Protein AF-0000000079722095 (afdb_homodimer)

Structure (mmCIF, N/CA/C/O backbone):
data_AF-0000000079722095-model_v1
#
loop_
_entity.id
_entity.type
_entity.pdbx_description
1 polymer 'Uncharacterized protein'
#
loop_
_atom_site.group_PDB
_atom_site.id
_atom_site.type_symbol
_atom_site.label_atom_id
_atom_site.label_alt_id
_atom_site.label_comp_id
_atom_site.label_asym_id
_atom_site.label_entity_id
_atom_site.label_seq_id
_atom_site.pdbx_PDB_ins_code
_atom_site.Cartn_x
_atom_site.Cartn_y
_atom_site.Cartn_z
_atom_site.occupancy
_atom_site.B_iso_or_equiv
_atom_site.auth_seq_id
_atom_site.auth_comp_id
_atom_site.auth_asym_id
_atom_site.auth_atom_id
_atom_site.pdbx_PDB_model_num
ATOM 1 N N . MET A 1 1 ? 50.844 44.812 71.875 1 24.86 1 MET A N 1
ATOM 2 C CA . MET A 1 1 ? 49.781 45.094 70.938 1 24.86 1 MET A CA 1
ATOM 3 C C . MET A 1 1 ? 50.281 45.062 69.5 1 24.86 1 MET A C 1
ATOM 5 O O . MET A 1 1 ? 49.5 45 68.562 1 24.86 1 MET A O 1
ATOM 9 N N . LYS A 1 2 ? 51.594 45.406 69.312 1 29.56 2 LYS A N 1
ATOM 10 C CA . LYS A 1 2 ? 52.25 45.812 68.062 1 29.56 2 LYS A CA 1
ATOM 11 C C . LYS A 1 2 ? 52.469 44.625 67.125 1 29.56 2 LYS A C 1
ATOM 13 O O . LYS A 1 2 ? 52.812 44.812 65.938 1 29.56 2 LYS A O 1
ATOM 18 N N . ASN A 1 3 ? 52.531 43.469 67.688 1 30.95 3 ASN A N 1
ATOM 19 C CA . ASN A 1 3 ? 53.062 42.312 66.938 1 30.95 3 ASN A CA 1
ATOM 20 C C . ASN A 1 3 ? 52.094 41.781 65.875 1 30.95 3 ASN A C 1
ATOM 22 O O . ASN A 1 3 ? 52.219 40.688 65.375 1 30.95 3 ASN A O 1
ATOM 26 N N . GLY A 1 4 ? 50.844 42.438 65.812 1 32.62 4 GLY A N 1
ATOM 27 C CA . GLY A 1 4 ? 49.75 41.906 65 1 32.62 4 GLY A CA 1
ATOM 28 C C . GLY A 1 4 ? 50 42 63.5 1 32.62 4 GLY A C 1
ATOM 29 O O . GLY A 1 4 ? 49.188 41.531 62.688 1 32.62 4 GLY A O 1
ATOM 30 N N . LEU A 1 5 ? 50.938 42.906 63.062 1 34.31 5 LEU A N 1
ATOM 31 C CA . LEU A 1 5 ? 50.969 43.438 61.688 1 34.31 5 LEU A CA 1
ATOM 32 C C . LEU A 1 5 ? 51.531 42.375 60.75 1 34.31 5 LEU A C 1
ATOM 34 O O . LEU A 1 5 ? 51.406 42.5 59.531 1 34.31 5 LEU A O 1
ATOM 38 N N . ALA A 1 6 ? 52.344 41.375 61.156 1 37.09 6 ALA A N 1
ATOM 39 C CA . ALA A 1 6 ? 53.219 40.625 60.281 1 37.09 6 ALA A CA 1
ATOM 40 C C . ALA A 1 6 ? 52.406 39.625 59.438 1 37.09 6 ALA A C 1
ATOM 42 O O . ALA A 1 6 ? 52.875 39.188 58.375 1 37.09 6 ALA A O 1
ATOM 43 N N . ILE A 1 7 ? 51.25 39.125 59.906 1 36.84 7 ILE A N 1
ATOM 44 C CA . ILE A 1 7 ? 50.625 37.969 59.281 1 36.84 7 ILE A CA 1
ATOM 45 C C . ILE A 1 7 ? 50.062 38.375 57.906 1 36.84 7 ILE A C 1
ATOM 47 O O . ILE A 1 7 ? 49.906 37.562 57 1 36.84 7 ILE A O 1
ATOM 51 N N . SER A 1 8 ? 49.75 39.719 57.656 1 32.62 8 SER A N 1
ATOM 52 C CA . SER A 1 8 ? 48.969 40.062 56.5 1 32.62 8 SER A CA 1
ATOM 53 C C . SER A 1 8 ? 49.781 39.906 55.219 1 32.62 8 SER A C 1
ATOM 55 O O . SER A 1 8 ? 49.219 39.812 54.125 1 32.62 8 SER A O 1
ATOM 57 N N . PHE A 1 9 ? 51.156 40.062 55.312 1 36.16 9 PHE A N 1
ATOM 58 C CA . PHE A 1 9 ? 51.938 40.156 54.062 1 36.16 9 PHE A CA 1
ATOM 59 C C . PHE A 1 9 ? 51.969 38.812 53.344 1 36.16 9 PHE A C 1
ATOM 61 O O . PHE A 1 9 ? 52.219 38.781 52.125 1 36.16 9 PHE A O 1
ATOM 68 N N . LEU A 1 10 ? 52 37.688 54.031 1 34.25 10 LEU A N 1
ATOM 69 C CA . LEU A 1 10 ? 52.281 36.438 53.344 1 34.25 10 LEU A CA 1
ATOM 70 C C . LEU A 1 10 ? 51.188 36.031 52.375 1 34.25 10 LEU A C 1
ATOM 72 O O . LEU A 1 10 ? 51.375 35.25 51.469 1 34.25 10 LEU A O 1
ATOM 76 N N . LEU A 1 11 ? 49.906 36.406 52.656 1 31.95 11 LEU A N 1
ATOM 77 C CA . LEU A 1 11 ? 48.875 35.812 51.844 1 31.95 11 LEU A CA 1
ATOM 78 C C . LEU A 1 11 ? 48.906 36.375 50.406 1 31.95 11 LEU A C 1
ATOM 80 O O . LEU A 1 11 ? 48.312 35.812 49.5 1 31.95 11 LEU A O 1
ATOM 84 N N . LEU A 1 12 ? 49.5 37.625 50.156 1 33.34 12 LEU A N 1
ATOM 85 C CA . LEU A 1 12 ? 49.312 38.25 48.844 1 33.34 12 LEU A CA 1
ATOM 86 C C . LEU A 1 12 ? 50.25 37.625 47.812 1 33.34 12 LEU A C 1
ATOM 88 O O . LEU A 1 12 ? 50.219 38.031 46.625 1 33.34 12 LEU A O 1
ATOM 92 N N . GLN A 1 13 ? 51.344 36.906 48.125 1 32.94 13 GLN A N 1
ATOM 93 C CA . GLN A 1 13 ? 52.281 36.656 47.031 1 32.94 13 GLN A CA 1
ATOM 94 C C . GLN A 1 13 ? 51.688 35.625 46.062 1 32.94 13 GLN A C 1
ATOM 96 O O . GLN A 1 13 ? 52.312 35.344 45.031 1 32.94 13 GLN A O 1
ATOM 101 N N . GLY A 1 14 ? 50.875 34.688 46.469 1 33.72 14 GLY A N 1
ATOM 102 C CA . GLY A 1 14 ? 50.781 33.5 45.625 1 33.72 14 GLY A CA 1
ATOM 103 C C . GLY A 1 14 ? 50.062 33.781 44.312 1 33.72 14 GLY A C 1
ATOM 104 O O . GLY A 1 14 ? 49.688 32.844 43.594 1 33.72 14 GLY A O 1
ATOM 105 N N . ILE A 1 15 ? 49.531 34.938 44.062 1 33.38 15 ILE A N 1
ATOM 106 C CA . ILE A 1 15 ? 48.781 34.906 42.812 1 33.38 15 ILE A CA 1
ATOM 107 C C . ILE A 1 15 ? 49.719 34.906 41.625 1 33.38 15 ILE A C 1
ATOM 109 O O . ILE A 1 15 ? 50.281 35.938 41.25 1 33.38 15 ILE A O 1
ATOM 113 N N . TRP A 1 16 ? 50.781 34 41.594 1 33.75 16 TRP A N 1
ATOM 114 C CA . TRP A 1 16 ? 51.469 33.844 40.312 1 33.75 16 TRP A CA 1
ATOM 115 C C . TRP A 1 16 ? 50.5 33.688 39.156 1 33.75 16 TRP A C 1
ATOM 117 O O . TRP A 1 16 ? 49.594 32.844 39.219 1 33.75 16 TRP A O 1
ATOM 127 N N . GLY A 1 17 ? 50.219 34.781 38.5 1 32.94 17 GLY A N 1
ATOM 128 C CA . GLY A 1 17 ? 49.531 34.812 37.188 1 32.94 17 GLY A CA 1
ATOM 129 C C . GLY A 1 17 ? 50.094 33.812 36.219 1 32.94 17 GLY A C 1
ATOM 130 O O . GLY A 1 17 ? 51.25 33.938 35.812 1 32.94 17 GLY A O 1
ATOM 131 N N . TYR A 1 18 ? 50 32.5 36.375 1 34.81 18 TYR A N 1
ATOM 132 C CA . TYR A 1 18 ? 50.25 31.625 35.25 1 34.81 18 TYR A CA 1
ATOM 133 C C . TYR A 1 18 ? 49.719 32.25 33.969 1 34.81 18 TYR A C 1
ATOM 135 O O . TYR A 1 18 ? 48.562 32.625 33.875 1 34.81 18 TYR A O 1
ATOM 143 N N . ALA A 1 19 ? 50.562 33 33.312 1 38.31 19 ALA A N 1
ATOM 144 C CA . ALA A 1 19 ? 50.281 33.375 31.938 1 38.31 19 ALA A CA 1
ATOM 145 C C . ALA A 1 19 ? 49.656 32.219 31.156 1 38.31 19 ALA A C 1
ATOM 147 O O . ALA A 1 19 ? 50.281 31.141 31.016 1 38.31 19 ALA A O 1
ATOM 148 N N . GLN A 1 20 ? 48.531 31.875 31.391 1 45.03 20 GLN A N 1
ATOM 149 C CA . GLN A 1 20 ? 47.812 30.891 30.578 1 45.03 20 GLN A CA 1
ATOM 150 C C . GLN A 1 20 ? 48.094 31.078 29.094 1 45.03 20 GLN A C 1
ATOM 152 O O . GLN A 1 20 ? 47.875 32.156 28.547 1 45.03 20 GLN A O 1
ATOM 157 N N . GLU A 1 21 ? 49.094 30.469 28.562 1 56.56 21 GLU A N 1
ATOM 158 C CA . GLU A 1 21 ? 49.406 30.438 27.141 1 56.56 21 GLU A CA 1
ATOM 159 C C . GLU A 1 21 ? 48.156 30.188 26.312 1 56.56 21 GLU A C 1
ATOM 161 O O . GLU A 1 21 ? 47.406 29.25 26.578 1 56.56 21 GLU A O 1
ATOM 166 N N . ILE A 1 22 ? 47.656 31.125 25.625 1 64.44 22 ILE A N 1
ATOM 167 C CA . ILE A 1 22 ? 46.531 31.094 24.703 1 64.44 22 ILE A CA 1
ATOM 168 C C . ILE A 1 22 ? 47 30.609 23.344 1 64.44 22 ILE A C 1
ATOM 170 O O . ILE A 1 22 ? 48 31.062 22.812 1 64.44 22 ILE A O 1
ATOM 174 N N . TYR A 1 23 ? 46.469 29.516 22.953 1 75.44 23 TYR A N 1
ATOM 175 C CA . TYR A 1 23 ? 46.719 28.953 21.625 1 75.44 23 TYR A CA 1
ATOM 176 C C . TYR A 1 23 ? 45.688 29.484 20.625 1 75.44 23 TYR A C 1
ATOM 178 O O . TYR A 1 23 ? 44.5 29.594 20.938 1 75.44 23 TYR A O 1
ATOM 186 N N . TYR A 1 24 ? 46.344 29.859 19.438 1 78.62 24 TYR A N 1
ATOM 187 C CA . TYR A 1 24 ? 45.469 30.438 18.438 1 78.62 24 TYR A CA 1
ATOM 188 C C . TYR A 1 24 ? 45.312 29.516 17.234 1 78.62 24 TYR A C 1
ATOM 190 O O . TYR A 1 24 ? 46.25 28.859 16.812 1 78.62 24 TYR A O 1
ATOM 198 N N . VAL A 1 25 ? 44.094 29.438 16.828 1 81.69 25 VAL A N 1
ATOM 199 C CA . VAL A 1 25 ? 43.781 28.828 15.547 1 81.69 25 VAL A CA 1
ATOM 200 C C . VAL A 1 25 ? 43.281 29.906 14.578 1 81.69 25 VAL A C 1
ATOM 202 O O . VAL A 1 25 ? 42.312 30.609 14.867 1 81.69 25 VAL A O 1
ATOM 205 N N . LYS A 1 26 ? 44.125 30.062 13.516 1 81.69 26 LYS A N 1
ATOM 206 C CA . LYS A 1 26 ? 43.75 31.109 12.555 1 81.69 26 LYS A CA 1
ATOM 207 C C . LYS A 1 26 ? 43.5 30.516 11.172 1 81.69 26 LYS A C 1
ATOM 209 O O . LYS A 1 26 ? 44 29.438 10.852 1 81.69 26 LYS A O 1
ATOM 214 N N . GLY A 1 27 ? 42.625 31.141 10.43 1 83.25 27 GLY A N 1
ATOM 215 C CA . GLY A 1 27 ? 42.344 30.734 9.062 1 83.25 27 GLY A CA 1
ATOM 216 C C . GLY A 1 27 ? 41.375 31.672 8.359 1 83.25 27 GLY A C 1
ATOM 217 O O . GLY A 1 27 ? 41.031 32.719 8.891 1 83.25 27 GLY A O 1
ATOM 218 N N . PHE A 1 28 ? 41.188 31.328 7.023 1 81.75 28 PHE A N 1
ATOM 219 C CA . PHE A 1 28 ? 40.219 32.062 6.199 1 81.75 28 PHE A CA 1
ATOM 220 C C . PHE A 1 28 ? 39.094 31.141 5.746 1 81.75 28 PHE A C 1
ATOM 222 O O . PHE A 1 28 ? 39.344 29.969 5.449 1 81.75 28 PHE A O 1
ATOM 229 N N . VAL A 1 29 ? 37.938 31.641 5.84 1 81.75 29 VAL A N 1
ATOM 230 C CA . VAL A 1 29 ? 36.781 30.875 5.348 1 81.75 29 VAL A CA 1
ATOM 231 C C . VAL A 1 29 ? 36.281 31.5 4.047 1 81.75 29 VAL A C 1
ATOM 233 O O . VAL A 1 29 ? 35.906 32.656 4.016 1 81.75 29 VAL A O 1
ATOM 236 N N . ARG A 1 30 ? 36.375 30.703 3.008 1 78.06 30 ARG A N 1
ATOM 237 C CA . ARG A 1 30 ? 35.938 31.188 1.703 1 78.06 30 ARG A CA 1
ATOM 238 C C . ARG A 1 30 ? 35 30.172 1.023 1 78.06 30 ARG A C 1
ATOM 240 O O . ARG A 1 30 ? 34.969 29 1.416 1 78.06 30 ARG A O 1
ATOM 247 N N . ASP A 1 31 ? 34.25 30.719 0.11 1 74.12 31 ASP A N 1
ATOM 248 C CA . ASP A 1 31 ? 33.406 29.875 -0.734 1 74.12 31 ASP A CA 1
ATOM 249 C C . ASP A 1 31 ? 34.25 29.047 -1.705 1 74.12 31 ASP A C 1
ATOM 251 O O . ASP A 1 31 ? 35.156 29.578 -2.338 1 74.12 31 ASP A O 1
ATOM 255 N N . MET A 1 32 ? 33.906 27.859 -1.768 1 68 32 MET A N 1
ATOM 256 C CA . MET A 1 32 ? 34.719 26.953 -2.592 1 68 32 MET A CA 1
ATOM 257 C C . MET A 1 32 ? 34.656 27.359 -4.062 1 68 32 MET A C 1
ATOM 259 O O . MET A 1 32 ? 35.656 27.25 -4.785 1 68 32 MET A O 1
ATOM 263 N N . VAL A 1 33 ? 33.562 27.844 -4.387 1 61.78 33 VAL A N 1
ATOM 264 C CA . VAL A 1 33 ? 33.344 28.125 -5.805 1 61.78 33 VAL A CA 1
ATOM 265 C C . VAL A 1 33 ? 33.781 29.547 -6.121 1 61.78 33 VAL A C 1
ATOM 267 O O . VAL A 1 33 ? 34.625 29.766 -7.016 1 61.78 33 VAL A O 1
ATOM 270 N N . THR A 1 34 ? 33.281 30.578 -5.406 1 60.84 34 THR A N 1
ATOM 271 C CA . THR A 1 34 ? 33.531 31.984 -5.734 1 60.84 34 THR A CA 1
ATOM 272 C C . THR A 1 34 ? 34.812 32.469 -5.09 1 60.84 34 THR A C 1
ATOM 274 O O . THR A 1 34 ? 35.344 33.531 -5.449 1 60.84 34 THR A O 1
ATOM 277 N N . GLN A 1 35 ? 35.344 31.703 -4.191 1 67.25 35 GLN A N 1
ATOM 278 C CA . GLN A 1 35 ? 36.531 32.031 -3.443 1 67.25 35 GLN A CA 1
ATOM 279 C C . GLN A 1 35 ? 36.344 33.344 -2.648 1 67.25 35 GLN A C 1
ATOM 281 O O . GLN A 1 35 ? 37.312 33.938 -2.195 1 67.25 35 GLN A O 1
ATOM 286 N N . GLU A 1 36 ? 35.094 33.688 -2.6 1 65.5 36 GLU A N 1
ATOM 287 C CA . GLU A 1 36 ? 34.812 34.906 -1.818 1 65.5 36 GLU A CA 1
ATOM 288 C C . GLU A 1 36 ? 34.656 34.562 -0.337 1 65.5 36 GLU A C 1
ATOM 290 O O . GLU A 1 36 ? 34.438 33.406 0.027 1 65.5 36 GLU A O 1
ATOM 295 N N . THR A 1 37 ? 34.75 35.719 0.494 1 67.69 37 THR A N 1
ATOM 296 C CA . THR A 1 37 ? 34.656 35.562 1.941 1 67.69 37 THR A CA 1
ATOM 297 C C . THR A 1 37 ? 33.188 35.344 2.371 1 67.69 37 THR A C 1
ATOM 299 O O . THR A 1 37 ? 32.281 35.906 1.804 1 67.69 37 THR A O 1
ATOM 302 N N . ILE A 1 38 ? 32.969 34.469 3.389 1 68.38 38 ILE A N 1
ATOM 303 C CA . ILE A 1 38 ? 31.672 34.188 3.938 1 68.38 38 ILE A CA 1
ATOM 304 C C . ILE A 1 38 ? 31.469 34.938 5.246 1 68.38 38 ILE A C 1
ATOM 306 O O . ILE A 1 38 ? 32.094 34.625 6.262 1 68.38 38 ILE A O 1
ATOM 310 N N . GLU A 1 39 ? 30.719 35.938 5.223 1 56.81 39 GLU A N 1
ATOM 311 C CA . GLU A 1 39 ? 30.609 36.875 6.348 1 56.81 39 GLU A CA 1
ATOM 312 C C . GLU A 1 39 ? 29.938 36.188 7.547 1 56.81 39 GLU A C 1
ATOM 314 O O . GLU A 1 39 ? 30.297 36.469 8.695 1 56.81 39 GLU A O 1
ATOM 319 N N . TYR A 1 40 ? 28.875 35.438 7.289 1 59.44 40 TYR A N 1
ATOM 320 C CA . TYR A 1 40 ? 28.094 34.938 8.43 1 59.44 40 TYR A CA 1
ATOM 321 C C . TYR A 1 40 ? 28.453 33.5 8.75 1 59.44 40 TYR A C 1
ATOM 323 O O . TYR A 1 40 ? 27.578 32.719 9.18 1 59.44 40 TYR A O 1
ATOM 331 N N . ALA A 1 41 ? 29.75 33.25 8.672 1 72.44 41 ALA A N 1
ATOM 332 C CA . ALA A 1 41 ? 30.141 31.906 9.078 1 72.44 41 ALA A CA 1
ATOM 333 C C . ALA A 1 41 ? 30.375 31.828 10.578 1 72.44 41 ALA A C 1
ATOM 335 O O . ALA A 1 41 ? 30.828 32.812 11.195 1 72.44 41 ALA A O 1
ATOM 336 N N . LYS A 1 42 ? 29.859 30.875 11.219 1 76.38 42 LYS A N 1
ATOM 337 C CA . LYS A 1 42 ? 30.109 30.594 12.625 1 76.38 42 LYS A CA 1
ATOM 338 C C . LYS A 1 42 ? 31.156 29.5 12.789 1 76.38 42 LYS A C 1
ATOM 340 O O . LYS A 1 42 ? 30.984 28.375 12.297 1 76.38 42 LYS A O 1
ATOM 345 N N . ILE A 1 43 ? 32.219 29.891 13.352 1 78.88 43 ILE A N 1
ATOM 346 C CA . ILE A 1 43 ? 33.312 28.953 13.586 1 78.88 43 ILE A CA 1
ATOM 347 C C . ILE A 1 43 ? 33.312 28.531 15.055 1 78.88 43 ILE A C 1
ATOM 349 O O . ILE A 1 43 ? 33.406 29.375 15.953 1 78.88 43 ILE A O 1
ATOM 353 N N . GLU A 1 44 ? 33.125 27.312 15.242 1 76.44 44 GLU A N 1
ATOM 354 C CA . GLU A 1 44 ? 33.031 26.828 16.625 1 76.44 44 GLU A CA 1
ATOM 355 C C . GLU A 1 44 ? 33.938 25.641 16.859 1 76.44 44 GLU A C 1
ATOM 357 O O . GLU A 1 44 ? 34.188 24.828 15.961 1 76.44 44 GLU A O 1
ATOM 362 N N . ILE A 1 45 ? 34.719 25.719 17.859 1 68.94 45 ILE A N 1
ATOM 363 C CA . ILE A 1 45 ? 35.438 24.578 18.406 1 68.94 45 ILE A CA 1
ATOM 364 C C . ILE A 1 45 ? 34.781 24.141 19.719 1 68.94 45 ILE A C 1
ATOM 366 O O . ILE A 1 45 ? 34.281 24.969 20.484 1 68.94 45 ILE A O 1
ATOM 370 N N . SER A 1 46 ? 34.625 22.828 19.891 1 59.25 46 SER A N 1
ATOM 371 C CA . SER A 1 46 ? 34 22.344 21.125 1 59.25 46 SER A CA 1
ATOM 372 C C . SER A 1 46 ? 34.688 22.906 22.359 1 59.25 46 SER A C 1
ATOM 374 O O . SER A 1 46 ? 35.906 22.828 22.5 1 59.25 46 SER A O 1
ATOM 376 N N . GLY A 1 47 ? 33.938 23.625 23.266 1 55.41 47 GLY A N 1
ATOM 377 C CA . GLY A 1 47 ? 34.406 24.172 24.516 1 55.41 47 GLY A CA 1
ATOM 378 C C . GLY A 1 47 ? 34.688 25.672 24.453 1 55.41 47 GLY A C 1
ATOM 379 O O . GLY A 1 47 ? 35.031 26.281 25.469 1 55.41 47 GLY A O 1
ATOM 380 N N . SER A 1 48 ? 34.75 26.188 23.172 1 59.44 48 SER A N 1
ATOM 381 C CA . SER A 1 48 ? 35.031 27.625 23.078 1 59.44 48 SER A CA 1
ATOM 382 C C . SER A 1 48 ? 33.875 28.375 22.453 1 59.44 48 SER A C 1
ATOM 384 O O . SER A 1 48 ? 33.031 27.766 21.781 1 59.44 48 SER A O 1
ATOM 386 N N . ALA A 1 49 ? 33.75 29.547 22.797 1 59.59 49 ALA A N 1
ATOM 387 C CA . ALA A 1 49 ? 32.719 30.422 22.25 1 59.59 49 ALA A CA 1
ATOM 388 C C . ALA A 1 49 ? 32.844 30.531 20.734 1 59.59 49 ALA A C 1
ATOM 390 O O . ALA A 1 49 ? 33.938 30.641 20.203 1 59.59 49 ALA A O 1
ATOM 391 N N . PRO A 1 50 ? 31.75 30.406 20.109 1 65.25 50 PRO A N 1
ATOM 392 C CA . PRO A 1 50 ? 31.797 30.562 18.656 1 65.25 50 PRO A CA 1
ATOM 393 C C . PRO A 1 50 ? 32.281 31.953 18.234 1 65.25 50 PRO A C 1
ATOM 395 O O . PRO A 1 50 ? 32.031 32.938 18.922 1 65.25 50 PRO A O 1
ATOM 398 N N . VAL A 1 51 ? 33.188 31.891 17.266 1 67.62 51 VAL A N 1
ATOM 399 C CA . VAL A 1 51 ? 33.688 33.156 16.766 1 67.62 51 VAL A CA 1
ATOM 400 C C . VAL A 1 51 ? 33.188 33.406 15.336 1 67.62 51 VAL A C 1
ATOM 402 O O . VAL A 1 51 ? 32.969 32.438 14.586 1 67.62 51 VAL A O 1
ATOM 405 N N . LYS A 1 52 ? 32.781 34.562 15.008 1 68.56 52 LYS A N 1
ATOM 406 C CA . LYS A 1 52 ? 32.438 34.969 13.648 1 68.56 52 LYS A CA 1
ATOM 407 C C . LYS A 1 52 ? 33.656 35.562 12.945 1 68.56 52 LYS A C 1
ATOM 409 O O . LYS A 1 52 ? 34.406 36.344 13.539 1 68.56 52 LYS A O 1
ATOM 414 N N . PRO A 1 53 ? 33.875 35.125 11.742 1 66.75 53 PRO A N 1
ATOM 415 C CA . PRO A 1 53 ? 35 35.719 11.008 1 66.75 53 PRO A CA 1
ATOM 416 C C . PRO A 1 53 ? 34.812 37.188 10.727 1 66.75 53 PRO A C 1
ATOM 418 O O . PRO A 1 53 ? 33.688 37.688 10.781 1 66.75 53 PRO A O 1
ATOM 421 N N . ASP A 1 54 ? 35.938 37.844 10.539 1 60.91 54 ASP A N 1
ATOM 422 C CA . ASP A 1 54 ? 35.906 39.25 10.133 1 60.91 54 ASP A CA 1
ATOM 423 C C . ASP A 1 54 ? 35.125 39.438 8.852 1 60.91 54 ASP A C 1
ATOM 425 O O . ASP A 1 54 ? 35.312 38.719 7.875 1 60.91 54 ASP A O 1
ATOM 429 N N . PRO A 1 55 ? 34.125 40.25 8.891 1 59.75 55 PRO A N 1
ATOM 430 C CA . PRO A 1 55 ? 33.219 40.438 7.742 1 59.75 55 PRO A CA 1
ATOM 431 C C . PRO A 1 55 ? 33.969 40.906 6.484 1 59.75 55 PRO A C 1
ATOM 433 O O . PRO A 1 55 ? 33.469 40.688 5.371 1 59.75 55 PRO A O 1
ATOM 436 N N . VAL A 1 56 ? 35.188 41.5 6.578 1 56.56 56 VAL A N 1
ATOM 437 C CA . VAL A 1 56 ? 35.906 42.094 5.438 1 56.56 56 VAL A CA 1
ATOM 438 C C . VAL A 1 56 ? 36.812 41.062 4.812 1 56.56 56 VAL A C 1
ATOM 440 O O . VAL A 1 56 ? 36.781 40.812 3.602 1 56.56 56 VAL A O 1
ATOM 443 N N . ASP A 1 57 ? 37.688 40.438 5.473 1 60.66 57 ASP A N 1
ATOM 444 C CA . ASP A 1 57 ? 38.719 39.594 4.871 1 60.66 57 ASP A CA 1
ATOM 445 C C . ASP A 1 57 ? 38.438 38.125 5.184 1 60.66 57 ASP A C 1
ATOM 447 O O . ASP A 1 57 ? 39.188 37.25 4.711 1 60.66 57 ASP A O 1
ATOM 451 N N . GLY A 1 58 ? 37.375 37.75 5.91 1 65.25 58 GLY A N 1
ATOM 452 C CA . GLY A 1 58 ? 36.969 36.406 6.227 1 65.25 58 GLY A CA 1
ATOM 453 C C . GLY A 1 58 ? 37.906 35.719 7.223 1 65.25 58 GLY A C 1
ATOM 454 O O . GLY A 1 58 ? 37.844 34.5 7.426 1 65.25 58 GLY A O 1
ATOM 455 N N . LYS A 1 59 ? 38.812 36.438 7.793 1 76.44 59 LYS A N 1
ATOM 456 C CA . LYS A 1 59 ? 39.781 35.875 8.727 1 76.44 59 LYS A CA 1
ATOM 457 C C . LYS A 1 59 ? 39.125 35.562 10.078 1 76.44 59 LYS A C 1
ATOM 459 O O . LYS A 1 59 ? 38.312 36.344 10.57 1 76.44 59 LYS A O 1
ATOM 464 N N . PHE A 1 60 ? 39.406 34.344 10.625 1 79.5 60 PHE A N 1
ATOM 465 C CA . PHE A 1 60 ? 38.938 34.062 11.977 1 79.5 60 PHE A CA 1
ATOM 466 C C . PHE A 1 60 ? 40.125 33.656 12.867 1 79.5 60 PHE A C 1
ATOM 468 O O . PHE A 1 60 ? 41.125 33.156 12.383 1 79.5 60 PHE A O 1
ATOM 475 N N . VAL A 1 61 ? 40.094 34.125 14.109 1 76.31 61 VAL A N 1
ATOM 476 C CA . VAL A 1 61 ? 41.062 33.75 15.125 1 76.31 61 VAL A CA 1
ATOM 477 C C . VAL A 1 61 ? 40.375 33.188 16.344 1 76.31 61 VAL A C 1
ATOM 479 O O . VAL A 1 61 ? 39.531 33.844 16.969 1 76.31 61 VAL A O 1
ATOM 482 N N . LEU A 1 62 ? 40.531 31.906 16.641 1 77.38 62 LEU A N 1
ATOM 483 C CA . LEU A 1 62 ? 39.969 31.266 17.812 1 77.38 62 LEU A CA 1
ATOM 484 C C . LEU A 1 62 ? 41.031 31.031 18.875 1 77.38 62 LEU A C 1
ATOM 486 O O . LEU A 1 62 ? 42.156 30.625 18.547 1 77.38 62 LEU A O 1
ATOM 490 N N . SER A 1 63 ? 40.812 31.453 20.062 1 73.19 63 SER A N 1
ATOM 491 C CA . SER A 1 63 ? 41.75 31.266 21.156 1 73.19 63 SER A CA 1
ATOM 492 C C . SER A 1 63 ? 41.344 30.078 22.031 1 73.19 63 SER A C 1
ATOM 494 O O . SER A 1 63 ? 40.188 29.969 22.422 1 73.19 63 SER A O 1
ATOM 496 N N . LEU A 1 64 ? 42.25 29.172 22.109 1 71.19 64 LEU A N 1
ATOM 497 C CA . LEU A 1 64 ? 42.031 28.016 22.969 1 71.19 64 LEU A CA 1
ATOM 498 C C . LEU A 1 64 ? 42.938 28.031 24.172 1 71.19 64 LEU A C 1
ATOM 500 O O . LEU A 1 64 ? 44.094 28.484 24.078 1 71.19 64 LEU A O 1
ATOM 504 N N . LYS A 1 65 ? 42.531 27.594 25.281 1 66.31 65 LYS A N 1
ATOM 505 C CA . LYS A 1 65 ? 43.281 27.656 26.516 1 66.31 65 LYS A CA 1
ATOM 506 C C . LYS A 1 65 ? 44.125 26.375 26.719 1 66.31 65 LYS A C 1
ATOM 508 O O . LYS A 1 65 ? 45.031 26.359 27.531 1 66.31 65 LYS A O 1
ATOM 513 N N . GLN A 1 66 ? 43.75 25.188 26.047 1 70.94 66 GLN A N 1
ATOM 514 C CA . GLN A 1 66 ? 44.469 23.938 26.234 1 70.94 66 GLN A CA 1
ATOM 515 C C . GLN A 1 66 ? 44.781 23.266 24.891 1 70.94 66 GLN A C 1
ATOM 517 O O . GLN A 1 66 ? 43.969 23.297 23.969 1 70.94 66 GLN A O 1
ATOM 522 N N . PRO A 1 67 ? 45.938 22.797 24.844 1 70.44 67 PRO A N 1
ATOM 523 C CA . PRO A 1 67 ? 46.281 22.016 23.656 1 70.44 67 PRO A CA 1
ATOM 524 C C . PRO A 1 67 ? 45.562 20.656 23.609 1 70.44 67 PRO A C 1
ATOM 526 O O . PRO A 1 67 ? 45.188 20.125 24.672 1 70.44 67 PRO A O 1
ATOM 529 N N . GLY A 1 68 ? 45.156 20.156 22.578 1 72.06 68 GLY A N 1
ATOM 530 C CA . GLY A 1 68 ? 44.5 18.875 22.422 1 72.06 68 GLY A CA 1
ATOM 531 C C . GLY A 1 68 ? 43.844 18.703 21.078 1 72.06 68 GLY A C 1
ATOM 532 O O . GLY A 1 68 ? 44.031 19.5 20.156 1 72.06 68 GLY A O 1
ATOM 533 N N . ASP A 1 69 ? 43.219 17.703 21.016 1 72.88 69 ASP A N 1
ATOM 534 C CA . ASP A 1 69 ? 42.5 17.391 19.781 1 72.88 69 ASP A CA 1
ATOM 535 C C . ASP A 1 69 ? 41.094 17.953 19.828 1 72.88 69 ASP A C 1
ATOM 537 O O . ASP A 1 69 ? 40.344 17.703 20.797 1 72.88 69 ASP A O 1
ATOM 541 N N . TYR A 1 70 ? 40.875 18.828 18.812 1 73.31 70 TYR A N 1
ATOM 542 C CA . TYR A 1 70 ? 39.562 19.453 18.734 1 73.31 70 TYR A CA 1
ATOM 543 C C . TYR A 1 70 ? 38.969 19.25 17.359 1 73.31 70 TYR A C 1
ATOM 545 O O . TYR A 1 70 ? 39.656 18.844 16.406 1 73.31 70 TYR A O 1
ATOM 553 N N . ILE A 1 71 ? 37.625 19.391 17.312 1 77.38 71 ILE A N 1
ATOM 554 C CA . ILE A 1 71 ? 36.969 19.453 16.016 1 77.38 71 ILE A CA 1
ATOM 555 C C . ILE A 1 71 ? 36.5 20.875 15.734 1 77.38 71 ILE A C 1
ATOM 557 O O . ILE A 1 71 ? 35.719 21.453 16.484 1 77.38 71 ILE A O 1
ATOM 561 N N . LEU A 1 72 ? 37.031 21.391 14.688 1 80.19 72 LEU A N 1
ATOM 562 C CA . LEU A 1 72 ? 36.594 22.703 14.195 1 80.19 72 LEU A CA 1
ATOM 563 C C . LEU A 1 72 ? 35.344 22.562 13.32 1 80.19 72 LEU A C 1
ATOM 565 O O . LEU A 1 72 ? 35.344 21.812 12.344 1 80.19 72 LEU A O 1
ATOM 569 N N . SER A 1 73 ? 34.344 23.234 13.805 1 80.62 73 SER A N 1
ATOM 570 C CA . SER A 1 73 ? 33.125 23.234 13.023 1 80.62 73 SER A CA 1
ATOM 571 C C . SER A 1 73 ? 32.812 24.609 12.445 1 80.62 73 SER A C 1
ATOM 573 O O . SER A 1 73 ? 32.812 25.609 13.172 1 80.62 73 SER A O 1
ATOM 575 N N . ILE A 1 74 ? 32.688 24.672 11.141 1 79.69 74 ILE A N 1
ATOM 576 C CA . ILE A 1 74 ? 32.344 25.922 10.461 1 79.69 74 ILE A CA 1
ATOM 577 C C . ILE A 1 74 ? 30.938 25.797 9.844 1 79.69 74 ILE A C 1
ATOM 579 O O . ILE A 1 74 ? 30.688 24.891 9.039 1 79.69 74 ILE A O 1
ATOM 583 N N . THR A 1 75 ? 30.141 26.625 10.336 1 75.19 75 THR A N 1
ATOM 584 C CA . THR A 1 75 ? 28.766 26.609 9.844 1 75.19 75 THR A CA 1
ATOM 585 C C . THR A 1 75 ? 28.406 27.953 9.227 1 75.19 75 THR A C 1
ATOM 587 O O . THR A 1 75 ? 28.781 29.016 9.75 1 75.19 75 THR A O 1
ATOM 590 N N . ALA A 1 76 ? 27.969 27.938 8.039 1 69.38 76 ALA A N 1
ATOM 591 C CA . ALA A 1 76 ? 27.469 29.141 7.379 1 69.38 76 ALA A CA 1
ATOM 592 C C . ALA A 1 76 ? 26.188 28.859 6.605 1 69.38 76 ALA A C 1
ATOM 594 O O . ALA A 1 76 ? 25.953 27.719 6.18 1 69.38 76 ALA A O 1
ATOM 595 N N . GLN A 1 77 ? 25.484 29.906 6.613 1 61.94 77 GLN A N 1
ATOM 596 C CA . GLN A 1 77 ? 24.234 29.766 5.859 1 61.94 77 GLN A CA 1
ATOM 597 C C . GLN A 1 77 ? 24.516 29.391 4.406 1 61.94 77 GLN A C 1
ATOM 599 O O . GLN A 1 77 ? 25.391 29.984 3.764 1 61.94 77 GLN A O 1
ATOM 604 N N . ASP A 1 78 ? 23.844 28.344 3.799 1 62.41 78 ASP A N 1
ATOM 605 C CA . ASP A 1 78 ? 23.875 27.922 2.402 1 62.41 78 ASP A CA 1
ATOM 606 C C . ASP A 1 78 ? 25.109 27.047 2.121 1 62.41 78 ASP A C 1
ATOM 608 O O . ASP A 1 78 ? 25.453 26.828 0.962 1 62.41 78 ASP A O 1
ATOM 612 N N . TYR A 1 79 ? 25.891 26.891 3.256 1 71 79 TYR A N 1
ATOM 613 C CA . TYR A 1 79 ? 27.078 26.062 3.053 1 71 79 TYR A CA 1
ATOM 614 C C . TYR A 1 79 ? 27 24.797 3.887 1 71 79 TYR A C 1
ATOM 616 O O . TYR A 1 79 ? 26.297 24.75 4.902 1 71 79 TYR A O 1
ATOM 624 N N . LEU A 1 80 ? 27.578 23.75 3.395 1 69.62 80 LEU A N 1
ATOM 625 C CA . LEU A 1 80 ? 27.734 22.531 4.16 1 69.62 80 LEU A CA 1
ATOM 626 C C . LEU A 1 80 ? 28.641 22.734 5.363 1 69.62 80 LEU A C 1
ATOM 628 O O . LEU A 1 80 ? 29.641 23.453 5.266 1 69.62 80 LEU A O 1
ATOM 632 N N . ILE A 1 81 ? 28.188 22.172 6.535 1 69.81 81 ILE A N 1
ATOM 633 C CA . ILE A 1 81 ? 29.031 22.266 7.715 1 69.81 81 ILE A CA 1
ATOM 634 C C . ILE A 1 81 ? 30.359 21.547 7.457 1 69.81 81 ILE A C 1
ATOM 636 O O . ILE A 1 81 ? 30.359 20.438 6.934 1 69.81 81 ILE A O 1
ATOM 640 N N . LYS A 1 82 ? 31.344 22.188 7.641 1 74.81 82 LYS A N 1
ATOM 641 C CA . LYS A 1 82 ? 32.656 21.594 7.516 1 74.81 82 LYS A CA 1
ATOM 642 C C . LYS A 1 82 ? 33.281 21.328 8.883 1 74.81 82 LYS A C 1
ATOM 644 O O . LYS A 1 82 ? 33.438 22.234 9.695 1 74.81 82 LYS A O 1
ATOM 649 N N . ARG A 1 83 ? 33.438 20.062 9.219 1 75.69 83 ARG A N 1
ATOM 650 C CA . ARG A 1 83 ? 34.062 19.672 10.469 1 75.69 83 ARG A CA 1
ATOM 651 C C . ARG A 1 83 ? 35.469 19.125 10.227 1 75.69 83 ARG A C 1
ATOM 653 O O . ARG A 1 83 ? 35.656 18.203 9.43 1 75.69 83 ARG A O 1
ATOM 660 N N . MET A 1 84 ? 36.438 19.719 10.836 1 76.94 84 MET A N 1
ATOM 661 C CA . MET A 1 84 ? 37.844 19.328 10.656 1 76.94 84 MET A CA 1
ATOM 662 C C . MET A 1 84 ? 38.5 19 12 1 76.94 84 MET A C 1
ATOM 664 O O . MET A 1 84 ? 38.5 19.828 12.906 1 76.94 84 MET A O 1
ATOM 668 N N . PRO A 1 85 ? 38.875 17.688 12.117 1 75.5 85 PRO A N 1
ATOM 669 C CA . PRO A 1 85 ? 39.688 17.422 13.32 1 75.5 85 PRO A CA 1
ATOM 670 C C . PRO A 1 85 ? 41 18.188 13.344 1 75.5 85 PRO A C 1
ATOM 672 O O . PRO A 1 85 ? 41.75 18.172 12.352 1 75.5 85 PRO A O 1
ATOM 675 N N . ILE A 1 86 ? 41.219 18.938 14.367 1 76.88 86 ILE A N 1
ATOM 676 C CA . ILE A 1 86 ? 42.469 19.672 14.477 1 76.88 86 ILE A CA 1
ATOM 677 C C . ILE A 1 86 ? 43.188 19.266 15.758 1 76.88 86 ILE A C 1
ATOM 679 O O . ILE A 1 86 ? 42.562 18.875 16.734 1 76.88 86 ILE A O 1
ATOM 683 N N . SER A 1 87 ? 44.406 19.094 15.57 1 76.06 87 SER A N 1
ATOM 684 C CA . SER A 1 87 ? 45.281 18.859 16.719 1 76.06 87 SER A CA 1
ATOM 685 C C . SER A 1 87 ? 46.125 20.094 17.031 1 76.06 87 SER A C 1
ATOM 687 O O . SER A 1 87 ? 46.906 20.547 16.188 1 76.06 87 SER A O 1
ATOM 689 N N . ILE A 1 88 ? 45.938 20.688 18.203 1 71.69 88 ILE A N 1
ATOM 690 C CA . ILE A 1 88 ? 46.625 21.906 18.594 1 71.69 88 ILE A CA 1
ATOM 691 C C . ILE A 1 88 ? 47.812 21.547 19.484 1 71.69 88 ILE A C 1
ATOM 693 O O . ILE A 1 88 ? 47.625 20.953 20.562 1 71.69 88 ILE A O 1
ATOM 697 N N . GLY A 1 89 ? 49.031 21.812 19.062 1 68.94 89 GLY A N 1
ATOM 698 C CA . GLY A 1 89 ? 50.25 21.719 19.875 1 68.94 89 GLY A CA 1
ATOM 699 C C . GLY A 1 89 ? 50.656 23.047 20.469 1 68.94 89 GLY A C 1
ATOM 700 O O . GLY A 1 89 ? 49.844 23.938 20.672 1 68.94 89 GLY A O 1
ATOM 701 N N . PRO A 1 90 ? 52.031 23.328 20.844 1 68.06 90 PRO A N 1
ATOM 702 C CA . PRO A 1 90 ? 52.531 24.547 21.469 1 68.06 90 PRO A CA 1
ATOM 703 C C . PRO A 1 90 ? 52.531 25.75 20.531 1 68.06 90 PRO A C 1
ATOM 705 O O . PRO A 1 90 ? 52.688 26.891 20.984 1 68.06 90 PRO A O 1
ATOM 708 N N . GLU A 1 91 ? 52.312 25.484 19.281 1 70.5 91 GLU A N 1
ATOM 709 C CA . GLU A 1 91 ? 52.312 26.594 18.328 1 70.5 91 GLU A CA 1
ATOM 710 C C . GLU A 1 91 ? 50.906 26.859 17.797 1 70.5 91 GLU A C 1
ATOM 712 O O . GLU A 1 91 ? 50.031 25.984 17.859 1 70.5 91 GLU A O 1
ATOM 717 N N . ASP A 1 92 ? 50.781 28.094 17.344 1 73.19 92 ASP A N 1
ATOM 718 C CA . ASP A 1 92 ? 49.531 28.484 16.703 1 73.19 92 ASP A CA 1
ATOM 719 C C . ASP A 1 92 ? 49.25 27.641 15.461 1 73.19 92 ASP A C 1
ATOM 721 O O . ASP A 1 92 ? 50.188 27.25 14.758 1 73.19 92 ASP A O 1
ATOM 725 N N . LEU A 1 93 ? 48.031 27.266 15.312 1 80.31 93 LEU A N 1
ATOM 726 C CA . LEU A 1 93 ? 47.625 26.484 14.148 1 80.31 93 LEU A CA 1
ATOM 727 C C . LEU A 1 93 ? 47 27.359 13.078 1 80.31 93 LEU A C 1
ATOM 729 O O . LEU A 1 93 ? 46.031 28.062 13.352 1 80.31 93 LEU A O 1
ATOM 733 N N . ASP A 1 94 ? 47.688 27.453 11.875 1 80.44 94 ASP A N 1
ATOM 734 C CA . ASP A 1 94 ? 47.125 28.141 10.719 1 80.44 94 ASP A CA 1
ATOM 735 C C . ASP A 1 94 ? 46.469 27.156 9.75 1 80.44 94 ASP A C 1
ATOM 737 O O . ASP A 1 94 ? 47.156 26.359 9.102 1 80.44 94 ASP A O 1
ATOM 741 N N . MET A 1 95 ? 45.188 27.234 9.656 1 81.06 95 MET A N 1
ATOM 742 C CA . MET A 1 95 ? 44.438 26.297 8.844 1 81.06 95 MET A CA 1
ATOM 743 C C . MET A 1 95 ? 44.438 26.719 7.375 1 81.06 95 MET A C 1
ATOM 745 O O . MET A 1 95 ? 44.062 25.938 6.5 1 81.06 95 MET A O 1
ATOM 749 N N . GLY A 1 96 ? 44.938 27.938 7.07 1 80 96 GLY A N 1
ATOM 750 C CA . GLY A 1 96 ? 44.875 28.469 5.715 1 80 96 GLY A CA 1
ATOM 751 C C . GLY A 1 96 ? 43.438 28.797 5.285 1 80 96 GLY A C 1
ATOM 752 O O . GLY A 1 96 ? 42.656 29.297 6.086 1 80 96 GLY A O 1
ATOM 753 N N . ILE A 1 97 ? 43.219 28.578 3.947 1 79.75 97 ILE A N 1
ATOM 754 C CA . ILE A 1 97 ? 41.875 28.859 3.42 1 79.75 97 ILE A CA 1
ATOM 755 C C . ILE A 1 97 ? 41 27.609 3.498 1 79.75 97 ILE A C 1
ATOM 757 O O . ILE A 1 97 ? 41.344 26.562 2.941 1 79.75 97 ILE A O 1
ATOM 761 N N . ILE A 1 98 ? 40 27.75 4.273 1 82 98 ILE A N 1
ATOM 762 C CA . ILE A 1 98 ? 39.031 26.672 4.355 1 82 98 ILE A CA 1
ATOM 763 C C . ILE A 1 98 ? 37.844 26.953 3.406 1 82 98 ILE A C 1
ATOM 765 O O . ILE A 1 98 ? 37.156 27.953 3.561 1 82 98 ILE A O 1
ATOM 769 N N . PHE A 1 99 ? 37.719 26.078 2.471 1 77.38 99 PHE A N 1
ATOM 770 C CA . PHE A 1 99 ? 36.625 26.234 1.509 1 77.38 99 PHE A CA 1
ATOM 771 C C . PHE A 1 99 ? 35.375 25.516 1.986 1 77.38 99 PHE A C 1
ATOM 773 O O . PHE A 1 99 ? 35.469 24.375 2.438 1 77.38 99 PHE A O 1
ATOM 780 N N . LEU A 1 100 ? 34.281 26.266 2.006 1 76.19 100 LEU A N 1
ATOM 781 C CA . LEU A 1 100 ? 33 25.656 2.328 1 76.19 100 LEU A CA 1
ATOM 782 C C . LEU A 1 100 ? 32.25 25.312 1.059 1 76.19 100 LEU A C 1
ATOM 784 O O . LEU A 1 100 ? 32.25 26.078 0.093 1 76.19 100 LEU A O 1
ATOM 788 N N . ASP A 1 101 ? 31.734 24.094 1.115 1 68.12 101 ASP A N 1
ATOM 789 C CA . ASP A 1 101 ? 30.891 23.672 -0.001 1 68.12 101 ASP A CA 1
ATOM 790 C C . ASP A 1 101 ? 29.453 24.188 0.167 1 68.12 101 ASP A C 1
ATOM 792 O O . ASP A 1 101 ? 28.922 24.172 1.275 1 68.12 101 ASP A O 1
ATOM 796 N N . ARG A 1 102 ? 29 24.734 -0.855 1 62.5 102 ARG A N 1
ATOM 797 C CA . ARG A 1 102 ? 27.625 25.234 -0.817 1 62.5 102 ARG A CA 1
ATOM 798 C C . ARG A 1 102 ? 26.641 24.109 -0.572 1 62.5 102 ARG A C 1
ATOM 800 O O . ARG A 1 102 ? 26.812 23 -1.086 1 62.5 102 ARG A O 1
ATOM 807 N N . ASP A 1 103 ? 25.828 24.453 0.461 1 58.09 103 ASP A N 1
ATOM 808 C CA . ASP A 1 103 ? 24.812 23.484 0.861 1 58.09 103 ASP A CA 1
ATOM 809 C C . ASP A 1 103 ? 23.672 23.422 -0.157 1 58.09 103 ASP A C 1
ATOM 811 O O . ASP A 1 103 ? 23.234 24.453 -0.668 1 58.09 103 ASP A O 1
ATOM 815 N N . ILE A 1 104 ? 23.438 22.344 -0.686 1 56.12 104 ILE A N 1
ATOM 816 C CA . ILE A 1 104 ? 22.344 21.984 -1.579 1 56.12 104 ILE A CA 1
ATOM 817 C C . ILE A 1 104 ? 21 22.25 -0.886 1 56.12 104 ILE A C 1
ATOM 819 O O . ILE A 1 104 ? 19.953 22.156 -1.511 1 56.12 104 ILE A O 1
ATOM 823 N N . VAL A 1 105 ? 21.031 22.703 0.288 1 54.25 105 VAL A N 1
ATOM 824 C CA . VAL A 1 105 ? 19.844 22.828 1.132 1 54.25 105 VAL A CA 1
ATOM 825 C C . VAL A 1 105 ? 18.922 23.906 0.56 1 54.25 105 VAL A C 1
ATOM 827 O O . VAL A 1 105 ? 17.688 23.766 0.634 1 54.25 105 VAL A O 1
ATOM 830 N N . GLN A 1 106 ? 19.516 24.938 -0.118 1 57.78 106 GLN A N 1
ATOM 831 C CA . GLN A 1 106 ? 18.641 25.984 -0.642 1 57.78 106 GLN A CA 1
ATOM 832 C C . GLN A 1 106 ? 17.578 25.406 -1.568 1 57.78 106 GLN A C 1
ATOM 834 O O . GLN A 1 106 ? 16.422 25.812 -1.522 1 57.78 106 GLN A O 1
ATOM 839 N N . GLU A 1 107 ? 18 24.531 -2.248 1 60.16 107 GLU A N 1
ATOM 840 C CA . GLU A 1 107 ? 17.062 23.969 -3.223 1 60.16 107 GLU A CA 1
ATOM 841 C C . GLU A 1 107 ? 15.992 23.125 -2.541 1 60.16 107 GLU A C 1
ATOM 843 O O . GLU A 1 107 ? 14.852 23.094 -2.992 1 60.16 107 GLU A O 1
ATOM 848 N N . LYS A 1 108 ? 16.328 22.625 -1.424 1 63.41 108 LYS A N 1
ATOM 849 C CA . LYS A 1 108 ? 15.352 21.828 -0.685 1 63.41 108 LYS A CA 1
ATOM 850 C C . LYS A 1 108 ? 14.281 22.734 -0.071 1 63.41 108 LYS A C 1
ATOM 852 O O . LYS A 1 108 ? 13.109 22.344 -0.017 1 63.41 108 LYS A O 1
ATOM 857 N N . THR A 1 109 ? 14.711 23.844 0.346 1 60.34 109 THR A N 1
ATOM 858 C CA . THR A 1 109 ? 13.773 24.766 0.982 1 60.34 109 THR A CA 1
ATOM 859 C C . THR A 1 109 ? 12.75 25.266 -0.025 1 60.34 109 THR A C 1
ATOM 861 O O . THR A 1 109 ? 11.609 25.562 0.338 1 60.34 109 THR A O 1
ATOM 864 N N . ASP A 1 110 ? 13.242 25.391 -1.231 1 57.09 110 ASP A N 1
ATOM 865 C CA . ASP A 1 110 ? 12.297 25.797 -2.264 1 57.09 110 ASP A CA 1
ATOM 866 C C . ASP A 1 110 ? 11.203 24.75 -2.459 1 57.09 110 ASP A C 1
ATOM 868 O O . ASP A 1 110 ? 10.109 25.078 -2.934 1 57.09 110 ASP A O 1
ATOM 872 N N . ASN A 1 111 ? 11.609 23.594 -2.111 1 54.22 111 ASN A N 1
ATOM 873 C CA . ASN A 1 111 ? 10.688 22.469 -2.244 1 54.22 111 ASN A CA 1
ATOM 874 C C . ASN A 1 111 ? 9.641 22.469 -1.132 1 54.22 111 ASN A C 1
ATOM 876 O O . ASN A 1 111 ? 8.562 21.875 -1.284 1 54.22 111 ASN A O 1
ATOM 880 N N . LEU A 1 112 ? 10.094 22.969 -0.048 1 48.59 112 LEU A N 1
ATOM 881 C CA . LEU A 1 112 ? 9.133 23 1.052 1 48.59 112 LEU A CA 1
ATOM 882 C C . LEU A 1 112 ? 7.98 23.953 0.744 1 48.59 112 LEU A C 1
ATOM 884 O O . LEU A 1 112 ? 8.18 25.156 0.68 1 48.59 112 LEU A O 1
ATOM 888 N N . ILE A 1 113 ? 7.219 23.547 -0.22 1 44.69 113 ILE A N 1
ATOM 889 C CA . ILE A 1 113 ? 5.977 24.312 -0.365 1 44.69 113 ILE A CA 1
ATOM 890 C C . ILE A 1 113 ? 5.258 24.375 0.979 1 44.69 113 ILE A C 1
ATOM 892 O O . ILE A 1 113 ? 4.816 23.359 1.508 1 44.69 113 ILE A O 1
ATOM 896 N N . THR A 1 114 ? 5.738 25.188 1.852 1 44.25 114 THR A N 1
ATOM 897 C CA . THR A 1 114 ? 5.035 25.359 3.117 1 44.25 114 THR A CA 1
ATOM 898 C C . THR A 1 114 ? 3.523 25.281 2.91 1 44.25 114 THR A C 1
ATOM 900 O O . THR A 1 114 ? 2.906 26.219 2.422 1 44.25 114 THR A O 1
ATOM 903 N N . LEU A 1 115 ? 3.062 24.219 2.469 1 39.12 115 LEU A N 1
ATOM 904 C CA . LEU A 1 115 ? 1.617 24.141 2.645 1 39.12 115 LEU A CA 1
ATOM 905 C C . LEU A 1 115 ? 1.223 24.469 4.078 1 39.12 115 LEU A C 1
ATOM 907 O O . LEU A 1 115 ? 1.691 23.844 5.023 1 39.12 115 LEU A O 1
ATOM 911 N N . THR A 1 116 ? 1.249 25.578 4.504 1 38.97 116 THR A N 1
ATOM 912 C CA . THR A 1 116 ? 0.516 25.719 5.758 1 38.97 116 THR A CA 1
ATOM 913 C C . THR A 1 116 ? -0.819 24.984 5.695 1 38.97 116 THR A C 1
ATOM 915 O O . THR A 1 116 ? -1.509 25.031 4.672 1 38.97 116 THR A O 1
ATOM 918 N N . ASP A 1 117 ? -0.915 23.906 6.195 1 38 117 ASP A N 1
ATOM 919 C CA . ASP A 1 117 ? -2.064 23.031 6.387 1 38 117 ASP A CA 1
ATOM 920 C C . ASP A 1 117 ? -3.354 23.844 6.539 1 38 117 ASP A C 1
ATOM 922 O O . ASP A 1 117 ? -4.441 23.266 6.617 1 38 117 ASP A O 1
ATOM 926 N N . SER A 1 118 ? -3.275 24.984 7.129 1 39.69 118 SER A N 1
ATOM 927 C CA . SER A 1 118 ? -4.547 25.656 7.379 1 39.69 118 SER A CA 1
ATOM 928 C C . SER A 1 118 ? -5.418 25.672 6.129 1 39.69 118 SER A C 1
ATOM 930 O O . SER A 1 118 ? -6.605 26 6.195 1 39.69 118 SER A O 1
ATOM 932 N N . ASP A 1 119 ? -4.727 25.328 5.082 1 41.5 119 ASP A N 1
ATOM 933 C CA . ASP A 1 119 ? -5.434 25.5 3.814 1 41.5 119 ASP A CA 1
ATOM 934 C C . ASP A 1 119 ? -6.27 24.266 3.484 1 41.5 119 ASP A C 1
ATOM 936 O O . ASP A 1 119 ? -7.102 24.297 2.576 1 41.5 119 ASP A O 1
ATOM 940 N N . LEU A 1 120 ? -5.848 23.219 4.078 1 39.34 120 LEU A N 1
ATOM 941 C CA . LEU A 1 120 ? -6.543 22 3.672 1 39.34 120 LEU A CA 1
ATOM 942 C C . LEU A 1 120 ? -7.832 21.812 4.465 1 39.34 120 LEU A C 1
ATOM 944 O O . LEU A 1 120 ? -8.734 21.094 4.031 1 39.34 120 LEU A O 1
ATOM 948 N N . LEU A 1 121 ? -7.77 22.156 5.895 1 43.19 121 LEU A N 1
ATOM 949 C CA . LEU A 1 121 ? -8.883 21.672 6.703 1 43.19 121 LEU A CA 1
ATOM 950 C C . LEU A 1 121 ? -9.875 22.797 6.98 1 43.19 121 LEU A C 1
ATOM 952 O O . LEU A 1 121 ? -9.477 23.922 7.309 1 43.19 121 LEU A O 1
ATOM 956 N N . GLU A 1 122 ? -10.914 22.703 6.438 1 42.44 122 GLU A N 1
ATOM 957 C CA . GLU A 1 122 ? -11.984 23.672 6.602 1 42.44 122 GLU A CA 1
ATOM 958 C C . GLU A 1 122 ? -11.922 24.344 7.969 1 42.44 122 GLU A C 1
ATOM 960 O O . GLU A 1 122 ? -11.938 25.578 8.062 1 42.44 122 GLU A O 1
ATOM 965 N N . ASP A 1 123 ? -12.477 23.641 8.977 1 42.72 123 ASP A N 1
ATOM 966 C CA . ASP A 1 123 ? -12.773 24.141 10.32 1 42.72 123 ASP A CA 1
ATOM 967 C C . ASP A 1 123 ? -11.641 23.812 11.289 1 42.72 123 ASP A C 1
ATOM 969 O O . ASP A 1 123 ? -11.656 24.234 12.445 1 42.72 123 ASP A O 1
ATOM 973 N N . GLU A 1 124 ? -10.867 22.859 10.883 1 41.53 124 GLU A N 1
ATOM 974 C CA . GLU A 1 124 ? -9.773 22.531 11.797 1 41.53 124 GLU A CA 1
ATOM 975 C C . GLU A 1 124 ? -8.461 23.141 11.32 1 41.53 124 GLU A C 1
ATOM 977 O O . GLU A 1 124 ? -8.07 22.953 10.164 1 41.53 124 GLU A O 1
ATOM 982 N N . SER A 1 125 ? -8.172 24.172 11.773 1 40.16 125 SER A N 1
ATOM 983 C CA . SER A 1 125 ? -6.918 24.875 11.531 1 40.16 125 SER A CA 1
ATOM 984 C C . SER A 1 125 ? -5.719 23.984 11.828 1 40.16 125 SER A C 1
ATOM 986 O O . SER A 1 125 ? -5.289 23.875 12.977 1 40.16 125 SER A O 1
ATOM 988 N N . ILE A 1 126 ? -5.527 22.891 11.086 1 41.53 126 ILE A N 1
ATOM 989 C CA . ILE A 1 126 ? -4.266 22.203 11.297 1 41.53 126 ILE A CA 1
ATOM 990 C C . ILE A 1 126 ? -3.139 22.938 10.57 1 41.53 126 ILE A C 1
ATOM 992 O O . ILE A 1 126 ? -3.193 23.125 9.359 1 41.53 126 ILE A O 1
ATOM 996 N N . SER A 1 127 ? -2.516 23.859 11.242 1 46.84 127 SER A N 1
ATOM 997 C CA . SER A 1 127 ? -1.323 24.5 10.703 1 46.84 127 SER A CA 1
ATOM 998 C C . SER A 1 127 ? -0.107 23.578 10.805 1 46.84 127 SER A C 1
ATOM 1000 O O . SER A 1 127 ? 0.091 22.922 11.828 1 46.84 127 SER A O 1
ATOM 1002 N N . MET A 1 128 ? 0.522 23.406 9.656 1 54.75 128 MET A N 1
ATOM 1003 C CA . MET A 1 128 ? 1.708 22.562 9.641 1 54.75 128 MET A CA 1
ATOM 1004 C C . MET A 1 128 ? 2.895 23.266 10.289 1 54.75 128 MET A C 1
ATOM 1006 O O . MET A 1 128 ? 3.105 24.469 10.07 1 54.75 128 MET A O 1
ATOM 1010 N N . THR A 1 129 ? 3.514 22.672 11.156 1 58.81 129 THR A N 1
ATOM 1011 C CA . THR A 1 129 ? 4.691 23.109 11.898 1 58.81 129 THR A CA 1
ATOM 1012 C C . THR A 1 129 ? 5.938 23.062 11.016 1 58.81 129 THR A C 1
ATOM 1014 O O . THR A 1 129 ? 6.973 23.625 11.375 1 58.81 129 THR A O 1
ATOM 1017 N N . SER A 1 130 ? 5.781 22.609 9.828 1 56.56 130 SER A N 1
ATOM 1018 C CA . SER A 1 130 ? 6.961 22.344 9.008 1 56.56 130 SER A CA 1
ATOM 1019 C C . SER A 1 130 ? 7.645 23.641 8.594 1 56.56 130 SER A C 1
ATOM 1021 O O . SER A 1 130 ? 8.867 23.688 8.461 1 56.56 130 SER A O 1
ATOM 1023 N N . GLY A 1 131 ? 6.902 24.656 8.445 1 58.03 131 GLY A N 1
ATOM 1024 C CA . GLY A 1 131 ? 7.5 25.906 8.016 1 58.03 131 GLY A CA 1
ATOM 1025 C C . GLY A 1 131 ? 8.523 26.453 8.992 1 58.03 131 GLY A C 1
ATOM 1026 O O . GLY A 1 131 ? 9.547 27 8.594 1 58.03 131 GLY A O 1
ATOM 1027 N N . MET A 1 132 ? 8.266 26.156 10.188 1 56.53 132 MET A N 1
ATOM 1028 C CA . MET A 1 132 ? 9.148 26.672 11.227 1 56.53 132 MET A CA 1
ATOM 1029 C C . MET A 1 132 ? 10.438 25.859 11.289 1 56.53 132 MET A C 1
ATOM 1031 O O . MET A 1 132 ? 11.469 26.359 11.742 1 56.53 132 MET A O 1
ATOM 1035 N N . LEU A 1 133 ? 10.344 24.641 10.758 1 56.62 133 LEU A N 1
ATOM 1036 C CA . LEU A 1 133 ? 11.438 23.703 10.977 1 56.62 133 LEU A CA 1
ATOM 1037 C C . LEU A 1 133 ? 12.398 23.703 9.789 1 56.62 133 LEU A C 1
ATOM 1039 O O . LEU A 1 133 ? 13.43 23.016 9.82 1 56.62 133 LEU A O 1
ATOM 1043 N N . GLN A 1 134 ? 12.156 24.469 8.93 1 56.81 134 GLN A N 1
ATOM 1044 C CA . GLN A 1 134 ? 12.953 24.422 7.707 1 56.81 134 GLN A CA 1
ATOM 1045 C C . GLN A 1 134 ? 14.367 24.922 7.957 1 56.81 134 GLN A C 1
ATOM 1047 O O . GLN A 1 134 ? 15.305 24.547 7.246 1 56.81 134 GLN A O 1
ATOM 1052 N N . ALA A 1 135 ? 14.516 25.672 8.992 1 53 135 ALA A N 1
ATOM 1053 C CA . ALA A 1 135 ? 15.805 26.328 9.234 1 53 135 ALA A CA 1
ATOM 1054 C C . ALA A 1 135 ? 16.688 25.469 10.141 1 53 135 ALA A C 1
ATOM 1056 O O . ALA A 1 135 ? 17.844 25.812 10.391 1 53 135 ALA A O 1
ATOM 1057 N N . THR A 1 136 ? 16.219 24.312 10.375 1 61.75 136 THR A N 1
ATOM 1058 C CA . THR A 1 136 ? 16.953 23.547 11.383 1 61.75 136 THR A CA 1
ATOM 1059 C C . THR A 1 136 ? 18.047 22.703 10.742 1 61.75 136 THR A C 1
ATOM 1061 O O . THR A 1 136 ? 17.922 22.297 9.586 1 61.75 136 THR A O 1
ATOM 1064 N N . LYS A 1 137 ? 19.156 22.594 11.508 1 67.69 137 LYS A N 1
ATOM 1065 C CA . LYS A 1 137 ? 20.25 21.703 11.094 1 67.69 137 LYS A CA 1
ATOM 1066 C C . LYS A 1 137 ? 20.141 20.359 11.805 1 67.69 137 LYS A C 1
ATOM 1068 O O . LYS A 1 137 ? 20.938 19.453 11.539 1 67.69 137 LYS A O 1
ATOM 1073 N N . ASP A 1 138 ? 19.156 20.328 12.609 1 82.38 138 ASP A N 1
ATOM 1074 C CA . ASP A 1 138 ? 18.906 19.062 13.297 1 82.38 138 ASP A CA 1
ATOM 1075 C C . ASP A 1 138 ? 18.312 18.016 12.352 1 82.38 138 ASP A C 1
ATOM 1077 O O . ASP A 1 138 ? 17.359 18.328 11.609 1 82.38 138 ASP A O 1
ATOM 1081 N N . ILE A 1 139 ? 18.859 16.891 12.406 1 86.62 139 ILE A N 1
ATOM 1082 C CA . ILE A 1 139 ? 18.484 15.844 11.453 1 86.62 139 ILE A CA 1
ATOM 1083 C C . ILE A 1 139 ? 17.016 15.469 11.648 1 86.62 139 ILE A C 1
ATOM 1085 O O . ILE A 1 139 ? 16.281 15.297 10.68 1 86.62 139 ILE A O 1
ATOM 1089 N N . PHE A 1 140 ? 16.641 15.273 12.852 1 91.5 140 PHE A N 1
ATOM 1090 C CA . PHE A 1 140 ? 15.258 14.891 13.141 1 91.5 140 PHE A CA 1
ATOM 1091 C C . PHE A 1 140 ? 14.289 15.961 12.656 1 91.5 140 PHE A C 1
ATOM 1093 O O . PHE A 1 140 ? 13.297 15.656 11.992 1 91.5 140 PHE A O 1
ATOM 1100 N N . LEU A 1 141 ? 14.523 17.141 12.992 1 88.56 141 LEU A N 1
ATOM 1101 C CA . LEU A 1 141 ? 13.625 18.234 12.641 1 88.56 141 LEU A CA 1
ATOM 1102 C C . LEU A 1 141 ? 13.562 18.422 11.125 1 88.56 141 LEU A C 1
ATOM 1104 O O . LEU A 1 141 ? 12.508 18.75 10.578 1 88.56 141 LEU A O 1
ATOM 1108 N N . ASN A 1 142 ? 14.625 18.219 10.555 1 84.38 142 ASN A N 1
ATOM 1109 C CA . ASN A 1 142 ? 14.648 18.297 9.094 1 84.38 142 ASN A CA 1
ATOM 1110 C C . ASN A 1 142 ? 13.758 17.234 8.461 1 84.38 142 ASN A C 1
ATOM 1112 O O . ASN A 1 142 ? 13 17.531 7.531 1 84.38 142 ASN A O 1
ATOM 1116 N N . ARG A 1 143 ? 13.867 16.125 8.922 1 88.44 143 ARG A N 1
ATOM 1117 C CA . ARG A 1 143 ? 13.062 15.039 8.383 1 88.44 143 ARG A CA 1
ATOM 1118 C C . ARG A 1 143 ? 11.586 15.227 8.727 1 88.44 143 ARG A C 1
ATOM 1120 O O . ARG A 1 143 ? 10.711 14.867 7.941 1 88.44 143 ARG A O 1
ATOM 1127 N N . ALA A 1 144 ? 11.352 15.68 9.875 1 87.88 144 ALA A N 1
ATOM 1128 C CA . ALA A 1 144 ? 9.977 15.969 10.281 1 87.88 144 ALA A CA 1
ATOM 1129 C C . ALA A 1 144 ? 9.328 16.984 9.336 1 87.88 144 ALA A C 1
ATOM 1131 O O . ALA A 1 144 ? 8.141 16.859 9.016 1 87.88 144 ALA A O 1
ATOM 1132 N N . ALA A 1 145 ? 10.117 17.859 8.922 1 82 145 ALA A N 1
ATOM 1133 C CA . ALA A 1 145 ? 9.594 18.922 8.062 1 82 145 ALA A CA 1
ATOM 1134 C C . ALA A 1 145 ? 9.406 18.422 6.629 1 82 145 ALA A C 1
ATOM 1136 O O . ALA A 1 145 ? 8.352 18.641 6.023 1 82 145 ALA A O 1
ATOM 1137 N N . PHE A 1 146 ? 10.344 17.688 6.141 1 79 146 PHE A N 1
ATOM 1138 C CA . PHE A 1 146 ? 10.367 17.406 4.707 1 79 146 PHE A CA 1
ATOM 1139 C C . PHE A 1 146 ? 9.75 16.047 4.406 1 79 146 PHE A C 1
ATOM 1141 O O . PHE A 1 146 ? 9.133 15.859 3.357 1 79 146 PHE A O 1
ATOM 1148 N N . ASP A 1 147 ? 9.953 15.141 5.305 1 87.06 147 ASP A N 1
ATOM 1149 C CA . ASP A 1 147 ? 9.484 13.789 5.012 1 87.06 147 ASP A CA 1
ATOM 1150 C C . AS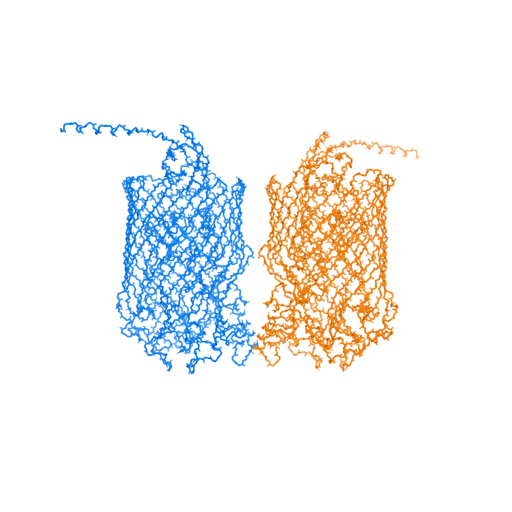P A 1 147 ? 8.148 13.516 5.699 1 87.06 147 ASP A C 1
ATOM 1152 O O . ASP A 1 147 ? 7.191 13.07 5.059 1 87.06 147 ASP A O 1
ATOM 1156 N N . PHE A 1 148 ? 8.141 13.805 6.984 1 88.94 148 PHE A N 1
ATOM 1157 C CA . PHE A 1 148 ? 6.938 13.469 7.742 1 88.94 148 PHE A CA 1
ATOM 1158 C C . PHE A 1 148 ? 5.848 14.5 7.512 1 88.94 148 PHE A C 1
ATOM 1160 O O . PHE A 1 148 ? 4.664 14.227 7.715 1 88.94 148 PHE A O 1
ATOM 1167 N N . GLY A 1 149 ? 6.227 15.672 7.086 1 86.06 149 GLY A N 1
ATOM 1168 C CA . GLY A 1 149 ? 5.27 16.75 6.883 1 86.06 149 GLY A CA 1
ATOM 1169 C C . GLY A 1 149 ? 4.168 16.391 5.902 1 86.06 149 GLY A C 1
ATOM 1170 O O . GLY A 1 149 ? 3.047 16.891 6.012 1 86.06 149 GLY A O 1
ATOM 1171 N N . GLN A 1 150 ? 4.41 15.555 5.023 1 84.62 150 GLN A N 1
ATOM 1172 C CA . GLN A 1 150 ? 3.43 15.164 4.016 1 84.62 150 GLN A CA 1
ATOM 1173 C C . GLN A 1 150 ? 2.256 14.422 4.648 1 84.62 150 GLN A C 1
ATOM 1175 O O . GLN A 1 150 ? 1.169 14.359 4.07 1 84.62 150 GLN A O 1
ATOM 1180 N N . ALA A 1 151 ? 2.492 13.961 5.852 1 88.38 151 ALA A N 1
ATOM 1181 C CA . ALA A 1 151 ? 1.443 13.227 6.555 1 88.38 151 ALA A CA 1
ATOM 1182 C C . ALA A 1 151 ? 0.943 14.008 7.766 1 88.38 151 ALA A C 1
ATOM 1184 O O . ALA A 1 151 ? 0.402 13.422 8.711 1 88.38 151 ALA A O 1
ATOM 1185 N N . PHE A 1 152 ? 1.221 15.273 7.816 1 86.81 152 PHE A N 1
ATOM 1186 C CA . PHE A 1 152 ? 0.769 16.172 8.867 1 86.81 152 PHE A CA 1
ATOM 1187 C C . PHE A 1 152 ? 1.319 15.75 10.219 1 86.81 152 PHE A C 1
ATOM 1189 O O . PHE A 1 152 ? 0.605 15.781 11.227 1 86.81 152 PHE A O 1
ATOM 1196 N N . PHE A 1 153 ? 2.457 15.273 10.195 1 92.5 153 PHE A N 1
ATOM 1197 C CA . PHE A 1 153 ? 3.164 14.969 11.438 1 92.5 153 PHE A CA 1
ATOM 1198 C C . PHE A 1 153 ? 3.469 16.25 12.203 1 92.5 153 PHE A C 1
ATOM 1200 O O . PHE A 1 153 ? 3.857 17.266 11.617 1 92.5 153 PHE A O 1
ATOM 1207 N N . ARG A 1 154 ? 3.289 16.219 13.453 1 92.44 154 ARG A N 1
ATOM 1208 C CA . ARG A 1 154 ? 3.605 17.344 14.328 1 92.44 154 ARG A CA 1
ATOM 1209 C C . ARG A 1 154 ? 4.672 16.953 15.352 1 92.44 154 ARG A C 1
ATOM 1211 O O . ARG A 1 154 ? 4.504 15.984 16.094 1 92.44 154 ARG A O 1
ATOM 1218 N N . VAL A 1 155 ? 5.656 17.75 15.367 1 93.88 155 VAL A N 1
ATOM 1219 C CA . VAL A 1 155 ? 6.719 17.484 16.328 1 93.88 155 VAL A CA 1
ATOM 1220 C C . VAL A 1 155 ? 6.152 17.547 17.75 1 93.88 155 VAL A C 1
ATOM 1222 O O . VAL A 1 155 ? 5.527 18.531 18.141 1 93.88 155 VAL A O 1
ATOM 1225 N N . ARG A 1 156 ? 6.293 16.531 18.484 1 96.12 156 ARG A N 1
ATOM 1226 C CA . ARG A 1 156 ? 5.836 16.359 19.859 1 96.12 156 ARG A CA 1
ATOM 1227 C C . ARG A 1 156 ? 4.32 16.484 19.953 1 96.12 156 ARG A C 1
ATOM 1229 O O . ARG A 1 156 ? 3.775 16.688 21.047 1 96.12 156 ARG A O 1
ATOM 1236 N N . GLY A 1 157 ? 3.684 16.531 18.828 1 95.31 157 GLY A N 1
ATOM 1237 C CA . GLY A 1 157 ? 2.234 16.656 18.781 1 95.31 157 GLY A CA 1
ATOM 1238 C C . GLY A 1 157 ? 1.736 18.062 19.016 1 95.31 157 GLY A C 1
ATOM 1239 O O . GLY A 1 157 ? 0.543 18.281 19.234 1 95.31 157 GLY A O 1
ATOM 1240 N N . TYR A 1 158 ? 2.604 19.016 18.969 1 95 158 TYR A N 1
ATOM 1241 C CA . TYR A 1 158 ? 2.234 20.391 19.266 1 95 158 TYR A CA 1
ATOM 1242 C C . TYR A 1 158 ? 1.631 21.062 18.031 1 95 158 TYR A C 1
ATOM 1244 O O . TYR A 1 158 ? 2.08 20.844 16.906 1 95 158 TYR A O 1
ATOM 1252 N N . GLY A 1 159 ? 0.628 21.906 18.266 1 90.12 159 GLY A N 1
ATOM 1253 C CA . GLY A 1 159 ? 0.125 22.766 17.203 1 90.12 159 GLY A CA 1
ATOM 1254 C C . GLY A 1 159 ? 1.024 23.953 16.922 1 90.12 159 GLY A C 1
ATOM 1255 O O . GLY A 1 159 ? 1.882 24.297 17.734 1 90.12 159 GLY A O 1
ATOM 1256 N N . SER A 1 160 ? 0.778 24.578 15.82 1 88.12 160 SER A N 1
ATOM 1257 C CA . SER A 1 160 ? 1.621 25.688 15.414 1 88.12 160 SER A CA 1
ATOM 1258 C C . SER A 1 160 ? 1.427 26.891 16.328 1 88.12 160 SER A C 1
ATOM 1260 O O . SER A 1 160 ? 2.27 27.797 16.375 1 88.12 160 SER A O 1
ATOM 1262 N N . GLU A 1 161 ? 0.354 26.953 17.062 1 91.12 161 GLU A N 1
ATOM 1263 C CA . GLU A 1 161 ? 0.11 28.047 18 1 91.12 161 GLU A CA 1
ATOM 1264 C C . GLU A 1 161 ? 1.125 28.031 19.141 1 91.12 161 GLU A C 1
ATOM 1266 O O . GLU A 1 161 ? 1.259 29.016 19.875 1 91.12 161 GLU A O 1
ATOM 1271 N N . ASN A 1 162 ? 1.833 26.953 19.219 1 93.56 162 ASN A N 1
ATOM 1272 C CA . ASN A 1 162 ? 2.812 26.844 20.297 1 93.56 162 ASN A CA 1
ATOM 1273 C C . ASN A 1 162 ? 4.195 27.297 19.828 1 93.56 162 ASN A C 1
ATOM 1275 O O . ASN A 1 162 ? 5.164 27.219 20.594 1 93.56 162 ASN A O 1
ATOM 1279 N N . GLY A 1 163 ? 4.309 27.766 18.641 1 92.12 163 GLY A N 1
ATOM 1280 C CA . GLY A 1 163 ? 5.52 28.375 18.125 1 92.12 163 GLY A CA 1
ATOM 1281 C C . GLY A 1 163 ? 5.367 29.859 17.859 1 92.12 163 GLY A C 1
ATOM 1282 O O . GLY A 1 163 ? 4.27 30.344 17.562 1 92.12 163 GLY A O 1
ATOM 1283 N N . VAL A 1 164 ? 6.508 30.562 17.953 1 94.12 164 VAL A N 1
ATOM 1284 C CA . VAL A 1 164 ? 6.48 32 17.734 1 94.12 164 VAL A CA 1
ATOM 1285 C C . VAL A 1 164 ? 7.34 32.344 16.531 1 94.12 164 VAL A C 1
ATOM 1287 O O . VAL A 1 164 ? 8.492 31.922 16.422 1 94.12 164 VAL A O 1
ATOM 1290 N N . ILE A 1 165 ? 6.758 33.062 15.648 1 93 165 ILE A N 1
ATOM 1291 C CA . ILE A 1 165 ? 7.492 33.531 14.484 1 93 165 ILE A CA 1
ATOM 1292 C C . ILE A 1 165 ? 7.613 35.062 14.539 1 93 165 ILE A C 1
ATOM 1294 O O . ILE A 1 165 ? 6.625 35.781 14.773 1 93 165 ILE A O 1
ATOM 1298 N N . LEU A 1 166 ? 8.812 35.5 14.352 1 95.94 166 LEU A N 1
ATOM 1299 C CA . LEU A 1 166 ? 9.078 36.938 14.344 1 95.94 166 LEU A CA 1
ATOM 1300 C C . LEU A 1 166 ? 9.633 37.406 12.992 1 95.94 166 LEU A C 1
ATOM 1302 O O . LEU A 1 166 ? 10.367 36.656 12.344 1 95.94 166 LEU A O 1
ATOM 1306 N N . LEU A 1 167 ? 9.211 38.5 12.531 1 95.44 167 LEU A N 1
ATOM 1307 C CA . LEU A 1 167 ? 9.844 39.219 11.43 1 95.44 167 LEU A CA 1
ATOM 1308 C C . LEU A 1 167 ? 10.586 40.438 11.922 1 95.44 167 LEU A C 1
ATOM 1310 O O . LEU A 1 167 ? 9.961 41.406 12.367 1 95.44 167 LEU A O 1
ATOM 1314 N N . ASN A 1 168 ? 11.852 40.438 11.836 1 96.06 168 ASN A N 1
ATOM 1315 C CA . ASN A 1 168 ? 12.688 41.531 12.359 1 96.06 168 ASN A CA 1
ATOM 1316 C C . ASN A 1 168 ? 12.375 41.812 13.82 1 96.06 168 ASN A C 1
ATOM 1318 O O . ASN A 1 168 ? 12.281 42.969 14.219 1 96.06 168 ASN A O 1
ATOM 1322 N N . GLY A 1 169 ? 12.055 40.812 14.578 1 96.06 169 GLY A N 1
ATOM 1323 C CA . GLY A 1 169 ? 11.82 40.969 16 1 96.06 169 GLY A CA 1
ATOM 1324 C C . GLY A 1 169 ? 10.367 41.25 16.344 1 96.06 169 GLY A C 1
ATOM 1325 O O . GLY A 1 169 ? 10.016 41.344 17.516 1 96.06 169 GLY A O 1
ATOM 1326 N N . ILE A 1 170 ? 9.523 41.344 15.445 1 96.94 170 ILE A N 1
ATOM 1327 C CA . ILE A 1 170 ? 8.109 41.625 15.68 1 96.94 170 ILE A CA 1
ATOM 1328 C C . ILE A 1 170 ? 7.301 40.344 15.516 1 96.94 170 ILE A C 1
ATOM 1330 O O . ILE A 1 170 ? 7.355 39.719 14.461 1 96.94 170 ILE A O 1
ATOM 1334 N N . PRO A 1 171 ? 6.504 39.938 16.516 1 95.25 171 PRO A N 1
ATOM 1335 C CA . PRO A 1 171 ? 5.719 38.719 16.406 1 95.25 171 PRO A CA 1
ATOM 1336 C C . PRO A 1 171 ? 4.648 38.781 15.32 1 95.25 171 PRO A C 1
ATOM 1338 O O . PRO A 1 171 ? 3.977 39.812 15.18 1 95.25 171 PRO A O 1
ATOM 1341 N N . MET A 1 172 ? 4.48 37.688 14.633 1 93.19 172 MET A N 1
ATOM 1342 C CA . MET A 1 172 ? 3.559 37.656 13.5 1 93.19 172 MET A CA 1
ATOM 1343 C C . MET A 1 172 ? 2.414 36.656 13.758 1 93.19 172 MET A C 1
ATOM 1345 O O . MET A 1 172 ? 1.555 36.469 12.898 1 93.19 172 MET A O 1
ATOM 1349 N N . ASN A 1 173 ? 2.275 36.062 14.914 1 92 173 ASN A N 1
ATOM 1350 C CA . ASN A 1 173 ? 1.165 35.156 15.25 1 92 173 ASN A CA 1
ATOM 1351 C C . ASN A 1 173 ? -0.159 35.938 15.305 1 92 173 ASN A C 1
ATOM 1353 O O . ASN A 1 173 ? -0.223 37.031 15.836 1 92 173 ASN A O 1
ATOM 1357 N N . LYS A 1 174 ? -1.174 35.344 14.742 1 93.75 174 LYS A N 1
ATOM 1358 C CA . LYS A 1 174 ? -2.49 35.969 14.773 1 93.75 174 LYS A CA 1
ATOM 1359 C C . LYS A 1 174 ? -3.129 35.844 16.156 1 93.75 174 LYS A C 1
ATOM 1361 O O . LYS A 1 174 ? -2.979 34.812 16.812 1 93.75 174 LYS A O 1
ATOM 1366 N N . LEU A 1 175 ? -3.895 36.844 16.547 1 93.88 175 LEU A N 1
ATOM 1367 C CA . LEU A 1 175 ? -4.523 36.812 17.875 1 93.88 175 LEU A CA 1
ATOM 1368 C C . LEU A 1 175 ? -5.781 35.938 17.859 1 93.88 175 LEU A C 1
ATOM 1370 O O . LEU A 1 175 ? -6.223 35.469 18.906 1 93.88 175 LEU A O 1
ATOM 1374 N N . MET A 1 176 ? -6.34 35.75 16.703 1 92.06 176 MET A N 1
ATOM 1375 C CA . MET A 1 176 ? -7.578 35 16.562 1 92.06 176 MET A CA 1
ATOM 1376 C C . MET A 1 176 ? -7.375 33.531 16.969 1 92.06 176 MET A C 1
ATOM 1378 O O . MET A 1 176 ? -8.164 33 17.734 1 92.06 176 MET A O 1
ATOM 1382 N N . ASP A 1 177 ? -6.289 32.938 16.516 1 90.38 177 ASP A N 1
ATOM 1383 C CA . ASP A 1 177 ? -6.102 31.516 16.766 1 90.38 177 ASP A CA 1
ATOM 1384 C C . ASP A 1 177 ? -4.699 31.234 17.297 1 90.38 177 ASP A C 1
ATOM 1386 O O . ASP A 1 177 ? -4.363 30.094 17.594 1 90.38 177 ASP A O 1
ATOM 1390 N N . GLY A 1 178 ? -3.871 32.188 17.375 1 91.12 178 GLY A N 1
ATOM 1391 C CA . GLY A 1 178 ? -2.537 32.062 17.953 1 91.12 178 GLY A CA 1
ATOM 1392 C C . GLY A 1 178 ? -1.521 31.531 16.953 1 91.12 178 GLY A C 1
ATOM 1393 O O . GLY A 1 178 ? -0.345 31.375 17.281 1 91.12 178 GLY A O 1
ATOM 1394 N N . ARG A 1 179 ? -1.889 31.297 15.758 1 90.56 179 ARG A N 1
ATOM 1395 C CA . ARG A 1 179 ? -1.028 30.656 14.766 1 90.56 179 ARG A CA 1
ATOM 1396 C C . ARG A 1 179 ? -0.389 31.688 13.844 1 90.56 179 ARG A C 1
ATOM 1398 O O . ARG A 1 179 ? -0.97 32.75 13.586 1 90.56 179 ARG A O 1
ATOM 1405 N N . PRO A 1 180 ? 0.829 31.312 13.367 1 89 180 PRO A N 1
ATOM 1406 C CA . PRO A 1 180 ? 1.402 32.188 12.336 1 89 180 PRO A CA 1
ATOM 1407 C C . PRO A 1 180 ? 0.721 32.031 10.977 1 89 180 PRO A C 1
ATOM 1409 O O . PRO A 1 180 ? 0.286 30.922 10.633 1 89 180 PRO A O 1
ATOM 1412 N N . GLN A 1 181 ? 0.562 33.094 10.266 1 88.31 181 GLN A N 1
ATOM 1413 C CA . GLN A 1 181 ? -0.015 33.062 8.922 1 88.31 181 GLN A CA 1
ATOM 1414 C C . GLN A 1 181 ? 1.062 33.25 7.859 1 88.31 181 GLN A C 1
ATOM 1416 O O . GLN A 1 181 ? 1.282 34.344 7.379 1 88.31 181 GLN A O 1
ATOM 1421 N N . TRP A 1 182 ? 1.526 32.219 7.402 1 86.62 182 TRP A N 1
ATOM 1422 C CA . TRP A 1 182 ? 2.645 32.219 6.465 1 86.62 182 TRP A CA 1
ATOM 1423 C C . TRP A 1 182 ? 2.238 32.844 5.137 1 86.62 182 TRP A C 1
ATOM 1425 O O . TRP A 1 182 ? 3.092 33.281 4.367 1 86.62 182 TRP A O 1
ATOM 1435 N N . ASN A 1 183 ? 0.954 32.844 4.895 1 88.5 183 ASN A N 1
ATOM 1436 C CA . ASN A 1 183 ? 0.463 33.406 3.637 1 88.5 183 ASN A CA 1
ATOM 1437 C C . ASN A 1 183 ? 0.782 34.906 3.518 1 88.5 183 ASN A C 1
ATOM 1439 O O . ASN A 1 183 ? 0.752 35.469 2.422 1 88.5 183 ASN A O 1
ATOM 1443 N N . ASN A 1 184 ? 1.075 35.531 4.633 1 91.94 184 ASN A N 1
ATOM 1444 C CA . ASN A 1 184 ? 1.374 36.969 4.613 1 91.94 184 ASN A CA 1
ATOM 1445 C C . ASN A 1 184 ? 2.703 37.25 3.918 1 91.94 184 ASN A C 1
ATOM 1447 O O . ASN A 1 184 ? 2.951 38.375 3.486 1 91.94 184 ASN A O 1
ATOM 1451 N N . TRP A 1 185 ? 3.564 36.25 3.812 1 90.75 185 TRP A N 1
ATOM 1452 C CA . TRP A 1 185 ? 4.824 36.438 3.098 1 90.75 185 TRP A CA 1
ATOM 1453 C C . TRP A 1 185 ? 5.16 35.219 2.262 1 90.75 185 TRP A C 1
ATOM 1455 O O . TRP A 1 185 ? 6.336 34.938 2.006 1 90.75 185 TRP A O 1
ATOM 1465 N N . GLY A 1 186 ? 4.133 34.531 1.912 1 86.81 186 GLY A N 1
ATOM 1466 C CA . GLY A 1 186 ? 4.332 33.344 1.09 1 86.81 186 GLY A CA 1
ATOM 1467 C C . GLY A 1 186 ? 4.879 33.656 -0.289 1 86.81 186 GLY A C 1
ATOM 1468 O O . GLY A 1 186 ? 4.504 34.656 -0.894 1 86.81 186 GLY A O 1
ATOM 1469 N N . GLY A 1 187 ? 5.77 32.812 -0.754 1 87.5 187 GLY A N 1
ATOM 1470 C CA . GLY A 1 187 ? 6.34 32.969 -2.08 1 87.5 187 GLY A CA 1
ATOM 1471 C C . GLY A 1 187 ? 7.617 33.812 -2.078 1 87.5 187 GLY A C 1
ATOM 1472 O O . GLY A 1 187 ? 8.258 33.969 -3.119 1 87.5 187 GLY A O 1
ATOM 1473 N N . LEU A 1 188 ? 7.938 34.312 -0.966 1 91.31 188 LEU A N 1
ATOM 1474 C CA . LEU A 1 188 ? 9.141 35.156 -0.857 1 91.31 188 LEU A CA 1
ATOM 1475 C C . LEU A 1 188 ? 10.242 34.406 -0.11 1 91.31 188 LEU A C 1
ATOM 1477 O O . LEU A 1 188 ? 10.82 34.938 0.841 1 91.31 188 LEU A O 1
ATOM 1481 N N . ASN A 1 189 ? 10.531 33.281 -0.66 1 82.81 189 ASN A N 1
ATOM 1482 C CA . ASN A 1 189 ? 11.461 32.375 0.015 1 82.81 189 ASN A CA 1
ATOM 1483 C C . ASN A 1 189 ? 12.883 32.938 0.017 1 82.81 189 ASN A C 1
ATOM 1485 O O . ASN A 1 189 ? 13.633 32.75 0.974 1 82.81 189 ASN A O 1
ATOM 1489 N N . ASP A 1 190 ? 13.266 33.688 -0.955 1 84.62 190 ASP A N 1
ATOM 1490 C CA . ASP A 1 190 ? 14.633 34.188 -1.086 1 84.62 190 ASP A CA 1
ATOM 1491 C C . ASP A 1 190 ? 14.945 35.219 -0.009 1 84.62 190 ASP A C 1
ATOM 1493 O O . ASP A 1 190 ? 16.047 35.281 0.521 1 84.62 190 ASP A O 1
ATOM 1497 N N . VAL A 1 191 ? 13.977 36.031 0.259 1 89.12 191 VAL A N 1
ATOM 1498 C CA . VAL A 1 191 ? 14.25 37.156 1.146 1 89.12 191 VAL A CA 1
ATOM 1499 C C . VAL A 1 191 ? 13.828 36.812 2.57 1 89.12 191 VAL A C 1
ATOM 1501 O O . VAL A 1 191 ? 13.969 37.625 3.488 1 89.12 191 VAL A O 1
ATOM 1504 N N . THR A 1 192 ? 13.242 35.688 2.764 1 86.44 192 THR A N 1
ATOM 1505 C CA . THR A 1 192 ? 12.891 35.25 4.105 1 86.44 192 THR A CA 1
ATOM 1506 C C . THR A 1 192 ? 13.719 34.031 4.504 1 86.44 192 THR A C 1
ATOM 1508 O O . THR A 1 192 ? 13.336 33.281 5.406 1 86.44 192 THR A O 1
ATOM 1511 N N . ARG A 1 193 ? 14.68 33.812 3.883 1 79.44 193 ARG A N 1
ATOM 1512 C CA . ARG A 1 193 ? 15.516 32.625 4.113 1 79.44 193 ARG A CA 1
ATOM 1513 C C . ARG A 1 193 ? 16.375 32.812 5.359 1 79.44 193 ARG A C 1
ATOM 1515 O O . ARG A 1 193 ? 16.766 31.812 5.984 1 79.44 193 ARG A O 1
ATOM 1522 N N . ASN A 1 194 ? 16.75 34.031 5.633 1 80.06 194 ASN A N 1
ATOM 1523 C CA . ASN A 1 194 ? 17.562 34.281 6.812 1 80.06 194 ASN A CA 1
ATOM 1524 C C . ASN A 1 194 ? 16.766 34.125 8.102 1 80.06 194 ASN A C 1
ATOM 1526 O O . ASN A 1 194 ? 16.188 35.094 8.609 1 80.06 194 ASN A O 1
ATOM 1530 N N . GLN A 1 195 ? 16.828 32.906 8.578 1 84.56 195 GLN A N 1
ATOM 1531 C CA . GLN A 1 195 ? 16.031 32.562 9.758 1 84.56 195 GLN A CA 1
ATOM 1532 C C . GLN A 1 195 ? 16.906 32 10.875 1 84.56 195 GLN A C 1
ATOM 1534 O O . GLN A 1 195 ? 17.875 31.281 10.609 1 84.56 195 GLN A O 1
ATOM 1539 N N . GLU A 1 196 ? 16.672 32.406 12.016 1 82.06 196 GLU A N 1
ATOM 1540 C CA . GLU A 1 196 ? 17.266 31.828 13.219 1 82.06 196 GLU A CA 1
ATOM 1541 C C . GLU A 1 196 ? 16.219 31.078 14.047 1 82.06 196 GLU A C 1
ATOM 1543 O O . GLU A 1 196 ? 15.297 31.688 14.578 1 82.06 196 GLU A O 1
ATOM 1548 N N . PHE A 1 197 ? 16.453 29.812 14.109 1 86.31 197 PHE A N 1
ATOM 1549 C CA . PHE A 1 197 ? 15.477 28.953 14.789 1 86.31 197 PHE A CA 1
ATOM 1550 C C . PHE A 1 197 ? 16.031 28.438 16.109 1 86.31 197 PHE A C 1
ATOM 1552 O O . PHE A 1 197 ? 17.203 28.062 16.188 1 86.31 197 PHE A O 1
ATOM 1559 N N . THR A 1 198 ? 15.297 28.547 17.094 1 88.5 198 THR A N 1
ATOM 1560 C CA . THR A 1 198 ? 15.562 27.891 18.375 1 88.5 198 THR A CA 1
ATOM 1561 C C . THR A 1 198 ? 14.508 26.828 18.656 1 88.5 198 THR A C 1
ATOM 1563 O O . THR A 1 198 ? 13.312 27.078 18.578 1 88.5 198 THR A O 1
ATOM 1566 N N . HIS A 1 199 ? 14.961 25.688 19 1 89.56 199 HIS A N 1
ATOM 1567 C CA . HIS A 1 199 ? 14.07 24.547 19.156 1 89.56 199 HIS A CA 1
ATOM 1568 C C . HIS A 1 199 ? 13.539 24.469 20.578 1 89.56 199 HIS A C 1
ATOM 1570 O O . HIS A 1 199 ? 14.297 24.594 21.547 1 89.56 199 HIS A O 1
ATOM 1576 N N . GLY A 1 200 ? 12.328 24.266 20.688 1 92.69 200 GLY A N 1
ATOM 1577 C CA . GLY A 1 200 ? 11.703 23.969 21.969 1 92.69 200 GLY A CA 1
ATOM 1578 C C . GLY A 1 200 ? 11.883 25.078 22.984 1 92.69 200 GLY A C 1
ATOM 1579 O O . GLY A 1 200 ? 11.602 26.25 22.703 1 92.69 200 GLY A O 1
ATOM 1580 N N . LEU A 1 201 ? 12.461 24.672 24.141 1 95.94 201 LEU A N 1
ATOM 1581 C CA . LEU A 1 201 ? 12.555 25.562 25.281 1 95.94 201 LEU A CA 1
ATOM 1582 C C . LEU A 1 201 ? 13.914 26.25 25.312 1 95.94 201 LEU A C 1
ATOM 1584 O O . LEU A 1 201 ? 14.211 27 26.25 1 95.94 201 LEU A O 1
ATOM 1588 N N . GLN A 1 202 ? 14.656 26.031 24.297 1 92.69 202 GLN A N 1
ATOM 1589 C CA . GLN A 1 202 ? 15.969 26.672 24.281 1 92.69 202 GLN A CA 1
ATOM 1590 C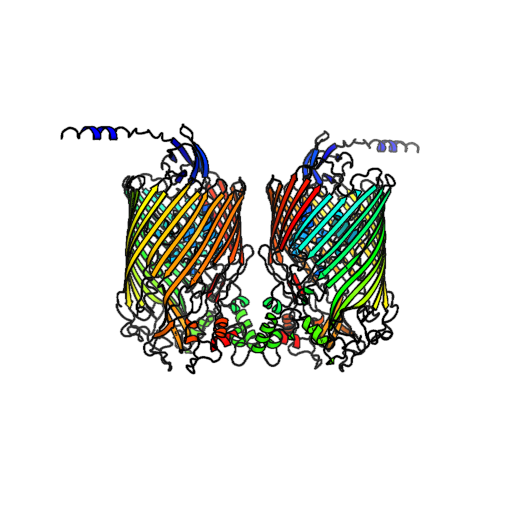 C . GLN A 1 202 ? 15.844 28.188 24.281 1 92.69 202 GLN A C 1
ATOM 1592 O O . GLN A 1 202 ? 14.844 28.734 23.812 1 92.69 202 GLN A O 1
ATOM 1597 N N . ALA A 1 203 ? 16.891 28.844 24.781 1 93.5 203 ALA A N 1
ATOM 1598 C CA . ALA A 1 203 ? 16.859 30.297 24.906 1 93.5 203 ALA A CA 1
ATOM 1599 C C . ALA A 1 203 ? 16.984 30.969 23.531 1 93.5 203 ALA A C 1
ATOM 1601 O O . ALA A 1 203 ? 17.828 30.578 22.719 1 93.5 203 ALA A O 1
ATOM 1602 N N . SER A 1 204 ? 16.125 31.859 23.297 1 93.44 204 SER A N 1
ATOM 1603 C CA . SER A 1 204 ? 16.188 32.688 22.094 1 93.44 204 SER A CA 1
ATOM 1604 C C . SER A 1 204 ? 16.625 34.094 22.422 1 93.44 204 SER A C 1
ATOM 1606 O O . SER A 1 204 ? 16.25 34.656 23.469 1 93.44 204 SER A O 1
ATOM 1608 N N . ASP A 1 205 ? 17.281 34.719 21.5 1 92.12 205 ASP A N 1
ATOM 1609 C CA . ASP A 1 205 ? 17.766 36.062 21.703 1 92.12 205 ASP A CA 1
ATOM 1610 C C . ASP A 1 205 ? 16.656 37.094 21.406 1 92.12 205 ASP A C 1
ATOM 1612 O O . ASP A 1 205 ? 16.812 38.281 21.672 1 92.12 205 ASP A O 1
ATOM 1616 N N . TYR A 1 206 ? 15.578 36.625 20.938 1 94.5 206 TYR A N 1
ATOM 1617 C CA . TYR A 1 206 ? 14.641 37.594 20.359 1 94.5 206 TYR A CA 1
ATOM 1618 C C . TYR A 1 206 ? 13.328 37.594 21.125 1 94.5 206 TYR A C 1
ATOM 1620 O O . TYR A 1 206 ? 12.516 38.5 20.984 1 94.5 206 TYR A O 1
ATOM 1628 N N . SER A 1 207 ? 13.039 36.531 21.875 1 95.31 207 SER A N 1
ATOM 1629 C CA . SER A 1 207 ? 11.766 36.406 22.578 1 95.31 207 SER A CA 1
ATOM 1630 C C . SER A 1 207 ? 11.836 35.344 23.672 1 95.31 207 SER A C 1
ATOM 1632 O O . SER A 1 207 ? 12.773 34.531 23.719 1 95.31 207 SER A O 1
ATOM 1634 N N . PHE A 1 208 ? 10.891 35.5 24.594 1 96 208 PHE A N 1
ATOM 1635 C CA . PHE A 1 208 ? 10.703 34.406 25.547 1 96 208 PHE A CA 1
ATOM 1636 C C . PHE A 1 208 ? 10.438 33.094 24.812 1 96 208 PHE A C 1
ATOM 1638 O O . PHE A 1 208 ? 10.914 32.031 25.219 1 96 208 PHE A O 1
ATOM 1645 N N . GLY A 1 209 ? 9.648 33.219 23.734 1 93.31 209 GLY A N 1
ATOM 1646 C CA . GLY A 1 209 ? 9.43 32.125 22.828 1 93.31 209 GLY A CA 1
ATOM 1647 C C . GLY A 1 209 ? 8.281 31.219 23.25 1 93.31 209 GLY A C 1
ATOM 1648 O O . GLY A 1 209 ? 7.617 31.484 24.266 1 93.31 209 GLY A O 1
ATOM 1649 N N . GLY A 1 210 ? 7.938 30.141 22.422 1 93.62 210 GLY A N 1
ATOM 1650 C CA . GLY A 1 210 ? 6.965 29.094 22.703 1 93.62 210 GLY A CA 1
ATOM 1651 C C . GLY A 1 210 ? 7.605 27.75 22.984 1 93.62 210 GLY A C 1
ATOM 1652 O O . GLY A 1 210 ? 8.828 27.609 22.922 1 93.62 210 GLY A O 1
ATOM 1653 N N . ILE A 1 211 ? 6.812 26.797 23.281 1 96.25 211 ILE A N 1
ATOM 1654 C CA . ILE A 1 211 ? 7.355 25.5 23.672 1 96.25 211 ILE A CA 1
ATOM 1655 C C . ILE A 1 211 ? 7.762 24.703 22.438 1 96.25 211 ILE A C 1
ATOM 1657 O O . ILE A 1 211 ? 8.5 23.734 22.531 1 96.25 211 ILE A O 1
ATOM 1661 N N . LEU A 1 212 ? 7.172 25.078 21.312 1 93.75 212 LEU A N 1
ATOM 1662 C CA . LEU A 1 212 ? 7.566 24.422 20.062 1 93.75 212 LEU A CA 1
ATOM 1663 C C . LEU A 1 212 ? 8.883 25 19.547 1 93.75 212 LEU A C 1
ATOM 1665 O O . LEU A 1 212 ? 9.664 24.281 18.922 1 93.75 212 LEU A O 1
ATOM 1669 N N . GLY A 1 213 ? 9.062 26.297 19.75 1 92.44 213 GLY A N 1
ATOM 1670 C CA . GLY A 1 213 ? 10.258 26.984 19.281 1 92.44 213 GLY A CA 1
ATOM 1671 C C . GLY A 1 213 ? 10 28.406 18.859 1 92.44 213 GLY A C 1
ATOM 1672 O O . GLY A 1 213 ? 8.867 28.906 18.953 1 92.44 213 GLY A O 1
ATOM 1673 N N . THR A 1 214 ? 11.07 29.062 18.5 1 93.06 214 THR A N 1
ATOM 1674 C CA . THR A 1 214 ? 11.016 30.453 18.078 1 93.06 214 THR A CA 1
ATOM 1675 C C . THR A 1 214 ? 11.852 30.688 16.828 1 93.06 214 THR A C 1
ATOM 1677 O O . THR A 1 214 ? 12.977 30.203 16.734 1 93.06 214 THR A O 1
ATOM 1680 N N . THR A 1 215 ? 11.227 31.297 15.883 1 90.5 215 THR A N 1
ATOM 1681 C CA . THR A 1 215 ? 11.938 31.625 14.656 1 90.5 215 THR A CA 1
ATOM 1682 C C . THR A 1 215 ? 11.93 33.125 14.414 1 90.5 215 THR A C 1
ATOM 1684 O O . THR A 1 215 ? 10.875 33.781 14.492 1 90.5 215 THR A O 1
ATOM 1687 N N . ASN A 1 216 ? 13.07 33.656 14.195 1 92.62 216 ASN A N 1
ATOM 1688 C CA . ASN A 1 216 ? 13.18 35.062 13.766 1 92.62 216 ASN A CA 1
ATOM 1689 C C . ASN A 1 216 ? 13.688 35.156 12.328 1 92.62 216 ASN A C 1
ATOM 1691 O O . ASN A 1 216 ? 14.742 34.625 12 1 92.62 216 ASN A O 1
ATOM 1695 N N . ILE A 1 217 ? 12.953 35.844 11.539 1 90.88 217 ILE A N 1
ATOM 1696 C CA . ILE A 1 217 ? 13.32 36.062 10.141 1 90.88 217 ILE A CA 1
ATOM 1697 C C . ILE A 1 217 ? 13.852 37.469 9.969 1 90.88 217 ILE A C 1
ATOM 1699 O O . ILE A 1 217 ? 13.188 38.438 10.359 1 90.88 217 ILE A O 1
ATOM 1703 N N . SER A 1 218 ? 14.977 37.562 9.375 1 91.19 218 SER A N 1
ATOM 1704 C CA . SER A 1 218 ? 15.555 38.875 9.102 1 91.19 218 SER A CA 1
ATOM 1705 C C . SER A 1 218 ? 15.336 39.281 7.645 1 91.19 218 SER A C 1
ATOM 1707 O O . SER A 1 218 ? 15.609 38.5 6.73 1 91.19 218 SER A O 1
ATOM 1709 N N . THR A 1 219 ? 14.914 40.469 7.445 1 93 219 THR A N 1
ATOM 1710 C CA . THR A 1 219 ? 14.68 41 6.098 1 93 219 THR A CA 1
ATOM 1711 C C . THR A 1 219 ? 15.641 42.125 5.777 1 93 219 THR A C 1
ATOM 1713 O O . THR A 1 219 ? 15.367 42.938 4.891 1 93 219 THR A O 1
ATOM 1716 N N . ARG A 1 220 ? 16.703 42.156 6.438 1 91.56 220 ARG A N 1
ATOM 1717 C CA . ARG A 1 220 ? 17.703 43.188 6.203 1 91.56 220 ARG A CA 1
ATOM 1718 C C . ARG A 1 220 ? 18.484 42.938 4.914 1 91.56 220 ARG A C 1
ATOM 1720 O O . ARG A 1 220 ? 19.125 41.875 4.77 1 91.56 220 ARG A O 1
ATOM 1727 N N . PRO A 1 221 ? 18.516 43.938 4.016 1 91.38 221 PRO A N 1
ATOM 1728 C CA . PRO A 1 221 ? 19.188 43.719 2.73 1 91.38 221 PRO A CA 1
ATOM 1729 C C . PRO A 1 221 ? 20.688 43.5 2.871 1 91.38 221 PRO A C 1
ATOM 1731 O O . PRO A 1 221 ? 21.312 42.844 2.037 1 91.38 221 PRO A O 1
ATOM 1734 N N . SER A 1 222 ? 21.266 44.062 3.828 1 84.75 222 SER A N 1
ATOM 1735 C CA . SER A 1 222 ? 22.719 43.969 4.023 1 84.75 222 SER A CA 1
ATOM 1736 C C . SER A 1 222 ? 23.156 42.531 4.246 1 84.75 222 SER A C 1
ATOM 1738 O O . SER A 1 222 ? 24.312 42.188 4.059 1 84.75 222 SER A O 1
ATOM 1740 N N . THR A 1 223 ? 22.234 41.75 4.633 1 78.94 223 THR A N 1
ATOM 1741 C CA . THR A 1 223 ? 22.562 40.375 4.934 1 78.94 223 THR A CA 1
ATOM 1742 C C . THR A 1 223 ? 22.297 39.469 3.723 1 78.94 223 THR A C 1
ATOM 1744 O O . THR A 1 223 ? 22.609 38.281 3.746 1 78.94 223 THR A O 1
ATOM 1747 N N . PHE A 1 224 ? 21.797 40.062 2.648 1 84.56 224 PHE A N 1
ATOM 1748 C CA . PHE A 1 224 ? 21.484 39.25 1.463 1 84.56 224 PHE A CA 1
ATOM 1749 C C . PHE A 1 224 ? 22.688 39.188 0.532 1 84.56 224 PHE A C 1
ATOM 1751 O O . PHE A 1 224 ? 23.547 40.062 0.551 1 84.56 224 PHE A O 1
ATOM 1758 N N . ARG A 1 225 ? 22.625 38.125 -0.238 1 76.12 225 ARG A N 1
ATOM 1759 C CA . ARG A 1 225 ? 23.656 38 -1.264 1 76.12 225 ARG A CA 1
ATOM 1760 C C . ARG A 1 225 ? 23.422 38.969 -2.408 1 76.12 225 ARG A C 1
ATOM 1762 O O . ARG A 1 225 ? 22.281 39.125 -2.859 1 76.12 225 ARG A O 1
ATOM 1769 N N . LYS A 1 226 ? 24.5 39.406 -2.918 1 83.12 226 LYS A N 1
ATOM 1770 C CA . LYS A 1 226 ? 24.406 40.406 -3.994 1 83.12 226 LYS A CA 1
ATOM 1771 C C . LYS A 1 226 ? 24.078 39.719 -5.324 1 83.12 226 LYS A C 1
ATOM 1773 O O . LYS A 1 226 ? 24.594 38.656 -5.625 1 83.12 226 LYS A O 1
ATOM 1778 N N . GLY A 1 227 ? 23.203 40.375 -6.031 1 87.88 227 GLY A N 1
ATOM 1779 C CA . GLY A 1 227 ? 22.984 39.938 -7.395 1 87.88 227 GLY A CA 1
ATOM 1780 C C . GLY A 1 227 ? 21.531 39.625 -7.695 1 87.88 227 GLY A C 1
ATOM 1781 O O . GLY A 1 227 ? 20.625 40.094 -7 1 87.88 227 GLY A O 1
ATOM 1782 N N . VAL A 1 228 ? 21.453 38.938 -8.828 1 92.62 228 VAL A N 1
ATOM 1783 C CA . VAL A 1 228 ? 20.125 38.594 -9.312 1 92.62 228 VAL A CA 1
ATOM 1784 C C . VAL A 1 228 ? 19.922 37.062 -9.219 1 92.62 228 VAL A C 1
ATOM 1786 O O . VAL A 1 228 ? 20.828 36.312 -9.531 1 92.62 228 VAL A O 1
ATOM 1789 N N . ARG A 1 229 ? 18.812 36.75 -8.734 1 92 229 ARG A N 1
ATOM 1790 C CA . ARG A 1 229 ? 18.438 35.344 -8.695 1 92 229 ARG A CA 1
ATOM 1791 C C . ARG A 1 229 ? 17.078 35.094 -9.328 1 92 229 ARG A C 1
ATOM 1793 O O . ARG A 1 229 ? 16.094 35.75 -8.953 1 92 229 ARG A O 1
ATOM 1800 N N . LEU A 1 230 ? 17.031 34.219 -10.289 1 94.62 230 LEU A N 1
ATOM 1801 C CA . LEU A 1 230 ? 15.797 33.812 -10.938 1 94.62 230 LEU A CA 1
ATOM 1802 C C . LEU A 1 230 ? 15.508 32.344 -10.695 1 94.62 230 LEU A C 1
ATOM 1804 O O . LEU A 1 230 ? 16.422 31.5 -10.742 1 94.62 230 LEU A O 1
ATOM 1808 N N . SER A 1 231 ? 14.32 32.094 -10.32 1 92.12 231 SER A N 1
ATOM 1809 C CA . SER A 1 231 ? 13.969 30.688 -10.125 1 92.12 231 SER A CA 1
ATOM 1810 C C . SER A 1 231 ? 12.594 30.375 -10.695 1 92.12 231 SER A C 1
ATOM 1812 O O . SER A 1 231 ? 11.695 31.234 -10.672 1 92.12 231 SER A O 1
ATOM 1814 N N . SER A 1 232 ? 12.445 29.203 -11.242 1 93.62 232 SER A N 1
ATOM 1815 C CA . SER A 1 232 ? 11.195 28.672 -11.781 1 93.62 232 SER A CA 1
ATOM 1816 C C . SER A 1 232 ? 10.945 27.25 -11.297 1 93.62 232 SER A C 1
ATOM 1818 O O . SER A 1 232 ? 11.875 26.453 -11.195 1 93.62 232 SER A O 1
ATOM 1820 N N . SER A 1 233 ? 9.75 27.031 -10.906 1 92.38 233 SER A N 1
ATOM 1821 C CA . SER A 1 233 ? 9.445 25.703 -10.398 1 92.38 233 SER A CA 1
ATOM 1822 C C . SER A 1 233 ? 8.141 25.172 -10.992 1 92.38 233 SER A C 1
ATOM 1824 O O . SER A 1 233 ? 7.289 25.953 -11.43 1 92.38 233 SER A O 1
ATOM 1826 N N . ALA A 1 234 ? 8.016 23.875 -11.078 1 93.69 234 ALA A N 1
ATOM 1827 C CA . ALA A 1 234 ? 6.816 23.141 -11.477 1 93.69 234 ALA A CA 1
ATOM 1828 C C . ALA A 1 234 ? 6.48 22.047 -10.477 1 93.69 234 ALA A C 1
ATOM 1830 O O . ALA A 1 234 ? 7.375 21.375 -9.953 1 93.69 234 ALA A O 1
ATOM 1831 N N . SER A 1 235 ? 5.23 21.953 -10.164 1 92.44 235 SER A N 1
ATOM 1832 C CA . SER A 1 235 ? 4.797 20.953 -9.188 1 92.44 235 SER A CA 1
ATOM 1833 C C . SER A 1 235 ? 3.371 20.5 -9.469 1 92.44 235 SER A C 1
ATOM 1835 O O . SER A 1 235 ? 2.666 21.094 -10.281 1 92.44 235 SER A O 1
ATOM 1837 N N . ASN A 1 236 ? 2.93 19.359 -8.883 1 91.5 236 ASN A N 1
ATOM 1838 C CA . ASN A 1 236 ? 1.544 18.906 -8.945 1 91.5 236 ASN A CA 1
ATOM 1839 C C . ASN A 1 236 ? 0.903 18.875 -7.559 1 91.5 236 ASN A C 1
ATOM 1841 O O . ASN A 1 236 ? 0.001 18.062 -7.309 1 91.5 236 ASN A O 1
ATOM 1845 N N . ARG A 1 237 ? 1.283 19.641 -6.684 1 90.19 237 ARG A N 1
ATOM 1846 C CA . ARG A 1 237 ? 0.751 19.703 -5.324 1 90.19 237 ARG A CA 1
ATOM 1847 C C . ARG A 1 237 ? -0.323 20.781 -5.215 1 90.19 237 ARG A C 1
ATOM 1849 O O . ARG A 1 237 ? -1.35 20.719 -5.895 1 90.19 237 ARG A O 1
ATOM 1856 N N . THR A 1 238 ? 0.03 21.797 -4.477 1 84.12 238 THR A N 1
ATOM 1857 C CA . THR A 1 238 ? -0.939 22.875 -4.281 1 84.12 238 THR A CA 1
ATOM 1858 C C . THR A 1 238 ? -0.935 23.828 -5.473 1 84.12 238 THR A C 1
ATOM 1860 O O . THR A 1 238 ? -1.986 24.328 -5.875 1 84.12 238 THR A O 1
ATOM 1863 N N . TYR A 1 239 ? 0.259 24.062 -5.984 1 87.5 239 TYR A N 1
ATOM 1864 C CA . TYR A 1 239 ? 0.335 24.859 -7.207 1 87.5 239 TYR A CA 1
ATOM 1865 C C . TYR A 1 239 ? 1.07 24.094 -8.305 1 87.5 239 TYR A C 1
ATOM 1867 O O . TYR A 1 239 ? 1.741 23.094 -8.039 1 87.5 239 TYR A O 1
ATOM 1875 N N . ALA A 1 240 ? 0.999 24.641 -9.492 1 91.81 240 ALA A N 1
ATOM 1876 C CA . ALA A 1 240 ? 1.566 23.984 -10.664 1 91.81 240 ALA A CA 1
ATOM 1877 C C . ALA A 1 240 ? 2.828 24.688 -11.141 1 91.81 240 ALA A C 1
ATOM 1879 O O . ALA A 1 240 ? 3.736 24.062 -11.688 1 91.81 240 ALA A O 1
ATOM 1880 N N . GLY A 1 241 ? 2.789 26 -10.906 1 93.38 241 GLY A N 1
ATOM 1881 C CA . GLY A 1 241 ? 3.939 26.766 -11.344 1 93.38 241 GLY A CA 1
ATOM 1882 C C . GLY A 1 241 ? 4.281 27.906 -10.406 1 93.38 241 GLY A C 1
ATOM 1883 O O . GLY A 1 241 ? 3.393 28.484 -9.781 1 93.38 241 GLY A O 1
ATOM 1884 N N . ARG A 1 242 ? 5.535 28.203 -10.312 1 93.94 242 ARG A N 1
ATOM 1885 C CA . ARG A 1 242 ? 6.027 29.328 -9.523 1 93.94 242 ARG A CA 1
ATOM 1886 C C . ARG A 1 242 ? 7.168 30.047 -10.242 1 93.94 242 ARG A C 1
ATOM 1888 O O . ARG A 1 242 ? 8.008 29.406 -10.867 1 93.94 242 ARG A O 1
ATOM 1895 N N . PHE A 1 243 ? 7.152 31.297 -10.266 1 95.19 243 PHE A N 1
ATOM 1896 C CA . PHE A 1 243 ? 8.242 32.125 -10.75 1 95.19 243 PHE A CA 1
ATOM 1897 C C . PHE A 1 243 ? 8.641 33.156 -9.695 1 95.19 243 PHE A C 1
ATOM 1899 O O . PHE A 1 243 ? 7.781 33.75 -9.039 1 95.19 243 PHE A O 1
ATOM 1906 N N . MET A 1 244 ? 9.883 33.281 -9.453 1 94.81 244 MET A N 1
ATOM 1907 C CA . MET A 1 244 ? 10.383 34.25 -8.477 1 94.81 244 MET A CA 1
ATOM 1908 C C . MET A 1 244 ? 11.617 34.969 -9.008 1 94.81 244 MET A C 1
ATOM 1910 O O . MET A 1 244 ? 12.477 34.375 -9.641 1 94.81 244 MET A O 1
ATOM 1914 N N . ALA A 1 245 ? 11.68 36.25 -8.828 1 97 245 ALA A N 1
ATOM 1915 C CA . ALA A 1 245 ? 12.82 37.094 -9.18 1 97 245 ALA A CA 1
ATOM 1916 C C . ALA A 1 245 ? 13.227 37.969 -8 1 97 245 ALA A C 1
ATOM 1918 O O . ALA A 1 245 ? 12.383 38.594 -7.367 1 97 245 ALA A O 1
ATOM 1919 N N . THR A 1 246 ? 14.438 37.969 -7.66 1 95.56 246 THR A N 1
ATOM 1920 C CA . THR A 1 246 ? 14.953 38.75 -6.535 1 95.56 246 THR A CA 1
ATOM 1921 C C . THR A 1 246 ? 16.219 39.5 -6.93 1 95.56 246 THR A C 1
ATOM 1923 O O . THR A 1 246 ? 17.078 38.938 -7.637 1 95.56 246 THR A O 1
ATOM 1926 N N . TYR A 1 247 ? 16.375 40.719 -6.57 1 96.25 247 TYR A N 1
ATOM 1927 C CA . TYR A 1 247 ? 17.562 41.531 -6.758 1 96.25 247 TYR A CA 1
ATOM 1928 C C . TYR A 1 247 ? 18 42.156 -5.445 1 96.25 247 TYR A C 1
ATOM 1930 O O . TYR A 1 247 ? 17.188 42.75 -4.727 1 96.25 247 TYR A O 1
ATOM 1938 N N . SER A 1 248 ? 19.219 42.031 -5.148 1 92.75 248 SER A N 1
ATOM 1939 C CA . SER A 1 248 ? 19.812 42.656 -3.975 1 92.75 248 SER A CA 1
ATOM 1940 C C . SER A 1 248 ? 21.062 43.469 -4.344 1 92.75 248 SER A C 1
ATOM 1942 O O . SER A 1 248 ? 21.891 43 -5.121 1 92.75 248 SER A O 1
ATOM 1944 N N . SER A 1 249 ? 21.25 44.625 -3.863 1 88.12 249 SER A N 1
ATOM 1945 C CA . SER A 1 249 ? 22.328 45.562 -4.223 1 88.12 249 SER A CA 1
ATOM 1946 C C . SER A 1 249 ? 23.672 45.094 -3.648 1 88.12 249 SER A C 1
ATOM 1948 O O . SER A 1 249 ? 24.734 45.375 -4.203 1 88.12 249 SER A O 1
ATOM 1950 N N . GLY A 1 250 ? 23.812 44.281 -2.729 1 70.56 250 GLY A N 1
ATOM 1951 C CA . GLY A 1 250 ? 25.047 43.875 -2.094 1 70.56 250 GLY A CA 1
ATOM 1952 C C . GLY A 1 250 ? 25.719 44.969 -1.301 1 70.56 250 GLY A C 1
ATOM 1953 O O . GLY A 1 250 ? 25.062 45.906 -0.841 1 70.56 250 GLY A O 1
ATOM 1954 N N . VAL A 1 251 ? 27.156 44.969 -1.214 1 60.03 251 VAL A N 1
ATOM 1955 C CA . VAL A 1 251 ? 27.969 45.844 -0.376 1 60.03 251 VAL A CA 1
ATOM 1956 C C . VAL A 1 251 ? 27.859 47.281 -0.868 1 60.03 251 VAL A C 1
ATOM 1958 O O . VAL A 1 251 ? 28.109 47.562 -2.039 1 60.03 251 VAL A O 1
ATOM 1961 N N . PRO A 1 252 ? 27.266 48.156 0.001 1 57.47 252 PRO A N 1
ATOM 1962 C CA . PRO A 1 252 ? 26.844 49.531 -0.211 1 57.47 252 PRO A CA 1
ATOM 1963 C C . PRO A 1 252 ? 27.969 50.438 -0.688 1 57.47 252 PRO A C 1
ATOM 1965 O O . PRO A 1 252 ? 29.094 50.344 -0.171 1 57.47 252 PRO A O 1
ATOM 1968 N N . GLN A 1 253 ? 27.859 51 -1.792 1 61.22 253 GLN A N 1
ATOM 1969 C CA . GLN A 1 253 ? 28.5 52.312 -1.913 1 61.22 253 GLN A CA 1
ATOM 1970 C C . GLN A 1 253 ? 27.75 53.375 -1.09 1 61.22 253 GLN A C 1
ATOM 1972 O O . GLN A 1 253 ? 26.531 53.469 -1.165 1 61.22 253 GLN A O 1
ATOM 1977 N N . LYS A 1 254 ? 28.203 54.031 -0.002 1 73.38 254 LYS A N 1
ATOM 1978 C CA . LYS A 1 254 ? 27.781 55.188 0.815 1 73.38 254 LYS A CA 1
ATOM 1979 C C . LYS A 1 254 ? 26.781 54.75 1.888 1 73.38 254 LYS A C 1
ATOM 1981 O O . LYS A 1 254 ? 25.844 55.469 2.199 1 73.38 254 LYS A O 1
ATOM 1986 N N . GLY A 1 255 ? 26.641 53.438 2.271 1 81.44 255 GLY A N 1
ATOM 1987 C CA . GLY A 1 255 ? 25.891 52.969 3.439 1 81.44 255 GLY A CA 1
ATOM 1988 C C . GLY A 1 255 ? 24.469 52.562 3.125 1 81.44 255 GLY A C 1
ATOM 1989 O O . GLY A 1 255 ? 23.656 52.375 4.035 1 81.44 255 GLY A O 1
ATOM 1990 N N . ILE A 1 256 ? 24.016 52.594 1.807 1 89.56 256 ILE A N 1
ATOM 1991 C CA . ILE A 1 256 ? 22.641 52.281 1.423 1 89.56 256 ILE A CA 1
ATOM 1992 C C . ILE A 1 256 ? 22.594 50.875 0.798 1 89.56 256 ILE A C 1
ATOM 1994 O O . ILE A 1 256 ? 23.359 50.594 -0.125 1 89.56 256 ILE A O 1
ATOM 1998 N N . ASN A 1 257 ? 21.719 50.062 1.373 1 91.94 257 ASN A N 1
ATOM 1999 C CA . ASN A 1 257 ? 21.422 48.719 0.815 1 91.94 257 ASN A CA 1
ATOM 2000 C C . ASN A 1 257 ? 19.938 48.562 0.53 1 91.94 257 ASN A C 1
ATOM 2002 O O . ASN A 1 257 ? 19.094 49.031 1.299 1 91.94 257 ASN A O 1
ATOM 2006 N N . TYR A 1 258 ? 19.609 47.938 -0.59 1 93.81 258 TYR A N 1
ATOM 2007 C CA . TYR A 1 258 ? 18.203 47.688 -0.886 1 93.81 258 TYR A CA 1
ATOM 2008 C C . TYR A 1 258 ? 18.016 46.344 -1.565 1 93.81 258 TYR A C 1
ATOM 2010 O O . TYR A 1 258 ? 18.969 45.781 -2.104 1 93.81 258 TYR A O 1
ATOM 2018 N N . SER A 1 259 ? 16.906 45.812 -1.468 1 95.44 259 SER A N 1
ATOM 2019 C CA . SER A 1 259 ? 16.531 44.531 -2.076 1 95.44 259 SER A CA 1
ATOM 2020 C C . SER A 1 259 ? 15.07 44.531 -2.512 1 95.44 259 SER A C 1
ATOM 2022 O O . SER A 1 259 ? 14.219 45.094 -1.824 1 95.44 259 SER A O 1
ATOM 2024 N N . VAL A 1 260 ? 14.836 43.906 -3.699 1 97.25 260 VAL A N 1
ATOM 2025 C CA . VAL A 1 260 ? 13.477 43.781 -4.211 1 97.25 260 VAL A CA 1
ATOM 2026 C C . VAL A 1 260 ? 13.25 42.344 -4.664 1 97.25 260 VAL A C 1
ATOM 2028 O O . VAL A 1 260 ? 14.172 41.688 -5.152 1 97.25 260 VAL A O 1
ATOM 2031 N N . SER A 1 261 ? 12.047 41.875 -4.375 1 97.31 261 SER A N 1
ATOM 2032 C CA . SER A 1 261 ? 11.695 40.5 -4.777 1 97.31 261 SER A CA 1
ATOM 2033 C C . SER A 1 261 ? 10.242 40.438 -5.23 1 97.31 261 SER A C 1
ATOM 2035 O O . SER A 1 261 ? 9.383 41.156 -4.723 1 97.31 261 SER A O 1
ATOM 2037 N N . ALA A 1 262 ? 9.938 39.594 -6.199 1 97.62 262 ALA A N 1
ATOM 2038 C CA . ALA A 1 262 ? 8.594 39.344 -6.711 1 97.62 262 ALA A CA 1
ATOM 2039 C C . ALA A 1 262 ? 8.406 37.875 -7.066 1 97.62 262 ALA A C 1
ATOM 2041 O O . ALA A 1 262 ? 9.344 37.219 -7.527 1 97.62 262 ALA A O 1
ATOM 2042 N N . SER A 1 263 ? 7.223 37.438 -6.816 1 95.88 263 SER A N 1
ATOM 2043 C CA . SER A 1 263 ? 6.953 36.062 -7.148 1 95.88 263 SER A CA 1
ATOM 2044 C C . SER A 1 263 ? 5.5 35.844 -7.559 1 95.88 263 SER A C 1
ATOM 2046 O O . SER A 1 263 ? 4.621 36.625 -7.156 1 95.88 263 SER A O 1
ATOM 2048 N N . ARG A 1 264 ? 5.266 34.812 -8.344 1 96.31 264 ARG A N 1
ATOM 2049 C CA . ARG A 1 264 ? 3.93 34.406 -8.75 1 96.31 264 ARG A CA 1
ATOM 2050 C C . ARG A 1 264 ? 3.791 32.875 -8.672 1 96.31 264 ARG A C 1
ATOM 2052 O O . ARG A 1 264 ? 4.676 32.156 -9.109 1 96.31 264 ARG A O 1
ATOM 2059 N N . ARG A 1 265 ? 2.748 32.375 -8.117 1 95.44 265 ARG A N 1
ATOM 2060 C CA . ARG A 1 265 ? 2.387 30.969 -8.047 1 95.44 265 ARG A CA 1
ATOM 2061 C C . ARG A 1 265 ? 0.98 30.734 -8.586 1 95.44 265 ARG A C 1
ATOM 2063 O O . ARG A 1 265 ? 0.057 31.5 -8.273 1 95.44 265 ARG A O 1
ATOM 2070 N N . TRP A 1 266 ? 0.864 29.766 -9.352 1 94.38 266 TRP A N 1
ATOM 2071 C CA . TRP A 1 266 ? -0.458 29.578 -9.945 1 94.38 266 TRP A CA 1
ATOM 2072 C C . TRP A 1 266 ? -0.744 28.109 -10.203 1 94.38 266 TRP A C 1
ATOM 2074 O O . TRP A 1 266 ? 0.181 27.297 -10.305 1 94.38 266 TRP A O 1
ATOM 2084 N N . ALA A 1 267 ? -2.014 27.766 -10.188 1 94.12 267 ALA A N 1
ATOM 2085 C CA . ALA A 1 267 ? -2.516 26.469 -10.602 1 94.12 267 ALA A CA 1
ATOM 2086 C C . ALA A 1 267 ? -3.988 26.547 -10.992 1 94.12 267 ALA A C 1
ATOM 2088 O O . ALA A 1 267 ? -4.805 27.094 -10.25 1 94.12 267 ALA A O 1
ATOM 2089 N N . LYS A 1 268 ? -4.293 26.078 -12.18 1 92.44 268 LYS A N 1
ATOM 2090 C CA . LYS A 1 268 ? -5.707 25.891 -12.5 1 92.44 268 LYS A CA 1
ATOM 2091 C C . LYS A 1 268 ? -6.352 24.859 -11.586 1 92.44 268 LYS A C 1
ATOM 2093 O O . LYS A 1 268 ? -7.516 25 -11.211 1 92.44 268 LYS A O 1
ATOM 2098 N N . GLU A 1 269 ? -5.605 23.875 -11.406 1 93.31 269 GLU A N 1
ATOM 2099 C CA . GLU A 1 269 ? -6 22.812 -10.484 1 93.31 269 GLU A CA 1
ATOM 2100 C C . GLU A 1 269 ? -4.789 22.219 -9.773 1 93.31 269 GLU A C 1
ATOM 2102 O O . GLU A 1 269 ? -3.752 21.984 -10.398 1 93.31 269 GLU A O 1
ATOM 2107 N N . GLY A 1 270 ? -4.922 22.062 -8.5 1 91.5 270 GLY A N 1
ATOM 2108 C CA . GLY A 1 270 ? -3.869 21.406 -7.75 1 91.5 270 GLY A CA 1
ATOM 2109 C C . GLY A 1 270 ? -3.992 19.891 -7.762 1 91.5 270 GLY A C 1
ATOM 2110 O O . GLY A 1 270 ? -4.574 19.312 -8.68 1 91.5 270 GLY A O 1
ATOM 2111 N N . TYR A 1 271 ? -3.404 19.188 -6.797 1 92.25 271 TYR A N 1
ATOM 2112 C CA . TYR A 1 271 ? -3.473 17.734 -6.719 1 92.25 271 TYR A CA 1
ATOM 2113 C C . TYR A 1 271 ? -4.914 17.25 -6.574 1 92.25 271 TYR A C 1
ATOM 2115 O O . TYR A 1 271 ? -5.32 16.266 -7.195 1 92.25 271 TYR A O 1
ATOM 2123 N N . ILE A 1 272 ? -5.637 17.984 -5.652 1 93.94 272 ILE A N 1
ATOM 2124 C CA . ILE A 1 272 ? -7.051 17.672 -5.461 1 93.94 272 ILE A CA 1
ATOM 2125 C C . ILE A 1 272 ? -7.871 18.344 -6.566 1 93.94 272 ILE A C 1
ATOM 2127 O O . ILE A 1 272 ? -7.613 19.484 -6.934 1 93.94 272 ILE A O 1
ATOM 2131 N N . ASP A 1 273 ? -8.82 17.734 -6.961 1 93.88 273 ASP A N 1
ATOM 2132 C CA . ASP A 1 273 ? -9.602 18.203 -8.094 1 93.88 273 ASP A CA 1
ATOM 2133 C C . ASP A 1 273 ? -10.305 19.516 -7.766 1 93.88 273 ASP A C 1
ATOM 2135 O O . ASP A 1 273 ? -10.875 19.672 -6.684 1 93.88 273 ASP A O 1
ATOM 2139 N N . GLY A 1 274 ? -10.203 20.453 -8.633 1 95.06 274 GLY A N 1
ATOM 2140 C CA . GLY A 1 274 ? -10.969 21.688 -8.562 1 95.06 274 GLY A CA 1
ATOM 2141 C C . GLY A 1 274 ? -10.383 22.703 -7.602 1 95.06 274 GLY A C 1
ATOM 2142 O O . GLY A 1 274 ? -11.039 23.688 -7.258 1 95.06 274 GLY A O 1
ATOM 2143 N N . THR A 1 275 ? -9.195 22.469 -7.047 1 93.88 275 THR A N 1
ATOM 2144 C CA . THR A 1 275 ? -8.562 23.422 -6.141 1 93.88 275 THR A CA 1
ATOM 2145 C C . THR A 1 275 ? -7.637 24.359 -6.906 1 93.88 275 THR A C 1
ATOM 2147 O O . THR A 1 275 ? -6.527 23.984 -7.289 1 93.88 275 THR A O 1
ATOM 2150 N N . LEU A 1 276 ? -8.07 25.531 -7.078 1 93.88 276 LEU A N 1
ATOM 2151 C CA . LEU A 1 276 ? -7.27 26.531 -7.793 1 93.88 276 LEU A CA 1
ATOM 2152 C C . LEU A 1 276 ? -6.281 27.203 -6.855 1 93.88 276 LEU A C 1
ATOM 2154 O O . LEU A 1 276 ? -6.453 27.172 -5.637 1 93.88 276 LEU A O 1
ATOM 2158 N N . TYR A 1 277 ? -5.25 27.797 -7.426 1 93.38 277 TYR A N 1
ATOM 2159 C CA . TYR A 1 277 ? -4.25 28.562 -6.699 1 93.38 277 TYR A CA 1
ATOM 2160 C C . TYR A 1 277 ? -3.814 29.781 -7.504 1 93.38 277 TYR A C 1
ATOM 2162 O O . TYR A 1 277 ? -3.475 29.672 -8.688 1 93.38 277 TYR A O 1
ATOM 2170 N N . ASP A 1 278 ? -3.91 30.906 -6.902 1 95 278 ASP A N 1
ATOM 2171 C CA . ASP A 1 278 ? -3.502 32.156 -7.516 1 95 278 ASP A CA 1
ATOM 2172 C C . ASP A 1 278 ? -2.891 33.125 -6.48 1 95 278 ASP A C 1
ATOM 2174 O O . ASP A 1 278 ? -3.6 33.656 -5.633 1 95 278 ASP A O 1
ATOM 2178 N N . ALA A 1 279 ? -1.62 33.281 -6.543 1 95.31 279 ALA A N 1
ATOM 2179 C CA . ALA A 1 279 ? -0.938 34.062 -5.516 1 95.31 279 ALA A CA 1
ATOM 2180 C C . ALA A 1 279 ? 0.122 34.969 -6.133 1 95.31 279 ALA A C 1
ATOM 2182 O O . ALA A 1 279 ? 0.808 34.594 -7.082 1 95.31 279 ALA A O 1
ATOM 2183 N N . TYR A 1 280 ? 0.209 36.219 -5.668 1 96.75 280 TYR A N 1
ATOM 2184 C CA . TYR A 1 280 ? 1.22 37.219 -5.992 1 96.75 280 TYR A CA 1
ATOM 2185 C C . TYR A 1 280 ? 1.896 37.75 -4.727 1 96.75 280 TYR A C 1
ATOM 2187 O O . TYR A 1 280 ? 1.238 37.969 -3.707 1 96.75 280 TYR A O 1
ATOM 2195 N N . SER A 1 281 ? 3.158 37.906 -4.809 1 96.5 281 SER A N 1
ATOM 2196 C CA . SER A 1 281 ? 3.877 38.438 -3.656 1 96.5 281 SER A CA 1
ATOM 2197 C C . SER A 1 281 ? 4.941 39.438 -4.09 1 96.5 281 SER A C 1
ATOM 2199 O O . SER A 1 281 ? 5.605 39.25 -5.109 1 96.5 281 SER A O 1
ATOM 2201 N N . PHE A 1 282 ? 5.059 40.531 -3.387 1 98 282 PHE A N 1
ATOM 2202 C CA . PHE A 1 282 ? 6.047 41.562 -3.617 1 98 282 PHE A CA 1
ATOM 2203 C C . PHE A 1 282 ? 6.742 41.969 -2.318 1 98 282 PHE A C 1
ATOM 2205 O O . PHE A 1 282 ? 6.109 42.031 -1.262 1 98 282 PHE A O 1
ATOM 2212 N N . PHE A 1 283 ? 7.969 42.188 -2.387 1 97.94 283 PHE A N 1
ATOM 2213 C CA . PHE A 1 283 ? 8.805 42.562 -1.252 1 97.94 283 PHE A CA 1
ATOM 2214 C C . PHE A 1 283 ? 9.742 43.719 -1.625 1 97.94 283 PHE A C 1
ATOM 2216 O O . PHE A 1 283 ? 10.289 43.75 -2.729 1 97.94 283 PHE A O 1
ATOM 2223 N N . GLY A 1 284 ? 9.914 44.656 -0.727 1 97.88 284 GLY A N 1
ATOM 2224 C CA . GLY A 1 284 ? 10.914 45.688 -0.816 1 97.88 284 GLY A CA 1
ATOM 2225 C C . GLY A 1 284 ? 11.508 46.062 0.528 1 97.88 284 GLY A C 1
ATOM 2226 O O . GLY A 1 284 ? 10.797 46.125 1.534 1 97.88 284 GLY A O 1
ATOM 2227 N N . ALA A 1 285 ? 12.789 46.281 0.56 1 97.12 285 ALA A N 1
ATOM 2228 C CA . ALA A 1 285 ? 13.461 46.688 1.791 1 97.12 285 ALA A CA 1
ATOM 2229 C C . ALA A 1 285 ? 14.586 47.656 1.5 1 97.12 285 ALA A C 1
ATOM 2231 O O . ALA A 1 285 ? 15.281 47.531 0.489 1 97.12 285 ALA A O 1
ATOM 2232 N N . PHE A 1 286 ? 14.68 48.656 2.355 1 95.38 286 PHE A N 1
ATOM 2233 C CA . PHE A 1 286 ? 15.695 49.688 2.295 1 95.38 286 PHE A CA 1
ATOM 2234 C C . PHE A 1 286 ? 16.391 49.844 3.639 1 95.38 286 PHE A C 1
ATOM 2236 O O . PHE A 1 286 ? 15.742 50 4.672 1 95.38 286 PHE A O 1
ATOM 2243 N N . GLU A 1 287 ? 17.688 49.719 3.658 1 94.88 287 GLU A N 1
ATOM 2244 C CA . GLU A 1 287 ? 18.469 49.875 4.879 1 94.88 287 GLU A CA 1
ATOM 2245 C C . GLU A 1 287 ? 19.5 50.969 4.738 1 94.88 287 GLU A C 1
ATOM 2247 O O . GLU A 1 287 ? 20.25 51 3.756 1 94.88 287 GLU A O 1
ATOM 2252 N N . TYR A 1 288 ? 19.5 51.844 5.707 1 94.06 288 TYR A N 1
ATOM 2253 C CA . TYR A 1 288 ? 20.453 52.969 5.723 1 94.06 288 TYR A CA 1
ATOM 2254 C C . TYR A 1 288 ? 21.312 52.938 6.984 1 94.06 288 TYR A C 1
ATOM 2256 O O . TYR A 1 288 ? 20.781 52.969 8.102 1 94.06 288 TYR A O 1
ATOM 2264 N N . LYS A 1 289 ? 22.562 52.938 6.75 1 90.94 289 LYS A N 1
ATOM 2265 C CA . LYS A 1 289 ? 23.5 52.969 7.871 1 90.94 289 LYS A CA 1
ATOM 2266 C C . LYS A 1 289 ? 23.844 54.438 8.25 1 90.94 289 LYS A C 1
ATOM 2268 O O . LYS A 1 289 ? 24.672 55.062 7.598 1 90.94 289 LYS A O 1
ATOM 2273 N N . LEU A 1 290 ? 23.312 54.875 9.328 1 90.25 290 LEU A N 1
ATOM 2274 C CA . LEU A 1 290 ? 23.562 56.25 9.781 1 90.25 290 LEU A CA 1
ATOM 2275 C C . LEU A 1 290 ? 25 56.406 10.266 1 90.25 290 LEU A C 1
ATOM 2277 O O . LEU A 1 290 ? 25.641 57.406 9.992 1 90.25 290 LEU A O 1
ATOM 2281 N N . ASN A 1 291 ? 25.438 55.5 11.086 1 89.31 291 ASN A N 1
ATOM 2282 C CA . ASN A 1 291 ? 26.812 55.375 11.562 1 89.31 291 ASN A CA 1
ATOM 2283 C C . ASN A 1 291 ? 27.172 53.938 11.875 1 89.31 291 ASN A C 1
ATOM 2285 O O . ASN A 1 291 ? 26.422 53 11.516 1 89.31 291 ASN A O 1
ATOM 2289 N N . ASP A 1 292 ? 28.266 53.75 12.461 1 84.94 292 ASP A N 1
ATOM 2290 C CA . ASP A 1 292 ? 28.75 52.375 12.664 1 84.94 292 ASP A CA 1
ATOM 2291 C C . ASP A 1 292 ? 27.906 51.656 13.711 1 84.94 292 ASP A C 1
ATOM 2293 O O . ASP A 1 292 ? 27.906 50.406 13.773 1 84.94 292 ASP A O 1
ATOM 2297 N N . LYS A 1 293 ? 27.094 52.375 14.445 1 91.31 293 LYS A N 1
ATOM 2298 C CA . LYS A 1 293 ? 26.344 51.75 15.531 1 91.31 293 LYS A CA 1
ATOM 2299 C C . LYS A 1 293 ? 24.844 51.75 15.227 1 91.31 293 LYS A C 1
ATOM 2301 O O . LYS A 1 293 ? 24.094 50.969 15.812 1 91.31 293 LYS A O 1
ATOM 2306 N N . ASN A 1 294 ? 24.484 52.688 14.391 1 94.12 294 ASN A N 1
ATOM 2307 C CA . ASN A 1 294 ? 23.062 52.875 14.141 1 94.12 294 ASN A CA 1
ATOM 2308 C C . ASN A 1 294 ? 22.703 52.562 12.688 1 94.12 294 ASN A C 1
ATOM 2310 O O . ASN A 1 294 ? 23.406 53 11.773 1 94.12 294 ASN A O 1
ATOM 2314 N N . SER A 1 295 ? 21.656 51.812 12.484 1 94.12 295 SER A N 1
ATOM 2315 C CA . SER A 1 295 ? 21.094 51.562 11.164 1 94.12 295 SER A CA 1
ATOM 2316 C C . SER A 1 295 ? 19.578 51.562 11.195 1 94.12 295 SER A C 1
ATOM 2318 O O . SER A 1 295 ? 18.969 51.281 12.219 1 94.12 295 SER A O 1
ATOM 2320 N N . ILE A 1 296 ? 18.984 51.969 10.078 1 96.31 296 ILE A N 1
ATOM 2321 C CA . ILE A 1 296 ? 17.531 52 9.93 1 96.31 296 ILE A CA 1
ATOM 2322 C C . ILE A 1 296 ? 17.125 51.125 8.75 1 96.31 296 ILE A C 1
ATOM 2324 O O . ILE A 1 296 ? 17.781 51.125 7.707 1 96.31 296 ILE A O 1
ATOM 2328 N N . ASN A 1 297 ? 16.094 50.344 9 1 96.5 297 ASN A N 1
ATOM 2329 C CA . ASN A 1 297 ? 15.609 49.438 7.973 1 96.5 297 ASN A CA 1
ATOM 2330 C C . ASN A 1 297 ? 14.117 49.625 7.723 1 96.5 297 ASN A C 1
ATOM 2332 O O . ASN A 1 297 ? 13.32 49.594 8.664 1 96.5 297 ASN A O 1
ATOM 2336 N N . LEU A 1 298 ? 13.758 49.875 6.465 1 97.75 298 LEU A N 1
ATOM 2337 C CA . LEU A 1 298 ? 12.367 49.906 6.027 1 97.75 298 LEU A CA 1
ATOM 2338 C C . LEU A 1 298 ? 12.031 48.656 5.207 1 97.75 298 LEU A C 1
ATOM 2340 O O . LEU A 1 298 ? 12.734 48.344 4.254 1 97.75 298 LEU A O 1
ATOM 2344 N N . THR A 1 299 ? 10.992 47.969 5.668 1 98 299 THR A N 1
ATOM 2345 C CA . THR A 1 299 ? 10.562 46.75 4.965 1 98 299 THR A CA 1
ATOM 2346 C C . THR A 1 299 ? 9.094 46.844 4.574 1 98 299 THR A C 1
ATOM 2348 O O . THR A 1 299 ? 8.25 47.25 5.383 1 98 299 THR A O 1
ATOM 2351 N N . GLY A 1 300 ? 8.758 46.469 3.346 1 98.12 300 GLY A N 1
ATOM 2352 C CA . GLY A 1 300 ? 7.398 46.344 2.846 1 98.12 300 GLY A CA 1
ATOM 2353 C C . GLY A 1 300 ? 7.117 45 2.207 1 98.12 300 GLY A C 1
ATOM 2354 O O . GLY A 1 300 ? 7.938 44.469 1.442 1 98.12 300 GLY A O 1
ATOM 2355 N N . ILE A 1 301 ? 6 44.406 2.602 1 98.06 301 ILE A N 1
ATOM 2356 C CA . ILE A 1 301 ? 5.609 43.125 2.049 1 98.06 301 ILE A CA 1
ATOM 2357 C C . ILE A 1 301 ? 4.148 43.156 1.604 1 98.06 301 ILE A C 1
ATOM 2359 O O . ILE A 1 301 ? 3.281 43.625 2.346 1 98.06 301 ILE A O 1
ATOM 2363 N N . TRP A 1 302 ? 3.889 42.719 0.426 1 97.69 302 TRP A N 1
ATOM 2364 C CA . TRP A 1 302 ? 2.543 42.562 -0.113 1 97.69 302 TRP A CA 1
ATOM 2365 C C . TRP A 1 302 ? 2.371 41.188 -0.731 1 97.69 302 TRP A C 1
ATOM 2367 O O . TRP A 1 302 ? 3.023 40.844 -1.727 1 97.69 302 TRP A O 1
ATOM 2377 N N . ALA A 1 303 ? 1.551 40.438 -0.107 1 95.88 303 ALA A N 1
ATOM 2378 C CA . ALA A 1 303 ? 1.277 39.094 -0.606 1 95.88 303 ALA A CA 1
ATOM 2379 C C . ALA A 1 303 ? -0.224 38.844 -0.737 1 95.88 303 ALA A C 1
ATOM 2381 O O . ALA A 1 303 ? -0.981 39.094 0.209 1 95.88 303 ALA A O 1
ATOM 2382 N N . SER A 1 304 ? -0.652 38.469 -1.886 1 96.19 304 SER A N 1
ATOM 2383 C CA . SER A 1 304 ? -2.037 38.094 -2.158 1 96.19 304 SER A CA 1
ATOM 2384 C C . SER A 1 304 ? -2.156 36.594 -2.488 1 96.19 304 SER A C 1
ATOM 2386 O O . SER A 1 304 ? -1.42 36.094 -3.334 1 96.19 304 SER A O 1
ATOM 2388 N N . ASN A 1 305 ? -3.027 35.938 -1.788 1 94.69 305 ASN A N 1
ATOM 2389 C CA . ASN A 1 305 ? -3.211 34.5 -1.976 1 94.69 305 ASN A CA 1
ATOM 2390 C C . ASN A 1 305 ? -4.688 34.125 -2.137 1 94.69 305 ASN A C 1
ATOM 2392 O O . ASN A 1 305 ? -5.496 34.406 -1.251 1 94.69 305 ASN A O 1
ATOM 2396 N N . ARG A 1 306 ? -5.082 33.562 -3.246 1 95.06 306 ARG A N 1
ATOM 2397 C CA . ARG A 1 306 ? -6.41 33.031 -3.508 1 95.06 306 ARG A CA 1
ATOM 2398 C C . ARG A 1 306 ? -6.344 31.516 -3.771 1 95.06 306 ARG A C 1
ATOM 2400 O O . ARG A 1 306 ? -5.613 31.062 -4.66 1 95.06 306 ARG A O 1
ATOM 2407 N N . ARG A 1 307 ? -7.121 30.75 -3.002 1 93.56 307 ARG A N 1
ATOM 2408 C CA . ARG A 1 307 ? -7.027 29.297 -3.133 1 93.56 307 ARG A CA 1
ATOM 2409 C C . ARG A 1 307 ? -8.398 28.656 -2.988 1 93.56 307 ARG A C 1
ATOM 2411 O O . ARG A 1 307 ? -9.219 29.078 -2.174 1 93.56 307 ARG A O 1
ATOM 2418 N N . GLY A 1 308 ? -8.609 27.609 -3.848 1 93.88 308 GLY A N 1
ATOM 2419 C CA . GLY A 1 308 ? -9.781 26.766 -3.664 1 93.88 308 GLY A CA 1
ATOM 2420 C C . GLY A 1 308 ? -9.594 25.703 -2.594 1 93.88 308 GLY A C 1
ATOM 2421 O O . GLY A 1 308 ? -8.531 25.094 -2.502 1 93.88 308 GLY A O 1
ATOM 2422 N N . ARG A 1 309 ? -10.641 25.438 -1.815 1 92.44 309 ARG A N 1
ATOM 2423 C CA . ARG A 1 309 ? -10.531 24.5 -0.704 1 92.44 309 ARG A CA 1
ATOM 2424 C C . ARG A 1 309 ? -11.078 23.141 -1.091 1 92.44 309 ARG A C 1
ATOM 2426 O O . ARG A 1 309 ? -11.703 22.984 -2.141 1 92.44 309 ARG A O 1
ATOM 2433 N N . SER A 1 310 ? -10.727 22.125 -0.274 1 92.31 310 SER A N 1
ATOM 2434 C CA . SER A 1 310 ? -11.211 20.766 -0.42 1 92.31 310 SER A CA 1
ATOM 2435 C C . SER A 1 310 ? -11.891 20.281 0.856 1 92.31 310 SER A C 1
ATOM 2437 O O . SER A 1 310 ? -11.711 20.859 1.925 1 92.31 310 SER A O 1
ATOM 2439 N N . SER A 1 311 ? -12.633 19.219 0.695 1 91.88 311 SER A N 1
ATOM 2440 C CA . SER A 1 311 ? -13.414 18.719 1.821 1 91.88 311 SER A CA 1
ATOM 2441 C C . SER A 1 311 ? -12.922 17.344 2.271 1 91.88 311 SER A C 1
ATOM 2443 O O . SER A 1 311 ? -12.336 16.609 1.483 1 91.88 311 SER A O 1
ATOM 2445 N N . ALA A 1 312 ? -13.133 17.078 3.588 1 94.56 312 ALA A N 1
ATOM 2446 C CA . ALA A 1 312 ? -13.062 15.695 4.031 1 94.56 312 ALA A CA 1
ATOM 2447 C C . ALA A 1 312 ? -14.25 14.891 3.51 1 94.56 312 ALA A C 1
ATOM 2449 O O . ALA A 1 312 ? -15.32 15.445 3.252 1 94.56 312 ALA A O 1
ATOM 2450 N N . ILE A 1 313 ? -14.062 13.625 3.352 1 96.06 313 ILE A N 1
ATOM 2451 C CA . ILE A 1 313 ? -15.133 12.805 2.801 1 96.06 313 ILE A CA 1
ATOM 2452 C C . ILE A 1 313 ? -15.258 11.516 3.6 1 96.06 313 ILE A C 1
ATOM 2454 O O . ILE A 1 313 ? -14.328 11.125 4.309 1 96.06 313 ILE A O 1
ATOM 2458 N N . THR A 1 314 ? -16.422 10.883 3.566 1 97.06 314 THR A N 1
ATOM 2459 C CA . THR A 1 314 ? -16.641 9.594 4.219 1 97.06 314 THR A CA 1
ATOM 2460 C C . THR A 1 314 ? -15.961 8.469 3.438 1 97.06 314 THR A C 1
ATOM 2462 O O . THR A 1 314 ? -15.594 8.656 2.273 1 97.06 314 THR A O 1
ATOM 2465 N N . GLU A 1 315 ? -15.758 7.367 4.078 1 96 315 GLU A N 1
ATOM 2466 C CA . GLU A 1 315 ? -15.18 6.215 3.398 1 96 315 GLU A CA 1
ATOM 2467 C C . GLU A 1 315 ? -16.031 5.793 2.203 1 96 315 GLU A C 1
ATOM 2469 O O . GLU A 1 315 ? -15.5 5.34 1.186 1 96 315 GLU A O 1
ATOM 2474 N N . GLU A 1 316 ? -17.328 5.902 2.293 1 96.12 316 GLU A N 1
ATOM 2475 C CA . GLU A 1 316 ? -18.234 5.578 1.197 1 96.12 316 GLU A CA 1
ATOM 2476 C C . GLU A 1 316 ? -17.938 6.422 -0.036 1 96.12 316 GLU A C 1
ATOM 2478 O O . GLU A 1 316 ? -17.844 5.898 -1.147 1 96.12 316 GLU A O 1
ATOM 2483 N N . VAL A 1 317 ? -17.797 7.68 0.172 1 97.25 317 VAL A N 1
ATOM 2484 C CA . VAL A 1 317 ? -17.516 8.602 -0.929 1 97.25 317 VAL A CA 1
ATOM 2485 C C . VAL A 1 317 ? -16.141 8.32 -1.507 1 97.25 317 VAL A C 1
ATOM 2487 O O . VAL A 1 317 ? -15.938 8.398 -2.721 1 97.25 317 VAL A O 1
ATOM 2490 N N . PHE A 1 318 ? -15.195 7.973 -0.7 1 96.94 318 PHE A N 1
ATOM 2491 C CA . PHE A 1 318 ? -13.844 7.633 -1.15 1 96.94 318 PHE A CA 1
ATOM 2492 C C . PHE A 1 318 ? -13.875 6.426 -2.082 1 96.94 318 PHE A C 1
ATOM 2494 O O . PHE A 1 318 ? -13.188 6.41 -3.105 1 96.94 318 PHE A O 1
ATOM 2501 N N . GLN A 1 319 ? -14.625 5.441 -1.682 1 94.44 319 GLN A N 1
ATOM 2502 C CA . GLN A 1 319 ? -14.695 4.223 -2.479 1 94.44 319 GLN A CA 1
ATOM 2503 C C . GLN A 1 319 ? -15.359 4.488 -3.828 1 94.44 319 GLN A C 1
ATOM 2505 O O . GLN A 1 319 ? -15.039 3.836 -4.824 1 94.44 319 GLN A O 1
ATOM 2510 N N . LEU A 1 320 ? -16.188 5.508 -3.875 1 96 320 LEU A N 1
ATOM 2511 C CA . LEU A 1 320 ? -16.922 5.816 -5.098 1 96 320 LEU A CA 1
ATOM 2512 C C . LEU A 1 320 ? -16.094 6.715 -6.012 1 96 320 LEU A C 1
ATOM 2514 O O . LEU A 1 320 ? -16.062 6.5 -7.227 1 96 320 LEU A O 1
ATOM 2518 N N . ALA A 1 321 ? -15.445 7.719 -5.375 1 95.94 321 ALA A N 1
ATOM 2519 C CA . ALA A 1 321 ? -14.906 8.773 -6.23 1 95.94 321 ALA A CA 1
ATOM 2520 C C . ALA A 1 321 ? -13.391 8.883 -6.07 1 95.94 321 ALA A C 1
ATOM 2522 O O . ALA A 1 321 ? -12.727 9.57 -6.855 1 95.94 321 ALA A O 1
ATOM 2523 N N . GLY A 1 322 ? -12.836 8.367 -5.086 1 94.31 322 GLY A N 1
ATOM 2524 C CA . GLY A 1 322 ? -11.391 8.344 -4.961 1 94.31 322 GLY A CA 1
ATOM 2525 C C . GLY A 1 322 ? -10.852 9.414 -4.027 1 94.31 322 GLY A C 1
ATOM 2526 O O . GLY A 1 322 ? -11.617 10.219 -3.494 1 94.31 322 GLY A O 1
ATOM 2527 N N . ASN A 1 323 ? -9.578 9.406 -3.889 1 93.25 323 ASN A N 1
ATOM 2528 C CA . ASN A 1 323 ? -8.938 10.266 -2.893 1 93.25 323 ASN A CA 1
ATOM 2529 C C . ASN A 1 323 ? -8.734 11.68 -3.42 1 93.25 323 ASN A C 1
ATOM 2531 O O . ASN A 1 323 ? -8.477 12.609 -2.646 1 93.25 323 ASN A O 1
ATOM 2535 N N . ARG A 1 324 ? -8.859 11.953 -4.707 1 95 324 ARG A N 1
ATOM 2536 C CA . ARG A 1 324 ? -8.664 13.289 -5.262 1 95 324 ARG A CA 1
ATOM 2537 C C . ARG A 1 324 ? -10 14.008 -5.434 1 95 324 ARG A C 1
ATOM 2539 O O . ARG A 1 324 ? -10.039 15.18 -5.809 1 95 324 ARG A O 1
ATOM 2546 N N . TYR A 1 325 ? -11.047 13.328 -5.07 1 96.5 325 TYR A N 1
ATOM 2547 C CA . TYR A 1 325 ? -12.383 13.867 -5.27 1 96.5 325 TYR A CA 1
ATOM 2548 C C . TYR A 1 325 ? -12.641 15.055 -4.344 1 96.5 325 TYR A C 1
ATOM 2550 O O . TYR A 1 325 ? -12.234 15.031 -3.178 1 96.5 325 TYR A O 1
ATOM 2558 N N . ASN A 1 326 ? -13.258 16.125 -4.82 1 96 326 ASN A N 1
ATOM 2559 C CA . ASN A 1 326 ? -13.656 17.328 -4.09 1 96 326 ASN A CA 1
ATOM 2560 C C . ASN A 1 326 ? -15.062 17.766 -4.477 1 96 326 ASN A C 1
ATOM 2562 O O . ASN A 1 326 ? -15.297 18.188 -5.613 1 96 326 ASN A O 1
ATOM 2566 N N . PRO A 1 327 ? -15.922 17.672 -3.545 1 96.38 327 PRO A N 1
ATOM 2567 C CA . PRO A 1 327 ? -17.312 18.016 -3.873 1 96.38 327 PRO A CA 1
ATOM 2568 C C . PRO A 1 327 ? -17.516 19.531 -4 1 96.38 327 PRO A C 1
ATOM 2570 O O . PRO A 1 327 ? -18.578 19.969 -4.457 1 96.38 327 PRO A O 1
ATOM 2573 N N . TYR A 1 328 ? -16.594 20.375 -3.742 1 95.81 328 TYR A N 1
ATOM 2574 C CA . TYR A 1 328 ? -16.766 21.828 -3.639 1 95.81 328 TYR A CA 1
ATOM 2575 C C . TYR A 1 328 ? -16.688 22.484 -5.008 1 95.81 328 TYR A C 1
ATOM 2577 O O . TYR A 1 328 ? -16.938 23.688 -5.145 1 95.81 328 TYR A O 1
ATOM 2585 N N . TRP A 1 329 ? -16.359 21.781 -6.027 1 95.75 329 TRP A N 1
ATOM 2586 C CA . TRP A 1 329 ? -16.156 22.484 -7.289 1 95.75 329 TRP A CA 1
ATOM 2587 C C . TRP A 1 329 ? -17.109 21.953 -8.359 1 95.75 329 TRP A C 1
ATOM 2589 O O . TRP A 1 329 ? -17.734 20.906 -8.18 1 95.75 329 TRP A O 1
ATOM 2599 N N . GLY A 1 330 ? -17.312 22.641 -9.352 1 96.06 330 GLY A N 1
ATOM 2600 C CA . GLY A 1 330 ? -18.031 22.344 -10.586 1 96.06 330 GLY A CA 1
ATOM 2601 C C . GLY A 1 330 ? -17.641 23.25 -11.734 1 96.06 330 GLY A C 1
ATOM 2602 O O . GLY A 1 330 ? -16.859 24.188 -11.562 1 96.06 330 GLY A O 1
ATOM 2603 N N . THR A 1 331 ? -18.203 22.906 -12.867 1 93.88 331 THR A N 1
ATOM 2604 C CA . THR A 1 331 ? -17.875 23.719 -14.039 1 93.88 331 THR A CA 1
ATOM 2605 C C . THR A 1 331 ? -18.953 24.766 -14.289 1 93.88 331 THR A C 1
ATOM 2607 O O . THR A 1 331 ? -20.141 24.484 -14.133 1 93.88 331 THR A O 1
ATOM 2610 N N . GLN A 1 332 ? -18.594 26.016 -14.508 1 93.69 332 GLN A N 1
ATOM 2611 C CA . GLN A 1 332 ? -19.453 27.109 -14.953 1 93.69 332 GLN A CA 1
ATOM 2612 C C . GLN A 1 332 ? -18.891 27.75 -16.219 1 93.69 332 GLN A C 1
ATOM 2614 O O . GLN A 1 332 ? -17.781 28.281 -16.219 1 93.69 332 GLN A O 1
ATOM 2619 N N . ASN A 1 333 ? -19.609 27.719 -17.328 1 90.31 333 ASN A N 1
ATOM 2620 C CA . ASN A 1 333 ? -19.156 28.234 -18.609 1 90.31 333 ASN A CA 1
ATOM 2621 C C . ASN A 1 333 ? -17.797 27.656 -19 1 90.31 333 ASN A C 1
ATOM 2623 O O . ASN A 1 333 ? -16.875 28.406 -19.344 1 90.31 333 ASN A O 1
ATOM 2627 N N . ASP A 1 334 ? -17.5 26.406 -18.656 1 87.5 334 ASP A N 1
ATOM 2628 C CA . ASP A 1 334 ? -16.344 25.625 -19.062 1 87.5 334 ASP A CA 1
ATOM 2629 C C . ASP A 1 334 ? -15.117 25.984 -18.219 1 87.5 334 ASP A C 1
ATOM 2631 O O . ASP A 1 334 ? -13.977 25.734 -18.641 1 87.5 334 ASP A O 1
ATOM 2635 N N . LYS A 1 335 ? -15.383 26.641 -17.188 1 91.88 335 LYS A N 1
ATOM 2636 C CA . LYS A 1 335 ? -14.305 26.953 -16.25 1 91.88 335 LYS A CA 1
ATOM 2637 C C . LYS A 1 335 ? -14.578 26.344 -14.883 1 91.88 335 LYS A C 1
ATOM 2639 O O . LYS A 1 335 ? -15.734 26.234 -14.461 1 91.88 335 LYS A O 1
ATOM 2644 N N . ILE A 1 336 ? -13.531 25.969 -14.211 1 94.38 336 ILE A N 1
ATOM 2645 C CA . ILE A 1 336 ? -13.641 25.391 -12.875 1 94.38 336 ILE A CA 1
ATOM 2646 C C . ILE A 1 336 ? -13.977 26.484 -11.859 1 94.38 336 ILE A C 1
ATOM 2648 O O . ILE A 1 336 ? -13.305 27.516 -11.805 1 94.38 336 ILE A O 1
ATOM 2652 N N . ARG A 1 337 ? -15.078 26.344 -11.156 1 96 337 ARG A N 1
ATOM 2653 C CA . ARG A 1 337 ? -15.43 27.25 -10.07 1 96 337 ARG A CA 1
ATOM 2654 C C . ARG A 1 337 ? -15.57 26.5 -8.75 1 96 337 ARG A C 1
ATOM 2656 O O . ARG A 1 337 ? -16.344 25.531 -8.656 1 96 337 ARG A O 1
ATOM 2663 N N . ASN A 1 338 ? -14.805 26.844 -7.82 1 96.12 338 ASN A N 1
ATOM 2664 C CA . ASN A 1 338 ? -14.852 26.281 -6.473 1 96.12 338 ASN A CA 1
ATOM 2665 C C . ASN A 1 338 ? -15.82 27.062 -5.578 1 96.12 338 ASN A C 1
ATOM 2667 O O . ASN A 1 338 ? -15.852 28.281 -5.605 1 96.12 338 ASN A O 1
ATOM 2671 N N . SER A 1 339 ? -16.625 26.359 -4.82 1 96.25 339 SER A N 1
ATOM 2672 C CA . SER A 1 339 ? -17.641 27 -4.004 1 96.25 339 SER A CA 1
ATOM 2673 C C . SER A 1 339 ? -17.078 27.469 -2.668 1 96.25 339 SER A C 1
ATOM 2675 O O . SER A 1 339 ? -17.75 28.172 -1.912 1 96.25 339 SER A O 1
ATOM 2677 N N . ARG A 1 340 ? -15.922 27.109 -2.291 1 95.94 340 ARG A N 1
ATOM 2678 C CA . ARG A 1 340 ? -15.227 27.531 -1.076 1 95.94 340 ARG A CA 1
ATOM 2679 C C . ARG A 1 340 ? -13.82 28.031 -1.392 1 95.94 340 ARG A C 1
ATOM 2681 O O . ARG A 1 340 ? -12.883 27.234 -1.444 1 95.94 340 ARG A O 1
ATOM 2688 N N . GLU A 1 341 ? -13.68 29.25 -1.51 1 94.5 341 GLU A N 1
ATOM 2689 C CA . GLU A 1 341 ? -12.375 29.859 -1.791 1 94.5 341 GLU A CA 1
ATOM 2690 C C . GLU A 1 341 ? -11.898 30.719 -0.628 1 94.5 341 GLU A C 1
ATOM 2692 O O . GLU A 1 341 ? -12.719 31.297 0.094 1 94.5 341 GLU A O 1
ATOM 2697 N N . ARG A 1 342 ? -10.695 30.75 -0.417 1 94.56 342 ARG A N 1
ATOM 2698 C CA . ARG A 1 342 ? -10.07 31.625 0.569 1 94.56 342 ARG A CA 1
ATOM 2699 C C . ARG A 1 342 ? -9.172 32.656 -0.106 1 94.56 342 ARG A C 1
ATOM 2701 O O . ARG A 1 342 ? -8.391 32.312 -0.999 1 94.56 342 ARG A O 1
ATOM 2708 N N . LYS A 1 343 ? -9.32 33.875 0.274 1 95.62 343 LYS A N 1
ATOM 2709 C CA . LYS A 1 343 ? -8.5 34.969 -0.227 1 95.62 343 LYS A CA 1
ATOM 2710 C C . LYS A 1 343 ? -7.871 35.75 0.92 1 95.62 343 LYS A C 1
ATOM 2712 O O . LYS A 1 343 ? -8.578 36.25 1.795 1 95.62 343 LYS A O 1
ATOM 2717 N N . ILE A 1 344 ? -6.598 35.875 0.922 1 95.75 344 ILE A N 1
ATOM 2718 C CA . ILE A 1 344 ? -5.879 36.594 1.975 1 95.75 344 ILE A CA 1
ATOM 2719 C C . ILE A 1 344 ? -5.023 37.688 1.359 1 95.75 344 ILE A C 1
ATOM 2721 O O . ILE A 1 344 ? -4.195 37.438 0.485 1 95.75 344 ILE A O 1
ATOM 2725 N N . VAL A 1 345 ? -5.211 38.906 1.724 1 96.94 345 VAL A N 1
ATOM 2726 C CA . VAL A 1 345 ? -4.41 40.062 1.343 1 96.94 345 VAL A CA 1
ATOM 2727 C C . VAL A 1 345 ? -4.199 40.969 2.555 1 96.94 345 VAL A C 1
ATOM 2729 O O . VAL A 1 345 ? -5.086 41.75 2.918 1 96.94 345 VAL A O 1
ATOM 2732 N N . GLU A 1 346 ? -3.066 40.906 3.131 1 97.12 346 GLU A N 1
ATOM 2733 C CA . GLU A 1 346 ? -2.744 41.688 4.324 1 97.12 346 GLU A CA 1
ATOM 2734 C C . GLU A 1 346 ? -1.333 42.25 4.242 1 97.12 346 GLU A C 1
ATOM 2736 O O . GLU A 1 346 ? -0.418 41.75 4.91 1 97.12 346 GLU A O 1
ATOM 2741 N N . PRO A 1 347 ? -1.163 43.344 3.598 1 97.75 347 PRO A N 1
ATOM 2742 C CA . PRO A 1 347 ? 0.162 43.938 3.479 1 97.75 347 PRO A CA 1
ATOM 2743 C C . PRO A 1 347 ? 0.756 44.344 4.832 1 97.75 347 PRO A C 1
ATOM 2745 O O . PRO A 1 347 ? 0.018 44.656 5.766 1 97.75 347 PRO A O 1
ATOM 2748 N N . ILE A 1 348 ? 2.088 44.375 4.906 1 98.12 348 ILE A N 1
ATOM 2749 C CA . ILE A 1 348 ? 2.82 44.688 6.125 1 98.12 348 ILE A CA 1
ATOM 2750 C C . ILE A 1 348 ? 3.852 45.781 5.836 1 98.12 348 ILE A C 1
ATOM 2752 O O . ILE A 1 348 ? 4.609 45.688 4.867 1 98.12 348 ILE A O 1
ATOM 2756 N N . PHE A 1 349 ? 3.896 46.781 6.656 1 98.25 349 PHE A N 1
ATOM 2757 C CA . PHE A 1 349 ? 4.938 47.812 6.648 1 98.25 349 PHE A CA 1
ATOM 2758 C C . PHE A 1 349 ? 5.668 47.844 7.984 1 98.25 349 PHE A C 1
ATOM 2760 O O . PHE A 1 349 ? 5.039 47.844 9.047 1 98.25 349 PHE A O 1
ATOM 2767 N N . MET A 1 350 ? 6.965 47.844 7.891 1 98.19 350 MET A N 1
ATOM 2768 C CA . MET A 1 350 ? 7.754 47.812 9.117 1 98.19 350 MET A CA 1
ATOM 2769 C C . MET A 1 350 ? 8.898 48.812 9.062 1 98.19 350 MET A C 1
ATOM 2771 O O . MET A 1 350 ? 9.516 49 8.016 1 98.19 350 MET A O 1
ATOM 2775 N N . LEU A 1 351 ? 9.195 49.406 10.188 1 98.25 351 LEU A N 1
ATOM 2776 C CA . LEU A 1 351 ? 10.352 50.281 10.414 1 98.25 351 LEU A CA 1
ATOM 2777 C C . LEU A 1 351 ? 11.148 49.812 11.625 1 98.25 351 LEU A C 1
ATOM 2779 O O . LEU A 1 351 ? 10.617 49.688 12.727 1 98.25 351 LEU A O 1
ATOM 2783 N N . ASN A 1 352 ? 12.391 49.562 11.391 1 98.12 352 ASN A N 1
ATOM 2784 C CA . ASN A 1 352 ? 13.25 49.094 12.469 1 98.12 352 ASN A CA 1
ATOM 2785 C C . ASN A 1 352 ? 14.477 49.969 12.641 1 98.12 352 ASN A C 1
ATOM 2787 O O . ASN A 1 352 ? 15.039 50.469 11.656 1 98.12 352 ASN A O 1
ATOM 2791 N N . HIS A 1 353 ? 14.836 50.188 13.836 1 98 353 HIS A N 1
ATOM 2792 C CA . HIS A 1 353 ? 16.094 50.812 14.219 1 98 353 HIS A CA 1
ATOM 2793 C C . HIS A 1 353 ? 17 49.812 14.938 1 98 353 HIS A C 1
ATOM 2795 O O . HIS A 1 353 ? 16.562 49.156 15.875 1 98 353 HIS A O 1
ATOM 2801 N N . PHE A 1 354 ? 18.188 49.75 14.461 1 95.94 354 PHE A N 1
ATOM 2802 C CA . PHE A 1 354 ? 19.156 48.844 15.062 1 95.94 354 PHE A CA 1
ATOM 2803 C C . PHE A 1 354 ? 20.312 49.625 15.672 1 95.94 354 PHE A C 1
ATOM 2805 O O . PHE A 1 354 ? 20.906 50.5 15.008 1 95.94 354 PHE A O 1
ATOM 2812 N N . TYR A 1 355 ? 20.547 49.375 16.875 1 96.75 355 TYR A N 1
ATOM 2813 C CA . TYR A 1 355 ? 21.719 49.875 17.578 1 96.75 355 TYR A CA 1
ATOM 2814 C C . TYR A 1 355 ? 22.625 48.75 18.016 1 96.75 355 TYR A C 1
ATOM 2816 O O . TYR A 1 355 ? 22.203 47.844 18.766 1 96.75 355 TYR A O 1
ATOM 2824 N N . THR A 1 356 ? 23.812 48.719 17.562 1 91.25 356 THR A N 1
ATOM 2825 C CA . THR A 1 356 ? 24.719 47.594 17.875 1 91.25 356 THR A CA 1
ATOM 2826 C C . THR A 1 356 ? 26.047 48.125 18.375 1 91.25 356 THR A C 1
ATOM 2828 O O . THR A 1 356 ? 26.672 49 17.734 1 91.25 356 THR A O 1
ATOM 2831 N N . THR A 1 357 ? 26.5 47.625 19.422 1 91.38 357 THR A N 1
ATOM 2832 C CA . THR A 1 357 ? 27.844 47.812 19.969 1 91.38 357 THR A CA 1
ATOM 2833 C C . THR A 1 357 ? 28.5 46.469 20.281 1 91.38 357 THR A C 1
ATOM 2835 O O . THR A 1 357 ? 27.938 45.406 20 1 91.38 357 THR A O 1
ATOM 2838 N N . LYS A 1 358 ? 29.703 46.531 20.828 1 83.19 358 LYS A N 1
ATOM 2839 C CA . LYS A 1 358 ? 30.422 45.281 21.109 1 83.19 358 LYS A CA 1
ATOM 2840 C C . LYS A 1 358 ? 29.703 44.469 22.172 1 83.19 358 LYS A C 1
ATOM 2842 O O . LYS A 1 358 ? 29.703 43.219 22.094 1 83.19 358 LYS A O 1
ATOM 2847 N N . ARG A 1 359 ? 29.047 45.094 23.078 1 89.12 359 ARG A N 1
ATOM 2848 C CA . ARG A 1 359 ? 28.484 44.344 24.188 1 89.12 359 ARG A CA 1
ATOM 2849 C C . ARG A 1 359 ? 26.969 44.5 24.234 1 89.12 359 ARG A C 1
ATOM 2851 O O . ARG A 1 359 ? 26.281 43.844 25.031 1 89.12 359 ARG A O 1
ATOM 2858 N N . PHE A 1 360 ? 26.422 45.406 23.453 1 93 360 PHE A N 1
ATOM 2859 C CA . PHE A 1 360 ? 25 45.688 23.562 1 93 360 PHE A CA 1
ATOM 2860 C C . PHE A 1 360 ? 24.375 45.844 22.188 1 93 360 PHE A C 1
ATOM 2862 O O . PHE A 1 360 ? 24.906 46.562 21.328 1 93 360 PHE A O 1
ATOM 2869 N N . THR A 1 361 ? 23.328 45.188 22 1 94.88 361 THR A N 1
ATOM 2870 C CA . THR A 1 361 ? 22.547 45.312 20.781 1 94.88 361 THR A CA 1
ATOM 2871 C C . THR A 1 361 ? 21.078 45.625 21.109 1 94.88 361 THR A C 1
ATOM 2873 O O . THR A 1 361 ? 20.531 45.062 22.062 1 94.88 361 THR A O 1
ATOM 2876 N N . LEU A 1 362 ? 20.453 46.531 20.391 1 97.12 362 LEU A N 1
ATOM 2877 C CA . LEU A 1 362 ? 19.062 46.938 20.578 1 97.12 362 LEU A CA 1
ATOM 2878 C C . LEU A 1 362 ? 18.328 47 19.234 1 97.12 362 LEU A C 1
ATOM 2880 O O . LEU A 1 362 ? 18.828 47.625 18.297 1 97.12 362 LEU A O 1
ATOM 2884 N N . ASN A 1 363 ? 17.25 46.344 19.141 1 97.62 363 ASN A N 1
ATOM 2885 C CA . ASN A 1 363 ? 16.359 46.375 17.984 1 97.62 363 ASN A CA 1
ATOM 2886 C C . ASN A 1 363 ? 14.977 46.906 18.344 1 97.62 363 ASN A C 1
ATOM 2888 O O . ASN A 1 363 ? 14.242 46.281 19.109 1 97.62 363 ASN A O 1
ATOM 2892 N N . THR A 1 364 ? 14.641 48 17.859 1 97.94 364 THR A N 1
ATOM 2893 C CA . THR A 1 364 ? 13.328 48.594 18.078 1 97.94 364 THR A CA 1
ATOM 2894 C C . THR A 1 364 ? 12.555 48.688 16.766 1 97.94 364 THR A C 1
ATOM 2896 O O . THR A 1 364 ? 13.086 49.156 15.758 1 97.94 364 THR A O 1
ATOM 2899 N N . GLY A 1 365 ? 11.344 48.219 16.812 1 97.56 365 GLY A N 1
ATOM 2900 C CA . GLY A 1 365 ? 10.602 48.156 15.555 1 97.56 365 GLY A CA 1
ATOM 2901 C C . GLY A 1 365 ? 9.148 48.594 15.711 1 97.56 365 GLY A C 1
ATOM 2902 O O . GLY A 1 365 ? 8.555 48.375 16.766 1 97.56 365 GLY A O 1
ATOM 2903 N N . LEU A 1 366 ? 8.617 49.188 14.648 1 97.88 366 LEU A N 1
ATOM 2904 C CA . LEU A 1 366 ? 7.203 49.5 14.453 1 97.88 366 LEU A CA 1
ATOM 2905 C C . LEU A 1 366 ? 6.652 48.781 13.219 1 97.88 366 LEU A C 1
ATOM 2907 O O . LEU A 1 366 ? 7.34 48.688 12.203 1 97.88 366 LEU A O 1
ATOM 2911 N N . SER A 1 367 ? 5.473 48.312 13.414 1 97.94 367 SER A N 1
ATOM 2912 C CA . SER A 1 367 ? 4.875 47.688 12.242 1 97.94 367 SER A CA 1
ATOM 2913 C C . SER A 1 367 ? 3.387 47.969 12.148 1 97.94 367 SER A C 1
ATOM 2915 O O . SER A 1 367 ? 2.725 48.188 13.164 1 97.94 367 SER A O 1
ATOM 2917 N N . TYR A 1 368 ? 2.895 48.062 10.922 1 98.31 368 TYR A N 1
ATOM 2918 C CA . TYR A 1 368 ? 1.48 48.25 10.609 1 98.31 368 TYR A CA 1
ATOM 2919 C C . TYR A 1 368 ? 1.03 47.25 9.539 1 98.31 368 TYR A C 1
ATOM 2921 O O . TYR A 1 368 ? 1.622 47.188 8.461 1 98.31 368 TYR A O 1
ATOM 2929 N N . GLN A 1 369 ? 0.054 46.469 9.891 1 98.06 369 GLN A N 1
ATOM 2930 C CA . GLN A 1 369 ? -0.521 45.5 8.992 1 98.06 369 GLN A CA 1
ATOM 2931 C C . GLN A 1 369 ? -2.023 45.688 8.82 1 98.06 369 GLN A C 1
ATOM 2933 O O . GLN A 1 369 ? -2.732 45.969 9.797 1 98.06 369 GLN A O 1
ATOM 2938 N N . PHE A 1 370 ? -2.506 45.656 7.594 1 97.81 370 PHE A N 1
ATOM 2939 C CA . PHE A 1 370 ? -3.926 45.812 7.316 1 97.81 370 PHE A CA 1
ATOM 2940 C C . PHE A 1 370 ? -4.355 44.969 6.125 1 97.81 370 PHE A C 1
ATOM 2942 O O . PHE A 1 370 ? -3.531 44.594 5.289 1 97.81 370 PHE A O 1
ATOM 2949 N N . GLY A 1 371 ? -5.598 44.688 6.125 1 97.56 371 GLY A N 1
ATOM 2950 C CA . GLY A 1 371 ? -6.098 43.938 4.984 1 97.56 371 GLY A CA 1
ATOM 2951 C C . GLY A 1 371 ? -7.207 42.969 5.348 1 97.56 371 GLY A C 1
ATOM 2952 O O . GLY A 1 371 ? -7.898 43.156 6.348 1 97.56 371 GLY A O 1
ATOM 2953 N N . THR A 1 372 ? -7.426 41.969 4.398 1 97.12 372 THR A N 1
ATOM 2954 C CA . THR A 1 372 ? -8.609 41.125 4.551 1 97.12 372 THR A CA 1
ATOM 2955 C C . THR A 1 372 ? -8.242 39.656 4.434 1 97.12 372 THR A C 1
ATOM 2957 O O . THR A 1 372 ? -7.285 39.312 3.748 1 97.12 372 THR A O 1
ATOM 2960 N N . ASN A 1 373 ? -8.898 38.844 5.164 1 95.88 373 ASN A N 1
ATOM 2961 C CA . ASN A 1 373 ? -9 37.375 5.051 1 95.88 373 ASN A CA 1
ATOM 2962 C C . ASN A 1 373 ? -10.438 36.938 4.793 1 95.88 373 ASN A C 1
ATOM 2964 O O . ASN A 1 373 ? -11.281 37.031 5.68 1 95.88 373 ASN A O 1
ATOM 2968 N N . SER A 1 374 ? -10.703 36.469 3.611 1 96.31 374 SER A N 1
ATOM 2969 C CA . SER A 1 374 ? -12.07 36.156 3.211 1 96.31 374 SER A CA 1
ATOM 2970 C C . SER A 1 374 ? -12.219 34.688 2.883 1 96.31 374 SER A C 1
ATOM 2972 O O . SER A 1 374 ? -11.328 34.094 2.285 1 96.31 374 SER A O 1
ATOM 2974 N N . LYS A 1 375 ? -13.336 34.156 3.305 1 95.62 375 LYS A N 1
ATOM 2975 C CA . LYS A 1 375 ? -13.688 32.75 3.016 1 95.62 375 LYS A CA 1
ATOM 2976 C C . LYS A 1 375 ? -15.039 32.688 2.303 1 95.62 375 LYS A C 1
ATOM 2978 O O . LYS A 1 375 ? -16.062 33.062 2.855 1 95.62 375 LYS A O 1
ATOM 2983 N N . GLY A 1 376 ? -14.977 32.125 1.121 1 95.44 376 GLY A N 1
ATOM 2984 C CA . GLY A 1 376 ? -16.203 31.984 0.344 1 95.44 376 GLY A CA 1
ATOM 2985 C C . GLY A 1 376 ? -17.016 30.75 0.729 1 95.44 376 GLY A C 1
ATOM 2986 O O . GLY A 1 376 ? -16.453 29.719 1.088 1 95.44 376 GLY A O 1
ATOM 2987 N N . ARG A 1 377 ? -18.359 30.906 0.634 1 95.5 377 ARG A N 1
ATOM 2988 C CA . ARG A 1 377 ? -19.281 29.812 0.95 1 95.5 377 ARG A CA 1
ATOM 2989 C C . ARG A 1 377 ? -20.531 29.891 0.091 1 95.5 377 ARG A C 1
ATOM 2991 O O . ARG A 1 377 ? -20.938 30.969 -0.351 1 95.5 377 ARG A O 1
ATOM 2998 N N . LEU A 1 378 ? -21.062 28.734 -0.131 1 95.44 378 LEU A N 1
ATOM 2999 C CA . LEU A 1 378 ? -22.359 28.656 -0.806 1 95.44 378 LEU A CA 1
ATOM 3000 C C . LEU A 1 378 ? -23.484 28.484 0.203 1 95.44 378 LEU A C 1
ATOM 3002 O O . LEU A 1 378 ? -23.5 27.516 0.977 1 95.44 378 LEU A O 1
ATOM 3006 N N . GLY A 1 379 ? -24.359 29.484 0.261 1 94 379 GLY A N 1
ATOM 3007 C CA . GLY A 1 379 ? -25.531 29.422 1.132 1 94 379 GLY A CA 1
ATOM 3008 C C . GLY A 1 379 ? -26.781 28.969 0.415 1 94 379 GLY A C 1
ATOM 3009 O O . GLY A 1 379 ? -26.969 29.266 -0.766 1 94 379 GLY A O 1
ATOM 3010 N N . TYR A 1 380 ? -27.594 28.203 1.067 1 92.88 380 TYR A N 1
ATOM 3011 C CA . TYR A 1 380 ? -28.891 27.812 0.524 1 92.88 380 TYR A CA 1
ATOM 3012 C C . TYR A 1 380 ? -30 28.016 1.55 1 92.88 380 TYR A C 1
ATOM 3014 O O . TYR A 1 380 ? -29.812 27.781 2.742 1 92.88 380 TYR A O 1
ATOM 3022 N N . TYR A 1 381 ? -31.078 28.531 1.177 1 89.38 381 TYR A N 1
ATOM 3023 C CA . TYR A 1 381 ? -32.188 28.938 2.016 1 89.38 381 TYR A CA 1
ATOM 3024 C C . TYR A 1 381 ? -33.5 28.344 1.512 1 89.38 381 TYR A C 1
ATOM 3026 O O . TYR A 1 381 ? -34 28.703 0.438 1 89.38 381 TYR A O 1
ATOM 3034 N N . ASN A 1 382 ? -34.094 27.438 2.236 1 82.69 382 ASN A N 1
ATOM 3035 C CA . ASN A 1 382 ? -35.312 26.719 1.86 1 82.69 382 ASN A CA 1
ATOM 3036 C C . ASN A 1 382 ? -35.156 26.031 0.502 1 82.69 382 ASN A C 1
ATOM 3038 O O . ASN A 1 382 ? -36.031 26.141 -0.353 1 82.69 382 ASN A O 1
ATOM 3042 N N . ALA A 1 383 ? -34.062 25.516 0.234 1 88.62 383 ALA A N 1
ATOM 3043 C CA . ALA A 1 383 ? -33.688 24.828 -1.003 1 88.62 383 ALA A CA 1
ATOM 3044 C C . ALA A 1 383 ? -32.875 23.578 -0.713 1 88.62 383 ALA A C 1
ATOM 3046 O O . ALA A 1 383 ? -32.312 23.438 0.371 1 88.62 383 ALA A O 1
ATOM 3047 N N . PRO A 1 384 ? -32.875 22.641 -1.672 1 90.31 384 PRO A N 1
ATOM 3048 C CA . PRO A 1 384 ? -32.094 21.422 -1.452 1 90.31 384 PRO A CA 1
ATOM 3049 C C . PRO A 1 384 ? -30.594 21.719 -1.324 1 90.31 384 PRO A C 1
ATOM 3051 O O . PRO A 1 384 ? -30.078 22.641 -1.966 1 90.31 384 PRO A O 1
ATOM 3054 N N . ASN A 1 385 ? -29.984 20.875 -0.492 1 93.25 385 ASN A N 1
ATOM 3055 C CA . ASN A 1 385 ? -28.531 21 -0.331 1 93.25 385 ASN A CA 1
ATOM 3056 C C . ASN A 1 385 ? -27.797 20.766 -1.65 1 93.25 385 ASN A C 1
ATOM 3058 O O . ASN A 1 385 ? -27.969 19.719 -2.281 1 93.25 385 ASN A O 1
ATOM 3062 N N . PRO A 1 386 ? -27.016 21.641 -2.061 1 94.31 386 PRO A N 1
ATOM 3063 C CA . PRO A 1 386 ? -26.359 21.516 -3.359 1 94.31 386 PRO A CA 1
ATOM 3064 C C . PRO A 1 386 ? -25.156 20.578 -3.311 1 94.31 386 PRO A C 1
ATOM 3066 O O . PRO A 1 386 ? -24.625 20.188 -4.355 1 94.31 386 PRO A O 1
ATOM 3069 N N . ASP A 1 387 ? -24.625 20.188 -2.17 1 94.31 387 ASP A N 1
ATOM 3070 C CA . ASP A 1 387 ? -23.484 19.297 -2.008 1 94.31 387 ASP A CA 1
ATOM 3071 C C . ASP A 1 387 ? -23.828 17.875 -2.426 1 94.31 387 ASP A C 1
ATOM 3073 O O . ASP A 1 387 ? -24.734 17.25 -1.861 1 94.31 387 ASP A O 1
ATOM 3077 N N . LYS A 1 388 ? -23.062 17.328 -3.336 1 95.44 388 LYS A N 1
ATOM 3078 C CA . LYS A 1 388 ? -23.359 16.016 -3.889 1 95.44 388 LYS A CA 1
ATOM 3079 C C . LYS A 1 388 ? -23.062 14.906 -2.879 1 95.44 388 LYS A C 1
ATOM 3081 O O . LYS A 1 388 ? -23.516 13.773 -3.031 1 95.44 388 LYS A O 1
ATOM 3086 N N . THR A 1 389 ? -22.312 15.203 -1.891 1 96.25 389 THR A N 1
ATOM 3087 C CA . THR A 1 389 ? -21.969 14.203 -0.884 1 96.25 389 THR A CA 1
ATOM 3088 C C . THR A 1 389 ? -22.922 14.289 0.307 1 96.25 389 THR A C 1
ATOM 3090 O O . THR A 1 389 ? -22.656 13.727 1.368 1 96.25 389 THR A O 1
ATOM 3093 N N . TYR A 1 390 ? -24.047 15.031 0.101 1 95.25 390 TYR A N 1
ATOM 3094 C CA . TYR A 1 390 ? -25.094 15.047 1.112 1 95.25 390 TYR A CA 1
ATOM 3095 C C . TYR A 1 390 ? -25.625 13.641 1.383 1 95.25 390 TYR A C 1
ATOM 3097 O O . TYR A 1 390 ? -25.812 12.859 0.452 1 95.25 390 TYR A O 1
ATOM 3105 N N . TYR A 1 391 ? -25.812 13.25 2.633 1 95 391 TYR A N 1
ATOM 3106 C CA . TYR A 1 391 ? -26.047 11.859 3.039 1 95 391 TYR A CA 1
ATOM 3107 C C . TYR A 1 391 ? -27.266 11.281 2.346 1 95 391 TYR A C 1
ATOM 3109 O O . TYR A 1 391 ? -27.328 10.078 2.076 1 95 391 TYR A O 1
ATOM 3117 N N . ARG A 1 392 ? -28.25 12.094 1.949 1 93.69 392 ARG A N 1
ATOM 3118 C CA . ARG A 1 392 ? -29.469 11.594 1.329 1 93.69 392 ARG A CA 1
ATOM 3119 C C . ARG A 1 392 ? -29.234 11.211 -0.128 1 93.69 392 ARG A C 1
ATOM 3121 O O . ARG A 1 392 ? -30.047 10.523 -0.737 1 93.69 392 ARG A O 1
ATOM 3128 N N . TYR A 1 393 ? -28.141 11.68 -0.712 1 95.38 393 TYR A N 1
ATOM 3129 C CA . TYR A 1 393 ? -27.844 11.414 -2.115 1 95.38 393 TYR A CA 1
ATOM 3130 C C . TYR A 1 393 ? -26.922 10.203 -2.258 1 95.38 393 TYR A C 1
ATOM 3132 O O . TYR A 1 393 ? -26.594 9.797 -3.373 1 95.38 393 TYR A O 1
ATOM 3140 N N . LEU A 1 394 ? -26.531 9.516 -1.182 1 96.69 394 LEU A N 1
ATOM 3141 C CA . LEU A 1 394 ? -25.547 8.445 -1.203 1 96.69 394 LEU A CA 1
ATOM 3142 C C . LEU A 1 394 ? -26.203 7.09 -0.955 1 96.69 394 LEU A C 1
ATOM 3144 O O . LEU A 1 394 ? -27.281 7.016 -0.343 1 96.69 394 LEU A O 1
ATOM 3148 N N . PRO A 1 395 ? -25.547 5.984 -1.366 1 95.06 395 PRO A N 1
ATOM 3149 C CA . PRO A 1 395 ? -26.109 4.637 -1.243 1 95.06 395 PRO A CA 1
ATOM 3150 C C . PRO A 1 395 ? -26.406 4.25 0.204 1 95.06 395 PRO A C 1
ATOM 3152 O O . PRO A 1 395 ? -27.406 3.58 0.475 1 95.06 395 PRO A O 1
ATOM 3155 N N . SER A 1 396 ? -25.656 4.664 1.131 1 94.56 396 SER A N 1
ATOM 3156 C CA . SER A 1 396 ? -25.797 4.25 2.523 1 94.56 396 SER A CA 1
ATOM 3157 C C . SER A 1 396 ? -27.156 4.648 3.082 1 94.56 396 SER A C 1
ATOM 3159 O O . SER A 1 396 ? -27.719 3.939 3.912 1 94.56 396 SER A O 1
ATOM 3161 N N . TYR A 1 397 ? -27.719 5.852 2.6 1 93.75 397 TYR A N 1
ATOM 3162 C CA . TYR A 1 397 ? -29.016 6.316 3.064 1 93.75 397 TYR A CA 1
ATOM 3163 C C . TYR A 1 397 ? -30.109 5.297 2.75 1 93.75 397 TYR A C 1
ATOM 3165 O O . TYR A 1 397 ? -31 5.062 3.564 1 93.75 397 TYR A O 1
ATOM 3173 N N . TYR A 1 398 ? -29.969 4.621 1.671 1 92.31 398 TYR A N 1
ATOM 3174 C CA . TYR A 1 398 ? -30.969 3.66 1.212 1 92.31 398 TYR A CA 1
ATOM 3175 C C . TYR A 1 398 ? -30.734 2.289 1.834 1 92.31 398 TYR A C 1
ATOM 3177 O O . TYR A 1 398 ? -31.688 1.543 2.084 1 92.31 398 TYR A O 1
ATOM 3185 N N . ILE A 1 399 ? -29.516 1.96 2.012 1 91.62 399 ILE A N 1
ATOM 3186 C CA . ILE A 1 399 ? -29.188 0.689 2.648 1 91.62 399 ILE A CA 1
ATOM 3187 C C . ILE A 1 399 ? -29.656 0.706 4.105 1 91.62 399 ILE A C 1
ATOM 3189 O O . ILE A 1 399 ? -30.156 -0.301 4.617 1 91.62 399 ILE A O 1
ATOM 3193 N N . ASN A 1 400 ? -29.531 1.935 4.762 1 89.5 400 ASN A N 1
ATOM 3194 C CA . ASN A 1 400 ? -29.844 2.059 6.184 1 89.5 400 ASN A CA 1
ATOM 3195 C C . ASN A 1 400 ? -31.281 2.541 6.41 1 89.5 400 ASN A C 1
ATOM 3197 O O . ASN A 1 400 ? -31.609 3.01 7.496 1 89.5 400 ASN A O 1
ATOM 3201 N N . SER A 1 401 ? -32.062 2.334 5.426 1 86.12 401 SER A N 1
ATOM 3202 C CA . SER A 1 401 ? -33.469 2.732 5.559 1 86.12 401 SER A CA 1
ATOM 3203 C C . SER A 1 401 ? -34.156 1.998 6.715 1 86.12 401 SER A C 1
ATOM 3205 O O . SER A 1 401 ? -33.969 0.791 6.883 1 86.12 401 SER A O 1
ATOM 3207 N N . PRO A 1 402 ? -34.938 2.723 7.469 1 76.88 402 PRO A N 1
ATOM 3208 C CA . PRO A 1 402 ? -35.594 2.102 8.617 1 76.88 402 PRO A CA 1
ATOM 3209 C C . PRO A 1 402 ? -36.625 1.05 8.203 1 76.88 402 PRO A C 1
ATOM 3211 O O . PRO A 1 402 ? -36.969 0.168 9 1 76.88 402 PRO A O 1
ATOM 3214 N N . ILE A 1 403 ? -37.094 1.083 6.969 1 78.25 403 ILE A N 1
ATOM 3215 C CA . ILE A 1 403 ? -38.094 0.137 6.531 1 78.25 403 ILE A CA 1
ATOM 3216 C C . ILE A 1 403 ? -37.438 -1.061 5.855 1 78.25 403 ILE A C 1
ATOM 3218 O O . ILE A 1 403 ? -38.125 -1.956 5.355 1 78.25 403 ILE A O 1
ATOM 3222 N N . GLY A 1 404 ? -36.188 -1.109 5.887 1 82 404 GLY A N 1
ATOM 3223 C CA . GLY A 1 404 ? -35.438 -2.188 5.281 1 82 404 GLY A CA 1
ATOM 3224 C C . GLY A 1 404 ? -34.469 -1.707 4.211 1 82 404 GLY A C 1
ATOM 3225 O O . GLY A 1 404 ? -34.719 -0.702 3.545 1 82 404 GLY A O 1
ATOM 3226 N N . ALA A 1 405 ? -33.469 -2.566 3.99 1 85.88 405 ALA A N 1
ATOM 3227 C CA . ALA A 1 405 ? -32.438 -2.182 3.021 1 85.88 405 ALA A CA 1
ATOM 3228 C C . ALA A 1 405 ? -33 -2.18 1.603 1 85.88 405 ALA A C 1
ATOM 3230 O O . ALA A 1 405 ? -33.656 -3.129 1.193 1 85.88 405 ALA A O 1
ATOM 3231 N N . ASN A 1 406 ? -32.812 -1.096 0.878 1 87.31 406 ASN A N 1
ATOM 3232 C CA . ASN A 1 406 ? -33.219 -0.936 -0.516 1 87.31 406 ASN A CA 1
ATOM 3233 C C . ASN A 1 406 ? -32 -0.926 -1.447 1 87.31 406 ASN A C 1
ATOM 3235 O O . ASN A 1 406 ? -31.531 0.139 -1.85 1 87.31 406 ASN A O 1
ATOM 3239 N N . PHE A 1 407 ? -31.641 -2.121 -1.911 1 88.69 407 PHE A N 1
ATOM 3240 C CA . PHE A 1 407 ? -30.422 -2.236 -2.695 1 88.69 407 PHE A CA 1
ATOM 3241 C C . PHE A 1 407 ? -30.609 -1.645 -4.086 1 88.69 407 PHE A C 1
ATOM 3243 O O . PHE A 1 407 ? -29.656 -1.123 -4.68 1 88.69 407 PHE A O 1
ATOM 3250 N N . ILE A 1 408 ? -31.75 -1.682 -4.633 1 86.25 408 ILE A N 1
ATOM 3251 C CA . ILE A 1 408 ? -32.031 -1.08 -5.934 1 86.25 408 ILE A CA 1
ATOM 3252 C C . ILE A 1 408 ? -31.859 0.435 -5.848 1 86.25 408 ILE A C 1
ATOM 3254 O O . ILE A 1 408 ? -31.203 1.04 -6.703 1 86.25 408 ILE A O 1
ATOM 3258 N N . GLY A 1 409 ? -32.438 1 -4.781 1 90.5 409 GLY A N 1
ATOM 3259 C CA . GLY A 1 409 ? -32.25 2.426 -4.555 1 90.5 409 GLY A CA 1
ATOM 3260 C C . GLY A 1 409 ? -30.812 2.816 -4.324 1 90.5 409 GLY A C 1
ATOM 3261 O O . GLY A 1 409 ? -30.359 3.865 -4.789 1 90.5 409 GLY A O 1
ATOM 3262 N N . ALA A 1 410 ? -30.156 1.993 -3.557 1 93.31 410 ALA A N 1
ATOM 3263 C CA . ALA A 1 410 ? -28.75 2.236 -3.283 1 93.31 410 ALA A CA 1
ATOM 3264 C C . ALA A 1 410 ? -27.938 2.234 -4.57 1 93.31 410 ALA A C 1
ATOM 3266 O O . ALA A 1 410 ? -27.047 3.074 -4.754 1 93.31 410 ALA A O 1
ATOM 3267 N N . ASN A 1 411 ? -28.219 1.277 -5.488 1 91.62 411 ASN A N 1
ATOM 3268 C CA . ASN A 1 411 ? -27.5 1.203 -6.758 1 91.62 411 ASN A CA 1
ATOM 3269 C C . ASN A 1 411 ? -27.844 2.387 -7.66 1 91.62 411 ASN A C 1
ATOM 3271 O O . ASN A 1 411 ? -26.984 2.873 -8.398 1 91.62 411 ASN A O 1
ATOM 3275 N N . MET A 1 412 ? -29.062 2.832 -7.59 1 91.19 412 MET A N 1
ATOM 3276 C CA . MET A 1 412 ? -29.453 4.012 -8.352 1 91.19 412 MET A CA 1
ATOM 3277 C C . MET A 1 412 ? -28.719 5.254 -7.848 1 91.19 412 MET A C 1
ATOM 3279 O O . MET A 1 412 ? -28.281 6.086 -8.641 1 91.19 412 MET A O 1
ATOM 3283 N N . ALA A 1 413 ? -28.672 5.379 -6.551 1 94.75 413 ALA A N 1
ATOM 3284 C CA . ALA A 1 413 ? -27.938 6.492 -5.953 1 94.75 413 ALA A CA 1
ATOM 3285 C C . ALA A 1 413 ? -26.469 6.453 -6.344 1 94.75 413 ALA A C 1
ATOM 3287 O O . ALA A 1 413 ? -25.859 7.492 -6.609 1 94.75 413 ALA A O 1
ATOM 3288 N N . LYS A 1 414 ? -25.953 5.273 -6.301 1 95.25 414 LYS A N 1
ATOM 3289 C CA . LYS A 1 414 ? -24.562 5.09 -6.707 1 95.25 414 LYS A CA 1
ATOM 3290 C C . LYS A 1 414 ? -24.344 5.543 -8.148 1 95.25 414 LYS A C 1
ATOM 3292 O O . LYS A 1 414 ? -23.422 6.312 -8.43 1 95.25 414 LYS A O 1
ATOM 3297 N N . ASP A 1 415 ? -25.188 5.094 -9.07 1 93.19 415 ASP A N 1
ATOM 3298 C CA . ASP A 1 415 ? -25.078 5.461 -10.484 1 93.19 415 ASP A CA 1
ATOM 3299 C C . ASP A 1 415 ? -25.281 6.961 -10.672 1 93.19 415 ASP A C 1
ATOM 3301 O O . ASP A 1 415 ? -24.594 7.586 -11.484 1 93.19 415 ASP A O 1
ATOM 3305 N N . GLY A 1 416 ? -26.234 7.465 -9.961 1 93.81 416 GLY A N 1
ATOM 3306 C CA . GLY A 1 416 ? -26.469 8.898 -10.031 1 93.81 416 GLY A CA 1
ATOM 3307 C C . GLY A 1 416 ? -25.266 9.719 -9.609 1 93.81 416 GLY A C 1
ATOM 3308 O O . GLY A 1 416 ? -24.938 10.719 -10.242 1 93.81 416 GLY A O 1
ATOM 3309 N N . PHE A 1 417 ? -24.688 9.32 -8.531 1 96.56 417 PHE A N 1
ATOM 3310 C CA . PHE A 1 417 ? -23.5 10.008 -8.031 1 96.56 417 PHE A CA 1
ATOM 3311 C C . PHE A 1 417 ? -22.344 9.891 -9.016 1 96.56 417 PHE A C 1
ATOM 3313 O O . PHE A 1 417 ? -21.672 10.883 -9.297 1 96.56 417 PHE A O 1
ATOM 3320 N N . LEU A 1 418 ? -22.141 8.672 -9.555 1 95.88 418 LEU A N 1
ATOM 3321 C CA . LEU A 1 418 ? -21.016 8.43 -10.453 1 95.88 418 LEU A CA 1
ATOM 3322 C C . LEU A 1 418 ? -21.188 9.18 -11.766 1 95.88 418 LEU A C 1
ATOM 3324 O O . LEU A 1 418 ? -20.219 9.609 -12.375 1 95.88 418 LEU A O 1
ATOM 3328 N N . ASN A 1 419 ? -22.406 9.359 -12.148 1 93.5 419 ASN A N 1
ATOM 3329 C CA . ASN A 1 419 ? -22.672 10.062 -13.398 1 93.5 419 ASN A CA 1
ATOM 3330 C C . ASN A 1 419 ? -22.5 11.57 -13.242 1 93.5 419 ASN A C 1
ATOM 3332 O O . ASN A 1 419 ? -22.188 12.266 -14.203 1 93.5 419 ASN A O 1
ATOM 3336 N N . ASN A 1 420 ? -22.781 12.086 -12.023 1 93.12 420 ASN A N 1
ATOM 3337 C CA . ASN A 1 420 ? -22.688 13.516 -11.75 1 93.12 420 ASN A CA 1
ATOM 3338 C C . ASN A 1 420 ? -22.125 13.789 -10.352 1 93.12 420 ASN A C 1
ATOM 3340 O O . ASN A 1 420 ? -22.812 14.344 -9.5 1 93.12 420 ASN A O 1
ATOM 3344 N N . PRO A 1 421 ? -20.875 13.547 -10.195 1 95.06 421 PRO A N 1
ATOM 3345 C CA . PRO A 1 421 ? -20.297 13.656 -8.852 1 95.06 421 PRO A CA 1
ATOM 3346 C C . PRO A 1 421 ? -20.031 15.102 -8.445 1 95.06 421 PRO A C 1
ATOM 3348 O O . PRO A 1 421 ? -19.859 15.391 -7.258 1 95.06 421 PRO A O 1
ATOM 3351 N N . GLN A 1 422 ? -20.094 16.109 -9.391 1 96.31 422 GLN A N 1
ATOM 3352 C CA . GLN A 1 422 ? -19.656 17.469 -9.086 1 96.31 422 GLN A CA 1
ATOM 3353 C C . GLN A 1 422 ? -20.844 18.406 -8.906 1 96.31 422 GLN A C 1
ATOM 3355 O O . GLN A 1 422 ? -21.953 18.094 -9.344 1 96.31 422 GLN A O 1
ATOM 3360 N N . LEU A 1 423 ? -20.516 19.578 -8.188 1 95.94 423 LEU A N 1
ATOM 3361 C CA . LEU A 1 423 ? -21.484 20.656 -8.023 1 95.94 423 LEU A CA 1
ATOM 3362 C C . LEU A 1 423 ? -21.969 21.172 -9.375 1 95.94 423 LEU A C 1
ATOM 3364 O O . LEU A 1 423 ? -21.156 21.375 -10.289 1 95.94 423 LEU A O 1
ATOM 3368 N N . ASN A 1 424 ? -23.266 21.344 -9.531 1 94.75 424 ASN A N 1
ATOM 3369 C CA . ASN A 1 424 ? -23.828 21.844 -10.781 1 94.75 424 ASN A CA 1
ATOM 3370 C C . ASN A 1 424 ? -24.234 23.297 -10.672 1 94.75 424 ASN A C 1
ATOM 3372 O O . ASN A 1 424 ? -25.391 23.609 -10.359 1 94.75 424 ASN A O 1
ATOM 3376 N N . TRP A 1 425 ? -23.438 24.203 -11.109 1 96.31 425 TRP A N 1
ATOM 3377 C CA . TRP A 1 425 ? -23.672 25.641 -11 1 96.31 425 TRP A CA 1
ATOM 3378 C C . TRP A 1 425 ? -24.875 26.062 -11.836 1 96.31 425 TRP A C 1
ATOM 3380 O O . TRP A 1 425 ? -25.625 26.953 -11.445 1 96.31 425 TRP A O 1
ATOM 3390 N N . ASN A 1 426 ? -25.047 25.438 -12.922 1 94.06 426 ASN A N 1
ATOM 3391 C CA . ASN A 1 426 ? -26.172 25.781 -13.797 1 94.06 426 ASN A CA 1
ATOM 3392 C C . ASN A 1 426 ? -27.5 25.516 -13.125 1 94.06 426 ASN A C 1
ATOM 3394 O O . ASN A 1 426 ? -28.453 26.281 -13.305 1 94.06 426 ASN A O 1
ATOM 3398 N N . ASP A 1 427 ? -27.562 24.453 -12.422 1 93.19 427 ASP A N 1
ATOM 3399 C CA . ASP A 1 427 ? -28.781 24.125 -11.695 1 93.19 427 ASP A CA 1
ATOM 3400 C C . ASP A 1 427 ? -29.109 25.203 -10.664 1 93.19 427 ASP A C 1
ATOM 3402 O O . ASP A 1 427 ? -30.281 25.516 -10.43 1 93.19 427 ASP A O 1
ATOM 3406 N N . LEU A 1 428 ? -28.156 25.797 -10.023 1 95.62 428 LEU A N 1
ATOM 3407 C CA . LEU A 1 428 ? -28.359 26.828 -9.023 1 95.62 428 LEU A CA 1
ATOM 3408 C C . LEU A 1 428 ? -28.875 28.125 -9.656 1 95.62 428 LEU A C 1
ATOM 3410 O O . LEU A 1 428 ? -29.781 28.766 -9.125 1 95.62 428 LEU A O 1
ATOM 3414 N N . TYR A 1 429 ? -28.312 28.5 -10.852 1 95 429 TYR A N 1
ATOM 3415 C CA . TYR A 1 429 ? -28.781 29.672 -11.57 1 95 429 TYR A CA 1
ATOM 3416 C C . TYR A 1 429 ? -30.219 29.5 -12.031 1 95 429 TYR A C 1
ATOM 3418 O O . TYR A 1 429 ? -31.016 30.438 -11.961 1 95 429 TYR A O 1
ATOM 3426 N N . GLN A 1 430 ? -30.484 28.297 -12.438 1 93.31 430 GLN A N 1
ATOM 3427 C CA . GLN A 1 430 ? -31.844 28 -12.906 1 93.31 430 GLN A CA 1
ATOM 3428 C C . GLN A 1 430 ? -32.844 28.062 -11.758 1 93.31 430 GLN A C 1
ATOM 3430 O O . GLN A 1 430 ? -33.938 28.594 -11.922 1 93.31 430 GLN A O 1
ATOM 3435 N N . ALA A 1 431 ? -32.438 27.531 -10.633 1 93.25 431 ALA A N 1
ATOM 3436 C CA . ALA A 1 431 ? -33.312 27.562 -9.469 1 93.25 431 ALA A CA 1
ATOM 3437 C C . ALA A 1 431 ? -33.625 29 -9.047 1 93.25 431 ALA A C 1
ATOM 3439 O O . ALA A 1 431 ? -34.75 29.328 -8.648 1 93.25 431 ALA A O 1
ATOM 3440 N N . ASN A 1 432 ? -32.656 29.906 -9.047 1 95 432 ASN A N 1
ATOM 3441 C CA . ASN A 1 432 ? -32.781 31.297 -8.625 1 95 432 ASN A CA 1
ATOM 3442 C C . ASN A 1 432 ? -33.531 32.125 -9.648 1 95 432 ASN A C 1
ATOM 3444 O O . ASN A 1 432 ? -34.094 33.156 -9.32 1 95 432 ASN A O 1
ATOM 3448 N N . SER A 1 433 ? -33.562 31.719 -10.984 1 90.94 433 SER A N 1
ATOM 3449 C CA . SER A 1 433 ? -34.188 32.5 -12.047 1 90.94 433 SER A CA 1
ATOM 3450 C C . SER A 1 433 ? -35.625 32.031 -12.305 1 90.94 433 SER A C 1
ATOM 3452 O O . SER A 1 433 ? -36.344 32.625 -13.133 1 90.94 433 SER A O 1
ATOM 3454 N N . SER A 1 434 ? -35.969 31.062 -11.547 1 87.31 434 SER A N 1
ATOM 3455 C CA . SER A 1 434 ? -37.312 30.594 -11.727 1 87.31 434 SER A CA 1
ATOM 3456 C C . SER A 1 434 ? -38.344 31.656 -11.359 1 87.31 434 SER A C 1
ATOM 3458 O O . SER A 1 434 ? -38.125 32.438 -10.414 1 87.31 434 SER A O 1
ATOM 3460 N N . LEU A 1 435 ? -39.5 31.781 -12.094 1 77.12 435 LEU A N 1
ATOM 3461 C CA . LEU A 1 435 ? -40.531 32.812 -11.891 1 77.12 435 LEU A CA 1
ATOM 3462 C C . LEU A 1 435 ? -41.25 32.594 -10.57 1 77.12 435 LEU A C 1
ATOM 3464 O O . LEU A 1 435 ? -41.781 33.531 -9.977 1 77.12 435 LEU A O 1
ATOM 3468 N N . SER A 1 436 ? -41.188 31.422 -10.055 1 78.5 436 SER A N 1
ATOM 3469 C CA . SER A 1 436 ? -41.906 31.062 -8.836 1 78.5 436 SER A CA 1
ATOM 3470 C C . SER A 1 436 ? -41.25 31.734 -7.617 1 78.5 436 SER A C 1
ATOM 3472 O O . SER A 1 436 ? -41.938 31.938 -6.605 1 78.5 436 SER A O 1
ATOM 3474 N N . VAL A 1 437 ? -40.031 32.125 -7.672 1 80.81 437 VAL A N 1
ATOM 3475 C CA . VAL A 1 437 ? -39.344 32.625 -6.496 1 80.81 437 VAL A CA 1
ATOM 3476 C C . VAL A 1 437 ? -39.375 34.156 -6.484 1 80.81 437 VAL A C 1
ATOM 3478 O O . VAL A 1 437 ? -38.969 34.781 -5.512 1 80.81 437 VAL A O 1
ATOM 3481 N N . GLN A 1 438 ? -40.062 34.844 -7.398 1 85.31 438 GLN A N 1
ATOM 3482 C CA . GLN A 1 438 ? -40.281 36.281 -7.453 1 85.31 438 GLN A CA 1
ATOM 3483 C C . GLN A 1 438 ? -38.969 37.062 -7.188 1 85.31 438 GLN A C 1
ATOM 3485 O O . GLN A 1 438 ? -38.938 37.938 -6.336 1 85.31 438 GLN A O 1
ATOM 3490 N N . GLY A 1 439 ? -37.812 36.594 -7.711 1 90.88 439 GLY A N 1
ATOM 3491 C CA . GLY A 1 439 ? -36.531 37.281 -7.648 1 90.88 439 GLY A CA 1
ATOM 3492 C C . GLY A 1 439 ? -35.75 36.969 -6.391 1 90.88 439 GLY A C 1
ATOM 3493 O O . GLY A 1 439 ? -34.594 37.375 -6.266 1 90.88 439 GLY A O 1
ATOM 3494 N N . LYS A 1 440 ? -36.344 36.281 -5.398 1 93.38 440 LYS A N 1
ATOM 3495 C CA . LYS A 1 440 ? -35.688 35.906 -4.148 1 93.38 440 LYS A CA 1
ATOM 3496 C C . LYS A 1 440 ? -34.656 34.812 -4.363 1 93.38 440 LYS A C 1
ATOM 3498 O O . LYS A 1 440 ? -34.938 33.844 -5.082 1 93.38 440 LYS A O 1
ATOM 3503 N N . ALA A 1 441 ? -33.562 34.969 -3.801 1 95.31 441 ALA A N 1
ATOM 3504 C CA . ALA A 1 441 ? -32.469 34 -3.984 1 95.31 441 ALA A CA 1
ATOM 3505 C C . ALA A 1 441 ? -32.688 32.75 -3.121 1 95.31 441 ALA A C 1
ATOM 3507 O O . ALA A 1 441 ? -33 32.875 -1.929 1 95.31 441 ALA A O 1
ATOM 3508 N N . ALA A 1 442 ? -32.625 31.594 -3.738 1 93.25 442 ALA A N 1
ATOM 3509 C CA . ALA A 1 442 ? -32.594 30.328 -3.002 1 93.25 442 ALA A CA 1
ATOM 3510 C C . ALA A 1 442 ? -31.141 29.953 -2.658 1 93.25 442 ALA A C 1
ATOM 3512 O O . ALA A 1 442 ? -30.891 29.328 -1.621 1 93.25 442 ALA A O 1
ATOM 3513 N N . TYR A 1 443 ? -30.312 30.25 -3.566 1 96 443 TYR A N 1
ATOM 3514 C CA . TYR A 1 443 ? -28.891 30 -3.406 1 96 443 TYR A CA 1
ATOM 3515 C C . TYR A 1 443 ? -28.078 31.297 -3.578 1 96 443 TYR A C 1
ATOM 3517 O O . TYR A 1 443 ? -28.406 32.125 -4.438 1 96 443 TYR A O 1
ATOM 3525 N N . ILE A 1 444 ? -27.094 31.531 -2.76 1 96.75 444 ILE A N 1
ATOM 3526 C CA . ILE A 1 444 ? -26.234 32.688 -2.896 1 96.75 444 ILE A CA 1
ATOM 3527 C C . ILE A 1 444 ? -24.781 32.281 -2.65 1 96.75 444 ILE A C 1
ATOM 3529 O O . ILE A 1 444 ? -24.5 31.328 -1.925 1 96.75 444 ILE A O 1
ATOM 3533 N N . TYR A 1 445 ? -23.891 32.938 -3.316 1 97.38 445 TYR A N 1
ATOM 3534 C CA . TYR A 1 445 ? -22.469 32.875 -2.998 1 97.38 445 TYR A CA 1
ATOM 3535 C C . TYR A 1 445 ? -22.031 34.062 -2.193 1 97.38 445 TYR A C 1
ATOM 3537 O O . TYR A 1 445 ? -22.219 35.219 -2.625 1 97.38 445 TYR A O 1
ATOM 3545 N N . TYR A 1 446 ? -21.531 33.875 -0.983 1 97.38 446 TYR A N 1
ATOM 3546 C CA . TYR A 1 446 ? -21.125 34.969 -0.126 1 97.38 446 TYR A CA 1
ATOM 3547 C C . TYR A 1 446 ? -19.766 34.719 0.489 1 97.38 446 TYR A C 1
ATOM 3549 O O . TYR A 1 446 ? -19.188 33.656 0.306 1 97.38 446 TYR A O 1
ATOM 3557 N N . GLU A 1 447 ? -19.203 35.688 1.174 1 97.25 447 GLU A N 1
ATOM 3558 C CA . GLU A 1 447 ? -17.875 35.594 1.783 1 97.25 447 GLU A CA 1
ATOM 3559 C C . GLU A 1 447 ? -17.922 36.031 3.246 1 97.25 447 GLU A C 1
ATOM 3561 O O . GLU A 1 447 ? -18.547 37.031 3.592 1 97.25 447 GLU A O 1
ATOM 3566 N N . ASP A 1 448 ? -17.391 35.219 4.102 1 96.81 448 ASP A N 1
ATOM 3567 C CA . ASP A 1 448 ? -17.062 35.625 5.465 1 96.81 448 ASP A CA 1
ATOM 3568 C C . ASP A 1 448 ? -15.711 36.344 5.523 1 96.81 448 ASP A C 1
ATOM 3570 O O . ASP A 1 448 ? -14.672 35.719 5.227 1 96.81 448 ASP A O 1
ATOM 3574 N N . THR A 1 449 ? -15.703 37.531 5.957 1 97.25 449 THR A N 1
ATOM 3575 C CA . THR A 1 449 ? -14.492 38.344 5.832 1 97.25 449 THR A CA 1
ATOM 3576 C C . THR A 1 449 ? -14.062 38.875 7.188 1 97.25 449 THR A C 1
ATOM 3578 O O . THR A 1 449 ? -14.906 39.344 7.973 1 97.25 449 THR A O 1
ATOM 3581 N N . ASN A 1 450 ? -12.867 38.75 7.523 1 96.94 450 ASN A N 1
ATOM 3582 C CA . ASN A 1 450 ? -12.195 39.5 8.594 1 96.94 450 ASN A CA 1
ATOM 3583 C C . ASN A 1 450 ? -11.289 40.594 8.039 1 96.94 450 ASN A C 1
ATOM 3585 O O . ASN A 1 450 ? -10.32 40.281 7.332 1 96.94 450 ASN A O 1
ATOM 3589 N N . GLU A 1 451 ? -11.562 41.719 8.281 1 97.81 451 GLU A N 1
ATOM 3590 C CA . GLU A 1 451 ? -10.727 42.875 7.906 1 97.81 451 GLU A CA 1
ATOM 3591 C C . GLU A 1 451 ? -9.969 43.406 9.109 1 97.81 451 GLU A C 1
ATOM 3593 O O . GLU A 1 451 ? -10.547 44.094 9.961 1 97.81 451 GLU A O 1
ATOM 3598 N N . ASP A 1 452 ? -8.734 43.281 9.117 1 97.62 452 ASP A N 1
ATOM 3599 C CA . ASP A 1 452 ? -7.922 43.531 10.297 1 97.62 452 ASP A CA 1
ATOM 3600 C C . ASP A 1 452 ? -7.066 44.781 10.102 1 97.62 452 ASP A C 1
ATOM 3602 O O . ASP A 1 452 ? -6.586 45.062 9 1 97.62 452 ASP A O 1
ATOM 3606 N N . GLN A 1 453 ? -6.883 45.531 11.102 1 98.06 453 GLN A N 1
ATOM 3607 C CA . GLN A 1 453 ? -5.883 46.562 11.297 1 98.06 453 GLN A CA 1
ATOM 3608 C C . GLN A 1 453 ? -5.086 46.344 12.578 1 98.06 453 GLN A C 1
ATOM 3610 O O . GLN A 1 453 ? -5.648 46.344 13.672 1 98.06 453 GLN A O 1
ATOM 3615 N N . GLN A 1 454 ? -3.877 46.125 12.383 1 98.06 454 GLN A N 1
ATOM 3616 C CA . GLN A 1 454 ? -3.047 45.781 13.531 1 98.06 454 GLN A CA 1
ATOM 3617 C C . GLN A 1 454 ? -1.803 46.656 13.609 1 98.06 454 GLN A C 1
ATOM 3619 O O . GLN A 1 454 ? -1.116 46.875 12.609 1 98.06 454 GLN A O 1
ATOM 3624 N N . PHE A 1 455 ? -1.573 47.188 14.734 1 98.06 455 PHE A N 1
ATOM 3625 C CA . PHE A 1 455 ? -0.39 48 15.039 1 98.06 455 PHE A CA 1
ATOM 3626 C C . PHE A 1 455 ? 0.48 47.312 16.078 1 98.06 455 PHE A C 1
ATOM 3628 O O . PHE A 1 455 ? -0.027 46.812 17.078 1 98.06 455 PHE A O 1
ATOM 3635 N N . ASN A 1 456 ? 1.796 47.219 15.844 1 98.19 456 ASN A N 1
ATOM 3636 C CA . ASN A 1 456 ? 2.738 46.594 16.75 1 98.19 456 ASN A CA 1
ATOM 3637 C C . ASN A 1 456 ? 3.916 47.5 17.078 1 98.19 456 ASN A C 1
ATOM 3639 O O . ASN A 1 456 ? 4.391 48.25 16.203 1 98.19 456 ASN A O 1
ATOM 3643 N N . VAL A 1 457 ? 4.391 47.438 18.25 1 97.94 457 VAL A N 1
ATOM 3644 C CA . VAL A 1 457 ? 5.637 48.031 18.719 1 97.94 457 VAL A CA 1
ATOM 3645 C C . VAL A 1 457 ? 6.469 47 19.453 1 97.94 457 VAL A C 1
ATOM 3647 O O . VAL A 1 457 ? 5.938 46.219 20.25 1 97.94 457 VAL A O 1
ATOM 3650 N N . SER A 1 458 ? 7.711 46.938 19.094 1 97.69 458 SER A N 1
ATOM 3651 C CA . SER A 1 458 ? 8.57 45.969 19.734 1 97.69 458 SER A CA 1
ATOM 3652 C C . SER A 1 458 ? 9.953 46.531 20.031 1 97.69 458 SER A C 1
ATOM 3654 O O . SER A 1 458 ? 10.461 47.375 19.281 1 97.69 458 SER A O 1
ATOM 3656 N N . THR A 1 459 ? 10.547 46.156 21.094 1 98 459 THR A N 1
ATOM 3657 C CA . THR A 1 459 ? 11.93 46.469 21.453 1 98 459 THR A CA 1
ATOM 3658 C C . THR A 1 459 ? 12.617 45.25 22.078 1 98 459 THR A C 1
ATOM 3660 O O . THR A 1 459 ? 12.031 44.562 22.922 1 98 459 THR A O 1
ATOM 3663 N N . ILE A 1 460 ? 13.773 44.938 21.594 1 98.25 460 ILE A N 1
ATOM 3664 C CA . ILE A 1 460 ? 14.531 43.781 22.078 1 98.25 460 ILE A CA 1
ATOM 3665 C C . ILE A 1 460 ? 15.984 44.188 22.312 1 98.25 460 ILE A C 1
ATOM 3667 O O . ILE A 1 460 ? 16.641 44.719 21.422 1 98.25 460 ILE A O 1
ATOM 3671 N N . GLY A 1 461 ? 16.5 43.812 23.438 1 97.56 461 GLY A N 1
ATOM 3672 C CA . GLY A 1 461 ? 17.875 44.125 23.797 1 97.56 461 GLY A CA 1
ATOM 3673 C C . GLY A 1 461 ? 18.656 42.906 24.234 1 97.56 461 GLY A C 1
ATOM 3674 O O . GLY A 1 461 ? 18.125 42 24.906 1 97.56 461 GLY A O 1
ATOM 3675 N N . ASN A 1 462 ? 19.859 42.875 23.875 1 96.12 462 ASN A N 1
ATOM 3676 C CA . ASN A 1 462 ? 20.828 41.844 24.297 1 96.12 462 ASN A CA 1
ATOM 3677 C C . ASN A 1 462 ? 22.078 42.5 24.906 1 96.12 462 ASN A C 1
ATOM 3679 O O . ASN A 1 462 ? 22.766 43.25 24.234 1 96.12 462 ASN A O 1
ATOM 3683 N N . TYR A 1 463 ? 22.359 42.094 26.047 1 96.06 463 TYR A N 1
ATOM 3684 C CA . TYR A 1 463 ? 23.484 42.688 26.75 1 96.06 463 TYR A CA 1
ATOM 3685 C C . TYR A 1 463 ? 24.422 41.625 27.297 1 96.06 463 TYR A C 1
ATOM 3687 O O . TYR A 1 463 ? 24.016 40.812 28.125 1 96.06 463 TYR A O 1
ATOM 3695 N N . ALA A 1 464 ? 25.656 41.719 26.891 1 92.56 464 ALA A N 1
ATOM 3696 C CA . ALA A 1 464 ? 26.688 40.844 27.453 1 92.56 464 ALA A CA 1
ATOM 3697 C C . ALA A 1 464 ? 27.406 41.531 28.609 1 92.56 464 ALA A C 1
ATOM 3699 O O . ALA A 1 464 ? 28.297 42.375 28.406 1 92.56 464 ALA A O 1
ATOM 3700 N N . LEU A 1 465 ? 27.109 41.125 29.766 1 92.44 465 LEU A N 1
ATOM 3701 C CA . LEU A 1 465 ? 27.734 41.719 30.953 1 92.44 465 LEU A CA 1
ATOM 3702 C C . LEU A 1 465 ? 29.219 41.375 31 1 92.44 465 LEU A C 1
ATOM 3704 O O . LEU A 1 465 ? 30.047 42.188 31.406 1 92.44 465 LEU A O 1
ATOM 3708 N N . ASN A 1 466 ? 29.562 40.094 30.703 1 88.38 466 ASN A N 1
ATOM 3709 C CA . ASN A 1 466 ? 30.922 39.562 30.547 1 88.38 466 ASN A CA 1
ATOM 3710 C C . ASN A 1 466 ? 30.953 38.375 29.609 1 88.38 466 ASN A C 1
ATOM 3712 O O . ASN A 1 466 ? 30.016 38.125 28.859 1 88.38 466 ASN A O 1
ATOM 3716 N N . ASP A 1 467 ? 32.062 37.781 29.672 1 81.38 467 ASP A N 1
ATOM 3717 C CA . ASP A 1 467 ? 32.219 36.688 28.719 1 81.38 467 ASP A CA 1
ATOM 3718 C C . ASP A 1 467 ? 31.422 35.469 29.141 1 81.38 467 ASP A C 1
ATOM 3720 O O . ASP A 1 467 ? 31.188 34.562 28.328 1 81.38 467 ASP A O 1
ATOM 3724 N N . HIS A 1 468 ? 30.797 35.438 30.312 1 87.19 468 HIS A N 1
ATOM 3725 C CA . HIS A 1 468 ? 30.109 34.25 30.812 1 87.19 468 HIS A CA 1
ATOM 3726 C C . HIS A 1 468 ? 28.641 34.531 31.062 1 87.19 468 HIS A C 1
ATOM 3728 O O . HIS A 1 468 ? 27.844 33.625 31.203 1 87.19 468 HIS A O 1
ATOM 3734 N N . LEU A 1 469 ? 28.375 35.844 31.188 1 92.31 469 LEU A N 1
ATOM 3735 C CA . LEU A 1 469 ? 27 36.188 31.531 1 92.31 469 LEU A CA 1
ATOM 3736 C C . LEU A 1 469 ? 26.359 37.062 30.469 1 92.31 469 LEU A C 1
ATOM 3738 O O . LEU A 1 469 ? 26.953 38.094 30.062 1 92.31 469 LEU A O 1
ATOM 3742 N N . LYS A 1 470 ? 25.172 36.75 29.984 1 94.75 470 LYS A N 1
ATOM 3743 C CA . LYS A 1 470 ? 24.391 37.5 29 1 94.75 470 LYS A CA 1
ATOM 3744 C C . LYS A 1 470 ? 22.953 37.719 29.469 1 94.75 470 LYS A C 1
ATOM 3746 O O . LYS A 1 470 ? 22.359 36.844 30.094 1 94.75 470 LYS A O 1
ATOM 3751 N N . ILE A 1 471 ? 22.406 38.875 29.188 1 96.5 471 ILE A N 1
ATOM 3752 C CA . ILE A 1 471 ? 21.031 39.188 29.531 1 96.5 471 ILE A CA 1
ATOM 3753 C C . ILE A 1 471 ? 20.266 39.594 28.266 1 96.5 471 ILE A C 1
ATOM 3755 O O . ILE A 1 471 ? 20.703 40.469 27.516 1 96.5 471 ILE A O 1
ATOM 3759 N N . ASP A 1 472 ? 19.203 38.969 28.031 1 97.25 472 ASP A N 1
ATOM 3760 C CA . ASP A 1 472 ? 18.266 39.344 26.984 1 97.25 472 ASP A CA 1
ATOM 3761 C C . ASP A 1 472 ? 16.969 39.906 27.578 1 97.25 472 ASP A C 1
ATOM 3763 O O . ASP A 1 472 ? 16.469 39.375 28.578 1 97.25 472 ASP A O 1
ATOM 3767 N N . PHE A 1 473 ? 16.469 40.969 27.062 1 97.19 473 PHE A N 1
ATOM 3768 C CA . PHE A 1 473 ? 15.219 41.531 27.516 1 97.19 473 PHE A CA 1
ATOM 3769 C C . PHE A 1 473 ? 14.453 42.156 26.359 1 97.19 473 PHE A C 1
ATOM 3771 O O . PHE A 1 473 ? 15.039 42.469 25.312 1 97.19 473 PHE A O 1
ATOM 3778 N N . GLY A 1 474 ? 13.164 42.344 26.516 1 97.19 474 GLY A N 1
ATOM 3779 C CA . GLY A 1 474 ? 12.359 42.906 25.453 1 97.19 474 GLY A CA 1
ATOM 3780 C C . GLY A 1 474 ? 10.914 43.125 25.844 1 97.19 474 GLY A C 1
ATOM 3781 O O . GLY A 1 474 ? 10.477 42.688 26.906 1 97.19 474 GLY A O 1
ATOM 3782 N N . GLY A 1 475 ? 10.227 43.844 25.016 1 96.38 475 GLY A N 1
ATOM 3783 C CA . GLY A 1 475 ? 8.812 44.125 25.156 1 96.38 475 GLY A CA 1
ATOM 3784 C C . GLY A 1 475 ? 8.102 44.312 23.828 1 96.38 475 GLY A C 1
ATOM 3785 O O . GLY A 1 475 ? 8.727 44.688 22.828 1 96.38 475 GLY A O 1
ATOM 3786 N N . HIS A 1 476 ? 6.863 43.969 23.891 1 96.31 476 HIS A N 1
ATOM 3787 C CA . HIS A 1 476 ? 6.051 44.062 22.688 1 96.31 476 HIS A CA 1
ATOM 3788 C C . HIS A 1 476 ? 4.629 44.5 23 1 96.31 476 HIS A C 1
ATOM 3790 O O . HIS A 1 476 ? 4.07 44.094 24.031 1 96.31 476 HIS A O 1
ATOM 3796 N N . TYR A 1 477 ? 4.066 45.375 22.219 1 97.94 477 TYR A N 1
ATOM 3797 C CA . TYR A 1 477 ? 2.689 45.844 22.312 1 97.94 477 TYR A CA 1
ATOM 3798 C C . TYR A 1 477 ? 1.955 45.656 20.984 1 97.94 477 TYR A C 1
ATOM 3800 O O . TYR A 1 477 ? 2.471 46 19.922 1 97.94 477 TYR A O 1
ATOM 3808 N N . THR A 1 478 ? 0.782 45.062 21.062 1 98.12 478 THR A N 1
ATOM 3809 C CA . THR A 1 478 ? -0.043 44.875 19.875 1 98.12 478 THR A CA 1
ATOM 3810 C C . THR A 1 478 ? -1.449 45.406 20.094 1 98.12 478 THR A C 1
ATOM 3812 O O . THR A 1 478 ? -2.066 45.156 21.141 1 98.12 478 THR A O 1
ATOM 3815 N N . ASN A 1 479 ? -1.938 46.125 19.156 1 98.19 479 ASN A N 1
ATOM 3816 C CA . ASN A 1 479 ? -3.32 46.594 19.078 1 98.19 479 ASN A CA 1
ATOM 3817 C C . ASN A 1 479 ? -4.004 46.125 17.797 1 98.19 479 ASN A C 1
ATOM 3819 O O . ASN A 1 479 ? -3.535 46.406 16.703 1 98.19 479 ASN A O 1
ATOM 3823 N N . LEU A 1 480 ? -5.125 45.438 18 1 98.12 480 LEU A N 1
ATOM 3824 C CA . LEU A 1 480 ? -5.832 44.906 16.844 1 98.12 480 LEU A CA 1
ATOM 3825 C C . LEU A 1 480 ? -7.285 45.344 16.828 1 98.12 480 LEU A C 1
ATOM 3827 O O . LEU A 1 480 ? -7.969 45.312 17.859 1 98.12 480 LEU A O 1
ATOM 3831 N N . ASP A 1 481 ? -7.707 45.812 15.719 1 98 481 ASP A N 1
ATOM 3832 C CA . ASP A 1 481 ? -9.109 46.062 15.391 1 98 481 ASP A CA 1
ATOM 3833 C C . ASP A 1 481 ? -9.547 45.188 14.211 1 98 481 ASP A C 1
ATOM 3835 O O . ASP A 1 481 ? -9.102 45.375 13.078 1 98 481 ASP A O 1
ATOM 3839 N N . SER A 1 482 ? -10.406 44.25 14.531 1 98.12 482 SER A N 1
ATOM 3840 C CA . SER A 1 482 ? -10.836 43.312 13.516 1 98.12 482 SER A CA 1
ATOM 3841 C C . SER A 1 482 ? -12.312 43.469 13.172 1 98.12 482 SER A C 1
ATOM 3843 O O . SER A 1 482 ? -13.18 43.344 14.047 1 98.12 482 SER A O 1
ATOM 3845 N N . ASP A 1 483 ? -12.609 43.844 11.961 1 98.19 483 ASP A N 1
ATOM 3846 C CA . ASP A 1 483 ? -13.969 43.938 11.438 1 98.19 483 ASP A CA 1
ATOM 3847 C C . ASP A 1 483 ? -14.414 42.625 10.805 1 98.19 483 ASP A C 1
ATOM 3849 O O . ASP A 1 483 ? -13.828 42.188 9.82 1 98.19 483 ASP A O 1
ATOM 3853 N N . ASN A 1 484 ? -15.461 42 11.398 1 98.12 484 ASN A N 1
ATOM 3854 C CA . ASN A 1 484 ? -15.961 40.719 10.938 1 98.12 484 ASN A CA 1
ATOM 3855 C C . ASN A 1 484 ? -17.359 40.844 10.359 1 98.12 484 ASN A C 1
ATOM 3857 O O . ASN A 1 484 ? -18.266 41.344 11.008 1 98.12 484 ASN A O 1
ATOM 3861 N N . TYR A 1 485 ? -17.562 40.375 9.125 1 97.94 485 TYR A N 1
ATOM 3862 C CA . TYR A 1 485 ? -18.875 40.5 8.492 1 97.94 485 TYR A CA 1
ATOM 3863 C C . TYR A 1 485 ? -19.031 39.469 7.371 1 97.94 485 TYR A C 1
ATOM 3865 O O . TYR A 1 485 ? -18.031 38.938 6.875 1 97.94 485 TYR A O 1
ATOM 3873 N N . ALA A 1 486 ? -20.281 39.188 7.023 1 97.81 486 ALA A N 1
ATOM 3874 C CA . ALA A 1 486 ? -20.625 38.438 5.812 1 97.81 486 ALA A CA 1
ATOM 3875 C C . ALA A 1 486 ? -21.094 39.375 4.707 1 97.81 486 ALA A C 1
ATOM 3877 O O . ALA A 1 486 ? -21.859 40.312 4.961 1 97.81 486 ALA A O 1
ATOM 3878 N N . GLU A 1 487 ? -20.578 39.125 3.508 1 97.81 487 GLU A N 1
ATOM 3879 C CA . GLU A 1 487 ? -20.906 39.969 2.363 1 97.81 487 GLU A CA 1
ATOM 3880 C C . GLU A 1 487 ? -21.406 39.125 1.186 1 97.81 487 GLU A C 1
ATOM 3882 O O . GLU A 1 487 ? -20.812 38.094 0.853 1 97.81 487 GLU A O 1
ATOM 3887 N N . VAL A 1 488 ? -22.484 39.562 0.508 1 97.88 488 VAL A N 1
ATOM 3888 C CA . VAL A 1 488 ? -23 38.875 -0.667 1 97.88 488 VAL A CA 1
ATOM 3889 C C . VAL A 1 488 ? -22.078 39.125 -1.859 1 97.88 488 VAL A C 1
ATOM 3891 O O . VAL A 1 488 ? -21.906 40.281 -2.283 1 97.88 488 VAL A O 1
ATOM 3894 N N . SER A 1 489 ? -21.531 38.156 -2.385 1 97.06 489 SER A N 1
ATOM 3895 C CA . SER A 1 489 ? -20.594 38.281 -3.498 1 97.06 489 SER A CA 1
ATOM 3896 C C . SER A 1 489 ? -21.297 38.031 -4.836 1 97.06 489 SER A C 1
ATOM 3898 O O . SER A 1 489 ? -20.969 38.688 -5.832 1 97.06 489 SER A O 1
ATOM 3900 N N . ASP A 1 490 ? -22.156 37.031 -4.934 1 96.75 490 ASP A N 1
ATOM 3901 C CA . ASP A 1 490 ? -22.859 36.656 -6.152 1 96.75 490 ASP A CA 1
ATOM 3902 C C . ASP A 1 490 ? -24.25 36.125 -5.84 1 96.75 490 ASP A C 1
ATOM 3904 O O . ASP A 1 490 ? -24.406 35.188 -5.051 1 96.75 490 ASP A O 1
ATOM 3908 N N . LEU A 1 491 ? -25.281 36.656 -6.426 1 97.19 491 LEU A N 1
ATOM 3909 C CA . LEU A 1 491 ? -26.656 36.25 -6.176 1 97.19 491 LEU A CA 1
ATOM 3910 C C . LEU A 1 491 ? -27.078 35.125 -7.121 1 97.19 491 LEU A C 1
ATOM 3912 O O . LEU A 1 491 ? -28.203 34.625 -7.043 1 97.19 491 LEU A O 1
ATOM 3916 N N . LEU A 1 492 ? -26.125 34.719 -8.039 1 96.81 492 LEU A N 1
ATOM 3917 C CA . LEU A 1 492 ? -26.281 33.594 -8.93 1 96.81 492 LEU A CA 1
ATOM 3918 C C . LEU A 1 492 ? -27.547 33.719 -9.766 1 96.81 492 LEU A C 1
ATOM 3920 O O . LEU A 1 492 ? -28.312 32.781 -9.906 1 96.81 492 LEU A O 1
ATOM 3924 N N . GLY A 1 493 ? -27.875 34.844 -10.219 1 94.25 493 GLY A N 1
ATOM 3925 C CA . GLY A 1 493 ? -28.984 35.094 -11.117 1 94.25 493 GLY A CA 1
ATOM 3926 C C . GLY A 1 493 ? -30.219 35.656 -10.414 1 94.25 493 GLY A C 1
ATOM 3927 O O . GLY A 1 493 ? -31.156 36.094 -11.07 1 94.25 493 GLY A O 1
ATOM 3928 N N . ALA A 1 494 ? -30.266 35.656 -9.062 1 96.12 494 ALA A N 1
ATOM 3929 C CA . ALA A 1 494 ? -31.391 36.25 -8.32 1 96.12 494 ALA A CA 1
ATOM 3930 C C . ALA A 1 494 ? -31.297 37.75 -8.25 1 96.12 494 ALA A C 1
ATOM 3932 O O . ALA A 1 494 ? -30.281 38.344 -8.648 1 96.12 494 ALA A O 1
ATOM 3933 N N . GLU A 1 495 ? -32.406 38.375 -7.781 1 95.19 495 GLU A N 1
ATOM 3934 C CA . GLU A 1 495 ? -32.438 39.844 -7.676 1 95.19 495 GLU A CA 1
ATOM 3935 C C . GLU A 1 495 ? -32.031 40.281 -6.273 1 95.19 495 GLU A C 1
ATOM 3937 O O . GLU A 1 495 ? -31.359 41.312 -6.113 1 95.19 495 GLU A O 1
ATOM 3942 N N . TYR A 1 496 ? -32.5 39.594 -5.348 1 96 496 TYR A N 1
ATOM 3943 C CA . TYR A 1 496 ? -32.188 39.969 -3.977 1 96 496 TYR A CA 1
ATOM 3944 C C . TYR A 1 496 ? -32.188 38.75 -3.053 1 96 496 TYR A C 1
ATOM 3946 O O . TYR A 1 496 ? -32.688 37.688 -3.422 1 96 496 TYR A O 1
ATOM 3954 N N . HIS A 1 497 ? -31.594 38.875 -1.861 1 96.56 497 HIS A N 1
ATOM 3955 C CA . HIS A 1 497 ? -31.625 37.906 -0.769 1 96.56 497 HIS A CA 1
ATOM 3956 C C . HIS A 1 497 ? -32.344 38.469 0.449 1 96.56 497 HIS A C 1
ATOM 3958 O O . HIS A 1 497 ? -32.062 39.625 0.8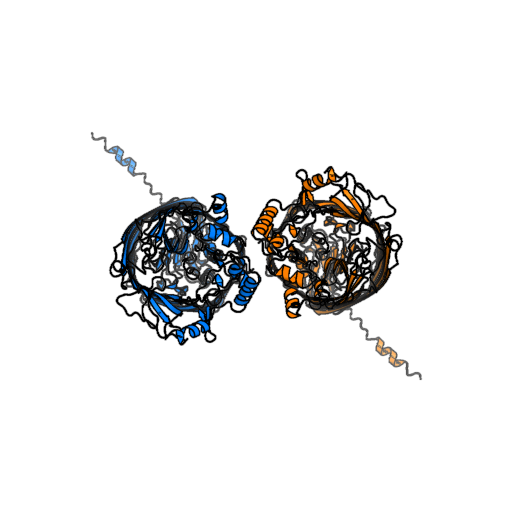68 1 96.56 497 HIS A O 1
ATOM 3964 N N . GLU A 1 498 ? -33.281 37.719 0.939 1 94.88 498 GLU A N 1
ATOM 3965 C CA . GLU A 1 498 ? -33.969 38.094 2.166 1 94.88 498 GLU A CA 1
ATOM 3966 C C . GLU A 1 498 ? -33.156 37.688 3.4 1 94.88 498 GLU A C 1
ATOM 3968 O O . GLU A 1 498 ? -33 36.5 3.68 1 94.88 498 GLU A O 1
ATOM 3973 N N . ASP A 1 499 ? -32.656 38.656 4.152 1 96.25 499 ASP A N 1
ATOM 3974 C CA . ASP A 1 499 ? -31.75 38.438 5.277 1 96.25 499 ASP A CA 1
ATOM 3975 C C . ASP A 1 499 ? -32.531 38 6.52 1 96.25 499 ASP A C 1
ATOM 3977 O O . ASP A 1 499 ? -32.562 38.719 7.52 1 96.25 499 ASP A O 1
ATOM 3981 N N . ILE A 1 500 ? -33.094 36.812 6.484 1 92.19 500 ILE A N 1
ATOM 3982 C CA . ILE A 1 500 ? -33.844 36.188 7.555 1 92.19 500 ILE A CA 1
ATOM 3983 C C . ILE A 1 500 ? -33.281 34.812 7.883 1 92.19 500 ILE A C 1
ATOM 3985 O O . ILE A 1 500 ? -32.844 34.062 6.984 1 92.19 500 ILE A O 1
ATOM 3989 N N . ASP A 1 501 ? -33.125 34.531 9.156 1 87.06 501 ASP A N 1
ATOM 3990 C CA . ASP A 1 501 ? -32.75 33.188 9.562 1 87.06 501 ASP A CA 1
ATOM 3991 C C . ASP A 1 501 ? -33.844 32.188 9.211 1 87.06 501 ASP A C 1
ATOM 3993 O O . ASP A 1 501 ? -34.969 32.312 9.68 1 87.06 501 ASP A O 1
ATOM 3997 N N . PRO A 1 502 ? -33.562 31.25 8.406 1 79.25 502 PRO A N 1
ATOM 3998 C CA . PRO A 1 502 ? -34.625 30.344 7.914 1 79.25 502 PRO A CA 1
ATOM 3999 C C . PRO A 1 502 ? -35.188 29.438 9.008 1 79.25 502 PRO A C 1
ATOM 4001 O O . PRO A 1 502 ? -36.281 28.922 8.875 1 79.25 502 PRO A O 1
ATOM 4004 N N . PHE A 1 503 ? -34.438 29.234 10.055 1 75.38 503 PHE A N 1
ATOM 4005 C CA . PHE A 1 503 ? -34.906 28.312 11.102 1 75.38 503 PHE A CA 1
ATOM 4006 C C . PHE A 1 503 ? -35.812 29.031 12.086 1 75.38 503 PHE A C 1
ATOM 4008 O O . PHE A 1 503 ? -36.875 28.5 12.445 1 75.38 503 PHE A O 1
ATOM 4015 N N . SER A 1 504 ? -35.406 30.266 12.523 1 78.19 504 SER A N 1
ATOM 4016 C CA . SER A 1 504 ? -36.188 31.016 13.516 1 78.19 504 SER A CA 1
ATOM 4017 C C . SER A 1 504 ? -37.125 32 12.859 1 78.19 504 SER A C 1
ATOM 4019 O O . SER A 1 504 ? -38.031 32.531 13.508 1 78.19 504 SER A O 1
ATOM 4021 N N . ASN A 1 505 ? -37 32.219 11.594 1 84.94 505 ASN A N 1
ATOM 4022 C CA . ASN A 1 505 ? -37.781 33.219 10.859 1 84.94 505 ASN A CA 1
ATOM 4023 C C . ASN A 1 505 ? -37.625 34.594 11.492 1 84.94 505 ASN A C 1
ATOM 4025 O O . ASN A 1 505 ? -38.625 35.312 11.672 1 84.94 505 ASN A O 1
ATOM 4029 N N . THR A 1 506 ? -36.406 34.875 11.922 1 90.94 506 THR A N 1
ATOM 4030 C CA . THR A 1 506 ? -36.062 36.156 12.508 1 90.94 506 THR A CA 1
ATOM 4031 C C . THR A 1 506 ? -35.062 36.906 11.648 1 90.94 506 THR A C 1
ATOM 4033 O O . THR A 1 506 ? -34.312 36.312 10.875 1 90.94 506 THR A O 1
ATOM 4036 N N . LYS A 1 507 ? -35.062 38.25 11.82 1 94.38 507 LYS A N 1
ATOM 4037 C CA . LYS A 1 507 ? -34.125 39.062 11.055 1 94.38 507 LYS A CA 1
ATOM 4038 C C . LYS A 1 507 ? -32.719 39.062 11.664 1 94.38 507 LYS A C 1
ATOM 4040 O O . LYS A 1 507 ? -32.594 39.094 12.891 1 94.38 507 LYS A O 1
ATOM 4045 N N . ASN A 1 508 ? -31.797 39.031 10.828 1 94.94 508 ASN A N 1
ATOM 4046 C CA . ASN A 1 508 ? -30.422 39.094 11.305 1 94.94 508 ASN A CA 1
ATOM 4047 C C . ASN A 1 508 ? -29.984 40.5 11.656 1 94.94 508 ASN A C 1
ATOM 4049 O O . ASN A 1 508 ? -29.031 40.688 12.422 1 94.94 508 ASN A O 1
ATOM 4053 N N . ASP A 1 509 ? -30.625 41.469 11.078 1 96.31 509 ASP A N 1
ATOM 4054 C CA . ASP A 1 509 ? -30.391 42.875 11.352 1 96.31 509 ASP A CA 1
ATOM 4055 C C . ASP A 1 509 ? -31.703 43.656 11.383 1 96.31 509 ASP A C 1
ATOM 4057 O O . ASP A 1 509 ? -32.25 44 10.336 1 96.31 509 ASP A O 1
ATOM 4061 N N . LEU A 1 510 ? -32.094 44 12.531 1 95.31 510 LEU A N 1
ATOM 4062 C CA . LEU A 1 510 ? -33.375 44.656 12.727 1 95.31 510 LEU A CA 1
ATOM 4063 C C . LEU A 1 510 ? -33.312 46.094 12.211 1 95.31 510 LEU A C 1
ATOM 4065 O O . LEU A 1 510 ? -34.344 46.656 11.805 1 95.31 510 LEU A O 1
ATOM 4069 N N . ASP A 1 511 ? -32.219 46.688 12.227 1 94.25 511 ASP A N 1
ATOM 4070 C CA . ASP A 1 511 ? -32.094 48.125 11.914 1 94.25 511 ASP A CA 1
ATOM 4071 C C . ASP A 1 511 ? -31.781 48.312 10.43 1 94.25 511 ASP A C 1
ATOM 4073 O O . ASP A 1 511 ? -31.766 49.469 9.953 1 94.25 511 ASP A O 1
ATOM 4077 N N . GLY A 1 512 ? -31.484 47.281 9.711 1 92.38 512 GLY A N 1
ATOM 4078 C CA . GLY A 1 512 ? -31.109 47.406 8.312 1 92.38 512 GLY A CA 1
ATOM 4079 C C . GLY A 1 512 ? -32.188 46.938 7.359 1 92.38 512 GLY A C 1
ATOM 4080 O O . GLY A 1 512 ? -33.25 46.5 7.797 1 92.38 512 GLY A O 1
ATOM 4081 N N . SER A 1 513 ? -31.906 47.031 6.082 1 94 513 SER A N 1
ATOM 4082 C CA . SER A 1 513 ? -32.812 46.562 5.051 1 94 513 SER A CA 1
ATOM 4083 C C . SER A 1 513 ? -32.906 45.031 5.039 1 94 513 SER A C 1
ATOM 4085 O O . SER A 1 513 ? -31.922 44.344 5.238 1 94 513 SER A O 1
ATOM 4087 N N . LEU A 1 514 ? -34.062 44.562 4.773 1 94.81 514 LEU A N 1
ATOM 4088 C CA . LEU A 1 514 ? -34.312 43.125 4.73 1 94.81 514 LEU A CA 1
ATOM 4089 C C . LEU A 1 514 ? -33.812 42.5 3.434 1 94.81 514 LEU A C 1
ATOM 4091 O O . LEU A 1 514 ? -33.219 41.406 3.441 1 94.81 514 LEU A O 1
ATOM 4095 N N . ASN A 1 515 ? -34.031 43.188 2.34 1 95.88 515 ASN A N 1
ATOM 4096 C CA . ASN A 1 515 ? -33.594 42.719 1.035 1 95.88 515 ASN A CA 1
ATOM 4097 C C . ASN A 1 515 ? -32.188 43.156 0.72 1 95.88 515 ASN A C 1
ATOM 4099 O O . ASN A 1 515 ? -31.906 44.344 0.669 1 95.88 515 ASN A O 1
ATOM 4103 N N . LYS A 1 516 ? -31.328 42.219 0.6 1 97.25 516 LYS A N 1
ATOM 4104 C CA . LYS A 1 516 ? -29.906 42.5 0.364 1 97.25 516 LYS A CA 1
ATOM 4105 C C . LYS A 1 516 ? -29.516 42.156 -1.072 1 97.25 516 LYS A C 1
ATOM 4107 O O . LYS A 1 516 ? -30.016 41.188 -1.644 1 97.25 516 LYS A O 1
ATOM 4112 N N . THR A 1 517 ? -28.625 42.906 -1.671 1 96.62 517 THR A N 1
ATOM 4113 C CA . THR A 1 517 ? -28.078 42.688 -3.01 1 96.62 517 THR A CA 1
ATOM 4114 C C . THR A 1 517 ? -26.578 42.469 -2.961 1 96.62 517 THR A C 1
ATOM 4116 O O . THR A 1 517 ? -25.984 42.406 -1.88 1 96.62 517 THR A O 1
ATOM 4119 N N . THR A 1 518 ? -25.984 42.312 -4.137 1 96.31 518 THR A N 1
ATOM 4120 C CA . THR A 1 518 ? -24.547 42.094 -4.234 1 96.31 518 THR A CA 1
ATOM 4121 C C . THR A 1 518 ? -23.766 43.188 -3.531 1 96.31 518 THR A C 1
ATOM 4123 O O . THR A 1 518 ? -24.109 44.375 -3.672 1 96.31 518 THR A O 1
ATOM 4126 N N . SER A 1 519 ? -22.812 42.906 -2.695 1 95.88 519 SER A N 1
ATOM 4127 C CA . SER A 1 519 ? -21.891 43.781 -1.983 1 95.88 519 SER A CA 1
ATOM 4128 C C . SER A 1 519 ? -22.5 44.281 -0.674 1 95.88 519 SER A C 1
ATOM 4130 O O . SER A 1 519 ? -21.859 45 0.08 1 95.88 519 SER A O 1
ATOM 4132 N N . ASN A 1 520 ? -23.781 43.844 -0.427 1 97.38 520 ASN A N 1
ATOM 4133 C CA . ASN A 1 520 ? -24.375 44.188 0.861 1 97.38 520 ASN A CA 1
ATOM 4134 C C . ASN A 1 520 ? -23.906 43.25 1.963 1 97.38 520 ASN A C 1
ATOM 4136 O O . ASN A 1 520 ? -23.656 42.062 1.711 1 97.38 520 ASN A O 1
ATOM 4140 N N . LEU A 1 521 ? -23.781 43.875 3.188 1 97.69 521 LEU A N 1
ATOM 4141 C CA . LEU A 1 521 ? -23.531 43.062 4.363 1 97.69 521 LEU A CA 1
ATOM 4142 C C . LEU A 1 521 ? -24.812 42.406 4.867 1 97.69 521 LEU A C 1
ATOM 4144 O O . LEU A 1 521 ? -25.875 43.031 4.809 1 97.69 521 LEU A O 1
ATOM 4148 N N . PHE A 1 522 ? -24.734 41.219 5.203 1 96.44 522 PHE A N 1
ATOM 4149 C CA . PHE A 1 522 ? -25.906 40.5 5.715 1 96.44 522 PHE A CA 1
ATOM 4150 C C . PHE A 1 522 ? -25.5 39.5 6.785 1 96.44 522 PHE A C 1
ATOM 4152 O O . PHE A 1 522 ? -24.312 39.344 7.086 1 96.44 522 PHE A O 1
ATOM 4159 N N . ASN A 1 523 ? -26.438 38.781 7.441 1 95.38 523 ASN A N 1
ATOM 4160 C CA . ASN A 1 523 ? -26.234 37.688 8.398 1 95.38 523 ASN A CA 1
ATOM 4161 C C . ASN A 1 523 ? -25.672 38.219 9.719 1 95.38 523 ASN A C 1
ATOM 4163 O O . ASN A 1 523 ? -26.344 38.188 10.742 1 95.38 523 ASN A O 1
ATOM 4167 N N . TYR A 1 524 ? -24.406 38.75 9.68 1 96.81 524 TYR A N 1
ATOM 4168 C CA . TYR A 1 524 ? -23.812 39.312 10.891 1 96.81 524 TYR A CA 1
ATOM 4169 C C . TYR A 1 524 ? -22.812 40.406 10.57 1 96.81 524 TYR A C 1
ATOM 4171 O O . TYR A 1 524 ? -22.344 40.5 9.438 1 96.81 524 TYR A O 1
ATOM 4179 N N . HIS A 1 525 ? -22.453 41.25 11.477 1 98 525 HIS A N 1
ATOM 4180 C CA . HIS A 1 525 ? -21.453 42.312 11.445 1 98 525 HIS A CA 1
ATOM 4181 C C . HIS A 1 525 ? -21.031 42.719 12.852 1 98 525 HIS A C 1
ATOM 4183 O O . HIS A 1 525 ? -21.859 43.156 13.648 1 98 525 HIS A O 1
ATOM 4189 N N . TYR A 1 526 ? -19.797 42.531 13.172 1 98 526 TYR A N 1
ATOM 4190 C CA . TYR A 1 526 ? -19.281 42.906 14.484 1 98 526 TYR A CA 1
ATOM 4191 C C . TYR A 1 526 ? -17.797 43.25 14.422 1 98 526 TYR A C 1
ATOM 4193 O O . TYR A 1 526 ? -17.109 42.906 13.461 1 98 526 TYR A O 1
ATOM 4201 N N . HIS A 1 527 ? -17.266 43.906 15.445 1 97.81 527 HIS A N 1
ATOM 4202 C CA . HIS A 1 527 ? -15.852 44.219 15.625 1 97.81 527 HIS A CA 1
ATOM 4203 C C . HIS A 1 527 ? -15.289 43.531 16.859 1 97.81 527 HIS A C 1
ATOM 4205 O O . HIS A 1 527 ? -15.984 43.375 17.844 1 97.81 527 HIS A O 1
ATOM 4211 N N . ILE A 1 528 ? -14.086 43.125 16.719 1 98.06 528 ILE A N 1
ATOM 4212 C CA . ILE A 1 528 ? -13.328 42.656 17.875 1 98.06 528 ILE A CA 1
ATOM 4213 C C . ILE A 1 528 ? -12.117 43.531 18.109 1 98.06 528 ILE A C 1
ATOM 4215 O O . ILE A 1 528 ? -11.312 43.75 17.188 1 98.06 528 ILE A O 1
ATOM 4219 N N . LYS A 1 529 ? -11.969 44.031 19.234 1 97.94 529 LYS A N 1
ATOM 4220 C CA . LYS A 1 529 ? -10.789 44.781 19.672 1 97.94 529 LYS A CA 1
ATOM 4221 C C . LYS A 1 529 ? -9.93 43.969 20.609 1 97.94 529 LYS A C 1
ATOM 4223 O O . LYS A 1 529 ? -10.445 43.344 21.547 1 97.94 529 LYS A O 1
ATOM 4228 N N . ALA A 1 530 ? -8.711 43.938 20.359 1 97.88 530 ALA A N 1
ATOM 4229 C CA . ALA A 1 530 ? -7.773 43.188 21.188 1 97.88 530 ALA A CA 1
ATOM 4230 C C . ALA A 1 530 ? -6.508 44 21.469 1 97.88 530 ALA A C 1
ATOM 4232 O O . ALA A 1 530 ? -6.012 44.688 20.578 1 97.88 530 ALA A O 1
ATOM 4233 N N . GLU A 1 531 ? -6.008 43.938 22.672 1 97.62 531 GLU A N 1
ATOM 4234 C CA . GLU A 1 531 ? -4.77 44.562 23.094 1 97.62 531 GLU A CA 1
ATOM 4235 C C . GLU A 1 531 ? -3.896 43.625 23.891 1 97.62 531 GLU A C 1
ATOM 4237 O O . GLU A 1 531 ? -4.379 42.938 24.812 1 97.62 531 GLU A O 1
ATOM 4242 N N . VAL A 1 532 ? -2.648 43.594 23.578 1 97.81 532 VAL A N 1
ATOM 4243 C CA . VAL A 1 532 ? -1.73 42.688 24.266 1 97.81 532 VAL A CA 1
ATOM 4244 C C . VAL A 1 532 ? -0.47 43.469 24.672 1 97.81 532 VAL A C 1
ATOM 4246 O O . VAL A 1 532 ? 0.129 44.156 23.859 1 97.81 532 VAL A O 1
ATOM 4249 N N . TYR A 1 533 ? -0.062 43.375 25.906 1 97.62 533 TYR A N 1
ATOM 4250 C CA . TYR A 1 533 ? 1.221 43.812 26.453 1 97.62 533 TYR A CA 1
ATOM 4251 C C . TYR A 1 533 ? 2.062 42.625 26.875 1 97.62 533 TYR A C 1
ATOM 4253 O O . TYR A 1 533 ? 1.614 41.781 27.672 1 97.62 533 TYR A O 1
ATOM 4261 N N . ASP A 1 534 ? 3.248 42.5 26.375 1 97.12 534 ASP A N 1
ATOM 4262 C CA . ASP A 1 534 ? 4.137 41.406 26.672 1 97.12 534 ASP A CA 1
ATOM 4263 C C . ASP A 1 534 ? 5.547 41.875 26.984 1 97.12 534 ASP A C 1
ATOM 4265 O O . ASP A 1 534 ? 6.105 42.688 26.25 1 97.12 534 ASP A O 1
ATOM 4269 N N . VAL A 1 535 ? 6.148 41.438 28.078 1 97.88 535 VAL A N 1
ATOM 4270 C CA . VAL A 1 535 ? 7.52 41.781 28.453 1 97.88 535 VAL A CA 1
ATOM 4271 C C . VAL A 1 535 ? 8.242 40.5 28.906 1 97.88 535 VAL A C 1
ATOM 4273 O O . VAL A 1 535 ? 7.625 39.594 29.469 1 97.88 535 VAL A O 1
ATOM 4276 N N . PHE A 1 536 ? 9.555 40.438 28.641 1 97.94 536 PHE A N 1
ATOM 4277 C CA . PHE A 1 536 ? 10.305 39.281 29.094 1 97.94 536 PHE A CA 1
ATOM 4278 C C . PHE A 1 536 ? 11.727 39.656 29.469 1 97.94 536 PHE A C 1
ATOM 4280 O O . PHE A 1 536 ? 12.211 40.75 29.078 1 97.94 536 PHE A O 1
ATOM 4287 N N . ALA A 1 537 ? 12.391 38.844 30.203 1 98.12 537 ALA A N 1
ATOM 4288 C CA . ALA A 1 537 ? 13.805 38.906 30.562 1 98.12 537 ALA A CA 1
ATOM 4289 C C . ALA A 1 537 ? 14.398 37.5 30.656 1 98.12 537 ALA A C 1
ATOM 4291 O O . ALA A 1 537 ? 13.734 36.562 31.109 1 98.12 537 ALA A O 1
ATOM 4292 N N . GLN A 1 538 ? 15.633 37.375 30.25 1 98.06 538 GLN A N 1
ATOM 4293 C CA . GLN A 1 538 ? 16.312 36.094 30.219 1 98.06 538 GLN A CA 1
ATOM 4294 C C . GLN A 1 538 ? 17.781 36.219 30.578 1 98.06 538 GLN A C 1
ATOM 4296 O O . GLN A 1 538 ? 18.484 37.062 30.016 1 98.06 538 GLN A O 1
ATOM 4301 N N . PHE A 1 539 ? 18.234 35.375 31.5 1 97.06 539 PHE A N 1
ATOM 4302 C CA . PHE A 1 539 ? 19.625 35.344 31.953 1 97.06 539 PHE A CA 1
ATOM 4303 C C . PHE A 1 539 ? 20.297 34.062 31.516 1 97.06 539 PHE A C 1
ATOM 4305 O O . PHE A 1 539 ? 19.766 32.969 31.719 1 97.06 539 PHE A O 1
ATOM 4312 N N . ALA A 1 540 ? 21.453 34.25 30.922 1 96 540 ALA A N 1
ATOM 4313 C CA . ALA A 1 540 ? 22.188 33.062 30.453 1 96 540 ALA A CA 1
ATOM 4314 C C . ALA A 1 540 ? 23.609 33.062 30.984 1 96 540 ALA A C 1
ATOM 4316 O O . ALA A 1 540 ? 24.266 34.125 31.062 1 96 540 ALA A O 1
ATOM 4317 N N . ILE A 1 541 ? 24.062 31.891 31.406 1 93.94 541 ILE A N 1
ATOM 4318 C CA . ILE A 1 541 ? 25.422 31.672 31.875 1 93.94 541 ILE A CA 1
ATOM 4319 C C . ILE A 1 541 ? 26.109 30.609 31.031 1 93.94 541 ILE A C 1
ATOM 4321 O O . ILE A 1 541 ? 25.516 29.578 30.688 1 93.94 541 ILE A O 1
ATOM 4325 N N . ARG A 1 542 ? 27.297 30.891 30.688 1 88.75 542 ARG A N 1
ATOM 4326 C CA . ARG A 1 542 ? 28.047 29.953 29.844 1 88.75 542 ARG A CA 1
ATOM 4327 C C . ARG A 1 542 ? 29.422 29.656 30.453 1 88.75 542 ARG A C 1
ATOM 4329 O O . ARG A 1 542 ? 30.25 30.547 30.594 1 88.75 542 ARG A O 1
ATOM 4336 N N . TYR A 1 543 ? 29.656 28.375 30.641 1 87.19 543 TYR A N 1
ATOM 4337 C CA . TYR A 1 543 ? 30.938 27.859 31.094 1 87.19 543 TYR A CA 1
ATOM 4338 C C . TYR A 1 543 ? 31.375 26.656 30.25 1 87.19 543 TYR A C 1
ATOM 4340 O O . TYR A 1 543 ? 30.562 26.062 29.547 1 87.19 543 TYR A O 1
ATOM 4348 N N . PRO A 1 544 ? 32.656 26.297 30.281 1 78.94 544 PRO A N 1
ATOM 4349 C CA . PRO A 1 544 ? 33.156 25.234 29.406 1 78.94 544 PRO A CA 1
ATOM 4350 C C . PRO A 1 544 ? 32.406 23.906 29.641 1 78.94 544 PRO A C 1
ATOM 4352 O O . PRO A 1 544 ? 32.125 23.188 28.688 1 78.94 544 PRO A O 1
ATOM 4355 N N . LYS A 1 545 ? 32.062 23.641 30.781 1 86.69 545 LYS A N 1
ATOM 4356 C CA . LYS A 1 545 ? 31.453 22.359 31.062 1 86.69 545 LYS A CA 1
ATOM 4357 C C . LYS A 1 545 ? 29.953 22.516 31.312 1 86.69 545 LYS A C 1
ATOM 4359 O O . LYS A 1 545 ? 29.188 21.547 31.203 1 86.69 545 LYS A O 1
ATOM 4364 N N . TRP A 1 546 ? 29.594 23.766 31.75 1 90.88 546 TRP A N 1
ATOM 4365 C CA . TRP A 1 546 ? 28.188 24 32.094 1 90.88 546 TRP A CA 1
ATOM 4366 C C . TRP A 1 546 ? 27.641 25.234 31.406 1 90.88 546 TRP A C 1
ATOM 4368 O O . TRP A 1 546 ? 28.344 26.25 31.281 1 90.88 546 TRP A O 1
ATOM 4378 N N . ASP A 1 547 ? 26.5 25.094 30.875 1 91.81 547 ASP A N 1
ATOM 4379 C CA . ASP A 1 547 ? 25.703 26.234 30.406 1 91.81 547 ASP A CA 1
ATOM 4380 C C . ASP A 1 547 ? 24.312 26.234 31.031 1 91.81 547 ASP A C 1
ATOM 4382 O O . ASP A 1 547 ? 23.766 25.172 31.359 1 91.81 547 ASP A O 1
ATOM 4386 N N . GLY A 1 548 ? 23.812 27.375 31.281 1 94.94 548 GLY A N 1
ATOM 4387 C CA . GLY A 1 548 ? 22.469 27.469 31.859 1 94.94 548 GLY A CA 1
ATOM 4388 C C . GLY A 1 548 ? 21.766 28.766 31.516 1 94.94 548 GLY A C 1
ATOM 4389 O O . GLY A 1 548 ? 22.422 29.75 31.109 1 94.94 548 GLY A O 1
ATOM 4390 N N . PHE A 1 549 ? 20.484 28.781 31.625 1 97.19 549 PHE A N 1
ATOM 4391 C CA . PHE A 1 549 ? 19.734 30.016 31.453 1 97.19 549 PHE A CA 1
ATOM 4392 C C . PHE A 1 549 ? 18.438 29.969 32.25 1 97.19 549 PHE A C 1
ATOM 4394 O O . PHE A 1 549 ? 17.984 28.891 32.656 1 97.19 549 PHE A O 1
ATOM 4401 N N . PHE A 1 550 ? 17.906 31.078 32.5 1 98 550 PHE A N 1
ATOM 4402 C CA . PHE A 1 550 ? 16.625 31.266 33.156 1 98 550 PHE A CA 1
ATOM 4403 C C . PHE A 1 550 ? 15.883 32.438 32.562 1 98 550 PHE A C 1
ATOM 4405 O O . PHE A 1 550 ? 16.469 33.531 32.375 1 98 550 PHE A O 1
ATOM 4412 N N . GLY A 1 551 ? 14.625 32.219 32.156 1 97.81 551 GLY A N 1
ATOM 4413 C CA . GLY A 1 551 ? 13.797 33.281 31.578 1 97.81 551 GLY A CA 1
ATOM 4414 C C . GLY A 1 551 ? 12.445 33.406 32.25 1 97.81 551 GLY A C 1
ATOM 4415 O O . GLY A 1 551 ? 11.898 32.438 32.781 1 97.81 551 GLY A O 1
ATOM 4416 N N . ALA A 1 552 ? 11.914 34.625 32.188 1 97.94 552 ALA A N 1
ATOM 4417 C CA . ALA A 1 552 ? 10.586 34.938 32.719 1 97.94 552 ALA A CA 1
ATOM 4418 C C . ALA A 1 552 ? 9.844 35.906 31.797 1 97.94 552 ALA A C 1
ATOM 4420 O O . ALA A 1 552 ? 10.469 36.719 31.109 1 97.94 552 ALA A O 1
ATOM 4421 N N . ASN A 1 553 ? 8.555 35.812 31.766 1 97 553 ASN A N 1
ATOM 4422 C CA . ASN A 1 553 ? 7.746 36.719 30.969 1 97 553 ASN A CA 1
ATOM 4423 C C . ASN A 1 553 ? 6.422 37.031 31.656 1 97 553 ASN A C 1
ATOM 4425 O O . ASN A 1 553 ? 5.953 36.281 32.5 1 97 553 ASN A O 1
ATOM 4429 N N . TYR A 1 554 ? 5.863 38.125 31.359 1 97.94 554 TYR A N 1
ATOM 4430 C CA . TYR A 1 554 ? 4.551 38.594 31.797 1 97.94 554 TYR A CA 1
ATOM 4431 C C . TYR A 1 554 ? 3.752 39.156 30.625 1 97.94 554 TYR A C 1
ATOM 4433 O O . TYR A 1 554 ? 4.293 39.875 29.781 1 97.94 554 TYR A O 1
ATOM 4441 N N . THR A 1 555 ? 2.473 38.781 30.562 1 97.31 555 THR A N 1
ATOM 4442 C CA . THR A 1 555 ? 1.619 39.219 29.469 1 97.31 555 THR A CA 1
ATOM 4443 C C . THR A 1 555 ? 0.253 39.656 29.984 1 97.31 555 THR A C 1
ATOM 4445 O O . THR A 1 555 ? -0.334 39 30.844 1 97.31 555 THR A O 1
ATOM 4448 N N . SER A 1 556 ? -0.253 40.75 29.5 1 97.88 556 SER A N 1
ATOM 4449 C CA . SER A 1 556 ? -1.612 41.219 29.719 1 97.88 556 SER A CA 1
ATOM 4450 C C . SER A 1 556 ? -2.398 41.281 28.422 1 97.88 556 SER A C 1
ATOM 4452 O O . SER A 1 556 ? -1.961 41.938 27.453 1 97.88 556 SER A O 1
ATOM 4454 N N . THR A 1 557 ? -3.551 40.625 28.391 1 97.62 557 THR A N 1
ATOM 4455 C CA . THR A 1 557 ? -4.359 40.562 27.172 1 97.62 557 THR A CA 1
ATOM 4456 C C . THR A 1 557 ? -5.793 41 27.453 1 97.62 557 THR A C 1
ATOM 4458 O O . THR A 1 557 ? -6.391 40.594 28.453 1 97.62 557 THR A O 1
ATOM 4461 N N . ASN A 1 558 ? -6.336 41.812 26.578 1 97.44 558 ASN A N 1
ATOM 4462 C CA . ASN A 1 558 ? -7.715 42.281 26.672 1 97.44 558 ASN A CA 1
ATOM 4463 C C . ASN A 1 558 ? -8.469 42.094 25.359 1 97.44 558 ASN A C 1
ATOM 4465 O O . ASN A 1 558 ? -7.934 42.375 24.281 1 97.44 558 ASN A O 1
ATOM 4469 N N . TYR A 1 559 ? -9.711 41.594 25.484 1 97.75 559 TYR A N 1
ATOM 4470 C CA . TYR A 1 559 ? -10.594 41.406 24.344 1 97.75 559 TYR A CA 1
ATOM 4471 C C . TYR A 1 559 ? -11.922 42.125 24.562 1 97.75 559 TYR A C 1
ATOM 4473 O O . TYR A 1 559 ? -12.422 42.188 25.688 1 97.75 559 TYR A O 1
ATOM 4481 N N . GLN A 1 560 ? -12.562 42.656 23.5 1 97.88 560 GLN A N 1
ATOM 4482 C CA . GLN A 1 560 ? -13.891 43.25 23.562 1 97.88 560 GLN A CA 1
ATOM 4483 C C . GLN A 1 560 ? -14.609 43.125 22.219 1 97.88 560 GLN A C 1
ATOM 4485 O O . GLN A 1 560 ? -14.016 43.406 21.172 1 97.88 560 GLN A O 1
ATOM 4490 N N . ARG A 1 561 ? -15.828 42.656 22.266 1 97.94 561 ARG A N 1
ATOM 4491 C CA . ARG A 1 561 ? -16.672 42.594 21.078 1 97.94 561 ARG A CA 1
ATOM 4492 C C . ARG A 1 561 ? -17.562 43.844 20.984 1 97.94 561 ARG A C 1
ATOM 4494 O O . ARG A 1 561 ? -18.094 44.312 22 1 97.94 561 ARG A O 1
ATOM 4501 N N . ASP A 1 562 ? -17.719 44.344 19.797 1 98.12 562 ASP A N 1
ATOM 4502 C CA . ASP A 1 562 ? -18.641 45.438 19.484 1 98.12 562 ASP A CA 1
ATOM 4503 C C . ASP A 1 562 ? -19.562 45.062 18.328 1 98.12 562 ASP A C 1
ATOM 4505 O O . ASP A 1 562 ? -19.172 45.094 17.172 1 98.12 562 ASP A O 1
ATOM 4509 N N . GLY A 1 563 ? -20.859 44.781 18.703 1 97.88 563 GLY A N 1
ATOM 4510 C CA . GLY A 1 563 ? -21.812 44.375 17.688 1 97.88 563 GLY A CA 1
ATOM 4511 C C . GLY A 1 563 ? -22.344 45.531 16.859 1 97.88 563 GLY A C 1
ATOM 4512 O O . GLY A 1 563 ? -22.625 46.594 17.391 1 97.88 563 GLY A O 1
ATOM 4513 N N . GLN A 1 564 ? -22.422 45.312 15.586 1 97.38 564 GLN A N 1
ATOM 4514 C CA . GLN A 1 564 ? -22.906 46.344 14.688 1 97.38 564 GLN A CA 1
ATOM 4515 C C . GLN A 1 564 ? -24.312 46.062 14.18 1 97.38 564 GLN A C 1
ATOM 4517 O O . GLN A 1 564 ? -25.016 46.938 13.711 1 97.38 564 GLN A O 1
ATOM 4522 N N . PHE A 1 565 ? -24.672 44.812 14.109 1 97 565 PHE A N 1
ATOM 4523 C CA . PHE A 1 565 ? -26.031 44.406 13.773 1 97 565 PHE A CA 1
ATOM 4524 C C . PHE A 1 565 ? -26.828 44.094 15.031 1 97 565 PHE A C 1
ATOM 4526 O O . PHE A 1 565 ? -26.312 43.531 15.984 1 97 565 PHE A O 1
ATOM 4533 N N . ARG A 1 566 ? -28.078 44.531 15.039 1 96.62 566 ARG A N 1
ATOM 4534 C CA . ARG A 1 566 ? -29 44.125 16.078 1 96.62 566 ARG A CA 1
ATOM 4535 C C . ARG A 1 566 ? -29.766 42.844 15.664 1 96.62 566 ARG A C 1
ATOM 4537 O O . ARG A 1 566 ? -30.719 42.938 14.875 1 96.62 566 ARG A O 1
ATOM 4544 N N . ASN A 1 567 ? -29.344 41.844 16.219 1 94.44 567 ASN A N 1
ATOM 4545 C CA . ASN A 1 567 ? -29.969 40.562 15.938 1 94.44 567 ASN A CA 1
ATOM 4546 C C . ASN A 1 567 ? -31.312 40.406 16.656 1 94.44 567 ASN A C 1
ATOM 4548 O O . ASN A 1 567 ? -31.391 40.625 17.875 1 94.44 567 ASN A O 1
ATOM 4552 N N . GLU A 1 568 ? -32.312 40.062 15.93 1 93 568 GLU A N 1
ATOM 4553 C CA . GLU A 1 568 ? -33.656 40 16.484 1 93 568 GLU A CA 1
ATOM 4554 C C . GLU A 1 568 ? -33.781 38.938 17.578 1 93 568 GLU A C 1
ATOM 4556 O O . GLU A 1 568 ? -34.594 39.031 18.469 1 93 568 GLU A O 1
ATOM 4561 N N . ARG A 1 569 ? -32.938 37.938 17.578 1 89.56 569 ARG A N 1
ATOM 4562 C CA . ARG A 1 569 ? -32.969 36.875 18.578 1 89.56 569 ARG A CA 1
ATOM 4563 C C . ARG A 1 569 ? -32.25 37.312 19.859 1 89.56 569 ARG A C 1
ATOM 4565 O O . ARG A 1 569 ? -32.5 36.719 20.922 1 89.56 569 ARG A O 1
ATOM 4572 N N . PHE A 1 570 ? -31.391 38.281 19.75 1 90.94 570 PHE A N 1
ATOM 4573 C CA . PHE A 1 570 ? -30.625 38.812 20.875 1 90.94 570 PHE A CA 1
ATOM 4574 C C . PHE A 1 570 ? -30.703 40.344 20.922 1 90.94 570 PHE A C 1
ATOM 4576 O O . PHE A 1 570 ? -29.688 41.031 20.812 1 90.94 570 PHE A O 1
ATOM 4583 N N . LEU A 1 571 ? -31.812 40.844 21.188 1 91.5 571 LEU A N 1
ATOM 4584 C CA . LEU A 1 571 ? -32.156 42.25 21.047 1 91.5 571 LEU A CA 1
ATOM 4585 C C . LEU A 1 571 ? -31.281 43.125 21.938 1 91.5 571 LEU A C 1
ATOM 4587 O O . LEU A 1 571 ? -30.875 44.219 21.531 1 91.5 571 LEU A O 1
ATOM 4591 N N . ASN A 1 572 ? -30.922 42.625 23.094 1 91.44 572 ASN A N 1
ATOM 4592 C CA . ASN A 1 572 ? -30.25 43.469 24.062 1 91.44 572 ASN A CA 1
ATOM 4593 C C . ASN A 1 572 ? -28.781 43.094 24.219 1 91.44 572 ASN A C 1
ATOM 4595 O O . ASN A 1 572 ? -28.031 43.75 24.938 1 91.44 572 ASN A O 1
ATOM 4599 N N . THR A 1 573 ? -28.281 42.094 23.562 1 92.5 573 THR A N 1
ATOM 4600 C CA . THR A 1 573 ? -26.922 41.625 23.781 1 92.5 573 THR A CA 1
ATOM 4601 C C . THR A 1 573 ? -26.188 41.438 22.453 1 92.5 573 THR A C 1
ATOM 4603 O O . THR A 1 573 ? -25.172 40.75 22.406 1 92.5 573 THR A O 1
ATOM 4606 N N . SER A 1 574 ? -26.766 41.875 21.422 1 95 574 SER A N 1
ATOM 4607 C CA . SER A 1 574 ? -26.141 41.688 20.109 1 95 574 SER A CA 1
ATOM 4608 C C . SER A 1 574 ? -25.484 43 19.625 1 95 574 SER A C 1
ATOM 4610 O O . SER A 1 574 ? -24.391 42.969 19.078 1 95 574 SER A O 1
ATOM 4612 N N . PHE A 1 575 ? -26.125 44.125 19.828 1 96.81 575 PHE A N 1
ATOM 4613 C CA . PHE A 1 575 ? -25.672 45.406 19.312 1 96.81 575 PHE A CA 1
ATOM 4614 C C . PHE A 1 575 ? -24.875 46.156 20.391 1 96.81 575 PHE A C 1
ATOM 4616 O O . PHE A 1 575 ? -25.234 46.125 21.562 1 96.81 575 PHE A O 1
ATOM 4623 N N . GLY A 1 576 ? -23.734 46.781 19.969 1 96.75 576 GLY A N 1
ATOM 4624 C CA . GLY A 1 576 ? -22.953 47.594 20.859 1 96.75 576 GLY A CA 1
ATOM 4625 C C . GLY A 1 576 ? -21.812 46.844 21.516 1 96.75 576 GLY A C 1
ATOM 4626 O O . GLY A 1 576 ? -21.609 45.656 21.25 1 96.75 576 GLY A O 1
ATOM 4627 N N . LYS A 1 577 ? -21.109 47.531 22.438 1 96.81 577 LYS A N 1
ATOM 4628 C CA . LYS A 1 577 ? -19.922 47 23.078 1 96.81 577 LYS A CA 1
ATOM 4629 C C . LYS A 1 577 ? -20.297 46 24.172 1 96.81 577 LYS A C 1
ATOM 4631 O O . LYS A 1 577 ? -21.156 46.281 25 1 96.81 577 LYS A O 1
ATOM 4636 N N . GLY A 1 578 ? -19.75 44.875 24 1 96.06 578 GLY A N 1
ATOM 4637 C CA . GLY A 1 578 ? -19.906 43.875 25.047 1 96.06 578 GLY A CA 1
ATOM 4638 C C . GLY A 1 578 ? -18.953 44.094 26.219 1 96.06 578 GLY A C 1
ATOM 4639 O O . GLY A 1 578 ? -18.328 45.156 26.328 1 96.06 578 GLY A O 1
ATOM 4640 N N . GLU A 1 579 ? -18.906 43.125 27.078 1 94.19 579 GLU A N 1
ATOM 4641 C CA . GLU A 1 579 ? -18.016 43.156 28.234 1 94.19 579 GLU A CA 1
ATOM 4642 C C . GLU A 1 579 ? -16.562 43.031 27.812 1 94.19 579 GLU A C 1
ATOM 4644 O O . GLU A 1 579 ? -16.25 42.281 26.859 1 94.19 579 GLU A O 1
ATOM 4649 N N . LYS A 1 580 ? -15.68 43.75 28.484 1 95.62 580 LYS A N 1
ATOM 4650 C CA . LYS A 1 580 ? -14.242 43.594 28.281 1 95.62 580 LYS A CA 1
ATOM 4651 C C . LYS A 1 580 ? -13.711 42.406 29.078 1 95.62 580 LYS A C 1
ATOM 4653 O O . LYS A 1 580 ? -13.898 42.312 30.297 1 95.62 580 LYS A O 1
ATOM 4658 N N . VAL A 1 581 ? -13.086 41.5 28.406 1 96.44 581 VAL A N 1
ATOM 4659 C CA . VAL A 1 581 ? -12.516 40.312 29.047 1 96.44 581 VAL A CA 1
ATOM 4660 C C . VAL A 1 581 ? -11 40.469 29.172 1 96.44 581 VAL A C 1
ATOM 4662 O O . VAL A 1 581 ? -10.305 40.656 28.172 1 96.44 581 VAL A O 1
ATOM 4665 N N . GLU A 1 582 ? -10.461 40.375 30.359 1 96.56 582 GLU A N 1
ATOM 4666 C CA . GLU A 1 582 ? -9.047 40.625 30.625 1 96.56 582 GLU A CA 1
ATOM 4667 C C . GLU A 1 582 ? -8.359 39.375 31.188 1 96.56 582 GLU A C 1
ATOM 4669 O O . GLU A 1 582 ? -8.938 38.656 32 1 96.56 582 GLU A O 1
ATOM 4674 N N . PHE A 1 583 ? -7.18 39.156 30.766 1 97.44 583 PHE A N 1
ATOM 4675 C CA . PHE A 1 583 ? -6.363 38.062 31.25 1 97.44 583 PHE A CA 1
ATOM 4676 C C . PHE A 1 583 ? -4.977 38.531 31.656 1 97.44 583 PHE A C 1
ATOM 4678 O O . PHE A 1 583 ? -4.402 39.438 31.016 1 97.44 583 PHE A O 1
ATOM 4685 N N . SER A 1 584 ? -4.406 38.062 32.688 1 97.12 584 SER A N 1
ATOM 4686 C CA . SER A 1 584 ? -3.041 38.25 33.156 1 97.12 584 SER A CA 1
ATOM 4687 C C . SER A 1 584 ? -2.295 36.938 33.281 1 97.12 584 SER A C 1
ATOM 4689 O O . SER A 1 584 ? -2.719 36.031 34 1 97.12 584 SER A O 1
ATOM 4691 N N . ASN A 1 585 ? -1.214 36.844 32.656 1 97.62 585 ASN A N 1
ATOM 4692 C CA . ASN A 1 585 ? -0.519 35.562 32.562 1 97.62 585 ASN A CA 1
ATOM 4693 C C . ASN A 1 585 ? 0.982 35.75 32.781 1 97.62 585 ASN A C 1
ATOM 4695 O O . ASN A 1 585 ? 1.538 36.812 32.531 1 97.62 585 ASN A O 1
ATOM 4699 N N . PHE A 1 586 ? 1.595 34.719 33.25 1 97.25 586 PHE A N 1
ATOM 4700 C CA . PHE A 1 586 ? 3.029 34.688 33.5 1 97.25 586 PHE A CA 1
ATOM 4701 C C . PHE A 1 586 ? 3.645 33.375 33 1 97.25 586 PHE A C 1
ATOM 4703 O O . PHE A 1 586 ? 2.941 32.375 32.844 1 97.25 586 PHE A O 1
ATOM 4710 N N . GLY A 1 587 ? 4.945 33.438 32.719 1 97.75 587 GLY A N 1
ATOM 4711 C CA . GLY A 1 587 ? 5.695 32.25 32.312 1 97.75 587 GLY A CA 1
ATOM 4712 C C . GLY A 1 587 ? 7.129 32.25 32.812 1 97.75 587 GLY A C 1
ATOM 4713 O O . GLY A 1 587 ? 7.742 33.312 32.938 1 97.75 587 GLY A O 1
ATOM 4714 N N . ALA A 1 588 ? 7.613 31.078 33.062 1 98.25 588 ALA A N 1
ATOM 4715 C CA . ALA A 1 588 ? 9.016 30.875 33.438 1 98.25 588 ALA A CA 1
ATOM 4716 C C . ALA A 1 588 ? 9.586 29.641 32.75 1 98.25 588 ALA A C 1
ATOM 4718 O O . ALA A 1 588 ? 8.898 28.625 32.594 1 98.25 588 ALA A O 1
ATOM 4719 N N . LYS A 1 589 ? 10.82 29.781 32.344 1 97.94 589 LYS A N 1
ATOM 4720 C CA . LYS A 1 589 ? 11.508 28.625 31.766 1 97.94 589 LYS A CA 1
ATOM 4721 C C . LYS A 1 589 ? 12.992 28.641 32.125 1 97.94 589 LYS A C 1
ATOM 4723 O O . LYS A 1 589 ? 13.547 29.672 32.469 1 97.94 589 LYS A O 1
ATOM 4728 N N . GLY A 1 590 ? 13.641 27.484 32 1 97.81 590 GLY A N 1
ATOM 4729 C CA . GLY A 1 590 ? 15.055 27.328 32.312 1 97.81 590 GLY A CA 1
ATOM 4730 C C . GLY A 1 590 ? 15.664 26.078 31.672 1 97.81 590 GLY A C 1
ATOM 4731 O O . GLY A 1 590 ? 14.938 25.172 31.25 1 97.81 590 GLY A O 1
ATOM 4732 N N . GLY A 1 591 ? 16.969 26.125 31.609 1 97.56 591 GLY A N 1
ATOM 4733 C CA . GLY A 1 591 ? 17.703 25 31.047 1 97.56 591 GLY A CA 1
ATOM 4734 C C . GLY A 1 591 ? 19.109 24.875 31.578 1 97.56 591 GLY A C 1
ATOM 4735 O O . GLY A 1 591 ? 19.734 25.875 31.953 1 97.56 591 GLY A O 1
ATOM 4736 N N . LEU A 1 592 ? 19.547 23.625 31.672 1 96.94 592 LEU A N 1
ATOM 4737 C CA . LEU A 1 592 ? 20.906 23.297 32.062 1 96.94 592 LEU A CA 1
ATOM 4738 C C . LEU A 1 592 ? 21.562 22.328 31.078 1 96.94 592 LEU A C 1
ATOM 4740 O O . LEU A 1 592 ? 20.938 21.328 30.688 1 96.94 592 LEU A O 1
ATOM 4744 N N . THR A 1 593 ? 22.688 22.719 30.672 1 95.12 593 THR A N 1
ATOM 4745 C CA . THR A 1 593 ? 23.438 21.859 29.766 1 95.12 593 THR A CA 1
ATOM 4746 C C . THR A 1 593 ? 24.766 21.438 30.375 1 95.12 593 THR A C 1
ATOM 4748 O O . THR A 1 593 ? 25.531 22.281 30.875 1 95.12 593 THR A O 1
ATOM 4751 N N . TYR A 1 594 ? 25.047 20.172 30.375 1 95.69 594 TYR A N 1
ATOM 4752 C CA . TYR A 1 594 ? 26.312 19.609 30.828 1 95.69 594 TYR A CA 1
ATOM 4753 C C . TYR A 1 594 ? 27.062 18.938 29.672 1 95.69 594 TYR A C 1
ATOM 4755 O O . TYR A 1 594 ? 26.531 18.031 29.031 1 95.69 594 TYR A O 1
ATOM 4763 N N . LYS A 1 595 ? 28.266 19.375 29.578 1 90.12 595 LYS A N 1
ATOM 4764 C CA . LYS A 1 595 ? 29.109 18.828 28.516 1 90.12 595 LYS A CA 1
ATOM 4765 C C . LYS A 1 595 ? 30.141 17.859 29.078 1 90.12 595 LYS A C 1
ATOM 4767 O O . LYS A 1 595 ? 31.047 18.25 29.797 1 90.12 595 LYS A O 1
ATOM 4772 N N . PHE A 1 596 ? 30 16.609 28.812 1 90.31 596 PHE A N 1
ATOM 4773 C CA . PHE A 1 596 ? 30.969 15.609 29.25 1 90.31 596 PHE A CA 1
ATOM 4774 C C . PHE A 1 596 ? 32.312 15.844 28.578 1 90.31 596 PHE A C 1
ATOM 4776 O O . PHE A 1 596 ? 33.344 15.789 29.25 1 90.31 596 PHE A O 1
ATOM 4783 N N . ASN A 1 597 ? 32.219 15.961 27.281 1 83.94 597 ASN A N 1
ATOM 4784 C CA . ASN A 1 597 ? 33.344 16.359 26.438 1 83.94 597 ASN A CA 1
ATOM 4785 C C . ASN A 1 597 ? 32.875 17.109 25.188 1 83.94 597 ASN A C 1
ATOM 4787 O O . ASN A 1 597 ? 31.719 17.5 25.094 1 83.94 597 ASN A O 1
ATOM 4791 N N . GLY A 1 598 ? 33.781 17.422 24.344 1 73.12 598 GLY A N 1
ATOM 4792 C CA . GLY A 1 598 ? 33.375 18.156 23.156 1 73.12 598 GLY A CA 1
ATOM 4793 C C . GLY A 1 598 ? 32.562 17.328 22.188 1 73.12 598 GLY A C 1
ATOM 4794 O O . GLY A 1 598 ? 32.031 17.859 21.203 1 73.12 598 GLY A O 1
ATOM 4795 N N . ARG A 1 599 ? 32.312 16.078 22.5 1 82.75 599 ARG A N 1
ATOM 4796 C CA . ARG A 1 599 ? 31.625 15.172 21.578 1 82.75 599 ARG A CA 1
ATOM 4797 C C . ARG A 1 599 ? 30.281 14.727 22.141 1 82.75 599 ARG A C 1
ATOM 4799 O O . ARG A 1 599 ? 29.406 14.281 21.391 1 82.75 599 ARG A O 1
ATOM 4806 N N . HIS A 1 600 ? 30.188 14.727 23.469 1 90.06 600 HIS A N 1
ATOM 4807 C CA . HIS A 1 600 ? 28.969 14.289 24.156 1 90.06 600 HIS A CA 1
ATOM 4808 C C . HIS A 1 600 ? 28.469 15.359 25.109 1 90.06 600 HIS A C 1
ATOM 4810 O O . HIS A 1 600 ? 29.25 15.922 25.891 1 90.06 600 HIS A O 1
ATOM 4816 N N . TRP A 1 601 ? 27.25 15.734 25.125 1 90.69 601 TRP A N 1
ATOM 4817 C CA . TRP A 1 601 ? 26.688 16.609 26.141 1 90.69 601 TRP A CA 1
ATOM 4818 C C . TRP A 1 601 ? 25.203 16.344 26.344 1 90.69 601 TRP A C 1
ATOM 4820 O O . TRP A 1 601 ? 24.578 15.68 25.516 1 90.69 601 TRP A O 1
ATOM 4830 N N . VAL A 1 602 ? 24.656 16.781 27.438 1 96 602 VAL A N 1
ATOM 4831 C CA . VAL A 1 602 ? 23.25 16.578 27.828 1 96 602 VAL A CA 1
ATOM 4832 C C . VAL A 1 602 ? 22.625 17.922 28.203 1 96 602 VAL A C 1
ATOM 4834 O O . VAL A 1 602 ? 23.281 18.766 28.812 1 96 602 VAL A O 1
ATOM 4837 N N . ALA A 1 603 ? 21.422 18.141 27.797 1 95.94 603 ALA A N 1
ATOM 4838 C CA . ALA A 1 603 ? 20.688 19.359 28.109 1 95.94 603 ALA A CA 1
ATOM 4839 C C . ALA A 1 603 ? 19.328 19.031 28.734 1 95.94 603 ALA A C 1
ATOM 4841 O O . ALA A 1 603 ? 18.578 18.203 28.219 1 95.94 603 ALA A O 1
ATOM 4842 N N . LEU A 1 604 ? 19.078 19.609 29.797 1 97.81 604 LEU A N 1
ATOM 4843 C CA . LEU A 1 604 ? 17.797 19.5 30.5 1 97.81 604 LEU A CA 1
ATOM 4844 C C . LEU A 1 604 ? 17.078 20.844 30.5 1 97.81 604 LEU A C 1
ATOM 4846 O O . LEU A 1 604 ? 17.656 21.859 30.906 1 97.81 604 LEU A O 1
ATOM 4850 N N . ASN A 1 605 ? 15.812 20.906 30 1 98 605 ASN A N 1
ATOM 4851 C CA . ASN A 1 605 ? 15 22.109 30 1 98 605 ASN A CA 1
ATOM 4852 C C . ASN A 1 605 ? 13.672 21.906 30.719 1 98 605 ASN A C 1
ATOM 4854 O O . ASN A 1 605 ? 13.141 20.797 30.734 1 98 605 ASN A O 1
ATOM 4858 N N . GLY A 1 606 ? 13.117 22.969 31.219 1 98.25 606 GLY A N 1
ATOM 4859 C CA . GLY A 1 606 ? 11.812 22.984 31.859 1 98.25 606 GLY A CA 1
ATOM 4860 C C . GLY A 1 606 ? 11.109 24.328 31.766 1 98.25 606 GLY A C 1
ATOM 4861 O O . GLY A 1 606 ? 11.766 25.359 31.672 1 98.25 606 GLY A O 1
ATOM 4862 N N . ALA A 1 607 ? 9.758 24.281 31.812 1 98.5 607 ALA A N 1
ATOM 4863 C CA . ALA A 1 607 ? 9.008 25.531 31.734 1 98.5 607 ALA A CA 1
ATOM 4864 C C . ALA A 1 607 ? 7.637 25.391 32.375 1 98.5 607 ALA A C 1
ATOM 4866 O O . ALA A 1 607 ? 7.07 24.297 32.438 1 98.5 607 ALA A O 1
ATOM 4867 N N . TYR A 1 608 ? 7.172 26.391 32.938 1 98.31 608 TYR A N 1
ATOM 4868 C CA . TYR A 1 608 ? 5.82 26.609 33.438 1 98.31 608 TYR A CA 1
ATOM 4869 C C . TYR A 1 608 ? 5.219 27.891 32.844 1 98.31 608 TYR A C 1
ATOM 4871 O O . TYR A 1 608 ? 5.73 28.984 33.094 1 98.31 608 TYR A O 1
ATOM 4879 N N . LEU A 1 609 ? 4.156 27.734 32.125 1 97.56 609 LEU A N 1
ATOM 4880 C CA . LEU A 1 609 ? 3.562 28.859 31.438 1 97.56 609 LEU A CA 1
ATOM 4881 C C . LEU A 1 609 ? 2.059 28.922 31.672 1 97.56 609 LEU A C 1
ATOM 4883 O O . LEU A 1 609 ? 1.395 27.891 31.734 1 97.56 609 LEU A O 1
ATOM 4887 N N . THR A 1 610 ? 1.541 30.109 31.766 1 97.25 610 THR A N 1
ATOM 4888 C CA . THR A 1 610 ? 0.11 30.375 31.672 1 97.25 610 THR A CA 1
ATOM 4889 C C . THR A 1 610 ? -0.203 31.219 30.438 1 97.25 610 THR A C 1
ATOM 4891 O O . THR A 1 610 ? 0.522 32.156 30.125 1 97.25 610 THR A O 1
ATOM 4894 N N . LYS A 1 611 ? -1.192 30.828 29.672 1 95.06 611 LYS A N 1
ATOM 4895 C CA . LYS A 1 611 ? -1.544 31.484 28.422 1 95.06 611 LYS A CA 1
ATOM 4896 C C . LYS A 1 611 ? -3.033 31.812 28.375 1 95.06 611 LYS A C 1
ATOM 4898 O O . LYS A 1 611 ? -3.863 31.016 28.812 1 95.06 611 LYS A O 1
ATOM 4903 N N . PRO A 1 612 ? -3.365 33 27.922 1 95.12 612 PRO A N 1
ATOM 4904 C CA . PRO A 1 612 ? -4.789 33.281 27.719 1 95.12 612 PRO A CA 1
ATOM 4905 C C . PRO A 1 612 ? -5.395 32.469 26.562 1 95.12 612 PRO A C 1
ATOM 4907 O O . PRO A 1 612 ? -4.688 32.125 25.625 1 95.12 612 PRO A O 1
ATOM 4910 N N . PRO A 1 613 ? -6.719 32.156 26.609 1 94 613 PRO A N 1
ATOM 4911 C CA . PRO A 1 613 ? -7.363 31.609 25.422 1 94 613 PRO A CA 1
ATOM 4912 C C . PRO A 1 613 ? -7.355 32.562 24.234 1 94 613 PRO A C 1
ATOM 4914 O O . PRO A 1 613 ? -7.316 33.781 24.422 1 94 613 PRO A O 1
ATOM 4917 N N . VAL A 1 614 ? -7.344 32.062 23.078 1 92.12 614 VAL A N 1
ATOM 4918 C CA . VAL A 1 614 ? -7.48 32.875 21.891 1 92.12 614 VAL A CA 1
ATOM 4919 C C . VAL A 1 614 ? -8.898 33.438 21.812 1 92.12 614 VAL A C 1
ATOM 4921 O O . VAL A 1 614 ? -9.836 32.875 22.375 1 92.12 614 VAL A O 1
ATOM 4924 N N . TYR A 1 615 ? -9.117 34.594 21.234 1 91.44 615 TYR A N 1
ATOM 4925 C CA . TYR A 1 615 ? -10.414 35.25 21.375 1 91.44 615 TYR A CA 1
ATOM 4926 C C . TYR A 1 615 ? -11.508 34.438 20.672 1 91.44 615 TYR A C 1
ATOM 4928 O O . TYR A 1 615 ? -12.688 34.625 20.969 1 91.44 615 TYR A O 1
ATOM 4936 N N . GLN A 1 616 ? -11.125 33.562 19.719 1 91.62 616 GLN A N 1
ATOM 4937 C CA . GLN A 1 616 ? -12.109 32.656 19.109 1 91.62 616 GLN A CA 1
ATOM 4938 C C . GLN A 1 616 ? -12.75 31.766 20.156 1 91.62 616 GLN A C 1
ATOM 4940 O O . GLN A 1 616 ? -13.867 31.266 19.969 1 91.62 616 GLN A O 1
ATOM 4945 N N . ASN A 1 617 ? -12.047 31.547 21.25 1 92.56 617 ASN A N 1
ATOM 4946 C CA . ASN A 1 617 ? -12.555 30.641 22.281 1 92.56 617 ASN A CA 1
ATOM 4947 C C . ASN A 1 617 ? -13.062 31.422 23.484 1 92.56 617 ASN A C 1
ATOM 4949 O O . ASN A 1 617 ? -13.289 30.844 24.562 1 92.56 617 ASN A O 1
ATOM 4953 N N . VAL A 1 618 ? -13.172 32.688 23.344 1 95.31 618 VAL A N 1
ATOM 4954 C CA . VAL A 1 618 ? -13.641 33.531 24.453 1 95.31 618 VAL A CA 1
ATOM 4955 C C . VAL A 1 618 ? -15.133 33.812 24.281 1 95.31 618 VAL A C 1
ATOM 4957 O O . VAL A 1 618 ? -15.891 33.781 25.266 1 95.31 618 VAL A O 1
ATOM 4960 N N . PHE A 1 619 ? -15.523 34.125 23.094 1 94.81 619 PHE A N 1
ATOM 4961 C CA . PHE A 1 619 ? -16.922 34.406 22.781 1 94.81 619 PHE A CA 1
ATOM 4962 C C . PHE A 1 619 ? -17.641 33.156 22.266 1 94.81 619 PHE A C 1
ATOM 4964 O O . PHE A 1 619 ? -17.156 32.5 21.359 1 94.81 619 PHE A O 1
ATOM 4971 N N . ILE A 1 620 ? -18.766 32.844 22.766 1 91.75 620 ILE A N 1
ATOM 4972 C CA . ILE A 1 620 ? -19.484 31.609 22.438 1 91.75 620 ILE A CA 1
ATOM 4973 C C . ILE A 1 620 ? -19.938 31.656 20.984 1 91.75 620 ILE A C 1
ATOM 4975 O O . ILE A 1 620 ? -19.703 30.719 20.234 1 91.75 620 ILE A O 1
ATOM 4979 N N . ASN A 1 621 ? -20.609 32.719 20.547 1 92.19 621 ASN A N 1
ATOM 4980 C CA . ASN A 1 621 ? -21.031 32.969 19.172 1 92.19 621 ASN A CA 1
ATOM 4981 C C . ASN A 1 621 ? -20.984 34.438 18.812 1 92.19 621 ASN A C 1
ATOM 4983 O O . ASN A 1 621 ? -22.016 35.094 18.734 1 92.19 621 ASN A O 1
ATOM 4987 N N . PRO A 1 622 ? -19.859 34.906 18.484 1 94.12 622 PRO A N 1
ATOM 4988 C CA . PRO A 1 622 ? -19.688 36.312 18.234 1 94.12 622 PRO A CA 1
ATOM 4989 C C . PRO A 1 622 ? -20.5 36.812 17.031 1 94.12 622 PRO A C 1
ATOM 4991 O O . PRO A 1 622 ? -20.703 38.031 16.875 1 94.12 622 PRO A O 1
ATOM 4994 N N . ARG A 1 623 ? -20.953 35.969 16.203 1 94.06 623 ARG A N 1
ATOM 4995 C CA . ARG A 1 623 ? -21.734 36.375 15.039 1 94.06 623 ARG A CA 1
ATOM 4996 C C . ARG A 1 623 ? -23.125 36.844 15.453 1 94.06 623 ARG A C 1
ATOM 4998 O O . ARG A 1 623 ? -23.734 37.656 14.75 1 94.06 623 ARG A O 1
ATOM 5005 N N . GLU A 1 624 ? -23.562 36.469 16.641 1 91.5 624 GLU A N 1
ATOM 5006 C CA . GLU A 1 624 ? -24.953 36.719 16.984 1 91.5 624 GLU A CA 1
ATOM 5007 C C . GLU A 1 624 ? -25.062 37.625 18.219 1 91.5 624 GLU A C 1
ATOM 5009 O O . GLU A 1 624 ? -26.016 38.375 18.359 1 91.5 624 GLU A O 1
ATOM 5014 N N . ASN A 1 625 ? -24.125 37.375 19.125 1 92.94 625 ASN A N 1
ATOM 5015 C CA . ASN A 1 625 ? -24.312 38.125 20.375 1 92.94 625 ASN A CA 1
ATOM 5016 C C . ASN A 1 625 ? -22.984 38.312 21.109 1 92.94 625 ASN A C 1
ATOM 5018 O O . ASN A 1 625 ? -21.938 37.906 20.625 1 92.94 625 ASN A O 1
ATOM 5022 N N . ASN A 1 626 ? -23.062 38.938 22.328 1 94.94 626 ASN A N 1
ATOM 5023 C CA . ASN A 1 626 ? -21.906 39.344 23.109 1 94.94 626 ASN A CA 1
ATOM 5024 C C . ASN A 1 626 ? -21.594 38.312 24.188 1 94.94 626 ASN A C 1
ATOM 5026 O O . ASN A 1 626 ? -20.734 38.531 25.047 1 94.94 626 ASN A O 1
ATOM 5030 N N . GLN A 1 627 ? -22.156 37.156 24.188 1 92.06 627 GLN A N 1
ATOM 5031 C CA . GLN A 1 627 ? -22.016 36.188 25.266 1 92.06 627 GLN A CA 1
ATOM 5032 C C . GLN A 1 627 ? -20.609 35.625 25.328 1 92.06 627 GLN A C 1
ATOM 5034 O O . GLN A 1 627 ? -20.031 35.281 24.297 1 92.06 627 GLN A O 1
ATOM 5039 N N . VAL A 1 628 ? -20.031 35.594 26.516 1 94.44 628 VAL A N 1
ATOM 5040 C CA . VAL A 1 628 ? -18.703 35.062 26.766 1 94.44 628 VAL A CA 1
ATOM 5041 C C . VAL A 1 628 ? -18.812 33.719 27.516 1 94.44 628 VAL A C 1
ATOM 5043 O O . VAL A 1 628 ? -19.812 33.469 28.172 1 94.44 628 VAL A O 1
ATOM 5046 N N . VAL A 1 629 ? -17.844 32.906 27.359 1 93.88 629 VAL A N 1
ATOM 5047 C CA . VAL A 1 629 ? -17.812 31.625 28.062 1 93.88 629 VAL A CA 1
ATOM 5048 C C . VAL A 1 629 ? -17.812 31.859 29.578 1 93.88 629 VAL A C 1
ATOM 5050 O O . VAL A 1 629 ? -17.047 32.688 30.078 1 93.88 629 VAL A O 1
ATOM 5053 N N . ASN A 1 630 ? -18.594 31.094 30.25 1 89.62 630 ASN A N 1
ATOM 5054 C CA . ASN A 1 630 ? -18.703 31.25 31.688 1 89.62 630 ASN A CA 1
ATOM 5055 C C . ASN A 1 630 ? -17.438 30.781 32.406 1 89.62 630 ASN A C 1
ATOM 5057 O O . ASN A 1 630 ? -16.906 29.719 32.094 1 89.62 630 ASN A O 1
ATOM 5061 N N . ASP A 1 631 ? -16.922 31.562 33.281 1 87.5 631 ASP A N 1
ATOM 5062 C CA . ASP A 1 631 ? -15.766 31.234 34.094 1 87.5 631 ASP A CA 1
ATOM 5063 C C . ASP A 1 631 ? -14.57 30.844 33.25 1 87.5 631 ASP A C 1
ATOM 5065 O O . ASP A 1 631 ? -13.922 29.828 33.5 1 87.5 631 ASP A O 1
ATOM 5069 N N . ILE A 1 632 ? -14.414 31.547 32.156 1 92.62 632 ILE A N 1
ATOM 5070 C CA . ILE A 1 632 ? -13.297 31.281 31.266 1 92.62 632 ILE A CA 1
ATOM 5071 C C . ILE A 1 632 ? -11.977 31.484 32 1 92.62 632 ILE A C 1
ATOM 5073 O O . ILE A 1 632 ? -11.859 32.375 32.844 1 92.62 632 ILE A O 1
ATOM 5077 N N . GLN A 1 633 ? -11.047 30.5 31.891 1 91.62 633 GLN A N 1
ATOM 5078 C CA . GLN A 1 633 ? -9.758 30.516 32.562 1 91.62 633 GLN A CA 1
ATOM 5079 C C . GLN A 1 633 ? -8.602 30.484 31.562 1 91.62 633 GLN A C 1
ATOM 5081 O O . GLN A 1 633 ? -8.797 30.141 30.406 1 91.62 633 GLN A O 1
ATOM 5086 N N . SER A 1 634 ? -7.438 30.953 32.094 1 96.25 634 SER A N 1
ATOM 5087 C CA . SER A 1 634 ? -6.211 30.812 31.312 1 96.25 634 SER A CA 1
ATOM 5088 C C . SER A 1 634 ? -5.754 29.359 31.266 1 96.25 634 SER A C 1
ATOM 5090 O O . SER A 1 634 ? -6.066 28.578 32.156 1 96.25 634 SER A O 1
ATOM 5092 N N . GLU A 1 635 ? -5.102 29.031 30.234 1 96.38 635 GLU A N 1
ATOM 5093 C CA . GLU A 1 635 ? -4.508 27.703 30.078 1 96.38 635 GLU A CA 1
ATOM 5094 C C . GLU A 1 635 ? -3.164 27.609 30.781 1 96.38 635 GLU A C 1
ATOM 5096 O O . GLU A 1 635 ? -2.408 28.578 30.828 1 96.38 635 GLU A O 1
ATOM 5101 N N . THR A 1 636 ? -2.852 26.484 31.344 1 97.81 636 THR A N 1
ATOM 5102 C CA . THR A 1 636 ? -1.567 26.234 31.984 1 97.81 636 THR A CA 1
ATOM 5103 C C . THR A 1 636 ? -0.783 25.156 31.234 1 97.81 636 THR A C 1
ATOM 5105 O O . THR A 1 636 ? -1.32 24.094 30.922 1 97.81 636 THR A O 1
ATOM 5108 N N . ILE A 1 637 ? 0.459 25.391 31 1 98.38 637 ILE A N 1
ATOM 5109 C CA . ILE A 1 637 ? 1.326 24.453 30.297 1 98.38 637 ILE A CA 1
ATOM 5110 C C . ILE A 1 637 ? 2.543 24.125 31.172 1 98.38 637 ILE A C 1
ATOM 5112 O O . ILE A 1 637 ? 3.275 25.031 31.578 1 98.38 637 ILE A O 1
ATOM 5116 N N . THR A 1 638 ? 2.771 22.953 31.484 1 98.5 638 THR A N 1
ATOM 5117 C CA . THR A 1 638 ? 3.963 22.453 32.156 1 98.5 638 THR A CA 1
ATOM 5118 C C . THR A 1 638 ? 4.734 21.484 31.266 1 98.5 638 THR A C 1
ATOM 5120 O O . THR A 1 638 ? 4.172 20.5 30.781 1 98.5 638 THR A O 1
ATOM 5123 N N . THR A 1 639 ? 5.969 21.75 31.016 1 98.38 639 THR A N 1
ATOM 5124 C CA . THR A 1 639 ? 6.699 20.922 30.062 1 98.38 639 THR A CA 1
ATOM 5125 C C . THR A 1 639 ? 8.156 20.766 30.5 1 98.38 639 THR A C 1
ATOM 5127 O O . THR A 1 639 ? 8.703 21.625 31.188 1 98.38 639 THR A O 1
ATOM 5130 N N . THR A 1 640 ? 8.758 19.641 30.188 1 98.38 640 THR A N 1
ATOM 5131 C CA . THR A 1 640 ? 10.172 19.359 30.391 1 98.38 640 THR A CA 1
ATOM 5132 C C . THR A 1 640 ? 10.711 18.453 29.297 1 98.38 640 THR A C 1
ATOM 5134 O O . THR A 1 640 ? 9.961 17.688 28.672 1 98.38 640 THR A O 1
ATOM 5137 N N . ASP A 1 641 ? 11.953 18.594 28.984 1 97.81 641 ASP A N 1
ATOM 5138 C CA . ASP A 1 641 ? 12.57 17.688 28.016 1 97.81 641 ASP A CA 1
ATOM 5139 C C . ASP A 1 641 ? 14.039 17.453 28.359 1 97.81 641 ASP A C 1
ATOM 5141 O O . ASP A 1 641 ? 14.68 18.281 29.016 1 97.81 641 ASP A O 1
ATOM 5145 N N . LEU A 1 642 ? 14.539 16.312 28.016 1 98.12 642 LEU A N 1
ATOM 5146 C CA . LEU A 1 642 ? 15.922 15.875 28.156 1 98.12 642 LEU A CA 1
ATOM 5147 C C . LEU A 1 642 ? 16.516 15.5 26.797 1 98.12 642 LEU A C 1
ATOM 5149 O O . LEU A 1 642 ? 15.93 14.703 26.062 1 98.12 642 LEU A O 1
ATOM 5153 N N . ASN A 1 643 ? 17.688 16.109 26.5 1 96.69 643 ASN A N 1
ATOM 5154 C CA . ASN A 1 643 ? 18.312 15.891 25.219 1 96.69 643 ASN A CA 1
ATOM 5155 C C . ASN A 1 643 ? 19.75 15.406 25.359 1 96.69 643 ASN A C 1
ATOM 5157 O O . ASN A 1 643 ? 20.516 15.977 26.156 1 96.69 643 ASN A O 1
ATOM 5161 N N . TYR A 1 644 ? 20.141 14.344 24.703 1 96.75 644 TYR A N 1
ATOM 5162 C CA . TYR A 1 644 ? 21.5 13.852 24.594 1 96.75 644 TYR A CA 1
ATOM 5163 C C . TYR A 1 644 ? 22.047 14.047 23.188 1 96.75 644 TYR A C 1
ATOM 5165 O O . TYR A 1 644 ? 21.469 13.555 22.219 1 96.75 644 TYR A O 1
ATOM 5173 N N . TYR A 1 645 ? 23.125 14.727 23.109 1 93.38 645 TYR A N 1
ATOM 5174 C CA . TYR A 1 645 ? 23.719 15.031 21.828 1 93.38 645 TYR A CA 1
ATOM 5175 C C . TYR A 1 645 ? 25.031 14.266 21.641 1 93.38 645 TYR A C 1
ATOM 5177 O O . TYR A 1 645 ? 25.812 14.117 22.578 1 93.38 645 TYR A O 1
ATOM 5185 N N . ILE A 1 646 ? 25.234 13.773 20.438 1 92.75 646 ILE A N 1
ATOM 5186 C CA . ILE A 1 646 ? 26.469 13.094 20.062 1 92.75 646 ILE A CA 1
ATOM 5187 C C . ILE A 1 646 ? 27.016 13.695 18.781 1 92.75 646 ILE A C 1
ATOM 5189 O O . ILE A 1 646 ? 26.281 13.906 17.812 1 92.75 646 ILE A O 1
ATOM 5193 N N . ARG A 1 647 ? 28.328 13.906 18.766 1 86.31 647 ARG A N 1
ATOM 5194 C CA . ARG A 1 647 ? 29 14.445 17.578 1 86.31 647 ARG A CA 1
ATOM 5195 C C . ARG A 1 647 ? 30.359 13.781 17.391 1 86.31 647 ARG A C 1
ATOM 5197 O O . ARG A 1 647 ? 31.391 14.352 17.75 1 86.31 647 ARG A O 1
ATOM 5204 N N . LEU A 1 648 ? 30.328 12.781 16.719 1 85.94 648 LEU A N 1
ATOM 5205 C CA . LEU A 1 648 ? 31.547 12.062 16.328 1 85.94 648 LEU A CA 1
ATOM 5206 C C . LEU A 1 648 ? 31.875 12.344 14.867 1 85.94 648 LEU A C 1
ATOM 5208 O O . LEU A 1 648 ? 31.062 12.891 14.133 1 85.94 648 LEU A O 1
ATOM 5212 N N . PRO A 1 649 ? 33.062 12.031 14.43 1 79.81 649 PRO A N 1
ATOM 5213 C CA . PRO A 1 649 ? 33.438 12.312 13.039 1 79.81 649 PRO A CA 1
ATOM 5214 C C . PRO A 1 649 ? 32.5 11.641 12.031 1 79.81 649 PRO A C 1
ATOM 5216 O O . PRO A 1 649 ? 32.156 12.242 11.008 1 79.81 649 PRO A O 1
ATOM 5219 N N . ASN A 1 650 ? 32.031 10.469 12.32 1 86 650 ASN A N 1
ATOM 5220 C CA . ASN A 1 650 ? 31.219 9.766 11.336 1 86 650 ASN A CA 1
ATOM 5221 C C . ASN A 1 650 ? 29.781 9.617 11.82 1 86 650 ASN A C 1
ATOM 5223 O O . ASN A 1 650 ? 28.938 9.086 11.102 1 86 650 ASN A O 1
ATOM 5227 N N . LEU A 1 651 ? 29.562 10.047 13.078 1 90.81 651 LEU A N 1
ATOM 5228 C CA . LEU A 1 651 ? 28.219 9.859 13.633 1 90.81 651 LEU A CA 1
ATOM 5229 C C . LEU A 1 651 ? 27.75 11.102 14.375 1 90.81 651 LEU A C 1
ATOM 5231 O O . LEU A 1 651 ? 28.438 11.586 15.281 1 90.81 651 LEU A O 1
ATOM 5235 N N . THR A 1 652 ? 26.734 11.688 13.984 1 89.31 652 THR A N 1
ATOM 5236 C CA . THR A 1 652 ? 26.109 12.828 14.648 1 89.31 652 THR A CA 1
ATOM 5237 C C . THR A 1 652 ? 24.625 12.555 14.898 1 89.31 652 THR A C 1
ATOM 5239 O O . THR A 1 652 ? 23.969 11.898 14.102 1 89.31 652 THR A O 1
ATOM 5242 N N . GLY A 1 653 ? 24.141 13 16.078 1 92.69 653 GLY A N 1
ATOM 5243 C CA . GLY A 1 653 ? 22.734 12.75 16.328 1 92.69 653 GLY A CA 1
ATOM 5244 C C . GLY A 1 653 ? 22.25 13.273 17.672 1 92.69 653 GLY A C 1
ATOM 5245 O O . GLY A 1 653 ? 23 13.961 18.359 1 92.69 653 GLY A O 1
ATOM 5246 N N . ARG A 1 654 ? 21.016 13.039 17.875 1 95.31 654 ARG A N 1
ATOM 5247 C CA . ARG A 1 654 ? 20.359 13.492 19.109 1 95.31 654 ARG A CA 1
ATOM 5248 C C . ARG A 1 654 ? 19.281 12.508 19.547 1 95.31 654 ARG A C 1
ATOM 5250 O O . ARG A 1 654 ? 18.562 11.961 18.719 1 95.31 654 ARG A O 1
ATOM 5257 N N . VAL A 1 655 ? 19.203 12.281 20.844 1 97.12 655 VAL A N 1
ATOM 5258 C CA . VAL A 1 655 ? 18.125 11.531 21.469 1 97.12 655 VAL A CA 1
ATOM 5259 C C . VAL A 1 655 ? 17.422 12.414 22.5 1 97.12 655 VAL A C 1
ATOM 5261 O O . VAL A 1 655 ? 18.062 13.062 23.328 1 97.12 655 VAL A O 1
ATOM 5264 N N . SER A 1 656 ? 16.125 12.461 22.375 1 97.5 656 SER A N 1
ATOM 5265 C CA . SER A 1 656 ? 15.367 13.352 23.25 1 97.5 656 SER A CA 1
ATOM 5266 C C . SER A 1 656 ? 14.188 12.617 23.891 1 97.5 656 SER A C 1
ATOM 5268 O O . SER A 1 656 ? 13.602 11.727 23.281 1 97.5 656 SER A O 1
ATOM 5270 N N . GLY A 1 657 ? 13.891 12.938 25.094 1 98.12 657 GLY A N 1
ATOM 5271 C CA . GLY A 1 657 ? 12.656 12.617 25.797 1 98.12 657 GLY A CA 1
ATOM 5272 C C . GLY A 1 657 ? 11.906 13.836 26.281 1 98.12 657 GLY A C 1
ATOM 5273 O O . GLY A 1 657 ? 12.516 14.836 26.672 1 98.12 657 GLY A O 1
ATOM 5274 N N . TYR A 1 658 ? 10.547 13.812 26.234 1 98.31 658 TYR A N 1
ATOM 5275 C CA . TYR A 1 658 ? 9.812 15 26.656 1 98.31 658 TYR A CA 1
ATOM 5276 C C . TYR A 1 658 ? 8.5 14.625 27.344 1 98.31 658 TYR A C 1
ATOM 5278 O O . TYR A 1 658 ? 7.992 13.516 27.141 1 98.31 658 TYR A O 1
ATOM 5286 N N . TYR A 1 659 ? 8.055 15.547 28.125 1 98.5 659 TYR A N 1
ATOM 5287 C CA . TYR A 1 659 ? 6.793 15.492 28.859 1 98.5 659 TYR A CA 1
ATOM 5288 C C . TYR A 1 659 ? 6.133 16.859 28.906 1 98.5 659 TYR A C 1
ATOM 5290 O O . TYR A 1 659 ? 6.766 17.844 29.297 1 98.5 659 TYR A O 1
ATOM 5298 N N . THR A 1 660 ? 4.859 16.938 28.438 1 98.62 660 THR A N 1
ATOM 5299 C CA . THR A 1 660 ? 4.133 18.203 28.469 1 98.62 660 THR A CA 1
ATOM 5300 C C . THR A 1 660 ? 2.684 17.984 28.891 1 98.62 660 THR A C 1
ATOM 5302 O O . THR A 1 660 ? 2.004 17.109 28.359 1 98.62 660 THR A O 1
ATOM 5305 N N . ARG A 1 661 ? 2.195 18.781 29.75 1 98.5 661 ARG A N 1
ATOM 5306 C CA . ARG A 1 661 ? 0.809 18.781 30.203 1 98.5 661 ARG A CA 1
ATOM 5307 C C . ARG A 1 661 ? 0.135 20.109 29.938 1 98.5 661 ARG A C 1
ATOM 5309 O O . ARG A 1 661 ? 0.646 21.156 30.344 1 98.5 661 ARG A O 1
ATOM 5316 N N . PHE A 1 662 ? -0.937 20.078 29.219 1 98.12 662 PHE A N 1
ATOM 5317 C CA . PHE A 1 662 ? -1.805 21.234 29.016 1 98.12 662 PHE A CA 1
ATOM 5318 C C . PHE A 1 662 ? -3.035 21.141 29.922 1 98.12 662 PHE A C 1
ATOM 5320 O O . PHE A 1 662 ? -3.752 20.141 29.891 1 98.12 662 PHE A O 1
ATOM 5327 N N . GLN A 1 663 ? -3.33 22.219 30.625 1 97.81 663 GLN A N 1
ATOM 5328 C CA . GLN A 1 663 ? -4.453 22.156 31.547 1 97.81 663 GLN A CA 1
ATOM 5329 C C . GLN A 1 663 ? -5.379 23.359 31.359 1 97.81 663 GLN A C 1
ATOM 5331 O O . GLN A 1 663 ? -4.93 24.453 31 1 97.81 663 GLN A O 1
ATOM 5336 N N . ASN A 1 664 ? -6.703 23.141 31.531 1 96.69 664 ASN A N 1
ATOM 5337 C CA . ASN A 1 664 ? -7.754 24.156 31.547 1 96.69 664 ASN A CA 1
ATOM 5338 C C . ASN A 1 664 ? -7.973 24.75 30.172 1 96.69 664 ASN A C 1
ATOM 5340 O O . ASN A 1 664 ? -8.125 25.969 30.031 1 96.69 664 ASN A O 1
ATOM 5344 N N . ILE A 1 665 ? -7.922 23.906 29.203 1 95.75 665 ILE A N 1
ATOM 5345 C CA . ILE A 1 665 ? -8.18 24.359 27.844 1 95.75 665 ILE A CA 1
ATOM 5346 C C . ILE A 1 665 ? -9.672 24.562 27.625 1 95.75 665 ILE A C 1
ATOM 5348 O O . ILE A 1 665 ? -10.492 23.781 28.141 1 95.75 665 ILE A O 1
ATOM 5352 N N . THR A 1 666 ? -10.008 25.578 26.984 1 94.69 666 THR A N 1
ATOM 5353 C CA . THR A 1 666 ? -11.375 25.828 26.531 1 94.69 666 THR A CA 1
ATOM 5354 C C . THR A 1 666 ? -11.484 25.672 25.016 1 94.69 666 THR A C 1
ATOM 5356 O O . THR A 1 666 ? -10.648 26.203 24.281 1 94.69 666 THR A O 1
ATOM 5359 N N . ASP A 1 667 ? -12.461 24.938 24.594 1 92.56 667 ASP A N 1
ATOM 5360 C CA . ASP A 1 667 ? -12.688 24.734 23.172 1 92.56 667 ASP A CA 1
ATOM 5361 C C . ASP A 1 667 ? -14.164 24.906 22.812 1 92.56 667 ASP A C 1
ATOM 5363 O O . ASP A 1 667 ? -15.039 24.562 23.609 1 92.56 667 ASP A O 1
ATOM 5367 N N . ILE A 1 668 ? -14.438 25.469 21.672 1 91.69 668 ILE A N 1
ATOM 5368 C CA . ILE A 1 668 ? -15.797 25.703 21.219 1 91.69 668 ILE A CA 1
ATOM 5369 C C . ILE A 1 668 ? -15.992 25.062 19.844 1 91.69 668 ILE A C 1
ATOM 5371 O O . ILE A 1 668 ? -15.164 25.25 18.938 1 91.69 668 ILE A O 1
ATOM 5375 N N . ASN A 1 669 ? -17.047 24.328 19.703 1 90.69 669 ASN A N 1
ATOM 5376 C CA . ASN A 1 669 ? -17.391 23.672 18.453 1 90.69 669 ASN A CA 1
ATOM 5377 C C . ASN A 1 669 ? -18.812 23.984 18.031 1 90.69 669 ASN A C 1
ATOM 5379 O O . ASN A 1 669 ? -19.672 24.266 18.875 1 90.69 669 ASN A O 1
ATOM 5383 N N . PHE A 1 670 ? -19.094 24 16.719 1 87.44 670 PHE A N 1
ATOM 5384 C CA . PHE A 1 670 ? -20.422 24.25 16.156 1 87.44 670 PHE A CA 1
ATOM 5385 C C . PHE A 1 670 ? -20.891 23.062 15.336 1 87.44 670 PHE A C 1
ATOM 5387 O O . PHE A 1 670 ? -20.172 22.578 14.469 1 87.44 670 PHE A O 1
ATOM 5394 N N . PHE A 1 671 ? -22.094 22.516 15.594 1 88.12 671 PHE A N 1
ATOM 5395 C CA . PHE A 1 671 ? -22.625 21.453 14.75 1 88.12 671 PHE A CA 1
ATOM 5396 C C . PHE A 1 671 ? -24.109 21.234 15.047 1 88.12 671 PHE A C 1
ATOM 5398 O O . PHE A 1 671 ? -24.609 21.672 16.078 1 88.12 671 PHE A O 1
ATOM 5405 N N . PHE A 1 672 ? -24.812 20.609 14.078 1 86.19 672 PHE A N 1
ATOM 5406 C CA . PHE A 1 672 ? -26.156 20.125 14.305 1 86.19 672 PHE A CA 1
ATOM 5407 C C . PHE A 1 672 ? -26.141 18.75 14.961 1 86.19 672 PHE A C 1
ATOM 5409 O O . PHE A 1 672 ? -25.312 17.891 14.602 1 86.19 672 PHE A O 1
ATOM 5416 N N . VAL A 1 673 ? -27.016 18.5 15.93 1 89.88 673 VAL A N 1
ATOM 5417 C CA . VAL A 1 673 ? -26.969 17.219 16.641 1 89.88 673 VAL A CA 1
ATOM 5418 C C . VAL A 1 673 ? -28.391 16.797 17.031 1 89.88 673 VAL A C 1
ATOM 5420 O O . VAL A 1 673 ? -29.234 17.641 17.359 1 89.88 673 VAL A O 1
ATOM 5423 N N . ASP A 1 674 ? -28.641 15.484 16.844 1 88.69 674 ASP A N 1
ATOM 5424 C CA . ASP A 1 674 ? -29.781 14.828 17.453 1 88.69 674 ASP A CA 1
ATOM 5425 C C . ASP A 1 674 ? -29.391 14.148 18.766 1 88.69 674 ASP A C 1
ATOM 5427 O O . ASP A 1 674 ? -29.156 12.938 18.797 1 88.69 674 ASP A O 1
ATOM 5431 N N . ALA A 1 675 ? -29.438 14.906 19.75 1 85.69 675 ALA A N 1
ATOM 5432 C CA . ALA A 1 675 ? -28.984 14.422 21.047 1 85.69 675 ALA A CA 1
ATOM 5433 C C . ALA A 1 675 ? -30.125 13.828 21.859 1 85.69 675 ALA A C 1
ATOM 5435 O O . ALA A 1 675 ? -31.281 13.82 21.391 1 85.69 675 ALA A O 1
ATOM 5436 N N . GLY A 1 676 ? -29.75 13.266 22.984 1 82.75 676 GLY A N 1
ATOM 5437 C CA . GLY A 1 676 ? -30.766 12.719 23.859 1 82.75 676 GLY A CA 1
ATOM 5438 C C . GLY A 1 676 ? -31.703 13.773 24.406 1 82.75 676 GLY A C 1
ATOM 5439 O O . GLY A 1 676 ? -32.844 13.469 24.797 1 82.75 676 GLY A O 1
ATOM 5440 N N . VAL A 1 677 ? -31.219 14.984 24.406 1 82.75 677 VAL A N 1
ATOM 5441 C CA . VAL A 1 677 ? -32 16.062 24.984 1 82.75 677 VAL A CA 1
ATOM 5442 C C . VAL A 1 677 ? -32.781 16.781 23.891 1 82.75 677 VAL A C 1
ATOM 5444 O O . VAL A 1 677 ? -33.562 17.703 24.172 1 82.75 677 VAL A O 1
ATOM 5447 N N . GLY A 1 678 ? -32.469 16.406 22.688 1 79 678 GLY A N 1
ATOM 5448 C CA . GLY A 1 678 ? -33.188 17.031 21.578 1 79 678 GLY A CA 1
ATOM 5449 C C . GLY A 1 678 ? -32.312 17.281 20.375 1 79 678 GLY A C 1
ATOM 5450 O O . GLY A 1 678 ? -31.141 16.891 20.359 1 79 678 GLY A O 1
ATOM 5451 N N . SER A 1 679 ? -32.969 17.875 19.312 1 80.06 679 SER A N 1
ATOM 5452 C CA . SER A 1 679 ? -32.25 18.141 18.062 1 80.06 679 SER A CA 1
ATOM 5453 C C . SER A 1 679 ? -32.156 19.641 17.797 1 80.06 679 SER A C 1
ATOM 5455 O O . SER A 1 679 ? -33.125 20.375 17.953 1 80.06 679 SER A O 1
ATOM 5457 N N . ASP A 1 680 ? -30.797 20.109 17.5 1 78.44 680 ASP A N 1
ATOM 5458 C CA . ASP A 1 680 ? -30.578 21.531 17.219 1 78.44 680 ASP A CA 1
ATOM 5459 C C . ASP A 1 680 ? -29.172 21.766 16.688 1 78.44 680 ASP A C 1
ATOM 5461 O O . ASP A 1 680 ? -28.312 20.875 16.75 1 78.44 680 ASP A O 1
ATOM 5465 N N . PHE A 1 681 ? -29.078 22.969 16.062 1 81.75 681 PHE A N 1
ATOM 5466 C CA . PHE A 1 681 ? -27.734 23.484 15.828 1 81.75 681 PHE A CA 1
ATOM 5467 C C . PHE A 1 681 ? -27.172 24.078 17.109 1 81.75 681 PHE A C 1
ATOM 5469 O O . PHE A 1 681 ? -27.75 25 17.672 1 81.75 681 PHE A O 1
ATOM 5476 N N . VAL A 1 682 ? -26.047 23.594 17.609 1 86.75 682 VAL A N 1
ATOM 5477 C CA . VAL A 1 682 ? -25.594 23.984 18.953 1 86.75 682 VAL A CA 1
ATOM 5478 C C . VAL A 1 682 ? -24.156 24.484 18.875 1 86.75 682 VAL A C 1
ATOM 5480 O O . VAL A 1 682 ? -23.422 24.141 17.938 1 86.75 682 VAL A O 1
ATOM 5483 N N . GLN A 1 683 ? -23.828 25.297 19.812 1 90.88 683 GLN A N 1
ATOM 5484 C CA . GLN A 1 683 ? -22.453 25.641 20.156 1 90.88 683 GLN A CA 1
ATOM 5485 C C . GLN A 1 683 ? -21.984 24.844 21.375 1 90.88 683 GLN A C 1
ATOM 5487 O O . GLN A 1 683 ? -22.422 25.094 22.5 1 90.88 683 GLN A O 1
ATOM 5492 N N . GLU A 1 684 ? -21.078 23.922 21.141 1 92.69 684 GLU A N 1
ATOM 5493 C CA . GLU A 1 684 ? -20.547 23.078 22.203 1 92.69 684 GLU A CA 1
ATOM 5494 C C . GLU A 1 684 ? -19.312 23.734 22.844 1 92.69 684 GLU A C 1
ATOM 5496 O O . GLU A 1 684 ? -18.328 24 22.172 1 92.69 684 GLU A O 1
ATOM 5501 N N . VAL A 1 685 ? -19.422 24.031 24.109 1 94.38 685 VAL A N 1
ATOM 5502 C CA . VAL A 1 685 ? -18.312 24.641 24.844 1 94.38 685 VAL A CA 1
ATOM 5503 C C . VAL A 1 685 ? -17.703 23.609 25.797 1 94.38 685 VAL A C 1
ATOM 5505 O O . VAL A 1 685 ? -18.406 23.031 26.625 1 94.38 685 VAL A O 1
ATOM 5508 N N . LEU A 1 686 ? -16.469 23.375 25.594 1 95.75 686 LEU A N 1
ATOM 5509 C CA . LEU A 1 686 ? -15.719 22.5 26.484 1 95.75 686 LEU A CA 1
ATOM 5510 C C . LEU A 1 686 ? -14.867 23.328 27.438 1 95.75 686 LEU A C 1
ATOM 5512 O O . LEU A 1 686 ? -14.188 24.266 27.016 1 95.75 686 LEU A O 1
ATOM 5516 N N . THR A 1 687 ? -14.867 23.062 28.656 1 95.31 687 THR A N 1
ATOM 5517 C CA . THR A 1 687 ? -14.008 23.688 29.656 1 95.31 687 THR A CA 1
ATOM 5518 C C . THR A 1 687 ? -13.289 22.625 30.484 1 95.31 687 THR A C 1
ATOM 5520 O O . THR A 1 687 ? -13.703 21.469 30.531 1 95.31 687 THR A O 1
ATOM 5523 N N . ASP A 1 688 ? -12.109 22.984 31.031 1 95.56 688 ASP A N 1
ATOM 5524 C CA . ASP A 1 688 ? -11.281 22.094 31.844 1 95.56 688 ASP A CA 1
ATOM 5525 C C . ASP A 1 688 ? -10.773 20.906 31.031 1 95.56 688 ASP A C 1
ATOM 5527 O O . ASP A 1 688 ? -10.773 19.781 31.516 1 95.56 688 ASP A O 1
ATOM 5531 N N . LEU A 1 689 ? -10.531 21.156 29.812 1 96.88 689 LEU A N 1
ATOM 5532 C CA . LEU A 1 689 ? -9.961 20.141 28.938 1 96.88 689 LEU A CA 1
ATOM 5533 C C . LEU A 1 689 ? -8.445 20.062 29.109 1 96.88 689 LEU A C 1
ATOM 5535 O O . LEU A 1 689 ? -7.75 21.078 28.953 1 96.88 689 LEU A O 1
ATOM 5539 N N . ASP A 1 690 ? -7.961 18.938 29.5 1 98.06 690 ASP A N 1
ATOM 5540 C CA . ASP A 1 690 ? -6.523 18.734 29.641 1 98.06 690 ASP A CA 1
ATOM 5541 C C . ASP A 1 690 ? -5.992 17.781 28.562 1 98.06 690 ASP A C 1
ATOM 5543 O O . ASP A 1 690 ? -6.703 16.891 28.125 1 98.06 690 ASP A O 1
ATOM 5547 N N . LYS A 1 691 ? -4.746 18 28.234 1 98.19 691 LYS A N 1
ATOM 5548 C CA . LYS A 1 691 ? -4.051 17.156 27.281 1 98.19 691 LYS A CA 1
ATOM 5549 C C . LYS A 1 691 ? -2.67 16.75 27.797 1 98.19 691 LYS A C 1
ATOM 5551 O O . LYS A 1 691 ? -2.057 17.484 28.562 1 98.19 691 LYS A O 1
ATOM 5556 N N . LEU A 1 692 ? -2.23 15.602 27.344 1 98.56 692 LEU A N 1
ATOM 5557 C CA . LEU A 1 692 ? -0.918 15.094 27.734 1 98.56 692 LEU A CA 1
ATOM 5558 C C . LEU A 1 692 ? -0.11 14.711 26.5 1 98.56 692 LEU A C 1
ATOM 5560 O O . LEU A 1 692 ? -0.623 14.039 25.594 1 98.56 692 LEU A O 1
ATOM 5564 N N . HIS A 1 693 ? 1.09 15.141 26.422 1 98.44 693 HIS A N 1
ATOM 5565 C CA . HIS A 1 693 ? 2.039 14.781 25.375 1 98.44 693 HIS A CA 1
ATOM 5566 C C . HIS A 1 693 ? 3.312 14.188 25.969 1 98.44 693 HIS A C 1
ATOM 5568 O O . HIS A 1 693 ? 4.008 14.844 26.734 1 98.44 693 HIS A O 1
ATOM 5574 N N . LEU A 1 694 ? 3.572 13 25.672 1 98.19 694 LEU A N 1
ATOM 5575 C CA . LEU A 1 694 ? 4.754 12.281 26.125 1 98.19 694 LEU A CA 1
ATOM 5576 C C . LEU A 1 694 ? 5.398 11.516 24.969 1 98.19 694 LEU A C 1
ATOM 5578 O O . LEU A 1 694 ? 4.699 10.922 24.141 1 98.19 694 LEU A O 1
ATOM 5582 N N . GLY A 1 695 ? 6.754 11.602 24.938 1 98.19 695 GLY A N 1
ATOM 5583 C CA . GLY A 1 695 ? 7.34 10.836 23.859 1 98.19 695 GLY A CA 1
ATOM 5584 C C . GLY A 1 695 ? 8.859 10.898 23.828 1 98.19 695 GLY A C 1
ATOM 5585 O O . GLY A 1 695 ? 9.477 11.445 24.734 1 98.19 695 GLY A O 1
ATOM 5586 N N . THR A 1 696 ? 9.43 10.203 22.797 1 98.12 696 THR A N 1
ATOM 5587 C CA . THR A 1 696 ? 10.859 10.148 22.547 1 98.12 696 THR A CA 1
ATOM 5588 C C . THR A 1 696 ? 11.164 10.461 21.078 1 98.12 696 THR A C 1
ATOM 5590 O O . THR A 1 696 ? 10.352 10.156 20.188 1 98.12 696 THR A O 1
ATOM 5593 N N . GLU A 1 697 ? 12.281 11.109 20.828 1 97.69 697 GLU A N 1
ATOM 5594 C CA . GLU A 1 697 ? 12.75 11.461 19.5 1 97.69 697 GLU A CA 1
ATOM 5595 C C . GLU A 1 697 ? 14.203 11.039 19.297 1 97.69 697 GLU A C 1
ATOM 5597 O O . GLU A 1 697 ? 15.016 11.148 20.203 1 97.69 697 GLU A O 1
ATOM 5602 N N . ILE A 1 698 ? 14.508 10.539 18.109 1 97.69 698 ILE A N 1
ATOM 5603 C CA . ILE A 1 698 ? 15.867 10.156 17.75 1 97.69 698 ILE A CA 1
ATOM 5604 C C . ILE A 1 698 ? 16.203 10.672 16.359 1 97.69 698 ILE A C 1
ATOM 5606 O O . ILE A 1 698 ? 15.375 10.617 15.445 1 97.69 698 ILE A O 1
ATOM 5610 N N . GLY A 1 699 ? 17.312 11.266 16.188 1 96.81 699 GLY A N 1
ATOM 5611 C CA . GLY A 1 699 ? 17.891 11.641 14.906 1 96.81 699 GLY A CA 1
ATOM 5612 C C . GLY A 1 699 ? 19.375 11.32 14.805 1 96.81 699 GLY A C 1
ATOM 5613 O O . GLY A 1 699 ? 20.172 11.859 15.57 1 96.81 699 GLY A O 1
ATOM 5614 N N . LEU A 1 700 ? 19.734 10.359 13.875 1 96.5 700 LEU A N 1
ATOM 5615 C CA . LEU A 1 700 ? 21.125 9.938 13.695 1 96.5 700 LEU A CA 1
ATOM 5616 C C . LEU A 1 700 ? 21.547 10.039 12.234 1 96.5 700 LEU A C 1
ATOM 5618 O O . LEU A 1 700 ? 20.75 9.75 11.336 1 96.5 700 LEU A O 1
ATOM 5622 N N . GLU A 1 701 ? 22.688 10.461 12.031 1 93.69 701 GLU A N 1
ATOM 5623 C CA . GLU A 1 701 ? 23.312 10.508 10.711 1 93.69 701 GLU A CA 1
ATOM 5624 C C . GLU A 1 701 ? 24.688 9.844 10.727 1 93.69 701 GLU A C 1
ATOM 5626 O O . GLU A 1 701 ? 25.516 10.141 11.594 1 93.69 701 GLU A O 1
ATOM 5631 N N . TYR A 1 702 ? 24.906 8.914 9.797 1 93.12 702 TYR A N 1
ATOM 5632 C CA . TYR A 1 702 ? 26.156 8.164 9.719 1 93.12 702 TYR A CA 1
ATOM 5633 C C . TYR A 1 702 ? 26.797 8.305 8.344 1 93.12 702 TYR A C 1
ATOM 5635 O O . TYR A 1 702 ? 26.188 7.977 7.328 1 93.12 702 TYR A O 1
ATOM 5643 N N . GLN A 1 703 ? 28.047 8.648 8.359 1 88.31 703 GLN A N 1
ATOM 5644 C CA . GLN A 1 703 ? 28.797 8.758 7.113 1 88.31 703 GLN A CA 1
ATOM 5645 C C . GLN A 1 703 ? 29.453 7.43 6.754 1 88.31 703 GLN A C 1
ATOM 5647 O O . GLN A 1 703 ? 30.609 7.191 7.113 1 88.31 703 GLN A O 1
ATOM 5652 N N . LEU A 1 704 ? 28.75 6.73 5.906 1 84.44 704 LEU A N 1
ATOM 5653 C CA . LEU A 1 704 ? 29.234 5.406 5.527 1 84.44 704 LEU A CA 1
ATOM 5654 C C . LEU A 1 704 ? 30.5 5.508 4.691 1 84.44 704 LEU A C 1
ATOM 5656 O O . LEU A 1 704 ? 31.422 4.695 4.844 1 84.44 704 LEU A O 1
ATOM 5660 N N . SER A 1 705 ? 30.516 6.426 3.707 1 81.81 705 SER A N 1
ATOM 5661 C CA . SER A 1 705 ? 31.656 6.77 2.867 1 81.81 705 SER A CA 1
ATOM 5662 C C . SER A 1 705 ? 31.656 8.25 2.508 1 81.81 705 SER A C 1
ATOM 5664 O O . SER A 1 705 ? 30.781 9 2.949 1 81.81 705 SER A O 1
ATOM 5666 N N . SER A 1 706 ? 32.656 8.562 1.734 1 76.31 706 SER A N 1
ATOM 5667 C CA . SER A 1 706 ? 32.688 9.961 1.331 1 76.31 706 SER A CA 1
ATOM 5668 C C . SER A 1 706 ? 31.547 10.312 0.4 1 76.31 706 SER A C 1
ATOM 5670 O O . SER A 1 706 ? 31.172 11.477 0.272 1 76.31 706 SER A O 1
ATOM 5672 N N . ALA A 1 707 ? 30.922 9.273 -0.161 1 79 707 ALA A N 1
ATOM 5673 C CA . ALA A 1 707 ? 29.891 9.539 -1.156 1 79 707 ALA A CA 1
ATOM 5674 C C . ALA A 1 707 ? 28.5 9.195 -0.61 1 79 707 ALA A C 1
ATOM 5676 O O . ALA A 1 707 ? 27.5 9.695 -1.107 1 79 707 ALA A O 1
ATOM 5677 N N . VAL A 1 708 ? 28.469 8.352 0.419 1 86.94 708 VAL A N 1
ATOM 5678 C CA . VAL A 1 708 ? 27.172 7.844 0.841 1 86.94 708 VAL A CA 1
ATOM 5679 C C . VAL A 1 708 ? 26.938 8.18 2.312 1 86.94 708 VAL A C 1
ATOM 5681 O O . VAL A 1 708 ? 27.797 7.926 3.158 1 86.94 708 VAL A O 1
ATOM 5684 N N . LYS A 1 709 ? 25.844 8.734 2.578 1 89.5 709 LYS A N 1
ATOM 5685 C CA . LYS A 1 709 ? 25.406 9.07 3.93 1 89.5 709 LYS A CA 1
ATOM 5686 C C . LYS A 1 709 ? 24.094 8.367 4.277 1 89.5 709 LYS A C 1
ATOM 5688 O O . LYS A 1 709 ? 23.188 8.281 3.445 1 89.5 709 LYS A O 1
ATOM 5693 N N . LEU A 1 710 ? 24.031 7.867 5.547 1 92.81 710 LEU A N 1
ATOM 5694 C CA . LEU A 1 710 ? 22.812 7.219 6.043 1 92.81 710 LEU A CA 1
ATOM 5695 C C . LEU A 1 710 ? 22.188 8.023 7.18 1 92.81 710 LEU A C 1
ATOM 5697 O O . LEU A 1 710 ? 22.906 8.672 7.953 1 92.81 710 LEU A O 1
ATOM 5701 N N . SER A 1 711 ? 20.938 8.031 7.227 1 94.62 711 SER A N 1
ATOM 5702 C CA . SER A 1 711 ? 20.25 8.711 8.32 1 94.62 711 SER A CA 1
ATOM 5703 C C . SER A 1 711 ? 19.141 7.844 8.898 1 94.62 711 SER A C 1
ATOM 5705 O O . SER A 1 711 ? 18.5 7.082 8.18 1 94.62 711 SER A O 1
ATOM 5707 N N . LEU A 1 712 ? 18.969 7.906 10.211 1 96.38 712 LEU A N 1
ATOM 5708 C CA . LEU A 1 712 ? 17.906 7.215 10.953 1 96.38 712 LEU A CA 1
ATOM 5709 C C . LEU A 1 712 ? 17.156 8.18 11.852 1 96.38 712 LEU A C 1
ATOM 5711 O O . LEU A 1 712 ? 17.766 8.859 12.688 1 96.38 712 LEU A O 1
ATOM 5715 N N . VAL A 1 713 ? 15.914 8.266 11.68 1 96.88 713 VAL A N 1
ATOM 5716 C CA . VAL A 1 713 ? 15.07 9.164 12.461 1 96.88 713 VAL A CA 1
ATOM 5717 C C . VAL A 1 713 ? 13.875 8.398 13.016 1 96.88 713 VAL A C 1
ATOM 5719 O O . VAL A 1 713 ? 13.281 7.566 12.32 1 96.88 713 VAL A O 1
ATOM 5722 N N . ALA A 1 714 ? 13.539 8.617 14.289 1 97.56 714 ALA A N 1
ATOM 5723 C CA . ALA A 1 714 ? 12.398 7.957 14.922 1 97.56 714 ALA A CA 1
ATOM 5724 C C . ALA A 1 714 ? 11.711 8.891 15.914 1 97.56 714 ALA A C 1
ATOM 5726 O O . ALA A 1 714 ? 12.367 9.68 16.594 1 97.56 714 ALA A O 1
ATOM 5727 N N . ALA A 1 715 ? 10.445 8.867 15.945 1 97.62 715 ALA A N 1
ATOM 5728 C CA . ALA A 1 715 ? 9.617 9.586 16.906 1 97.62 715 ALA A CA 1
ATOM 5729 C C . ALA A 1 715 ? 8.508 8.688 17.453 1 97.62 715 ALA A C 1
ATOM 5731 O O . ALA A 1 715 ? 7.707 8.141 16.688 1 97.62 715 ALA A O 1
ATOM 5732 N N . LEU A 1 716 ? 8.484 8.492 18.734 1 97.88 716 LEU A N 1
ATOM 5733 C CA . LEU A 1 716 ? 7.438 7.758 19.438 1 97.88 716 LEU A CA 1
ATOM 5734 C C . LEU A 1 716 ? 6.723 8.648 20.453 1 97.88 716 LEU A C 1
ATOM 5736 O O . LEU A 1 716 ? 7.352 9.164 21.375 1 97.88 716 LEU A O 1
ATOM 5740 N N . GLY A 1 717 ? 5.449 8.883 20.203 1 97.5 717 GLY A N 1
ATOM 5741 C CA . GLY A 1 717 ? 4.684 9.758 21.094 1 97.5 717 GLY A CA 1
ATOM 5742 C C . GLY A 1 717 ? 3.41 9.117 21.609 1 97.5 717 GLY A C 1
ATOM 5743 O O . GLY A 1 717 ? 2.887 8.18 20.984 1 97.5 717 GLY A O 1
ATOM 5744 N N . LYS A 1 718 ? 3.018 9.516 22.703 1 97.62 718 LYS A N 1
ATOM 5745 C CA . LYS A 1 718 ? 1.723 9.219 23.312 1 97.62 718 LYS A CA 1
ATOM 5746 C C . LYS A 1 718 ? 0.976 10.5 23.672 1 97.62 718 LYS A C 1
ATOM 5748 O O . LYS A 1 718 ? 1.307 11.164 24.656 1 97.62 718 LYS A O 1
ATOM 5753 N N . PHE A 1 719 ? 0.018 10.789 22.891 1 98.19 719 PHE A N 1
ATOM 5754 C CA . PHE A 1 719 ? -0.787 11.984 23.078 1 98.19 719 PHE A CA 1
ATOM 5755 C C . PHE A 1 719 ? -2.211 11.625 23.484 1 98.19 719 PHE A C 1
ATOM 5757 O O . PHE A 1 719 ? -2.916 10.938 22.75 1 98.19 719 PHE A O 1
ATOM 5764 N N . LEU A 1 720 ? -2.709 12.188 24.609 1 97.81 720 LEU A N 1
ATOM 5765 C CA . LEU A 1 720 ? -3.996 11.773 25.156 1 97.81 720 LEU A CA 1
ATOM 5766 C C . LEU A 1 720 ? -4.762 12.969 25.703 1 97.81 720 LEU A C 1
ATOM 5768 O O . LEU A 1 720 ? -4.164 13.977 26.078 1 97.81 720 LEU A O 1
ATOM 5772 N N . TYR A 1 721 ? -6.105 12.711 25.625 1 98.19 721 TYR A N 1
ATOM 5773 C CA . TYR A 1 721 ? -6.895 13.547 26.531 1 98.19 721 TYR A CA 1
ATOM 5774 C C . TYR A 1 721 ? -6.602 13.203 27.984 1 98.19 721 TYR A C 1
ATOM 5776 O O . TYR A 1 721 ? -6.582 12.031 28.359 1 98.19 721 TYR A O 1
ATOM 5784 N N . ALA A 1 722 ? -6.414 14.211 28.828 1 98.25 722 ALA A N 1
ATOM 5785 C CA . ALA A 1 722 ? -5.938 13.93 30.188 1 98.25 722 ALA A CA 1
ATOM 5786 C C . ALA A 1 722 ? -7.004 14.266 31.219 1 98.25 722 ALA A C 1
ATOM 5788 O O . ALA A 1 722 ? -6.734 14.258 32.438 1 98.25 722 ALA A O 1
ATOM 5789 N N . SER A 1 723 ? -8.172 14.656 30.781 1 97.88 723 SER A N 1
ATOM 5790 C CA . SER A 1 723 ? -9.297 14.914 31.672 1 97.88 723 SER A CA 1
ATOM 5791 C C . SER A 1 723 ? -10.625 14.664 30.984 1 97.88 723 SER A C 1
ATOM 5793 O O . SER A 1 723 ? -10.672 14.438 29.766 1 97.88 723 SER A O 1
ATOM 5795 N N . ASP A 1 724 ? -11.656 14.523 31.781 1 98.12 724 ASP A N 1
ATOM 5796 C CA . ASP A 1 724 ? -13.039 14.562 31.312 1 98.12 724 ASP A CA 1
ATOM 5797 C C . ASP A 1 724 ? -13.609 15.977 31.438 1 98.12 724 ASP A C 1
ATOM 5799 O O . ASP A 1 724 ? -14.078 16.375 32.5 1 98.12 724 ASP A O 1
ATOM 5803 N N . PRO A 1 725 ? -13.641 16.688 30.391 1 97.62 725 PRO A N 1
ATOM 5804 C CA . PRO A 1 725 ? -14.07 18.094 30.438 1 97.62 725 PRO A CA 1
ATOM 5805 C C . PRO A 1 725 ? -15.578 18.234 30.688 1 97.62 725 PRO A C 1
ATOM 5807 O O . PRO A 1 725 ? -16.328 17.266 30.516 1 97.62 725 PRO A O 1
ATOM 5810 N N . PHE A 1 726 ? -15.938 19.453 31.047 1 96.62 726 PHE A N 1
ATOM 5811 C CA . PHE A 1 726 ? -17.344 19.797 31.141 1 96.62 726 PHE A CA 1
ATOM 5812 C C . PHE A 1 726 ? -17.875 20.266 29.781 1 96.62 726 PHE A C 1
ATOM 5814 O O . PHE A 1 726 ? -17.172 20.938 29.031 1 96.62 726 PHE A O 1
ATOM 5821 N N . VAL A 1 727 ? -19.125 19.828 29.5 1 96.25 727 VAL A N 1
ATOM 5822 C CA . VAL A 1 727 ? -19.719 20.172 28.203 1 96.25 727 VAL A CA 1
ATOM 5823 C C . VAL A 1 727 ? -21 20.969 28.438 1 96.25 727 VAL A C 1
ATOM 5825 O O . VAL A 1 727 ? -21.891 20.562 29.188 1 96.25 727 VAL A O 1
ATOM 5828 N N . THR A 1 728 ? -21.062 22.109 27.828 1 94.62 728 THR A N 1
ATOM 5829 C CA . THR A 1 728 ? -22.266 22.922 27.766 1 94.62 728 THR A CA 1
ATOM 5830 C C . THR A 1 728 ? -22.656 23.219 26.328 1 94.62 728 THR A C 1
ATOM 5832 O O . THR A 1 728 ? -21.797 23.547 25.5 1 94.62 728 THR A O 1
ATOM 5835 N N . ILE A 1 729 ? -23.891 23 26.016 1 92.75 729 ILE A N 1
ATOM 5836 C CA . ILE A 1 729 ? -24.359 23.344 24.672 1 92.75 729 ILE A CA 1
ATOM 5837 C C . ILE A 1 729 ? -25.234 24.594 24.734 1 92.75 729 ILE A C 1
ATOM 5839 O O . ILE A 1 729 ? -25.984 24.781 25.688 1 92.75 729 ILE A O 1
ATOM 5843 N N . ASN A 1 730 ? -25.016 25.453 23.781 1 89.5 730 ASN A N 1
ATOM 5844 C CA . ASN A 1 730 ? -25.797 26.672 23.625 1 89.5 730 ASN A CA 1
ATOM 5845 C C . ASN A 1 730 ? -26.578 26.688 22.312 1 89.5 730 ASN A C 1
ATOM 5847 O O . ASN A 1 730 ? -26.094 26.188 21.297 1 89.5 730 ASN A O 1
ATOM 5851 N N . PHE A 1 731 ? -27.766 27.125 22.312 1 84.94 731 PHE A N 1
ATOM 5852 C CA . PHE A 1 731 ? -28.609 27.156 21.125 1 84.94 731 PHE A CA 1
ATOM 5853 C C . PHE A 1 731 ? -29.578 28.344 21.188 1 84.94 731 PHE A C 1
ATOM 5855 O O . PHE A 1 731 ? -29.703 28.984 22.219 1 84.94 731 PHE A O 1
ATOM 5862 N N . ASP A 1 732 ? -30.141 28.672 20.047 1 76.88 732 ASP A N 1
ATOM 5863 C CA . ASP A 1 732 ? -31.094 29.781 19.953 1 76.88 732 ASP A CA 1
ATOM 5864 C C . ASP A 1 732 ? -32.469 29.344 20.422 1 76.88 732 ASP A C 1
ATOM 5866 O O . ASP A 1 732 ? -32.906 28.219 20.188 1 76.88 732 ASP A O 1
ATOM 5870 N N . THR A 1 733 ? -33.156 30.25 21.219 1 65.62 733 THR A N 1
ATOM 5871 C CA . THR A 1 733 ? -34.469 29.922 21.797 1 65.62 733 THR A CA 1
ATOM 5872 C C . THR A 1 733 ? -35.594 30.562 20.984 1 65.62 733 THR A C 1
ATOM 5874 O O . THR A 1 733 ? -36.75 30.344 21.266 1 65.62 733 THR A O 1
ATOM 5877 N N . ALA A 1 734 ? -35.438 31.438 19.969 1 62.91 734 ALA A N 1
ATOM 5878 C CA . ALA A 1 734 ? -36.5 32.219 19.328 1 62.91 734 ALA A CA 1
ATOM 5879 C C . ALA A 1 734 ? -37.25 31.375 18.297 1 62.91 734 ALA A C 1
ATOM 5881 O O . ALA A 1 734 ? -38.312 31.766 17.828 1 62.91 734 ALA A O 1
ATOM 5882 N N . GLY A 1 735 ? -37.062 30.156 17.891 1 54.59 735 GLY A N 1
ATOM 5883 C CA . GLY A 1 735 ? -37.594 29.531 16.703 1 54.59 735 GLY A CA 1
ATOM 5884 C C . GLY A 1 735 ? -38.969 28.938 16.891 1 54.59 735 GLY A C 1
ATOM 5885 O O . GLY A 1 735 ? -39.469 28.844 18.016 1 54.59 735 GLY A O 1
ATOM 5886 N N . ALA A 1 736 ? -39.75 28.859 15.695 1 48.28 736 ALA A N 1
ATOM 5887 C CA . ALA A 1 736 ? -41.094 28.312 15.555 1 48.28 736 ALA A CA 1
ATOM 5888 C C . ALA A 1 736 ? -41.156 26.891 16.109 1 48.28 736 ALA A C 1
ATOM 5890 O O . ALA A 1 736 ? -42.25 26.312 16.172 1 48.28 736 ALA A O 1
ATOM 5891 N N . GLU A 1 737 ? -40.094 26.281 16.109 1 50.16 737 GLU A N 1
ATOM 5892 C CA . GLU A 1 737 ? -40.344 24.859 16.344 1 50.16 737 GLU A CA 1
ATOM 5893 C C . GLU A 1 737 ? -40.688 24.594 17.812 1 50.16 737 GLU A C 1
ATOM 5895 O O . GLU A 1 737 ? -40.156 25.266 18.719 1 50.16 737 GLU A O 1
ATOM 5900 N N . GLU A 1 738 ? -41.781 24 18 1 48.91 738 GLU A N 1
ATOM 5901 C CA . GLU A 1 738 ? -42.562 23.594 19.172 1 48.91 738 GLU A CA 1
ATOM 5902 C C . GLU A 1 738 ? -41.656 23.094 20.281 1 48.91 738 GLU A C 1
ATOM 5904 O O . GLU A 1 738 ? -41.906 23.328 21.469 1 48.91 738 GLU A O 1
ATOM 5909 N N . ASP A 1 739 ? -40.562 22.266 20.047 1 54.34 739 ASP A N 1
ATOM 5910 C CA . ASP A 1 739 ? -39.969 21.594 21.203 1 54.34 739 ASP A CA 1
ATOM 5911 C C . ASP A 1 739 ? -38.656 22.266 21.594 1 54.34 739 ASP A C 1
ATOM 5913 O O . ASP A 1 739 ? -37.594 21.969 21.016 1 54.34 739 ASP A O 1
ATOM 5917 N N . ILE A 1 740 ? -38.75 23.438 22.219 1 59.5 740 ILE A N 1
ATOM 5918 C CA . ILE A 1 740 ? -37.594 24.156 22.766 1 59.5 740 ILE A CA 1
ATOM 5919 C C . ILE A 1 740 ? -36.844 23.266 23.766 1 59.5 740 ILE A C 1
ATOM 5921 O O . ILE A 1 740 ? -37.469 22.734 24.703 1 59.5 740 ILE A O 1
ATOM 5925 N N . LEU A 1 741 ? -35.5 23.078 23.5 1 66.31 741 LEU A N 1
ATOM 5926 C CA . LEU A 1 741 ? -34.688 22.25 24.375 1 66.31 741 LEU A CA 1
ATOM 5927 C C . LEU A 1 741 ? -34.688 22.781 25.797 1 66.31 741 LEU A C 1
ATOM 5929 O O . LEU A 1 741 ? -34.938 22.047 26.75 1 66.31 741 LEU A O 1
ATOM 5933 N N . SER A 1 742 ? -34.344 24.188 25.953 1 72.94 742 SER A N 1
ATOM 5934 C CA . SER A 1 742 ? -34.312 24.891 27.234 1 72.94 742 SER A CA 1
ATOM 5935 C C . SER A 1 742 ? -34.594 26.391 27.047 1 72.94 742 SER A C 1
ATOM 5937 O O . SER A 1 742 ? -34.062 27.016 26.125 1 72.94 742 SER A O 1
ATOM 5939 N N . PRO A 1 743 ? -35.375 26.906 27.844 1 70.31 743 PRO A N 1
ATOM 5940 C CA . PRO A 1 743 ? -35.688 28.328 27.75 1 70.31 743 PRO A CA 1
ATOM 5941 C C . PRO A 1 743 ? -34.469 29.219 27.984 1 70.31 743 PRO A C 1
ATOM 5943 O O . PRO A 1 743 ? -34.438 30.359 27.531 1 70.31 743 PRO A O 1
ATOM 5946 N N . GLU A 1 744 ? -33.438 28.781 28.719 1 73.12 744 GLU A N 1
ATOM 5947 C CA . GLU A 1 744 ? -32.25 29.578 29.047 1 73.12 744 GLU A CA 1
ATOM 5948 C C . GLU A 1 744 ? -31.297 29.656 27.859 1 73.12 744 GLU A C 1
ATOM 5950 O O . GLU A 1 744 ? -30.422 30.516 27.828 1 73.12 744 GLU A O 1
ATOM 5955 N N . GLY A 1 745 ? -31.484 28.906 26.922 1 80.88 745 GLY A N 1
ATOM 5956 C CA . GLY A 1 745 ? -30.656 28.922 25.719 1 80.88 745 GLY A CA 1
ATOM 5957 C C . GLY A 1 745 ? -29.375 28.109 25.859 1 80.88 745 GLY A C 1
ATOM 5958 O O . GLY A 1 745 ? -28.5 28.172 25 1 80.88 745 GLY A O 1
ATOM 5959 N N . ASN A 1 746 ? -29.188 27.516 27.016 1 89.06 746 ASN A N 1
ATOM 5960 C CA . ASN A 1 746 ? -28.031 26.641 27.219 1 89.06 746 ASN A CA 1
ATOM 5961 C C . ASN A 1 746 ? -28.391 25.453 28.094 1 89.06 746 ASN A C 1
ATOM 5963 O O . ASN A 1 746 ? -29.344 25.5 28.875 1 89.06 746 ASN A O 1
ATOM 5967 N N . ILE A 1 747 ? -27.781 24.344 27.859 1 91.12 747 ILE A N 1
ATOM 5968 C CA . ILE A 1 747 ? -27.953 23.125 28.656 1 91.12 747 ILE A CA 1
ATOM 5969 C C . ILE A 1 747 ? -26.578 22.594 29.078 1 91.12 747 ILE A C 1
ATOM 5971 O O . ILE A 1 747 ? -25.688 22.438 28.25 1 91.12 747 ILE A O 1
ATOM 5975 N N . ASP A 1 748 ? -26.438 22.453 30.344 1 93.25 748 ASP A N 1
ATOM 5976 C CA . ASP A 1 748 ? -25.234 21.781 30.859 1 93.25 748 ASP A CA 1
ATOM 5977 C C . ASP A 1 748 ? -25.359 20.266 30.766 1 93.25 748 ASP A C 1
ATOM 5979 O O . ASP A 1 748 ? -26.203 19.672 31.438 1 93.25 748 ASP A O 1
ATOM 5983 N N . LEU A 1 749 ? -24.531 19.641 30.016 1 94.69 749 LEU A N 1
ATOM 5984 C CA . LEU A 1 749 ? -24.625 18.203 29.781 1 94.69 749 LEU A CA 1
ATOM 5985 C C . LEU A 1 749 ? -23.719 17.438 30.734 1 94.69 749 LEU A C 1
ATOM 5987 O O . LEU A 1 749 ? -23.672 16.203 30.703 1 94.69 749 LEU A O 1
ATOM 5991 N N . GLY A 1 750 ? -22.969 18.219 31.531 1 95.19 750 GLY A N 1
ATOM 5992 C CA . GLY A 1 750 ? -22.078 17.578 32.469 1 95.19 750 GLY A CA 1
ATOM 5993 C C . GLY A 1 750 ? -20.734 17.219 31.875 1 95.19 750 GLY A C 1
ATOM 5994 O O . GLY A 1 750 ? -20.172 17.969 31.078 1 95.19 750 GLY A O 1
ATOM 5995 N N . ILE A 1 751 ? -20.203 16.078 32.312 1 96.5 751 ILE A N 1
ATOM 5996 C CA . ILE A 1 751 ? -18.859 15.695 31.906 1 96.5 751 ILE A CA 1
ATOM 5997 C C . ILE A 1 751 ? -18.922 14.828 30.641 1 96.5 751 ILE A C 1
ATOM 5999 O O . ILE A 1 751 ? -19.891 14.078 30.453 1 96.5 751 ILE A O 1
ATOM 6003 N N . ALA A 1 752 ? -18 14.953 29.828 1 97.38 752 ALA A N 1
ATOM 6004 C CA . ALA A 1 752 ? -17.781 14.039 28.719 1 97.38 752 ALA A CA 1
ATOM 6005 C C . ALA A 1 752 ? -16.625 13.07 29.016 1 97.38 752 ALA A C 1
ATOM 6007 O O . ALA A 1 752 ? -15.5 13.492 29.281 1 97.38 752 ALA A O 1
ATOM 6008 N N . LYS A 1 753 ? -16.875 11.797 28.938 1 96.38 753 LYS A N 1
ATOM 6009 C CA . LYS A 1 753 ? -15.891 10.781 29.266 1 96.38 753 LYS A CA 1
ATOM 6010 C C . LYS A 1 753 ? -14.914 10.555 28.125 1 96.38 753 LYS A C 1
ATOM 6012 O O . LYS A 1 753 ? -14.984 9.539 27.422 1 96.38 753 LYS A O 1
ATOM 6017 N N . VAL A 1 754 ? -13.922 11.422 28.016 1 97.38 754 VAL A N 1
ATOM 6018 C CA . VAL A 1 754 ? -12.992 11.336 26.891 1 97.38 754 VAL A CA 1
ATOM 6019 C C . VAL A 1 754 ? -11.578 11.094 27.406 1 97.38 754 VAL A C 1
ATOM 6021 O O . VAL A 1 754 ? -10.648 10.922 26.609 1 97.38 754 VAL A O 1
ATOM 6024 N N . LYS A 1 755 ? -11.359 11.031 28.672 1 97.06 755 LYS A N 1
ATOM 6025 C CA . LYS A 1 755 ? -10.023 10.805 29.234 1 97.06 755 LYS A CA 1
ATOM 6026 C C . LYS A 1 755 ? -9.398 9.531 28.688 1 97.06 755 LYS A C 1
ATOM 6028 O O . LYS A 1 755 ? -10.07 8.5 28.578 1 97.06 755 LYS A O 1
ATOM 6033 N N . ASP A 1 756 ? -8.164 9.594 28.25 1 95.88 756 ASP A N 1
ATOM 6034 C CA . ASP A 1 756 ? -7.332 8.492 27.797 1 95.88 756 ASP A CA 1
ATOM 6035 C C . ASP A 1 756 ? -7.574 8.195 26.312 1 95.88 756 ASP A C 1
ATOM 6037 O O . ASP A 1 756 ? -6.945 7.301 25.75 1 95.88 756 ASP A O 1
ATOM 6041 N N . TYR A 1 757 ? -8.578 8.867 25.734 1 97.31 757 TYR A N 1
ATOM 6042 C CA . TYR A 1 757 ? -8.648 8.828 24.281 1 97.31 757 TYR A CA 1
ATOM 6043 C C . TYR A 1 757 ? -7.41 9.461 23.656 1 97.31 757 TYR A C 1
ATOM 6045 O O . TYR A 1 757 ? -6.75 10.289 24.281 1 97.31 757 TYR A O 1
ATOM 6053 N N . LYS A 1 758 ? -7.055 9.016 22.516 1 97.69 758 LYS A N 1
ATOM 6054 C CA . LYS A 1 758 ? -5.895 9.562 21.812 1 97.69 758 LYS A CA 1
ATOM 6055 C C . LYS A 1 758 ? -6.25 10.867 21.094 1 97.69 758 LYS A C 1
ATOM 6057 O O . LYS A 1 758 ? -7.367 11.016 20.594 1 97.69 758 LYS A O 1
ATOM 6062 N N . LEU A 1 759 ? -5.316 11.766 21 1 97.19 759 LEU A N 1
ATOM 6063 C CA . LEU A 1 759 ? -5.527 13.062 20.359 1 97.19 759 LEU A CA 1
ATOM 6064 C C . LEU A 1 759 ? -5.332 12.961 18.844 1 97.19 759 LEU A C 1
ATOM 6066 O O . LEU A 1 759 ? -4.48 12.203 18.375 1 97.19 759 LEU A O 1
ATOM 6070 N N . PRO A 1 760 ? -6.145 13.695 18.094 1 94.81 760 PRO A N 1
ATOM 6071 C CA . PRO A 1 760 ? -5.973 13.75 16.641 1 94.81 760 PRO A CA 1
ATOM 6072 C C . PRO A 1 760 ? -4.883 14.727 16.203 1 94.81 760 PRO A C 1
ATOM 6074 O O . PRO A 1 760 ? -5.172 15.727 15.547 1 94.81 760 PRO A O 1
ATOM 6077 N N . GLN A 1 761 ? -3.652 14.477 16.516 1 92.81 761 GLN A N 1
ATOM 6078 C CA . GLN A 1 761 ? -2.535 15.383 16.266 1 92.81 761 GLN A CA 1
ATOM 6079 C C . GLN A 1 761 ? -1.551 14.781 15.273 1 92.81 761 GLN A C 1
ATOM 6081 O O . GLN A 1 761 ? -0.336 14.922 15.422 1 92.81 761 GLN A O 1
ATOM 6086 N N . GLY A 1 762 ? -2.055 14.086 14.328 1 92.88 762 GLY A N 1
ATOM 6087 C CA . GLY A 1 762 ? -1.171 13.43 13.383 1 92.88 762 GLY A CA 1
ATOM 6088 C C . GLY A 1 762 ? -0.613 12.117 13.891 1 92.88 762 GLY A C 1
ATOM 6089 O O . GLY A 1 762 ? -0.95 11.68 14.992 1 92.88 762 GLY A O 1
ATOM 6090 N N . PRO A 1 763 ? 0.274 11.539 13.156 1 95.81 763 PRO A N 1
ATOM 6091 C CA . PRO A 1 763 ? 0.851 10.25 13.555 1 95.81 763 PRO A CA 1
ATOM 6092 C C . PRO A 1 763 ? 1.655 10.344 14.852 1 95.81 763 PRO A C 1
ATOM 6094 O O . PRO A 1 763 ? 2.42 11.297 15.039 1 95.81 763 PRO A O 1
ATOM 6097 N N . GLN A 1 764 ? 1.463 9.383 15.68 1 97.62 764 GLN A N 1
ATOM 6098 C CA . GLN A 1 764 ? 2.176 9.367 16.953 1 97.62 764 GLN A CA 1
ATOM 6099 C C . GLN A 1 764 ? 3.414 8.477 16.875 1 97.62 764 GLN A C 1
ATOM 6101 O O . GLN A 1 764 ? 4.23 8.461 17.797 1 97.62 764 GLN A O 1
ATOM 6106 N N . LYS A 1 765 ? 3.543 7.785 15.789 1 97.31 765 LYS A N 1
ATOM 6107 C CA . LYS A 1 765 ? 4.75 7.031 15.461 1 97.31 765 LYS A CA 1
ATOM 6108 C C . LYS A 1 765 ? 5.285 7.422 14.086 1 97.31 765 LYS A C 1
ATOM 6110 O O . LYS A 1 765 ? 4.523 7.52 13.117 1 97.31 765 LYS A O 1
ATOM 6115 N N . ALA A 1 766 ? 6.52 7.648 13.992 1 97.38 766 ALA A N 1
ATOM 6116 C CA . ALA A 1 766 ? 7.156 7.984 12.719 1 97.38 766 ALA A CA 1
ATOM 6117 C C . ALA A 1 766 ? 8.594 7.469 12.672 1 97.38 766 ALA A C 1
ATOM 6119 O O . ALA A 1 766 ? 9.367 7.676 13.617 1 97.38 766 ALA A O 1
ATOM 6120 N N . PHE A 1 767 ? 8.938 6.738 11.664 1 97 767 PHE A N 1
ATOM 6121 C CA . PHE A 1 767 ? 10.273 6.203 11.43 1 97 767 PHE A CA 1
ATOM 6122 C C . PHE A 1 767 ? 10.75 6.531 10.016 1 97 767 PHE A C 1
ATOM 6124 O O . PHE A 1 767 ? 9.961 6.477 9.062 1 97 767 PHE A O 1
ATOM 6131 N N . ALA A 1 768 ? 11.969 6.879 9.883 1 96.69 768 ALA A N 1
ATOM 6132 C CA . ALA A 1 768 ? 12.531 7.16 8.562 1 96.69 768 ALA A CA 1
ATOM 6133 C C . ALA A 1 768 ? 13.953 6.617 8.445 1 96.69 768 ALA A C 1
ATOM 6135 O O . ALA A 1 768 ? 14.75 6.73 9.375 1 96.69 768 ALA A O 1
ATOM 6136 N N . LEU A 1 769 ? 14.219 5.988 7.375 1 95.62 769 LEU A N 1
ATOM 6137 C CA . LEU A 1 769 ? 15.562 5.578 6.969 1 95.62 769 LEU A CA 1
ATOM 6138 C C . LEU A 1 769 ? 15.945 6.227 5.645 1 95.62 769 LEU A C 1
ATOM 6140 O O . LEU A 1 769 ? 15.219 6.113 4.656 1 95.62 769 LEU A O 1
ATOM 6144 N N . GLY A 1 770 ? 17.078 6.914 5.645 1 94.44 770 GLY A N 1
ATOM 6145 C CA . GLY A 1 770 ? 17.469 7.625 4.441 1 94.44 770 GLY A CA 1
ATOM 6146 C C . GLY A 1 770 ? 18.875 7.277 3.971 1 94.44 770 GLY A C 1
ATOM 6147 O O . GLY A 1 770 ? 19.734 6.957 4.781 1 94.44 770 GLY A O 1
ATOM 6148 N N . VAL A 1 771 ? 19 7.34 2.645 1 92.25 771 VAL A N 1
ATOM 6149 C CA . VAL A 1 771 ? 20.312 7.199 2.004 1 92.25 771 VAL A CA 1
ATOM 6150 C C . VAL A 1 771 ? 20.531 8.352 1.028 1 92.25 771 VAL A C 1
ATOM 6152 O O . VAL A 1 771 ? 19.609 8.75 0.309 1 92.25 771 VAL A O 1
ATOM 6155 N N . GLU A 1 772 ? 21.688 8.883 1.071 1 90.62 772 GLU A N 1
ATOM 6156 C CA . GLU A 1 772 ? 22.062 9.969 0.16 1 90.62 772 GLU A CA 1
ATOM 6157 C C . GLU A 1 772 ? 23.391 9.688 -0.521 1 90.62 772 GLU A C 1
ATOM 6159 O O . GLU A 1 772 ? 24.359 9.281 0.134 1 90.62 772 GLU A O 1
ATOM 6164 N N . TYR A 1 773 ? 23.391 9.883 -1.832 1 88.75 773 TYR A N 1
ATOM 6165 C CA . TYR A 1 773 ? 24.609 9.75 -2.627 1 88.75 773 TYR A CA 1
ATOM 6166 C C . TYR A 1 773 ? 25.016 11.094 -3.234 1 88.75 773 TYR A C 1
ATOM 6168 O O . TYR A 1 773 ? 24.188 11.781 -3.83 1 88.75 773 TYR A O 1
ATOM 6176 N N . ARG A 1 774 ? 26.203 11.344 -3.104 1 85.5 774 ARG A N 1
ATOM 6177 C CA . ARG A 1 774 ? 26.766 12.555 -3.689 1 85.5 774 ARG A CA 1
ATOM 6178 C C . AR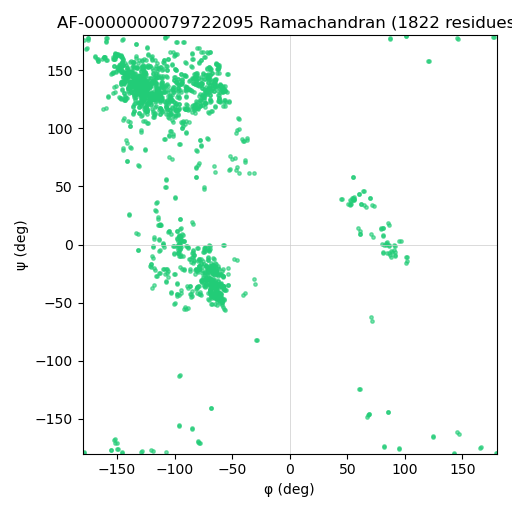G A 1 774 ? 27.938 12.227 -4.617 1 85.5 774 ARG A C 1
ATOM 6180 O O . ARG A 1 774 ? 28.922 11.609 -4.195 1 85.5 774 ARG A O 1
ATOM 6187 N N . ASP A 1 775 ? 27.797 12.797 -5.746 1 83.69 775 ASP A N 1
ATOM 6188 C CA . ASP A 1 775 ? 28.828 12.547 -6.746 1 83.69 775 ASP A CA 1
ATOM 6189 C C . ASP A 1 775 ? 29.828 13.695 -6.805 1 83.69 775 ASP A C 1
ATOM 6191 O O . ASP A 1 775 ? 29.469 14.852 -6.582 1 83.69 775 ASP A O 1
ATOM 6195 N N . PRO A 1 776 ? 31.062 13.43 -7.164 1 76.94 776 PRO A N 1
ATOM 6196 C CA . PRO A 1 776 ? 32.062 14.477 -7.309 1 76.94 776 PRO A CA 1
ATOM 6197 C C . PRO A 1 776 ? 31.766 15.438 -8.453 1 76.94 776 PRO A C 1
ATOM 6199 O O . PRO A 1 776 ? 32.312 16.547 -8.492 1 76.94 776 PRO A O 1
ATOM 6202 N N . LYS A 1 777 ? 30.922 14.938 -9.367 1 79.5 777 LYS A N 1
ATOM 6203 C CA . LYS A 1 777 ? 30.547 15.812 -10.477 1 79.5 777 LYS A CA 1
ATOM 6204 C C . LYS A 1 777 ? 29.375 16.703 -10.094 1 79.5 777 LYS A C 1
ATOM 6206 O O . LYS A 1 777 ? 28.625 17.141 -10.969 1 79.5 777 LYS A O 1
ATOM 6211 N N . TYR A 1 778 ? 29.094 16.906 -8.922 1 79.12 778 TYR A N 1
ATOM 6212 C CA . TYR A 1 778 ? 28.203 17.875 -8.312 1 79.12 778 TYR A CA 1
ATOM 6213 C C . TYR A 1 778 ? 26.75 17.531 -8.57 1 79.12 778 TYR A C 1
ATOM 6215 O O . TYR A 1 778 ? 25.938 18.406 -8.867 1 79.12 778 TYR A O 1
ATOM 6223 N N . TRP A 1 779 ? 26.406 16.359 -8.633 1 85.94 779 TRP A N 1
ATOM 6224 C CA . TRP A 1 779 ? 25 15.922 -8.578 1 85.94 779 TRP A CA 1
ATOM 6225 C C . TRP A 1 779 ? 24.781 14.961 -7.414 1 85.94 779 TRP A C 1
ATOM 6227 O O . TRP A 1 779 ? 25.734 14.383 -6.887 1 85.94 779 TRP A O 1
ATOM 6237 N N . TRP A 1 780 ? 23.672 14.883 -6.918 1 86.75 780 TRP A N 1
ATOM 6238 C CA . TRP A 1 780 ? 23.359 14.062 -5.754 1 86.75 780 TRP A CA 1
ATOM 6239 C C . TRP A 1 780 ? 21.953 13.508 -5.844 1 86.75 780 TRP A C 1
ATOM 6241 O O . TRP A 1 780 ? 21.094 14.07 -6.539 1 86.75 780 TRP A O 1
ATOM 6251 N N . ILE A 1 781 ? 21.766 12.359 -5.262 1 89.75 781 ILE A N 1
ATOM 6252 C CA . ILE A 1 781 ? 20.469 11.711 -5.203 1 89.75 781 ILE A CA 1
ATOM 6253 C C . ILE A 1 781 ? 20.234 11.148 -3.803 1 89.75 781 ILE A C 1
ATOM 6255 O O . ILE A 1 781 ? 21.188 10.758 -3.119 1 89.75 781 ILE A O 1
ATOM 6259 N N . GLY A 1 782 ? 19.047 11.281 -3.316 1 90.94 782 GLY A N 1
ATOM 6260 C CA . GLY A 1 782 ? 18.688 10.734 -2.018 1 90.94 782 GLY A CA 1
ATOM 6261 C C . GLY A 1 782 ? 17.344 10.031 -2.023 1 90.94 782 GLY A C 1
ATOM 6262 O O . GLY A 1 782 ? 16.438 10.406 -2.783 1 90.94 782 GLY A O 1
ATOM 6263 N N . ALA A 1 783 ? 17.234 9.008 -1.199 1 92.75 783 ALA A N 1
ATOM 6264 C CA . ALA A 1 783 ? 15.992 8.273 -1.002 1 92.75 783 ALA A CA 1
ATOM 6265 C C . ALA A 1 783 ? 15.688 8.094 0.483 1 92.75 783 ALA A C 1
ATOM 6267 O O . ALA A 1 783 ? 16.594 7.883 1.289 1 92.75 783 ALA A O 1
ATOM 6268 N N . THR A 1 784 ? 14.445 8.227 0.833 1 94.31 784 THR A N 1
ATOM 6269 C CA . THR A 1 784 ? 14.039 8.039 2.223 1 94.31 784 THR A CA 1
ATOM 6270 C C . THR A 1 784 ? 12.789 7.172 2.312 1 94.31 784 THR A C 1
ATOM 6272 O O . THR A 1 784 ? 11.781 7.457 1.664 1 94.31 784 THR A O 1
ATOM 6275 N N . ALA A 1 785 ? 12.867 6.121 3.098 1 95 785 ALA A N 1
ATOM 6276 C CA . ALA A 1 785 ? 11.711 5.293 3.422 1 95 785 ALA A CA 1
ATOM 6277 C C . ALA A 1 785 ? 11.094 5.707 4.754 1 95 785 ALA A C 1
ATOM 6279 O O . ALA A 1 785 ? 11.781 5.762 5.773 1 95 785 ALA A O 1
ATOM 6280 N N . ASN A 1 786 ? 9.828 5.961 4.727 1 96.56 786 ASN A N 1
ATOM 6281 C CA . ASN A 1 786 ? 9.148 6.473 5.91 1 96.56 786 ASN A CA 1
ATOM 6282 C C . ASN A 1 786 ? 8 5.562 6.336 1 96.56 786 ASN A C 1
ATOM 6284 O O . ASN A 1 786 ? 7.297 5.008 5.492 1 96.56 786 ASN A O 1
ATOM 6288 N N . TYR A 1 787 ? 7.91 5.332 7.613 1 96.62 787 TYR A N 1
ATOM 6289 C CA . TYR A 1 787 ? 6.777 4.641 8.211 1 96.62 787 TYR A CA 1
ATOM 6290 C C . TYR A 1 787 ? 6.055 5.543 9.211 1 96.62 787 TYR A C 1
ATOM 6292 O O . TYR A 1 787 ? 6.676 6.109 10.109 1 96.62 787 TYR A O 1
ATOM 6300 N N . LEU A 1 788 ? 4.789 5.734 9.047 1 97.44 788 LEU A N 1
ATOM 6301 C CA . LEU A 1 788 ? 3.973 6.531 9.953 1 97.44 788 LEU A CA 1
ATOM 6302 C C . LEU A 1 788 ? 2.738 5.758 10.406 1 97.44 788 LEU A C 1
ATOM 6304 O O . LEU A 1 788 ? 2.131 5.035 9.609 1 97.44 788 LEU A O 1
ATOM 6308 N N . GLY A 1 789 ? 2.467 5.879 11.688 1 96.19 789 GLY A N 1
ATOM 6309 C CA . GLY A 1 789 ? 1.316 5.148 12.203 1 96.19 789 GLY A CA 1
ATOM 6310 C C . GLY A 1 789 ? 0.788 5.711 13.508 1 96.19 789 GLY A C 1
ATOM 6311 O O . GLY A 1 789 ? 1.273 6.734 13.992 1 96.19 789 GLY A O 1
ATOM 6312 N N . ASN A 1 790 ? -0.332 5.086 14 1 96.75 790 ASN A N 1
ATOM 6313 C CA . ASN A 1 790 ? -1.014 5.461 15.234 1 96.75 790 ASN A CA 1
ATOM 6314 C C . ASN A 1 790 ? -1.6 6.867 15.148 1 96.75 790 ASN A C 1
ATOM 6316 O O . ASN A 1 790 ? -1.353 7.703 16.016 1 96.75 790 ASN A O 1
ATOM 6320 N N . ASN A 1 791 ? -2.221 7.109 14.086 1 96.12 791 ASN A N 1
ATOM 6321 C CA . ASN A 1 791 ? -2.99 8.328 13.867 1 96.12 791 ASN A CA 1
ATOM 6322 C C . ASN A 1 791 ? -4.461 8.133 14.211 1 96.12 791 ASN A C 1
ATOM 6324 O O . ASN A 1 791 ? -4.992 7.031 14.094 1 96.12 791 ASN A O 1
ATOM 6328 N N . TYR A 1 792 ? -5.105 9.141 14.688 1 96.5 792 TYR A N 1
ATOM 6329 C CA . TYR A 1 792 ? -6.484 9.023 15.148 1 96.5 792 TYR A CA 1
ATOM 6330 C C . TYR A 1 792 ? -7.328 10.195 14.656 1 96.5 792 TYR A C 1
ATOM 6332 O O . TYR A 1 792 ? -6.824 11.312 14.516 1 96.5 792 TYR A O 1
ATOM 6340 N N . ALA A 1 793 ? -8.547 9.898 14.367 1 95.31 793 ALA A N 1
ATOM 6341 C CA . ALA A 1 793 ? -9.508 10.953 14.023 1 95.31 793 ALA A CA 1
ATOM 6342 C C . ALA A 1 793 ? -10.023 11.648 15.281 1 95.31 793 ALA A C 1
ATOM 6344 O O . ALA A 1 793 ? -9.984 11.078 16.375 1 95.31 793 ALA A O 1
ATOM 6345 N N . SER A 1 794 ? -10.477 12.875 15.031 1 95.25 794 SER A N 1
ATOM 6346 C CA . SER A 1 794 ? -11.086 13.594 16.141 1 95.25 794 SER A CA 1
ATOM 6347 C C . SER A 1 794 ? -12.398 12.945 16.562 1 95.25 794 SER A C 1
ATOM 6349 O O . SER A 1 794 ? -13.148 12.43 15.734 1 95.25 794 SER A O 1
ATOM 6351 N N . ILE A 1 795 ? -12.727 13.016 17.859 1 96.38 795 ILE A N 1
ATOM 6352 C CA . ILE A 1 795 ? -13.906 12.344 18.391 1 96.38 795 ILE A CA 1
ATOM 6353 C C . ILE A 1 795 ? -15.023 13.367 18.609 1 96.38 795 ILE A C 1
ATOM 6355 O O . ILE A 1 795 ? -14.766 14.562 18.703 1 96.38 795 ILE A O 1
ATOM 6359 N N . SER A 1 796 ? -16.234 12.859 18.578 1 95.81 796 SER A N 1
ATOM 6360 C CA . SER A 1 796 ? -17.391 13.656 19 1 95.81 796 SER A CA 1
ATOM 6361 C C . SER A 1 796 ? -17.547 13.625 20.516 1 95.81 796 SER A C 1
ATOM 6363 O O . SER A 1 796 ? -17.891 12.594 21.094 1 95.81 796 SER A O 1
ATOM 6365 N N . THR A 1 797 ? -17.422 14.734 21.156 1 95.62 797 THR A N 1
ATOM 6366 C CA . THR A 1 797 ? -17.453 14.797 22.609 1 95.62 797 THR A CA 1
ATOM 6367 C C . THR A 1 797 ? -18.875 14.617 23.141 1 95.62 797 THR A C 1
ATOM 6369 O O . THR A 1 797 ? -19.078 14.023 24.188 1 95.62 797 THR A O 1
ATOM 6372 N N . ILE A 1 798 ? -19.781 15.102 22.422 1 95.12 798 ILE A N 1
ATOM 6373 C CA . ILE A 1 798 ? -21.156 15.086 22.891 1 95.12 798 ILE A CA 1
ATOM 6374 C C . ILE A 1 798 ? -21.641 13.641 23 1 95.12 798 ILE A C 1
ATOM 6376 O O . ILE A 1 798 ? -22.469 13.328 23.859 1 95.12 798 ILE A O 1
ATOM 6380 N N . THR A 1 799 ? -21.219 12.727 22.156 1 96.12 799 THR A N 1
ATOM 6381 C CA . THR A 1 799 ? -21.625 11.328 22.188 1 96.12 799 THR A CA 1
ATOM 6382 C C . THR A 1 799 ? -21.031 10.625 23.406 1 96.12 799 THR A C 1
ATOM 6384 O O . THR A 1 799 ? -21.406 9.484 23.719 1 96.12 799 THR A O 1
ATOM 6387 N N . ARG A 1 800 ? -20.219 11.281 24.156 1 97.19 800 ARG A N 1
ATOM 6388 C CA . ARG A 1 800 ? -19.594 10.688 25.328 1 97.19 800 ARG A CA 1
ATOM 6389 C C . ARG A 1 800 ? -20.078 11.328 26.609 1 97.19 800 ARG A C 1
ATOM 6391 O O . ARG A 1 800 ? -19.422 11.258 27.641 1 97.19 800 ARG A O 1
ATOM 6398 N N . THR A 1 801 ? -21.172 12.039 26.547 1 96.62 801 THR A N 1
ATOM 6399 C CA . THR A 1 801 ? -21.875 12.594 27.703 1 96.62 801 THR A CA 1
ATOM 6400 C C . THR A 1 801 ? -23.031 11.695 28.109 1 96.62 801 THR A C 1
ATOM 6402 O O . THR A 1 801 ? -23.375 10.75 27.406 1 96.62 801 THR A O 1
ATOM 6405 N N . GLN A 1 802 ? -23.656 12.039 29.219 1 94.19 802 GLN A N 1
ATOM 6406 C CA . GLN A 1 802 ? -24.797 11.266 29.719 1 94.19 802 GLN A CA 1
ATOM 6407 C C . GLN A 1 802 ? -26 11.398 28.797 1 94.19 802 GLN A C 1
ATOM 6409 O O . GLN A 1 802 ? -26.828 10.484 28.719 1 94.19 802 GLN A O 1
ATOM 6414 N N . SER A 1 803 ? -26.031 12.477 28.062 1 94.31 803 SER A N 1
ATOM 6415 C CA . SER A 1 803 ? -27.125 12.711 27.141 1 94.31 803 SER A CA 1
ATOM 6416 C C . SER A 1 803 ? -27.203 11.617 26.078 1 94.31 803 SER A C 1
ATOM 6418 O O . SER A 1 803 ? -28.266 11.367 25.5 1 94.31 803 SER A O 1
ATOM 6420 N N . PHE A 1 804 ? -26.172 10.969 25.781 1 96.44 804 PHE A N 1
ATOM 6421 C CA . PHE A 1 804 ? -26.078 9.977 24.719 1 96.44 804 PHE A CA 1
ATOM 6422 C C . PHE A 1 804 ? -26.906 8.742 25.047 1 96.44 804 PHE A C 1
ATOM 6424 O O . PHE A 1 804 ? -27.406 8.07 24.156 1 96.44 804 PHE A O 1
ATOM 6431 N N . TYR A 1 805 ? -27.141 8.516 26.297 1 96 805 TYR A N 1
ATOM 6432 C CA . TYR A 1 805 ? -27.844 7.324 26.766 1 96 805 TYR A CA 1
ATOM 6433 C C . TYR A 1 805 ? -29.359 7.523 26.688 1 96 805 TYR A C 1
ATOM 6435 O O . TYR A 1 805 ? -30.125 6.559 26.766 1 96 805 TYR A O 1
ATOM 6443 N N . LEU A 1 806 ? -29.766 8.734 26.547 1 94.25 806 LEU A N 1
ATOM 6444 C CA . LEU A 1 806 ? -31.188 9.062 26.703 1 94.25 806 LEU A CA 1
ATOM 6445 C C . LEU A 1 806 ? -31.906 9.039 25.375 1 94.25 806 LEU A C 1
ATOM 6447 O O . LEU A 1 806 ? -31.359 9.461 24.344 1 94.25 806 LEU A O 1
ATOM 6451 N N . ASP A 1 807 ? -33.062 8.516 25.359 1 93.12 807 ASP A N 1
ATOM 6452 C CA . ASP A 1 807 ? -34 8.609 24.234 1 93.12 807 ASP A CA 1
ATOM 6453 C C . ASP A 1 807 ? -34.719 9.945 24.234 1 93.12 807 ASP A C 1
ATOM 6455 O O . ASP A 1 807 ? -35.469 10.242 25.172 1 93.12 807 ASP A O 1
ATOM 6459 N N . PRO A 1 808 ? -34.562 10.711 23.281 1 90.19 808 PRO A N 1
ATOM 6460 C CA . PRO A 1 808 ? -35.156 12.039 23.266 1 90.19 808 PRO A CA 1
ATOM 6461 C C . PRO A 1 808 ? -36.688 11.984 23.281 1 90.19 808 PRO A C 1
ATOM 6463 O O . PRO A 1 808 ? -37.344 12.938 23.734 1 90.19 808 PRO A O 1
ATOM 6466 N N . ASP A 1 809 ? -37.312 10.922 22.844 1 86.69 809 ASP A N 1
ATOM 6467 C CA . ASP A 1 809 ? -38.781 10.789 22.766 1 86.69 809 ASP A CA 1
ATOM 6468 C C . ASP A 1 809 ? -39.375 10.43 24.125 1 86.69 809 ASP A C 1
ATOM 6470 O O . ASP A 1 809 ? -40.438 10.922 24.5 1 86.69 809 ASP A O 1
ATOM 6474 N N . THR A 1 810 ? -38.625 9.594 24.859 1 89.38 810 THR A N 1
ATOM 6475 C CA . THR A 1 810 ? -39.188 9.102 26.109 1 89.38 810 THR A CA 1
ATOM 6476 C C . THR A 1 810 ? -38.5 9.766 27.297 1 89.38 810 THR A C 1
ATOM 6478 O O . THR A 1 810 ? -39.031 9.781 28.406 1 89.38 810 THR A O 1
ATOM 6481 N N . GLY A 1 811 ? -37.281 10.289 27.047 1 87.69 811 GLY A N 1
ATOM 6482 C CA . GLY A 1 811 ? -36.531 10.875 28.141 1 87.69 811 GLY A CA 1
ATOM 6483 C C . GLY A 1 811 ? -35.812 9.844 28.984 1 87.69 811 GLY A C 1
ATOM 6484 O O . GLY A 1 811 ? -35 10.195 29.859 1 87.69 811 GLY A O 1
ATOM 6485 N N . SER A 1 812 ? -36.094 8.539 28.672 1 92.25 812 SER A N 1
ATOM 6486 C CA . SER A 1 812 ? -35.438 7.449 29.406 1 92.25 812 SER A CA 1
ATOM 6487 C C . SER A 1 812 ? -34.281 6.871 28.609 1 92.25 812 SER A C 1
ATOM 6489 O O . SER A 1 812 ? -34.156 7.098 27.406 1 92.25 812 SER A O 1
ATOM 6491 N N . ALA A 1 813 ? -33.469 6.188 29.328 1 93.75 813 ALA A N 1
ATOM 6492 C CA . ALA A 1 813 ? -32.281 5.586 28.688 1 93.75 813 ALA A CA 1
ATOM 6493 C C . ALA A 1 813 ? -32.688 4.477 27.734 1 93.75 813 ALA A C 1
ATOM 6495 O O . ALA A 1 813 ? -33.625 3.721 28.016 1 93.75 813 ALA A O 1
ATOM 6496 N N . PHE A 1 814 ? -32.094 4.355 26.609 1 95.38 814 PHE A N 1
ATOM 6497 C CA . PHE A 1 814 ? -32.312 3.238 25.703 1 95.38 814 PHE A CA 1
ATOM 6498 C C . PHE A 1 814 ? -32.031 1.91 26.391 1 95.38 814 PHE A C 1
ATOM 6500 O O . PHE A 1 814 ? -31.016 1.772 27.078 1 95.38 814 PHE A O 1
ATOM 6507 N N . PRO A 1 815 ? -32.844 0.903 26.219 1 93.06 815 PRO A N 1
ATOM 6508 C CA . PRO A 1 815 ? -32.594 -0.396 26.859 1 93.06 815 PRO A CA 1
ATOM 6509 C C . PRO A 1 815 ? -31.281 -1.037 26.438 1 93.06 815 PRO A C 1
ATOM 6511 O O . PRO A 1 815 ? -30.625 -1.699 27.234 1 93.06 815 PRO A O 1
ATOM 6514 N N . GLU A 1 816 ? -30.828 -0.883 25.25 1 92.44 816 GLU A N 1
ATOM 6515 C CA . GLU A 1 816 ? -29.625 -1.51 24.719 1 92.44 816 GLU A CA 1
ATOM 6516 C C . GLU A 1 816 ? -28.391 -0.651 25 1 92.44 816 GLU A C 1
ATOM 6518 O O . GLU A 1 816 ? -27.266 -1.062 24.703 1 92.44 816 GLU A O 1
ATOM 6523 N N . ALA A 1 817 ? -28.562 0.535 25.609 1 95.5 817 ALA A N 1
ATOM 6524 C CA . ALA A 1 817 ? -27.438 1.436 25.875 1 95.5 817 ALA A CA 1
ATOM 6525 C C . ALA A 1 817 ? -26.688 1.021 27.141 1 95.5 817 ALA A C 1
ATOM 6527 O O . ALA A 1 817 ? -26.531 1.818 28.062 1 95.5 817 ALA A O 1
ATOM 6528 N N . THR A 1 818 ? -26.188 -0.257 27.125 1 93.75 818 THR A N 1
ATOM 6529 C CA . THR A 1 818 ? -25.312 -0.729 28.188 1 93.75 818 THR A CA 1
ATOM 6530 C C . THR A 1 818 ? -23.906 -0.191 28.016 1 93.75 818 THR A C 1
ATOM 6532 O O . THR A 1 818 ? -23.516 0.223 26.906 1 93.75 818 THR A O 1
ATOM 6535 N N . ASP A 1 819 ? -23.156 -0.168 29.078 1 91.62 819 ASP A N 1
ATOM 6536 C CA . ASP A 1 819 ? -21.797 0.356 29.016 1 91.62 819 ASP A CA 1
ATOM 6537 C C . ASP A 1 819 ? -20.969 -0.405 27.984 1 91.62 819 ASP A C 1
ATOM 6539 O O . ASP A 1 819 ? -20.141 0.189 27.281 1 91.62 819 ASP A O 1
ATOM 6543 N N . GLU A 1 820 ? -21.141 -1.634 27.875 1 92.06 820 GLU A N 1
ATOM 6544 C CA . GLU A 1 820 ? -20.391 -2.471 26.938 1 92.06 820 GLU A CA 1
ATOM 6545 C C . GLU A 1 820 ? -20.734 -2.119 25.5 1 92.06 820 GLU A C 1
ATOM 6547 O O . GLU A 1 820 ? -19.844 -1.988 24.656 1 92.06 820 GLU A O 1
ATOM 6552 N N . ASN A 1 821 ? -22.062 -1.962 25.219 1 93.12 821 ASN A N 1
ATOM 6553 C CA . ASN A 1 821 ? -22.484 -1.625 23.875 1 93.12 821 ASN A CA 1
ATOM 6554 C C . ASN A 1 821 ? -22.031 -0.225 23.469 1 93.12 821 ASN A C 1
ATOM 6556 O O . ASN A 1 821 ? -21.656 0.005 22.312 1 93.12 821 ASN A O 1
ATOM 6560 N N . VAL A 1 822 ? -22.125 0.645 24.438 1 94.75 822 VAL A N 1
ATOM 6561 C CA . VAL A 1 822 ? -21.734 2.023 24.172 1 94.75 822 VAL A CA 1
ATOM 6562 C C . VAL A 1 822 ? -20.234 2.086 23.891 1 94.75 822 VAL A C 1
ATOM 6564 O O . VAL A 1 822 ? -19.781 2.773 22.969 1 94.75 822 VAL A O 1
ATOM 6567 N N . GLU A 1 823 ? -19.5 1.397 24.688 1 92.12 823 GLU A N 1
ATOM 6568 C CA . GLU A 1 823 ? -18.047 1.362 24.484 1 92.12 823 GLU A CA 1
ATOM 6569 C C . GLU A 1 823 ? -17.703 0.771 23.125 1 92.12 823 GLU A C 1
ATOM 6571 O O . GLU A 1 823 ? -16.797 1.245 22.438 1 92.12 823 GLU A O 1
ATOM 6576 N N . GLY A 1 824 ? -18.344 -0.251 22.734 1 90 824 GLY A N 1
ATOM 6577 C CA . GLY A 1 824 ? -18.109 -0.854 21.438 1 90 824 GLY A CA 1
ATOM 6578 C C . GLY A 1 824 ? -18.438 0.077 20.281 1 90 824 GLY A C 1
ATOM 6579 O O . GLY A 1 824 ? -17.719 0.12 19.297 1 90 824 GLY A O 1
ATOM 6580 N N . LEU A 1 825 ? -19.484 0.77 20.453 1 91.88 825 LEU A N 1
ATOM 6581 C CA . LEU A 1 825 ? -19.953 1.673 19.406 1 91.88 825 LEU A CA 1
ATOM 6582 C C . LEU A 1 825 ? -19.047 2.896 19.297 1 91.88 825 LEU A C 1
ATOM 6584 O O . LEU A 1 825 ? -18.875 3.449 18.203 1 91.88 825 LEU A O 1
ATOM 6588 N N . LEU A 1 826 ? -18.484 3.365 20.438 1 94.88 826 LEU A N 1
ATOM 6589 C CA . LEU A 1 826 ? -17.75 4.621 20.469 1 94.88 826 LEU A CA 1
ATOM 6590 C C . LEU A 1 826 ? -16.25 4.371 20.531 1 94.88 826 LEU A C 1
ATOM 6592 O O . LEU A 1 826 ? -15.461 5.297 20.766 1 94.88 826 LEU A O 1
ATOM 6596 N N . THR A 1 827 ? -15.859 3.146 20.312 1 91.81 827 THR A N 1
ATOM 6597 C CA . THR A 1 827 ? -14.445 2.805 20.359 1 91.81 827 THR A CA 1
ATOM 6598 C C . THR A 1 827 ? -13.656 3.621 19.344 1 91.81 827 THR A C 1
ATOM 6600 O O . THR A 1 827 ? -14.102 3.799 18.203 1 91.81 827 THR A O 1
ATOM 6603 N N . GLN A 1 828 ? -12.539 4.215 19.797 1 92.94 828 GLN A N 1
ATOM 6604 C CA . GLN A 1 828 ? -11.68 4.977 18.891 1 92.94 828 GLN A CA 1
ATOM 6605 C C . GLN A 1 828 ? -10.805 4.051 18.047 1 92.94 828 GLN A C 1
ATOM 6607 O O . GLN A 1 828 ? -10.023 3.268 18.594 1 92.94 828 GLN A O 1
ATOM 6612 N N . ASN A 1 829 ? -10.938 4.105 16.812 1 89.5 829 ASN A N 1
ATOM 6613 C CA . ASN A 1 829 ? -10.141 3.254 15.945 1 89.5 829 ASN A CA 1
ATOM 6614 C C . ASN A 1 829 ? -8.969 4.02 15.336 1 89.5 829 ASN A C 1
ATOM 6616 O O . ASN A 1 829 ? -9.086 5.203 15.016 1 89.5 829 ASN A O 1
ATOM 6620 N N . LYS A 1 830 ? -7.844 3.359 15.227 1 93.69 830 LYS A N 1
ATOM 6621 C CA . LYS A 1 830 ? -6.668 3.93 14.578 1 93.69 830 LYS A CA 1
ATOM 6622 C C . LYS A 1 830 ? -6.871 4.039 13.07 1 93.69 830 LYS A C 1
ATOM 6624 O O . LYS A 1 830 ? -7.57 3.219 12.469 1 93.69 830 LYS A O 1
ATOM 6629 N N . LEU A 1 831 ? -6.293 5.043 12.531 1 95.25 831 LEU A N 1
ATOM 6630 C CA . LEU A 1 831 ? -6.258 5.156 11.078 1 95.25 831 LEU A CA 1
ATOM 6631 C C . LEU A 1 831 ? -5.18 4.25 10.492 1 95.25 831 LEU A C 1
ATOM 6633 O O . LEU A 1 831 ? -4.594 3.434 11.203 1 95.25 831 LEU A O 1
ATOM 6637 N N . ASP A 1 832 ? -4.887 4.367 9.234 1 91.38 832 ASP A N 1
ATOM 6638 C CA . ASP A 1 832 ? -3.973 3.492 8.508 1 91.38 832 ASP A CA 1
ATOM 6639 C C . ASP A 1 832 ? -2.527 3.725 8.945 1 91.38 832 ASP A C 1
ATOM 6641 O O . ASP A 1 832 ? -2.123 4.863 9.188 1 91.38 832 ASP A O 1
ATOM 6645 N N . ASN A 1 833 ? -1.81 2.629 9.195 1 94.5 833 ASN A N 1
ATOM 6646 C CA . ASN A 1 833 ? -0.354 2.715 9.141 1 94.5 833 ASN A CA 1
ATOM 6647 C C . ASN A 1 833 ? 0.166 2.611 7.715 1 94.5 833 ASN A C 1
ATOM 6649 O O . ASN A 1 833 ? -0.366 1.845 6.91 1 94.5 833 ASN A O 1
ATO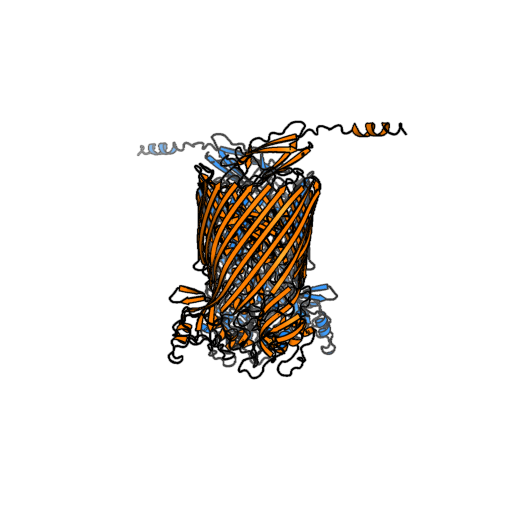M 6653 N N . PHE A 1 834 ? 1.096 3.361 7.309 1 93.5 834 PHE A N 1
ATOM 6654 C CA . PHE A 1 834 ? 1.487 3.326 5.902 1 93.5 834 PHE A CA 1
ATOM 6655 C C . PHE A 1 834 ? 2.98 3.59 5.75 1 93.5 834 PHE A C 1
ATOM 6657 O O . PHE A 1 834 ? 3.631 4.07 6.684 1 93.5 834 PHE A O 1
ATOM 6664 N N . TYR A 1 835 ? 3.469 3.244 4.633 1 95 835 TYR A N 1
ATOM 6665 C CA . TYR A 1 835 ? 4.859 3.432 4.23 1 95 835 TYR A CA 1
ATOM 6666 C C . TYR A 1 835 ? 4.957 4.383 3.045 1 95 835 TYR A C 1
ATOM 6668 O O . TYR A 1 835 ? 4.125 4.34 2.135 1 95 835 TYR A O 1
ATOM 6676 N N . LEU A 1 836 ? 5.918 5.266 3.043 1 94.88 836 LEU A N 1
ATOM 6677 C CA . LEU A 1 836 ? 6.176 6.195 1.949 1 94.88 836 LEU A CA 1
ATOM 6678 C C . LEU A 1 836 ? 7.645 6.148 1.531 1 94.88 836 LEU A C 1
ATOM 6680 O O . LEU A 1 836 ? 8.531 6.043 2.381 1 94.88 836 LEU A O 1
ATOM 6684 N N . LEU A 1 837 ? 7.805 6.152 0.277 1 95.25 837 LEU A N 1
ATOM 6685 C CA . LEU A 1 837 ? 9.141 6.297 -0.282 1 95.25 837 LEU A CA 1
ATOM 6686 C C . LEU A 1 837 ? 9.289 7.633 -1.004 1 95.25 837 LEU A C 1
ATOM 6688 O O . LEU A 1 837 ? 8.5 7.949 -1.896 1 95.25 837 LEU A O 1
ATOM 6692 N N . ASN A 1 838 ? 10.281 8.359 -0.638 1 94.44 838 ASN A N 1
ATOM 6693 C CA . ASN A 1 838 ? 10.57 9.641 -1.269 1 94.44 838 ASN A CA 1
ATOM 6694 C C . ASN A 1 838 ? 11.938 9.633 -1.953 1 94.44 838 ASN A C 1
ATOM 6696 O O . ASN A 1 838 ? 12.875 9.008 -1.457 1 94.44 838 ASN A O 1
ATOM 6700 N N . LEU A 1 839 ? 11.992 10.328 -3.082 1 93.94 839 LEU A N 1
ATOM 6701 C CA . LEU A 1 839 ? 13.234 10.508 -3.824 1 93.94 839 LEU A CA 1
ATOM 6702 C C . LEU A 1 839 ? 13.523 11.984 -4.055 1 93.94 839 LEU A C 1
ATOM 6704 O O . LEU A 1 839 ? 12.617 12.766 -4.355 1 93.94 839 LEU A O 1
ATOM 6708 N N . VAL A 1 840 ? 14.742 12.336 -3.861 1 91.94 840 VAL A N 1
ATOM 6709 C CA . VAL A 1 840 ? 15.18 13.695 -4.129 1 91.94 840 VAL A CA 1
ATOM 6710 C C . VAL A 1 840 ? 16.516 13.68 -4.875 1 91.94 840 VAL A C 1
ATOM 6712 O O . VAL A 1 840 ? 17.266 12.711 -4.789 1 91.94 840 VAL A O 1
ATOM 6715 N N . GLY A 1 841 ? 16.719 14.727 -5.66 1 89.88 841 GLY A N 1
ATOM 6716 C CA . GLY A 1 841 ? 17.984 14.844 -6.379 1 89.88 841 GLY A CA 1
ATOM 6717 C C . GLY A 1 841 ? 18.203 16.234 -6.961 1 89.88 841 GLY A C 1
ATOM 6718 O O . GLY A 1 841 ? 17.266 17.016 -7.098 1 89.88 841 GLY A O 1
ATOM 6719 N N . GLY A 1 842 ? 19.438 16.547 -7.199 1 89 842 GLY A N 1
ATOM 6720 C CA . GLY A 1 842 ? 19.781 17.812 -7.805 1 89 842 GLY A CA 1
ATOM 6721 C C . GLY A 1 842 ? 21.172 17.844 -8.406 1 89 842 GLY A C 1
ATOM 6722 O O . GLY A 1 842 ? 21.969 16.906 -8.195 1 89 842 GLY A O 1
ATOM 6723 N N . LYS A 1 843 ? 21.328 18.797 -9.25 1 88.62 843 LYS A N 1
ATOM 6724 C CA . LYS A 1 843 ? 22.625 19.047 -9.867 1 88.62 843 LYS A CA 1
ATOM 6725 C C . LYS A 1 843 ? 22.906 20.531 -10 1 88.62 843 LYS A C 1
ATOM 6727 O O . LYS A 1 843 ? 21.969 21.328 -10.188 1 88.62 843 LYS A O 1
ATOM 6732 N N . SER A 1 844 ? 24.109 20.938 -9.836 1 84.38 844 SER A N 1
ATOM 6733 C CA . SER A 1 844 ? 24.516 22.328 -9.977 1 84.38 844 SER A CA 1
ATOM 6734 C C . SER A 1 844 ? 25.672 22.469 -10.961 1 84.38 844 SER A C 1
ATOM 6736 O O . SER A 1 844 ? 26.469 21.562 -11.117 1 84.38 844 SER A O 1
ATOM 6738 N N . TRP A 1 845 ? 25.625 23.641 -11.656 1 84.94 845 TRP A N 1
ATOM 6739 C CA . TRP A 1 845 ? 26.672 24 -12.602 1 84.94 845 TRP A CA 1
ATOM 6740 C C . TRP A 1 845 ? 27.156 25.422 -12.352 1 84.94 845 TRP A C 1
ATOM 6742 O O . TRP A 1 845 ? 26.391 26.281 -11.93 1 84.94 845 TRP A O 1
ATOM 6752 N N . LEU A 1 846 ? 28.453 25.531 -12.438 1 79.19 846 LEU A N 1
ATOM 6753 C CA . LEU A 1 846 ? 29.047 26.875 -12.484 1 79.19 846 LEU A CA 1
ATOM 6754 C C . LEU A 1 846 ? 29.672 27.125 -13.852 1 79.19 846 LEU A C 1
ATOM 6756 O O . LEU A 1 846 ? 30.641 26.453 -14.234 1 79.19 846 LEU A O 1
ATOM 6760 N N . LYS A 1 847 ? 29.109 27.969 -14.523 1 82.75 847 LYS A N 1
ATOM 6761 C CA . LYS A 1 847 ? 29.641 28.281 -15.844 1 82.75 847 LYS A CA 1
ATOM 6762 C C . LYS A 1 847 ? 29.828 29.797 -16.016 1 82.75 847 LYS A C 1
ATOM 6764 O O . LYS A 1 847 ? 28.859 30.547 -15.961 1 82.75 847 LYS A O 1
ATOM 6769 N N . LYS A 1 848 ? 31 30.25 -16.25 1 83.62 848 LYS A N 1
ATOM 6770 C CA . LYS A 1 848 ? 31.328 31.656 -16.531 1 83.62 848 LYS A CA 1
ATOM 6771 C C . LYS A 1 848 ? 30.781 32.562 -15.438 1 83.62 848 LYS A C 1
ATOM 6773 O O . LYS A 1 848 ? 30.125 33.562 -15.734 1 83.62 848 LYS A O 1
ATOM 6778 N N . GLY A 1 849 ? 30.781 32.219 -14.219 1 73 849 GLY A N 1
ATOM 6779 C CA . GLY A 1 849 ? 30.375 33.031 -13.086 1 73 849 GLY A CA 1
ATOM 6780 C C . GLY A 1 849 ? 28.891 32.906 -12.781 1 73 849 GLY A C 1
ATOM 6781 O O . GLY A 1 849 ? 28.406 33.531 -11.828 1 73 849 GLY A O 1
ATOM 6782 N N . LYS A 1 850 ? 28.172 32.219 -13.609 1 83.69 850 LYS A N 1
ATOM 6783 C CA . LYS A 1 850 ? 26.75 31.984 -13.391 1 83.69 850 LYS A CA 1
ATOM 6784 C C . LYS A 1 850 ? 26.484 30.641 -12.727 1 83.69 850 LYS A C 1
ATOM 6786 O O . LYS A 1 850 ? 27.016 29.609 -13.164 1 83.69 850 LYS A O 1
ATOM 6791 N N . TYR A 1 851 ? 25.781 30.797 -11.664 1 82.75 851 TYR A N 1
ATOM 6792 C CA . TYR A 1 851 ? 25.453 29.578 -10.938 1 82.75 851 TYR A CA 1
ATOM 6793 C C . TYR A 1 851 ? 24.062 29.062 -11.336 1 82.75 851 TYR A C 1
ATOM 6795 O O . TYR A 1 851 ? 23.078 29.797 -11.219 1 82.75 851 TYR A O 1
ATOM 6803 N N . MET A 1 852 ? 24.016 27.844 -11.844 1 88.19 852 MET A N 1
ATOM 6804 C CA . MET A 1 852 ? 22.75 27.219 -12.211 1 88.19 852 MET A CA 1
ATOM 6805 C C . MET A 1 852 ? 22.5 25.953 -11.383 1 88.19 852 MET A C 1
ATOM 6807 O O . MET A 1 852 ? 23.438 25.219 -11.078 1 88.19 852 MET A O 1
ATOM 6811 N N . SER A 1 853 ? 21.312 25.781 -10.992 1 87.12 853 SER A N 1
ATOM 6812 C CA . SER A 1 853 ? 21 24.594 -10.203 1 87.12 853 SER A CA 1
ATOM 6813 C C . SER A 1 853 ? 19.641 24.031 -10.586 1 87.12 853 SER A C 1
ATOM 6815 O O . SER A 1 853 ? 18.719 24.781 -10.922 1 87.12 853 SER A O 1
ATOM 6817 N N . VAL A 1 854 ? 19.547 22.719 -10.57 1 91.19 854 VAL A N 1
ATOM 6818 C CA . VAL A 1 854 ? 18.297 22 -10.789 1 91.19 854 VAL A CA 1
ATOM 6819 C C . VAL A 1 854 ? 18.016 21.078 -9.602 1 91.19 854 VAL A C 1
ATOM 6821 O O . VAL A 1 854 ? 18.938 20.453 -9.078 1 91.19 854 VAL A O 1
ATOM 6824 N N . PHE A 1 855 ? 16.812 21.109 -9.125 1 90.31 855 PHE A N 1
ATOM 6825 C CA . PHE A 1 855 ? 16.375 20.266 -8.016 1 90.31 855 PHE A CA 1
ATOM 6826 C C . PHE A 1 855 ? 15.062 19.562 -8.352 1 90.31 855 PHE A C 1
ATOM 6828 O O . PHE A 1 855 ? 14.148 20.172 -8.914 1 90.31 855 PHE A O 1
ATOM 6835 N N . ALA A 1 856 ? 15.008 18.266 -8.023 1 91.81 856 ALA A N 1
ATOM 6836 C CA . ALA A 1 856 ? 13.789 17.5 -8.266 1 91.81 856 ALA A CA 1
ATOM 6837 C C . ALA A 1 856 ? 13.445 16.625 -7.062 1 91.81 856 ALA A C 1
ATOM 6839 O O . ALA A 1 856 ? 14.344 16.109 -6.395 1 91.81 856 ALA A O 1
ATOM 6840 N N . SER A 1 857 ? 12.234 16.516 -6.766 1 91.88 857 SER A N 1
ATOM 6841 C CA . SER A 1 857 ? 11.773 15.656 -5.688 1 91.88 857 SER A CA 1
ATOM 6842 C C . SER A 1 857 ? 10.508 14.906 -6.086 1 91.88 857 SER A C 1
ATOM 6844 O O . SER A 1 857 ? 9.641 15.453 -6.77 1 91.88 857 SER A O 1
ATOM 6846 N N . ILE A 1 858 ? 10.414 13.656 -5.715 1 93.81 858 ILE A N 1
ATOM 6847 C CA . ILE A 1 858 ? 9.227 12.812 -5.863 1 93.81 858 ILE A CA 1
ATOM 6848 C C . ILE A 1 858 ? 8.82 12.258 -4.5 1 93.81 858 ILE A C 1
ATOM 6850 O O . ILE A 1 858 ? 9.578 11.531 -3.865 1 93.81 858 ILE A O 1
ATOM 6854 N N . ASN A 1 859 ? 7.688 12.648 -4.055 1 92.5 859 ASN A N 1
ATOM 6855 C CA . ASN A 1 859 ? 7.164 12.141 -2.791 1 92.5 859 ASN A CA 1
ATOM 6856 C C . ASN A 1 859 ? 6.129 11.039 -3.016 1 92.5 859 ASN A C 1
ATOM 6858 O O . ASN A 1 859 ? 5.367 11.086 -3.984 1 92.5 859 ASN A O 1
ATOM 6862 N N . ASN A 1 860 ? 6.125 10.008 -2.098 1 94.69 860 ASN A N 1
ATOM 6863 C CA . ASN A 1 860 ? 5.195 8.891 -2.215 1 94.69 860 ASN A CA 1
ATOM 6864 C C . ASN A 1 860 ? 5.305 8.211 -3.576 1 94.69 860 ASN A C 1
ATOM 6866 O O . ASN A 1 860 ? 4.312 8.086 -4.293 1 94.69 860 ASN A O 1
ATOM 6870 N N . VAL A 1 861 ? 6.477 7.754 -3.848 1 95.25 861 VAL A N 1
ATOM 6871 C CA . VAL A 1 861 ? 6.84 7.199 -5.148 1 95.25 861 VAL A CA 1
ATOM 6872 C C . VAL A 1 861 ? 5.859 6.094 -5.531 1 95.25 861 VAL A C 1
ATOM 6874 O O . VAL A 1 861 ? 5.48 5.969 -6.699 1 95.25 861 VAL A O 1
ATOM 6877 N N . PHE A 1 862 ? 5.406 5.371 -4.562 1 93.31 862 PHE A N 1
ATOM 6878 C CA . PHE A 1 862 ? 4.578 4.203 -4.852 1 93.31 862 PHE A CA 1
ATOM 6879 C C . PHE A 1 862 ? 3.102 4.574 -4.855 1 93.31 862 PHE A C 1
ATOM 6881 O O . PHE A 1 862 ? 2.236 3.701 -4.957 1 93.31 862 PHE A O 1
ATOM 6888 N N . ASP A 1 863 ? 2.787 5.859 -4.668 1 92.81 863 ASP A N 1
ATOM 6889 C CA . ASP A 1 863 ? 1.429 6.383 -4.77 1 92.81 863 ASP A CA 1
ATOM 6890 C C . ASP A 1 863 ? 0.506 5.719 -3.75 1 92.81 863 ASP A C 1
ATOM 6892 O O . ASP A 1 863 ? -0.599 5.293 -4.09 1 92.81 863 ASP A O 1
ATOM 6896 N N . ALA A 1 864 ? 1.025 5.594 -2.582 1 92.31 864 ALA A N 1
ATOM 6897 C CA . ALA A 1 864 ? 0.246 5.023 -1.484 1 92.31 864 ALA A CA 1
ATOM 6898 C C . ALA A 1 864 ? -0.931 5.926 -1.123 1 92.31 864 ALA A C 1
ATOM 6900 O O . ALA A 1 864 ? -0.811 7.152 -1.146 1 92.31 864 ALA A O 1
ATOM 6901 N N . VAL A 1 865 ? -2.082 5.328 -0.861 1 93 865 VAL A N 1
ATOM 6902 C CA . VAL A 1 865 ? -3.264 6.047 -0.395 1 93 865 VAL A CA 1
ATOM 6903 C C . VAL A 1 865 ? -3.412 5.875 1.115 1 93 865 VAL A C 1
ATOM 6905 O O . VAL A 1 865 ? -3.361 4.75 1.626 1 93 865 VAL A O 1
ATOM 6908 N N . PHE A 1 866 ? -3.455 6.859 1.857 1 93.88 866 PHE A N 1
ATOM 6909 C CA . PHE A 1 866 ? -3.576 6.797 3.309 1 93.88 866 PHE A CA 1
ATOM 6910 C C . PHE A 1 866 ? -4.398 7.965 3.834 1 93.88 866 PHE A C 1
ATOM 6912 O O . PHE A 1 866 ? -4.453 9.023 3.205 1 93.88 866 PHE A O 1
ATOM 6919 N N . ARG A 1 867 ? -5.012 7.766 4.941 1 95.75 867 ARG A N 1
ATOM 6920 C CA . ARG A 1 867 ? -5.773 8.82 5.605 1 95.75 867 ARG A CA 1
ATOM 6921 C C . ARG A 1 867 ? -4.883 9.641 6.527 1 95.75 867 ARG A C 1
ATOM 6923 O O . ARG A 1 867 ? -4.133 9.086 7.332 1 95.75 867 ARG A O 1
ATOM 6930 N N . THR A 1 868 ? -4.961 11.047 6.492 1 91.12 868 THR A N 1
ATOM 6931 C CA . THR A 1 868 ? -4.094 11.922 7.281 1 91.12 868 THR A CA 1
ATOM 6932 C C . THR A 1 868 ? -4.816 12.414 8.531 1 91.12 868 THR A C 1
ATOM 6934 O O . THR A 1 868 ? -4.18 12.859 9.484 1 91.12 868 THR A O 1
ATOM 6937 N N . GLY A 1 869 ? -6.09 12.477 8.547 1 92.69 869 GLY A N 1
ATOM 6938 C CA . GLY A 1 869 ? -6.938 12.906 9.656 1 92.69 869 GLY A CA 1
ATOM 6939 C C . GLY A 1 869 ? -8.422 12.75 9.359 1 92.69 869 GLY A C 1
ATOM 6940 O O . GLY A 1 869 ? -8.805 12.352 8.258 1 92.69 869 GLY A O 1
ATOM 6941 N N . GLY A 1 870 ? -9.148 13.07 10.32 1 94.25 870 GLY A N 1
ATOM 6942 C CA . GLY A 1 870 ? -10.594 12.977 10.188 1 94.25 870 GLY A CA 1
ATOM 6943 C C . GLY A 1 870 ? -11.328 13.328 11.469 1 94.25 870 GLY A C 1
ATOM 6944 O O . GLY A 1 870 ? -10.711 13.703 12.469 1 94.25 870 GLY A O 1
ATOM 6945 N N . TYR A 1 871 ? -12.688 13.273 11.352 1 94.62 871 TYR A N 1
ATOM 6946 C CA . TYR A 1 871 ? -13.5 13.578 12.516 1 94.62 871 TYR A CA 1
ATOM 6947 C C . TYR A 1 871 ? -14.82 12.82 12.477 1 94.62 871 TYR A C 1
ATOM 6949 O O . TYR A 1 871 ? -15.383 12.594 11.398 1 94.62 871 TYR A O 1
ATOM 6957 N N . GLU A 1 872 ? -15.258 12.531 13.633 1 95.56 872 GLU A N 1
ATOM 6958 C CA . GLU A 1 872 ? -16.594 11.953 13.789 1 95.56 872 GLU A CA 1
ATOM 6959 C C . GLU A 1 872 ? -17.672 13.023 13.625 1 95.56 872 GLU A C 1
ATOM 6961 O O . GLU A 1 872 ? -17.516 14.148 14.102 1 95.56 872 GLU A O 1
ATOM 6966 N N . GLN A 1 873 ? -18.688 12.695 12.875 1 94.06 873 GLN A N 1
ATOM 6967 C CA . GLN A 1 873 ? -19.828 13.602 12.789 1 94.06 873 GLN A CA 1
ATOM 6968 C C . GLN A 1 873 ? -20.703 13.5 14.039 1 94.06 873 GLN A C 1
ATOM 6970 O O . GLN A 1 873 ? -20.938 12.398 14.547 1 94.06 873 GLN A O 1
ATOM 6975 N N . SER A 1 874 ? -21.188 14.555 14.562 1 94.25 874 SER A N 1
ATOM 6976 C CA . SER A 1 874 ? -21.922 14.578 15.828 1 94.25 874 SER A CA 1
ATOM 6977 C C . SER A 1 874 ? -23.422 14.523 15.594 1 94.25 874 SER A C 1
ATOM 6979 O O . SER A 1 874 ? -24.203 14.641 16.531 1 94.25 874 SER A O 1
ATOM 6981 N N . ARG A 1 875 ? -23.797 14.32 14.383 1 93.69 875 ARG A N 1
ATOM 6982 C CA . ARG A 1 875 ? -25.219 14.336 14.047 1 93.69 875 ARG A CA 1
ATOM 6983 C C . ARG A 1 875 ? -26 13.336 14.898 1 93.69 875 ARG A C 1
ATOM 6985 O O . ARG A 1 875 ? -27.031 13.68 15.484 1 93.69 875 ARG A O 1
ATOM 6992 N N . ASN A 1 876 ? -25.562 12.039 14.844 1 93.62 876 ASN A N 1
ATOM 6993 C CA . ASN A 1 876 ? -26.172 11.008 15.664 1 93.62 876 ASN A CA 1
ATOM 6994 C C . ASN A 1 876 ? -25.703 11.086 17.109 1 93.62 876 ASN A C 1
ATOM 6996 O O . ASN A 1 876 ? -24.859 10.305 17.531 1 93.62 876 ASN A O 1
ATOM 7000 N N . GLY A 1 877 ? -26.391 11.953 17.859 1 94.75 877 GLY A N 1
ATOM 7001 C CA . GLY A 1 877 ? -25.922 12.258 19.203 1 94.75 877 GLY A CA 1
ATOM 7002 C C . GLY A 1 877 ? -26.594 11.414 20.266 1 94.75 877 GLY A C 1
ATOM 7003 O O . GLY A 1 877 ? -26.422 11.672 21.469 1 94.75 877 GLY A O 1
ATOM 7004 N N . ASN A 1 878 ? -27.391 10.414 19.938 1 95 878 ASN A N 1
ATOM 7005 C CA . ASN A 1 878 ? -27.969 9.469 20.891 1 95 878 ASN A CA 1
ATOM 7006 C C . ASN A 1 878 ? -27.719 8.023 20.469 1 95 878 ASN A C 1
ATOM 7008 O O . ASN A 1 878 ? -27.484 7.746 19.297 1 95 878 ASN A O 1
ATOM 7012 N N . PHE A 1 879 ? -27.781 7.148 21.422 1 96.25 879 PHE A N 1
ATOM 7013 C CA . PHE A 1 879 ? -27.375 5.758 21.25 1 96.25 879 PHE A CA 1
ATOM 7014 C C . PHE A 1 879 ? -28.234 5.074 20.188 1 96.25 879 PHE A C 1
ATOM 7016 O O . PHE A 1 879 ? -27.703 4.391 19.297 1 96.25 879 PHE A O 1
ATOM 7023 N N . GLY A 1 880 ? -29.484 5.164 20.219 1 93.06 880 GLY A N 1
ATOM 7024 C CA . GLY A 1 880 ? -30.406 4.488 19.312 1 93.06 880 GLY A CA 1
ATOM 7025 C C . GLY A 1 880 ? -30.156 4.812 17.859 1 93.06 880 GLY A C 1
ATOM 7026 O O . GLY A 1 880 ? -30.078 3.908 17.016 1 93.06 880 GLY A O 1
ATOM 7027 N N . GLN A 1 881 ? -30 6.047 17.594 1 92 881 GLN A N 1
ATOM 7028 C CA . GLN A 1 881 ? -29.781 6.492 16.219 1 92 881 GLN A CA 1
ATOM 7029 C C . GLN A 1 881 ? -28.422 6.062 15.703 1 92 881 GLN A C 1
ATOM 7031 O O . GLN A 1 881 ? -28.281 5.648 14.547 1 92 881 GLN A O 1
ATOM 7036 N N . LEU A 1 882 ? -27.438 6.207 16.562 1 94.31 882 LEU A N 1
ATOM 7037 C CA . LEU A 1 882 ? -26.094 5.832 16.141 1 94.31 882 LEU A CA 1
ATOM 7038 C C . LEU A 1 882 ? -26 4.332 15.898 1 94.31 882 LEU A C 1
ATOM 7040 O O . LEU A 1 882 ? -25.344 3.895 14.945 1 94.31 882 LEU A O 1
ATOM 7044 N N . GLN A 1 883 ? -26.594 3.51 16.75 1 91.94 883 GLN A N 1
ATOM 7045 C CA . GLN A 1 883 ? -26.578 2.059 16.594 1 91.94 883 GLN A CA 1
ATOM 7046 C C . GLN A 1 883 ? -27.25 1.632 15.297 1 91.94 883 GLN A C 1
ATOM 7048 O O . GLN A 1 883 ? -26.719 0.792 14.562 1 91.94 883 GLN A O 1
ATOM 7053 N N . GLN A 1 884 ? -28.359 2.148 15.008 1 88.12 884 GLN A N 1
ATOM 7054 C CA . GLN A 1 884 ? -29.094 1.813 13.797 1 88.12 884 GLN A CA 1
ATOM 7055 C C . GLN A 1 884 ? -28.312 2.176 12.547 1 88.12 884 GLN A C 1
ATOM 7057 O O . GLN A 1 884 ? -28.281 1.414 11.578 1 88.12 884 GLN A O 1
ATOM 7062 N N . ASP A 1 885 ? -27.703 3.32 12.586 1 91.88 885 ASP A N 1
ATOM 7063 C CA . ASP A 1 885 ? -26.938 3.807 11.445 1 91.88 885 ASP A CA 1
ATOM 7064 C C . ASP A 1 885 ? -25.719 2.918 11.18 1 91.88 885 ASP A C 1
ATOM 7066 O O . ASP A 1 885 ? -25.219 2.854 10.055 1 91.88 885 ASP A O 1
ATOM 7070 N N . ASN A 1 886 ? -25.25 2.201 12.18 1 91.06 886 ASN A N 1
ATOM 7071 C CA . ASN A 1 886 ? -24.016 1.436 12.062 1 91.06 886 ASN A CA 1
ATOM 7072 C C . ASN A 1 886 ? -24.297 -0.044 11.812 1 91.06 886 ASN A C 1
ATOM 7074 O O . ASN A 1 886 ? -23.375 -0.827 11.594 1 91.06 886 ASN A O 1
ATOM 7078 N N . LEU A 1 887 ? -25.484 -0.477 11.758 1 86.12 887 LEU A N 1
ATOM 7079 C CA . LEU A 1 887 ? -25.844 -1.889 11.68 1 86.12 887 LEU A CA 1
ATOM 7080 C C . LEU A 1 887 ? -25.359 -2.5 10.367 1 86.12 887 LEU A C 1
ATOM 7082 O O . LEU A 1 887 ? -24.938 -3.656 10.336 1 86.12 887 LEU A O 1
ATOM 7086 N N . SER A 1 888 ? -25.406 -1.749 9.25 1 85.44 888 SER A N 1
ATOM 7087 C CA . SER A 1 888 ? -25.047 -2.26 7.93 1 85.44 888 SER A CA 1
ATOM 7088 C C . SER A 1 888 ? -23.531 -2.297 7.75 1 85.44 888 SER A C 1
ATOM 7090 O O . SER A 1 888 ? -23.031 -2.959 6.84 1 85.44 888 SER A O 1
ATOM 7092 N N . GLY A 1 889 ? -22.812 -1.549 8.578 1 86.06 889 GLY A N 1
ATOM 7093 C CA . GLY A 1 889 ? -21.375 -1.43 8.398 1 86.06 889 GLY A CA 1
ATOM 7094 C C . GLY A 1 889 ? -20.969 -0.25 7.527 1 86.06 889 GLY A C 1
ATOM 7095 O O . GLY A 1 889 ? -19.797 0.069 7.402 1 86.06 889 GLY A O 1
ATOM 7096 N N . ASN A 1 890 ? -21.953 0.337 6.938 1 89.25 890 ASN A N 1
ATOM 7097 C CA . ASN A 1 890 ? -21.75 1.553 6.156 1 89.25 890 ASN A CA 1
ATOM 7098 C C . ASN A 1 890 ? -22.656 2.68 6.625 1 89.25 890 ASN A C 1
ATOM 7100 O O . ASN A 1 890 ? -23.641 3.006 5.961 1 89.25 890 ASN A O 1
ATOM 7104 N N . PRO A 1 891 ? -22.266 3.352 7.656 1 94.06 891 PRO A N 1
ATOM 7105 C CA . PRO A 1 891 ? -23.141 4.371 8.242 1 94.06 891 PRO A CA 1
ATOM 7106 C C . PRO A 1 891 ? -23.312 5.59 7.34 1 94.06 891 PRO A C 1
ATOM 7108 O O . PRO A 1 891 ? -22.359 6.004 6.664 1 94.06 891 PRO A O 1
ATOM 7111 N N . SER A 1 892 ? -24.5 6.191 7.367 1 94.25 892 SER A N 1
ATOM 7112 C CA . SER A 1 892 ? -24.797 7.406 6.613 1 94.25 892 SER A CA 1
ATOM 7113 C C . SER A 1 892 ? -24.016 8.594 7.148 1 94.25 892 SER A C 1
ATOM 7115 O O . SER A 1 892 ? -23.609 9.477 6.387 1 94.25 892 SER A O 1
ATOM 7117 N N . PHE A 1 893 ? -23.844 8.656 8.469 1 95.94 893 PHE A N 1
ATOM 7118 C CA . PHE A 1 893 ? -23.062 9.719 9.094 1 95.94 893 PHE A CA 1
ATOM 7119 C C . PHE A 1 893 ? -21.734 9.172 9.617 1 95.94 893 PHE A C 1
ATOM 7121 O O . PHE A 1 893 ? -21.375 9.406 10.773 1 95.94 893 PHE A O 1
ATOM 7128 N N . ALA A 1 894 ? -21.078 8.461 8.719 1 95.94 894 ALA A N 1
ATOM 7129 C CA . ALA A 1 894 ? -19.75 7.934 9.023 1 95.94 894 ALA A CA 1
ATOM 7130 C C . ALA A 1 894 ? -18.75 9.07 9.242 1 95.94 894 ALA A C 1
ATOM 7132 O O . ALA A 1 894 ? -18.969 10.195 8.797 1 95.94 894 ALA A O 1
ATOM 7133 N N . PRO A 1 895 ? -17.688 8.812 9.992 1 95.56 895 PRO A N 1
ATOM 7134 C CA . PRO A 1 895 ? -16.625 9.82 10.102 1 95.56 895 PRO A CA 1
ATOM 7135 C C . PRO A 1 895 ? -16.109 10.273 8.742 1 95.56 895 PRO A C 1
ATOM 7137 O O . PRO A 1 895 ? -16.078 9.484 7.793 1 95.56 895 PRO A O 1
ATOM 7140 N N . LYS A 1 896 ? -15.734 11.484 8.641 1 96.19 896 LYS A N 1
ATOM 7141 C CA . LYS A 1 896 ? -15.117 12.039 7.434 1 96.19 896 LYS A CA 1
ATOM 7142 C C . LYS A 1 896 ? -13.594 12.094 7.574 1 96.19 896 LYS A C 1
ATOM 7144 O O . LYS A 1 896 ? -13.078 12.391 8.648 1 96.19 896 LYS A O 1
ATOM 7149 N N . TYR A 1 897 ? -12.914 11.773 6.523 1 95.81 897 TYR A N 1
ATOM 7150 C CA . TYR A 1 897 ? -11.453 11.688 6.555 1 95.81 897 TYR A CA 1
ATOM 7151 C C . TYR A 1 897 ? -10.836 12.562 5.469 1 95.81 897 TYR A C 1
ATOM 7153 O O . TYR A 1 897 ? -11.453 12.805 4.43 1 95.81 897 TYR A O 1
ATOM 7161 N N . TRP A 1 898 ? -9.68 13.086 5.758 1 93.56 898 TRP A N 1
ATOM 7162 C CA . TRP A 1 898 ? -8.805 13.656 4.738 1 93.56 898 TRP A CA 1
ATOM 7163 C C . TRP A 1 898 ? -7.805 12.609 4.238 1 93.56 898 TRP A C 1
ATOM 7165 O O . TRP A 1 898 ? -7.324 11.781 5.012 1 93.56 898 TRP A O 1
ATOM 7175 N N . TYR A 1 899 ? -7.539 12.648 2.973 1 93.88 899 TYR A N 1
ATOM 7176 C CA . TYR A 1 899 ? -6.594 11.711 2.377 1 93.88 899 TYR A CA 1
ATOM 7177 C C . TYR A 1 899 ? -5.332 12.43 1.917 1 93.88 899 TYR A C 1
ATOM 7179 O O . TYR A 1 899 ? -5.398 13.547 1.407 1 93.88 899 TYR A O 1
ATOM 7187 N N . GLY A 1 900 ? -4.238 11.82 2.164 1 90.62 900 GLY A N 1
ATOM 7188 C CA . GLY A 1 900 ? -2.969 12.391 1.746 1 90.62 900 GLY A CA 1
ATOM 7189 C C . GLY A 1 900 ? -2.779 12.391 0.241 1 90.62 900 GLY A C 1
ATOM 7190 O O . GLY A 1 900 ? -3.504 11.695 -0.48 1 90.62 900 GLY A O 1
ATOM 7191 N N . TYR A 1 901 ? -1.786 13.164 -0.138 1 91.62 901 TYR A N 1
ATOM 7192 C CA . TYR A 1 901 ? -1.462 13.203 -1.56 1 91.62 901 TYR A CA 1
ATOM 7193 C C . TYR A 1 901 ? -0.822 11.891 -2.01 1 91.62 901 TYR A C 1
ATOM 7195 O O . TYR A 1 901 ? -0.05 11.281 -1.265 1 91.62 901 TYR A O 1
ATOM 7203 N N . GLY A 1 902 ? -1.197 11.453 -3.15 1 93.31 902 GLY A N 1
ATOM 7204 C CA . GLY A 1 902 ? -0.474 10.352 -3.766 1 93.31 902 GLY A CA 1
ATOM 7205 C C . GLY A 1 902 ? 0.927 10.734 -4.207 1 93.31 902 GLY A C 1
ATOM 7206 O O . GLY A 1 902 ? 1.643 11.43 -3.484 1 93.31 902 GLY A O 1
ATOM 7207 N N . ARG A 1 903 ? 1.33 10.258 -5.293 1 94.44 903 ARG A N 1
ATOM 7208 C CA . ARG A 1 903 ? 2.645 10.594 -5.828 1 94.44 903 ARG A CA 1
ATOM 7209 C C . ARG A 1 903 ? 2.699 12.055 -6.27 1 94.44 903 ARG A C 1
ATOM 7211 O O . ARG A 1 903 ? 1.886 12.492 -7.086 1 94.44 903 ARG A O 1
ATOM 7218 N N . THR A 1 904 ? 3.578 12.812 -5.77 1 92.56 904 THR A N 1
ATOM 7219 C CA . THR A 1 904 ? 3.746 14.211 -6.137 1 92.56 904 THR A CA 1
ATOM 7220 C C . THR A 1 904 ? 5.164 14.477 -6.637 1 92.56 904 THR A C 1
ATOM 7222 O O . THR A 1 904 ? 6.105 13.781 -6.246 1 92.56 904 THR A O 1
ATOM 7225 N N . TYR A 1 905 ? 5.281 15.484 -7.48 1 93.12 905 TYR A N 1
ATOM 7226 C CA . TYR A 1 905 ? 6.566 15.867 -8.055 1 93.12 905 TYR A CA 1
ATOM 7227 C C . TYR A 1 905 ? 6.82 17.359 -7.875 1 93.12 905 TYR A C 1
ATOM 7229 O O . TYR A 1 905 ? 5.883 18.156 -7.777 1 93.12 905 TYR A O 1
ATOM 7237 N N . PHE A 1 906 ? 8.031 17.719 -7.75 1 91.75 906 PHE A N 1
ATOM 7238 C CA . PHE A 1 906 ? 8.492 19.094 -7.68 1 91.75 906 PHE A CA 1
ATOM 7239 C C . PHE A 1 906 ? 9.836 19.25 -8.383 1 91.75 906 PHE A C 1
ATOM 7241 O O . PHE A 1 906 ? 10.773 18.5 -8.117 1 91.75 906 PHE A O 1
ATOM 7248 N N . ILE A 1 907 ? 9.914 20.141 -9.328 1 93.31 907 ILE A N 1
ATOM 7249 C CA . ILE A 1 907 ? 11.156 20.438 -10.023 1 93.31 907 ILE A CA 1
ATOM 7250 C C . ILE A 1 907 ? 11.438 21.938 -9.961 1 93.31 907 ILE A C 1
ATOM 7252 O O . ILE A 1 907 ? 10.523 22.75 -10.133 1 93.31 907 ILE A O 1
ATOM 7256 N N . ASN A 1 908 ? 12.625 22.328 -9.641 1 92 908 ASN A N 1
ATOM 7257 C CA . ASN A 1 908 ? 13.039 23.719 -9.516 1 92 908 ASN A CA 1
ATOM 7258 C C . ASN A 1 908 ? 14.32 24 -10.297 1 92 908 ASN A C 1
ATOM 7260 O O . ASN A 1 908 ? 15.266 23.203 -10.25 1 92 908 ASN A O 1
ATOM 7264 N N . PHE A 1 909 ? 14.297 25.031 -11.094 1 93.19 909 PHE A N 1
ATOM 7265 C CA . PHE A 1 909 ? 15.469 25.547 -11.797 1 93.19 909 PHE A CA 1
ATOM 7266 C C . PHE A 1 909 ? 15.797 26.953 -11.336 1 93.19 909 PHE A C 1
ATOM 7268 O O . PHE A 1 909 ? 14.914 27.812 -11.273 1 93.19 909 PHE A O 1
ATOM 7275 N N . ALA A 1 910 ? 17.016 27.156 -10.961 1 91.25 910 ALA A N 1
ATOM 7276 C CA . ALA A 1 910 ? 17.422 28.484 -10.492 1 91.25 910 ALA A CA 1
ATOM 7277 C C . ALA A 1 910 ? 18.734 28.922 -11.164 1 91.25 910 ALA A C 1
ATOM 7279 O O . ALA A 1 910 ? 19.594 28.078 -11.43 1 91.25 910 ALA A O 1
ATOM 7280 N N . ILE A 1 911 ? 18.844 30.188 -11.422 1 91.75 911 ILE A N 1
ATOM 7281 C CA . ILE A 1 911 ? 20.047 30.797 -11.961 1 91.75 911 ILE A CA 1
ATOM 7282 C C . ILE A 1 911 ? 20.391 32.062 -11.172 1 91.75 911 ILE A C 1
ATOM 7284 O O . ILE A 1 911 ? 19.516 32.844 -10.852 1 91.75 911 ILE A O 1
ATOM 7288 N N . SER A 1 912 ? 21.578 32.156 -10.781 1 88.25 912 SER A N 1
ATOM 7289 C CA . SER A 1 912 ? 22.047 33.344 -10.039 1 88.25 912 SER A CA 1
ATOM 7290 C C . SER A 1 912 ? 23.281 33.938 -10.695 1 88.25 912 SER A C 1
ATOM 7292 O O . SER A 1 912 ? 24.172 33.219 -11.164 1 88.25 912 SER A O 1
ATOM 7294 N N . PHE A 1 913 ? 23.391 35.281 -10.719 1 89.38 913 PHE A N 1
ATOM 7295 C CA . PHE A 1 913 ? 24.547 35.969 -11.305 1 89.38 913 PHE A CA 1
ATOM 7296 C C . PHE A 1 913 ? 24.641 37.406 -10.797 1 89.38 913 PHE A C 1
ATOM 7298 O O . PHE A 1 913 ? 23.641 38 -10.383 1 89.38 913 PHE A O 1
ATOM 7305 N N . MET B 1 1 ? 42.469 -29.703 -83.125 1 25.42 1 MET B N 1
ATOM 7306 C CA . MET B 1 1 ? 41.844 -30.203 -81.875 1 25.42 1 MET B CA 1
ATOM 7307 C C . MET B 1 1 ? 42.75 -29.922 -80.688 1 25.42 1 MET B C 1
ATOM 7309 O O . MET B 1 1 ? 42.312 -30.125 -79.5 1 25.42 1 MET B O 1
ATOM 7313 N N . LYS B 1 2 ? 44.094 -29.797 -80.875 1 30.78 2 LYS B N 1
ATOM 7314 C CA . LYS B 1 2 ? 45.219 -29.812 -79.938 1 30.78 2 LYS B CA 1
ATOM 7315 C C . LYS B 1 2 ? 45.219 -28.562 -79.062 1 30.78 2 LYS B C 1
ATOM 7317 O O . LYS B 1 2 ? 45.938 -28.5 -78.062 1 30.78 2 LYS B O 1
ATOM 7322 N N . ASN B 1 3 ? 44.688 -27.484 -79.625 1 31.41 3 ASN B N 1
ATOM 7323 C CA . ASN B 1 3 ? 44.906 -26.141 -79.062 1 31.41 3 ASN B CA 1
ATOM 7324 C C . ASN B 1 3 ? 44.188 -25.938 -77.75 1 31.41 3 ASN B C 1
ATOM 7326 O O . ASN B 1 3 ? 44.031 -24.812 -77.25 1 31.41 3 ASN B O 1
ATOM 7330 N N . GLY B 1 4 ? 43.344 -26.953 -77.312 1 32.91 4 GLY B N 1
ATOM 7331 C CA . GLY B 1 4 ? 42.406 -26.734 -76.25 1 32.91 4 GLY B CA 1
ATOM 7332 C C . GLY B 1 4 ? 43.062 -26.688 -74.875 1 32.91 4 GLY B C 1
ATOM 7333 O O . GLY B 1 4 ? 42.406 -26.438 -73.875 1 32.91 4 GLY B O 1
ATOM 7334 N N . LEU B 1 5 ? 44.344 -27.234 -74.75 1 34.59 5 LEU B N 1
ATOM 7335 C CA . LEU B 1 5 ? 44.938 -27.609 -73.5 1 34.59 5 LEU B CA 1
ATOM 7336 C C . LEU B 1 5 ? 45.375 -26.391 -72.688 1 34.59 5 LEU B C 1
ATOM 7338 O O . LEU B 1 5 ? 45.688 -26.484 -71.5 1 34.59 5 LEU B O 1
ATOM 7342 N N . ALA B 1 6 ? 45.719 -25.234 -73.375 1 37.12 6 ALA B N 1
ATOM 7343 C CA . ALA B 1 6 ? 46.531 -24.188 -72.75 1 37.12 6 ALA B CA 1
ATOM 7344 C C . ALA B 1 6 ? 45.75 -23.453 -71.625 1 37.12 6 ALA B C 1
ATOM 7346 O O . ALA B 1 6 ? 46.312 -22.891 -70.688 1 37.12 6 ALA B O 1
ATOM 7347 N N . ILE B 1 7 ? 44.406 -23.297 -71.812 1 36.31 7 ILE B N 1
ATOM 7348 C CA . ILE B 1 7 ? 43.719 -22.328 -70.938 1 36.31 7 ILE B CA 1
ATOM 7349 C C . ILE B 1 7 ? 43.656 -22.844 -69.5 1 36.31 7 ILE B C 1
ATOM 7351 O O . ILE B 1 7 ? 43.5 -22.062 -68.562 1 36.31 7 ILE B O 1
ATOM 7355 N N . SER B 1 8 ? 43.812 -24.188 -69.25 1 32.34 8 SER B N 1
ATOM 7356 C CA . SER B 1 8 ? 43.531 -24.719 -67.938 1 32.34 8 SER B CA 1
ATOM 7357 C C . SER B 1 8 ? 44.594 -24.25 -66.875 1 32.34 8 SER B C 1
ATOM 7359 O O . SER B 1 8 ? 44.344 -24.297 -65.688 1 32.34 8 SER B O 1
ATOM 7361 N N . PHE B 1 9 ? 45.844 -24 -67.375 1 36.31 9 PHE B N 1
ATOM 7362 C CA . PHE B 1 9 ? 46.938 -23.812 -66.375 1 36.31 9 PHE B CA 1
ATOM 7363 C C . PHE B 1 9 ? 46.781 -22.484 -65.688 1 36.31 9 PHE B C 1
ATOM 7365 O O . PHE B 1 9 ? 47.375 -22.281 -64.625 1 36.31 9 PHE B O 1
ATOM 7372 N N . LEU B 1 10 ? 46.312 -21.438 -66.312 1 33.66 10 LEU B N 1
ATOM 7373 C CA . LEU B 1 10 ? 46.438 -20.109 -65.688 1 33.66 10 LEU B CA 1
ATOM 7374 C C . LEU B 1 10 ? 45.562 -20 -64.438 1 33.66 10 LEU B C 1
ATOM 7376 O O . LEU B 1 10 ? 45.812 -19.141 -63.594 1 33.66 10 LEU B O 1
ATOM 7380 N N . LEU B 1 11 ? 44.438 -20.688 -64.375 1 31.69 11 LEU B N 1
ATOM 7381 C CA . LEU B 1 11 ? 43.531 -20.344 -63.281 1 31.69 11 LEU B CA 1
ATOM 7382 C C . LEU B 1 11 ? 44.094 -20.828 -61.969 1 31.69 11 LEU B C 1
ATOM 7384 O O . LEU B 1 11 ? 43.625 -20.438 -60.906 1 31.69 11 LEU B O 1
ATOM 7388 N N . LEU B 1 12 ? 45.062 -21.844 -61.906 1 33.09 12 LEU B N 1
ATOM 7389 C CA . LEU B 1 12 ? 45.406 -22.438 -60.625 1 33.09 12 LEU B CA 1
ATOM 7390 C C . LEU B 1 12 ? 46.344 -21.547 -59.844 1 33.09 12 LEU B C 1
ATOM 7392 O O . LEU B 1 12 ? 46.781 -21.891 -58.719 1 33.09 12 LEU B O 1
ATOM 7396 N N . GLN B 1 13 ? 47.094 -20.578 -60.406 1 32.81 13 GLN B N 1
ATOM 7397 C CA . GLN B 1 13 ? 48.156 -20.031 -59.562 1 32.81 13 GLN B CA 1
ATOM 7398 C C . GLN B 1 13 ? 47.625 -19.172 -58.438 1 32.81 13 GLN B C 1
ATOM 7400 O O . GLN B 1 13 ? 48.375 -18.688 -57.594 1 32.81 13 GLN B O 1
ATOM 7405 N N . GLY B 1 14 ? 46.5 -18.5 -58.562 1 33.41 14 GLY B N 1
ATOM 7406 C CA . GLY B 1 14 ? 46.312 -17.359 -57.688 1 33.41 14 GLY B CA 1
ATOM 7407 C C . GLY B 1 14 ? 46.062 -17.766 -56.25 1 33.41 14 GLY B C 1
ATOM 7408 O O . GLY B 1 14 ? 45.656 -16.953 -55.406 1 33.41 14 GLY B O 1
ATOM 7409 N N . ILE B 1 15 ? 45.969 -19.031 -55.906 1 33.81 15 ILE B N 1
ATOM 7410 C CA . ILE B 1 15 ? 45.594 -19.188 -54.5 1 33.81 15 ILE B CA 1
ATOM 7411 C C . ILE B 1 15 ? 46.781 -18.859 -53.594 1 33.81 15 ILE B C 1
ATOM 7413 O O . ILE B 1 15 ? 47.688 -19.672 -53.438 1 33.81 15 ILE B O 1
ATOM 7417 N N . TRP B 1 16 ? 47.5 -17.703 -53.812 1 34.25 16 TRP B N 1
ATOM 7418 C CA . TRP B 1 16 ? 48.438 -17.312 -52.75 1 34.25 16 TRP B CA 1
ATOM 7419 C C . TRP B 1 16 ? 47.781 -17.422 -51.375 1 34.25 16 TRP B C 1
ATOM 7421 O O . TRP B 1 16 ? 46.688 -16.891 -51.156 1 34.25 16 TRP B O 1
ATOM 7431 N N . GLY B 1 17 ? 48.031 -18.5 -50.688 1 33.06 17 GLY B N 1
ATOM 7432 C CA . GLY B 1 17 ? 47.781 -18.688 -49.281 1 33.06 17 GLY B CA 1
ATOM 7433 C C . GLY B 1 17 ? 48.25 -17.547 -48.406 1 33.06 17 GLY B C 1
ATOM 7434 O O . GLY B 1 17 ? 49.469 -17.297 -48.312 1 33.06 17 GLY B O 1
ATOM 7435 N N . TYR B 1 18 ? 47.719 -16.344 -48.5 1 34.91 18 TYR B N 1
ATOM 7436 C CA . TYR B 1 18 ? 48 -15.391 -47.406 1 34.91 18 TYR B CA 1
ATOM 7437 C C . TYR B 1 18 ? 48.031 -16.094 -46.062 1 34.91 18 TYR B C 1
ATOM 7439 O O . TYR B 1 18 ? 47.094 -16.812 -45.719 1 34.91 18 TYR B O 1
ATOM 7447 N N . ALA B 1 19 ? 49.156 -16.5 -45.688 1 38.56 19 ALA B N 1
ATOM 7448 C CA . ALA B 1 19 ? 49.375 -16.906 -44.281 1 38.56 19 ALA B CA 1
ATOM 7449 C C . ALA B 1 19 ? 48.625 -15.969 -43.344 1 38.56 19 ALA B C 1
ATOM 7451 O O . ALA B 1 19 ? 48.906 -14.766 -43.281 1 38.56 19 ALA B O 1
ATOM 7452 N N . GLN B 1 20 ? 47.438 -16.016 -43.25 1 45.16 20 GLN B N 1
ATOM 7453 C CA . GLN B 1 20 ? 46.656 -15.289 -42.25 1 45.16 20 GLN B CA 1
ATOM 7454 C C . GLN B 1 20 ? 47.344 -15.312 -40.875 1 45.16 20 GLN B C 1
ATOM 7456 O O . GLN B 1 20 ? 47.594 -16.391 -40.344 1 45.16 20 GLN B O 1
ATOM 7461 N N . GLU B 1 21 ? 48.188 -14.406 -40.562 1 56.69 21 GLU B N 1
ATOM 7462 C CA . GLU B 1 21 ? 48.812 -14.234 -39.25 1 56.69 21 GLU B CA 1
ATOM 7463 C C . GLU B 1 21 ? 47.781 -14.352 -38.156 1 56.69 21 GLU B C 1
ATOM 7465 O O . GLU B 1 21 ? 46.719 -13.703 -38.188 1 56.69 21 GLU B O 1
ATOM 7470 N N . ILE B 1 22 ? 47.781 -15.375 -37.406 1 65.06 22 ILE B N 1
ATOM 7471 C CA . ILE B 1 22 ? 46.938 -15.672 -36.25 1 65.06 22 ILE B CA 1
ATOM 7472 C C . ILE B 1 22 ? 47.531 -15.008 -35 1 65.06 22 ILE B C 1
ATOM 7474 O O . ILE B 1 22 ? 48.719 -15.117 -34.75 1 65.06 22 ILE B O 1
ATOM 7478 N N . TYR B 1 23 ? 46.781 -14.125 -34.469 1 75.5 23 TYR B N 1
ATOM 7479 C CA . TYR B 1 23 ? 47.156 -13.477 -33.219 1 75.5 23 TYR B CA 1
ATOM 7480 C C . TYR B 1 23 ? 46.594 -14.258 -32.031 1 75.5 23 TYR B C 1
ATOM 7482 O O . TYR B 1 23 ? 45.469 -14.75 -32.062 1 75.5 23 TYR B O 1
ATOM 7490 N N . TYR B 1 24 ? 47.594 -14.367 -31.031 1 78.81 24 TYR B N 1
ATOM 7491 C CA . TYR B 1 24 ? 47.188 -15.164 -29.875 1 78.81 24 TYR B CA 1
ATOM 7492 C C . TYR B 1 24 ? 47.031 -14.289 -28.641 1 78.81 24 TYR B C 1
ATOM 7494 O O . TYR B 1 24 ? 47.812 -13.367 -28.422 1 78.81 24 TYR B O 1
ATOM 7502 N N . VAL B 1 25 ? 46 -14.578 -27.969 1 81.75 25 VAL B N 1
ATOM 7503 C CA . VAL B 1 25 ? 45.812 -14.055 -26.625 1 81.75 25 VAL B CA 1
ATOM 7504 C C . VAL B 1 25 ? 45.906 -15.195 -25.609 1 81.75 25 VAL B C 1
ATOM 7506 O O . VAL B 1 25 ? 45.156 -16.172 -25.688 1 81.75 25 VAL B O 1
ATOM 7509 N N . LYS B 1 26 ? 46.969 -15.055 -24.75 1 81.75 26 LYS B N 1
ATOM 7510 C CA . LYS B 1 26 ? 47.156 -16.125 -23.781 1 81.75 26 LYS B CA 1
ATOM 7511 C C . LYS B 1 26 ? 47.062 -15.594 -22.359 1 81.75 26 LYS B C 1
ATOM 7513 O O . LYS B 1 26 ? 47.281 -14.406 -22.109 1 81.75 26 LYS B O 1
ATOM 7518 N N . GLY B 1 27 ? 46.656 -16.438 -21.469 1 83.5 27 GLY B N 1
ATOM 7519 C CA . GLY B 1 27 ? 46.594 -16.094 -20.047 1 83.5 27 GLY B CA 1
ATOM 7520 C C . GLY B 1 27 ? 46.125 -17.25 -19.188 1 83.5 27 GLY B C 1
ATOM 7521 O O . GLY B 1 27 ? 46 -18.391 -19.656 1 83.5 27 GLY B O 1
ATOM 7522 N N . PHE B 1 28 ? 46.156 -16.953 -17.828 1 82.19 28 PHE B N 1
ATOM 7523 C CA . PHE B 1 28 ? 45.688 -17.906 -16.828 1 82.19 28 PHE B CA 1
ATOM 7524 C C . PHE B 1 28 ? 44.469 -17.375 -16.094 1 82.19 28 PHE B C 1
ATOM 7526 O O . PHE B 1 28 ? 44.375 -16.172 -15.797 1 82.19 28 PHE B O 1
ATOM 7533 N N . VAL B 1 29 ? 43.531 -18.219 -15.938 1 82 29 VAL B N 1
ATOM 7534 C CA . VAL B 1 29 ? 42.344 -17.812 -15.164 1 82 29 VAL B CA 1
ATOM 7535 C C . VAL B 1 29 ? 42.375 -18.516 -13.812 1 82 29 VAL B C 1
ATOM 7537 O O . VAL B 1 29 ? 42.375 -19.75 -13.742 1 82 29 VAL B O 1
ATOM 7540 N N . ARG B 1 30 ? 42.438 -17.688 -12.789 1 78.25 30 ARG B N 1
ATOM 7541 C CA . ARG B 1 30 ? 42.5 -18.234 -11.438 1 78.25 30 ARG B CA 1
ATOM 7542 C C . ARG B 1 30 ? 41.5 -17.547 -10.523 1 78.25 30 ARG B C 1
ATOM 7544 O O . ARG B 1 30 ? 41 -16.469 -10.852 1 78.25 30 ARG B O 1
ATOM 7551 N N . ASP B 1 31 ? 41.156 -18.281 -9.484 1 74.44 31 ASP B N 1
ATOM 7552 C CA . ASP B 1 31 ? 40.344 -17.703 -8.43 1 74.44 31 ASP B CA 1
ATOM 7553 C C . ASP B 1 31 ? 41.094 -16.641 -7.645 1 74.44 31 ASP B C 1
ATOM 7555 O O . ASP B 1 31 ? 42.25 -16.828 -7.266 1 74.44 31 ASP B O 1
ATOM 7559 N N . MET B 1 32 ? 40.438 -15.594 -7.457 1 68.38 32 MET B N 1
ATOM 7560 C CA . MET B 1 32 ? 41.094 -14.469 -6.801 1 68.38 32 MET B CA 1
ATOM 7561 C C . MET B 1 32 ? 41.5 -14.828 -5.375 1 68.38 32 MET B C 1
ATOM 7563 O O . MET B 1 32 ? 42.562 -14.406 -4.898 1 68.38 32 MET B O 1
ATOM 7567 N N . VAL B 1 33 ? 40.688 -15.609 -4.812 1 61.81 33 VAL B N 1
ATOM 7568 C CA . VAL B 1 33 ? 40.906 -15.898 -3.4 1 61.81 33 VAL B CA 1
ATOM 7569 C C . VAL B 1 33 ? 41.844 -17.109 -3.258 1 61.81 33 VAL B C 1
ATOM 7571 O O . VAL B 1 33 ? 42.875 -17.031 -2.59 1 61.81 33 VAL B O 1
ATOM 7574 N N . THR B 1 34 ? 41.531 -18.266 -3.881 1 60.91 34 THR B N 1
ATOM 7575 C CA . THR B 1 34 ? 42.25 -19.5 -3.68 1 60.91 34 THR B CA 1
ATOM 7576 C C . THR B 1 34 ? 43.438 -19.594 -4.629 1 60.91 34 THR B C 1
ATOM 7578 O O . THR B 1 34 ? 44.312 -20.438 -4.441 1 60.91 34 THR B O 1
ATOM 7581 N N . GLN B 1 35 ? 43.469 -18.734 -5.598 1 67.38 35 GLN B N 1
ATOM 7582 C CA . GLN B 1 35 ? 44.531 -18.719 -6.617 1 67.38 35 GLN B CA 1
ATOM 7583 C C . GLN B 1 35 ? 44.562 -20.016 -7.402 1 67.38 35 GLN B C 1
ATOM 7585 O O . GLN B 1 35 ? 45.531 -20.312 -8.094 1 67.38 35 GLN B O 1
ATOM 7590 N N . GLU B 1 36 ? 43.5 -20.75 -7.176 1 65.75 36 GLU B N 1
ATOM 7591 C CA . GLU B 1 36 ? 43.438 -22 -7.914 1 65.75 36 GLU B CA 1
ATOM 7592 C C . GLU B 1 36 ? 42.844 -21.797 -9.305 1 65.75 36 GLU B C 1
ATOM 7594 O O . GLU B 1 36 ? 42.188 -20.766 -9.562 1 65.75 36 GLU B O 1
ATOM 7599 N N . THR B 1 37 ? 43.062 -22.891 -10.18 1 68.38 37 THR B N 1
ATOM 7600 C CA . THR B 1 37 ? 42.594 -22.812 -11.562 1 68.38 37 THR B CA 1
ATOM 7601 C C . THR B 1 37 ? 41.094 -23.047 -11.633 1 68.38 37 THR B C 1
ATOM 7603 O O . THR B 1 37 ? 40.531 -23.875 -10.898 1 68.38 37 THR B O 1
ATOM 7606 N N . ILE B 1 38 ? 40.375 -22.344 -12.547 1 68.75 38 ILE B N 1
ATOM 7607 C CA . ILE B 1 38 ? 38.938 -22.484 -12.766 1 68.75 38 ILE B CA 1
ATOM 7608 C C . ILE B 1 38 ? 38.719 -23.312 -14.031 1 68.75 38 ILE B C 1
ATOM 7610 O O . ILE B 1 38 ? 38.938 -22.844 -15.141 1 68.75 38 ILE B O 1
ATOM 7614 N N . GLU B 1 39 ? 38.312 -24.484 -13.891 1 57.09 39 GLU B N 1
ATOM 7615 C CA . GLU B 1 39 ? 38.25 -25.438 -14.992 1 57.09 39 GLU B CA 1
ATOM 7616 C C . GLU B 1 39 ? 37.125 -25.047 -15.969 1 57.09 39 GLU B C 1
ATOM 7618 O O . GLU B 1 39 ? 37.281 -25.234 -17.188 1 57.09 39 GLU B O 1
ATOM 7623 N N . TYR B 1 40 ? 35.969 -24.641 -15.438 1 59.62 40 TYR B N 1
ATOM 7624 C CA . TYR B 1 40 ? 34.844 -24.453 -16.328 1 59.62 40 TYR B CA 1
ATOM 7625 C C . TYR B 1 40 ? 34.656 -22.984 -16.672 1 59.62 40 TYR B C 1
ATOM 7627 O O . TYR B 1 40 ? 33.531 -22.531 -16.875 1 59.62 40 TYR B O 1
ATOM 7635 N N . ALA B 1 41 ? 35.781 -22.344 -16.875 1 72.62 41 ALA B N 1
ATOM 7636 C CA . ALA B 1 41 ? 35.656 -20.969 -17.297 1 72.62 41 ALA B CA 1
ATOM 7637 C C . ALA B 1 41 ? 35.5 -20.875 -18.812 1 72.62 41 ALA B C 1
ATOM 7639 O O . ALA B 1 41 ? 36.062 -21.672 -19.562 1 72.62 41 ALA B O 1
ATOM 7640 N N . LYS B 1 42 ? 34.594 -20.141 -19.266 1 76.25 42 LYS B N 1
ATOM 7641 C CA . LYS B 1 42 ? 34.406 -19.859 -20.688 1 76.25 42 LYS B CA 1
ATOM 7642 C C . LYS B 1 42 ? 35 -18.5 -21.047 1 76.25 42 LYS B C 1
ATOM 7644 O O . LYS B 1 42 ? 34.625 -17.469 -20.484 1 76.25 42 LYS B O 1
ATOM 7649 N N . ILE B 1 43 ? 35.969 -18.562 -21.859 1 79.06 43 ILE B N 1
ATOM 7650 C CA . ILE B 1 43 ? 36.656 -17.344 -22.297 1 79.06 43 ILE B CA 1
ATOM 7651 C C . ILE B 1 43 ? 36.188 -16.984 -23.703 1 79.06 43 ILE B C 1
ATOM 7653 O O . ILE B 1 43 ? 36.312 -17.797 -24.641 1 79.06 43 ILE B O 1
ATOM 7657 N N . GLU B 1 44 ? 35.594 -15.883 -23.797 1 76.62 44 GLU B N 1
ATOM 7658 C CA . GLU B 1 44 ? 35.031 -15.508 -25.094 1 76.62 44 GLU B CA 1
ATOM 7659 C C . GLU B 1 44 ? 35.469 -14.102 -25.5 1 76.62 44 GLU B C 1
ATOM 7661 O O . GLU B 1 44 ? 35.625 -13.227 -24.641 1 76.62 44 GLU B O 1
ATOM 7666 N N . ILE B 1 45 ? 35.938 -13.984 -26.656 1 69.38 45 ILE B N 1
ATOM 7667 C CA . ILE B 1 45 ? 36.156 -12.695 -27.312 1 69.38 45 ILE B CA 1
ATOM 7668 C C . ILE B 1 45 ? 35.125 -12.523 -28.422 1 69.38 45 ILE B C 1
ATOM 7670 O O . ILE B 1 45 ? 34.75 -13.492 -29.094 1 69.38 45 ILE B O 1
ATOM 7674 N N . SER B 1 46 ? 34.531 -11.344 -28.516 1 59.41 46 SER B N 1
ATOM 7675 C CA . SER B 1 46 ? 33.531 -11.109 -29.562 1 59.41 46 SER B CA 1
ATOM 7676 C C . SER B 1 46 ? 34.094 -11.484 -30.938 1 59.41 46 SER B C 1
ATOM 7678 O O . SER B 1 46 ? 35.156 -11.031 -31.328 1 59.41 46 SER B O 1
ATOM 7680 N N . GLY B 1 47 ? 33.406 -12.414 -31.688 1 55.25 47 GLY B N 1
ATOM 7681 C CA . GLY B 1 47 ? 33.781 -12.82 -33.031 1 55.25 47 GLY B CA 1
ATOM 7682 C C . GLY B 1 47 ? 34.5 -14.148 -33.094 1 55.25 47 GLY B C 1
ATOM 7683 O O . GLY B 1 47 ? 34.781 -14.664 -34.188 1 55.25 47 GLY B O 1
ATOM 7684 N N . SER B 1 48 ? 35 -14.594 -31.875 1 59.34 48 SER B N 1
ATOM 7685 C CA . SER B 1 48 ? 35.688 -15.867 -31.906 1 59.34 48 SER B CA 1
ATOM 7686 C C . SER B 1 48 ? 34.969 -16.922 -31.062 1 59.34 48 SER B C 1
ATOM 7688 O O . SER B 1 48 ? 34.156 -16.578 -30.203 1 59.34 48 SER B O 1
ATOM 7690 N N . ALA B 1 49 ? 35.156 -18.078 -31.422 1 59.56 49 ALA B N 1
ATOM 7691 C CA . ALA B 1 49 ? 34.594 -19.203 -30.672 1 59.56 49 ALA B CA 1
ATOM 7692 C C . ALA B 1 49 ? 35.094 -19.203 -29.234 1 59.56 49 ALA B C 1
ATOM 7694 O O . ALA B 1 49 ? 36.25 -18.953 -28.969 1 59.56 49 ALA B O 1
ATOM 7695 N N . PRO B 1 50 ? 34.156 -19.406 -28.375 1 65.12 50 PRO B N 1
ATOM 7696 C CA . PRO B 1 50 ? 34.594 -19.5 -26.969 1 65.12 50 PRO B CA 1
ATOM 7697 C C . PRO B 1 50 ? 35.562 -20.641 -26.719 1 65.12 50 PRO B C 1
ATOM 7699 O O . PRO B 1 50 ? 35.469 -21.688 -27.375 1 65.12 50 PRO B O 1
ATOM 7702 N N . VAL B 1 51 ? 36.594 -20.281 -25.969 1 67.56 51 VAL B N 1
ATOM 7703 C CA . VAL B 1 51 ? 37.562 -21.312 -25.641 1 67.56 51 VAL B CA 1
ATOM 7704 C C . VAL B 1 51 ? 37.5 -21.641 -24.141 1 67.56 51 VAL B C 1
ATOM 7706 O O . VAL B 1 51 ? 37.156 -20.766 -23.328 1 67.56 51 VAL B O 1
ATOM 7709 N N . LYS B 1 52 ? 37.531 -22.891 -23.766 1 69.06 52 LYS B N 1
ATOM 7710 C CA . LYS B 1 52 ? 37.656 -23.328 -22.391 1 69.06 52 LYS B CA 1
ATOM 7711 C C . LYS B 1 52 ? 39.125 -23.5 -22 1 69.06 52 LYS B C 1
ATOM 7713 O O . LYS B 1 52 ? 39.938 -24.031 -22.781 1 69.06 52 LYS B O 1
ATOM 7718 N N . PRO B 1 53 ? 39.5 -22.969 -20.875 1 67 53 PRO B N 1
ATOM 7719 C CA . PRO B 1 53 ? 40.875 -23.156 -20.438 1 67 53 PRO B CA 1
ATOM 7720 C C . PRO B 1 53 ? 41.219 -24.609 -20.188 1 67 53 PRO B C 1
ATOM 7722 O O . PRO B 1 53 ? 40.344 -25.438 -20 1 67 53 PRO B O 1
ATOM 7725 N N . ASP B 1 54 ? 42.5 -24.875 -20.297 1 61.19 54 ASP B N 1
ATOM 7726 C CA . ASP B 1 54 ? 43 -26.203 -19.953 1 61.19 54 ASP B CA 1
ATOM 7727 C C . ASP B 1 54 ? 42.625 -26.578 -18.531 1 61.19 54 ASP B C 1
ATOM 7729 O O . ASP B 1 54 ? 42.812 -25.797 -17.594 1 61.19 54 ASP B O 1
ATOM 7733 N N . PRO B 1 55 ? 41.969 -27.672 -18.375 1 59.91 55 PRO B N 1
ATOM 7734 C CA . PRO B 1 55 ? 41.469 -28.094 -17.062 1 59.91 55 PRO B CA 1
ATOM 7735 C C . PRO B 1 55 ? 42.562 -28.25 -16.031 1 59.91 55 PRO B C 1
ATOM 7737 O O . PRO B 1 55 ? 42.312 -28.172 -14.82 1 59.91 55 PRO B O 1
ATOM 7740 N N . VAL B 1 56 ? 43.875 -28.469 -16.422 1 56.66 56 VAL B N 1
ATOM 7741 C CA . VAL B 1 56 ? 44.969 -28.766 -15.492 1 56.66 56 VAL B CA 1
ATOM 7742 C C . VAL B 1 56 ? 45.625 -27.469 -15.055 1 56.66 56 VAL B C 1
ATOM 7744 O O . VAL B 1 56 ? 45.812 -27.219 -13.859 1 56.66 56 VAL B O 1
ATOM 7747 N N . ASP B 1 57 ? 46.094 -26.641 -15.867 1 60.97 57 ASP B N 1
ATOM 7748 C CA . ASP B 1 57 ? 46.906 -25.5 -15.477 1 60.97 57 ASP B CA 1
ATOM 7749 C C . ASP B 1 57 ? 46.156 -24.188 -15.664 1 60.97 57 ASP B C 1
ATOM 7751 O O . ASP B 1 57 ? 46.656 -23.125 -15.336 1 60.97 57 ASP B O 1
ATOM 7755 N N . GLY B 1 58 ? 44.875 -24.203 -16.125 1 65.62 58 GLY B N 1
ATOM 7756 C CA . GLY B 1 58 ? 44.031 -23.047 -16.281 1 65.62 58 GLY B CA 1
ATOM 7757 C C . GLY B 1 58 ? 44.438 -22.156 -17.438 1 65.62 58 GLY B C 1
ATOM 7758 O O . GLY B 1 58 ? 43.938 -21.031 -17.578 1 65.62 58 GLY B O 1
ATOM 7759 N N . LYS B 1 59 ? 45.375 -22.578 -18.219 1 76.62 59 LYS B N 1
ATOM 7760 C CA . LYS B 1 59 ? 45.875 -21.781 -19.328 1 76.62 59 LYS B CA 1
ATOM 7761 C C . LYS B 1 59 ? 44.875 -21.719 -20.484 1 76.62 59 LYS B C 1
ATOM 7763 O O . LYS B 1 59 ? 44.25 -22.734 -20.812 1 76.62 59 LYS B O 1
ATOM 7768 N N . PHE B 1 60 ? 44.625 -20.5 -21.031 1 79.69 60 PHE B N 1
ATOM 7769 C CA . PHE B 1 60 ? 43.781 -20.391 -22.234 1 79.69 60 PHE B CA 1
ATOM 7770 C C . PHE B 1 60 ? 44.562 -19.688 -23.344 1 79.69 60 PHE B C 1
ATOM 7772 O O . PHE B 1 60 ? 45.438 -18.875 -23.094 1 79.69 60 PHE B O 1
ATOM 7779 N N . VAL B 1 61 ? 44.375 -20.172 -24.562 1 76.44 61 VAL B N 1
ATOM 7780 C CA . VAL B 1 61 ? 44.938 -19.547 -25.75 1 76.44 61 VAL B CA 1
ATOM 7781 C C . VAL B 1 61 ? 43.812 -19.266 -26.766 1 76.44 61 VAL B C 1
ATOM 7783 O O . VAL B 1 61 ? 43.125 -20.188 -27.203 1 76.44 61 VAL B O 1
ATOM 7786 N N . LEU B 1 62 ? 43.531 -18.016 -27.047 1 77.5 62 LEU B N 1
ATOM 7787 C CA . LEU B 1 62 ? 42.531 -17.625 -28.031 1 77.5 62 LEU B CA 1
ATOM 7788 C C . LEU B 1 62 ? 43.219 -17.109 -29.297 1 77.5 62 LEU B C 1
ATOM 7790 O O . LEU B 1 62 ? 44.188 -16.359 -29.234 1 77.5 62 LEU B O 1
ATOM 7794 N N . SER B 1 63 ? 42.875 -17.609 -30.406 1 73.19 63 SER B N 1
ATOM 7795 C CA . SER B 1 63 ? 43.406 -17.172 -31.688 1 73.19 63 SER B CA 1
ATOM 7796 C C . SER B 1 63 ? 42.469 -16.203 -32.406 1 73.19 63 SER B C 1
ATOM 7798 O O . SER B 1 63 ? 41.281 -16.469 -32.5 1 73.19 63 SER B O 1
ATOM 7800 N N . LEU B 1 64 ? 43 -15.078 -32.656 1 71.31 64 LEU B N 1
ATOM 7801 C CA . LEU B 1 64 ? 42.219 -14.07 -33.375 1 71.31 64 LEU B CA 1
ATOM 7802 C C . LEU B 1 64 ? 42.812 -13.844 -34.781 1 71.31 64 LEU B C 1
ATOM 7804 O O . LEU B 1 64 ? 44.031 -13.922 -34.969 1 71.31 64 LEU B O 1
ATOM 7808 N N . LYS B 1 65 ? 42.031 -13.602 -35.719 1 65.94 65 LYS B N 1
ATOM 7809 C CA . LYS B 1 65 ? 42.469 -13.469 -37.125 1 65.94 65 LYS B CA 1
ATOM 7810 C C . LYS B 1 65 ? 42.781 -12.008 -37.438 1 65.94 65 LYS B C 1
ATOM 7812 O O . LYS B 1 65 ? 43.438 -11.719 -38.438 1 65.94 65 LYS B O 1
ATOM 7817 N N . GLN B 1 66 ? 42.25 -10.977 -36.656 1 70.62 66 GLN B N 1
ATOM 7818 C CA . GLN B 1 66 ? 42.469 -9.562 -36.969 1 70.62 66 GLN B CA 1
ATOM 7819 C C . GLN B 1 66 ? 42.844 -8.789 -35.719 1 70.62 66 GLN B C 1
ATOM 7821 O O . GLN B 1 66 ? 42.312 -9.039 -34.625 1 70.62 66 GLN B O 1
ATOM 7826 N N . PRO B 1 67 ? 43.781 -7.973 -35.906 1 70.19 67 PRO B N 1
ATOM 7827 C CA . PRO B 1 67 ? 44.125 -7.086 -34.812 1 70.19 67 PRO B CA 1
ATOM 7828 C C . PRO B 1 67 ? 43.062 -6.02 -34.562 1 70.19 67 PRO B C 1
ATOM 7830 O O . PRO B 1 67 ? 42.312 -5.676 -35.469 1 70.19 67 PRO B O 1
ATOM 7833 N N . GLY B 1 68 ? 42.781 -5.633 -33.438 1 72 68 GLY B N 1
ATOM 7834 C CA . GLY B 1 68 ? 41.812 -4.602 -33.094 1 72 68 GLY B CA 1
ATOM 7835 C C . GLY B 1 68 ? 41.438 -4.609 -31.609 1 72 68 GLY B C 1
ATOM 7836 O O . GLY B 1 68 ? 42.094 -5.277 -30.797 1 72 68 GLY B O 1
ATOM 7837 N N . ASP B 1 69 ? 40.594 -3.834 -31.359 1 73 69 ASP B N 1
ATOM 7838 C CA . ASP B 1 69 ? 40.125 -3.721 -29.984 1 73 69 ASP B CA 1
ATOM 7839 C C . ASP B 1 69 ? 38.969 -4.691 -29.719 1 73 69 ASP B C 1
ATOM 7841 O O . ASP B 1 69 ? 38 -4.723 -30.484 1 73 69 ASP B O 1
ATOM 7845 N N . TYR B 1 70 ? 39.281 -5.547 -28.734 1 73.19 70 TYR B N 1
ATOM 7846 C CA . TYR B 1 70 ? 38.312 -6.551 -28.375 1 73.19 70 TYR B CA 1
ATOM 7847 C C . TYR B 1 70 ? 37.969 -6.492 -26.875 1 73.19 70 TYR B C 1
ATOM 7849 O O . TYR B 1 70 ? 38.719 -5.855 -26.109 1 73.19 70 TYR B O 1
ATOM 7857 N N . ILE B 1 71 ? 36.812 -7.043 -26.547 1 77.31 71 ILE B N 1
ATOM 7858 C CA . ILE B 1 71 ? 36.5 -7.254 -25.141 1 77.31 71 ILE B CA 1
ATOM 7859 C C . ILE B 1 71 ? 36.594 -8.742 -24.812 1 77.31 71 ILE B C 1
ATOM 7861 O O . ILE B 1 71 ? 35.875 -9.562 -25.391 1 77.31 71 ILE B O 1
ATOM 7865 N N . LEU B 1 72 ? 37.469 -9.031 -23.938 1 80.19 72 LEU B N 1
ATOM 7866 C CA . LEU B 1 72 ? 37.594 -10.391 -23.406 1 80.19 72 LEU B CA 1
ATOM 7867 C C . LEU B 1 72 ? 36.625 -10.617 -22.266 1 80.19 72 LEU B C 1
ATOM 7869 O O . LEU B 1 72 ? 36.625 -9.875 -21.281 1 80.19 72 LEU B O 1
ATOM 7873 N N . SER B 1 73 ? 35.781 -11.578 -22.531 1 80.56 73 SER B N 1
ATOM 7874 C CA . SER B 1 73 ? 34.844 -11.93 -21.484 1 80.56 73 SER B CA 1
ATOM 7875 C C . SER B 1 73 ? 35.125 -13.312 -20.906 1 80.56 73 SER B C 1
ATOM 7877 O O . SER B 1 73 ? 35.25 -14.281 -21.656 1 80.56 73 SER B O 1
ATOM 7879 N N . ILE B 1 74 ? 35.312 -13.367 -19.609 1 79.88 74 ILE B N 1
ATOM 7880 C CA . ILE B 1 74 ? 35.531 -14.633 -18.906 1 79.88 74 ILE B CA 1
ATOM 7881 C C . ILE B 1 74 ? 34.344 -14.93 -17.984 1 79.88 74 ILE B C 1
ATOM 7883 O O . ILE B 1 74 ? 34.031 -14.125 -17.109 1 79.88 74 ILE B O 1
ATOM 7887 N N . THR B 1 75 ? 33.75 -15.992 -18.312 1 75.31 75 THR B N 1
ATOM 7888 C CA . THR B 1 75 ? 32.594 -16.391 -17.516 1 75.31 75 THR B CA 1
ATOM 7889 C C . THR B 1 75 ? 32.844 -17.766 -16.891 1 75.31 75 THR B C 1
ATOM 7891 O O . THR B 1 75 ? 33.375 -18.656 -17.531 1 75.31 75 THR B O 1
ATOM 7894 N N . ALA B 1 76 ? 32.688 -17.812 -15.641 1 69.56 76 ALA B N 1
ATOM 7895 C CA . ALA B 1 76 ? 32.75 -19.094 -14.93 1 69.56 76 ALA B CA 1
ATOM 7896 C C . ALA B 1 76 ? 31.656 -19.188 -13.875 1 69.56 76 ALA B C 1
ATOM 7898 O O . ALA B 1 76 ? 31.188 -18.156 -13.359 1 69.56 76 ALA B O 1
ATOM 7899 N N . GLN B 1 77 ? 31.328 -20.406 -13.75 1 61.94 77 GLN B N 1
ATOM 7900 C CA . GLN B 1 77 ? 30.312 -20.625 -12.727 1 61.94 77 GLN B CA 1
ATOM 7901 C C . GLN B 1 77 ? 30.781 -20.125 -11.367 1 61.94 77 GLN B C 1
ATOM 7903 O O . GLN B 1 77 ? 31.906 -20.4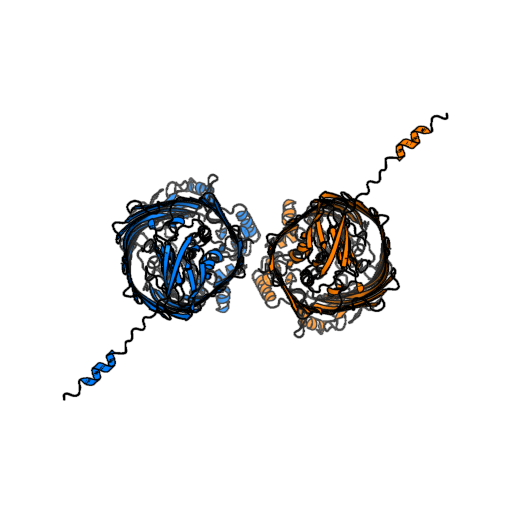22 -10.953 1 61.94 77 GLN B O 1
ATOM 7908 N N . ASP B 1 78 ? 29.984 -19.344 -10.586 1 62.34 78 ASP B N 1
ATOM 7909 C CA . ASP B 1 78 ? 30.188 -18.875 -9.219 1 62.34 78 ASP B CA 1
ATOM 7910 C C . ASP B 1 78 ? 31.125 -17.656 -9.195 1 62.34 78 ASP B C 1
ATOM 7912 O O . ASP B 1 78 ? 31.641 -17.297 -8.141 1 62.34 78 ASP B O 1
ATOM 7916 N N . TYR B 1 79 ? 31.531 -17.297 -10.461 1 70.88 79 TYR B N 1
ATOM 7917 C CA . TYR B 1 79 ? 32.438 -16.141 -10.508 1 70.88 79 TYR B CA 1
ATOM 7918 C C . TYR B 1 79 ? 31.781 -14.984 -11.25 1 70.88 79 TYR B C 1
ATOM 7920 O O . TYR B 1 79 ? 30.891 -15.195 -12.078 1 70.88 79 TYR B O 1
ATOM 7928 N N . LEU B 1 80 ? 32.094 -13.805 -10.867 1 69.88 80 LEU B N 1
ATOM 7929 C CA . LEU B 1 80 ? 31.688 -12.617 -11.594 1 69.88 80 LEU B CA 1
ATOM 7930 C C . LEU B 1 80 ? 32.312 -12.578 -12.984 1 69.88 80 LEU B C 1
ATOM 7932 O O . LEU B 1 80 ? 33.469 -12.938 -13.148 1 69.88 80 LEU B O 1
ATOM 7936 N N . ILE B 1 81 ? 31.438 -12.227 -13.992 1 70.19 81 ILE B N 1
ATOM 7937 C CA . ILE B 1 81 ? 31.984 -12.086 -15.336 1 70.19 81 ILE B CA 1
ATOM 7938 C C . ILE B 1 81 ? 33.031 -10.984 -15.359 1 70.19 81 ILE B C 1
ATOM 7940 O O . ILE B 1 81 ? 32.812 -9.898 -14.82 1 70.19 81 ILE B O 1
ATOM 7944 N N . LYS B 1 82 ? 34.125 -11.297 -15.797 1 75.06 82 LYS B N 1
ATOM 7945 C CA . LYS B 1 82 ? 35.188 -10.312 -15.953 1 75.06 82 LYS B CA 1
ATOM 7946 C C . LYS B 1 82 ? 35.344 -9.922 -17.422 1 75.06 82 LYS B C 1
ATOM 7948 O O . LYS B 1 82 ? 35.594 -10.773 -18.281 1 75.06 82 LYS B O 1
ATOM 7953 N N . ARG B 1 83 ? 35 -8.688 -17.734 1 75.75 83 ARG B N 1
ATOM 7954 C CA . ARG B 1 83 ? 35.188 -8.164 -19.078 1 75.75 83 ARG B CA 1
ATOM 7955 C C . ARG B 1 83 ? 36.375 -7.199 -19.141 1 75.75 83 ARG B C 1
ATOM 7957 O O . ARG B 1 83 ? 36.438 -6.23 -18.375 1 75.75 83 ARG B O 1
ATOM 7964 N N . MET B 1 84 ? 37.312 -7.488 -19.984 1 76.94 84 MET B N 1
ATOM 7965 C CA . MET B 1 84 ? 38.531 -6.668 -20.109 1 76.94 84 MET B CA 1
ATOM 7966 C C . MET B 1 84 ? 38.719 -6.207 -21.547 1 76.94 84 MET B C 1
ATOM 7968 O O . MET B 1 84 ? 38.781 -7.027 -22.469 1 76.94 84 MET B O 1
ATOM 7972 N N . PRO B 1 85 ? 38.625 -4.852 -21.703 1 75.44 85 PRO B N 1
ATOM 7973 C CA . PRO B 1 85 ? 39 -4.395 -23.047 1 75.44 85 PRO B CA 1
ATOM 7974 C C . PRO B 1 85 ? 40.469 -4.699 -23.406 1 75.44 85 PRO B C 1
ATOM 7976 O O . PRO B 1 85 ? 41.375 -4.41 -22.609 1 75.44 85 PRO B O 1
ATOM 7979 N N . ILE B 1 86 ? 40.656 -5.391 -24.484 1 76.81 86 ILE B N 1
ATOM 7980 C CA . ILE B 1 86 ? 42 -5.703 -24.906 1 76.81 86 ILE B CA 1
ATOM 7981 C C . ILE B 1 86 ? 42.25 -5.129 -26.297 1 76.81 86 ILE B C 1
ATOM 7983 O O . ILE B 1 86 ? 41.344 -4.996 -27.094 1 76.81 86 ILE B O 1
ATOM 7987 N N . SER B 1 87 ? 43.375 -4.594 -26.406 1 76.12 87 SER B N 1
ATOM 7988 C CA . SER B 1 87 ? 43.844 -4.145 -27.719 1 76.12 87 SER B CA 1
ATOM 7989 C C . SER B 1 87 ? 44.938 -5.062 -28.266 1 76.12 87 SER B C 1
ATOM 7991 O O . SER B 1 87 ? 46 -5.227 -27.641 1 76.12 87 SER B O 1
ATOM 7993 N N . ILE B 1 88 ? 44.656 -5.742 -29.375 1 71.94 88 ILE B N 1
ATOM 7994 C CA . ILE B 1 88 ? 45.594 -6.688 -29.969 1 71.94 88 ILE B CA 1
ATOM 7995 C C . ILE B 1 88 ? 46.375 -6.016 -31.094 1 71.94 88 ILE B C 1
ATOM 7997 O O . ILE B 1 88 ? 45.781 -5.547 -32.062 1 71.94 88 ILE B O 1
ATOM 8001 N N . GLY B 1 89 ? 47.688 -5.871 -30.969 1 69.19 89 GLY B N 1
ATOM 8002 C CA . GLY B 1 89 ? 48.594 -5.438 -32.031 1 69.19 89 GLY B CA 1
ATOM 8003 C C . GLY B 1 89 ? 49.25 -6.59 -32.75 1 69.19 89 GLY B C 1
ATOM 8004 O O . GLY B 1 89 ? 48.75 -7.711 -32.75 1 69.19 89 GLY B O 1
ATOM 8005 N N . PRO B 1 90 ? 50.5 -6.449 -33.438 1 68 90 PRO B N 1
ATOM 8006 C CA . PRO B 1 90 ? 51.188 -7.473 -34.219 1 68 90 PRO B CA 1
ATOM 8007 C C . PRO B 1 90 ? 51.781 -8.578 -33.344 1 68 90 PRO B C 1
ATOM 8009 O 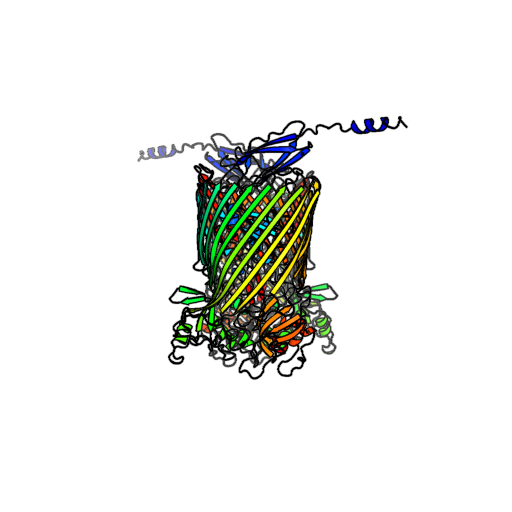O . PRO B 1 90 ? 52.188 -9.633 -33.844 1 68 90 PRO B O 1
ATOM 8012 N N . GLU B 1 91 ? 51.812 -8.359 -32.062 1 70.56 91 GLU B N 1
ATOM 8013 C CA . GLU B 1 91 ? 52.375 -9.367 -31.172 1 70.56 91 GLU B CA 1
ATOM 8014 C C . GLU B 1 91 ? 51.281 -10.039 -30.344 1 70.56 91 GLU B C 1
ATOM 8016 O O . GLU B 1 91 ? 50.188 -9.484 -30.172 1 70.56 91 GLU B O 1
ATOM 8021 N N . ASP B 1 92 ? 51.625 -11.234 -29.922 1 73.12 92 ASP B N 1
ATOM 8022 C CA . ASP B 1 92 ? 50.75 -11.977 -29.031 1 73.12 92 ASP B CA 1
ATOM 8023 C C . ASP B 1 92 ? 50.531 -11.227 -27.719 1 73.12 92 ASP B C 1
ATOM 8025 O O . ASP B 1 92 ? 51.406 -10.539 -27.234 1 73.12 92 ASP B O 1
ATOM 8029 N N . LEU B 1 93 ? 49.344 -11.234 -27.297 1 80.19 93 LEU B N 1
ATOM 8030 C CA . LEU B 1 93 ? 49 -10.562 -26.047 1 80.19 93 LEU B CA 1
ATOM 8031 C C . LEU B 1 93 ? 48.906 -11.562 -24.906 1 80.19 93 LEU B C 1
ATOM 8033 O O . LEU B 1 93 ? 48.156 -12.547 -24.969 1 80.19 93 LEU B O 1
ATOM 8037 N N . ASP B 1 94 ? 49.844 -11.414 -23.875 1 80.69 94 ASP B N 1
ATOM 8038 C CA . ASP B 1 94 ? 49.812 -12.203 -22.641 1 80.69 94 ASP B CA 1
ATOM 8039 C C . ASP B 1 94 ? 49.125 -11.438 -21.516 1 80.69 94 ASP B C 1
ATOM 8041 O O . ASP B 1 94 ? 49.688 -10.453 -21.016 1 80.69 94 ASP B O 1
ATOM 8045 N N . MET B 1 95 ? 48 -11.906 -21.141 1 81.19 95 MET B N 1
ATOM 8046 C CA . MET B 1 95 ? 47.188 -11.211 -20.125 1 81.19 95 MET B CA 1
ATOM 8047 C C . MET B 1 95 ? 47.656 -11.562 -18.719 1 81.19 95 MET B C 1
ATOM 8049 O O . MET B 1 95 ? 47.281 -10.906 -17.75 1 81.19 95 MET B O 1
ATOM 8053 N N . GLY B 1 96 ? 48.562 -12.547 -18.594 1 80.06 96 GLY B N 1
ATOM 8054 C CA . GLY B 1 96 ? 48.969 -13.023 -17.281 1 80.06 96 GLY B CA 1
ATOM 8055 C C . GLY B 1 96 ? 47.875 -13.758 -16.547 1 80.06 96 GLY B C 1
ATOM 8056 O O . GLY B 1 96 ? 47.094 -14.5 -17.172 1 80.06 96 GLY B O 1
ATOM 8057 N N . ILE B 1 97 ? 47.875 -13.594 -15.18 1 79.75 97 ILE B N 1
ATOM 8058 C CA . ILE B 1 97 ? 46.875 -14.266 -14.375 1 79.75 97 ILE B CA 1
ATOM 8059 C C . ILE B 1 97 ? 45.656 -13.344 -14.203 1 79.75 97 ILE B C 1
ATOM 8061 O O . ILE B 1 97 ? 45.781 -12.227 -13.695 1 79.75 97 ILE B O 1
ATOM 8065 N N . ILE B 1 98 ? 44.594 -13.805 -14.727 1 82.12 98 ILE B N 1
ATOM 8066 C CA . ILE B 1 98 ? 43.344 -13.086 -14.539 1 82.12 98 ILE B CA 1
ATOM 8067 C C . ILE B 1 98 ? 42.562 -13.688 -13.359 1 82.12 98 ILE B C 1
ATOM 8069 O O . ILE B 1 98 ? 42.188 -14.852 -13.391 1 82.12 98 ILE B O 1
ATOM 8073 N N . PHE B 1 99 ? 42.406 -12.859 -12.391 1 77.81 99 PHE B N 1
ATOM 8074 C CA . PHE B 1 99 ? 41.688 -13.305 -11.211 1 77.81 99 PHE B CA 1
ATOM 8075 C C . PHE B 1 99 ? 40.188 -13.023 -11.359 1 77.81 99 PHE B C 1
ATOM 8077 O O . PHE B 1 99 ? 39.781 -11.93 -11.766 1 77.81 99 PHE B O 1
ATOM 8084 N N . LEU B 1 100 ? 39.406 -14.094 -11.148 1 76.31 100 LEU B N 1
ATOM 8085 C CA . LEU B 1 100 ? 37.969 -13.922 -11.141 1 76.31 100 LEU B CA 1
ATOM 8086 C C . LEU B 1 100 ? 37.438 -13.781 -9.719 1 76.31 100 LEU B C 1
ATOM 8088 O O . LEU B 1 100 ? 37.906 -14.469 -8.812 1 76.31 100 LEU B O 1
ATOM 8092 N N . ASP B 1 101 ? 36.562 -12.781 -9.617 1 68.19 101 ASP B N 1
ATOM 8093 C CA . ASP B 1 101 ? 35.938 -12.602 -8.32 1 68.19 101 ASP B CA 1
ATOM 8094 C C . ASP B 1 101 ? 34.719 -13.523 -8.18 1 68.19 101 ASP B C 1
ATOM 8096 O O . ASP B 1 101 ? 33.969 -13.719 -9.133 1 68.19 101 ASP B O 1
ATOM 8100 N N . ARG B 1 102 ? 34.688 -14.156 -7.105 1 62.5 102 ARG B N 1
ATOM 8101 C CA . ARG B 1 102 ? 33.562 -15.062 -6.848 1 62.5 102 ARG B CA 1
ATOM 8102 C C . ARG B 1 102 ? 32.25 -14.297 -6.812 1 62.5 102 ARG B C 1
ATOM 8104 O O . ARG B 1 102 ? 32.188 -13.18 -6.305 1 62.5 102 ARG B O 1
ATOM 8111 N N . ASP B 1 103 ? 31.375 -14.914 -7.656 1 58 103 ASP B N 1
ATOM 8112 C CA . ASP B 1 103 ? 30.047 -14.305 -7.77 1 58 103 ASP B CA 1
ATOM 8113 C C . ASP B 1 103 ? 29.203 -14.578 -6.523 1 58 103 ASP B C 1
ATOM 8115 O O . ASP B 1 103 ? 29.234 -15.68 -5.977 1 58 103 ASP B O 1
ATOM 8119 N N . ILE B 1 104 ? 28.781 -13.625 -5.898 1 56.06 104 ILE B N 1
ATOM 8120 C CA . ILE B 1 104 ? 27.859 -13.609 -4.766 1 56.06 104 ILE B CA 1
ATOM 8121 C C . ILE B 1 104 ? 26.547 -14.289 -5.156 1 56.06 104 ILE B C 1
ATOM 8123 O O . ILE B 1 104 ? 25.672 -14.508 -4.312 1 56.06 104 ILE B O 1
ATOM 8127 N N . VAL B 1 105 ? 26.438 -14.742 -6.32 1 54.47 105 VAL B N 1
ATOM 8128 C CA . VAL B 1 105 ? 25.188 -15.25 -6.879 1 54.47 105 VAL B CA 1
ATOM 8129 C C . VAL B 1 105 ? 24.797 -16.547 -6.164 1 54.47 105 VAL B C 1
ATOM 8131 O O . VAL B 1 105 ? 23.609 -16.812 -5.953 1 54.47 105 VAL B O 1
ATOM 8134 N N . GLN B 1 106 ? 25.812 -17.312 -5.676 1 57.56 106 GLN B N 1
ATOM 8135 C CA . GLN B 1 106 ? 25.453 -18.562 -5.016 1 57.56 106 GLN B CA 1
ATOM 8136 C C . GLN B 1 106 ? 24.5 -18.328 -3.859 1 57.56 106 GLN B C 1
ATOM 8138 O O . GLN B 1 106 ? 23.547 -19.078 -3.67 1 57.56 106 GLN B O 1
ATOM 8143 N N . GLU B 1 107 ? 24.766 -17.344 -3.248 1 60.34 107 GLU B N 1
ATOM 8144 C CA . GLU B 1 107 ? 23.938 -17.078 -2.07 1 60.34 107 GLU B CA 1
ATOM 8145 C C . GLU B 1 107 ? 22.531 -16.656 -2.467 1 60.34 107 GLU B C 1
ATOM 8147 O O . GLU B 1 107 ? 21.562 -16.953 -1.771 1 60.34 107 GLU B O 1
ATOM 8152 N N . LYS B 1 108 ? 22.438 -16.109 -3.619 1 63.28 108 LYS B N 1
ATOM 8153 C CA . LYS B 1 108 ? 21.109 -15.695 -4.09 1 63.28 108 LYS B CA 1
ATOM 8154 C C . LYS B 1 108 ? 20.266 -16.906 -4.48 1 63.28 108 LYS B C 1
ATOM 8156 O O . LYS B 1 108 ? 19.062 -16.922 -4.254 1 63.28 108 LYS B O 1
ATOM 8161 N N . THR B 1 109 ? 20.938 -17.844 -5.016 1 60.5 109 THR B N 1
ATOM 8162 C CA . THR B 1 109 ? 20.219 -19.031 -5.457 1 60.5 109 THR B CA 1
ATOM 8163 C C . THR B 1 109 ? 19.672 -19.797 -4.262 1 60.5 109 THR B C 1
ATOM 8165 O O . THR B 1 109 ? 18.625 -20.453 -4.371 1 60.5 109 THR B O 1
ATOM 8168 N N . ASP B 1 110 ? 20.438 -19.703 -3.209 1 57.47 110 ASP B N 1
ATOM 8169 C CA . ASP B 1 110 ? 19.922 -20.359 -2.006 1 57.47 110 ASP B CA 1
ATOM 8170 C C . ASP B 1 110 ? 18.625 -19.703 -1.534 1 57.47 110 ASP B C 1
ATOM 8172 O O . ASP B 1 110 ? 17.828 -20.328 -0.84 1 57.47 110 ASP B O 1
ATOM 8176 N N . ASN B 1 111 ? 18.562 -18.484 -1.916 1 54.56 111 ASN B N 1
ATOM 8177 C CA . ASN B 1 111 ? 17.391 -17.703 -1.542 1 54.56 111 ASN B CA 1
ATOM 8178 C C . ASN B 1 111 ? 16.172 -18.062 -2.391 1 54.56 111 ASN B C 1
ATOM 8180 O O . ASN B 1 111 ? 15.039 -17.859 -1.977 1 54.56 111 ASN B O 1
ATOM 8184 N N . LEU B 1 112 ? 16.516 -18.406 -3.568 1 48.25 112 LEU B N 1
ATOM 8185 C CA . LEU B 1 112 ? 15.398 -18.781 -4.43 1 48.25 112 LEU B CA 1
ATOM 8186 C C . LEU B 1 112 ? 14.695 -20.031 -3.91 1 48.25 112 LEU B C 1
ATOM 8188 O O . LEU B 1 112 ? 15.266 -21.125 -3.951 1 48.25 112 LEU B O 1
ATOM 8192 N N . ILE B 1 113 ? 14.18 -19.859 -2.754 1 45.41 113 ILE B N 1
ATOM 8193 C CA . ILE B 1 113 ? 13.297 -20.953 -2.363 1 45.41 113 ILE B CA 1
ATOM 8194 C C . ILE B 1 113 ? 12.336 -21.281 -3.502 1 45.41 113 ILE B C 1
ATOM 8196 O O . ILE B 1 113 ? 11.5 -20.438 -3.869 1 45.41 113 ILE B O 1
ATOM 8200 N N . THR B 1 114 ? 12.844 -21.922 -4.5 1 44.56 114 THR B N 1
ATOM 8201 C CA . THR B 1 114 ? 11.93 -22.344 -5.555 1 44.56 114 THR B CA 1
ATOM 8202 C C . THR B 1 114 ? 10.547 -22.641 -4.988 1 44.56 114 THR B C 1
ATOM 8204 O O . THR B 1 114 ? 10.336 -23.656 -4.336 1 44.56 114 THR B O 1
ATOM 8207 N N . LEU B 1 115 ? 9.961 -21.719 -4.449 1 39.06 115 LEU B N 1
ATOM 8208 C CA . LEU B 1 115 ? 8.531 -22.016 -4.316 1 39.06 115 LEU B CA 1
ATOM 8209 C C . LEU B 1 115 ? 7.984 -22.625 -5.605 1 39.06 115 LEU B C 1
ATOM 8211 O O . LEU B 1 115 ? 8 -21.984 -6.656 1 39.06 115 LEU B O 1
ATOM 8215 N N . THR B 1 116 ? 8.367 -23.641 -6.051 1 38.66 116 THR B N 1
ATOM 8216 C CA . THR B 1 116 ? 7.449 -24.156 -7.066 1 38.66 116 THR B CA 1
ATOM 8217 C C . THR B 1 116 ? 6 -23.969 -6.637 1 38.66 116 THR B C 1
ATOM 8219 O O . THR B 1 116 ? 5.633 -24.281 -5.504 1 38.66 116 THR B O 1
ATOM 8222 N N . ASP B 1 117 ? 5.445 -22.969 -6.957 1 38.69 117 ASP B N 1
ATOM 8223 C CA . ASP B 1 117 ? 4.066 -22.516 -6.812 1 38.69 117 ASP B CA 1
ATOM 8224 C C . ASP B 1 117 ? 3.094 -23.688 -6.852 1 38.69 117 ASP B C 1
ATOM 8226 O O . ASP B 1 117 ? 1.879 -23.5 -6.77 1 38.69 117 ASP B O 1
ATOM 8230 N N . SER B 1 118 ? 3.42 -24.703 -7.531 1 39.59 118 SER B N 1
ATOM 8231 C CA . SER B 1 118 ? 2.379 -25.719 -7.633 1 39.59 118 SER B CA 1
ATOM 8232 C C . SER B 1 118 ? 1.738 -26 -6.273 1 39.59 118 SER B C 1
ATOM 8234 O O . SER B 1 118 ? 0.71 -26.672 -6.191 1 39.59 118 SER B O 1
ATOM 8236 N N . ASP B 1 119 ? 2.461 -25.484 -5.316 1 41.47 119 ASP B N 1
ATOM 8237 C CA . ASP B 1 119 ? 2.045 -25.891 -3.977 1 41.47 119 ASP B CA 1
ATOM 8238 C C . ASP B 1 119 ? 0.939 -24.969 -3.449 1 41.47 119 ASP B C 1
ATOM 8240 O O . ASP B 1 119 ? 0.33 -25.266 -2.416 1 41.47 119 ASP B O 1
ATOM 8244 N N . LEU B 1 120 ? 0.919 -23.844 -4.051 1 39.41 120 LEU B N 1
ATOM 8245 C CA . LEU B 1 120 ? -0.03 -22.906 -3.463 1 39.41 120 LEU B CA 1
ATOM 8246 C C . LEU B 1 120 ? -1.448 -23.188 -3.943 1 39.41 120 LEU B C 1
ATOM 8248 O O . LEU B 1 120 ? -2.42 -22.781 -3.301 1 39.41 120 LEU B O 1
ATOM 8252 N N . LEU B 1 121 ? -1.592 -23.516 -5.359 1 43.38 121 LEU B N 1
ATOM 8253 C CA . LEU B 1 121 ? -2.955 -23.469 -5.871 1 43.38 121 LEU B CA 1
ATOM 8254 C C . LEU B 1 121 ? -3.561 -24.859 -5.957 1 43.38 121 LEU B C 1
ATOM 8256 O O . LEU B 1 121 ? -2.902 -25.812 -6.402 1 43.38 121 LEU B O 1
ATOM 8260 N N . GLU B 1 122 ? -4.43 -25.062 -5.199 1 42.66 122 GLU B N 1
ATOM 8261 C CA . GLU B 1 122 ? -5.137 -26.344 -5.145 1 42.66 122 GLU B CA 1
ATOM 8262 C C . GLU B 1 122 ? -5.16 -27.016 -6.512 1 42.66 122 GLU B C 1
ATOM 8264 O O . GLU B 1 122 ? -4.805 -28.188 -6.637 1 42.66 122 GLU B O 1
ATOM 8269 N N . ASP B 1 123 ? -6.121 -26.562 -7.34 1 42.81 123 ASP B N 1
ATOM 8270 C CA . ASP B 1 123 ? -6.527 -27.172 -8.602 1 42.81 123 ASP B CA 1
ATOM 8271 C C . ASP B 1 123 ? -5.781 -26.547 -9.781 1 42.81 123 ASP B C 1
ATOM 8273 O O . ASP B 1 123 ? -5.914 -27.016 -10.914 1 42.81 123 ASP B O 1
ATOM 8277 N N . GLU B 1 124 ? -5.293 -25.391 -9.539 1 41.38 124 GLU B N 1
ATOM 8278 C CA . GLU B 1 124 ? -4.582 -24.781 -10.656 1 41.38 124 GLU B CA 1
ATOM 8279 C C . GLU B 1 124 ? -3.07 -24.922 -10.492 1 41.38 124 GLU B C 1
ATOM 8281 O O . GLU B 1 124 ? -2.521 -24.547 -9.445 1 41.38 124 GLU B O 1
ATOM 8286 N N . SER B 1 125 ? -2.572 -25.844 -11.008 1 40.44 125 SER B N 1
ATOM 8287 C CA . SER B 1 125 ? -1.137 -26.109 -11.062 1 40.44 125 SER B CA 1
ATOM 8288 C C . SER B 1 125 ? -0.375 -24.891 -11.586 1 40.44 125 SER B C 1
ATOM 8290 O O . SER B 1 125 ? -0.261 -24.703 -12.797 1 40.44 125 SER B O 1
ATOM 8292 N N . ILE B 1 126 ? -0.379 -23.781 -10.875 1 41.91 126 ILE B N 1
ATOM 8293 C CA . ILE B 1 126 ? 0.52 -22.719 -11.336 1 41.91 126 ILE B CA 1
ATOM 8294 C C . ILE B 1 126 ? 1.951 -23.047 -10.906 1 41.91 126 ILE B C 1
ATOM 8296 O O . ILE B 1 126 ? 2.232 -23.203 -9.719 1 41.91 126 ILE B O 1
ATOM 8300 N N . SER B 1 127 ? 2.656 -23.75 -11.742 1 47.34 127 SER B N 1
ATOM 8301 C CA . SER B 1 127 ? 4.082 -23.953 -11.508 1 47.34 127 SER B CA 1
ATOM 8302 C C . SER B 1 127 ? 4.883 -22.719 -11.859 1 47.34 127 SER B C 1
ATOM 8304 O O . SER B 1 127 ? 4.625 -22.062 -12.883 1 47.34 127 SER B O 1
ATOM 8306 N N . MET B 1 128 ? 5.668 -22.312 -10.883 1 54.88 128 MET B N 1
ATOM 8307 C CA . MET B 1 128 ? 6.48 -21.109 -11.109 1 54.88 128 MET B CA 1
ATOM 8308 C C . MET B 1 128 ? 7.652 -21.422 -12.039 1 54.88 128 MET B C 1
ATOM 8310 O O . MET B 1 128 ? 8.289 -22.469 -11.914 1 54.88 128 MET B O 1
ATOM 8314 N N . THR B 1 129 ? 7.832 -20.688 -12.992 1 59.16 129 THR B N 1
ATOM 8315 C CA . THR B 1 129 ? 8.883 -20.75 -14 1 59.16 129 THR B CA 1
ATOM 8316 C C . THR B 1 129 ? 10.211 -20.266 -13.43 1 59.16 129 THR B C 1
ATOM 8318 O O . THR B 1 129 ? 11.266 -20.484 -14.031 1 59.16 129 THR B O 1
ATOM 8321 N N . SER B 1 130 ? 10.195 -19.844 -12.219 1 57.19 130 SER B N 1
ATOM 8322 C CA . SER B 1 130 ? 11.383 -19.188 -11.672 1 57.19 130 SER B CA 1
ATOM 8323 C C . SER B 1 130 ? 12.516 -20.188 -11.469 1 57.19 130 SER B C 1
ATOM 8325 O O . SER B 1 130 ? 13.688 -19.828 -11.617 1 57.19 130 SER B O 1
ATOM 8327 N N . GLY B 1 131 ? 12.188 -21.359 -11.195 1 57.84 131 GLY B N 1
ATOM 8328 C CA . GLY B 1 131 ? 13.234 -22.344 -10.953 1 57.84 131 GLY B CA 1
ATOM 8329 C C . GLY B 1 131 ? 14.133 -22.578 -12.148 1 57.84 131 GLY B C 1
ATOM 8330 O O . GLY B 1 131 ? 15.336 -22.766 -12 1 57.84 131 GLY B O 1
ATOM 8331 N N . MET B 1 132 ? 13.539 -22.438 -13.234 1 56.94 132 MET B N 1
ATOM 8332 C CA . MET B 1 132 ? 14.289 -22.672 -14.469 1 56.94 132 MET B CA 1
ATOM 8333 C C . MET B 1 132 ? 15.203 -21.5 -14.781 1 56.94 132 MET B C 1
ATOM 8335 O O . MET B 1 132 ? 16.219 -21.656 -15.469 1 56.94 132 MET B O 1
ATOM 8339 N N . LEU B 1 133 ? 14.844 -20.344 -14.211 1 56.72 133 LEU B N 1
ATOM 8340 C CA . LEU B 1 133 ? 15.508 -19.125 -14.625 1 56.72 133 LEU B CA 1
ATOM 8341 C C . LEU B 1 133 ? 16.656 -18.781 -13.688 1 56.72 133 LEU B C 1
ATOM 8343 O O . LEU B 1 133 ? 17.391 -17.812 -13.906 1 56.72 133 LEU B O 1
ATOM 8347 N N . GLN B 1 134 ? 16.875 -19.562 -12.812 1 57.22 134 GLN B N 1
ATOM 8348 C CA . GLN B 1 134 ? 17.859 -19.219 -11.797 1 57.22 134 GLN B CA 1
ATOM 8349 C C . GLN B 1 134 ? 19.266 -19.25 -12.375 1 57.22 134 GLN B C 1
ATOM 8351 O O . GLN B 1 134 ? 20.172 -18.578 -11.875 1 57.22 134 GLN B O 1
ATOM 8356 N N . ALA B 1 135 ? 19.422 -19.953 -13.453 1 52.78 135 ALA B N 1
ATOM 8357 C CA . ALA B 1 135 ? 20.766 -20.156 -13.992 1 52.78 135 ALA B CA 1
ATOM 8358 C C . ALA B 1 135 ? 21.094 -19.109 -15.047 1 52.78 135 ALA B C 1
ATOM 8360 O O . ALA B 1 135 ? 22.219 -19.062 -15.562 1 52.78 135 ALA B O 1
ATOM 8361 N N . THR B 1 136 ? 20.25 -18.172 -15.133 1 61.97 136 THR B N 1
ATOM 8362 C CA . THR B 1 136 ? 20.438 -17.266 -16.25 1 61.97 136 THR B CA 1
ATOM 8363 C C . THR B 1 136 ? 21.344 -16.094 -15.852 1 61.97 136 THR B C 1
ATOM 8365 O O . THR B 1 136 ? 21.344 -15.68 -14.688 1 61.97 136 THR B O 1
ATOM 8368 N N . LYS B 1 137 ? 22.156 -15.656 -16.828 1 67.62 137 LYS B N 1
ATOM 8369 C CA . LYS B 1 137 ? 22.969 -14.461 -16.641 1 67.62 137 LYS B CA 1
ATOM 8370 C C . LYS B 1 137 ? 22.297 -13.234 -17.266 1 67.62 137 LYS B C 1
ATOM 8372 O O . LYS B 1 137 ? 22.812 -12.117 -17.156 1 67.62 137 LYS B O 1
ATOM 8377 N N . ASP B 1 138 ? 21.188 -13.555 -17.844 1 82 138 ASP B N 1
ATOM 8378 C CA . ASP B 1 138 ? 20.406 -12.461 -18.406 1 82 138 ASP B CA 1
ATOM 8379 C C . ASP B 1 138 ? 19.734 -11.633 -17.312 1 82 138 ASP B C 1
ATOM 8381 O O . ASP B 1 138 ? 19.125 -12.188 -16.391 1 82 138 ASP B O 1
ATOM 8385 N N . ILE B 1 139 ? 19.891 -10.383 -17.438 1 86.31 139 ILE B N 1
ATOM 8386 C CA . ILE B 1 139 ? 19.422 -9.492 -16.375 1 86.31 139 ILE B CA 1
ATOM 8387 C C . ILE B 1 139 ? 17.906 -9.609 -16.234 1 86.31 139 ILE B C 1
ATOM 8389 O O . ILE B 1 139 ? 17.391 -9.641 -15.117 1 86.31 139 ILE B O 1
ATOM 8393 N N . PHE B 1 140 ? 17.234 -9.57 -17.328 1 91.31 140 PHE B N 1
ATOM 8394 C CA . PHE B 1 140 ? 15.773 -9.656 -17.297 1 91.31 140 PHE B CA 1
ATOM 8395 C C . PHE B 1 140 ? 15.328 -10.961 -16.641 1 91.31 140 PHE B C 1
ATOM 8397 O O . PHE B 1 140 ? 14.469 -10.961 -15.758 1 91.31 140 PHE B O 1
ATOM 8404 N N . LEU B 1 141 ? 15.844 -12.016 -17.062 1 88.38 141 LEU B N 1
ATOM 8405 C CA . LEU B 1 141 ? 15.438 -13.32 -16.562 1 88.38 141 LEU B CA 1
ATOM 8406 C C . LEU B 1 141 ? 15.773 -13.461 -15.078 1 88.38 141 LEU B C 1
ATOM 8408 O O . LEU B 1 141 ? 15.023 -14.086 -14.32 1 88.38 141 LEU B O 1
ATOM 8412 N N . ASN B 1 142 ? 16.828 -12.914 -14.758 1 84.25 142 ASN B N 1
ATOM 8413 C CA . ASN B 1 142 ? 17.203 -12.93 -13.344 1 84.25 142 ASN B CA 1
ATOM 8414 C C . ASN B 1 142 ? 16.188 -12.188 -12.484 1 84.25 142 ASN B C 1
ATOM 8416 O O . ASN B 1 142 ? 15.789 -12.68 -11.422 1 84.25 142 ASN B O 1
ATOM 8420 N N . ARG B 1 143 ? 15.828 -11.125 -12.906 1 88.25 143 ARG B N 1
ATOM 8421 C CA . ARG B 1 143 ? 14.859 -10.328 -12.156 1 88.25 143 ARG B CA 1
ATOM 8422 C C . ARG B 1 143 ? 13.484 -10.977 -12.172 1 88.25 143 ARG B C 1
ATOM 8424 O O . ARG B 1 143 ? 12.734 -10.883 -11.195 1 88.25 143 ARG B O 1
ATOM 8431 N N . ALA B 1 144 ? 13.156 -11.523 -13.266 1 87.75 144 ALA B N 1
ATOM 8432 C CA . ALA B 1 144 ? 11.883 -12.242 -13.359 1 87.75 144 ALA B CA 1
ATOM 8433 C C . ALA B 1 144 ? 11.812 -13.375 -12.328 1 87.75 144 ALA B C 1
ATOM 8435 O O . ALA B 1 144 ? 10.758 -13.625 -11.75 1 87.75 144 ALA B O 1
ATOM 8436 N N . ALA B 1 145 ? 12.914 -13.938 -12.133 1 82 145 ALA B N 1
ATOM 8437 C CA . ALA B 1 145 ? 12.953 -15.07 -11.211 1 82 145 ALA B CA 1
ATOM 8438 C C . ALA B 1 145 ? 12.945 -14.609 -9.758 1 82 145 ALA B C 1
ATOM 8440 O O . ALA B 1 145 ? 12.18 -15.117 -8.945 1 82 145 ALA B O 1
ATOM 8441 N N . PHE B 1 146 ? 13.695 -13.602 -9.469 1 79 146 PHE B N 1
ATOM 8442 C CA . PHE B 1 146 ? 13.945 -13.281 -8.07 1 79 146 PHE B CA 1
ATOM 8443 C C . PHE B 1 146 ? 13.016 -12.172 -7.59 1 79 146 PHE B C 1
ATOM 8445 O O . PHE B 1 146 ? 12.633 -12.141 -6.418 1 79 146 PHE B O 1
ATOM 8452 N N . ASP B 1 147 ? 12.703 -11.289 -8.477 1 87.06 147 ASP B N 1
ATOM 8453 C CA . ASP B 1 147 ? 11.906 -10.141 -8.039 1 87.06 147 ASP B CA 1
ATOM 8454 C C . ASP B 1 147 ? 10.438 -10.328 -8.398 1 87.06 147 ASP B C 1
ATOM 8456 O O . ASP B 1 147 ? 9.562 -10.18 -7.543 1 87.06 147 ASP B O 1
ATOM 8460 N N . PHE B 1 148 ? 10.234 -10.648 -9.664 1 88.69 148 PHE B N 1
ATOM 8461 C CA . PHE B 1 148 ? 8.852 -10.742 -10.117 1 88.69 148 PHE B CA 1
ATOM 8462 C C . PHE B 1 148 ? 8.219 -12.055 -9.688 1 88.69 148 PHE B C 1
ATOM 8464 O O . PHE B 1 148 ? 6.996 -12.172 -9.617 1 88.69 148 PHE B O 1
ATOM 8471 N N . GLY B 1 149 ? 9.039 -13.023 -9.406 1 85.94 149 GLY B N 1
ATOM 8472 C CA . GLY B 1 149 ? 8.539 -14.344 -9.039 1 85.94 149 GLY B CA 1
ATOM 8473 C C . GLY B 1 149 ? 7.629 -14.312 -7.82 1 85.94 149 GLY B C 1
ATOM 8474 O O . GLY B 1 149 ? 6.727 -15.148 -7.695 1 85.94 149 GLY B O 1
ATOM 8475 N N . GLN B 1 150 ? 7.785 -13.414 -6.992 1 84.5 150 GLN B N 1
ATOM 8476 C CA . GLN B 1 150 ? 6.98 -13.312 -5.777 1 84.5 150 GLN B CA 1
ATOM 8477 C C . GLN B 1 150 ? 5.523 -13 -6.105 1 84.5 150 GLN B C 1
ATOM 8479 O O . GLN B 1 150 ? 4.633 -13.258 -5.293 1 84.5 150 GLN B O 1
ATOM 8484 N N . ALA B 1 151 ? 5.324 -12.539 -7.305 1 88.31 151 ALA B N 1
ATOM 8485 C CA . ALA B 1 151 ? 3.969 -12.195 -7.727 1 88.31 151 ALA B CA 1
ATOM 8486 C C . ALA B 1 151 ? 3.482 -13.148 -8.82 1 88.31 151 ALA B C 1
ATOM 8488 O O . ALA B 1 151 ? 2.588 -12.797 -9.602 1 88.31 151 ALA B O 1
ATOM 8489 N N . PHE B 1 152 ? 4.129 -14.258 -8.977 1 86.69 152 PHE B N 1
ATOM 8490 C CA . PHE B 1 152 ? 3.764 -15.297 -9.93 1 86.69 152 PHE B CA 1
ATOM 8491 C C . PHE B 1 152 ? 3.834 -14.773 -11.359 1 86.69 152 PHE B C 1
ATOM 8493 O O . PHE B 1 152 ? 2.963 -15.07 -12.18 1 86.69 152 PHE B O 1
ATOM 8500 N N . PHE B 1 153 ? 4.73 -13.961 -11.57 1 92.44 153 PHE B N 1
ATOM 8501 C CA . PHE B 1 153 ? 5.012 -13.5 -12.922 1 92.44 153 PHE B CA 1
ATOM 8502 C C . PHE B 1 153 ? 5.527 -14.641 -13.789 1 92.44 153 PHE B C 1
ATOM 8504 O O . PHE B 1 153 ? 6.336 -15.453 -13.336 1 92.44 153 PHE B O 1
ATOM 8511 N N . ARG B 1 154 ? 5.078 -14.703 -14.961 1 92.44 154 ARG B N 1
ATOM 8512 C CA . ARG B 1 154 ? 5.527 -15.695 -15.93 1 92.44 154 ARG B CA 1
ATOM 8513 C C . ARG B 1 154 ? 6.16 -15.031 -17.141 1 92.44 154 ARG B C 1
ATOM 8515 O O . ARG B 1 154 ? 5.527 -14.195 -17.797 1 92.44 154 ARG B O 1
ATOM 8522 N N . VAL B 1 155 ? 7.316 -15.477 -17.406 1 93.94 155 VAL B N 1
ATOM 8523 C CA . VAL B 1 155 ? 8 -14.93 -18.578 1 93.94 155 VAL B CA 1
ATOM 8524 C C . VAL B 1 155 ? 7.18 -15.219 -19.844 1 93.94 155 VAL B C 1
ATOM 8526 O O . VAL B 1 155 ? 6.836 -16.375 -20.109 1 93.94 155 VAL B O 1
ATOM 8529 N N . ARG B 1 156 ? 6.82 -14.234 -20.547 1 96.12 156 ARG B N 1
ATOM 8530 C CA . ARG B 1 156 ? 6.039 -14.266 -21.781 1 96.12 156 ARG B CA 1
ATOM 8531 C C . ARG B 1 156 ? 4.664 -14.883 -21.547 1 96.12 156 ARG B C 1
ATOM 8533 O O . ARG B 1 156 ? 3.984 -15.289 -22.5 1 96.12 156 ARG B O 1
ATOM 8540 N N . GLY B 1 157 ? 4.348 -15.094 -20.312 1 95.25 157 GLY B N 1
ATOM 8541 C CA . GLY B 1 157 ? 3.059 -15.656 -19.938 1 95.25 157 GLY B CA 1
ATOM 8542 C C . GLY B 1 157 ? 2.994 -17.156 -20.109 1 95.25 157 GLY B C 1
ATOM 8543 O O . GLY B 1 157 ? 1.911 -17.75 -20.062 1 95.25 157 GLY B O 1
ATOM 8544 N N . TYR B 1 158 ? 4.102 -17.781 -20.281 1 95 158 TYR B N 1
ATOM 8545 C CA . TYR B 1 158 ? 4.133 -19.219 -20.531 1 95 158 TYR B CA 1
ATOM 8546 C C . TYR B 1 158 ? 4.07 -20 -19.219 1 95 158 TYR B C 1
ATOM 8548 O O . TYR B 1 158 ? 4.668 -19.594 -18.219 1 95 158 TYR B O 1
ATOM 8556 N N . GLY B 1 159 ? 3.355 -21.109 -19.25 1 90.06 159 GLY B N 1
ATOM 8557 C CA . GLY B 1 159 ? 3.402 -22.047 -18.141 1 90.06 159 GLY B CA 1
ATOM 8558 C C . GLY B 1 159 ? 4.668 -22.875 -18.109 1 90.06 159 GLY B C 1
ATOM 8559 O O . GLY B 1 159 ? 5.383 -22.969 -19.109 1 90.06 159 GLY B O 1
ATOM 8560 N N . SER B 1 160 ? 4.879 -23.5 -17 1 88.19 160 SER B N 1
ATOM 8561 C CA . SER B 1 160 ? 6.102 -24.281 -16.828 1 88.19 160 SER B CA 1
ATOM 8562 C C . SER B 1 160 ? 6.098 -25.516 -17.719 1 88.19 160 SER B C 1
ATOM 8564 O O . SER B 1 160 ? 7.148 -26.109 -17.984 1 88.19 160 SER B O 1
ATOM 8566 N N . GLU B 1 161 ? 4.961 -25.938 -18.203 1 91.06 161 GLU B N 1
ATOM 8567 C CA . GLU B 1 161 ? 4.875 -27.094 -19.094 1 91.06 161 GLU B CA 1
ATOM 8568 C C . GLU B 1 161 ? 5.551 -26.797 -20.438 1 91.06 161 GLU B C 1
ATOM 8570 O O . GLU B 1 161 ? 5.82 -27.719 -21.219 1 91.06 161 GLU B O 1
ATOM 8575 N N . ASN B 1 162 ? 5.844 -25.562 -20.641 1 93.5 162 ASN B N 1
ATOM 8576 C CA . ASN B 1 162 ? 6.477 -25.188 -21.891 1 93.5 162 ASN B CA 1
ATOM 8577 C C . ASN B 1 162 ? 7.996 -25.172 -21.781 1 93.5 162 ASN B C 1
ATOM 8579 O O . ASN B 1 162 ? 8.695 -24.828 -22.734 1 93.5 162 ASN B O 1
ATOM 8583 N N . GLY B 1 163 ? 8.508 -25.531 -20.656 1 92.19 163 GLY B N 1
ATOM 8584 C CA . GLY B 1 163 ? 9.938 -25.719 -20.453 1 92.19 163 GLY B CA 1
ATOM 8585 C C . GLY B 1 163 ? 10.32 -27.156 -20.219 1 92.19 163 GLY B C 1
ATOM 8586 O O . GLY B 1 163 ? 9.531 -27.953 -19.703 1 92.19 163 GLY B O 1
ATOM 8587 N N . VAL B 1 164 ? 11.57 -27.453 -20.594 1 94.12 164 VAL B N 1
ATOM 8588 C CA . VAL B 1 164 ? 12.047 -28.828 -20.406 1 94.12 164 VAL B CA 1
ATOM 8589 C C . VAL B 1 164 ? 13.227 -28.844 -19.438 1 94.12 164 VAL B C 1
ATOM 8591 O O . VAL B 1 164 ? 14.172 -28.078 -19.594 1 94.12 164 VAL B O 1
ATOM 8594 N N . ILE B 1 165 ? 13.109 -29.672 -18.484 1 93.06 165 ILE B N 1
ATOM 8595 C CA . ILE B 1 165 ? 14.195 -29.844 -17.531 1 93.06 165 ILE B CA 1
ATOM 8596 C C . ILE B 1 165 ? 14.781 -31.25 -17.672 1 93.06 165 ILE B C 1
ATOM 8598 O O . ILE B 1 165 ? 14.039 -32.25 -17.688 1 93.06 165 ILE B O 1
ATOM 8602 N N . LEU B 1 166 ? 16.062 -31.281 -17.75 1 96 166 LEU B N 1
ATOM 8603 C CA . LEU B 1 166 ? 16.766 -32.562 -17.859 1 96 166 LEU B CA 1
ATOM 8604 C C . LEU B 1 166 ? 17.719 -32.75 -16.688 1 96 166 LEU B C 1
ATOM 8606 O O . LEU B 1 166 ? 18.297 -31.797 -16.188 1 96 166 LEU B O 1
ATOM 8610 N N . LEU B 1 167 ? 17.797 -33.906 -16.188 1 95.44 167 LEU B N 1
ATOM 8611 C CA . LEU B 1 167 ? 18.844 -34.344 -15.273 1 95.44 167 LEU B CA 1
ATOM 8612 C C . LEU B 1 167 ? 19.812 -35.312 -15.969 1 95.44 167 LEU B C 1
ATOM 8614 O O . LEU B 1 167 ? 19.438 -36.438 -16.297 1 95.44 167 LEU B O 1
ATOM 8618 N N . ASN B 1 168 ? 21 -34.906 -16.172 1 96 168 ASN B N 1
ATOM 8619 C CA . ASN B 1 168 ? 22 -35.688 -16.906 1 96 168 ASN B CA 1
ATOM 8620 C C . ASN B 1 168 ? 21.469 -36.125 -18.266 1 96 168 ASN B C 1
ATOM 8622 O O . ASN B 1 168 ? 21.672 -37.25 -18.672 1 96 168 ASN B O 1
ATOM 8626 N N . GLY B 1 169 ? 20.688 -35.312 -18.891 1 96.06 169 GLY B N 1
ATOM 8627 C CA . GLY B 1 169 ? 20.203 -35.562 -20.234 1 96.06 169 GLY B CA 1
ATOM 8628 C C . GLY B 1 169 ? 18.875 -36.312 -20.266 1 96.06 169 GLY B C 1
ATOM 8629 O O . GLY B 1 169 ? 18.328 -36.562 -21.328 1 96.06 169 GLY B O 1
ATOM 8630 N N . ILE B 1 170 ? 18.328 -36.656 -19.203 1 97 170 ILE B N 1
ATOM 8631 C CA . ILE B 1 170 ? 17.062 -37.375 -19.125 1 97 170 ILE B CA 1
ATOM 8632 C C . ILE B 1 170 ? 15.953 -36.406 -18.734 1 97 170 ILE B C 1
ATOM 8634 O O . ILE B 1 170 ? 16.031 -35.719 -17.703 1 97 170 ILE B O 1
ATOM 8638 N N . PRO B 1 171 ? 14.875 -36.312 -19.516 1 95.31 171 PRO B N 1
ATOM 8639 C CA . PRO B 1 171 ? 13.781 -35.375 -19.203 1 95.31 171 PRO B CA 1
ATOM 8640 C C . PRO B 1 171 ? 13.062 -35.75 -17.906 1 95.31 171 PRO B C 1
ATOM 8642 O O . PRO B 1 171 ? 12.797 -36.938 -17.656 1 95.31 171 PRO B O 1
ATOM 8645 N N . MET B 1 172 ? 12.703 -34.719 -17.156 1 93.12 172 MET B N 1
ATOM 8646 C CA . MET B 1 172 ? 12.094 -34.938 -15.844 1 93.12 172 MET B CA 1
ATOM 8647 C C . MET B 1 172 ? 10.672 -34.375 -15.805 1 93.12 172 MET B C 1
ATOM 8649 O O . MET B 1 172 ? 10.016 -34.438 -14.766 1 93.12 172 MET B O 1
ATOM 8653 N N . ASN B 1 173 ? 10.094 -33.875 -16.875 1 92 173 ASN B N 1
ATOM 8654 C CA . ASN B 1 173 ? 8.719 -33.406 -16.922 1 92 173 ASN B CA 1
ATOM 8655 C C . ASN B 1 173 ? 7.727 -34.562 -16.703 1 92 173 ASN B C 1
ATOM 8657 O O . ASN B 1 173 ? 7.902 -35.656 -17.25 1 92 173 ASN B O 1
ATOM 8661 N N . LYS B 1 174 ? 6.734 -34.312 -15.906 1 93.69 174 LYS B N 1
ATOM 8662 C CA . LYS B 1 174 ? 5.715 -35.344 -15.672 1 93.69 174 LYS B CA 1
ATOM 8663 C C . LYS B 1 174 ? 4.773 -35.469 -16.859 1 93.69 174 LYS B C 1
ATOM 8665 O O . LYS B 1 174 ? 4.445 -34.469 -17.516 1 93.69 174 LYS B O 1
ATOM 8670 N N . LEU B 1 175 ? 4.281 -36.656 -17.109 1 93.81 175 LEU B N 1
ATOM 8671 C CA . LEU B 1 175 ? 3.398 -36.875 -18.25 1 93.81 175 LEU B CA 1
ATOM 8672 C C . LEU B 1 175 ? 1.971 -36.438 -17.922 1 93.81 175 LEU B C 1
ATOM 8674 O O . LEU B 1 175 ? 1.18 -36.188 -18.828 1 93.81 175 LEU B O 1
ATOM 8678 N N . MET B 1 176 ? 1.664 -36.406 -16.672 1 92 176 MET B N 1
ATOM 8679 C CA . MET B 1 176 ? 0.31 -36.062 -16.234 1 92 176 MET B CA 1
ATOM 8680 C C . MET B 1 176 ? -0.052 -34.656 -16.625 1 92 176 MET B C 1
ATOM 8682 O O . MET B 1 176 ? -1.127 -34.406 -17.172 1 92 176 MET B O 1
ATOM 8686 N N . ASP B 1 177 ? 0.851 -33.719 -16.406 1 90.31 177 ASP B N 1
ATOM 8687 C CA . ASP B 1 177 ? 0.515 -32.312 -16.641 1 90.31 177 ASP B CA 1
ATOM 8688 C C . ASP B 1 177 ? 1.599 -31.625 -17.469 1 90.31 177 ASP B C 1
ATOM 8690 O O . ASP B 1 177 ? 1.48 -30.438 -17.797 1 90.31 177 ASP B O 1
ATOM 8694 N N . GLY B 1 178 ? 2.654 -32.281 -17.766 1 91.12 178 GLY B N 1
ATOM 8695 C CA . GLY B 1 178 ? 3.715 -31.75 -18.609 1 91.12 178 GLY B CA 1
ATOM 8696 C C . GLY B 1 178 ? 4.703 -30.891 -17.844 1 91.12 178 GLY B C 1
ATOM 8697 O O . GLY B 1 178 ? 5.66 -30.375 -18.422 1 91.12 178 GLY B O 1
ATOM 8698 N N . ARG B 1 179 ? 4.555 -30.734 -16.594 1 90.5 179 ARG B N 1
ATOM 8699 C CA . ARG B 1 179 ? 5.367 -29.812 -15.797 1 90.5 179 ARG B CA 1
ATOM 8700 C C . ARG B 1 179 ? 6.488 -30.547 -15.078 1 90.5 179 ARG B C 1
ATOM 8702 O O . ARG B 1 179 ? 6.344 -31.719 -14.727 1 90.5 179 ARG B O 1
ATOM 8709 N N . PRO B 1 180 ? 7.602 -29.797 -14.875 1 88.94 180 PRO B N 1
ATOM 8710 C CA . PRO B 1 180 ? 8.633 -30.391 -14.031 1 88.94 180 PRO B CA 1
ATOM 8711 C C . PRO B 1 180 ? 8.258 -30.406 -12.547 1 88.94 180 PRO B C 1
ATOM 8713 O O . PRO B 1 180 ? 7.586 -29.484 -12.07 1 88.94 180 PRO B O 1
ATOM 8716 N N . GLN B 1 181 ? 8.609 -31.438 -11.852 1 88.38 181 GLN B N 1
ATOM 8717 C CA . GLN B 1 181 ? 8.367 -31.547 -10.422 1 88.38 181 GLN B CA 1
ATOM 8718 C C . GLN B 1 181 ? 9.656 -31.344 -9.633 1 88.38 181 GLN B C 1
ATOM 8720 O O . GLN B 1 181 ? 10.32 -32.312 -9.25 1 88.38 181 GLN B O 1
ATOM 8725 N N . TRP B 1 182 ? 9.859 -30.188 -9.258 1 86.56 182 TRP B N 1
ATOM 8726 C CA . TRP B 1 182 ? 11.109 -29.797 -8.594 1 86.56 182 TRP B CA 1
ATOM 8727 C C . TRP B 1 182 ? 11.227 -30.469 -7.23 1 86.56 182 TRP B C 1
ATOM 8729 O O . TRP B 1 182 ? 12.328 -30.594 -6.684 1 86.56 182 TRP B O 1
ATOM 8739 N N . ASN B 1 183 ? 10.102 -30.891 -6.707 1 88.44 183 ASN B N 1
ATOM 8740 C CA . ASN B 1 183 ? 10.109 -31.516 -5.391 1 88.44 183 ASN B CA 1
ATOM 8741 C C . ASN B 1 183 ? 10.898 -32.844 -5.402 1 88.44 183 ASN B C 1
ATOM 8743 O O . ASN B 1 183 ? 11.297 -33.312 -4.348 1 88.44 183 ASN B O 1
ATOM 8747 N N . ASN B 1 184 ? 11.117 -33.406 -6.57 1 91.88 184 ASN B N 1
ATOM 8748 C CA . ASN B 1 184 ? 11.852 -34.656 -6.668 1 91.88 184 ASN B CA 1
ATOM 8749 C C . ASN B 1 184 ? 13.32 -34.469 -6.297 1 91.88 184 ASN B C 1
ATOM 8751 O O . ASN B 1 184 ? 14 -35.438 -5.969 1 91.88 184 ASN B O 1
ATOM 8755 N N . TRP B 1 185 ? 13.828 -33.25 -6.355 1 90.81 185 TRP B N 1
ATOM 8756 C CA . TRP B 1 185 ? 15.203 -33 -5.941 1 90.81 185 TRP B CA 1
ATOM 8757 C C . TRP B 1 185 ? 15.305 -31.703 -5.164 1 90.81 185 TRP B C 1
ATOM 8759 O O . TRP B 1 185 ? 16.359 -31.047 -5.172 1 90.81 185 TRP B O 1
ATOM 8769 N N . GLY B 1 186 ? 14.211 -31.359 -4.566 1 86.81 186 GLY B N 1
ATOM 8770 C CA . GLY B 1 186 ? 14.203 -30.141 -3.766 1 86.81 186 GLY B CA 1
ATOM 8771 C C . GLY B 1 186 ? 15.117 -30.219 -2.559 1 86.81 186 GLY B C 1
ATOM 8772 O O . GLY B 1 186 ? 15.234 -31.266 -1.922 1 86.81 186 GLY B O 1
ATOM 8773 N N . GLY B 1 187 ? 15.781 -29.109 -2.273 1 87.5 187 GLY B N 1
ATOM 8774 C CA . GLY B 1 187 ? 16.656 -29.047 -1.118 1 87.5 187 GLY B CA 1
ATOM 8775 C C . GLY B 1 187 ? 18.094 -29.422 -1.439 1 87.5 187 GLY B C 1
ATOM 8776 O O . GLY B 1 187 ? 18.969 -29.328 -0.578 1 87.5 187 GLY B O 1
ATOM 8777 N N . LEU B 1 188 ? 18.297 -29.844 -2.613 1 91.12 188 LEU B N 1
ATOM 8778 C CA . LEU B 1 188 ? 19.641 -30.25 -3.018 1 91.12 188 LEU B CA 1
ATOM 8779 C C . LEU B 1 188 ? 20.266 -29.234 -3.965 1 91.12 188 LEU B C 1
ATOM 8781 O O . LEU B 1 188 ? 20.75 -29.594 -5.043 1 91.12 188 LEU B O 1
ATOM 8785 N N . ASN B 1 189 ? 20.281 -28.078 -3.455 1 82.62 189 ASN B N 1
ATOM 8786 C CA . ASN B 1 189 ? 20.719 -26.953 -4.289 1 82.62 189 ASN B CA 1
ATOM 8787 C C . ASN B 1 189 ? 22.203 -27.031 -4.621 1 82.62 189 ASN B C 1
ATOM 8789 O O . ASN B 1 189 ? 22.609 -26.641 -5.715 1 82.62 189 ASN B O 1
ATOM 8793 N N . ASP B 1 190 ? 23 -27.562 -3.781 1 84.31 190 ASP B N 1
ATOM 8794 C CA . ASP B 1 190 ? 24.453 -27.594 -3.973 1 84.31 190 ASP B CA 1
ATOM 8795 C C . ASP B 1 190 ? 24.828 -28.531 -5.121 1 84.31 190 ASP B C 1
ATOM 8797 O O . ASP B 1 190 ? 25.766 -28.234 -5.883 1 84.31 190 ASP B O 1
ATOM 8801 N N . VAL B 1 191 ? 24.141 -29.609 -5.195 1 88.81 191 VAL B N 1
ATOM 8802 C CA . VAL B 1 191 ? 24.547 -30.625 -6.156 1 88.81 191 VAL B CA 1
ATOM 8803 C C . VAL B 1 191 ? 23.734 -30.484 -7.441 1 88.81 191 VAL B C 1
ATOM 8805 O O . VAL B 1 191 ? 23.922 -31.25 -8.391 1 88.81 191 VAL B O 1
ATOM 8808 N N . THR B 1 192 ? 22.797 -29.625 -7.465 1 86.31 192 THR B N 1
ATOM 8809 C CA . THR B 1 192 ? 22.031 -29.359 -8.68 1 86.31 192 THR B CA 1
ATOM 8810 C C . THR B 1 192 ? 22.328 -27.953 -9.203 1 86.31 192 THR B C 1
ATOM 8812 O O . THR B 1 192 ? 21.531 -27.406 -9.977 1 86.31 192 THR B O 1
ATOM 8815 N N . ARG B 1 193 ? 23.281 -27.422 -8.805 1 79.25 193 ARG B N 1
ATOM 8816 C CA . ARG B 1 193 ? 23.625 -26.047 -9.172 1 79.25 193 ARG B CA 1
ATOM 8817 C C . ARG B 1 193 ? 24.188 -25.984 -10.586 1 79.25 193 ARG B C 1
ATOM 8819 O O . ARG B 1 193 ? 24.109 -24.953 -11.25 1 79.25 193 ARG B O 1
ATOM 8826 N N . ASN B 1 194 ? 24.875 -27.047 -10.984 1 79.94 194 ASN B N 1
ATOM 8827 C CA . ASN B 1 194 ? 25.438 -27.078 -12.328 1 79.94 194 ASN B CA 1
ATOM 8828 C C . ASN B 1 194 ? 24.359 -27.219 -13.391 1 79.94 194 ASN B C 1
ATOM 8830 O O . ASN B 1 194 ? 24.031 -28.328 -13.805 1 79.94 194 ASN B O 1
ATOM 8834 N N . GLN B 1 195 ? 23.922 -26.062 -13.828 1 84.56 195 GLN B N 1
ATOM 8835 C CA . GLN B 1 195 ? 22.812 -26.047 -14.789 1 84.56 195 GLN B CA 1
ATOM 8836 C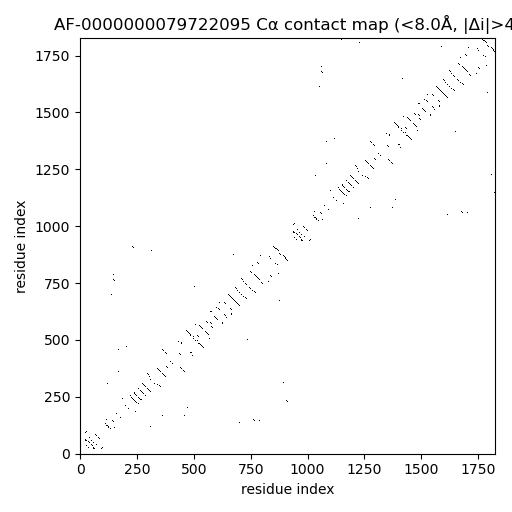 C . GLN B 1 195 ? 23.203 -25.281 -16.047 1 84.56 195 GLN B C 1
ATOM 8838 O O . GLN B 1 195 ? 23.922 -24.281 -15.992 1 84.56 195 GLN B O 1
ATOM 8843 N N . GLU B 1 196 ? 22.859 -25.766 -17.125 1 82.06 196 GLU B N 1
ATOM 8844 C CA . GLU B 1 196 ? 22.953 -25.078 -18.406 1 82.06 196 GLU B CA 1
ATOM 8845 C C . GLU B 1 196 ? 21.578 -24.734 -18.953 1 82.06 196 GLU B C 1
ATOM 8847 O O . GLU B 1 196 ? 20.781 -25.625 -19.281 1 82.06 196 GLU B O 1
ATOM 8852 N N . PHE B 1 197 ? 21.359 -23.469 -19.016 1 86.25 197 PHE B N 1
ATOM 8853 C CA . PHE B 1 197 ? 20.047 -23 -19.438 1 86.25 197 PHE B CA 1
ATOM 8854 C C . PHE B 1 197 ? 20.094 -22.375 -20.828 1 86.25 197 PHE B C 1
ATOM 8856 O O . PHE B 1 197 ? 21.047 -21.656 -21.156 1 86.25 197 PHE B O 1
ATOM 8863 N N . THR B 1 198 ? 19.234 -22.734 -21.625 1 88.62 198 THR B N 1
ATOM 8864 C CA . THR B 1 198 ? 18.984 -22.094 -22.906 1 88.62 198 THR B CA 1
ATOM 8865 C C . THR B 1 198 ? 17.625 -21.406 -22.922 1 88.62 198 THR B C 1
ATOM 8867 O O . THR B 1 198 ? 16.609 -22.031 -22.594 1 88.62 198 THR B O 1
ATOM 8870 N N . HIS B 1 199 ? 17.594 -20.219 -23.312 1 89.56 199 HIS B N 1
ATOM 8871 C CA . HIS B 1 199 ? 16.375 -19.422 -23.219 1 89.56 199 HIS B CA 1
ATOM 8872 C C . HIS B 1 199 ? 15.547 -19.562 -24.5 1 89.56 199 HIS B C 1
ATOM 8874 O O . HIS B 1 199 ? 16.078 -19.484 -25.609 1 89.56 199 HIS B O 1
ATOM 8880 N N . GLY B 1 200 ? 14.344 -19.766 -24.312 1 92.81 200 GLY B N 1
ATOM 8881 C CA . GLY B 1 200 ? 13.383 -19.734 -25.422 1 92.81 200 GLY B CA 1
ATOM 8882 C C . GLY B 1 200 ? 13.672 -20.766 -26.484 1 92.81 200 GLY B C 1
ATOM 8883 O O . GLY B 1 200 ? 13.844 -21.953 -26.188 1 92.81 200 GLY B O 1
ATOM 8884 N N . LEU B 1 201 ? 13.82 -20.219 -27.719 1 95.94 201 LEU B N 1
ATOM 8885 C CA . LEU B 1 201 ? 13.93 -21.094 -28.891 1 95.94 201 LEU B CA 1
ATOM 8886 C C . LEU B 1 201 ? 15.398 -21.312 -29.25 1 95.94 201 LEU B C 1
ATOM 8888 O O . LEU B 1 201 ? 15.695 -21.969 -30.266 1 95.94 201 LEU B O 1
ATOM 8892 N N . GLN B 1 202 ? 16.234 -20.828 -28.422 1 92.62 202 GLN B N 1
ATOM 8893 C CA . GLN B 1 202 ? 17.656 -21.016 -28.719 1 92.62 202 GLN B CA 1
ATOM 8894 C C . GLN B 1 202 ? 18.016 -22.5 -28.75 1 92.62 202 GLN B C 1
ATOM 8896 O O . GLN B 1 202 ? 17.375 -23.312 -28.094 1 92.62 202 GLN B O 1
ATOM 8901 N N . ALA B 1 203 ? 19.078 -22.797 -29.5 1 93.44 203 ALA B N 1
ATOM 8902 C CA . ALA B 1 203 ? 19.5 -24.188 -29.656 1 93.44 203 ALA B CA 1
ATOM 8903 C C . ALA B 1 203 ? 20.125 -24.734 -28.375 1 93.44 203 ALA B C 1
ATOM 8905 O O . ALA B 1 203 ? 20.953 -24.062 -27.766 1 93.44 203 ALA B O 1
ATOM 8906 N N . SER B 1 204 ? 19.656 -25.844 -27.969 1 93.44 204 SER B N 1
ATOM 8907 C CA . SER B 1 204 ? 20.25 -26.562 -26.844 1 93.44 204 SER B CA 1
ATOM 8908 C C . SER B 1 204 ? 21.031 -27.797 -27.328 1 93.44 204 SER B C 1
ATOM 8910 O O . SER B 1 204 ? 20.641 -28.453 -28.281 1 93.44 204 SER B O 1
ATOM 8912 N N . ASP B 1 205 ? 22.031 -28.109 -26.578 1 92.12 205 ASP B N 1
ATOM 8913 C CA . ASP B 1 205 ? 22.859 -29.25 -26.938 1 92.12 205 ASP B CA 1
ATOM 8914 C C . ASP B 1 205 ? 22.234 -30.562 -26.422 1 92.12 205 ASP B C 1
ATOM 8916 O O . ASP B 1 205 ? 22.703 -31.641 -26.75 1 92.12 205 ASP B O 1
ATOM 8920 N N . TYR B 1 206 ? 21.203 -30.453 -25.719 1 94.5 206 TYR B N 1
ATOM 8921 C CA . TYR B 1 206 ? 20.766 -31.641 -24.984 1 94.5 206 TYR B CA 1
ATOM 8922 C C . TYR B 1 206 ? 19.391 -32.094 -25.453 1 94.5 206 TYR B C 1
ATOM 8924 O O . TYR B 1 206 ? 18.953 -33.219 -25.156 1 94.5 206 TYR B O 1
ATOM 8932 N N . SER B 1 207 ? 18.609 -31.188 -26.062 1 95.31 207 SER B N 1
ATOM 8933 C CA . SER B 1 207 ? 17.25 -31.5 -26.469 1 95.31 207 SER B CA 1
ATOM 8934 C C . SER B 1 207 ? 16.734 -30.516 -27.516 1 95.31 207 SER B C 1
ATOM 8936 O O . SER B 1 207 ? 17.328 -29.469 -27.734 1 95.31 207 SER B O 1
ATOM 8938 N N . PHE B 1 208 ? 15.695 -31 -28.203 1 96 208 PHE B N 1
ATOM 8939 C CA . PHE B 1 208 ? 14.969 -30.062 -29.047 1 96 208 PHE B CA 1
ATOM 8940 C C . PHE B 1 208 ? 14.469 -28.875 -28.234 1 96 208 PHE B C 1
ATOM 8942 O O . PHE B 1 208 ? 14.484 -27.734 -28.703 1 96 208 PHE B O 1
ATOM 8949 N N . GLY B 1 209 ? 14.023 -29.219 -27.016 1 93.38 209 GLY B N 1
ATOM 8950 C CA . GLY B 1 209 ? 13.672 -28.188 -26.047 1 93.38 209 GLY B CA 1
ATOM 8951 C C . GLY B 1 209 ? 12.234 -27.719 -26.172 1 93.38 209 GLY B C 1
ATOM 8952 O O . GLY B 1 209 ? 11.477 -28.234 -27 1 93.38 209 GLY B O 1
ATOM 8953 N N . GLY B 1 210 ? 11.758 -26.781 -25.25 1 93.75 210 GLY B N 1
ATOM 8954 C CA . GLY B 1 210 ? 10.469 -26.109 -25.266 1 93.75 210 GLY B CA 1
ATOM 8955 C C . GLY B 1 210 ? 10.57 -24.641 -25.641 1 93.75 210 GLY B C 1
ATOM 8956 O O . GLY B 1 210 ? 11.664 -24.125 -25.859 1 93.75 210 GLY B O 1
ATOM 8957 N N . ILE B 1 211 ? 9.477 -23.984 -25.703 1 96.25 211 ILE B N 1
ATOM 8958 C CA . ILE B 1 211 ? 9.477 -22.609 -26.156 1 96.25 211 ILE B CA 1
ATOM 8959 C C . ILE B 1 211 ? 9.875 -21.672 -25.016 1 96.25 211 ILE B C 1
ATOM 8961 O O . ILE B 1 211 ? 10.227 -20.516 -25.234 1 96.25 211 ILE B O 1
ATOM 8965 N N . LEU B 1 212 ? 9.703 -22.188 -23.812 1 93.75 212 LEU B N 1
ATOM 8966 C CA . LEU B 1 212 ? 10.141 -21.391 -22.656 1 93.75 212 LEU B CA 1
ATOM 8967 C C . LEU B 1 212 ? 11.648 -21.5 -22.469 1 93.75 212 LEU B C 1
ATOM 8969 O O . LEU B 1 212 ? 12.289 -20.547 -22 1 93.75 212 LEU B O 1
ATOM 8973 N N . GLY B 1 213 ? 12.18 -22.672 -22.75 1 92.5 213 GLY B N 1
ATOM 8974 C CA . GLY B 1 213 ? 13.602 -22.938 -22.594 1 92.5 213 GLY B CA 1
ATOM 8975 C C . GLY B 1 213 ? 13.906 -24.359 -22.156 1 92.5 213 GLY B C 1
ATOM 8976 O O . GLY B 1 213 ? 13 -25.172 -22.016 1 92.5 213 GLY B O 1
ATOM 8977 N N . THR B 1 214 ? 15.18 -24.625 -22.062 1 93.06 214 THR B N 1
ATOM 8978 C CA . THR B 1 214 ? 15.664 -25.938 -21.703 1 93.06 214 THR B CA 1
ATOM 8979 C C . THR B 1 214 ? 16.781 -25.844 -20.672 1 93.06 214 THR B C 1
ATOM 8981 O O . THR B 1 214 ? 17.688 -25.016 -20.812 1 93.06 214 THR B O 1
ATOM 8984 N N . THR B 1 215 ? 16.609 -26.578 -19.641 1 90.56 215 THR B N 1
ATOM 8985 C CA . THR B 1 215 ? 17.656 -26.625 -18.609 1 90.56 215 THR B CA 1
ATOM 8986 C C . THR B 1 215 ? 18.172 -28.047 -18.438 1 90.56 215 THR B C 1
ATOM 8988 O O . THR B 1 215 ? 17.391 -28.984 -18.297 1 90.56 215 THR B O 1
ATOM 8991 N N . ASN B 1 216 ? 19.453 -28.188 -18.484 1 92.62 216 ASN B N 1
ATOM 8992 C CA . ASN B 1 216 ? 20.078 -29.453 -18.141 1 92.62 216 ASN B CA 1
ATOM 8993 C C . ASN B 1 216 ? 20.906 -29.344 -16.859 1 92.62 216 ASN B C 1
ATOM 8995 O O . ASN B 1 216 ? 21.781 -28.469 -16.766 1 92.62 216 ASN B O 1
ATOM 8999 N N . ILE B 1 217 ? 20.609 -30.172 -15.953 1 90.88 217 ILE B N 1
ATOM 9000 C CA . ILE B 1 217 ? 21.328 -30.219 -14.688 1 90.88 217 ILE B CA 1
ATOM 9001 C C . ILE B 1 217 ? 22.312 -31.391 -14.688 1 90.88 217 ILE B C 1
ATOM 9003 O O . ILE B 1 217 ? 21.922 -32.531 -14.953 1 90.88 217 ILE B O 1
ATOM 9007 N N . SER B 1 218 ? 23.516 -31.094 -14.367 1 91.25 218 SER B N 1
ATOM 9008 C CA . SER B 1 218 ? 24.516 -32.125 -14.273 1 91.25 218 SER B CA 1
ATOM 9009 C C . SER B 1 218 ? 24.766 -32.531 -12.828 1 91.25 218 SER B C 1
ATOM 9011 O O . SER B 1 218 ? 24.984 -31.672 -11.969 1 91.25 218 SER B O 1
ATOM 9013 N N . THR B 1 219 ? 24.797 -33.812 -12.578 1 92.94 219 THR B N 1
ATOM 9014 C CA . THR B 1 219 ? 25.047 -34.312 -11.227 1 92.94 219 THR B CA 1
ATOM 9015 C C . THR B 1 219 ? 26.359 -35.062 -11.172 1 92.94 219 THR B C 1
ATOM 9017 O O . THR B 1 219 ? 26.578 -35.906 -10.273 1 92.94 219 THR B O 1
ATOM 9020 N N . ARG B 1 220 ? 27.219 -34.781 -12.062 1 91.38 220 ARG B N 1
ATOM 9021 C CA . ARG B 1 220 ? 28.516 -35.438 -12.094 1 91.38 220 ARG B CA 1
ATOM 9022 C C . ARG B 1 220 ? 29.422 -34.906 -11 1 91.38 220 ARG B C 1
ATOM 9024 O O . ARG B 1 220 ? 29.719 -33.688 -10.969 1 91.38 220 ARG B O 1
ATOM 9031 N N . PRO B 1 221 ? 29.984 -35.812 -10.164 1 91.25 221 PRO B N 1
ATOM 9032 C CA . PRO B 1 221 ? 30.812 -35.344 -9.047 1 91.25 221 PRO B CA 1
ATOM 9033 C C . PRO B 1 221 ? 32.094 -34.688 -9.516 1 91.25 221 PRO B C 1
ATOM 9035 O O . PRO B 1 221 ? 32.656 -33.812 -8.82 1 91.25 221 PRO B O 1
ATOM 9038 N N . SER B 1 222 ? 32.625 -35.062 -10.609 1 84.62 222 SER B N 1
ATOM 9039 C CA . SER B 1 222 ? 33.875 -34.531 -11.117 1 84.62 222 SER B CA 1
ATOM 9040 C C . SER B 1 222 ? 33.75 -33.031 -11.383 1 84.62 222 SER B C 1
ATOM 9042 O O . SER B 1 222 ? 34.781 -32.312 -11.461 1 84.62 222 SER B O 1
ATOM 9044 N N . THR B 1 223 ? 32.594 -32.594 -11.523 1 78.75 223 THR B N 1
ATOM 9045 C CA . THR B 1 223 ? 32.375 -31.188 -11.844 1 78.75 223 THR B CA 1
ATOM 9046 C C . THR B 1 223 ? 32.125 -30.375 -10.57 1 78.75 223 THR B C 1
ATOM 9048 O O . THR B 1 223 ? 32.031 -29.156 -10.617 1 78.75 223 THR B O 1
ATOM 9051 N N . PHE B 1 224 ? 32.094 -31.047 -9.438 1 84.38 224 PHE B N 1
ATOM 9052 C CA . PHE B 1 224 ? 31.812 -30.344 -8.188 1 84.38 224 PHE B CA 1
ATOM 9053 C C . PHE B 1 224 ? 33.094 -29.859 -7.547 1 84.38 224 PHE B C 1
ATOM 9055 O O . PHE B 1 224 ? 34.188 -30.422 -7.789 1 84.38 224 PHE B O 1
ATOM 9062 N N . ARG B 1 225 ? 32.906 -28.828 -6.738 1 76.06 225 ARG B N 1
ATOM 9063 C CA . ARG B 1 225 ? 34.031 -28.344 -5.969 1 76.06 225 ARG B CA 1
ATOM 9064 C C . ARG B 1 225 ? 34.375 -29.297 -4.836 1 76.06 225 ARG B C 1
ATOM 9066 O O . ARG B 1 225 ? 33.5 -29.797 -4.145 1 76.06 225 ARG B O 1
ATOM 9073 N N . LYS B 1 226 ? 35.625 -29.359 -4.59 1 83.19 226 LYS B N 1
ATOM 9074 C CA . LYS B 1 226 ? 36.094 -30.281 -3.557 1 83.19 226 LYS B CA 1
ATOM 9075 C C . LYS B 1 226 ? 35.875 -29.703 -2.164 1 83.19 226 LYS B C 1
ATOM 9077 O O . LYS B 1 226 ? 36.062 -28.5 -1.949 1 83.19 226 LYS B O 1
ATOM 9082 N N . GLY B 1 227 ? 35.438 -30.578 -1.303 1 87.81 227 GLY B N 1
ATOM 9083 C CA . GLY B 1 227 ? 35.406 -30.172 0.091 1 87.81 227 GLY B CA 1
ATOM 9084 C C . GLY B 1 227 ? 34.031 -30.328 0.718 1 87.81 227 GLY B C 1
ATOM 9085 O O . GLY B 1 227 ? 33.188 -31.094 0.229 1 87.81 227 GLY B O 1
ATOM 9086 N N . VAL B 1 228 ? 34 -29.656 1.865 1 92.56 228 VAL B N 1
ATOM 9087 C CA . VAL B 1 228 ? 32.75 -29.734 2.641 1 92.56 228 VAL B CA 1
ATOM 9088 C C . VAL B 1 228 ? 32.062 -28.359 2.652 1 92.56 228 VAL B C 1
ATOM 9090 O O . VAL B 1 228 ? 32.75 -27.328 2.781 1 92.56 228 VAL B O 1
ATOM 9093 N N . ARG B 1 229 ? 30.844 -28.422 2.438 1 92 229 ARG B N 1
ATOM 9094 C CA . ARG B 1 229 ? 30.047 -27.203 2.537 1 92 229 ARG B CA 1
ATOM 9095 C C . ARG B 1 229 ? 28.859 -27.391 3.467 1 92 229 ARG B C 1
ATOM 9097 O O . ARG B 1 229 ? 28.078 -28.328 3.295 1 92 229 ARG B O 1
ATOM 9104 N N . LEU B 1 230 ? 28.75 -26.531 4.449 1 94.56 230 LEU B N 1
ATOM 9105 C CA . LEU B 1 230 ? 27.625 -26.516 5.379 1 94.56 230 LEU B CA 1
ATOM 9106 C C . LEU B 1 230 ? 26.828 -25.203 5.254 1 94.56 230 LEU B C 1
ATOM 9108 O O . LEU B 1 230 ? 27.422 -24.141 5.125 1 94.56 230 LEU B O 1
ATOM 9112 N N . SER B 1 231 ? 25.578 -25.375 5.156 1 92.12 231 SER B N 1
ATOM 9113 C CA . SER B 1 231 ? 24.766 -24.156 5.094 1 92.12 231 SER B CA 1
ATOM 9114 C C . SER B 1 231 ? 23.531 -24.281 5.973 1 92.12 231 SER B C 1
ATOM 9116 O O . SER B 1 231 ? 22.969 -25.375 6.121 1 92.12 231 SER B O 1
ATOM 9118 N N . SER B 1 232 ? 23.156 -23.188 6.578 1 93.62 232 SER B N 1
ATOM 9119 C CA . SER B 1 232 ? 21.953 -23.062 7.398 1 93.62 232 SER B CA 1
ATOM 9120 C C . SER B 1 232 ? 21.156 -21.812 7.035 1 93.62 232 SER B C 1
ATOM 9122 O O . SER B 1 232 ? 21.75 -20.766 6.758 1 93.62 232 SER B O 1
ATOM 9124 N N . SER B 1 233 ? 19.906 -22 6.93 1 92.44 233 SER B N 1
ATOM 9125 C CA . SER B 1 233 ? 19.078 -20.859 6.555 1 92.44 233 SER B CA 1
ATOM 9126 C C . SER B 1 233 ? 17.859 -20.734 7.445 1 92.44 233 SER B C 1
ATOM 9128 O O . SER B 1 233 ? 17.406 -21.719 8.031 1 92.44 233 SER B O 1
ATOM 9130 N N . ALA B 1 234 ? 17.344 -19.547 7.613 1 93.81 234 ALA B N 1
ATOM 9131 C CA . ALA B 1 234 ? 16.094 -19.219 8.297 1 93.81 234 ALA B CA 1
ATOM 9132 C C . ALA B 1 234 ? 15.211 -18.312 7.434 1 93.81 234 ALA B C 1
ATOM 9134 O O . ALA B 1 234 ? 15.711 -17.422 6.742 1 93.81 234 ALA B O 1
ATOM 9135 N N . SER B 1 235 ? 13.969 -18.641 7.418 1 92.5 235 SER B N 1
ATOM 9136 C CA . SER B 1 235 ? 13.031 -17.875 6.602 1 92.5 235 SER B CA 1
ATOM 9137 C C . SER B 1 235 ? 11.633 -17.875 7.211 1 92.5 235 SER B C 1
ATOM 9139 O O . SER B 1 235 ? 11.359 -18.625 8.141 1 92.5 235 SER B O 1
ATOM 9141 N N . ASN B 1 236 ? 10.727 -16.953 6.77 1 91.56 236 ASN B N 1
ATOM 9142 C CA . ASN B 1 236 ? 9.32 -16.953 7.152 1 91.56 236 ASN B CA 1
ATOM 9143 C C . ASN B 1 236 ? 8.414 -17.172 5.949 1 91.56 236 ASN B C 1
ATOM 9145 O O . ASN B 1 236 ? 7.277 -16.688 5.926 1 91.56 236 ASN B O 1
ATOM 9149 N N . ARG B 1 237 ? 8.805 -17.828 4.988 1 90.12 237 ARG B N 1
ATOM 9150 C CA . ARG B 1 237 ? 8.039 -18.109 3.783 1 90.12 237 ARG B CA 1
ATOM 9151 C C . ARG B 1 237 ? 7.363 -19.484 3.875 1 90.12 237 ARG B C 1
ATOM 9153 O O . ARG B 1 237 ? 6.551 -19.719 4.77 1 90.12 237 ARG B O 1
ATOM 9160 N N . THR B 1 238 ? 7.832 -20.344 3.029 1 84.06 238 THR B N 1
ATOM 9161 C CA . THR B 1 238 ? 7.238 -21.672 3.018 1 84.06 238 THR B CA 1
ATOM 9162 C C . THR B 1 238 ? 7.812 -22.547 4.141 1 84.06 238 THR B C 1
ATOM 9164 O O . THR B 1 238 ? 7.094 -23.328 4.75 1 84.06 238 THR B O 1
ATOM 9167 N N . TYR B 1 239 ? 9.094 -22.359 4.363 1 87.5 239 TYR B N 1
ATOM 9168 C CA . TYR B 1 239 ? 9.695 -23.047 5.508 1 87.5 239 TYR B CA 1
ATOM 9169 C C . TYR B 1 239 ? 10.375 -22.047 6.441 1 87.5 239 TYR B C 1
ATOM 9171 O O . TYR B 1 239 ? 10.617 -20.906 6.066 1 87.5 239 TYR B O 1
ATOM 9179 N N . ALA B 1 240 ? 10.742 -22.547 7.598 1 91.88 240 ALA B N 1
ATOM 9180 C CA . ALA B 1 240 ? 11.32 -21.703 8.633 1 91.88 240 ALA B CA 1
ATOM 9181 C C . ALA B 1 240 ? 12.82 -21.953 8.789 1 91.88 240 ALA B C 1
ATOM 9183 O O . ALA B 1 240 ? 13.578 -21.062 9.141 1 91.88 240 ALA B O 1
ATOM 9184 N N . GLY B 1 241 ? 13.141 -23.219 8.523 1 93.38 241 GLY B N 1
ATOM 9185 C CA . GLY B 1 241 ? 14.539 -23.562 8.664 1 93.38 241 GLY B CA 1
ATOM 9186 C C . GLY B 1 241 ? 15.008 -24.578 7.633 1 93.38 241 GLY B C 1
ATOM 9187 O O . GLY B 1 241 ? 14.234 -25.422 7.199 1 93.38 241 GLY B O 1
ATOM 9188 N N . ARG B 1 242 ? 16.234 -24.469 7.25 1 93.81 242 ARG B N 1
ATOM 9189 C CA . ARG B 1 242 ? 16.875 -25.406 6.332 1 93.81 242 ARG B CA 1
ATOM 9190 C C . ARG B 1 242 ? 18.312 -25.703 6.75 1 93.81 242 ARG B C 1
ATOM 9192 O O . ARG B 1 242 ? 19.031 -24.797 7.199 1 93.81 242 ARG B O 1
ATOM 9199 N N . PHE B 1 243 ? 18.703 -26.891 6.742 1 95.19 243 PHE B N 1
ATOM 9200 C CA . PHE B 1 243 ? 20.078 -27.312 6.941 1 95.19 243 PHE B CA 1
ATOM 9201 C C . PHE B 1 243 ? 20.531 -28.203 5.789 1 95.19 243 PHE B C 1
ATOM 9203 O O . PHE B 1 243 ? 19.781 -29.062 5.32 1 95.19 243 PHE B O 1
ATOM 9210 N N . MET B 1 244 ? 21.672 -27.938 5.273 1 94.81 244 MET B N 1
ATOM 9211 C CA . MET B 1 244 ? 22.219 -28.734 4.176 1 94.81 244 MET B CA 1
ATOM 9212 C C . MET B 1 244 ? 23.703 -29.016 4.391 1 94.81 244 MET B C 1
ATOM 9214 O O . MET B 1 244 ? 24.438 -28.141 4.84 1 94.81 244 MET B O 1
ATOM 9218 N N . ALA B 1 245 ? 24.125 -30.188 4.16 1 97 245 ALA B N 1
ATOM 9219 C CA . ALA B 1 245 ? 25.516 -30.625 4.215 1 97 245 ALA B CA 1
ATOM 9220 C C . ALA B 1 245 ? 25.906 -31.375 2.941 1 97 245 ALA B C 1
ATOM 9222 O O . ALA B 1 245 ? 25.188 -32.25 2.486 1 97 245 ALA B O 1
ATOM 9223 N N . THR B 1 246 ? 26.938 -31 2.332 1 95.5 246 THR B N 1
ATOM 9224 C CA . THR B 1 246 ? 27.406 -31.609 1.092 1 95.5 246 THR B CA 1
ATOM 9225 C C . THR B 1 246 ? 28.906 -31.906 1.165 1 95.5 246 THR B C 1
ATOM 9227 O O . THR B 1 246 ? 29.688 -31.094 1.68 1 95.5 246 THR B O 1
ATOM 9230 N N . TYR B 1 247 ? 29.344 -33.031 0.743 1 96.12 247 TYR B N 1
ATOM 9231 C CA . TYR B 1 247 ? 30.75 -33.406 0.629 1 96.12 247 TYR B CA 1
ATOM 9232 C C . TYR B 1 247 ? 31.062 -33.938 -0.772 1 96.12 247 TYR B C 1
ATOM 9234 O O . TYR B 1 247 ? 30.328 -34.75 -1.314 1 96.12 247 TYR B O 1
ATOM 9242 N N . SER B 1 248 ? 32.094 -33.438 -1.321 1 92.62 248 SER B N 1
ATOM 9243 C CA . SER B 1 248 ? 32.562 -33.906 -2.621 1 92.62 248 SER B CA 1
ATOM 9244 C C . SER B 1 248 ? 34.062 -34.25 -2.566 1 92.62 248 SER B C 1
ATOM 9246 O O . SER B 1 248 ? 34.844 -33.5 -1.981 1 92.62 248 SER B O 1
ATOM 9248 N N . SER B 1 249 ? 34.5 -35.312 -3.113 1 88.06 249 SER B N 1
ATOM 9249 C CA . SER B 1 249 ? 35.875 -35.812 -3.035 1 88.06 249 SER B CA 1
ATOM 9250 C C . SER B 1 249 ? 36.812 -34.969 -3.883 1 88.06 249 SER B C 1
ATOM 9252 O O . SER B 1 249 ? 38 -34.906 -3.592 1 88.06 249 SER B O 1
ATOM 9254 N N . GLY B 1 250 ? 36.5 -34.219 -4.785 1 70.44 250 GLY B N 1
ATOM 9255 C CA . GLY B 1 250 ? 37.344 -33.438 -5.668 1 70.44 250 GLY B CA 1
ATOM 9256 C C . GLY B 1 250 ? 38.156 -34.312 -6.629 1 70.44 250 GLY B C 1
ATOM 9257 O O . GLY B 1 250 ? 37.719 -35.438 -6.945 1 70.44 250 GLY B O 1
ATOM 9258 N N . VAL B 1 251 ? 39.469 -33.875 -7.027 1 59.81 251 VAL B N 1
ATOM 9259 C CA . VAL B 1 251 ? 40.312 -34.469 -8.062 1 59.81 251 VAL B CA 1
ATOM 9260 C C . VAL B 1 251 ? 40.781 -35.844 -7.609 1 59.81 251 VAL B C 1
ATOM 9262 O O . VAL B 1 251 ? 41.375 -36 -6.543 1 59.81 251 VAL B O 1
ATOM 9265 N N . PRO B 1 252 ? 40.312 -36.875 -8.352 1 57.5 252 PRO B N 1
ATOM 9266 C CA . PRO B 1 252 ? 40.375 -38.312 -8.094 1 57.5 252 PRO B CA 1
ATOM 9267 C C . PRO B 1 252 ? 41.812 -38.812 -7.926 1 57.5 252 PRO B C 1
ATOM 9269 O O . PRO B 1 252 ? 42.719 -38.406 -8.688 1 57.5 252 PRO B O 1
ATOM 9272 N N . GLN B 1 253 ? 42.156 -39.344 -6.836 1 61.16 253 GLN B N 1
ATOM 9273 C CA . GLN B 1 253 ? 43.188 -40.375 -6.91 1 61.16 253 GLN B CA 1
ATOM 9274 C C . GLN B 1 253 ? 42.656 -41.625 -7.574 1 61.16 253 GLN B C 1
ATOM 9276 O O . GLN B 1 253 ? 41.594 -42.125 -7.215 1 61.16 253 GLN B O 1
ATOM 9281 N N . LYS B 1 254 ? 43.031 -42.156 -8.781 1 72.81 254 LYS B N 1
ATOM 9282 C CA . LYS B 1 254 ? 42.812 -43.406 -9.523 1 72.81 254 LYS B CA 1
ATOM 9283 C C . LYS B 1 254 ? 41.531 -43.344 -10.328 1 72.81 254 LYS B C 1
ATOM 9285 O O . LYS B 1 254 ? 40.812 -44.344 -10.461 1 72.81 254 LYS B O 1
ATOM 9290 N N . GLY B 1 255 ? 40.875 -42.156 -10.617 1 81.25 255 GLY B N 1
ATOM 9291 C CA . GLY B 1 255 ? 39.812 -42 -11.57 1 81.25 255 GLY B CA 1
ATOM 9292 C C . GLY B 1 255 ? 38.438 -42.062 -10.93 1 81.25 255 GLY B C 1
ATOM 9293 O O . GLY B 1 255 ? 37.406 -42.188 -11.625 1 81.25 255 GLY B O 1
ATOM 9294 N N . ILE B 1 256 ? 38.312 -42.188 -9.547 1 89.44 256 ILE B N 1
ATOM 9295 C CA . ILE B 1 256 ? 37.031 -42.312 -8.852 1 89.44 256 ILE B CA 1
ATOM 9296 C C . ILE B 1 256 ? 36.688 -40.969 -8.188 1 89.44 256 ILE B C 1
ATOM 9298 O O . ILE B 1 256 ? 37.5 -40.406 -7.445 1 89.44 256 ILE B O 1
ATOM 9302 N N . ASN B 1 257 ? 35.469 -40.5 -8.516 1 91.81 257 ASN B N 1
ATOM 9303 C CA . ASN B 1 257 ? 34.906 -39.312 -7.859 1 91.81 257 ASN B CA 1
ATOM 9304 C C . ASN B 1 257 ? 33.562 -39.594 -7.246 1 91.81 257 ASN B C 1
ATOM 9306 O O . ASN B 1 257 ? 32.75 -40.344 -7.82 1 91.81 257 ASN B O 1
ATOM 9310 N N . TYR B 1 258 ? 33.312 -39.094 -6.059 1 93.75 258 TYR B N 1
ATOM 9311 C CA . TYR B 1 258 ? 32 -39.281 -5.449 1 93.75 258 TYR B CA 1
ATOM 9312 C C . TYR B 1 258 ? 31.547 -38.062 -4.695 1 93.75 258 TYR B C 1
ATOM 9314 O O . TYR B 1 258 ? 32.344 -37.188 -4.355 1 93.75 258 TYR B O 1
ATOM 9322 N N . SER B 1 259 ? 30.328 -37.875 -4.535 1 95.38 259 SER B N 1
ATOM 9323 C CA . SER B 1 259 ? 29.719 -36.781 -3.814 1 95.38 259 SER B CA 1
ATOM 9324 C C . SER B 1 259 ? 28.469 -37.219 -3.062 1 95.38 259 SER B C 1
ATOM 9326 O O . SER B 1 259 ? 27.703 -38.031 -3.559 1 95.38 259 SER B O 1
ATOM 9328 N N . VAL B 1 260 ? 28.312 -36.656 -1.823 1 97.25 260 VAL B N 1
ATOM 9329 C CA . VAL B 1 260 ? 27.125 -36.938 -1.015 1 97.25 260 VAL B CA 1
ATOM 9330 C C . VAL B 1 260 ? 26.562 -35.625 -0.471 1 97.25 260 VAL B C 1
ATOM 9332 O O . VAL B 1 260 ? 27.312 -34.688 -0.174 1 97.25 260 VAL B O 1
ATOM 9335 N N . SER B 1 261 ? 25.25 -35.562 -0.474 1 97.31 261 SER B N 1
ATOM 9336 C CA . SER B 1 261 ? 24.578 -34.375 0.046 1 97.31 261 SER B CA 1
ATOM 9337 C C . SER B 1 261 ? 23.312 -34.75 0.818 1 97.31 261 SER B C 1
ATOM 9339 O O . SER B 1 261 ? 22.641 -35.719 0.485 1 97.31 261 SER B O 1
ATOM 9341 N N . ALA B 1 262 ? 22.984 -34.031 1.862 1 97.56 262 ALA B N 1
ATOM 9342 C CA . ALA B 1 262 ? 21.781 -34.219 2.672 1 97.56 262 ALA B CA 1
ATOM 9343 C C . ALA B 1 262 ? 21.234 -32.844 3.115 1 97.56 262 ALA B C 1
ATOM 9345 O O . ALA B 1 262 ? 21.984 -31.922 3.379 1 97.56 262 ALA B O 1
ATOM 9346 N N . SER B 1 263 ? 19.953 -32.812 3.143 1 95.88 263 SER B N 1
ATOM 9347 C CA . SER B 1 263 ? 19.328 -31.578 3.576 1 95.88 263 SER B CA 1
ATOM 9348 C C . SER B 1 263 ? 18.016 -31.828 4.309 1 95.88 263 SER B C 1
ATOM 9350 O O . SER B 1 263 ? 17.359 -32.844 4.086 1 95.88 263 SER B O 1
ATOM 9352 N N . ARG B 1 264 ? 17.641 -30.891 5.156 1 96.31 264 ARG B N 1
ATOM 9353 C CA . ARG B 1 264 ? 16.375 -30.906 5.867 1 96.31 264 ARG B CA 1
ATOM 9354 C C . ARG B 1 264 ? 15.75 -29.516 5.875 1 96.31 264 ARG B C 1
ATOM 9356 O O . ARG B 1 264 ? 16.438 -28.516 6.133 1 96.31 264 ARG B O 1
ATOM 9363 N N . ARG B 1 265 ? 14.516 -29.391 5.586 1 95.38 265 ARG B N 1
ATOM 9364 C CA . ARG B 1 265 ? 13.719 -28.172 5.645 1 95.38 265 ARG B CA 1
ATOM 9365 C C . ARG B 1 265 ? 12.469 -28.375 6.496 1 95.38 265 ARG B C 1
ATOM 9367 O O . ARG B 1 265 ? 11.789 -29.406 6.375 1 95.38 265 ARG B O 1
ATOM 9374 N N . TRP B 1 266 ? 12.219 -27.453 7.301 1 94.38 266 TRP B N 1
ATOM 9375 C CA . TRP B 1 266 ? 11.078 -27.688 8.18 1 94.38 266 TRP B CA 1
ATOM 9376 C C . TRP B 1 266 ? 10.406 -26.359 8.547 1 94.38 266 TRP B C 1
ATOM 9378 O O . TRP B 1 266 ? 11.023 -25.297 8.469 1 94.38 266 TRP B O 1
ATOM 9388 N N . ALA B 1 267 ? 9.117 -26.453 8.828 1 94.12 267 ALA B N 1
ATOM 9389 C CA . ALA B 1 267 ? 8.336 -25.359 9.398 1 94.12 267 ALA B CA 1
ATOM 9390 C C . ALA B 1 267 ? 7.094 -25.891 10.109 1 94.12 267 ALA B C 1
ATOM 9392 O O . ALA B 1 267 ? 6.352 -26.703 9.547 1 94.12 267 ALA B O 1
ATOM 9393 N N . LYS B 1 268 ? 6.926 -25.484 11.344 1 92.44 268 LYS B N 1
ATOM 9394 C CA . LYS B 1 268 ? 5.641 -25.766 11.984 1 92.44 268 LYS B CA 1
ATOM 9395 C C . LYS B 1 268 ? 4.512 -25.016 11.273 1 92.44 268 LYS B C 1
ATOM 9397 O O . LYS B 1 268 ? 3.4 -25.531 11.156 1 92.44 268 LYS B O 1
ATOM 9402 N N . GLU B 1 269 ? 4.852 -23.844 10.969 1 93.31 269 GLU B N 1
ATOM 9403 C CA . GLU B 1 269 ? 3.941 -23 10.211 1 93.31 269 GLU B CA 1
ATOM 9404 C C . GLU B 1 269 ? 4.707 -22.078 9.266 1 93.31 269 GLU B C 1
ATOM 9406 O O . GLU B 1 269 ? 5.719 -21.484 9.648 1 93.31 269 GLU B O 1
ATOM 9411 N N . GLY B 1 270 ? 4.254 -22.031 8.055 1 91.62 270 GLY B N 1
ATOM 9412 C CA . GLY B 1 270 ? 4.844 -21.109 7.109 1 91.62 270 GLY B CA 1
ATOM 9413 C C . GLY B 1 270 ? 4.254 -19.719 7.199 1 91.62 270 GLY B C 1
ATOM 9414 O O . GLY B 1 270 ? 3.74 -19.312 8.25 1 91.62 270 GLY B O 1
ATOM 9415 N N . TYR B 1 271 ? 4.355 -18.891 6.168 1 92.31 271 TYR B N 1
ATOM 9416 C CA . TYR B 1 271 ? 3.816 -17.531 6.156 1 92.31 271 TYR B CA 1
ATOM 9417 C C . TYR B 1 271 ? 2.307 -17.547 6.352 1 92.31 271 TYR B C 1
ATOM 9419 O O . TYR B 1 271 ? 1.762 -16.719 7.082 1 92.31 271 TYR B O 1
ATOM 9427 N N . ILE B 1 272 ? 1.667 -18.484 5.582 1 93.94 272 ILE B N 1
ATOM 9428 C CA . ILE B 1 272 ? 0.224 -18.656 5.723 1 93.94 272 ILE B CA 1
ATOM 9429 C C . ILE B 1 272 ? -0.08 -19.5 6.957 1 93.94 272 ILE B C 1
ATOM 9431 O O . ILE B 1 272 ? 0.599 -20.5 7.219 1 93.94 272 ILE B O 1
ATOM 9435 N N . ASP B 1 273 ? -1.062 -19.203 7.578 1 93.88 273 ASP B N 1
ATOM 9436 C CA . ASP B 1 273 ? -1.383 -19.859 8.844 1 93.88 273 ASP B CA 1
ATOM 9437 C C . ASP B 1 273 ? -1.693 -21.344 8.633 1 93.88 273 ASP B C 1
ATOM 9439 O O . ASP B 1 273 ? -2.414 -21.703 7.699 1 93.88 273 ASP B O 1
ATOM 9443 N N . GLY B 1 274 ? -1.104 -22.172 9.422 1 95 274 GLY B N 1
ATOM 9444 C CA . GLY B 1 274 ? -1.439 -23.578 9.484 1 95 274 GLY B CA 1
ATOM 9445 C C . GLY B 1 274 ? -0.794 -24.391 8.375 1 95 274 GLY B C 1
ATOM 9446 O O . GLY B 1 274 ? -1.163 -25.547 8.148 1 95 274 GLY B O 1
ATOM 9447 N N . THR B 1 275 ? 0.109 -23.812 7.578 1 93.88 275 THR B N 1
ATOM 9448 C CA . THR B 1 275 ? 0.792 -24.562 6.523 1 93.88 275 THR B CA 1
ATOM 9449 C C . THR B 1 275 ? 2.113 -25.125 7.031 1 93.88 275 THR B C 1
ATOM 9451 O O . THR B 1 275 ? 3.096 -24.406 7.172 1 93.88 275 THR B O 1
ATOM 9454 N N . LEU B 1 276 ? 2.125 -26.359 7.25 1 93.81 276 LEU B N 1
ATOM 9455 C CA . LEU B 1 276 ? 3.334 -27.016 7.734 1 93.81 276 LEU B CA 1
ATOM 9456 C C . LEU B 1 276 ? 4.254 -27.391 6.574 1 93.81 276 LEU B C 1
ATOM 9458 O O . LEU B 1 276 ? 3.812 -27.453 5.426 1 93.81 276 LEU B O 1
ATOM 9462 N N . TYR B 1 277 ? 5.523 -27.594 6.879 1 93.19 277 TYR B N 1
ATOM 9463 C CA . TYR B 1 277 ? 6.523 -28.047 5.918 1 93.19 277 TYR B CA 1
ATOM 9464 C C . TYR B 1 277 ? 7.496 -29.031 6.559 1 93.19 277 TYR B C 1
ATOM 9466 O O . TYR B 1 277 ? 8.047 -28.766 7.629 1 93.19 277 TYR B O 1
ATOM 9474 N N . ASP B 1 278 ? 7.625 -30.141 5.957 1 94.94 278 ASP B N 1
ATOM 9475 C CA . ASP B 1 278 ? 8.539 -31.172 6.414 1 94.94 278 ASP B CA 1
ATOM 9476 C C . ASP B 1 278 ? 9.164 -31.906 5.234 1 94.94 278 ASP B C 1
ATOM 9478 O O . ASP B 1 278 ? 8.492 -32.688 4.547 1 94.94 278 ASP B O 1
ATOM 9482 N N . ALA B 1 279 ? 10.406 -31.688 5.004 1 95.38 279 ALA B N 1
ATOM 9483 C CA . ALA B 1 279 ? 11.055 -32.25 3.82 1 95.38 279 ALA B CA 1
ATOM 9484 C C . ALA B 1 279 ? 12.461 -32.75 4.148 1 95.38 279 ALA B C 1
ATOM 9486 O O . ALA B 1 279 ? 13.18 -32.125 4.934 1 95.38 279 ALA B O 1
ATOM 9487 N N . TYR B 1 280 ? 12.836 -33.906 3.625 1 96.75 280 TYR B N 1
ATOM 9488 C CA . TYR B 1 280 ? 14.156 -34.531 3.68 1 96.75 280 TYR B CA 1
ATOM 9489 C C . TYR B 1 280 ? 14.664 -34.875 2.281 1 96.75 280 TYR B C 1
ATOM 9491 O O . TYR B 1 280 ? 13.891 -35.312 1.425 1 96.75 280 TYR B O 1
ATOM 9499 N N . SER B 1 281 ? 15.898 -34.625 2.078 1 96.5 281 SER B N 1
ATOM 9500 C CA . SER B 1 281 ? 16.469 -34.938 0.778 1 96.5 281 SER B CA 1
ATOM 9501 C C . SER B 1 281 ? 17.859 -35.531 0.928 1 96.5 281 SER B C 1
ATOM 9503 O O . SER B 1 281 ? 18.641 -35.094 1.777 1 96.5 281 SER B O 1
ATOM 9505 N N . PHE B 1 282 ? 18.156 -36.562 0.182 1 98 282 PHE B N 1
ATOM 9506 C CA . PHE B 1 282 ? 19.453 -37.219 0.149 1 98 282 PHE B CA 1
ATOM 9507 C C . PHE B 1 282 ? 19.922 -37.406 -1.286 1 98 282 PHE B C 1
ATOM 9509 O O . PHE B 1 282 ? 19.125 -37.719 -2.176 1 98 282 PHE B O 1
ATOM 9516 N N . PHE B 1 283 ? 21.156 -37.25 -1.504 1 97.94 283 PHE B N 1
ATOM 9517 C CA . PHE B 1 283 ? 21.781 -37.406 -2.811 1 97.94 283 PHE B CA 1
ATOM 9518 C C . PHE B 1 283 ? 23.094 -38.156 -2.697 1 97.94 283 PHE B C 1
ATOM 9520 O O . PHE B 1 283 ? 23.859 -37.969 -1.746 1 97.94 283 PHE B O 1
ATOM 9527 N N . GLY B 1 284 ? 23.344 -39.031 -3.648 1 97.88 284 GLY B N 1
ATOM 9528 C CA . GLY B 1 284 ? 24.625 -39.688 -3.822 1 97.88 284 GLY B CA 1
ATOM 9529 C C . GLY B 1 284 ? 24.984 -39.906 -5.277 1 97.88 284 GLY B C 1
ATOM 9530 O O . GLY B 1 284 ? 24.125 -40.219 -6.102 1 97.88 284 GLY B O 1
ATOM 9531 N N . ALA B 1 285 ? 26.234 -39.719 -5.602 1 97.06 285 ALA B N 1
ATOM 9532 C CA . ALA B 1 285 ? 26.703 -39.938 -6.965 1 97.06 285 ALA B CA 1
ATOM 9533 C C . ALA B 1 285 ? 28.125 -40.5 -6.969 1 97.06 285 ALA B C 1
ATOM 9535 O O . ALA B 1 285 ? 28.953 -40.125 -6.137 1 97.06 285 ALA B O 1
ATOM 9536 N N . PHE B 1 286 ? 28.312 -41.406 -7.855 1 95.38 286 PHE B N 1
ATOM 9537 C CA . PHE B 1 286 ? 29.609 -42.062 -8.062 1 95.38 286 PHE B CA 1
ATOM 9538 C C . PHE B 1 286 ? 30 -42.031 -9.531 1 95.38 286 PHE B C 1
ATOM 9540 O O . PHE B 1 286 ? 29.219 -42.438 -10.398 1 95.38 286 PHE B O 1
ATOM 9547 N N . GLU B 1 287 ? 31.156 -41.531 -9.836 1 94.81 287 GLU B N 1
ATOM 9548 C CA . GLU B 1 287 ? 31.656 -41.469 -11.203 1 94.81 287 GLU B CA 1
ATOM 9549 C C . GLU B 1 287 ? 33 -42.188 -11.336 1 94.81 287 GLU B C 1
ATOM 9551 O O . GLU B 1 287 ? 33.906 -41.938 -10.547 1 94.81 287 GLU B O 1
ATOM 9556 N N . TYR B 1 288 ? 33.062 -43.062 -12.312 1 94.06 288 TYR B N 1
ATOM 9557 C CA . TYR B 1 288 ? 34.281 -43.812 -12.578 1 94.06 288 TYR B CA 1
ATOM 9558 C C . TYR B 1 288 ? 34.781 -43.562 -13.992 1 94.06 288 TYR B C 1
ATOM 9560 O O . TYR B 1 288 ? 34.062 -43.812 -14.961 1 94.06 288 TYR B O 1
ATOM 9568 N N . LYS B 1 289 ? 35.969 -43.156 -14.047 1 90.94 289 LYS B N 1
ATOM 9569 C CA . LYS B 1 289 ? 36.625 -42.938 -15.344 1 90.94 289 LYS B CA 1
ATOM 9570 C C . LYS B 1 289 ? 37.281 -44.219 -15.836 1 90.94 289 LYS B C 1
ATOM 9572 O O . LYS B 1 289 ? 38.406 -44.531 -15.414 1 90.94 289 LYS B O 1
ATOM 9577 N N . LEU B 1 290 ? 36.719 -44.875 -16.797 1 90.31 290 LEU B N 1
ATOM 9578 C CA . LEU B 1 290 ? 37.281 -46.094 -17.344 1 90.31 290 LEU B CA 1
ATOM 9579 C C . LEU B 1 290 ? 38.531 -45.812 -18.141 1 90.31 290 LEU B C 1
ATOM 9581 O O . LEU B 1 290 ? 39.5 -46.562 -18.047 1 90.31 290 LEU B O 1
ATOM 9585 N N . ASN B 1 291 ? 38.5 -44.844 -18.984 1 89.31 291 ASN B N 1
ATOM 9586 C CA . ASN B 1 291 ? 39.594 -44.312 -19.75 1 89.31 291 ASN B CA 1
ATOM 9587 C C . ASN B 1 291 ? 39.406 -42.844 -20.094 1 89.31 291 ASN B C 1
ATOM 9589 O O . ASN B 1 291 ? 38.5 -42.188 -19.547 1 89.31 291 ASN B O 1
ATOM 9593 N N . ASP B 1 292 ? 40.219 -42.344 -20.906 1 85.06 292 ASP B N 1
ATOM 9594 C CA . ASP B 1 292 ? 40.188 -40.906 -21.172 1 85.06 292 ASP B CA 1
ATOM 9595 C C . ASP B 1 292 ? 38.938 -40.531 -21.984 1 85.06 292 ASP B C 1
ATOM 9597 O O . ASP B 1 292 ? 38.531 -39.375 -22.016 1 85.06 292 ASP B O 1
ATOM 9601 N N . LYS B 1 293 ? 38.25 -41.5 -22.547 1 91.44 293 LYS B N 1
ATOM 9602 C CA . LYS B 1 293 ? 37.125 -41.188 -23.406 1 91.44 293 LYS B CA 1
ATOM 9603 C C . LYS B 1 293 ? 35.812 -41.656 -22.766 1 91.44 293 LYS B C 1
ATOM 9605 O O . LYS B 1 293 ? 34.75 -41.156 -23.141 1 91.44 293 LYS B O 1
ATOM 9610 N N . ASN B 1 294 ? 35.969 -42.625 -21.906 1 94.19 294 ASN B N 1
ATOM 9611 C CA . ASN B 1 294 ? 34.75 -43.219 -21.359 1 94.19 294 ASN B CA 1
ATOM 9612 C C . ASN B 1 294 ? 34.656 -43 -19.844 1 94.19 294 ASN B C 1
ATOM 9614 O O . ASN B 1 294 ? 35.656 -43.156 -19.125 1 94.19 294 ASN B O 1
ATOM 9618 N N . SER B 1 295 ? 33.5 -42.625 -19.391 1 94.12 295 SER B N 1
ATOM 9619 C CA . SER B 1 295 ? 33.219 -42.5 -17.969 1 94.12 295 SER B CA 1
ATOM 9620 C C . SER B 1 295 ? 31.797 -43 -17.656 1 94.12 295 SER B C 1
ATOM 9622 O O . SER B 1 295 ? 30.922 -42.938 -18.516 1 94.12 295 SER B O 1
ATOM 9624 N N . ILE B 1 296 ? 31.625 -43.5 -16.453 1 96.31 296 ILE B N 1
ATOM 9625 C CA . ILE B 1 296 ? 30.328 -43.969 -15.984 1 96.31 296 ILE B CA 1
ATOM 9626 C C . ILE B 1 296 ? 29.938 -43.219 -14.711 1 96.31 296 ILE B C 1
ATOM 9628 O O . ILE B 1 296 ? 30.781 -42.969 -13.844 1 96.31 296 ILE B O 1
ATOM 9632 N N . ASN B 1 297 ? 28.688 -42.844 -14.711 1 96.5 297 ASN B N 1
ATOM 9633 C CA . ASN B 1 297 ? 28.188 -42.094 -13.562 1 96.5 297 ASN B CA 1
ATOM 9634 C C . ASN B 1 297 ? 26.922 -42.719 -12.992 1 96.5 297 ASN B C 1
ATOM 9636 O O . ASN B 1 297 ? 25.969 -42.969 -13.727 1 96.5 297 ASN B O 1
ATOM 9640 N N . LEU B 1 298 ? 26.953 -43.031 -11.695 1 97.69 298 LEU B N 1
ATOM 9641 C CA . LEU B 1 298 ? 25.781 -43.469 -10.961 1 97.69 298 LEU B CA 1
ATOM 9642 C C . LEU B 1 298 ? 25.25 -42.375 -10.039 1 97.69 298 LEU B C 1
ATOM 9644 O O . LEU B 1 298 ? 26.016 -41.812 -9.266 1 97.69 298 LEU B O 1
ATOM 9648 N N . THR B 1 299 ? 23.969 -42.062 -10.234 1 98 299 THR B N 1
ATOM 9649 C CA . THR B 1 299 ? 23.359 -41.031 -9.414 1 98 299 THR B CA 1
ATOM 9650 C C . THR B 1 299 ? 22.109 -41.562 -8.703 1 98 299 THR B C 1
ATOM 9652 O O . THR B 1 299 ? 21.281 -42.25 -9.32 1 98 299 THR B O 1
ATOM 9655 N N . GLY B 1 300 ? 21.953 -41.25 -7.422 1 98.12 300 GLY B N 1
ATOM 9656 C CA . GLY B 1 300 ? 20.766 -41.562 -6.625 1 98.12 300 GLY B CA 1
ATOM 9657 C C . GLY B 1 300 ? 20.219 -40.344 -5.895 1 98.12 300 GLY B C 1
ATOM 9658 O O . GLY B 1 300 ? 20.984 -39.562 -5.312 1 98.12 300 GLY B O 1
ATOM 9659 N N . ILE B 1 301 ? 18.922 -40.156 -6.012 1 98.06 301 ILE B N 1
ATOM 9660 C CA . ILE B 1 301 ? 18.281 -39.031 -5.34 1 98.06 301 ILE B CA 1
ATOM 9661 C C . ILE B 1 301 ? 17.047 -39.531 -4.582 1 98.06 301 ILE B C 1
ATOM 9663 O O . ILE B 1 301 ? 16.234 -40.281 -5.129 1 98.06 301 ILE B O 1
ATOM 9667 N N . TRP B 1 302 ? 16.922 -39.156 -3.363 1 97.69 302 TRP B N 1
ATOM 9668 C CA . TRP B 1 302 ? 15.758 -39.406 -2.531 1 97.69 302 TRP B CA 1
ATOM 9669 C C . TRP B 1 302 ? 15.297 -38.125 -1.838 1 97.69 302 TRP B C 1
ATOM 9671 O O . TRP B 1 302 ? 16.016 -37.562 -1.002 1 97.69 302 TRP B O 1
ATOM 9681 N N . ALA B 1 303 ? 14.172 -37.719 -2.24 1 95.88 303 ALA B N 1
ATOM 9682 C CA . ALA B 1 303 ? 13.609 -36.5 -1.642 1 95.88 303 ALA B CA 1
ATOM 9683 C C . ALA B 1 303 ? 12.18 -36.75 -1.17 1 95.88 303 ALA B C 1
ATOM 9685 O O . ALA B 1 303 ? 11.344 -37.25 -1.928 1 95.88 303 ALA B O 1
ATOM 9686 N N . SER B 1 304 ? 11.898 -36.469 0.054 1 96.19 304 SER B N 1
ATOM 9687 C CA . SER B 1 304 ? 10.562 -36.531 0.643 1 96.19 304 SER B CA 1
ATOM 9688 C C . SER B 1 304 ? 10.055 -35.156 1.046 1 96.19 304 SER B C 1
ATOM 9690 O O . SER B 1 304 ? 10.766 -34.406 1.72 1 96.19 304 SER B O 1
ATOM 9692 N N . ASN B 1 305 ? 8.883 -34.812 0.591 1 94.69 305 ASN B N 1
ATOM 9693 C CA . ASN B 1 305 ? 8.305 -33.5 0.868 1 94.69 305 ASN B CA 1
ATOM 9694 C C . ASN B 1 305 ? 6.867 -33.625 1.368 1 94.69 305 ASN B C 1
ATOM 9696 O O . ASN B 1 305 ? 6.008 -34.156 0.673 1 94.69 305 ASN B O 1
ATOM 9700 N N . ARG B 1 306 ? 6.574 -33.188 2.561 1 95 306 ARG B N 1
ATOM 9701 C CA . ARG B 1 306 ? 5.234 -33.062 3.135 1 95 306 ARG B CA 1
ATOM 9702 C C . ARG B 1 306 ? 4.879 -31.609 3.43 1 95 306 ARG B C 1
ATOM 9704 O O . ARG B 1 306 ? 5.609 -30.922 4.145 1 95 306 ARG B O 1
ATOM 9711 N N . ARG B 1 307 ? 3.748 -31.156 2.879 1 93.5 307 ARG B N 1
ATOM 9712 C CA . ARG B 1 307 ? 3.404 -29.75 3.035 1 93.5 307 ARG B CA 1
ATOM 9713 C C . ARG B 1 307 ? 1.902 -29.578 3.229 1 93.5 307 ARG B C 1
ATOM 9715 O O . ARG B 1 307 ? 1.104 -30.266 2.598 1 93.5 307 ARG B O 1
ATOM 9722 N N . GLY B 1 308 ? 1.564 -28.625 4.148 1 93.88 308 GLY B N 1
ATOM 9723 C CA . GLY B 1 308 ? 0.176 -28.203 4.266 1 93.88 308 GLY B CA 1
ATOM 9724 C C . GLY B 1 308 ? -0.228 -27.188 3.221 1 93.88 308 GLY B C 1
ATOM 9725 O O . GLY B 1 308 ? 0.531 -26.25 2.926 1 93.88 308 GLY B O 1
ATOM 9726 N N . ARG B 1 309 ? -1.444 -27.297 2.689 1 92.5 309 ARG B N 1
ATOM 9727 C CA . ARG B 1 309 ? -1.888 -26.406 1.615 1 92.5 309 ARG B CA 1
ATOM 9728 C C . ARG B 1 309 ? -2.732 -25.266 2.16 1 92.5 309 ARG B C 1
ATOM 9730 O O . ARG B 1 309 ? -3.117 -25.266 3.332 1 92.5 309 ARG B O 1
ATOM 9737 N N . SER B 1 310 ? -2.91 -24.234 1.33 1 92.38 310 SER B N 1
ATOM 9738 C CA . SER B 1 310 ? -3.756 -23.094 1.63 1 92.38 310 SER B CA 1
ATOM 9739 C C . SER B 1 310 ? -4.824 -22.891 0.562 1 92.38 310 SER B C 1
ATOM 9741 O O . SER B 1 310 ? -4.719 -23.438 -0.539 1 92.38 310 SER B O 1
ATOM 9743 N N . SER B 1 311 ? -5.812 -22.125 0.926 1 92 311 SER B N 1
ATOM 9744 C CA . SER B 1 311 ? -6.945 -21.938 0.027 1 92 311 SER B CA 1
ATOM 9745 C C . SER B 1 311 ? -7.023 -20.5 -0.476 1 92 311 SER B C 1
ATOM 9747 O O . SER B 1 311 ? -6.539 -19.578 0.183 1 92 311 SER B O 1
ATOM 9749 N N . ALA B 1 312 ? -7.59 -20.359 -1.698 1 94.56 312 ALA B N 1
ATOM 9750 C CA . ALA B 1 312 ? -8.062 -19.047 -2.102 1 94.56 312 ALA B CA 1
ATOM 9751 C C . ALA B 1 312 ? -9.297 -18.625 -1.298 1 94.56 312 ALA B C 1
ATOM 9753 O O . ALA B 1 312 ? -10.047 -19.484 -0.831 1 94.56 312 ALA B O 1
ATOM 9754 N N . ILE B 1 313 ? -9.484 -17.375 -1.142 1 96.06 313 ILE B N 1
ATOM 9755 C CA . ILE B 1 313 ? -10.609 -16.906 -0.337 1 96.06 313 ILE B CA 1
ATOM 9756 C C . ILE B 1 313 ? -11.312 -15.75 -1.042 1 96.06 313 ILE B C 1
ATOM 9758 O O . ILE B 1 313 ? -10.734 -15.109 -1.924 1 96.06 313 ILE B O 1
ATOM 9762 N N . THR B 1 314 ? -12.578 -15.508 -0.725 1 97.06 314 THR B N 1
ATOM 9763 C CA . THR B 1 314 ? -13.328 -14.383 -1.265 1 97.06 314 THR B CA 1
ATOM 9764 C C . THR B 1 314 ? -12.883 -13.07 -0.614 1 97.06 314 THR B C 1
ATOM 9766 O O . THR B 1 314 ? -12.227 -13.086 0.429 1 97.06 314 THR B O 1
ATOM 9769 N N . GLU B 1 315 ? -13.188 -11.992 -1.244 1 96.06 315 GLU B N 1
ATOM 9770 C CA . GLU B 1 315 ? -12.859 -10.688 -0.669 1 96.06 315 GLU B CA 1
ATOM 9771 C C . GLU B 1 315 ? -13.516 -10.516 0.701 1 96.06 315 GLU B C 1
ATOM 9773 O O . GLU B 1 315 ? -12.938 -9.883 1.59 1 96.06 315 GLU B O 1
ATOM 9778 N N . GLU B 1 316 ? -14.703 -11.023 0.901 1 96.12 316 GLU B N 1
ATOM 9779 C CA . GLU B 1 316 ? -15.398 -10.961 2.184 1 96.12 316 GLU B CA 1
ATOM 9780 C C . GLU B 1 316 ? -14.578 -11.625 3.287 1 96.12 316 GLU B C 1
ATOM 9782 O O . GLU B 1 316 ? -14.406 -11.055 4.367 1 96.12 316 GLU B O 1
ATOM 9787 N N . VAL B 1 317 ? -14.094 -12.781 3.002 1 97.31 317 VAL B N 1
ATOM 9788 C CA . VAL B 1 317 ? -13.312 -13.523 3.979 1 97.31 317 VAL B CA 1
ATOM 9789 C C . VAL B 1 317 ? -11.992 -12.797 4.242 1 97.31 317 VAL B C 1
ATOM 9791 O O . VAL B 1 317 ? -11.516 -12.766 5.379 1 97.31 317 VAL B O 1
ATOM 9794 N N . PHE B 1 318 ? -11.414 -12.203 3.262 1 97 318 PHE B N 1
ATOM 9795 C CA . PHE B 1 318 ? -10.18 -11.438 3.412 1 97 318 PHE B CA 1
ATOM 9796 C C . PHE B 1 318 ? -10.383 -10.273 4.371 1 97 318 PHE B C 1
ATOM 9798 O O . PHE B 1 318 ? -9.523 -10 5.215 1 97 318 PHE B O 1
ATOM 9805 N N . GLN B 1 319 ? -11.461 -9.594 4.188 1 94.5 319 GLN B N 1
ATOM 9806 C CA . GLN B 1 319 ? -11.734 -8.438 5.031 1 94.5 319 GLN B CA 1
ATOM 9807 C C . GLN B 1 319 ? -11.961 -8.852 6.48 1 94.5 319 GLN B C 1
ATOM 9809 O O . GLN B 1 319 ? -11.656 -8.094 7.402 1 94.5 319 GLN B O 1
ATOM 9814 N N . LEU B 1 320 ? -12.406 -10.078 6.672 1 96 320 LEU B N 1
ATOM 9815 C CA . LEU B 1 320 ? -12.711 -10.562 8.016 1 96 320 LEU B CA 1
ATOM 9816 C C . LEU B 1 320 ? -11.461 -11.117 8.688 1 96 320 LEU B C 1
ATOM 9818 O O . LEU B 1 320 ? -11.219 -10.859 9.875 1 96 320 LEU B O 1
ATOM 9822 N N . ALA B 1 321 ? -10.68 -11.883 7.887 1 95.94 321 ALA B N 1
ATOM 9823 C CA . ALA B 1 321 ? -9.656 -12.68 8.562 1 95.94 321 ALA B CA 1
ATOM 9824 C C . ALA B 1 321 ? -8.258 -12.312 8.062 1 95.94 321 ALA B C 1
ATOM 9826 O O . ALA B 1 321 ? -7.258 -12.734 8.641 1 95.94 321 ALA B O 1
ATOM 9827 N N . GLY B 1 322 ? -8.133 -11.688 7 1 94.38 322 GLY B N 1
ATOM 9828 C CA . GLY B 1 322 ? -6.836 -11.211 6.555 1 94.38 322 GLY B CA 1
ATOM 9829 C C . GLY B 1 322 ? -6.211 -12.086 5.484 1 94.38 322 GLY B C 1
ATOM 9830 O O . GLY B 1 322 ? -6.781 -13.109 5.105 1 94.38 322 GLY B O 1
ATOM 9831 N N . ASN B 1 323 ? -5.07 -11.68 5.062 1 93.38 323 ASN B N 1
ATOM 9832 C CA . ASN B 1 323 ? -4.438 -12.328 3.918 1 93.38 323 ASN B CA 1
ATOM 9833 C C . ASN B 1 323 ? -3.682 -13.586 4.332 1 93.38 323 ASN B C 1
ATOM 9835 O O . ASN B 1 323 ? -3.32 -14.406 3.486 1 93.38 323 ASN B O 1
ATOM 9839 N N . ARG B 1 324 ? -3.426 -13.836 5.609 1 95.06 324 ARG B N 1
ATOM 9840 C CA . ARG B 1 324 ? -2.703 -15.023 6.055 1 95.06 324 ARG B CA 1
ATOM 9841 C C . ARG B 1 324 ? -3.668 -16.125 6.492 1 95.06 324 ARG B C 1
ATOM 9843 O O . ARG B 1 324 ? -3.244 -17.219 6.828 1 95.06 324 ARG B O 1
ATOM 9850 N N . TYR B 1 325 ? -4.922 -15.805 6.398 1 96.5 325 TYR B N 1
ATOM 9851 C CA . TYR B 1 325 ? -5.938 -16.734 6.871 1 96.5 325 TYR B CA 1
ATOM 9852 C C . TYR B 1 325 ? -6.004 -17.969 5.98 1 96.5 325 TYR B C 1
ATOM 9854 O O . TYR B 1 325 ? -5.895 -17.875 4.758 1 96.5 325 TYR B O 1
ATOM 9862 N N . ASN B 1 326 ? -6.125 -19.172 6.547 1 96 326 ASN B N 1
ATOM 9863 C CA . ASN B 1 326 ? -6.285 -20.469 5.883 1 96 326 ASN B CA 1
ATOM 9864 C C . ASN B 1 326 ? -7.352 -21.328 6.562 1 96 326 ASN B C 1
ATOM 9866 O O . ASN B 1 326 ? -7.172 -21.75 7.703 1 96 326 ASN B O 1
ATOM 9870 N N . PRO B 1 327 ? -8.383 -21.516 5.852 1 96.38 327 PRO B N 1
ATOM 9871 C CA . PRO B 1 327 ? -9.469 -22.281 6.473 1 96.38 327 PRO B CA 1
ATOM 9872 C C . PRO B 1 327 ? -9.156 -23.766 6.586 1 96.38 327 PRO B C 1
ATOM 9874 O O . PRO B 1 327 ? -9.891 -24.516 7.25 1 96.38 327 PRO B O 1
ATOM 9877 N N . TYR B 1 328 ? -8.102 -24.297 6.078 1 95.81 328 TYR B N 1
ATOM 9878 C CA . TYR B 1 328 ? -7.832 -25.719 5.965 1 95.81 328 TYR B CA 1
ATOM 9879 C C . TYR B 1 328 ? -7.238 -26.266 7.258 1 95.81 328 TYR B C 1
ATOM 9881 O O . TYR B 1 328 ? -7.066 -27.484 7.402 1 95.81 328 TYR B O 1
ATOM 9889 N N . TRP B 1 329 ? -6.922 -25.453 8.195 1 95.69 329 TRP B N 1
ATOM 9890 C CA . TRP B 1 329 ? -6.234 -26.016 9.359 1 95.69 329 TRP B CA 1
ATOM 9891 C C . TRP B 1 329 ? -7.043 -25.781 10.633 1 95.69 329 TRP B C 1
ATOM 9893 O O . TRP B 1 329 ? -7.992 -25 10.641 1 95.69 329 TRP B O 1
ATOM 9903 N N . GLY B 1 330 ? -6.789 -26.469 11.625 1 96.06 330 GLY B N 1
ATOM 9904 C CA . GLY B 1 330 ? -7.27 -26.344 12.992 1 96.06 330 GLY B CA 1
ATOM 9905 C C . GLY B 1 330 ? -6.371 -27.047 14 1 96.06 330 GLY B C 1
ATOM 9906 O O . GLY B 1 330 ? -5.387 -27.688 13.617 1 96.06 330 GLY B O 1
ATOM 9907 N N . THR B 1 331 ? -6.734 -26.859 15.227 1 93.69 331 THR B N 1
ATOM 9908 C CA . THR B 1 331 ? -5.914 -27.484 16.266 1 93.69 331 THR B CA 1
ATOM 9909 C C . THR B 1 331 ? -6.523 -28.812 16.703 1 93.69 331 THR B C 1
ATOM 9911 O O . THR B 1 331 ? -7.742 -28.938 16.828 1 93.69 331 THR B O 1
ATOM 9914 N N . GLN B 1 332 ? -5.754 -29.875 16.812 1 93.56 332 GLN B N 1
ATOM 9915 C CA . GLN B 1 332 ? -6.09 -31.172 17.391 1 93.56 332 GLN B CA 1
ATOM 9916 C C . GLN B 1 332 ? -5.098 -31.547 18.484 1 93.56 332 GLN B C 1
ATOM 9918 O O . GLN B 1 332 ? -3.902 -31.703 18.219 1 93.56 332 GLN B O 1
ATOM 9923 N N . ASN B 1 333 ? -5.527 -31.719 19.719 1 90.25 333 ASN B N 1
ATOM 9924 C CA . ASN B 1 333 ? -4.66 -32 20.859 1 90.25 333 ASN B CA 1
ATOM 9925 C C . ASN B 1 333 ? -3.506 -31.016 20.953 1 90.25 333 ASN B C 1
ATOM 9927 O O . ASN B 1 333 ? -2.344 -31.406 21.062 1 90.25 333 ASN B O 1
ATOM 9931 N N . ASP B 1 334 ? -3.689 -29.75 20.594 1 87.5 334 ASP B N 1
ATOM 9932 C CA . ASP B 1 334 ? -2.783 -28.609 20.75 1 87.5 334 ASP B CA 1
ATOM 9933 C C . ASP B 1 334 ? -1.729 -28.594 19.656 1 87.5 334 ASP B C 1
ATOM 9935 O O . ASP B 1 334 ? -0.671 -27.984 19.812 1 87.5 334 ASP B O 1
ATOM 9939 N N . LYS B 1 335 ? -1.989 -29.359 18.688 1 91.81 335 LYS B N 1
ATOM 9940 C CA . LYS B 1 335 ? -1.105 -29.344 17.516 1 91.81 335 LYS B CA 1
ATOM 9941 C C . LYS B 1 335 ? -1.857 -28.922 16.266 1 91.81 335 LYS B C 1
ATOM 9943 O O . LYS B 1 335 ? -3.049 -29.188 16.125 1 91.81 335 LYS B O 1
ATOM 9948 N N . ILE B 1 336 ? -1.169 -28.25 15.398 1 94.31 336 ILE B N 1
ATOM 9949 C CA . ILE B 1 336 ? -1.748 -27.781 14.141 1 94.31 336 ILE B CA 1
ATOM 9950 C C . ILE B 1 336 ? -1.94 -28.969 13.195 1 94.31 336 ILE B C 1
ATOM 9952 O O . ILE B 1 336 ? -1.005 -29.734 12.945 1 94.31 336 ILE B O 1
ATOM 9956 N N . ARG B 1 337 ? -3.146 -29.203 12.758 1 96 337 ARG B N 1
ATOM 9957 C CA . ARG B 1 337 ? -3.432 -30.203 11.75 1 96 337 ARG B CA 1
ATOM 9958 C C . ARG B 1 337 ? -4.094 -29.578 10.523 1 96 337 ARG B C 1
ATOM 9960 O O . ARG B 1 337 ? -5.129 -28.922 10.641 1 96 337 ARG B O 1
ATOM 9967 N N . ASN B 1 338 ? -3.488 -29.719 9.43 1 96.19 338 ASN B N 1
ATOM 9968 C CA . ASN B 1 338 ? -4.012 -29.25 8.148 1 96.19 338 ASN B CA 1
ATOM 9969 C C . ASN B 1 338 ? -4.859 -30.312 7.465 1 96.19 338 ASN B C 1
ATOM 9971 O O . ASN B 1 338 ? -4.496 -31.5 7.461 1 96.19 338 ASN B O 1
ATOM 9975 N N . SER B 1 339 ? -5.988 -29.938 6.934 1 96.19 339 SER B N 1
ATOM 9976 C CA . SER B 1 339 ? -6.91 -30.906 6.344 1 96.19 339 SER B CA 1
ATOM 9977 C C . SER B 1 339 ? -6.535 -31.219 4.902 1 96.19 339 SER B C 1
ATOM 9979 O O . SER B 1 339 ? -7.094 -32.125 4.297 1 96.19 339 SER B O 1
ATOM 9981 N N . ARG B 1 340 ? -5.676 -30.531 4.285 1 95.94 340 ARG B N 1
ATOM 9982 C CA . ARG B 1 340 ? -5.176 -30.766 2.936 1 95.94 340 ARG B CA 1
ATOM 9983 C C . ARG B 1 340 ? -3.65 -30.766 2.912 1 95.94 340 ARG B C 1
ATOM 9985 O O . ARG B 1 340 ? -3.023 -29.703 2.795 1 95.94 340 ARG B O 1
ATOM 9992 N N . GLU B 1 341 ? -3.104 -31.875 2.934 1 94.5 341 GLU B N 1
ATOM 9993 C CA . GLU B 1 341 ? -1.65 -32.031 2.896 1 94.5 341 GLU B CA 1
ATOM 9994 C C . GLU B 1 341 ? -1.198 -32.75 1.625 1 94.5 341 GLU B C 1
ATOM 9996 O O . GLU B 1 341 ? -1.929 -33.562 1.08 1 94.5 341 GLU B O 1
ATOM 10001 N N . ARG B 1 342 ? -0.125 -32.406 1.148 1 94.62 342 ARG B N 1
ATOM 10002 C CA . ARG B 1 342 ? 0.507 -33.062 0.018 1 94.62 342 ARG B CA 1
ATOM 10003 C C . ARG B 1 342 ? 1.811 -33.75 0.438 1 94.62 342 ARG B C 1
ATOM 10005 O O . ARG B 1 342 ? 2.621 -33.156 1.148 1 94.62 342 ARG B O 1
ATOM 10012 N N . LYS B 1 343 ? 1.979 -34.938 0.055 1 95.56 343 LYS B N 1
ATOM 10013 C CA . LYS B 1 343 ? 3.199 -35.688 0.318 1 95.56 343 LYS B CA 1
ATOM 10014 C C . LYS B 1 343 ? 3.77 -36.281 -0.969 1 95.56 343 LYS B C 1
ATOM 10016 O O . LYS B 1 343 ? 3.08 -37 -1.681 1 95.56 343 LYS B O 1
ATOM 10021 N N . ILE B 1 344 ? 4.977 -36 -1.255 1 95.75 344 ILE B N 1
ATOM 10022 C CA . ILE B 1 344 ? 5.629 -36.5 -2.467 1 95.75 344 ILE B CA 1
ATOM 10023 C C . ILE B 1 344 ? 6.906 -37.25 -2.102 1 95.75 344 ILE B C 1
ATOM 10025 O O . ILE B 1 344 ? 7.781 -36.688 -1.427 1 95.75 344 ILE B O 1
ATOM 10029 N N . VAL B 1 345 ? 7.043 -38.469 -2.457 1 96.94 345 VAL B N 1
ATOM 10030 C CA . VAL B 1 345 ? 8.234 -39.281 -2.309 1 96.94 345 VAL B CA 1
ATOM 10031 C C . VAL B 1 345 ? 8.445 -40.125 -3.57 1 96.94 345 VAL B C 1
ATOM 10033 O O . VAL B 1 345 ? 7.793 -41.156 -3.752 1 96.94 345 VAL B O 1
ATOM 10036 N N . GLU B 1 346 ? 9.328 -39.719 -4.375 1 97.12 346 GLU B N 1
ATOM 10037 C CA . GLU B 1 346 ? 9.609 -40.406 -5.637 1 97.12 346 GLU B CA 1
ATOM 10038 C C . GLU B 1 346 ? 11.109 -40.5 -5.891 1 97.12 346 GLU B C 1
ATOM 10040 O O . GLU B 1 346 ? 11.648 -39.781 -6.727 1 97.12 346 GLU B O 1
ATOM 10045 N N . PRO B 1 347 ? 11.758 -41.438 -5.34 1 97.81 347 PRO B N 1
ATOM 10046 C CA . PRO B 1 347 ? 13.195 -41.594 -5.543 1 97.81 347 PRO B CA 1
ATOM 10047 C C . PRO B 1 347 ? 13.562 -41.844 -7.008 1 97.81 347 PRO B C 1
ATOM 10049 O O . PRO B 1 347 ? 12.781 -42.406 -7.766 1 97.81 347 PRO B O 1
ATOM 10052 N N . ILE B 1 348 ? 14.789 -41.438 -7.371 1 98.12 348 ILE B N 1
ATOM 10053 C CA . ILE B 1 348 ? 15.297 -41.562 -8.734 1 98.12 348 ILE B CA 1
ATOM 10054 C C . ILE B 1 348 ? 16.656 -42.25 -8.727 1 98.12 348 ILE B C 1
ATOM 10056 O O . ILE B 1 348 ? 17.547 -41.906 -7.949 1 98.12 348 ILE B O 1
ATOM 10060 N N . PHE B 1 349 ? 16.828 -43.25 -9.562 1 98.25 349 PHE B N 1
ATOM 10061 C CA . PHE B 1 349 ? 18.109 -43.875 -9.828 1 98.25 349 PHE B CA 1
ATOM 10062 C C . PHE B 1 349 ? 18.5 -43.719 -11.297 1 98.25 349 PHE B C 1
ATOM 10064 O O . PHE B 1 349 ? 17.688 -43.969 -12.18 1 98.25 349 PHE B O 1
ATOM 10071 N N . MET B 1 350 ? 19.719 -43.312 -11.492 1 98.19 350 MET B N 1
ATOM 10072 C CA . MET B 1 350 ? 20.156 -43.094 -12.867 1 98.19 350 MET B CA 1
ATOM 10073 C C . MET B 1 350 ? 21.547 -43.656 -13.109 1 98.19 350 MET B C 1
ATOM 10075 O O . MET B 1 350 ? 22.406 -43.625 -12.227 1 98.19 350 MET B O 1
ATOM 10079 N N . LEU B 1 351 ? 21.766 -44.156 -14.273 1 98.25 351 LEU B N 1
ATOM 10080 C CA . LEU B 1 351 ? 23.047 -44.625 -14.789 1 98.25 351 LEU B CA 1
ATOM 10081 C C . LEU B 1 351 ? 23.375 -44 -16.125 1 98.25 351 LEU B C 1
ATOM 10083 O O . LEU B 1 351 ? 22.594 -44.094 -17.078 1 98.25 351 LEU B O 1
ATOM 10087 N N . ASN B 1 352 ? 24.484 -43.344 -16.172 1 98.12 352 ASN B N 1
ATOM 10088 C CA . ASN B 1 352 ? 24.891 -42.688 -17.406 1 98.12 352 ASN B CA 1
ATOM 10089 C C . ASN B 1 352 ? 26.266 -43.156 -17.875 1 98.12 352 ASN B C 1
ATOM 10091 O O . ASN B 1 352 ? 27.156 -43.375 -17.047 1 98.12 352 ASN B O 1
ATOM 10095 N N . HIS B 1 353 ? 26.391 -43.25 -19.109 1 98 353 HIS B N 1
ATOM 10096 C CA . HIS B 1 353 ? 27.672 -43.469 -19.797 1 98 353 HIS B CA 1
ATOM 10097 C C . HIS B 1 353 ? 28.031 -42.281 -20.672 1 98 353 HIS B C 1
ATOM 10099 O O . HIS B 1 353 ? 27.203 -41.812 -21.469 1 98 353 HIS B O 1
ATOM 10105 N N . PHE B 1 354 ? 29.219 -41.844 -20.453 1 95.94 354 PHE B N 1
ATOM 10106 C CA . PHE B 1 354 ? 29.688 -40.688 -21.234 1 95.94 354 PHE B CA 1
ATOM 10107 C C . PHE B 1 354 ? 30.875 -41.094 -22.109 1 95.94 354 PHE B C 1
ATOM 10109 O O . PHE B 1 354 ? 31.844 -41.688 -21.625 1 95.94 354 PHE B O 1
ATOM 10116 N N . TYR B 1 355 ? 30.719 -40.812 -23.328 1 96.81 355 TYR B N 1
ATOM 10117 C CA . TYR B 1 355 ? 31.797 -40.969 -24.281 1 96.81 355 TYR B CA 1
ATOM 10118 C C . TYR B 1 355 ? 32.188 -39.625 -24.891 1 96.81 355 TYR B C 1
ATOM 10120 O O . TYR B 1 355 ? 31.344 -38.938 -25.484 1 96.81 355 TYR B O 1
ATOM 10128 N N . THR B 1 356 ? 33.375 -39.188 -24.719 1 91.31 356 THR B N 1
ATOM 10129 C CA . THR B 1 356 ? 33.781 -37.875 -25.188 1 91.31 356 THR B CA 1
ATOM 10130 C C . THR B 1 356 ? 35.062 -37.969 -26 1 91.31 356 THR B C 1
ATOM 10132 O O . THR B 1 356 ? 36.062 -38.562 -25.531 1 91.31 356 THR B O 1
ATOM 10135 N N . THR B 1 357 ? 35.094 -37.375 -27.094 1 91.31 357 THR B N 1
ATOM 10136 C CA . THR B 1 357 ? 36.25 -37.156 -27.938 1 91.31 357 THR B CA 1
ATOM 10137 C C . THR B 1 357 ? 36.375 -35.688 -28.344 1 91.31 357 THR B C 1
ATOM 10139 O O . THR B 1 357 ? 35.594 -34.875 -27.906 1 91.31 357 THR B O 1
ATOM 10142 N N . LYS B 1 358 ? 37.375 -35.375 -29.141 1 83.19 358 LYS B N 1
ATOM 10143 C CA . LYS B 1 358 ? 37.594 -34 -29.547 1 83.19 358 LYS B CA 1
ATOM 10144 C C . LYS B 1 358 ? 36.438 -33.469 -30.375 1 83.19 358 LYS B C 1
ATOM 10146 O O . LYS B 1 358 ? 36.062 -32.312 -30.281 1 83.19 358 LYS B O 1
ATOM 10151 N N . ARG B 1 359 ? 35.812 -34.312 -31.156 1 89 359 ARG B N 1
ATOM 10152 C CA . ARG B 1 359 ? 34.812 -33.844 -32.094 1 89 359 ARG B CA 1
ATOM 10153 C C . ARG B 1 359 ? 33.438 -34.469 -31.797 1 89 359 ARG B C 1
ATOM 10155 O O . ARG B 1 359 ? 32.438 -34.094 -32.406 1 89 359 ARG B O 1
ATOM 10162 N N . PHE B 1 360 ? 33.406 -35.469 -30.938 1 93.06 360 PHE B N 1
ATOM 10163 C CA . PHE B 1 360 ? 32.156 -36.188 -30.734 1 93.06 360 PHE B CA 1
ATOM 10164 C C . PHE B 1 360 ? 31.953 -36.469 -29.25 1 93.06 360 PHE B C 1
ATOM 10166 O O . PHE B 1 360 ? 32.844 -36.969 -28.578 1 93.06 360 PHE B O 1
ATOM 10173 N N . THR B 1 361 ? 30.812 -36.156 -28.812 1 94.75 361 THR B N 1
ATOM 10174 C CA . THR B 1 361 ? 30.406 -36.5 -27.453 1 94.75 361 THR B CA 1
ATOM 10175 C C . THR B 1 361 ? 29.078 -37.25 -27.453 1 94.75 361 THR B C 1
ATOM 10177 O O . THR B 1 361 ? 28.188 -36.938 -28.234 1 94.75 361 THR B O 1
ATOM 10180 N N . LEU B 1 362 ? 28.953 -38.281 -26.641 1 96.94 362 LEU B N 1
ATOM 10181 C CA . LEU B 1 362 ? 27.766 -39.125 -26.516 1 96.94 362 LEU B CA 1
ATOM 10182 C C . LEU B 1 362 ? 27.406 -39.375 -25.062 1 96.94 362 LEU B C 1
ATOM 10184 O O . LEU B 1 362 ? 28.266 -39.75 -24.266 1 96.94 362 LEU B O 1
ATOM 10188 N N . ASN B 1 363 ? 26.219 -39.062 -24.688 1 97.56 363 ASN B N 1
ATOM 10189 C CA . ASN B 1 363 ? 25.672 -39.312 -23.359 1 97.56 363 ASN B CA 1
ATOM 10190 C C . ASN B 1 363 ? 24.484 -40.281 -23.422 1 97.56 363 ASN B C 1
ATOM 10192 O O . ASN B 1 363 ? 23.438 -39.938 -23.984 1 97.56 363 ASN B O 1
ATOM 10196 N N . THR B 1 364 ? 24.625 -41.406 -22.922 1 97.94 364 THR B N 1
ATOM 10197 C CA . THR B 1 364 ? 23.547 -42.406 -22.859 1 97.94 364 THR B CA 1
ATOM 10198 C C . THR B 1 364 ? 23.156 -42.688 -21.406 1 97.94 364 THR B C 1
ATOM 10200 O O . THR B 1 364 ? 24.031 -42.906 -20.562 1 97.94 364 THR B O 1
ATOM 10203 N N . GLY B 1 365 ? 21.891 -42.625 -21.172 1 97.56 365 GLY B N 1
ATOM 10204 C CA . GLY B 1 365 ? 21.469 -42.75 -19.781 1 97.56 365 GLY B CA 1
ATOM 10205 C C . GLY B 1 365 ? 20.234 -43.625 -19.625 1 97.56 365 GLY B C 1
ATOM 10206 O O . GLY B 1 365 ? 19.375 -43.656 -20.516 1 97.56 365 GLY B O 1
ATOM 10207 N N . LEU B 1 366 ? 20.156 -44.312 -18.484 1 97.94 366 LEU B N 1
ATOM 10208 C CA . LEU B 1 366 ? 19 -45.062 -18 1 97.94 366 LEU B CA 1
ATOM 10209 C C . LEU B 1 366 ? 18.547 -44.5 -16.641 1 97.94 366 LEU B C 1
ATOM 10211 O O . LEU B 1 366 ? 19.375 -44.156 -15.797 1 97.94 366 LEU B O 1
ATOM 10215 N N . SER B 1 367 ? 17.266 -44.438 -16.547 1 97.94 367 SER B N 1
ATOM 10216 C CA . SER B 1 367 ? 16.781 -43.969 -15.25 1 97.94 367 SER B CA 1
ATOM 10217 C C . SER B 1 367 ? 15.516 -44.75 -14.836 1 97.94 367 SER B C 1
ATOM 10219 O O . SER B 1 367 ? 14.75 -45.188 -15.688 1 97.94 367 SER B O 1
ATOM 10221 N N . TYR B 1 368 ? 15.359 -44.938 -13.539 1 98.31 368 TYR B N 1
ATOM 10222 C CA . TYR B 1 368 ? 14.188 -45.531 -12.93 1 98.31 368 TYR B CA 1
ATOM 10223 C C . TYR B 1 368 ? 13.695 -44.688 -11.75 1 98.31 368 TYR B C 1
ATOM 10225 O O . TYR B 1 368 ? 14.453 -44.406 -10.828 1 98.31 368 TYR B O 1
ATOM 10233 N N . GLN B 1 369 ? 12.477 -44.281 -11.852 1 98.06 369 GLN B N 1
ATOM 10234 C CA . GLN B 1 369 ? 11.836 -43.5 -10.812 1 98.06 369 GLN B CA 1
ATOM 10235 C C . GLN B 1 369 ? 10.547 -44.156 -10.32 1 98.06 369 GLN B C 1
ATOM 10237 O O . GLN B 1 369 ? 9.758 -44.656 -11.125 1 98.06 369 GLN B O 1
ATOM 10242 N N . PHE B 1 370 ? 10.359 -44.219 -9.016 1 97.81 370 PHE B N 1
ATOM 10243 C CA . PHE B 1 370 ? 9.164 -44.812 -8.438 1 97.81 370 PHE B CA 1
ATOM 10244 C C . PHE B 1 370 ? 8.766 -44.125 -7.148 1 97.81 370 PHE B C 1
ATOM 10246 O O . PHE B 1 370 ? 9.594 -43.469 -6.504 1 97.81 370 PHE B O 1
ATOM 10253 N N . GLY B 1 371 ? 7.527 -44.219 -6.867 1 97.56 371 GLY B N 1
ATOM 10254 C CA . GLY B 1 371 ? 7.086 -43.625 -5.617 1 97.56 371 GLY B CA 1
ATOM 10255 C C . GLY B 1 371 ? 5.672 -43.062 -5.684 1 97.56 371 GLY B C 1
ATOM 10256 O O . GLY B 1 371 ? 4.871 -43.5 -6.512 1 97.56 371 GLY B O 1
ATOM 10257 N N . THR B 1 372 ? 5.367 -42.188 -4.672 1 97.12 372 THR B N 1
ATOM 10258 C CA . THR B 1 372 ? 3.977 -41.75 -4.523 1 97.12 372 THR B CA 1
ATOM 10259 C C . THR B 1 372 ? 3.869 -40.25 -4.441 1 97.12 372 THR B C 1
ATOM 10261 O O . THR B 1 372 ? 4.793 -39.562 -3.977 1 97.12 372 THR B O 1
ATOM 10264 N N . ASN B 1 373 ? 2.844 -39.719 -4.965 1 95.81 373 ASN B N 1
ATOM 10265 C CA . ASN B 1 373 ? 2.32 -38.344 -4.781 1 95.81 373 ASN B CA 1
ATOM 10266 C C . ASN B 1 373 ? 0.914 -38.375 -4.191 1 95.81 373 ASN B C 1
ATOM 10268 O O . ASN B 1 373 ? -0.043 -38.75 -4.871 1 95.81 373 ASN B O 1
ATOM 10272 N N . SER B 1 374 ? 0.784 -37.969 -2.984 1 96.31 374 SER B N 1
ATOM 10273 C CA . SER B 1 374 ? -0.486 -38.094 -2.275 1 96.31 374 SER B CA 1
ATOM 10274 C C . SER B 1 374 ? -1.017 -36.719 -1.868 1 96.31 374 SER B C 1
ATOM 10276 O O . SER B 1 374 ? -0.248 -35.844 -1.468 1 96.31 374 SER B O 1
ATOM 10278 N N . LYS B 1 375 ? -2.303 -36.594 -2.006 1 95.56 375 LYS B N 1
ATOM 10279 C CA . LYS B 1 375 ? -3.004 -35.375 -1.593 1 95.56 375 LYS B CA 1
ATOM 10280 C C . LYS B 1 375 ? -4.113 -35.688 -0.594 1 95.56 375 LYS B C 1
ATOM 10282 O O . LYS B 1 375 ? -5.059 -36.406 -0.918 1 95.56 375 LYS B O 1
ATOM 10287 N N . GLY B 1 376 ? -3.979 -35.094 0.563 1 95.44 376 GLY B N 1
ATOM 10288 C CA . GLY B 1 376 ? -4.977 -35.312 1.596 1 95.44 376 GLY B CA 1
ATOM 10289 C C . GLY B 1 376 ? -6.203 -34.438 1.444 1 95.44 376 GLY B C 1
ATOM 10290 O O . GLY B 1 376 ? -6.098 -33.281 0.993 1 95.44 376 GLY B O 1
ATOM 10291 N N . ARG B 1 377 ? -7.379 -35 1.839 1 95.5 377 ARG B N 1
ATOM 10292 C CA . ARG B 1 377 ? -8.641 -34.281 1.775 1 95.5 377 ARG B CA 1
ATOM 10293 C C . ARG B 1 377 ? -9.578 -34.719 2.895 1 95.5 377 ARG B C 1
ATOM 10295 O O . ARG B 1 377 ? -9.5 -35.844 3.377 1 95.5 377 ARG B O 1
ATOM 10302 N N . LEU B 1 378 ? -10.383 -33.781 3.266 1 95.38 378 LEU B N 1
ATOM 10303 C CA . LEU B 1 378 ? -11.445 -34.094 4.219 1 95.38 378 LEU B CA 1
ATOM 10304 C C . LEU B 1 378 ? -12.766 -34.312 3.498 1 95.38 378 LEU B C 1
ATOM 10306 O O . LEU B 1 378 ? -13.258 -33.438 2.785 1 95.38 378 LEU B O 1
ATOM 10310 N N . GLY B 1 379 ? -13.281 -35.562 3.6 1 93.94 379 GLY B N 1
ATOM 10311 C CA . GLY B 1 379 ? -14.57 -35.906 3.018 1 93.94 379 GLY B CA 1
ATOM 10312 C C . GLY B 1 379 ? -15.711 -35.844 4.016 1 93.94 379 GLY B C 1
ATOM 10313 O O . GLY B 1 379 ? -15.523 -36.125 5.195 1 93.94 379 GLY B O 1
ATOM 10314 N N . TYR B 1 380 ? -16.828 -35.406 3.59 1 92.75 380 TYR B N 1
ATOM 10315 C CA . TYR B 1 380 ? -18.031 -35.406 4.426 1 92.75 380 TYR B CA 1
ATOM 10316 C C . TYR B 1 380 ? -19.219 -36 3.668 1 92.75 380 TYR B C 1
ATOM 10318 O O . TYR B 1 380 ? -19.391 -35.75 2.471 1 92.75 380 TYR B O 1
ATOM 10326 N N . TYR B 1 381 ? -19.953 -36.781 4.242 1 89.31 381 TYR B N 1
ATOM 10327 C CA . TYR B 1 381 ? -21.047 -37.562 3.662 1 89.31 381 TYR B CA 1
ATOM 10328 C C . TYR B 1 381 ? -22.328 -37.406 4.465 1 89.31 381 TYR B C 1
ATOM 10330 O O . TYR B 1 381 ? -22.422 -37.875 5.602 1 89.31 381 TYR B O 1
ATOM 10338 N N . ASN B 1 382 ? -23.328 -36.75 3.934 1 82.5 382 ASN B N 1
ATOM 10339 C CA . ASN B 1 382 ? -24.578 -36.438 4.598 1 82.5 382 ASN B CA 1
ATOM 10340 C C . ASN B 1 382 ? -24.344 -35.688 5.91 1 82.5 382 ASN B C 1
ATOM 10342 O O . ASN B 1 382 ? -24.938 -36.031 6.938 1 82.5 382 ASN B O 1
ATOM 10346 N N . ALA B 1 383 ? -23.453 -34.844 5.953 1 88.69 383 ALA B N 1
ATOM 10347 C CA . ALA B 1 383 ? -23.047 -34.031 7.102 1 88.69 383 ALA B CA 1
ATOM 10348 C C . ALA B 1 383 ? -22.75 -32.594 6.684 1 88.69 383 ALA B C 1
ATOM 10350 O O . ALA B 1 383 ? -22.516 -32.312 5.504 1 88.69 383 ALA B O 1
ATOM 10351 N N . PRO B 1 384 ? -22.844 -31.672 7.645 1 90.31 384 PRO B N 1
ATOM 10352 C CA . PRO B 1 384 ? -22.547 -30.281 7.301 1 90.31 384 PRO B CA 1
ATOM 10353 C C . PRO B 1 384 ? -21.109 -30.094 6.828 1 90.31 384 PRO B C 1
ATOM 10355 O O . PRO B 1 384 ? -20.203 -30.781 7.297 1 90.31 384 PRO B O 1
ATOM 10358 N N . ASN B 1 385 ? -21 -29.125 5.91 1 93.19 385 ASN B N 1
ATOM 10359 C CA . ASN B 1 385 ? -19.672 -28.781 5.426 1 93.19 385 ASN B CA 1
ATOM 10360 C C . ASN B 1 385 ? -18.766 -28.281 6.551 1 93.19 385 ASN B C 1
ATOM 10362 O O . ASN B 1 385 ? -19.109 -27.328 7.242 1 93.19 385 ASN B O 1
ATOM 10366 N N . PRO B 1 386 ? -17.688 -28.859 6.746 1 94.31 386 PRO B N 1
ATOM 10367 C CA . PRO B 1 386 ? -16.828 -28.469 7.867 1 94.31 386 PRO B CA 1
ATOM 10368 C C . PRO B 1 386 ? -16.016 -27.203 7.578 1 94.31 386 PRO B C 1
ATOM 10370 O O . PRO B 1 386 ? -15.414 -26.641 8.492 1 94.31 386 PRO B O 1
ATOM 10373 N N . ASP B 1 387 ? -15.914 -26.719 6.363 1 94.31 387 ASP B N 1
ATOM 10374 C CA . ASP B 1 387 ? -15.18 -25.516 5.977 1 94.31 387 ASP B CA 1
ATOM 10375 C C . ASP B 1 387 ? -15.859 -24.266 6.516 1 94.31 387 ASP B C 1
ATOM 10377 O O . ASP B 1 387 ? -17.016 -23.984 6.191 1 94.31 387 ASP B O 1
ATOM 10381 N N . LYS B 1 388 ? -15.102 -23.469 7.238 1 95.44 388 LYS B N 1
ATOM 10382 C CA . LYS B 1 388 ? -15.68 -22.297 7.895 1 95.44 388 LYS B CA 1
ATOM 10383 C C . LYS B 1 388 ? -15.977 -21.203 6.883 1 95.44 388 LYS B C 1
ATOM 10385 O O . LYS B 1 388 ? -16.719 -20.266 7.176 1 95.44 388 LYS B O 1
ATOM 10390 N N . THR B 1 389 ? -15.414 -21.281 5.746 1 96.25 389 THR B N 1
ATOM 10391 C CA . THR B 1 389 ? -15.641 -20.266 4.723 1 96.25 389 THR B CA 1
ATOM 10392 C C . THR B 1 389 ? -16.766 -20.688 3.775 1 96.25 389 THR B C 1
ATOM 10394 O O . THR B 1 389 ? -16.922 -20.109 2.699 1 96.25 389 THR B O 1
ATOM 10397 N N . TYR B 1 390 ? -17.531 -21.734 4.203 1 95.25 390 TYR B N 1
ATOM 10398 C CA . TYR B 1 390 ? -18.719 -22.125 3.453 1 95.25 390 TYR B CA 1
ATOM 10399 C C . TYR B 1 390 ? -19.703 -20.969 3.354 1 95.25 390 TYR B C 1
ATOM 10401 O O . TYR B 1 390 ? -19.922 -20.25 4.332 1 95.25 390 TYR B O 1
ATOM 10409 N N . TYR B 1 391 ? -20.281 -20.703 2.189 1 95 391 TYR B N 1
ATOM 10410 C CA . TYR B 1 391 ? -21.016 -19.484 1.892 1 95 391 TYR B CA 1
ATOM 10411 C C . TYR B 1 391 ? -22.172 -19.297 2.861 1 95 391 TYR B C 1
ATOM 10413 O O . TYR B 1 391 ? -22.562 -18.156 3.178 1 95 391 TYR B O 1
ATOM 10421 N N . ARG B 1 392 ? -22.734 -20.344 3.438 1 93.62 392 ARG B N 1
ATOM 10422 C CA . ARG B 1 392 ? -23.875 -20.234 4.328 1 93.62 392 ARG B CA 1
ATOM 10423 C C . ARG B 1 392 ? -23.453 -19.75 5.711 1 93.62 392 ARG B C 1
ATOM 10425 O O . ARG B 1 392 ? -24.297 -19.328 6.512 1 93.62 392 ARG B O 1
ATOM 10432 N N . TYR B 1 393 ? -22.172 -19.812 6.023 1 95.38 393 TYR B N 1
ATOM 10433 C CA . TYR B 1 393 ? -21.672 -19.422 7.332 1 95.38 393 TYR B CA 1
ATOM 10434 C C . TYR B 1 393 ? -21.188 -17.984 7.312 1 95.38 393 TYR B C 1
ATOM 10436 O O . TYR B 1 393 ? -20.766 -17.438 8.344 1 95.38 393 TYR B O 1
ATOM 10444 N N . LEU B 1 394 ? -21.281 -17.25 6.203 1 96.62 394 LEU B N 1
ATOM 10445 C CA . LEU B 1 394 ? -20.703 -15.922 6.043 1 96.62 394 LEU B CA 1
ATOM 10446 C C . LEU B 1 394 ? -21.781 -14.852 6 1 96.62 394 LEU B C 1
ATOM 10448 O O . LEU B 1 394 ? -22.938 -15.148 5.645 1 96.62 394 LEU B O 1
ATOM 10452 N N . PRO B 1 395 ? -21.438 -13.578 6.293 1 95 395 PRO B N 1
ATOM 10453 C CA . PRO B 1 395 ? -22.406 -12.484 6.348 1 95 395 PRO B CA 1
ATOM 10454 C C . PRO B 1 395 ? -23.125 -12.266 5.02 1 95 395 PRO B C 1
ATOM 10456 O O . PRO B 1 395 ? -24.328 -11.953 5.004 1 95 395 PRO B O 1
ATOM 10459 N N . SER B 1 396 ? -22.5 -12.453 3.93 1 94.5 396 SER B N 1
ATOM 10460 C CA . SER B 1 396 ? -23.078 -12.164 2.619 1 94.5 396 SER B CA 1
ATOM 10461 C C . SER B 1 396 ? -24.328 -12.992 2.365 1 94.5 396 SER B C 1
ATOM 10463 O O . SER B 1 396 ? -25.266 -12.531 1.709 1 94.5 396 SER B O 1
ATOM 10465 N N . TYR B 1 397 ? -24.359 -14.289 2.912 1 93.75 397 TYR B N 1
ATOM 10466 C CA . TYR B 1 397 ? -25.516 -15.156 2.732 1 93.75 397 TYR B CA 1
ATOM 10467 C C . TYR B 1 397 ? -26.766 -14.523 3.322 1 93.75 397 TYR B C 1
ATOM 10469 O O . TYR B 1 397 ? -27.859 -14.609 2.734 1 93.75 397 TYR B O 1
ATOM 10477 N N . TYR B 1 398 ? -26.625 -13.805 4.371 1 92.25 398 TYR B N 1
ATOM 10478 C CA . TYR B 1 398 ? -27.75 -13.195 5.078 1 92.25 398 TYR B CA 1
ATOM 10479 C C . TYR B 1 398 ? -28.109 -11.844 4.469 1 92.25 398 TYR B C 1
ATOM 10481 O O . TYR B 1 398 ? -29.266 -11.445 4.465 1 92.25 398 TYR B O 1
ATOM 10489 N N . ILE B 1 399 ? -27.125 -11.156 4.043 1 91.56 399 ILE B N 1
ATOM 10490 C CA . ILE B 1 399 ? -27.375 -9.867 3.395 1 91.56 399 ILE B CA 1
ATOM 10491 C C . ILE B 1 399 ? -28.109 -10.086 2.08 1 91.56 399 ILE B C 1
ATOM 10493 O O . ILE B 1 399 ? -29 -9.305 1.728 1 91.56 399 ILE B O 1
ATOM 10497 N N . ASN B 1 400 ? -27.766 -11.234 1.361 1 89.31 400 ASN B N 1
ATOM 10498 C CA . ASN B 1 400 ? -28.328 -11.5 0.042 1 89.31 400 ASN B CA 1
ATOM 10499 C C . ASN B 1 400 ? -29.547 -12.414 0.125 1 89.31 400 ASN B C 1
ATOM 10501 O O . ASN B 1 400 ? -29.953 -13.008 -0.877 1 89.31 400 ASN B O 1
ATOM 10505 N N . SER B 1 401 ? -30.125 -12.43 1.274 1 85.94 401 SER B N 1
ATOM 10506 C CA . SER B 1 401 ? -31.312 -13.25 1.442 1 85.94 401 SER B CA 1
ATOM 10507 C C . SER B 1 401 ? -32.438 -12.812 0.496 1 85.94 401 SER B C 1
ATOM 10509 O O . SER B 1 401 ? -32.688 -11.617 0.338 1 85.94 401 SER B O 1
ATOM 10511 N N . PRO B 1 402 ? -33.094 -13.781 -0.096 1 76.56 402 PRO B N 1
ATOM 10512 C CA . PRO B 1 402 ? -34.188 -13.445 -1.042 1 76.56 402 PRO B CA 1
ATOM 10513 C C . PRO B 1 402 ? -35.375 -12.758 -0.371 1 76.56 402 PRO B C 1
ATOM 10515 O O . PRO B 1 402 ? -36.125 -12.062 -1.036 1 76.56 402 PRO B O 1
ATOM 10518 N N . ILE B 1 403 ? -35.5 -12.891 0.946 1 78.06 403 ILE B N 1
ATOM 10519 C CA . ILE B 1 403 ? -36.625 -12.305 1.634 1 78.06 403 ILE B CA 1
ATOM 10520 C C . ILE B 1 403 ? -36.25 -10.93 2.189 1 78.06 403 ILE B C 1
ATOM 10522 O O . ILE B 1 403 ? -37.062 -10.281 2.857 1 78.06 403 ILE B O 1
ATOM 10526 N N . GLY B 1 404 ? -35.125 -10.492 1.878 1 82 404 GLY B N 1
ATOM 10527 C CA . GLY B 1 404 ? -34.625 -9.203 2.334 1 82 404 GLY B CA 1
ATOM 10528 C C . GLY B 1 404 ? -33.344 -9.312 3.141 1 82 404 GLY B C 1
ATOM 10529 O O . GLY B 1 404 ? -33.094 -10.328 3.807 1 82 404 GLY B O 1
ATOM 10530 N N . ALA B 1 405 ? -32.625 -8.172 3.158 1 85.81 405 ALA B N 1
ATOM 10531 C CA . ALA B 1 405 ? -31.344 -8.18 3.855 1 85.81 405 ALA B CA 1
ATOM 10532 C C . ALA B 1 405 ? -31.547 -8.305 5.363 1 85.81 405 ALA B C 1
ATOM 10534 O O . ALA B 1 405 ? -32.375 -7.598 5.949 1 85.81 405 ALA B O 1
ATOM 10535 N N . ASN B 1 406 ? -30.875 -9.25 5.988 1 87.25 406 ASN B N 1
ATOM 10536 C CA . ASN B 1 406 ? -30.875 -9.477 7.43 1 87.25 406 ASN B CA 1
ATOM 10537 C C . ASN B 1 406 ? -29.547 -9.07 8.062 1 87.25 406 ASN B C 1
ATOM 10539 O O . ASN B 1 406 ? -28.688 -9.914 8.312 1 87.25 406 ASN B O 1
ATOM 10543 N N . PHE B 1 407 ? -29.5 -7.805 8.484 1 88.62 407 PHE B N 1
ATOM 10544 C CA . PHE B 1 407 ? -28.219 -7.277 8.977 1 88.62 407 PHE B CA 1
ATOM 10545 C C . PHE B 1 407 ? -27.906 -7.844 10.352 1 88.62 407 PHE B C 1
ATOM 10547 O O . PHE B 1 407 ? -26.734 -8.016 10.703 1 88.62 407 PHE B O 1
ATOM 10554 N N . ILE B 1 408 ? -28.844 -8.148 11.141 1 86.12 408 ILE B N 1
ATOM 10555 C CA . ILE B 1 408 ? -28.625 -8.75 12.445 1 86.12 408 ILE B CA 1
ATOM 10556 C C . ILE B 1 408 ? -28 -10.141 12.273 1 86.12 408 ILE B C 1
ATOM 10558 O O . ILE B 1 408 ? -27.016 -10.469 12.945 1 86.12 408 ILE B O 1
ATOM 10562 N N . GLY B 1 409 ? -28.594 -10.898 11.336 1 90.44 409 GLY B N 1
ATOM 10563 C CA . GLY B 1 409 ? -28.031 -12.203 11.031 1 90.44 409 GLY B CA 1
ATOM 10564 C C . GLY B 1 409 ? -26.625 -12.125 10.469 1 90.44 409 GLY B C 1
ATOM 10565 O O . GLY B 1 409 ? -25.781 -12.961 10.781 1 90.44 409 GLY B O 1
ATOM 10566 N N . ALA B 1 410 ? -26.453 -11.164 9.602 1 93.38 410 ALA B N 1
ATOM 10567 C CA . ALA B 1 410 ? -25.141 -10.961 9.016 1 93.38 410 ALA B CA 1
ATOM 10568 C C . ALA B 1 410 ? -24.094 -10.648 10.086 1 93.38 410 ALA B C 1
ATOM 10570 O O . ALA B 1 410 ? -22.969 -11.164 10.039 1 93.38 410 ALA B O 1
ATOM 10571 N N . ASN B 1 411 ? -24.469 -9.805 11.078 1 91.69 411 ASN B N 1
ATOM 10572 C CA . ASN B 1 411 ? -23.547 -9.461 12.156 1 91.69 411 ASN B CA 1
ATOM 10573 C C . ASN B 1 411 ? -23.281 -10.656 13.07 1 91.69 411 ASN B C 1
ATOM 10575 O O . ASN B 1 411 ? -22.172 -10.812 13.578 1 91.69 411 ASN B O 1
ATOM 10579 N N . MET B 1 412 ? -24.281 -11.461 13.258 1 91.25 412 MET B N 1
ATOM 10580 C CA . MET B 1 412 ? -24.094 -12.672 14.047 1 91.25 412 MET B CA 1
ATOM 10581 C C . MET B 1 412 ? -23.141 -13.641 13.344 1 91.25 412 MET B C 1
ATOM 10583 O O . MET B 1 412 ? -22.297 -14.266 13.992 1 91.25 412 MET B O 1
ATOM 10587 N N . ALA B 1 413 ? -23.359 -13.797 12.062 1 94.75 413 ALA B N 1
ATOM 10588 C CA . ALA B 1 413 ? -22.469 -14.648 11.281 1 94.75 413 ALA B CA 1
ATOM 10589 C C . ALA B 1 413 ? -21.031 -14.133 11.336 1 94.75 413 ALA B C 1
ATOM 10591 O O . ALA B 1 413 ? -20.078 -14.922 11.422 1 94.75 413 ALA B O 1
ATOM 10592 N N . LYS B 1 414 ? -20.938 -12.852 11.219 1 95.31 414 LYS B N 1
ATOM 10593 C CA . LYS B 1 414 ? -19.625 -12.227 11.312 1 95.31 414 LYS B CA 1
ATOM 10594 C C . LYS B 1 414 ? -18.953 -12.539 12.656 1 95.31 414 LYS B C 1
ATOM 10596 O O . LYS B 1 414 ? -17.797 -12.961 12.695 1 95.31 414 LYS B O 1
ATOM 10601 N N . ASP B 1 415 ? -19.672 -12.336 13.758 1 93.19 415 ASP B N 1
ATOM 10602 C CA . ASP B 1 415 ? -19.141 -12.602 15.086 1 93.19 415 ASP B CA 1
ATOM 10603 C C . ASP B 1 415 ? -18.812 -14.086 15.266 1 93.19 415 ASP B C 1
ATOM 10605 O O . ASP B 1 415 ? -17.797 -14.43 15.875 1 93.19 415 ASP B O 1
ATOM 10609 N N . GLY B 1 416 ? -19.688 -14.891 14.766 1 93.75 416 GLY B N 1
ATOM 10610 C CA . GLY B 1 416 ? -19.438 -16.328 14.82 1 93.75 416 GLY B CA 1
ATOM 10611 C C . GLY B 1 416 ? -18.156 -16.734 14.109 1 93.75 416 GLY B C 1
ATOM 10612 O O . GLY B 1 416 ? -17.391 -17.562 14.617 1 93.75 416 GLY B O 1
ATOM 10613 N N . PHE B 1 417 ? -18 -16.203 12.953 1 96.56 417 PHE B N 1
ATOM 10614 C CA . PHE B 1 417 ? -16.797 -16.5 12.172 1 96.56 417 PHE B CA 1
ATOM 10615 C C . PHE B 1 417 ? -15.555 -16 12.883 1 96.56 417 PHE B C 1
ATOM 10617 O O . PHE B 1 417 ? -14.555 -16.719 12.969 1 96.56 417 PHE B O 1
ATOM 10624 N N . LEU B 1 418 ? -15.617 -14.758 13.406 1 95.81 418 LEU B N 1
ATOM 10625 C CA . LEU B 1 418 ? -14.453 -14.141 14.039 1 95.81 418 LEU B CA 1
ATOM 10626 C C . LEU B 1 418 ? -14.094 -14.867 15.328 1 95.81 418 LEU B C 1
ATOM 10628 O O . LEU B 1 418 ? -12.914 -14.945 15.688 1 95.81 418 LEU B O 1
ATOM 10632 N N . ASN B 1 419 ? -15.07 -15.391 15.969 1 93.5 419 ASN B N 1
ATOM 10633 C CA . ASN B 1 419 ? -14.82 -16.094 17.219 1 93.5 419 ASN B CA 1
ATOM 10634 C C . ASN B 1 419 ? -14.227 -17.484 16.969 1 93.5 419 ASN B C 1
ATOM 10636 O O . ASN B 1 419 ? -13.492 -18.016 17.812 1 93.5 419 ASN B O 1
ATOM 10640 N N . ASN B 1 420 ? -14.578 -18.109 15.836 1 93.06 420 ASN B N 1
ATOM 10641 C CA . ASN B 1 420 ? -14.102 -19.438 15.492 1 93.06 420 ASN B CA 1
ATOM 10642 C C . ASN B 1 420 ? -13.805 -19.562 14 1 93.06 420 ASN B C 1
ATOM 10644 O O . ASN B 1 420 ? -14.445 -20.344 13.297 1 93.06 420 ASN B O 1
ATOM 10648 N N . PRO B 1 421 ? -12.766 -18.953 13.586 1 95 421 PRO B N 1
ATOM 10649 C CA . PRO B 1 421 ? -12.492 -18.922 12.148 1 95 421 PRO B CA 1
ATOM 10650 C C . PRO B 1 421 ? -11.883 -20.219 11.641 1 95 421 PRO B C 1
ATOM 10652 O O . PRO B 1 421 ? -11.891 -20.484 10.43 1 95 421 PRO B O 1
ATOM 10655 N N . GLN B 1 422 ? -11.406 -21.156 12.531 1 96.31 422 GLN B N 1
ATOM 10656 C CA . GLN B 1 422 ? -10.633 -22.297 12.086 1 96.31 422 GLN B CA 1
ATOM 10657 C C . GLN B 1 422 ? -11.469 -23.578 12.141 1 96.31 422 GLN B C 1
ATOM 10659 O O . GLN B 1 422 ? -12.492 -23.625 12.828 1 96.31 422 GLN B O 1
ATOM 10664 N N . LEU B 1 423 ? -10.961 -24.609 11.328 1 95.94 423 LEU B N 1
ATOM 10665 C CA . LEU B 1 423 ? -11.547 -25.953 11.344 1 95.94 423 LEU B CA 1
ATOM 10666 C C . LEU B 1 423 ? -11.531 -26.547 12.75 1 95.94 423 LEU B C 1
ATOM 10668 O O . LEU B 1 423 ? -10.516 -26.453 13.445 1 95.94 423 LEU B O 1
ATOM 10672 N N . ASN B 1 424 ? -12.648 -27.109 13.195 1 94.75 424 ASN B N 1
ATOM 10673 C CA . ASN B 1 424 ? -12.734 -27.703 14.516 1 94.75 424 ASN B CA 1
ATOM 10674 C C . ASN B 1 424 ? -12.664 -29.234 14.445 1 94.75 424 ASN B C 1
ATOM 10676 O O . ASN B 1 424 ? -13.695 -29.906 14.375 1 94.75 424 ASN B O 1
ATOM 10680 N N . TRP B 1 425 ? -11.539 -29.828 14.656 1 96.38 425 TRP B N 1
ATOM 10681 C CA . TRP B 1 425 ? -11.32 -31.266 14.547 1 96.38 425 TRP B CA 1
ATOM 10682 C C . TRP B 1 425 ? -12.102 -32 15.617 1 96.38 425 TRP B C 1
ATOM 10684 O O . TRP B 1 425 ? -12.609 -33.094 15.375 1 96.38 425 TRP B O 1
ATOM 10694 N N . ASN B 1 426 ? -12.227 -31.438 16.734 1 94.06 426 ASN B N 1
ATOM 10695 C CA . ASN B 1 426 ? -12.953 -32.094 17.828 1 94.06 426 ASN B CA 1
ATOM 10696 C C . ASN B 1 426 ? -14.43 -32.281 17.484 1 94.06 426 ASN B C 1
ATOM 10698 O O . ASN B 1 426 ? -15.023 -33.312 17.828 1 94.06 426 ASN B O 1
ATOM 10702 N N . ASP B 1 427 ? -14.969 -31.312 16.844 1 93.12 427 ASP B N 1
ATOM 10703 C CA . ASP B 1 427 ? -16.359 -31.422 16.422 1 93.12 427 ASP B CA 1
ATOM 10704 C C . ASP B 1 427 ? -16.547 -32.594 15.453 1 93.12 427 ASP B C 1
ATOM 10706 O O . ASP B 1 427 ? -17.578 -33.25 15.477 1 93.12 427 ASP B O 1
ATOM 10710 N N . LEU B 1 428 ? -15.641 -32.875 14.594 1 95.69 428 LEU B N 1
ATOM 10711 C CA . LEU B 1 428 ? -15.719 -33.938 13.617 1 95.69 428 LEU B CA 1
ATOM 10712 C C . LEU B 1 428 ? -15.633 -35.312 14.312 1 95.69 428 LEU B C 1
ATOM 10714 O O . LEU B 1 428 ? -16.391 -36.219 13.969 1 95.69 428 LEU B O 1
ATOM 10718 N N . TYR B 1 429 ? -14.727 -35.438 15.336 1 95 429 TYR B N 1
ATOM 10719 C CA . TYR B 1 429 ? -14.617 -36.688 16.109 1 95 429 TYR B CA 1
ATOM 10720 C C . TYR B 1 429 ? -15.898 -36.969 16.875 1 95 429 TYR B C 1
ATOM 10722 O O . TYR B 1 429 ? -16.344 -38.094 16.953 1 95 429 TYR B O 1
ATOM 10730 N N . GLN B 1 430 ? -16.422 -35.875 17.375 1 93.19 430 GLN B N 1
ATOM 10731 C CA . GLN B 1 430 ? -17.656 -36.031 18.156 1 93.19 430 GLN B CA 1
ATOM 10732 C C . GLN B 1 430 ? -18.828 -36.438 17.25 1 93.19 430 GLN B C 1
ATOM 10734 O O . GLN B 1 430 ? -19.641 -37.281 17.641 1 93.19 430 GLN B O 1
ATOM 10739 N N . ALA B 1 431 ? -18.891 -35.844 16.094 1 93.19 431 ALA B N 1
ATOM 10740 C CA . ALA B 1 431 ? -19.938 -36.219 15.148 1 93.19 431 ALA B CA 1
ATOM 10741 C C . ALA B 1 431 ? -19.859 -37.688 14.75 1 93.19 431 ALA B C 1
ATOM 10743 O O . ALA B 1 431 ? -20.875 -38.344 14.609 1 93.19 431 ALA B O 1
ATOM 10744 N N . ASN B 1 432 ? -18.672 -38.219 14.5 1 95 432 ASN B N 1
ATOM 10745 C CA . ASN B 1 432 ? -18.453 -39.594 14.07 1 95 432 ASN B CA 1
ATOM 10746 C C . ASN B 1 432 ? -18.656 -40.594 15.211 1 95 432 ASN B C 1
ATOM 10748 O O . ASN B 1 432 ? -18.906 -41.781 14.977 1 95 432 ASN B O 1
ATOM 10752 N N . SER B 1 433 ? -18.516 -40.156 16.531 1 91 433 SER B N 1
ATOM 10753 C CA . SER B 1 433 ? -18.594 -41.062 17.672 1 91 433 SER B CA 1
ATOM 10754 C C . SER B 1 433 ? -20 -41.062 18.266 1 91 433 SER B C 1
ATOM 10756 O O . SER B 1 433 ? -20.281 -41.781 19.219 1 91 433 SER B O 1
ATOM 10758 N N . SER B 1 434 ? -20.797 -40.281 17.641 1 87 434 SER B N 1
ATOM 10759 C CA . SER B 1 434 ? -22.156 -40.25 18.156 1 87 434 SER B CA 1
ATOM 10760 C C . SER B 1 434 ? -22.844 -41.594 17.984 1 87 434 SER B C 1
ATOM 10762 O O . SER B 1 434 ? -22.609 -42.312 17 1 87 434 SER B O 1
ATOM 10764 N N . LEU B 1 435 ? -23.703 -42.062 18.969 1 76.38 435 LEU B N 1
ATOM 10765 C CA . LEU B 1 435 ? -24.375 -43.344 18.969 1 76.38 435 LEU B CA 1
ATOM 10766 C C . LEU B 1 435 ? -25.406 -43.438 17.844 1 76.38 435 LEU B C 1
ATOM 10768 O O . LEU B 1 435 ? -25.719 -44.531 17.359 1 76.38 435 LEU B O 1
ATOM 10772 N N . SER B 1 436 ? -25.828 -42.312 17.391 1 78.06 436 SER B N 1
ATOM 10773 C CA . SER B 1 436 ? -26.875 -42.25 16.375 1 78.06 436 SER B CA 1
ATOM 10774 C C . SER B 1 436 ? -26.359 -42.719 15.016 1 78.06 436 SER B C 1
ATOM 10776 O O . SER B 1 436 ? -27.141 -43.188 14.172 1 78.06 436 SER B O 1
ATOM 10778 N N . VAL B 1 437 ? -25.078 -42.719 14.773 1 80.44 437 VAL B N 1
ATOM 10779 C CA . VAL B 1 437 ? -24.531 -43.031 13.453 1 80.44 437 VAL B CA 1
ATOM 10780 C C . VAL B 1 437 ? -24.094 -44.469 13.391 1 80.44 437 VAL B C 1
ATOM 10782 O O . VAL B 1 437 ? -23.734 -44.969 12.32 1 80.44 437 VAL B O 1
ATOM 10785 N N . GLN B 1 438 ? -24.312 -45.312 14.414 1 85 438 GLN B N 1
ATOM 10786 C CA . GLN B 1 438 ? -24.031 -46.75 14.453 1 85 438 GLN B CA 1
ATOM 10787 C C . GLN B 1 438 ? -22.656 -47.062 13.875 1 85 438 GLN B C 1
ATOM 10789 O O . GLN B 1 438 ? -22.516 -47.906 13.008 1 85 438 GLN B O 1
ATOM 10794 N N . GLY B 1 439 ? -21.609 -46.219 14.141 1 90.88 439 GLY B N 1
ATOM 10795 C CA . GLY B 1 439 ? -20.234 -46.469 13.773 1 90.88 439 GLY B CA 1
ATOM 10796 C C . GLY B 1 439 ? -19.891 -45.969 12.383 1 90.88 439 GLY B C 1
ATOM 10797 O O . GLY B 1 439 ? -18.719 -46 11.977 1 90.88 439 GLY B O 1
ATOM 10798 N N . LYS B 1 440 ? -20.875 -45.562 11.562 1 93.31 440 LYS B N 1
ATOM 10799 C CA . LYS B 1 440 ? -20.656 -45.062 10.211 1 93.31 440 LYS B CA 1
ATOM 10800 C C . LYS B 1 440 ? -20.031 -43.656 10.227 1 93.31 440 LYS B C 1
ATOM 10802 O O . LYS B 1 440 ? -20.422 -42.812 11.016 1 93.31 440 LYS B O 1
ATOM 10807 N N . ALA B 1 441 ? -19.094 -43.5 9.43 1 95.25 441 ALA B N 1
ATOM 10808 C CA . ALA B 1 441 ? -18.359 -42.219 9.398 1 95.25 441 ALA B CA 1
ATOM 10809 C C . ALA B 1 441 ? -19.156 -41.156 8.656 1 95.25 441 ALA B C 1
ATOM 10811 O O . ALA B 1 441 ? -19.656 -41.406 7.559 1 95.25 441 ALA B O 1
ATOM 10812 N N . ALA B 1 442 ? -19.312 -40 9.281 1 93.19 442 ALA B N 1
ATOM 10813 C CA . ALA B 1 442 ? -19.844 -38.844 8.602 1 93.19 442 ALA B CA 1
ATOM 10814 C C . ALA B 1 442 ? -18.719 -38.031 7.957 1 93.19 442 ALA B C 1
ATOM 10816 O O . ALA B 1 442 ? -18.906 -37.406 6.914 1 93.19 442 ALA B O 1
ATOM 10817 N N . TYR B 1 443 ? -17.656 -38.031 8.641 1 96 443 TYR B N 1
ATOM 10818 C CA . TYR B 1 443 ? -16.453 -37.344 8.172 1 96 443 TYR B CA 1
ATOM 10819 C C . TYR B 1 443 ? -15.273 -38.312 8.117 1 96 443 TYR B C 1
ATOM 10821 O O . TYR B 1 443 ? -15.109 -39.156 8.992 1 96 443 TYR B O 1
ATOM 10829 N N . ILE B 1 444 ? -14.461 -38.219 7.082 1 96.75 444 ILE B N 1
ATOM 10830 C CA . ILE B 1 444 ? -13.266 -39.062 6.977 1 96.75 444 ILE B CA 1
ATOM 10831 C C . ILE B 1 444 ? -12.109 -38.219 6.426 1 96.75 444 ILE B C 1
ATOM 10833 O O . ILE B 1 444 ? -12.328 -37.25 5.699 1 96.75 444 ILE B O 1
ATOM 10837 N N . TYR B 1 445 ? -10.945 -38.531 6.848 1 97.44 445 TYR B N 1
ATOM 10838 C CA . TYR B 1 445 ? -9.734 -38.031 6.227 1 97.44 445 TYR B CA 1
ATOM 10839 C C . TYR B 1 445 ? -9.117 -39.062 5.297 1 97.44 445 TYR B C 1
ATOM 10841 O O . TYR B 1 445 ? -8.82 -40.188 5.719 1 97.44 445 TYR B O 1
ATOM 10849 N N . TYR B 1 446 ? -9 -38.75 4.016 1 97.38 446 TYR B N 1
ATOM 10850 C CA . TYR B 1 446 ? -8.469 -39.719 3.051 1 97.38 446 TYR B CA 1
ATOM 10851 C C . TYR B 1 446 ? -7.426 -39.062 2.156 1 97.38 446 TYR B C 1
ATOM 10853 O O . TYR B 1 446 ? -7.188 -37.844 2.25 1 97.38 446 TYR B O 1
ATOM 10861 N N . GLU B 1 447 ? -6.754 -39.844 1.332 1 97.25 447 GLU B N 1
ATOM 10862 C CA . GLU B 1 447 ? -5.699 -39.344 0.448 1 97.25 447 GLU B CA 1
ATOM 10863 C C . GLU B 1 447 ? -5.918 -39.812 -0.986 1 97.25 447 GLU B C 1
ATOM 10865 O O . GLU B 1 447 ? -6.266 -40.969 -1.216 1 97.25 447 GLU B O 1
ATOM 10870 N N . ASP B 1 448 ? -5.883 -38.906 -1.914 1 96.75 448 ASP B N 1
ATOM 10871 C CA . ASP B 1 448 ? -5.758 -39.25 -3.33 1 96.75 448 ASP B CA 1
ATOM 10872 C C . ASP B 1 448 ? -4.301 -39.5 -3.711 1 96.75 448 ASP B C 1
ATOM 10874 O O . ASP B 1 448 ? -3.471 -38.594 -3.633 1 96.75 448 ASP B O 1
ATOM 10878 N N . THR B 1 449 ? -4.016 -40.625 -4.176 1 97.25 449 THR B N 1
ATOM 10879 C CA . THR B 1 449 ? -2.615 -41 -4.352 1 97.25 449 THR B CA 1
ATOM 10880 C C . THR B 1 449 ? -2.352 -41.469 -5.789 1 97.25 449 THR B C 1
ATOM 10882 O O . THR B 1 449 ? -3.162 -42.188 -6.379 1 97.25 449 THR B O 1
ATOM 10885 N N . ASN B 1 450 ? -1.362 -40.969 -6.383 1 96.94 450 ASN B N 1
ATOM 10886 C CA . ASN B 1 450 ? -0.75 -41.5 -7.602 1 96.94 450 ASN B CA 1
ATOM 10887 C C . ASN B 1 450 ? 0.556 -42.219 -7.301 1 96.94 450 ASN B C 1
ATOM 10889 O O . ASN B 1 450 ? 1.514 -41.625 -6.816 1 96.94 450 ASN B O 1
ATOM 10893 N N . GLU B 1 451 ? 0.607 -43.375 -7.512 1 97.81 451 GLU B N 1
ATOM 10894 C CA . GLU B 1 451 ? 1.821 -44.188 -7.379 1 97.81 451 GLU B CA 1
ATOM 10895 C C . GLU B 1 451 ? 2.424 -44.5 -8.742 1 97.81 451 GLU B C 1
ATOM 10897 O O . GLU B 1 451 ? 1.919 -45.375 -9.469 1 97.81 451 GLU B O 1
ATOM 10902 N N . ASP B 1 452 ? 3.52 -44 -9.016 1 97.69 452 ASP B N 1
ATOM 10903 C CA . ASP B 1 452 ? 4.086 -44.031 -10.367 1 97.69 452 ASP B CA 1
ATOM 10904 C C . ASP B 1 452 ? 5.316 -44.938 -10.414 1 97.69 452 ASP B C 1
ATOM 10906 O O . ASP B 1 452 ? 6.094 -45 -9.453 1 97.69 452 ASP B O 1
ATOM 10910 N N . GLN B 1 453 ? 5.5 -45.625 -11.445 1 98.06 453 GLN B N 1
ATOM 10911 C CA . GLN B 1 453 ? 6.711 -46.281 -11.891 1 98.06 453 GLN B CA 1
ATOM 10912 C C . GLN B 1 453 ? 7.09 -45.875 -13.312 1 98.06 453 GLN B C 1
ATOM 10914 O O . GLN B 1 453 ? 6.328 -46.094 -14.258 1 98.06 453 GLN B O 1
ATOM 10919 N N . GLN B 1 454 ? 8.18 -45.312 -13.398 1 98.06 454 GLN B N 1
ATOM 10920 C CA . GLN B 1 454 ? 8.57 -44.719 -14.68 1 98.06 454 GLN B CA 1
ATOM 10921 C C . GLN B 1 454 ? 9.984 -45.188 -15.07 1 98.06 454 GLN B C 1
ATOM 10923 O O . GLN B 1 454 ? 10.906 -45.125 -14.258 1 98.06 454 GLN B O 1
ATOM 10928 N N . PHE B 1 455 ? 10.117 -45.656 -16.234 1 98.06 455 PHE B N 1
ATOM 10929 C CA . PHE B 1 455 ? 11.398 -46.031 -16.812 1 98.06 455 PHE B CA 1
ATOM 10930 C C . PHE B 1 455 ? 11.742 -45.156 -18 1 98.06 455 PHE B C 1
ATOM 10932 O O . PHE B 1 455 ? 10.898 -44.875 -18.844 1 98.06 455 PHE B O 1
ATOM 10939 N N . ASN B 1 456 ? 12.984 -44.656 -18.062 1 98.19 456 ASN B N 1
ATOM 10940 C CA . ASN B 1 456 ? 13.453 -43.812 -19.141 1 98.19 456 ASN B CA 1
ATOM 10941 C C . ASN B 1 456 ? 14.758 -44.312 -19.734 1 98.19 456 ASN B C 1
ATOM 10943 O O . ASN B 1 456 ? 15.617 -44.844 -19.031 1 98.19 456 ASN B O 1
ATOM 10947 N N . VAL B 1 457 ? 14.914 -44.125 -21 1 97.94 457 VAL B N 1
ATOM 10948 C CA . VAL B 1 457 ? 16.141 -44.312 -21.75 1 97.94 457 VAL B CA 1
ATOM 10949 C C . VAL B 1 457 ? 16.422 -43.094 -22.625 1 97.94 457 VAL B C 1
ATOM 10951 O O . VAL B 1 457 ? 15.5 -42.562 -23.234 1 97.94 457 VAL B O 1
ATOM 10954 N N . SER B 1 458 ? 17.625 -42.656 -22.547 1 97.69 458 SER B N 1
ATOM 10955 C CA . SER B 1 458 ? 17.953 -41.469 -23.328 1 97.69 458 SER B CA 1
ATOM 10956 C C . SER B 1 458 ? 19.344 -41.594 -23.938 1 97.69 458 SER B C 1
ATOM 10958 O O . SER B 1 458 ? 20.25 -42.188 -23.344 1 97.69 458 SER B O 1
ATOM 10960 N N . THR B 1 459 ? 19.547 -41.062 -25.094 1 98 459 THR B N 1
ATOM 10961 C CA . THR B 1 459 ? 20.828 -40.938 -25.766 1 98 459 THR B CA 1
ATOM 10962 C C . THR B 1 459 ? 20.938 -39.594 -26.469 1 98 459 THR B C 1
ATOM 10964 O O . THR B 1 459 ? 20 -39.156 -27.141 1 98 459 THR B O 1
ATOM 10967 N N . ILE B 1 460 ? 22.016 -38.938 -26.266 1 98.25 460 ILE B N 1
ATOM 10968 C CA . ILE B 1 460 ? 22.234 -37.625 -26.844 1 98.25 460 ILE B CA 1
ATOM 10969 C C . ILE B 1 460 ? 23.656 -37.531 -27.422 1 98.25 460 ILE B C 1
ATOM 10971 O O . ILE B 1 460 ? 24.625 -37.812 -26.719 1 98.25 460 ILE B O 1
ATOM 10975 N N . GLY B 1 461 ? 23.75 -37.062 -28.625 1 97.56 461 GLY B N 1
ATOM 10976 C CA . GLY B 1 461 ? 25.031 -36.938 -29.281 1 97.56 461 GLY B CA 1
ATOM 10977 C C . GLY B 1 461 ? 25.281 -35.562 -29.859 1 97.56 461 GLY B C 1
ATOM 10978 O O . GLY B 1 461 ? 24.359 -34.906 -30.359 1 97.56 461 GLY B O 1
ATOM 10979 N N . ASN B 1 462 ? 26.453 -35.125 -29.766 1 96.06 462 ASN B N 1
ATOM 10980 C CA . ASN B 1 462 ? 26.938 -33.875 -30.359 1 96.06 462 ASN B CA 1
ATOM 10981 C C . ASN B 1 462 ? 28.141 -34.125 -31.25 1 96.06 462 ASN B C 1
ATOM 10983 O O . ASN B 1 462 ? 29.188 -34.594 -30.781 1 96.06 462 ASN B O 1
ATOM 10987 N N . TYR B 1 463 ? 28.031 -33.688 -32.406 1 96 463 TYR B N 1
ATOM 10988 C CA . TYR B 1 463 ? 29.094 -33.938 -33.375 1 96 463 TYR B CA 1
ATOM 10989 C C . TYR B 1 463 ? 29.5 -32.656 -34.094 1 96 463 TYR B C 1
ATOM 10991 O O . TYR B 1 463 ? 28.688 -32.031 -34.781 1 96 463 TYR B O 1
ATOM 10999 N N . ALA B 1 464 ? 30.766 -32.344 -33.969 1 92.56 464 ALA B N 1
ATOM 11000 C CA . ALA B 1 464 ? 31.328 -31.203 -34.719 1 92.56 464 ALA B CA 1
ATOM 11001 C C . ALA B 1 464 ? 31.922 -31.656 -36.031 1 92.56 464 ALA B C 1
ATOM 11003 O O . ALA B 1 464 ? 33.062 -32.188 -36.062 1 92.56 464 ALA B O 1
ATOM 11004 N N . LEU B 1 465 ? 31.281 -31.422 -37.094 1 92.38 465 LEU B N 1
ATOM 11005 C CA . LEU B 1 465 ? 31.766 -31.828 -38.406 1 92.38 465 LEU B CA 1
ATOM 11006 C C . LEU B 1 465 ? 33.031 -31.031 -38.781 1 92.38 465 LEU B C 1
ATOM 11008 O O . LEU B 1 465 ? 33.938 -31.578 -39.375 1 92.38 465 LEU B O 1
ATOM 11012 N N . ASN B 1 466 ? 32.969 -29.703 -38.531 1 88.31 466 ASN B N 1
ATOM 11013 C CA . ASN B 1 466 ? 34.094 -28.781 -38.656 1 88.31 466 ASN B CA 1
ATOM 11014 C C . ASN B 1 466 ? 33.969 -27.594 -37.719 1 88.31 466 ASN B C 1
ATOM 11016 O O . ASN B 1 466 ? 33.188 -27.641 -36.75 1 88.31 466 ASN B O 1
ATOM 11020 N N . ASP B 1 467 ? 34.781 -26.688 -38 1 81.31 467 ASP B N 1
ATOM 11021 C CA . ASP B 1 467 ? 34.812 -25.562 -37.062 1 81.31 467 ASP B CA 1
ATOM 11022 C C . ASP B 1 467 ? 33.594 -24.672 -37.25 1 81.31 467 ASP B C 1
ATOM 11024 O O . ASP B 1 467 ? 33.281 -23.844 -36.375 1 81.31 467 ASP B O 1
ATOM 11028 N N . HIS B 1 468 ? 32.75 -24.891 -38.25 1 86.94 468 HIS B N 1
ATOM 11029 C CA . HIS B 1 468 ? 31.625 -24 -38.531 1 86.94 468 HIS B CA 1
ATOM 11030 C C . HIS B 1 468 ? 30.297 -24.75 -38.469 1 86.94 468 HIS B C 1
ATOM 11032 O O . HIS B 1 468 ? 29.234 -24.125 -38.375 1 86.94 468 HIS B O 1
ATOM 11038 N N . LEU B 1 469 ? 30.438 -26.062 -38.562 1 92.25 469 LEU B N 1
ATOM 11039 C CA . LEU B 1 469 ? 29.203 -26.844 -38.625 1 92.25 469 LEU B CA 1
ATOM 11040 C C . LEU B 1 469 ? 29.141 -27.828 -37.469 1 92.25 469 LEU B C 1
ATOM 11042 O O . LEU B 1 469 ? 30.094 -28.594 -37.219 1 92.25 469 LEU B O 1
ATOM 11046 N N . LYS B 1 470 ? 28.031 -27.891 -36.719 1 94.69 470 LYS B N 1
ATOM 11047 C CA . LYS B 1 470 ? 27.781 -28.797 -35.594 1 94.69 470 LYS B CA 1
ATOM 11048 C C . LYS B 1 470 ? 26.422 -29.484 -35.75 1 94.69 470 LYS B C 1
ATOM 11050 O O . LYS B 1 470 ? 25.453 -28.844 -36.188 1 94.69 470 LYS B O 1
ATOM 11055 N N . ILE B 1 471 ? 26.359 -30.75 -35.375 1 96.5 471 ILE B N 1
ATOM 11056 C CA . ILE B 1 471 ? 25.109 -31.5 -35.406 1 96.5 471 ILE B CA 1
ATOM 11057 C C . ILE B 1 471 ? 24.828 -32.062 -34.031 1 96.5 471 ILE B C 1
ATOM 11059 O O . ILE B 1 471 ? 25.672 -32.75 -33.438 1 96.5 471 ILE B O 1
ATOM 11063 N N . ASP B 1 472 ? 23.688 -31.797 -33.531 1 97.19 472 ASP B N 1
ATOM 11064 C CA . ASP B 1 472 ? 23.172 -32.406 -32.312 1 97.19 472 ASP B CA 1
ATOM 11065 C C . ASP B 1 472 ? 22.031 -33.375 -32.625 1 97.19 472 ASP B C 1
ATOM 11067 O O . ASP B 1 472 ? 21.172 -33.062 -33.469 1 97.19 472 ASP B O 1
ATOM 11071 N N . PHE B 1 473 ? 22.031 -34.5 -32.062 1 97.19 473 PHE B N 1
ATOM 11072 C CA . PHE B 1 473 ? 20.953 -35.469 -32.25 1 97.19 473 PHE B CA 1
ATOM 11073 C C . PHE B 1 473 ? 20.703 -36.25 -30.969 1 97.19 473 PHE B C 1
ATOM 11075 O O . PHE B 1 473 ? 21.562 -36.312 -30.094 1 97.19 473 PHE B O 1
ATOM 11082 N N . GLY B 1 474 ? 19.531 -36.844 -30.828 1 97.25 474 GLY B N 1
ATOM 11083 C CA . GLY B 1 474 ? 19.219 -37.594 -29.641 1 97.25 474 GLY B CA 1
ATOM 11084 C C . GLY B 1 474 ? 17.859 -38.281 -29.703 1 97.25 474 GLY B C 1
ATOM 11085 O O . GLY B 1 474 ? 17.078 -38.031 -30.625 1 97.25 474 GLY B O 1
ATOM 11086 N N . GLY B 1 475 ? 17.641 -39.125 -28.766 1 96.38 475 GLY B N 1
ATOM 11087 C CA . GLY B 1 475 ? 16.406 -39.875 -28.594 1 96.38 475 GLY B CA 1
ATOM 11088 C C . GLY B 1 475 ? 16.094 -40.188 -27.141 1 96.38 475 GLY B C 1
ATOM 11089 O O . GLY B 1 475 ? 17.016 -40.312 -26.328 1 96.38 475 GLY B O 1
ATOM 11090 N N . HIS B 1 476 ? 14.828 -40.281 -26.922 1 96.31 476 HIS B N 1
ATOM 11091 C CA . HIS B 1 476 ? 14.375 -40.562 -25.562 1 96.31 476 HIS B CA 1
ATOM 11092 C C . HIS B 1 476 ? 13.133 -41.469 -25.578 1 96.31 476 HIS B C 1
ATOM 11094 O O . HIS B 1 476 ? 12.266 -41.312 -26.438 1 96.31 476 HIS B O 1
ATOM 11100 N N . TYR B 1 477 ? 13.062 -42.406 -24.703 1 98 477 TYR B N 1
ATOM 11101 C CA . TYR B 1 477 ? 11.922 -43.312 -24.516 1 98 477 TYR B CA 1
ATOM 11102 C C . TYR B 1 477 ? 11.477 -43.312 -23.047 1 98 477 TYR B C 1
ATOM 11104 O O . TYR B 1 477 ? 12.305 -43.438 -22.156 1 98 477 TYR B O 1
ATOM 11112 N N . THR B 1 478 ? 10.211 -43.156 -22.844 1 98.06 478 THR B N 1
ATOM 11113 C CA . THR B 1 478 ? 9.648 -43.156 -21.5 1 98.06 478 THR B CA 1
ATOM 11114 C C . THR B 1 478 ? 8.477 -44.125 -21.422 1 98.06 478 THR B C 1
ATOM 11116 O O . THR B 1 478 ? 7.598 -44.125 -22.281 1 98.06 478 THR B O 1
ATOM 11119 N N . ASN B 1 479 ? 8.461 -44.938 -20.406 1 98.19 479 ASN B N 1
ATOM 11120 C CA . ASN B 1 479 ? 7.352 -45.812 -20.047 1 98.19 479 ASN B CA 1
ATOM 11121 C C . ASN B 1 479 ? 6.859 -45.531 -18.625 1 98.19 479 ASN B C 1
ATOM 11123 O O . ASN B 1 479 ? 7.629 -45.625 -17.672 1 98.19 479 ASN B O 1
ATOM 11127 N N . LEU B 1 480 ? 5.566 -45.25 -18.547 1 98.12 480 LEU B N 1
ATOM 11128 C CA . LEU B 1 480 ? 4.996 -44.906 -17.25 1 98.12 480 LEU B CA 1
ATOM 11129 C C . LEU B 1 480 ? 3.809 -45.812 -16.922 1 98.12 480 LEU B C 1
ATOM 11131 O O . LEU B 1 480 ? 2.938 -46.031 -17.766 1 98.12 480 LEU B O 1
ATOM 11135 N N . ASP B 1 481 ? 3.807 -46.344 -15.766 1 98 481 ASP B N 1
ATOM 11136 C CA . ASP B 1 481 ? 2.658 -46.969 -15.141 1 98 481 ASP B CA 1
ATOM 11137 C C . ASP B 1 481 ? 2.242 -46.25 -13.867 1 98 481 ASP B C 1
ATOM 11139 O O . ASP B 1 481 ? 2.967 -46.25 -12.867 1 98 481 ASP B O 1
ATOM 11143 N N . SER B 1 482 ? 1.084 -45.656 -13.953 1 98.12 482 SER B N 1
ATOM 11144 C CA . SER B 1 482 ? 0.611 -44.875 -12.836 1 98.12 482 SER B CA 1
ATOM 11145 C C . SER B 1 482 ? -0.614 -45.5 -12.18 1 98.12 482 SER B C 1
ATOM 11147 O O . SER B 1 482 ? -1.649 -45.656 -12.828 1 98.12 482 SER B O 1
ATOM 11149 N N . ASP B 1 483 ? -0.497 -45.875 -10.945 1 98.19 483 ASP B N 1
ATOM 11150 C CA . ASP B 1 483 ? -1.604 -46.375 -10.141 1 98.19 483 ASP B CA 1
ATOM 11151 C C . ASP B 1 483 ? -2.291 -45.25 -9.375 1 98.19 483 ASP B C 1
ATOM 11153 O O . ASP B 1 483 ? -1.679 -44.594 -8.523 1 98.19 483 ASP B O 1
ATOM 11157 N N . ASN B 1 484 ? -3.588 -45.031 -9.695 1 98.19 484 ASN B N 1
ATOM 11158 C CA . ASN B 1 484 ? -4.352 -43.938 -9.094 1 98.19 484 ASN B CA 1
ATOM 11159 C C . ASN B 1 484 ? -5.48 -44.469 -8.211 1 98.19 484 ASN B C 1
ATOM 11161 O O . ASN B 1 484 ? -6.301 -45.281 -8.664 1 98.19 484 ASN B O 1
ATOM 11165 N N . TYR B 1 485 ? -5.535 -44.031 -6.949 1 97.94 485 TYR B N 1
ATOM 11166 C CA . TYR B 1 485 ? -6.566 -44.531 -6.047 1 97.94 485 TYR B CA 1
ATOM 11167 C C . TYR B 1 485 ? -6.781 -43.594 -4.879 1 97.94 485 TYR B C 1
ATOM 11169 O O . TYR B 1 485 ? -5.926 -42.75 -4.598 1 97.94 485 TYR B O 1
ATOM 11177 N N . ALA B 1 486 ? -7.941 -43.688 -4.25 1 97.81 486 ALA B N 1
ATOM 11178 C CA . ALA B 1 486 ? -8.227 -43.062 -2.971 1 97.81 486 ALA B CA 1
ATOM 11179 C C . ALA B 1 486 ? -8.117 -44.062 -1.82 1 97.81 486 ALA B C 1
ATOM 11181 O O . ALA B 1 486 ? -8.578 -45.188 -1.931 1 97.81 486 ALA B O 1
ATOM 11182 N N . GLU B 1 487 ? -7.457 -43.594 -0.762 1 97.81 487 GLU B N 1
ATOM 11183 C CA . GLU B 1 487 ? -7.242 -44.469 0.396 1 97.81 487 GLU B CA 1
ATOM 11184 C C . GLU B 1 487 ? -7.695 -43.781 1.684 1 97.81 487 GLU B C 1
ATOM 11186 O O . GLU B 1 487 ? -7.395 -42.625 1.91 1 97.81 487 GLU B O 1
ATOM 11191 N N . VAL B 1 488 ? -8.398 -44.531 2.572 1 97.88 488 VAL B N 1
ATOM 11192 C CA . VAL B 1 488 ? -8.828 -43.969 3.855 1 97.88 488 VAL B CA 1
ATOM 11193 C C . VAL B 1 488 ? -7.633 -43.875 4.805 1 97.88 488 VAL B C 1
ATOM 11195 O O . VAL B 1 488 ? -7.02 -44.906 5.145 1 97.88 488 VAL B O 1
ATOM 11198 N N . SER B 1 489 ? -7.324 -42.75 5.227 1 97.06 489 SER B N 1
ATOM 11199 C CA . SER B 1 489 ? -6.168 -42.531 6.098 1 97.06 489 SER B CA 1
ATOM 11200 C C . SER B 1 489 ? -6.582 -42.5 7.562 1 97.06 489 SER B C 1
ATOM 11202 O O . SER B 1 489 ? -5.852 -42.969 8.438 1 97.06 489 SER B O 1
ATOM 11204 N N . ASP B 1 490 ? -7.676 -41.812 7.895 1 96.75 490 ASP B N 1
ATOM 11205 C CA . ASP B 1 490 ? -8.172 -41.625 9.258 1 96.75 490 ASP B CA 1
ATOM 11206 C C . ASP B 1 490 ? -9.695 -41.562 9.281 1 96.75 490 ASP B C 1
ATOM 11208 O O . ASP B 1 490 ? -10.312 -40.75 8.586 1 96.75 490 ASP B O 1
ATOM 11212 N N . LEU B 1 491 ? -10.336 -42.375 10.062 1 97.12 491 LEU B N 1
ATOM 11213 C CA . LEU B 1 491 ? -11.789 -42.438 10.148 1 97.12 491 LEU B CA 1
ATOM 11214 C C . LEU B 1 491 ? -12.312 -41.469 11.203 1 97.12 491 LEU B C 1
ATOM 11216 O O . LEU B 1 491 ? -13.531 -41.375 11.398 1 97.12 491 LEU B O 1
ATOM 11220 N N . LEU B 1 492 ? -11.359 -40.75 11.883 1 96.81 492 LEU B N 1
ATOM 11221 C CA . LEU B 1 492 ? -11.672 -39.688 12.828 1 96.81 492 LEU B CA 1
ATOM 11222 C C . LEU B 1 492 ? -12.602 -40.188 13.93 1 96.81 492 LEU B C 1
ATOM 11224 O O . LEU B 1 492 ? -13.586 -39.531 14.266 1 96.81 492 LEU B O 1
ATOM 11228 N N . GLY B 1 493 ? -12.445 -41.344 14.391 1 94.19 493 GLY B N 1
ATOM 11229 C CA . GLY B 1 493 ? -13.195 -41.906 15.508 1 94.19 493 GLY B CA 1
ATOM 11230 C C . GLY B 1 493 ? -14.297 -42.844 15.086 1 94.19 493 GLY B C 1
ATOM 11231 O O . GLY B 1 493 ? -14.883 -43.531 15.922 1 94.19 493 GLY B O 1
ATOM 11232 N N . ALA B 1 494 ? -14.656 -42.938 13.781 1 96.06 494 ALA B N 1
ATOM 11233 C CA . ALA B 1 494 ? -15.68 -43.844 13.297 1 96.06 494 ALA B CA 1
ATOM 11234 C C . ALA B 1 494 ? -15.125 -45.25 13.148 1 96.06 494 ALA B C 1
ATOM 11236 O O . ALA B 1 494 ? -13.922 -45.469 13.289 1 96.06 494 ALA B O 1
ATOM 11237 N N . GLU B 1 495 ? -16.062 -46.219 12.922 1 95.06 495 GLU B N 1
ATOM 11238 C CA . GLU B 1 495 ? -15.633 -47.594 12.766 1 95.06 495 GLU B CA 1
ATOM 11239 C C . GLU B 1 495 ? -15.445 -47.969 11.297 1 95.06 495 GLU B C 1
ATOM 11241 O O . GLU B 1 495 ? -14.531 -48.719 10.953 1 95.06 495 GLU B O 1
ATOM 11246 N N . TYR B 1 496 ? -16.297 -47.5 10.523 1 95.94 496 TYR B N 1
ATOM 11247 C CA . TYR B 1 496 ? -16.188 -47.812 9.102 1 95.94 496 TYR B CA 1
ATOM 11248 C C . TYR B 1 496 ? -16.797 -46.688 8.25 1 95.94 496 TYR B C 1
ATOM 11250 O O . TYR B 1 496 ? -17.484 -45.812 8.766 1 95.94 496 TYR B O 1
ATOM 11258 N N . HIS B 1 497 ? -16.484 -46.656 6.949 1 96.5 497 HIS B N 1
ATOM 11259 C CA . HIS B 1 497 ? -17.062 -45.812 5.93 1 96.5 497 HIS B CA 1
ATOM 11260 C C . HIS B 1 497 ? -17.812 -46.625 4.883 1 96.5 497 HIS B C 1
ATOM 11262 O O . HIS B 1 497 ? -17.297 -47.594 4.367 1 96.5 497 HIS B O 1
ATOM 11268 N N . GLU B 1 498 ? -19.031 -46.188 4.645 1 94.81 498 GLU B N 1
ATOM 11269 C CA . GLU B 1 498 ? -19.797 -46.844 3.586 1 94.81 498 GLU B CA 1
ATOM 11270 C C . GLU B 1 498 ? -19.469 -46.25 2.219 1 94.81 498 GLU B C 1
ATOM 11272 O O . GLU B 1 498 ? -19.75 -45.062 1.952 1 94.81 498 GLU B O 1
ATOM 11277 N N . ASP B 1 499 ? -18.859 -47.031 1.339 1 96.19 499 ASP B N 1
ATOM 11278 C CA . ASP B 1 499 ? -18.359 -46.562 0.05 1 96.19 499 ASP B CA 1
ATOM 11279 C C . ASP B 1 499 ? -19.5 -46.438 -0.968 1 96.19 499 ASP B C 1
ATOM 11281 O O . ASP B 1 499 ? -19.516 -47.188 -1.96 1 96.19 499 ASP B O 1
ATOM 11285 N N . ILE B 1 500 ? -20.391 -45.469 -0.777 1 92.12 500 ILE B N 1
ATOM 11286 C CA . ILE B 1 500 ? -21.531 -45.188 -1.626 1 92.12 500 ILE B CA 1
ATOM 11287 C C . ILE B 1 500 ? -21.5 -43.688 -2.029 1 92.12 500 ILE B C 1
ATOM 11289 O O . ILE B 1 500 ? -21.141 -42.844 -1.221 1 92.12 500 ILE B O 1
ATOM 11293 N N . ASP B 1 501 ? -21.719 -43.469 -3.287 1 87.12 501 ASP B N 1
ATOM 11294 C CA . ASP B 1 501 ? -21.891 -42.062 -3.719 1 87.12 501 ASP B CA 1
ATOM 11295 C C . ASP B 1 501 ? -23.156 -41.438 -3.096 1 87.12 501 ASP B C 1
ATOM 11297 O O . ASP B 1 501 ? -24.266 -41.938 -3.312 1 87.12 501 ASP B O 1
ATOM 11301 N N . PRO B 1 502 ? -23 -40.438 -2.344 1 79.25 502 PRO B N 1
ATOM 11302 C CA . PRO B 1 502 ? -24.141 -39.906 -1.602 1 79.25 502 PRO B CA 1
ATOM 11303 C C . PRO B 1 502 ? -25.188 -39.25 -2.51 1 79.25 502 PRO B C 1
ATOM 11305 O O . PRO B 1 502 ? -26.344 -39.094 -2.111 1 79.25 502 PRO B O 1
ATOM 11308 N N . PHE B 1 503 ? -24.812 -38.875 -3.68 1 75.44 503 PHE B N 1
ATOM 11309 C CA . PHE B 1 503 ? -25.75 -38.188 -4.562 1 75.44 503 PHE B CA 1
ATOM 11310 C C . PHE B 1 503 ? -26.594 -39.188 -5.348 1 75.44 503 PHE B C 1
ATOM 11312 O O . PHE B 1 503 ? -27.812 -39.031 -5.441 1 75.44 503 PHE B O 1
ATOM 11319 N N . SER B 1 504 ? -25.922 -40.25 -5.902 1 78.25 504 SER B N 1
ATOM 11320 C CA . SER B 1 504 ? -26.609 -41.219 -6.73 1 78.25 504 SER B CA 1
ATOM 11321 C C . SER B 1 504 ? -27.031 -42.438 -5.914 1 78.25 504 SER B C 1
ATOM 11323 O O . SER B 1 504 ? -27.844 -43.25 -6.367 1 78.25 504 SER B O 1
ATOM 11325 N N . ASN B 1 505 ? -26.578 -42.562 -4.715 1 84.88 505 ASN B N 1
ATOM 11326 C CA . ASN B 1 505 ? -26.812 -43.719 -3.863 1 84.88 505 ASN B CA 1
ATOM 11327 C C . ASN B 1 505 ? -26.391 -45 -4.559 1 84.88 505 ASN B C 1
ATOM 11329 O O . ASN B 1 505 ? -27.141 -46 -4.551 1 84.88 505 ASN B O 1
ATOM 11333 N N . THR B 1 506 ? -25.25 -44.906 -5.258 1 90.94 506 THR B N 1
ATOM 11334 C CA . THR B 1 506 ? -24.688 -46.062 -5.945 1 90.94 506 THR B CA 1
ATOM 11335 C C . THR B 1 506 ? -23.328 -46.406 -5.355 1 90.94 506 THR B C 1
ATOM 11337 O O . THR B 1 506 ? -22.656 -45.562 -4.75 1 90.94 506 THR B O 1
ATOM 11340 N N . LYS B 1 507 ? -22.922 -47.656 -5.578 1 94.38 507 LYS B N 1
ATOM 11341 C CA . LYS B 1 507 ? -21.641 -48.125 -5.07 1 94.38 507 LYS B CA 1
ATOM 11342 C C . LYS B 1 507 ? -20.5 -47.688 -5.977 1 94.38 507 LYS B C 1
ATOM 11344 O O . LYS B 1 507 ? -20.625 -47.719 -7.203 1 94.38 507 LYS B O 1
ATOM 11349 N N . ASN B 1 508 ? -19.453 -47.375 -5.375 1 94.94 508 ASN B N 1
ATOM 11350 C CA . ASN B 1 508 ? -18.281 -46.969 -6.148 1 94.94 508 ASN B CA 1
ATOM 11351 C C . ASN B 1 508 ? -17.516 -48.219 -6.645 1 94.94 508 ASN B C 1
ATOM 11353 O O . ASN B 1 508 ? -16.734 -48.125 -7.602 1 94.94 508 ASN B O 1
ATOM 11357 N N . ASP B 1 509 ? -17.656 -49.281 -5.969 1 96.31 509 ASP B N 1
ATOM 11358 C CA . ASP B 1 509 ? -17.062 -50.562 -6.34 1 96.31 509 ASP B CA 1
ATOM 11359 C C . ASP B 1 509 ? -18.031 -51.719 -6.105 1 96.31 509 ASP B C 1
ATOM 11361 O O . ASP B 1 509 ? -18.203 -52.188 -4.977 1 96.31 509 ASP B O 1
ATOM 11365 N N . LEU B 1 510 ? -18.547 -52.188 -7.156 1 95.25 510 LEU B N 1
ATOM 11366 C CA . LEU B 1 510 ? -19.562 -53.25 -7.082 1 95.25 510 LEU B CA 1
ATOM 11367 C C . LEU B 1 510 ? -18.938 -54.562 -6.637 1 95.25 510 LEU B C 1
ATOM 11369 O O . LEU B 1 510 ? -19.625 -55.406 -6.027 1 95.25 510 LEU B O 1
ATOM 11373 N N . ASP B 1 511 ? -17.75 -54.781 -6.902 1 94.12 511 ASP B N 1
ATOM 11374 C CA . ASP B 1 511 ? -17.109 -56.094 -6.68 1 94.12 511 ASP B CA 1
ATOM 11375 C C . ASP B 1 511 ? -16.422 -56.125 -5.316 1 94.12 511 ASP B C 1
ATOM 11377 O O . ASP B 1 511 ? -15.938 -57.188 -4.891 1 94.12 511 ASP B O 1
ATOM 11381 N N . GLY B 1 512 ? -16.297 -55.031 -4.641 1 92.31 512 GLY B N 1
ATOM 11382 C CA . GLY B 1 512 ? -15.602 -55 -3.365 1 92.31 512 GLY B CA 1
ATOM 11383 C C . GLY B 1 512 ? -16.531 -54.844 -2.18 1 92.31 512 GLY B C 1
ATOM 11384 O O . GLY B 1 512 ? -17.766 -54.781 -2.348 1 92.31 512 GLY B O 1
ATOM 11385 N N . SER B 1 513 ? -15.953 -54.781 -1.004 1 93.94 513 SER B N 1
ATOM 11386 C CA . SER B 1 513 ? -16.719 -54.594 0.225 1 93.94 513 SER B CA 1
ATOM 11387 C C . SER B 1 513 ? -17.281 -53.188 0.315 1 93.94 513 SER B C 1
ATOM 11389 O O . SER B 1 513 ? -16.625 -52.219 -0.08 1 93.94 513 SER B O 1
ATOM 11391 N N . LEU B 1 514 ? -18.453 -53.062 0.85 1 94.75 514 LEU B N 1
ATOM 11392 C CA . LEU B 1 514 ? -19.125 -51.781 1.001 1 94.75 514 LEU B CA 1
ATOM 11393 C C . LEU B 1 514 ? -18.531 -51 2.162 1 94.75 514 LEU B C 1
ATOM 11395 O O . LEU B 1 514 ? -18.359 -49.781 2.064 1 94.75 514 LEU B O 1
ATOM 11399 N N . ASN B 1 515 ? -18.297 -51.688 3.254 1 95.88 515 ASN B N 1
ATOM 11400 C CA . ASN B 1 515 ? -17.766 -51.031 4.441 1 95.88 515 ASN B CA 1
ATOM 11401 C C . ASN B 1 515 ? -16.234 -51 4.414 1 95.88 515 ASN B C 1
ATOM 11403 O O . ASN B 1 515 ? -15.586 -52.031 4.355 1 95.88 515 ASN B O 1
ATOM 11407 N N . LYS B 1 516 ? -15.719 -49.844 4.371 1 97.19 516 LYS B N 1
ATOM 11408 C CA . LYS B 1 516 ? -14.273 -49.625 4.273 1 97.19 516 LYS B CA 1
ATOM 11409 C C . LYS B 1 516 ? -13.703 -49.125 5.598 1 97.19 516 LYS B C 1
ATOM 11411 O O . LYS B 1 516 ? -14.344 -48.344 6.301 1 97.19 516 LYS B O 1
ATOM 11416 N N . THR B 1 517 ? -12.5 -49.531 5.957 1 96.62 517 THR B N 1
ATOM 11417 C CA . THR B 1 517 ? -11.781 -49.094 7.148 1 96.62 517 THR B CA 1
ATOM 11418 C C . THR B 1 517 ? -10.453 -48.438 6.766 1 96.62 517 THR B C 1
ATOM 11420 O O . THR B 1 517 ? -10.18 -48.219 5.586 1 96.62 517 THR B O 1
ATOM 11423 N N . THR B 1 518 ? -9.703 -48.062 7.785 1 96.25 518 THR B N 1
ATOM 11424 C CA . THR B 1 518 ? -8.43 -47.375 7.562 1 96.25 518 THR B CA 1
ATOM 11425 C C . THR B 1 518 ? -7.52 -48.219 6.664 1 96.25 518 THR B C 1
ATOM 11427 O O . THR B 1 518 ? -7.426 -49.438 6.832 1 96.25 518 THR B O 1
ATOM 11430 N N . SER B 1 519 ? -6.922 -47.656 5.645 1 95.75 519 SER B N 1
ATOM 11431 C CA . SER B 1 519 ? -5.953 -48.219 4.711 1 95.75 519 SER B CA 1
ATOM 11432 C C . SER B 1 519 ? -6.652 -48.938 3.555 1 95.75 519 SER B C 1
ATOM 11434 O O . SER B 1 519 ? -5.996 -49.438 2.648 1 95.75 519 SER B O 1
ATOM 11436 N N . ASN B 1 520 ? -8.031 -48.938 3.615 1 97.38 520 ASN B N 1
ATOM 11437 C CA . ASN B 1 520 ? -8.758 -49.5 2.484 1 97.38 520 ASN B CA 1
ATOM 11438 C C . ASN B 1 520 ? -8.875 -48.5 1.34 1 97.38 520 ASN B C 1
ATOM 11440 O O . ASN B 1 520 ? -8.969 -47.312 1.573 1 97.38 520 ASN B O 1
ATOM 11444 N N . LEU B 1 521 ? -8.828 -49.125 0.101 1 97.62 521 LEU B N 1
ATOM 11445 C CA . LEU B 1 521 ? -9.117 -48.312 -1.073 1 97.62 521 LEU B CA 1
ATOM 11446 C C . LEU B 1 521 ? -10.625 -48.125 -1.251 1 97.62 521 LEU B C 1
ATOM 11448 O O . LEU B 1 521 ? -11.398 -49.031 -0.976 1 97.62 521 LEU B O 1
ATOM 11452 N N . PHE B 1 522 ? -11 -46.969 -1.557 1 96.38 522 PHE B N 1
ATOM 11453 C CA . PHE B 1 522 ? -12.414 -46.688 -1.768 1 96.38 522 PHE B CA 1
ATOM 11454 C C . PHE B 1 522 ? -12.602 -45.625 -2.867 1 96.38 522 PHE B C 1
ATOM 11456 O O . PHE B 1 522 ? -11.617 -45.125 -3.426 1 96.38 522 PHE B O 1
ATOM 11463 N N . ASN B 1 523 ? -13.836 -45.281 -3.262 1 95.31 523 ASN B N 1
ATOM 11464 C CA . ASN B 1 523 ? -14.211 -44.219 -4.199 1 95.31 523 ASN B CA 1
ATOM 11465 C C . ASN B 1 523 ? -13.82 -44.562 -5.629 1 95.31 523 ASN B C 1
ATOM 11467 O O . ASN B 1 523 ? -14.688 -44.812 -6.477 1 95.31 523 ASN B O 1
ATOM 11471 N N . TYR B 1 524 ? -12.469 -44.719 -5.891 1 96.81 524 TYR B N 1
ATOM 11472 C CA . TYR B 1 524 ? -12.023 -45.062 -7.23 1 96.81 524 TYR B CA 1
ATOM 11473 C C . TYR B 1 524 ? -10.688 -45.812 -7.176 1 96.81 524 TYR B C 1
ATOM 11475 O O . TYR B 1 524 ? -9.961 -45.688 -6.188 1 96.81 524 TYR B O 1
ATOM 11483 N N . HIS B 1 525 ? -10.289 -46.5 -8.172 1 98 525 HIS B N 1
ATOM 11484 C CA . HIS B 1 525 ? -9.023 -47.188 -8.406 1 98 525 HIS B CA 1
ATOM 11485 C C . HIS B 1 525 ? -8.82 -47.5 -9.883 1 98 525 HIS B C 1
ATOM 11487 O O . HIS B 1 525 ? -9.625 -48.219 -10.492 1 98 525 HIS B O 1
ATOM 11493 N N . TYR B 1 526 ? -7.809 -46.938 -10.477 1 98 526 TYR B N 1
ATOM 11494 C CA . TYR B 1 526 ? -7.512 -47.219 -11.883 1 98 526 TYR B CA 1
ATOM 11495 C C . TYR B 1 526 ? -6.023 -47.062 -12.164 1 98 526 TYR B C 1
ATOM 11497 O O . TYR B 1 526 ? -5.293 -46.438 -11.375 1 98 526 TYR B O 1
ATOM 11505 N N . HIS B 1 527 ? -5.547 -47.562 -13.289 1 97.81 527 HIS B N 1
ATOM 11506 C CA . HIS B 1 527 ? -4.188 -47.406 -13.789 1 97.81 527 HIS B CA 1
ATOM 11507 C C . HIS B 1 527 ? -4.16 -46.625 -15.094 1 97.81 527 HIS B C 1
ATOM 11509 O O . HIS B 1 527 ? -5.082 -46.719 -15.906 1 97.81 527 HIS B O 1
ATOM 11515 N N . ILE B 1 528 ? -3.16 -45.844 -15.219 1 98 528 ILE B N 1
ATOM 11516 C CA . ILE B 1 528 ? -2.873 -45.188 -16.484 1 98 528 ILE B CA 1
ATOM 11517 C C . ILE B 1 528 ? -1.522 -45.656 -17.016 1 98 528 ILE B C 1
ATOM 11519 O O . ILE B 1 528 ? -0.51 -45.594 -16.328 1 98 528 ILE B O 1
ATOM 11523 N N . LYS B 1 529 ? -1.475 -46.125 -18.172 1 97.94 529 LYS B N 1
ATOM 11524 C CA . LYS B 1 529 ? -0.245 -46.469 -18.891 1 97.94 529 LYS B CA 1
ATOM 11525 C C . LYS B 1 529 ? 0.071 -45.469 -19.969 1 97.94 529 LYS B C 1
ATOM 11527 O O . LYS B 1 529 ? -0.808 -45.094 -20.75 1 97.94 529 LYS B O 1
ATOM 11532 N N . ALA B 1 530 ? 1.245 -45.062 -20 1 97.81 530 ALA B N 1
ATOM 11533 C CA . ALA B 1 530 ? 1.681 -44.062 -20.984 1 97.81 530 ALA B CA 1
ATOM 11534 C C . ALA B 1 530 ? 3.043 -44.438 -21.562 1 97.81 530 ALA B C 1
ATOM 11536 O O . ALA B 1 530 ? 3.92 -44.938 -20.844 1 97.81 530 ALA B O 1
ATOM 11537 N N . GLU B 1 531 ? 3.219 -44.25 -22.844 1 97.62 531 GLU B N 1
ATOM 11538 C CA . GLU B 1 531 ? 4.465 -44.5 -23.562 1 97.62 531 GLU B CA 1
ATOM 11539 C C . GLU B 1 531 ? 4.789 -43.344 -24.5 1 97.62 531 GLU B C 1
ATOM 11541 O O . GLU B 1 531 ? 3.924 -42.906 -25.25 1 97.62 531 GLU B O 1
ATOM 11546 N N . VAL B 1 532 ? 6.008 -42.938 -24.469 1 97.81 532 VAL B N 1
ATOM 11547 C CA . VAL B 1 532 ? 6.414 -41.812 -25.312 1 97.81 532 VAL B CA 1
ATOM 11548 C C . VAL B 1 532 ? 7.727 -42.156 -26.031 1 97.81 532 VAL B C 1
ATOM 11550 O O . VAL B 1 532 ? 8.68 -42.594 -25.391 1 97.81 532 VAL B O 1
ATOM 11553 N N . TYR B 1 533 ? 7.812 -42 -27.297 1 97.62 533 TYR B N 1
ATOM 11554 C CA . TYR B 1 533 ? 9.008 -42 -28.141 1 97.62 533 TYR B CA 1
ATOM 11555 C C . TYR B 1 533 ? 9.312 -40.625 -28.703 1 97.62 533 TYR B C 1
ATOM 11557 O O . TYR B 1 533 ? 8.461 -40 -29.344 1 97.62 533 TYR B O 1
ATOM 11565 N N . ASP B 1 534 ? 10.484 -40.156 -28.484 1 97.12 534 ASP B N 1
ATOM 11566 C CA . ASP B 1 534 ? 10.875 -38.812 -28.938 1 97.12 534 ASP B CA 1
ATOM 11567 C C . ASP B 1 534 ? 12.266 -38.844 -29.562 1 97.12 534 ASP B C 1
ATOM 11569 O O . ASP B 1 534 ? 13.203 -39.406 -29 1 97.12 534 ASP B O 1
ATOM 11573 N N . VAL B 1 535 ? 12.438 -38.281 -30.734 1 97.88 535 VAL B N 1
ATOM 11574 C CA . VAL B 1 535 ? 13.719 -38.156 -31.422 1 97.88 535 VAL B CA 1
ATOM 11575 C C . VAL B 1 535 ? 13.883 -36.75 -31.984 1 97.88 535 VAL B C 1
ATOM 11577 O O . VAL B 1 535 ? 12.898 -36.094 -32.344 1 97.88 535 VAL B O 1
ATOM 11580 N N . PHE B 1 536 ? 15.125 -36.281 -32 1 97.94 536 PHE B N 1
ATOM 11581 C CA . PHE B 1 536 ? 15.344 -34.938 -32.594 1 97.94 536 PHE B CA 1
ATOM 11582 C C . PHE B 1 536 ? 16.703 -34.875 -33.281 1 97.94 536 PHE B C 1
ATOM 11584 O O . PHE B 1 536 ? 17.562 -35.719 -33.062 1 97.94 536 PHE B O 1
ATOM 11591 N N . ALA B 1 537 ? 16.891 -33.906 -34.125 1 98.12 537 ALA B N 1
ATOM 11592 C CA . ALA B 1 537 ? 18.125 -33.531 -34.781 1 98.12 537 ALA B CA 1
ATOM 11593 C C . ALA B 1 537 ? 18.219 -32.031 -34.969 1 98.12 537 ALA B C 1
ATOM 11595 O O . ALA B 1 537 ? 17.203 -31.359 -35.219 1 98.12 537 ALA B O 1
ATOM 11596 N N . GLN B 1 538 ? 19.406 -31.516 -34.844 1 98 538 GLN B N 1
ATOM 11597 C CA . GLN B 1 538 ? 19.625 -30.062 -34.906 1 98 538 GLN B CA 1
ATOM 11598 C C . GLN B 1 538 ? 20.953 -29.75 -35.594 1 98 538 GLN B C 1
ATOM 11600 O O . GLN B 1 538 ? 22 -30.297 -35.25 1 98 538 GLN B O 1
ATOM 11605 N N . PHE B 1 539 ? 20.891 -28.844 -36.562 1 97.12 539 PHE B N 1
ATOM 11606 C CA . PHE B 1 539 ? 22.062 -28.391 -37.312 1 97.12 539 PHE B CA 1
ATOM 11607 C C . PHE B 1 539 ? 22.375 -26.938 -37 1 97.12 539 PHE B C 1
ATOM 11609 O O . PHE B 1 539 ? 21.5 -26.078 -37.031 1 97.12 539 PHE B O 1
ATOM 11616 N N . ALA B 1 540 ? 23.625 -26.734 -36.688 1 95.94 540 ALA B N 1
ATOM 11617 C CA . ALA B 1 540 ? 24.031 -25.359 -36.344 1 95.94 540 ALA B CA 1
ATOM 11618 C C . ALA B 1 540 ? 25.219 -24.938 -37.188 1 95.94 540 ALA B C 1
ATOM 11620 O O . ALA B 1 540 ? 26.141 -25.719 -37.469 1 95.94 540 ALA B O 1
ATOM 11621 N N . ILE B 1 541 ? 25.172 -23.672 -37.656 1 93.81 541 ILE B N 1
ATOM 11622 C CA . ILE B 1 541 ? 26.25 -23.062 -38.438 1 93.81 541 ILE B CA 1
ATOM 11623 C C . ILE B 1 541 ? 26.734 -21.797 -37.719 1 93.81 541 ILE B C 1
ATOM 11625 O O . ILE B 1 541 ? 25.938 -21.016 -37.219 1 93.81 541 ILE B O 1
ATOM 11629 N N . ARG B 1 542 ? 28.016 -21.688 -37.656 1 88.56 542 ARG B N 1
ATOM 11630 C CA . ARG B 1 542 ? 28.594 -20.547 -36.969 1 88.56 542 ARG B CA 1
ATOM 11631 C C . ARG B 1 542 ? 29.625 -19.844 -37.875 1 88.56 542 ARG B C 1
ATOM 11633 O O . ARG B 1 542 ? 30.641 -20.438 -38.219 1 88.56 542 ARG B O 1
ATOM 11640 N N . TYR B 1 543 ? 29.375 -18.562 -38.062 1 87.06 543 TYR B N 1
ATOM 11641 C CA . TYR B 1 543 ? 30.297 -17.672 -38.781 1 87.06 543 TYR B CA 1
ATOM 11642 C C . TYR B 1 543 ? 30.5 -16.375 -38.031 1 87.06 543 TYR B C 1
ATOM 11644 O O . TYR B 1 543 ? 29.734 -16.047 -37.125 1 87.06 543 TYR B O 1
ATOM 11652 N N . PRO B 1 544 ? 31.578 -15.633 -38.312 1 78.5 544 PRO B N 1
ATOM 11653 C CA . PRO B 1 544 ? 31.891 -14.43 -37.531 1 78.5 544 PRO B CA 1
ATOM 11654 C C . PRO B 1 544 ? 30.75 -13.414 -37.531 1 78.5 544 PRO B C 1
ATOM 11656 O O . PRO B 1 544 ? 30.453 -12.797 -36.531 1 78.5 544 PRO B O 1
ATOM 11659 N N . LYS B 1 545 ? 30.078 -13.312 -38.594 1 86.5 545 LYS B N 1
ATOM 11660 C CA . LYS B 1 545 ? 29.031 -12.297 -38.656 1 86.5 545 LYS B CA 1
ATOM 11661 C C . LYS B 1 545 ? 27.641 -12.93 -38.562 1 86.5 545 LYS B C 1
ATOM 11663 O O . LYS B 1 545 ? 26.672 -12.25 -38.25 1 86.5 545 LYS B O 1
ATOM 11668 N N . TRP B 1 546 ? 27.609 -14.25 -38.938 1 90.81 546 TRP B N 1
ATOM 11669 C CA . TRP B 1 546 ? 26.312 -14.922 -39 1 90.81 546 TRP B CA 1
ATOM 11670 C C . TRP B 1 546 ? 26.359 -16.234 -38.219 1 90.81 546 TRP B C 1
ATOM 11672 O O . TRP B 1 546 ? 27.359 -16.969 -38.312 1 90.81 546 TRP B O 1
ATOM 11682 N N . ASP B 1 547 ? 25.375 -16.453 -37.469 1 91.69 547 ASP B N 1
ATOM 11683 C CA . ASP B 1 547 ? 25.109 -17.75 -36.844 1 91.69 547 ASP B CA 1
ATOM 11684 C C . ASP B 1 547 ? 23.688 -18.219 -37.156 1 91.69 547 ASP B C 1
ATOM 11686 O O . ASP B 1 547 ? 22.781 -17.406 -37.312 1 91.69 547 ASP B O 1
ATOM 11690 N N . GLY B 1 548 ? 23.531 -19.484 -37.344 1 94.88 548 GLY B N 1
ATOM 11691 C CA . GLY B 1 548 ? 22.203 -20.016 -37.594 1 94.88 548 GLY B CA 1
ATOM 11692 C C . GLY B 1 548 ? 22.047 -21.453 -37.156 1 94.88 548 GLY B C 1
ATOM 11693 O O . GLY B 1 548 ? 23.031 -22.156 -36.938 1 94.88 548 GLY B O 1
ATOM 11694 N N . PHE B 1 549 ? 20.844 -21.859 -36.969 1 97.12 549 PHE B N 1
ATOM 11695 C CA . PHE B 1 549 ? 20.578 -23.266 -36.656 1 97.12 549 PHE B CA 1
ATOM 11696 C C . PHE B 1 549 ? 19.188 -23.672 -37.156 1 97.12 549 PHE B C 1
ATOM 11698 O O . PHE B 1 549 ? 18.344 -22.812 -37.438 1 97.12 549 PHE B O 1
ATOM 11705 N N . PHE B 1 550 ? 19 -24.891 -37.312 1 98 550 PHE B N 1
ATOM 11706 C CA . PHE B 1 550 ? 17.734 -25.5 -37.688 1 98 550 PHE B CA 1
ATOM 11707 C C . PHE B 1 550 ? 17.547 -26.844 -36.969 1 98 550 PHE B C 1
ATOM 11709 O O . PHE B 1 550 ? 18.469 -27.672 -36.969 1 98 550 PHE B O 1
ATOM 11716 N N . GLY B 1 551 ? 16.406 -27 -36.281 1 97.81 551 GLY B N 1
ATOM 11717 C CA . GLY B 1 551 ? 16.109 -28.234 -35.562 1 97.81 551 GLY B CA 1
ATOM 11718 C C . GLY B 1 551 ? 14.758 -28.828 -35.938 1 97.81 551 GLY B C 1
ATOM 11719 O O . GLY B 1 551 ? 13.828 -28.094 -36.281 1 97.81 551 GLY B O 1
ATOM 11720 N N . ALA B 1 552 ? 14.664 -30.141 -35.781 1 98 552 ALA B N 1
ATOM 11721 C CA . ALA B 1 552 ? 13.422 -30.859 -36.031 1 98 552 ALA B CA 1
ATOM 11722 C C . ALA B 1 552 ? 13.258 -31.984 -35 1 98 552 ALA B C 1
ATOM 11724 O O . ALA B 1 552 ? 14.242 -32.531 -34.5 1 98 552 ALA B O 1
ATOM 11725 N N . ASN B 1 553 ? 12.023 -32.312 -34.688 1 97 553 ASN B N 1
ATOM 11726 C CA . ASN B 1 553 ? 11.758 -33.406 -33.75 1 97 553 ASN B CA 1
ATOM 11727 C C . ASN B 1 553 ? 10.484 -34.156 -34.156 1 97 553 ASN B C 1
ATOM 11729 O O . ASN B 1 553 ? 9.625 -33.625 -34.844 1 97 553 ASN B O 1
ATOM 11733 N N . TYR B 1 554 ? 10.383 -35.375 -33.781 1 97.94 554 TYR B N 1
ATOM 11734 C CA . TYR B 1 554 ? 9.227 -36.219 -33.906 1 97.94 554 TYR B CA 1
ATOM 11735 C C . TYR B 1 554 ? 8.93 -36.969 -32.594 1 97.94 554 TYR B C 1
ATOM 11737 O O . TYR B 1 554 ? 9.844 -37.469 -31.938 1 97.94 554 TYR B O 1
ATOM 11745 N N . THR B 1 555 ? 7.648 -37 -32.25 1 97.31 555 THR B N 1
ATOM 11746 C CA . THR B 1 555 ? 7.246 -37.656 -31 1 97.31 555 THR B CA 1
ATOM 11747 C C . THR B 1 555 ? 6.008 -38.531 -31.219 1 97.31 555 THR B C 1
ATOM 11749 O O . THR B 1 555 ? 5.066 -38.094 -31.906 1 97.31 555 THR B O 1
ATOM 11752 N N . SER B 1 556 ? 6 -39.688 -30.672 1 97.88 556 SER B N 1
ATOM 11753 C CA . SER B 1 556 ? 4.848 -40.562 -30.609 1 97.88 556 SER B CA 1
ATOM 11754 C C . SER B 1 556 ? 4.438 -40.844 -29.156 1 97.88 556 SER B C 1
ATOM 11756 O O . SER B 1 556 ? 5.258 -41.281 -28.359 1 97.88 556 SER B O 1
ATOM 11758 N N . THR B 1 557 ? 3.178 -40.594 -28.844 1 97.62 557 THR B N 1
ATOM 11759 C CA . THR B 1 557 ? 2.682 -40.75 -27.484 1 97.62 557 THR B CA 1
ATOM 11760 C C . THR B 1 557 ? 1.438 -41.625 -27.453 1 97.62 557 THR B C 1
ATOM 11762 O O . THR B 1 557 ? 0.534 -41.469 -28.281 1 97.62 557 THR B O 1
ATOM 11765 N N . ASN B 1 558 ? 1.368 -42.5 -26.516 1 97.44 558 ASN B N 1
ATOM 11766 C CA . ASN B 1 558 ? 0.23 -43.406 -26.312 1 97.44 558 ASN B CA 1
ATOM 11767 C C . ASN B 1 558 ? -0.233 -43.406 -24.859 1 97.44 558 ASN B C 1
ATOM 11769 O O . ASN B 1 558 ? 0.587 -43.469 -23.938 1 97.44 558 ASN B O 1
ATOM 11773 N N . TYR B 1 559 ? -1.573 -43.344 -24.688 1 97.75 559 TYR B N 1
ATOM 11774 C CA . TYR B 1 559 ? -2.18 -43.406 -23.359 1 97.75 559 TYR B CA 1
ATOM 11775 C C . TYR B 1 559 ? -3.229 -44.531 -23.312 1 97.75 559 TYR B C 1
ATOM 11777 O O . TYR B 1 559 ? -3.926 -44.781 -24.297 1 97.75 559 TYR B O 1
ATOM 11785 N N . GLN B 1 560 ? -3.408 -45.156 -22.156 1 97.88 560 GLN B N 1
ATOM 11786 C CA . GLN B 1 560 ? -4.469 -46.156 -21.938 1 97.88 560 GLN B CA 1
ATOM 11787 C C . GLN B 1 560 ? -4.859 -46.219 -20.469 1 97.88 560 GLN B C 1
ATOM 11789 O O . GLN B 1 560 ? -3.99 -46.281 -19.594 1 97.88 560 GLN B O 1
ATOM 11794 N N . ARG B 1 561 ? -6.137 -46.156 -20.219 1 98 561 ARG B N 1
ATOM 11795 C CA . ARG B 1 561 ? -6.664 -46.344 -18.875 1 98 561 ARG B CA 1
ATOM 11796 C C . ARG B 1 561 ? -7.07 -47.781 -18.625 1 98 561 ARG B C 1
ATOM 11798 O O . ARG B 1 561 ? -7.637 -48.438 -19.5 1 98 561 ARG B O 1
ATOM 11805 N N . ASP B 1 562 ? -6.793 -48.281 -17.453 1 98.12 562 ASP B N 1
ATOM 11806 C CA . ASP B 1 562 ? -7.23 -49.594 -16.969 1 98.12 562 ASP B CA 1
ATOM 11807 C C . ASP B 1 562 ? -7.953 -49.469 -15.633 1 98.12 562 ASP B C 1
ATOM 11809 O O . ASP B 1 562 ? -7.312 -49.312 -14.594 1 98.12 562 ASP B O 1
ATOM 11813 N N . GLY B 1 563 ? -9.312 -49.625 -15.688 1 97.88 563 GLY B N 1
ATOM 11814 C CA . GLY B 1 563 ? -10.094 -49.5 -14.477 1 97.88 563 GLY B CA 1
ATOM 11815 C C . GLY B 1 563 ? -10.023 -50.719 -13.594 1 97.88 563 GLY B C 1
ATOM 11816 O O . GLY B 1 563 ? -10.078 -51.844 -14.086 1 97.88 563 GLY B O 1
ATOM 11817 N N . GLN B 1 564 ? -9.891 -50.5 -12.32 1 97.38 564 GLN B N 1
ATOM 11818 C CA . GLN B 1 564 ? -9.797 -51.625 -11.383 1 97.38 564 GLN B CA 1
ATOM 11819 C C . GLN B 1 564 ? -11.078 -51.75 -10.562 1 97.38 564 GLN B C 1
ATOM 11821 O O . GLN B 1 564 ? -11.336 -52.812 -9.977 1 97.38 564 GLN B O 1
ATOM 11826 N N . PHE B 1 565 ? -11.797 -50.719 -10.375 1 97 565 PHE B N 1
ATOM 11827 C CA . PHE B 1 565 ? -13.102 -50.719 -9.727 1 97 565 PHE B CA 1
ATOM 11828 C C . PHE B 1 565 ? -14.219 -50.75 -10.758 1 97 565 PHE B C 1
ATOM 11830 O O . PHE B 1 565 ? -14.133 -50.062 -11.789 1 97 565 PHE B O 1
ATOM 11837 N N . ARG B 1 566 ? -15.234 -51.531 -10.516 1 96.62 566 ARG B N 1
ATOM 11838 C CA . ARG B 1 566 ? -16.453 -51.469 -11.305 1 96.62 566 ARG B CA 1
ATOM 11839 C C . ARG B 1 566 ? -17.469 -50.531 -10.68 1 96.62 566 ARG B C 1
ATOM 11841 O O . ARG B 1 566 ? -18.141 -50.875 -9.703 1 96.62 566 ARG B O 1
ATOM 11848 N N . ASN B 1 567 ? -17.5 -49.438 -11.273 1 94.5 567 ASN B N 1
ATOM 11849 C CA . ASN B 1 567 ? -18.422 -48.406 -10.805 1 94.5 567 ASN B CA 1
ATOM 11850 C C . ASN B 1 567 ? -19.859 -48.719 -11.203 1 94.5 567 ASN B C 1
ATOM 11852 O O . ASN B 1 567 ? -20.141 -49 -12.375 1 94.5 567 ASN B O 1
ATOM 11856 N N . GLU B 1 568 ? -20.75 -48.688 -10.258 1 93.06 568 GLU B N 1
ATOM 11857 C CA . GLU B 1 568 ? -22.141 -49.062 -10.492 1 93.06 568 GLU B CA 1
ATOM 11858 C C . GLU B 1 568 ? -22.812 -48.125 -11.5 1 93.06 568 GLU B C 1
ATOM 11860 O O . GLU B 1 568 ? -23.75 -48.531 -12.195 1 93.06 568 GLU B O 1
ATOM 11865 N N . ARG B 1 569 ? -22.359 -46.906 -11.641 1 89.56 569 ARG B N 1
ATOM 11866 C CA . ARG B 1 569 ? -22.953 -45.938 -12.57 1 89.56 569 ARG B CA 1
ATOM 11867 C C . ARG B 1 569 ? -22.438 -46.188 -13.984 1 89.56 569 ARG B C 1
ATOM 11869 O O . ARG B 1 569 ? -23.078 -45.75 -14.953 1 89.56 569 ARG B O 1
ATOM 11876 N N . PHE B 1 570 ? -21.312 -46.844 -14.133 1 90.81 570 PHE B N 1
ATOM 11877 C CA . PHE B 1 570 ? -20.703 -47.156 -15.422 1 90.81 570 PHE B CA 1
ATOM 11878 C C . PHE B 1 570 ? -20.297 -48.625 -15.5 1 90.81 570 PHE B C 1
ATOM 11880 O O . PHE B 1 570 ? -19.125 -48.938 -15.641 1 90.81 570 PHE B O 1
ATOM 11887 N N . LEU B 1 571 ? -21.234 -49.469 -15.531 1 91.44 571 LEU B N 1
ATOM 11888 C CA . LEU B 1 571 ? -21.078 -50.906 -15.367 1 91.44 571 LEU B CA 1
ATOM 11889 C C . LEU B 1 571 ? -20.188 -51.469 -16.453 1 91.44 571 LEU B C 1
ATOM 11891 O O . LEU B 1 571 ? -19.391 -52.375 -16.203 1 91.44 571 LEU B O 1
ATOM 11895 N N . ASN B 1 572 ? -20.281 -50.906 -17.641 1 91.38 572 ASN B N 1
ATOM 11896 C CA . ASN B 1 572 ? -19.609 -51.562 -18.766 1 91.38 572 ASN B CA 1
ATOM 11897 C C . ASN B 1 572 ? -18.406 -50.719 -19.234 1 91.38 572 ASN B C 1
ATOM 11899 O O . ASN B 1 572 ? -17.672 -51.156 -20.125 1 91.38 572 ASN B O 1
ATOM 11903 N N . THR B 1 573 ? -18.109 -49.625 -18.672 1 92.5 573 THR B N 1
ATOM 11904 C CA . THR B 1 573 ? -17.047 -48.75 -19.172 1 92.5 573 THR B CA 1
ATOM 11905 C C . THR B 1 573 ? -16.141 -48.281 -18.047 1 92.5 573 THR B C 1
ATOM 11907 O O . THR B 1 573 ? -15.398 -47.312 -18.203 1 92.5 573 THR B O 1
ATOM 11910 N N . SER B 1 574 ? -16.297 -48.844 -16.922 1 95 574 SER B N 1
ATOM 11911 C CA . SER B 1 574 ? -15.477 -48.438 -15.789 1 95 574 SER B CA 1
ATOM 11912 C C . SER B 1 574 ? -14.367 -49.438 -15.508 1 95 574 SER B C 1
ATOM 11914 O O . SER B 1 574 ? -13.227 -49.031 -15.242 1 95 574 SER B O 1
ATOM 11916 N N . PHE B 1 575 ? -14.633 -50.719 -15.578 1 96.81 575 PHE B N 1
ATOM 11917 C CA . PHE B 1 575 ? -13.688 -51.781 -15.234 1 96.81 575 PHE B CA 1
ATOM 11918 C C . PHE B 1 575 ? -12.961 -52.25 -16.484 1 96.81 575 PHE B C 1
ATOM 11920 O O . PHE B 1 575 ? -13.57 -52.406 -17.547 1 96.81 575 PHE B O 1
ATOM 11927 N N . GLY B 1 576 ? -11.625 -52.469 -16.344 1 96.69 576 GLY B N 1
ATOM 11928 C CA . GLY B 1 576 ? -10.844 -53.031 -17.438 1 96.69 576 GLY B CA 1
ATOM 11929 C C . GLY B 1 576 ? -10.172 -52 -18.297 1 96.69 576 GLY B C 1
ATOM 11930 O O . GLY B 1 576 ? -10.281 -50.812 -18.031 1 96.69 576 GLY B O 1
ATOM 11931 N N . LYS B 1 577 ? -9.508 -52.469 -19.359 1 96.81 577 LYS B N 1
ATOM 11932 C CA . LYS B 1 577 ? -8.727 -51.594 -20.25 1 96.81 577 LYS B CA 1
ATOM 11933 C C . LYS B 1 577 ? -9.633 -50.812 -21.188 1 96.81 577 LYS B C 1
ATOM 11935 O O . LYS B 1 577 ? -10.531 -51.375 -21.812 1 96.81 577 LYS B O 1
ATOM 11940 N N . GLY B 1 578 ? -9.453 -49.562 -21.094 1 96 578 GLY B N 1
ATOM 11941 C CA . GLY B 1 578 ? -10.141 -48.719 -22.062 1 96 578 GLY B CA 1
ATOM 11942 C C . GLY B 1 578 ? -9.453 -48.656 -23.406 1 96 578 GLY B C 1
ATOM 11943 O O . GLY B 1 578 ? -8.57 -49.469 -23.703 1 96 578 GLY B O 1
ATOM 11944 N N . GLU B 1 579 ? -9.906 -47.75 -24.234 1 94.19 579 GLU B N 1
ATOM 11945 C CA . GLU B 1 579 ? -9.328 -47.562 -25.562 1 94.19 579 GLU B CA 1
ATOM 11946 C C . GLU B 1 579 ? -7.938 -46.938 -25.469 1 94.19 579 GLU B C 1
ATOM 11948 O O . GLU B 1 579 ? -7.672 -46.125 -24.594 1 94.19 579 GLU B O 1
ATOM 11953 N N . LYS B 1 580 ? -7.051 -47.375 -26.344 1 95.62 580 LYS B N 1
ATOM 11954 C CA . LYS B 1 580 ? -5.73 -46.781 -26.469 1 95.62 580 LYS B CA 1
ATOM 11955 C C . LYS B 1 580 ? -5.789 -45.5 -27.312 1 95.62 580 LYS B C 1
ATOM 11957 O O . LYS B 1 580 ? -6.258 -45.531 -28.453 1 95.62 580 LYS B O 1
ATOM 11962 N N . VAL B 1 581 ? -5.359 -44.406 -26.766 1 96.44 581 VAL B N 1
ATOM 11963 C CA . VAL B 1 581 ? -5.352 -43.156 -27.484 1 96.44 581 VAL B CA 1
ATOM 11964 C C . VAL B 1 581 ? -3.936 -42.812 -27.938 1 96.44 581 VAL B C 1
ATOM 11966 O O . VAL B 1 581 ? -3.016 -42.719 -27.125 1 96.44 581 VAL B O 1
ATOM 11969 N N . GLU B 1 582 ? -3.732 -42.594 -29.219 1 96.5 582 GLU B N 1
ATOM 11970 C CA . GLU B 1 582 ? -2.404 -42.406 -29.797 1 96.5 582 GLU B CA 1
ATOM 11971 C C . GLU B 1 582 ? -2.287 -41.031 -30.453 1 96.5 582 GLU B C 1
ATOM 11973 O O . GLU B 1 582 ? -3.23 -40.562 -31.094 1 96.5 582 GLU B O 1
ATOM 11978 N N . PHE B 1 583 ? -1.175 -40.438 -30.297 1 97.44 583 PHE B N 1
ATOM 11979 C CA . PHE B 1 583 ? -0.88 -39.156 -30.906 1 97.44 583 PHE B CA 1
ATOM 11980 C C . PHE B 1 583 ? 0.458 -39.188 -31.641 1 97.44 583 PHE B C 1
ATOM 11982 O O . PHE B 1 583 ? 1.409 -39.812 -31.172 1 97.44 583 PHE B O 1
ATOM 11989 N N . SER B 1 584 ? 0.604 -38.594 -32.75 1 97.12 584 SER B N 1
ATOM 11990 C CA . SER B 1 584 ? 1.821 -38.344 -33.531 1 97.12 584 SER B CA 1
ATOM 11991 C C . SER B 1 584 ? 2.061 -36.875 -33.75 1 97.12 584 SER B C 1
ATOM 11993 O O . SER B 1 584 ? 1.225 -36.188 -34.344 1 97.12 584 SER B O 1
ATOM 11995 N N . ASN B 1 585 ? 3.164 -36.438 -33.375 1 97.69 585 ASN B N 1
ATOM 11996 C CA . ASN B 1 585 ? 3.416 -35 -33.406 1 97.69 585 ASN B CA 1
ATOM 11997 C C . ASN B 1 585 ? 4.801 -34.688 -33.969 1 97.69 585 ASN B C 1
ATOM 11999 O O . ASN B 1 585 ? 5.711 -35.5 -33.906 1 97.69 585 ASN B O 1
ATOM 12003 N N . PHE B 1 586 ? 4.945 -33.531 -34.531 1 97.25 586 PHE B N 1
ATOM 12004 C CA . PHE B 1 586 ? 6.203 -33.062 -35.094 1 97.25 586 PHE B CA 1
ATOM 12005 C C . PHE B 1 586 ? 6.465 -31.609 -34.688 1 97.25 586 PHE B C 1
ATOM 12007 O O . PHE B 1 586 ? 5.535 -30.875 -34.344 1 97.25 586 PHE B O 1
ATOM 12014 N N . GLY B 1 587 ? 7.742 -31.25 -34.719 1 97.75 587 GLY B N 1
ATOM 12015 C CA . GLY B 1 587 ? 8.148 -29.875 -34.438 1 97.75 587 GLY B CA 1
ATOM 12016 C C . GLY B 1 587 ? 9.359 -29.438 -35.25 1 97.75 587 GLY B C 1
ATOM 12017 O O . GLY B 1 587 ? 10.234 -30.266 -35.562 1 97.75 587 GLY B O 1
ATOM 12018 N N . ALA B 1 588 ? 9.383 -28.172 -35.562 1 98.31 588 ALA B N 1
ATOM 12019 C CA . ALA B 1 588 ? 10.523 -27.547 -36.219 1 98.31 588 ALA B CA 1
ATOM 12020 C C . ALA B 1 588 ? 10.82 -26.172 -35.656 1 98.31 588 ALA B C 1
ATOM 12022 O O . ALA B 1 588 ? 9.898 -25.422 -35.312 1 98.31 588 ALA B O 1
ATOM 12023 N N . LYS B 1 589 ? 12.086 -25.906 -35.531 1 97.94 589 LYS B N 1
ATOM 12024 C CA . LYS B 1 589 ? 12.484 -24.578 -35.062 1 97.94 589 LYS B CA 1
ATOM 12025 C C . LYS B 1 589 ? 13.781 -24.125 -35.75 1 97.94 589 LYS B C 1
ATOM 12027 O O . LYS B 1 589 ? 14.539 -24.953 -36.25 1 97.94 589 LYS B O 1
ATOM 12032 N N . GLY B 1 590 ? 14.023 -22.812 -35.75 1 97.81 590 GLY B N 1
ATOM 12033 C CA . GLY B 1 590 ? 15.211 -22.234 -36.344 1 97.81 590 GLY B CA 1
ATOM 12034 C C . GLY B 1 590 ? 15.523 -20.844 -35.844 1 97.81 590 GLY B C 1
ATOM 12035 O O . GLY B 1 590 ? 14.664 -20.188 -35.219 1 97.81 590 GLY B O 1
ATOM 12036 N N . GLY B 1 591 ? 16.766 -20.469 -36.062 1 97.56 591 GLY B N 1
ATOM 12037 C CA . GLY B 1 591 ? 17.188 -19.141 -35.656 1 97.56 591 GLY B CA 1
ATOM 12038 C C . GLY B 1 591 ? 18.344 -18.609 -36.469 1 97.56 591 GLY B C 1
ATOM 12039 O O . GLY B 1 591 ? 19.141 -19.375 -37 1 97.56 591 GLY B O 1
ATOM 12040 N N . LEU B 1 592 ? 18.328 -17.281 -36.625 1 96.88 592 LEU B N 1
ATOM 12041 C CA . LEU B 1 592 ? 19.391 -16.547 -37.312 1 96.88 592 LEU B CA 1
ATOM 12042 C C . LEU B 1 592 ? 19.906 -15.391 -36.438 1 96.88 592 LEU B C 1
ATOM 12044 O O . LEU B 1 592 ? 19.109 -14.625 -35.875 1 96.88 592 LEU B O 1
ATOM 12048 N N . THR B 1 593 ? 21.156 -15.398 -36.312 1 95 593 THR B N 1
ATOM 12049 C CA . THR B 1 593 ? 21.781 -14.32 -35.562 1 95 593 THR B CA 1
ATOM 12050 C C . THR B 1 593 ? 22.734 -13.523 -36.438 1 95 593 THR B C 1
ATOM 12052 O O . THR B 1 593 ? 23.594 -14.094 -37.125 1 95 593 THR B O 1
ATOM 12055 N N . TYR B 1 594 ? 22.594 -12.211 -36.438 1 95.5 594 TYR B N 1
ATOM 12056 C CA . TYR B 1 594 ? 23.484 -11.305 -37.156 1 95.5 594 TYR B CA 1
ATOM 12057 C C . TYR B 1 594 ? 24.219 -10.391 -36.188 1 95.5 594 TYR B C 1
ATOM 12059 O O . TYR B 1 594 ? 23.594 -9.672 -35.406 1 95.5 594 TYR B O 1
ATOM 12067 N N . LYS B 1 595 ? 25.5 -10.422 -36.375 1 89.94 595 LYS B N 1
ATOM 12068 C CA . LYS B 1 595 ? 26.344 -9.602 -35.5 1 89.94 595 LYS B CA 1
ATOM 12069 C C . LYS B 1 595 ? 26.844 -8.367 -36.25 1 89.94 595 LYS B C 1
ATOM 12071 O O . LYS B 1 595 ? 27.656 -8.484 -37.188 1 89.94 595 LYS B O 1
ATOM 12076 N N . PHE B 1 596 ? 26.375 -7.223 -35.938 1 90.06 596 PHE B N 1
ATOM 12077 C CA . PHE B 1 596 ? 26.859 -5.984 -36.531 1 90.06 596 PHE B CA 1
ATOM 12078 C C . PHE B 1 596 ? 28.312 -5.75 -36.188 1 90.06 596 PHE B C 1
ATOM 12080 O O . PHE B 1 596 ? 29.109 -5.398 -37.062 1 90.06 596 PHE B O 1
ATOM 12087 N N . ASN B 1 597 ? 28.562 -5.832 -34.906 1 83.5 597 ASN B N 1
ATOM 12088 C CA . ASN B 1 597 ? 29.922 -5.824 -34.344 1 83.5 597 ASN B CA 1
ATOM 12089 C C . ASN B 1 597 ? 30 -6.641 -33.062 1 83.5 597 ASN B C 1
ATOM 12091 O O . ASN B 1 597 ? 29.062 -7.359 -32.719 1 83.5 597 ASN B O 1
ATOM 12095 N N . GLY B 1 598 ? 31.109 -6.617 -32.469 1 72.81 598 GLY B N 1
ATOM 12096 C CA . GLY B 1 598 ? 31.266 -7.395 -31.25 1 72.81 598 GLY B CA 1
ATOM 12097 C C . GLY B 1 598 ? 30.453 -6.844 -30.078 1 72.81 598 GLY B C 1
ATOM 12098 O O . GLY B 1 598 ? 30.359 -7.484 -29.031 1 72.81 598 GLY B O 1
ATOM 12099 N N . ARG B 1 599 ? 29.75 -5.75 -30.281 1 82.5 599 ARG B N 1
ATOM 12100 C CA . ARG B 1 599 ? 29.047 -5.074 -29.188 1 82.5 599 ARG B CA 1
ATOM 12101 C C . ARG B 1 599 ? 27.531 -5.094 -29.422 1 82.5 599 ARG B C 1
ATOM 12103 O O . ARG B 1 599 ? 26.75 -4.926 -28.469 1 82.5 599 ARG B O 1
ATOM 12110 N N . HIS B 1 600 ? 27.156 -5.168 -30.688 1 89.81 600 HIS B N 1
ATOM 12111 C CA . HIS B 1 600 ? 25.734 -5.168 -31.062 1 89.81 600 HIS B CA 1
ATOM 12112 C C . HIS B 1 600 ? 25.406 -6.375 -31.922 1 89.81 600 HIS B C 1
ATOM 12114 O O . HIS B 1 600 ? 26.125 -6.691 -32.875 1 89.81 600 HIS B O 1
ATOM 12120 N N . TRP B 1 601 ? 24.391 -7.117 -31.672 1 90.38 601 TRP B N 1
ATOM 12121 C CA . TRP B 1 601 ? 23.938 -8.172 -32.562 1 90.38 601 TRP B CA 1
ATOM 12122 C C . TRP B 1 601 ? 22.438 -8.383 -32.438 1 90.38 601 TRP B C 1
ATOM 12124 O O . TRP B 1 601 ? 21.828 -7.93 -31.453 1 90.38 601 TRP B O 1
ATOM 12134 N N . VAL B 1 602 ? 21.812 -9.016 -33.375 1 95.94 602 VAL B N 1
ATOM 12135 C CA . VAL B 1 602 ? 20.375 -9.281 -33.438 1 95.94 602 VAL B CA 1
ATOM 12136 C C . VAL B 1 602 ? 20.141 -10.766 -33.719 1 95.94 602 VAL B C 1
ATOM 12138 O O . VAL B 1 602 ? 20.891 -11.383 -34.5 1 95.94 602 VAL B O 1
ATOM 12141 N N . ALA B 1 603 ? 19.188 -11.336 -33.062 1 95.81 603 ALA B N 1
ATOM 12142 C CA . ALA B 1 603 ? 18.828 -12.742 -33.25 1 95.81 603 ALA B CA 1
ATOM 12143 C C . ALA B 1 603 ? 17.328 -12.883 -33.531 1 95.81 603 ALA B C 1
ATOM 12145 O O . ALA B 1 603 ? 16.5 -12.32 -32.844 1 95.81 603 ALA B O 1
ATOM 12146 N N . LEU B 1 604 ? 17.047 -13.547 -34.531 1 97.81 604 LEU B N 1
ATOM 12147 C CA . LEU B 1 604 ? 15.688 -13.883 -34.938 1 97.81 604 LEU B CA 1
ATOM 12148 C C . LEU B 1 604 ? 15.438 -15.383 -34.812 1 97.81 604 LEU B C 1
ATOM 12150 O O . LEU B 1 604 ? 16.203 -16.188 -35.375 1 97.81 604 LEU B O 1
ATOM 12154 N N . ASN B 1 605 ? 14.398 -15.812 -34.062 1 98 605 ASN B N 1
ATOM 12155 C CA . ASN B 1 605 ? 14.039 -17.219 -33.906 1 98 605 ASN B CA 1
ATOM 12156 C C . ASN B 1 605 ? 12.586 -17.469 -34.312 1 98 605 ASN B C 1
ATOM 12158 O O . ASN B 1 605 ? 11.742 -16.578 -34.156 1 98 605 ASN B O 1
ATOM 12162 N N . GLY B 1 606 ? 12.305 -18.672 -34.719 1 98.31 606 GLY B N 1
ATOM 12163 C CA . GLY B 1 606 ? 10.961 -19.109 -35.031 1 98.31 606 GLY B CA 1
ATOM 12164 C C . GLY B 1 606 ? 10.758 -20.609 -34.844 1 98.31 606 GLY B C 1
ATOM 12165 O O . GLY B 1 606 ? 11.711 -21.391 -34.938 1 98.31 606 GLY B O 1
ATOM 12166 N N . ALA B 1 607 ? 9.477 -21 -34.562 1 98.5 607 ALA B N 1
ATOM 12167 C CA . ALA B 1 607 ? 9.203 -22.422 -34.375 1 98.5 607 ALA B CA 1
ATOM 12168 C C . ALA B 1 607 ? 7.75 -22.75 -34.688 1 98.5 607 ALA B C 1
ATOM 12170 O O . ALA B 1 607 ? 6.871 -21.891 -34.562 1 98.5 607 ALA B O 1
ATOM 12171 N N . TYR B 1 608 ? 7.531 -23.859 -35.156 1 98.31 608 TYR B N 1
ATOM 12172 C CA . TYR B 1 608 ? 6.242 -24.516 -35.375 1 98.31 608 TYR B CA 1
ATOM 12173 C C . TYR B 1 608 ? 6.223 -25.891 -34.719 1 98.31 608 TYR B C 1
ATOM 12175 O O . TYR B 1 608 ? 6.98 -26.781 -35.094 1 98.31 608 TYR B O 1
ATOM 12183 N N . LEU B 1 609 ? 5.344 -26.047 -33.75 1 97.62 609 LEU B N 1
ATOM 12184 C CA . LEU B 1 609 ? 5.316 -27.281 -33 1 97.62 609 LEU B CA 1
ATOM 12185 C C . LEU B 1 609 ? 3.895 -27.828 -32.875 1 97.62 609 LEU B C 1
ATOM 12187 O O . LEU B 1 609 ? 2.938 -27.062 -32.781 1 97.62 609 LEU B O 1
ATOM 12191 N N . THR B 1 610 ? 3.787 -29.125 -32.906 1 97.25 610 THR B N 1
ATOM 12192 C CA . THR B 1 610 ? 2.572 -29.828 -32.5 1 97.25 610 THR B CA 1
ATOM 12193 C C . THR B 1 610 ? 2.822 -30.672 -31.25 1 97.25 610 THR B C 1
ATOM 12195 O O . THR B 1 610 ? 3.861 -31.328 -31.141 1 97.25 610 THR B O 1
ATOM 12198 N N . LYS B 1 611 ? 1.953 -30.594 -30.297 1 95 611 LYS B N 1
ATOM 12199 C CA . LYS B 1 611 ? 2.115 -31.281 -29.016 1 95 611 LYS B CA 1
ATOM 12200 C C . LYS B 1 611 ? 0.855 -32.062 -28.641 1 95 611 LYS B C 1
ATOM 12202 O O . LYS B 1 611 ? -0.261 -31.578 -28.859 1 95 611 LYS B O 1
ATOM 12207 N N . PRO B 1 612 ? 1.031 -33.281 -28.156 1 95.12 612 PRO B N 1
ATOM 12208 C CA . PRO B 1 612 ? -0.152 -34 -27.656 1 95.12 612 PRO B CA 1
ATOM 12209 C C . PRO B 1 612 ? -0.711 -33.375 -26.375 1 95.12 612 PRO B C 1
ATOM 12211 O O . PRO B 1 612 ? 0.032 -32.781 -25.609 1 95.12 612 PRO B O 1
ATOM 12214 N N . PRO B 1 613 ? -2.045 -33.5 -26.109 1 93.88 613 PRO B N 1
ATOM 12215 C CA . PRO B 1 613 ? -2.557 -33.125 -24.781 1 93.88 613 PRO B CA 1
ATOM 12216 C C . PRO B 1 613 ? -1.979 -34 -23.672 1 93.88 613 PRO B C 1
ATOM 12218 O O . PRO B 1 613 ? -1.597 -35.156 -23.906 1 93.88 613 PRO B O 1
ATOM 12221 N N . VAL B 1 614 ? -1.867 -33.469 -22.531 1 92.06 614 VAL B N 1
ATOM 12222 C CA . VAL B 1 614 ? -1.464 -34.25 -21.375 1 92.06 614 VAL B CA 1
ATOM 12223 C C . VAL B 1 614 ? -2.576 -35.219 -21 1 92.06 614 VAL B C 1
ATOM 12225 O O . VAL B 1 614 ? -3.746 -35 -21.312 1 92.06 614 VAL B O 1
ATOM 12228 N N . TYR B 1 615 ? -2.275 -36.344 -20.422 1 91.44 615 TYR B N 1
ATOM 12229 C CA . TYR B 1 615 ? -3.293 -37.375 -20.297 1 91.44 615 TYR B CA 1
ATOM 12230 C C . TYR B 1 615 ? -4.398 -36.938 -19.344 1 91.44 615 TYR B C 1
ATOM 12232 O O . TYR B 1 615 ? -5.504 -37.5 -19.359 1 91.44 615 TYR B O 1
ATOM 12240 N N . GLN B 1 616 ? -4.117 -35.938 -18.469 1 91.62 616 GLN B N 1
ATOM 12241 C CA . GLN B 1 616 ? -5.168 -35.375 -17.625 1 91.62 616 GLN B CA 1
ATOM 12242 C C . GLN B 1 616 ? -6.281 -34.781 -18.469 1 91.62 616 GLN B C 1
ATOM 12244 O O . GLN B 1 616 ? -7.422 -34.656 -18.016 1 91.62 616 GLN B O 1
ATOM 12249 N N . ASN B 1 617 ? -5.949 -34.375 -19.672 1 92.38 617 ASN B N 1
ATOM 12250 C CA . ASN B 1 617 ? -6.93 -33.719 -20.547 1 92.38 617 ASN B CA 1
ATOM 12251 C C . ASN B 1 617 ? -7.43 -34.688 -21.625 1 92.38 617 ASN B C 1
ATOM 12253 O O . ASN B 1 617 ? -8.062 -34.25 -22.594 1 92.38 617 ASN B O 1
ATOM 12257 N N . VAL B 1 618 ? -7.094 -35.906 -21.516 1 95.25 618 VAL B N 1
ATOM 12258 C CA . VAL B 1 618 ? -7.512 -36.875 -22.516 1 95.25 618 VAL B CA 1
ATOM 12259 C C . VAL B 1 618 ? -8.75 -37.625 -22.031 1 95.25 618 VAL B C 1
ATOM 12261 O O . VAL B 1 618 ? -9.68 -37.875 -22.797 1 95.25 618 VAL B O 1
ATOM 12264 N N . PHE B 1 619 ? -8.758 -38 -20.781 1 94.69 619 PHE B N 1
ATOM 12265 C CA . PHE B 1 619 ? -9.883 -38.688 -20.188 1 94.69 619 PHE B CA 1
ATOM 12266 C C . PHE B 1 619 ? -10.82 -37.719 -19.484 1 94.69 619 PHE B C 1
ATOM 12268 O O . PHE B 1 619 ? -10.383 -36.906 -18.672 1 94.69 619 PHE B O 1
ATOM 12275 N N . ILE B 1 620 ? -12.07 -37.812 -19.703 1 91.62 620 ILE B N 1
ATOM 12276 C CA . ILE B 1 620 ? -13.055 -36.844 -19.172 1 91.62 620 ILE B CA 1
ATOM 12277 C C . ILE B 1 620 ? -13.141 -37 -17.656 1 91.62 620 ILE B C 1
ATOM 12279 O O . ILE B 1 620 ? -13.055 -36 -16.938 1 91.62 620 ILE B O 1
ATOM 12283 N N . ASN B 1 621 ? -13.328 -38.188 -17.125 1 92.06 621 ASN B N 1
ATOM 12284 C CA . ASN B 1 621 ? -13.336 -38.5 -15.695 1 92.06 621 ASN B CA 1
ATOM 12285 C C . ASN B 1 621 ? -12.734 -39.875 -15.422 1 92.06 621 ASN B C 1
ATOM 12287 O O . ASN B 1 621 ? -13.461 -40.812 -15.125 1 92.06 621 ASN B O 1
ATOM 12291 N N . PRO B 1 622 ? -11.484 -39.906 -15.359 1 94.12 622 PRO B N 1
ATOM 12292 C CA . PRO B 1 622 ? -10.828 -41.219 -15.211 1 94.12 622 PRO B CA 1
ATOM 12293 C C . PRO B 1 622 ? -11.148 -41.906 -13.875 1 94.12 622 PRO B C 1
ATOM 12295 O O . PRO B 1 622 ? -10.914 -43.094 -13.711 1 94.12 622 PRO B O 1
ATOM 12298 N N . ARG B 1 623 ? -11.641 -41.219 -12.93 1 94.06 623 ARG B N 1
ATOM 12299 C CA . ARG B 1 623 ? -11.977 -41.781 -11.633 1 94.06 623 ARG B CA 1
ATOM 12300 C C . ARG B 1 623 ? -13.188 -42.719 -11.742 1 94.06 623 ARG B C 1
ATOM 12302 O O . ARG B 1 623 ? -13.344 -43.625 -10.953 1 94.06 623 ARG B O 1
ATOM 12309 N N . GLU B 1 624 ? -13.992 -42.5 -12.797 1 91.5 624 GLU B N 1
ATOM 12310 C CA . GLU B 1 624 ? -15.266 -43.219 -12.82 1 91.5 624 GLU B CA 1
ATOM 12311 C C . GLU B 1 624 ? -15.359 -44.156 -14.031 1 91.5 624 GLU B C 1
ATOM 12313 O O . GLU B 1 624 ? -16.031 -45.188 -13.984 1 91.5 624 GLU B O 1
ATOM 12318 N N . ASN B 1 625 ? -14.758 -43.656 -15.117 1 92.88 625 ASN B N 1
ATOM 12319 C CA . ASN B 1 625 ? -14.977 -44.469 -16.312 1 92.88 625 ASN B CA 1
ATOM 12320 C C . ASN B 1 625 ? -13.867 -44.281 -17.344 1 92.88 625 ASN B C 1
ATOM 12322 O O . ASN B 1 625 ? -12.906 -43.531 -17.078 1 92.88 625 ASN B O 1
ATOM 12326 N N . ASN B 1 626 ? -14.016 -44.938 -18.516 1 94.94 626 ASN B N 1
ATOM 12327 C CA . ASN B 1 626 ? -12.984 -44.969 -19.562 1 94.94 626 ASN B CA 1
ATOM 12328 C C . ASN B 1 626 ? -13.266 -43.938 -20.641 1 94.94 626 ASN B C 1
ATOM 12330 O O . ASN B 1 626 ? -12.602 -43.938 -21.688 1 94.94 626 ASN B O 1
ATOM 12334 N N . GLN B 1 627 ? -14.156 -43.031 -20.469 1 91.94 627 GLN B N 1
ATOM 12335 C CA . GLN B 1 627 ? -14.578 -42.094 -21.531 1 91.94 627 GLN B CA 1
ATOM 12336 C C . GLN B 1 627 ? -13.461 -41.125 -21.875 1 91.94 627 GLN B C 1
ATOM 12338 O O . GLN B 1 627 ? -12.812 -40.562 -20.984 1 91.94 627 GLN B O 1
ATOM 12343 N N . VAL B 1 628 ? -13.195 -40.969 -23.156 1 94.44 628 VAL B N 1
ATOM 12344 C CA . VAL B 1 628 ? -12.195 -40.031 -23.688 1 94.44 628 VAL B CA 1
ATOM 12345 C C . VAL B 1 628 ? -12.883 -38.844 -24.344 1 94.44 628 VAL B C 1
ATOM 12347 O O . VAL B 1 628 ? -14.047 -38.938 -24.734 1 94.44 628 VAL B O 1
ATOM 12350 N N . VAL B 1 629 ? -12.234 -37.75 -24.375 1 93.69 629 VAL B N 1
ATOM 12351 C CA . VAL B 1 629 ? -12.758 -36.562 -25.031 1 93.69 629 VAL B CA 1
ATOM 12352 C C . VAL B 1 629 ? -13.016 -36.844 -26.5 1 93.69 629 VAL B C 1
ATOM 12354 O O . VAL B 1 629 ? -12.164 -37.375 -27.188 1 93.69 629 VAL B O 1
ATOM 12357 N N . ASN B 1 630 ? -14.133 -36.375 -26.953 1 89.5 630 ASN B N 1
ATOM 12358 C CA . ASN B 1 630 ? -14.5 -36.625 -28.344 1 89.5 630 ASN B CA 1
ATOM 12359 C C . ASN B 1 630 ? -13.641 -35.812 -29.297 1 89.5 630 ASN B C 1
ATOM 12361 O O . ASN B 1 630 ? -13.422 -34.625 -29.062 1 89.5 630 ASN B O 1
ATOM 12365 N N . ASP B 1 631 ? -13.125 -36.406 -30.281 1 87.25 631 ASP B N 1
ATOM 12366 C CA . ASP B 1 631 ? -12.344 -35.75 -31.328 1 87.25 631 ASP B CA 1
ATOM 12367 C C . ASP B 1 631 ? -11.18 -34.969 -30.75 1 87.25 631 ASP B C 1
ATOM 12369 O O . ASP B 1 631 ? -10.969 -33.812 -31.109 1 87.25 631 ASP B O 1
ATOM 12373 N N . ILE B 1 632 ? -10.57 -35.562 -29.781 1 92.5 632 ILE B N 1
ATOM 12374 C CA . ILE B 1 632 ? -9.43 -34.906 -29.141 1 92.5 632 ILE B CA 1
ATOM 12375 C C . ILE B 1 632 ? -8.312 -34.719 -30.172 1 92.5 632 ILE B C 1
ATOM 12377 O O . ILE B 1 632 ? -8.102 -35.562 -31.047 1 92.5 632 ILE B O 1
ATOM 12381 N N . GLN B 1 633 ? -7.746 -33.469 -30.234 1 91.25 633 GLN B N 1
ATOM 12382 C CA . GLN B 1 633 ? -6.703 -33.125 -31.188 1 91.25 633 GLN B CA 1
ATOM 12383 C C . GLN B 1 633 ? -5.426 -32.688 -30.469 1 91.25 633 GLN B C 1
ATOM 12385 O O . GLN B 1 633 ? -5.449 -32.375 -29.266 1 91.25 633 GLN B O 1
ATOM 12390 N N . SER B 1 634 ? -4.316 -32.781 -31.266 1 96.12 634 SER B N 1
ATOM 12391 C CA . SER B 1 634 ? -3.057 -32.219 -30.766 1 96.12 634 SER B CA 1
ATOM 12392 C C . SER B 1 634 ? -3.078 -30.703 -30.766 1 96.12 634 SER B C 1
ATOM 12394 O O . SER B 1 634 ? -3.818 -30.078 -31.531 1 96.12 634 SER B O 1
ATOM 12396 N N . GLU B 1 635 ? -2.357 -30.141 -29.906 1 96.31 635 GLU B N 1
ATOM 12397 C CA . GLU B 1 635 ? -2.191 -28.688 -29.828 1 96.31 635 GLU B CA 1
ATOM 12398 C C . GLU B 1 635 ? -1.141 -28.203 -30.812 1 96.31 635 GLU B C 1
ATOM 12400 O O . GLU B 1 635 ? -0.144 -28.891 -31.062 1 96.31 635 GLU B O 1
ATOM 12405 N N . THR B 1 636 ? -1.333 -27.047 -31.391 1 97.81 636 THR B N 1
ATOM 12406 C CA . THR B 1 636 ? -0.374 -26.438 -32.281 1 97.81 636 THR B CA 1
ATOM 12407 C C . THR B 1 636 ? 0.18 -25.141 -31.703 1 97.81 636 THR B C 1
ATOM 12409 O O . THR B 1 636 ? -0.581 -24.297 -31.234 1 97.81 636 THR B O 1
ATOM 12412 N N . ILE B 1 637 ? 1.451 -24.969 -31.75 1 98.38 637 ILE B N 1
ATOM 12413 C CA . ILE B 1 637 ? 2.107 -23.781 -31.234 1 98.38 637 ILE B CA 1
ATOM 12414 C C . ILE B 1 637 ? 2.936 -23.125 -32.344 1 98.38 637 ILE B C 1
ATOM 12416 O O . ILE B 1 637 ? 3.809 -23.766 -32.938 1 98.38 637 ILE B O 1
ATOM 12420 N N . THR B 1 638 ? 2.701 -21.938 -32.656 1 98.5 638 THR B N 1
ATOM 12421 C CA . THR B 1 638 ? 3.488 -21.125 -33.562 1 98.5 638 THR B CA 1
ATOM 12422 C C . THR B 1 638 ? 4.098 -19.922 -32.844 1 98.5 638 THR B C 1
ATOM 12424 O O . THR B 1 638 ? 3.379 -19.156 -32.188 1 98.5 638 THR B O 1
ATOM 12427 N N . THR B 1 639 ? 5.371 -19.781 -32.875 1 98.44 639 THR B N 1
ATOM 12428 C CA . THR B 1 639 ? 6.004 -18.734 -32.094 1 98.44 639 THR B CA 1
ATOM 12429 C C . THR B 1 639 ? 7.195 -18.141 -32.812 1 98.44 639 THR B C 1
ATOM 12431 O O . THR B 1 639 ? 7.82 -18.812 -33.656 1 98.44 639 THR B O 1
ATOM 12434 N N . THR B 1 640 ? 7.461 -16.859 -32.594 1 98.31 640 THR B N 1
ATOM 12435 C CA . THR B 1 640 ? 8.625 -16.141 -33.125 1 98.31 640 THR B CA 1
ATOM 12436 C C . THR B 1 640 ? 9.086 -15.078 -32.125 1 98.31 640 THR B C 1
ATOM 12438 O O . THR B 1 640 ? 8.281 -14.57 -31.344 1 98.31 640 THR B O 1
ATOM 12441 N N . ASP B 1 641 ? 10.352 -14.828 -32.125 1 97.81 641 ASP B N 1
ATOM 12442 C CA . ASP B 1 641 ? 10.852 -13.734 -31.297 1 97.81 641 ASP B CA 1
ATOM 12443 C C . ASP B 1 641 ? 12.047 -13.055 -31.953 1 97.81 641 ASP B C 1
ATOM 12445 O O . ASP B 1 641 ? 12.75 -13.664 -32.75 1 97.81 641 ASP B O 1
ATOM 12449 N N . LEU B 1 642 ? 12.219 -11.805 -31.672 1 98.06 642 LEU B N 1
ATOM 12450 C CA . LEU B 1 642 ? 13.32 -10.961 -32.094 1 98.06 642 LEU B CA 1
ATOM 12451 C C . LEU B 1 642 ? 14.055 -10.367 -30.906 1 98.06 642 LEU B C 1
ATOM 12453 O O . LEU B 1 642 ? 13.43 -9.773 -30.031 1 98.06 642 LEU B O 1
ATOM 12457 N N . ASN B 1 643 ? 15.391 -10.562 -30.875 1 96.62 643 ASN B N 1
ATOM 12458 C CA . ASN B 1 643 ? 16.188 -10.102 -29.75 1 96.62 643 ASN B CA 1
ATOM 12459 C C . ASN B 1 643 ? 17.328 -9.195 -30.219 1 96.62 643 ASN B C 1
ATOM 12461 O O . ASN B 1 643 ? 18.047 -9.516 -31.172 1 96.62 643 ASN B O 1
ATOM 12465 N N . TYR B 1 644 ? 17.484 -8.031 -29.625 1 96.62 644 TYR B N 1
ATOM 12466 C CA . TYR B 1 644 ? 18.609 -7.125 -29.797 1 96.62 644 TYR B CA 1
ATOM 12467 C C . TYR B 1 644 ? 19.484 -7.09 -28.562 1 96.62 644 TYR B C 1
ATOM 12469 O O . TYR B 1 644 ? 19.016 -6.77 -27.469 1 96.62 644 TYR B O 1
ATOM 12477 N N . TYR B 1 645 ? 20.719 -7.402 -28.766 1 93.19 645 TYR B N 1
ATOM 12478 C CA . TYR B 1 645 ? 21.656 -7.449 -27.641 1 93.19 645 TYR B CA 1
ATOM 12479 C C . TYR B 1 645 ? 22.672 -6.309 -27.734 1 93.19 645 TYR B C 1
ATOM 12481 O O . TYR B 1 645 ? 23.125 -5.953 -28.812 1 93.19 645 TYR B O 1
ATOM 12489 N N . ILE B 1 646 ? 22.969 -5.723 -26.594 1 92.5 646 ILE B N 1
ATOM 12490 C CA . ILE B 1 646 ? 23.969 -4.672 -26.484 1 92.5 646 ILE B CA 1
ATOM 12491 C C . ILE B 1 646 ? 24.969 -5.023 -25.375 1 92.5 646 ILE B C 1
ATOM 12493 O O . ILE B 1 646 ? 24.562 -5.406 -24.281 1 92.5 646 ILE B O 1
ATOM 12497 N N . ARG B 1 647 ? 26.234 -4.816 -25.656 1 86 647 ARG B N 1
ATOM 12498 C CA . ARG B 1 647 ? 27.297 -5.066 -24.688 1 86 647 ARG B CA 1
ATOM 12499 C C . ARG B 1 647 ? 28.375 -4.004 -24.766 1 86 647 ARG B C 1
ATOM 12501 O O . ARG B 1 647 ? 29.438 -4.234 -25.375 1 86 647 ARG B O 1
ATOM 12508 N N . LEU B 1 648 ? 28.172 -3.031 -24.094 1 85.69 648 LEU B N 1
ATOM 12509 C CA . LEU B 1 648 ? 29.156 -1.957 -23.953 1 85.69 648 LEU B CA 1
ATOM 12510 C C . LEU B 1 648 ? 29.891 -2.059 -22.625 1 85.69 648 LEU B C 1
ATOM 12512 O O . LEU B 1 648 ? 29.469 -2.812 -21.734 1 85.69 648 LEU B O 1
ATOM 12516 N N . PRO B 1 649 ? 30.953 -1.388 -22.438 1 79.38 649 PRO B N 1
ATOM 12517 C CA . PRO B 1 649 ? 31.703 -1.48 -21.172 1 79.38 649 PRO B CA 1
ATOM 12518 C C . PRO B 1 649 ? 30.859 -1.099 -19.969 1 79.38 649 PRO B C 1
ATOM 12520 O O . PRO B 1 649 ? 30.953 -1.733 -18.906 1 79.38 649 PRO B O 1
ATOM 12523 N N . ASN B 1 650 ? 30 -0.138 -20.109 1 85.75 650 ASN B N 1
ATOM 12524 C CA . ASN B 1 650 ? 29.25 0.311 -18.938 1 85.75 650 ASN B CA 1
ATOM 12525 C C . ASN B 1 650 ? 27.766 -0.018 -19.078 1 85.75 650 ASN B C 1
ATOM 12527 O O . ASN B 1 650 ? 26.984 0.242 -18.172 1 85.75 650 ASN B O 1
ATOM 12531 N N . LEU B 1 651 ? 27.406 -0.548 -20.266 1 90.62 651 LEU B N 1
ATOM 12532 C CA . LEU B 1 651 ? 26 -0.81 -20.5 1 90.62 651 LEU B CA 1
ATOM 12533 C C . LEU B 1 651 ? 25.797 -2.168 -21.156 1 90.62 651 LEU B C 1
ATOM 12535 O O . LEU B 1 651 ? 26.359 -2.441 -22.219 1 90.62 651 LEU B O 1
ATOM 12539 N N . THR B 1 652 ? 25.141 -3.023 -20.562 1 89.12 652 THR B N 1
ATOM 12540 C CA . THR B 1 652 ? 24.766 -4.324 -21.109 1 89.12 652 THR B CA 1
ATOM 12541 C C . THR B 1 652 ? 23.266 -4.551 -21.016 1 89.12 652 THR B C 1
ATOM 12543 O O . THR B 1 652 ? 22.625 -4.109 -20.062 1 89.12 652 THR B O 1
ATOM 12546 N N . GLY B 1 653 ? 22.688 -5.176 -22.062 1 92.62 653 GLY B N 1
ATOM 12547 C CA . GLY B 1 653 ? 21.25 -5.395 -21.984 1 92.62 653 GLY B CA 1
ATOM 12548 C C . GLY B 1 653 ? 20.688 -6.09 -23.203 1 92.62 653 GLY B C 1
ATOM 12549 O O . GLY B 1 653 ? 21.438 -6.535 -24.078 1 92.62 653 GLY B O 1
ATOM 12550 N N . ARG B 1 654 ? 19.406 -6.262 -23.125 1 95.25 654 ARG B N 1
ATOM 12551 C CA . ARG B 1 654 ? 18.688 -6.945 -24.188 1 95.25 654 ARG B CA 1
ATOM 12552 C C . ARG B 1 654 ? 17.281 -6.371 -24.344 1 95.25 654 ARG B C 1
ATOM 12554 O O . ARG B 1 654 ? 16.625 -6.047 -23.359 1 95.25 654 ARG B O 1
ATOM 12561 N N . VAL B 1 655 ? 16.859 -6.23 -25.578 1 97.06 655 VAL B N 1
ATOM 12562 C CA . VAL B 1 655 ? 15.484 -5.883 -25.922 1 97.06 655 VAL B CA 1
ATOM 12563 C C . VAL B 1 655 ? 14.875 -6.988 -26.781 1 97.06 655 VAL B C 1
ATOM 12565 O O . VAL B 1 655 ? 15.484 -7.426 -27.766 1 97.06 655 VAL B O 1
ATOM 12568 N N . SER B 1 656 ? 13.727 -7.438 -26.375 1 97.44 656 SER B N 1
ATOM 12569 C CA . SER B 1 656 ? 13.117 -8.555 -27.094 1 97.44 656 SER B CA 1
ATOM 12570 C C . SER B 1 656 ? 11.656 -8.258 -27.422 1 97.44 656 SER B C 1
ATOM 12572 O O . SER B 1 656 ? 10.969 -7.578 -26.672 1 97.44 656 SER B O 1
ATOM 12574 N N . GLY B 1 657 ? 11.219 -8.703 -28.562 1 98.06 657 GLY B N 1
ATOM 12575 C CA . GLY B 1 657 ? 9.828 -8.812 -28.953 1 98.06 657 GLY B CA 1
ATOM 12576 C C . GLY B 1 657 ? 9.406 -10.227 -29.297 1 98.06 657 GLY B C 1
ATOM 12577 O O . GLY B 1 657 ? 10.203 -10.992 -29.859 1 98.06 657 GLY B O 1
ATOM 12578 N N . TYR B 1 658 ? 8.156 -10.617 -28.953 1 98.31 658 TYR B N 1
ATOM 12579 C CA . TYR B 1 658 ? 7.758 -11.992 -29.234 1 98.31 658 TYR B CA 1
ATOM 12580 C C . TYR B 1 658 ? 6.281 -12.07 -29.594 1 98.31 658 TYR B C 1
ATOM 12582 O O . TYR B 1 658 ? 5.504 -11.18 -29.25 1 98.31 658 TYR B O 1
ATOM 12590 N N . TYR B 1 659 ? 5.98 -13.117 -30.297 1 98.5 659 TYR B N 1
ATOM 12591 C CA . TYR B 1 659 ? 4.637 -13.492 -30.719 1 98.5 659 TYR B CA 1
ATOM 12592 C C . TYR B 1 659 ? 4.453 -15.008 -30.672 1 98.5 659 TYR B C 1
ATOM 12594 O O . TYR B 1 659 ? 5.254 -15.75 -31.234 1 98.5 659 TYR B O 1
ATOM 12602 N N . THR B 1 660 ? 3.404 -15.461 -29.922 1 98.62 660 THR B N 1
ATOM 12603 C CA . THR B 1 660 ? 3.133 -16.891 -29.844 1 98.62 660 THR B CA 1
ATOM 12604 C C . THR B 1 660 ? 1.633 -17.156 -29.922 1 98.62 660 THR B C 1
ATOM 12606 O O . THR B 1 660 ? 0.843 -16.531 -29.219 1 98.62 660 THR B O 1
ATOM 12609 N N . ARG B 1 661 ? 1.241 -18.109 -30.688 1 98.5 661 ARG B N 1
ATOM 12610 C CA . ARG B 1 661 ? -0.142 -18.547 -30.828 1 98.5 661 ARG B CA 1
ATOM 12611 C C . ARG B 1 661 ? -0.28 -20.016 -30.469 1 98.5 661 ARG B C 1
ATOM 12613 O O . ARG B 1 661 ? 0.43 -20.875 -31.016 1 98.5 661 ARG B O 1
ATOM 12620 N N . PHE B 1 662 ? -1.124 -20.297 -29.516 1 98.12 662 PHE B N 1
ATOM 12621 C CA . PHE B 1 662 ? -1.515 -21.656 -29.172 1 98.12 662 PHE B CA 1
ATOM 12622 C C . PHE B 1 662 ? -2.879 -21.984 -29.766 1 98.12 662 PHE B C 1
ATOM 12624 O O . PHE B 1 662 ? -3.852 -21.266 -29.547 1 98.12 662 PHE B O 1
ATOM 12631 N N . GLN B 1 663 ? -2.961 -23.141 -30.422 1 97.81 663 GLN B N 1
ATOM 12632 C CA . GLN B 1 663 ? -4.223 -23.469 -31.078 1 97.81 663 GLN B CA 1
ATOM 12633 C C . GLN B 1 663 ? -4.656 -24.891 -30.734 1 97.81 663 GLN B C 1
ATOM 12635 O O . GLN B 1 663 ? -3.814 -25.766 -30.516 1 97.81 663 GLN B O 1
ATOM 12640 N N . ASN B 1 664 ? -5.984 -25.125 -30.594 1 96.62 664 ASN B N 1
ATOM 12641 C CA . ASN B 1 664 ? -6.633 -26.406 -30.406 1 96.62 664 ASN B CA 1
ATOM 12642 C C . ASN B 1 664 ? -6.34 -27 -29.031 1 96.62 664 ASN B C 1
ATOM 12644 O O . ASN B 1 664 ? -6.074 -28.203 -28.906 1 96.62 664 ASN B O 1
ATOM 12648 N N . ILE B 1 665 ? -6.34 -26.141 -28.078 1 95.75 665 ILE B N 1
ATOM 12649 C CA . ILE B 1 665 ? -6.129 -26.594 -26.703 1 95.75 665 ILE B CA 1
ATOM 12650 C C . ILE B 1 665 ? -7.402 -27.25 -26.188 1 95.75 665 ILE B C 1
ATOM 12652 O O . ILE B 1 665 ? -8.508 -26.797 -26.469 1 95.75 665 ILE B O 1
ATOM 12656 N N . THR B 1 666 ? -7.242 -28.297 -25.5 1 94.56 666 THR B N 1
ATOM 12657 C CA . THR B 1 666 ? -8.328 -28.953 -24.781 1 94.56 666 THR B CA 1
ATOM 12658 C C . THR B 1 666 ? -8.141 -28.781 -23.266 1 94.56 666 THR B C 1
ATOM 12660 O O . THR B 1 666 ? -7.035 -28.984 -22.75 1 94.56 666 THR B O 1
ATOM 12663 N N . ASP B 1 667 ? -9.172 -28.375 -22.625 1 92.44 667 ASP B N 1
ATOM 12664 C CA . ASP B 1 667 ? -9.133 -28.188 -21.172 1 92.44 667 ASP B CA 1
ATOM 12665 C C . ASP B 1 667 ? -10.352 -28.828 -20.5 1 92.44 667 ASP B C 1
ATOM 12667 O O . ASP B 1 667 ? -11.453 -28.797 -21.062 1 92.44 667 ASP B O 1
ATOM 12671 N N . ILE B 1 668 ? -10.18 -29.391 -19.359 1 91.62 668 ILE B N 1
ATOM 12672 C CA . ILE B 1 668 ? -11.25 -30.031 -18.609 1 91.62 668 ILE B CA 1
ATOM 12673 C C . ILE B 1 668 ? -11.328 -29.438 -17.203 1 91.62 668 ILE B C 1
ATOM 12675 O O . ILE B 1 668 ? -10.305 -29.312 -16.516 1 91.62 668 ILE B O 1
ATOM 12679 N N . ASN B 1 669 ? -12.5 -29.062 -16.797 1 90.62 669 ASN B N 1
ATOM 12680 C CA . ASN B 1 669 ? -12.742 -28.516 -15.477 1 90.62 669 ASN B CA 1
ATOM 12681 C C . ASN B 1 669 ? -13.875 -29.25 -14.758 1 90.62 669 ASN B C 1
ATOM 12683 O O . ASN B 1 669 ? -14.758 -29.812 -15.406 1 90.62 669 ASN B O 1
ATOM 12687 N N . PHE B 1 670 ? -13.828 -29.297 -13.422 1 87.31 670 PHE B N 1
ATOM 12688 C CA . PHE B 1 670 ? -14.844 -29.922 -12.594 1 87.31 670 PHE B CA 1
ATOM 12689 C C . PHE B 1 670 ? -15.469 -28.922 -11.633 1 87.31 670 PHE B C 1
ATOM 12691 O O . PHE B 1 670 ? -14.758 -28.203 -10.93 1 87.31 670 PHE B O 1
ATOM 12698 N N . PHE B 1 671 ? -16.797 -28.797 -11.609 1 88.12 671 PHE B N 1
ATOM 12699 C CA . PHE B 1 671 ? -17.453 -27.938 -10.625 1 88.12 671 PHE B CA 1
ATOM 12700 C C . PHE B 1 671 ? -18.953 -28.188 -10.578 1 88.12 671 PHE B C 1
ATOM 12702 O O . PHE B 1 671 ? -19.5 -28.812 -11.484 1 88.12 671 PHE B O 1
ATOM 12709 N N . PHE B 1 672 ? -19.578 -27.781 -9.453 1 86.44 672 PHE B N 1
ATOM 12710 C CA . PHE B 1 672 ? -21.031 -27.766 -9.352 1 86.44 672 PHE B CA 1
ATOM 12711 C C . PHE B 1 672 ? -21.594 -26.469 -9.945 1 86.44 672 PHE B C 1
ATOM 12713 O O . PHE B 1 672 ? -21.031 -25.391 -9.75 1 86.44 672 PHE B O 1
ATOM 12720 N N . VAL B 1 673 ? -22.703 -26.562 -10.688 1 89.94 673 VAL B N 1
ATOM 12721 C CA . VAL B 1 673 ? -23.219 -25.359 -11.352 1 89.94 673 VAL B CA 1
ATOM 12722 C C . VAL B 1 673 ? -24.75 -25.422 -11.398 1 89.94 673 VAL B C 1
ATOM 12724 O O . VAL B 1 673 ? -25.328 -26.5 -11.547 1 89.94 673 VAL B O 1
ATOM 12727 N N . ASP B 1 674 ? -25.344 -24.234 -11.109 1 88.81 674 ASP B N 1
ATOM 12728 C CA . ASP B 1 674 ? -26.75 -24 -11.43 1 88.81 674 ASP B CA 1
ATOM 12729 C C . ASP B 1 674 ? -26.891 -23.281 -12.766 1 88.81 674 ASP B C 1
ATOM 12731 O O . ASP B 1 674 ? -27.062 -22.062 -12.805 1 88.81 674 ASP B O 1
ATOM 12735 N N . ALA B 1 675 ? -26.906 -24.062 -13.75 1 86.12 675 ALA B N 1
ATOM 12736 C CA . ALA B 1 675 ? -26.922 -23.5 -15.102 1 86.12 675 ALA B CA 1
ATOM 12737 C C . ALA B 1 675 ? -28.359 -23.344 -15.602 1 86.12 675 ALA B C 1
ATOM 12739 O O . ALA B 1 675 ? -29.312 -23.672 -14.891 1 86.12 675 ALA B O 1
ATOM 12740 N N . GLY B 1 676 ? -28.438 -22.734 -16.766 1 82.88 676 GLY B N 1
ATOM 12741 C CA . GLY B 1 676 ? -29.75 -22.578 -17.375 1 82.88 676 GLY B CA 1
ATOM 12742 C C . GLY B 1 676 ? -30.406 -23.891 -17.734 1 82.88 676 GLY B C 1
ATOM 12743 O O . GLY B 1 676 ? -31.625 -23.984 -17.828 1 82.88 676 GLY B O 1
ATOM 12744 N N . VAL B 1 677 ? -29.578 -24.875 -17.875 1 82.94 677 VAL B N 1
ATOM 12745 C CA . VAL B 1 677 ? -30.094 -26.172 -18.312 1 82.94 677 VAL B CA 1
ATOM 12746 C C . VAL B 1 677 ? -30.328 -27.062 -17.094 1 82.94 677 VAL B C 1
ATOM 12748 O O . VAL B 1 677 ? -30.812 -28.188 -17.219 1 82.94 677 VAL B O 1
ATOM 12751 N N . GLY B 1 678 ? -29.891 -26.547 -15.977 1 79.06 678 GLY B N 1
ATOM 12752 C CA . GLY B 1 678 ? -30.109 -27.312 -14.766 1 79.06 678 GLY B CA 1
ATOM 12753 C C . GLY B 1 678 ? -28.953 -27.234 -13.789 1 79.06 678 GLY B C 1
ATOM 12754 O O . GLY B 1 678 ? -27.984 -26.5 -14.016 1 79.06 678 GLY B O 1
ATOM 12755 N N . SER B 1 679 ? -29.125 -27.969 -12.641 1 80.19 679 SER B N 1
ATOM 12756 C CA . SER B 1 679 ? -28.125 -27.969 -11.578 1 80.19 679 SER B CA 1
ATOM 12757 C C . SER B 1 679 ? -27.484 -29.344 -11.398 1 80.19 679 SER B C 1
ATOM 12759 O O . SER B 1 679 ? -28.188 -30.359 -11.375 1 80.19 679 SER B O 1
ATOM 12761 N N . ASP B 1 680 ? -26.016 -29.344 -11.438 1 78.44 680 ASP B N 1
ATOM 12762 C CA . ASP B 1 680 ? -25.312 -30.594 -11.258 1 78.44 680 ASP B CA 1
ATOM 12763 C C . ASP B 1 680 ? -23.812 -30.359 -11.07 1 78.44 680 ASP B C 1
ATOM 12765 O O . ASP B 1 680 ? -23.328 -29.25 -11.281 1 78.44 680 ASP B O 1
ATOM 12769 N N . PHE B 1 681 ? -23.219 -31.438 -10.508 1 81.69 681 PHE B N 1
ATOM 12770 C CA . PHE B 1 681 ? -21.766 -31.5 -10.609 1 81.69 681 PHE B CA 1
ATOM 12771 C C . PHE B 1 681 ? -21.328 -31.938 -12.008 1 81.69 681 PHE B C 1
ATOM 12773 O O . PHE B 1 681 ? -21.703 -33 -12.469 1 81.69 681 PHE B O 1
ATOM 12780 N N . VAL B 1 682 ? -20.562 -31.141 -12.734 1 86.75 682 VAL B N 1
ATOM 12781 C CA . VAL B 1 682 ? -20.328 -31.406 -14.141 1 86.75 682 VAL B CA 1
ATOM 12782 C C . VAL B 1 682 ? -18.828 -31.422 -14.414 1 86.75 682 VAL B C 1
ATOM 12784 O O . VAL B 1 682 ? -18.047 -30.844 -13.656 1 86.75 682 VAL B O 1
ATOM 12787 N N . GLN B 1 683 ? -18.484 -32.156 -15.422 1 90.88 683 GLN B N 1
ATOM 12788 C CA . GLN B 1 683 ? -17.172 -32.031 -16.078 1 90.88 683 GLN B CA 1
ATOM 12789 C C . GLN B 1 683 ? -17.266 -31.188 -17.344 1 90.88 683 GLN B C 1
ATOM 12791 O O . GLN B 1 683 ? -17.844 -31.609 -18.344 1 90.88 683 GLN B O 1
ATOM 12796 N N . GLU B 1 684 ? -16.672 -30.016 -17.281 1 92.62 684 GLU B N 1
ATOM 12797 C CA . GLU B 1 684 ? -16.688 -29.094 -18.406 1 92.62 684 GLU B CA 1
ATOM 12798 C C . GLU B 1 684 ? -15.492 -29.328 -19.328 1 92.62 684 GLU B C 1
ATOM 12800 O O . GLU B 1 684 ? -14.344 -29.234 -18.906 1 92.62 684 GLU B O 1
ATOM 12805 N N . VAL B 1 685 ? -15.766 -29.719 -20.547 1 94.25 685 VAL B N 1
ATOM 12806 C CA . VAL B 1 685 ? -14.719 -29.953 -21.531 1 94.25 685 VAL B CA 1
ATOM 12807 C C . VAL B 1 685 ? -14.703 -28.828 -22.547 1 94.25 685 VAL B C 1
ATOM 12809 O O . VAL B 1 685 ? -15.719 -28.547 -23.188 1 94.25 685 VAL B O 1
ATOM 12812 N N . LEU B 1 686 ? -13.602 -28.203 -22.625 1 95.62 686 LEU B N 1
ATOM 12813 C CA . LEU B 1 686 ? -13.383 -27.172 -23.641 1 95.62 686 LEU B CA 1
ATOM 12814 C C . LEU B 1 686 ? -12.539 -27.719 -24.781 1 95.62 686 LEU B C 1
ATOM 12816 O O . LEU B 1 686 ? -11.523 -28.375 -24.562 1 95.62 686 LEU B O 1
ATOM 12820 N N . THR B 1 687 ? -12.898 -27.5 -25.953 1 95.19 687 THR B N 1
ATOM 12821 C CA . THR B 1 687 ? -12.125 -27.859 -27.141 1 95.19 687 THR B CA 1
ATOM 12822 C C . THR B 1 687 ? -11.984 -26.672 -28.078 1 95.19 687 THR B C 1
ATOM 12824 O O . THR B 1 687 ? -12.742 -25.703 -27.984 1 95.19 687 THR B O 1
ATOM 12827 N N . ASP B 1 688 ? -10.898 -26.641 -28.875 1 95.5 688 ASP B N 1
ATOM 12828 C CA . ASP B 1 688 ? -10.602 -25.578 -29.828 1 95.5 688 ASP B CA 1
ATOM 12829 C C . ASP B 1 688 ? -10.32 -24.266 -29.109 1 95.5 688 ASP B C 1
ATOM 12831 O O . ASP B 1 688 ? -10.781 -23.203 -29.531 1 95.5 688 ASP B O 1
ATOM 12835 N N . LEU B 1 689 ? -9.766 -24.375 -27.984 1 96.88 689 LEU B N 1
ATOM 12836 C CA . LEU B 1 689 ? -9.359 -23.203 -27.219 1 96.88 689 LEU B CA 1
ATOM 12837 C C . LEU B 1 689 ? -8.023 -22.672 -27.734 1 96.88 689 LEU B C 1
ATOM 12839 O O . LEU B 1 689 ? -7.031 -23.391 -27.781 1 96.88 689 LEU B O 1
ATOM 12843 N N . ASP B 1 690 ? -8.016 -21.453 -28.172 1 98.06 690 ASP B N 1
ATOM 12844 C CA . ASP B 1 690 ? -6.793 -20.812 -28.625 1 98.06 690 ASP B CA 1
ATOM 12845 C C . ASP B 1 690 ? -6.359 -19.703 -27.672 1 98.06 690 ASP B C 1
ATOM 12847 O O . ASP B 1 690 ? -7.199 -19.062 -27.031 1 98.06 690 ASP B O 1
ATOM 12851 N N . LYS B 1 691 ? -5.07 -19.5 -27.625 1 98.19 691 LYS B N 1
ATOM 12852 C CA . LYS B 1 691 ? -4.484 -18.438 -26.812 1 98.19 691 LYS B CA 1
ATOM 12853 C C . LYS B 1 691 ? -3.449 -17.641 -27.609 1 98.19 691 LYS B C 1
ATOM 12855 O O . LYS B 1 691 ? -2.826 -18.188 -28.531 1 98.19 691 LYS B O 1
ATOM 12860 N N . LEU B 1 692 ? -3.312 -16.406 -27.234 1 98.5 692 LEU B N 1
ATOM 12861 C CA . LEU B 1 692 ? -2.346 -15.516 -27.875 1 98.5 692 LEU B CA 1
ATOM 12862 C C . LEU B 1 692 ? -1.446 -14.852 -26.844 1 98.5 692 LEU B C 1
ATOM 12864 O O . LEU B 1 692 ? -1.93 -14.344 -25.828 1 98.5 692 LEU B O 1
ATOM 12868 N N . HIS B 1 693 ? -0.185 -14.875 -27.062 1 98.44 693 HIS B N 1
ATOM 12869 C CA . HIS B 1 693 ? 0.813 -14.195 -26.234 1 98.44 693 HIS B CA 1
ATOM 12870 C C . HIS B 1 693 ? 1.666 -13.25 -27.078 1 98.44 693 HIS B C 1
ATOM 12872 O O . HIS B 1 693 ? 2.342 -13.688 -28.016 1 98.44 693 HIS B O 1
ATOM 12878 N N . LEU B 1 694 ? 1.593 -12.031 -26.812 1 98.19 694 LEU B N 1
ATOM 12879 C CA . LEU B 1 694 ? 2.35 -10.984 -27.484 1 98.19 694 LEU B CA 1
ATOM 12880 C C . LEU B 1 694 ? 2.959 -10.016 -26.484 1 98.19 694 LEU B C 1
ATOM 12882 O O . LEU B 1 694 ? 2.314 -9.641 -25.5 1 98.19 694 LEU B O 1
ATOM 12886 N N . GLY B 1 695 ? 4.25 -9.672 -26.766 1 98.12 695 GLY B N 1
ATOM 12887 C CA . GLY B 1 695 ? 4.789 -8.719 -25.812 1 98.12 695 GLY B CA 1
ATOM 12888 C C . GLY B 1 695 ? 6.211 -8.297 -26.125 1 98.12 695 GLY B C 1
ATOM 12889 O O . GLY B 1 695 ? 6.75 -8.648 -27.188 1 98.12 695 GLY B O 1
ATOM 12890 N N . THR B 1 696 ? 6.746 -7.41 -25.219 1 98.06 696 THR B N 1
ATOM 12891 C CA . THR B 1 696 ? 8.109 -6.895 -25.297 1 98.06 696 THR B CA 1
ATOM 12892 C C . THR B 1 696 ? 8.805 -7.039 -23.953 1 98.06 696 THR B C 1
ATOM 12894 O O . THR B 1 696 ? 8.164 -6.977 -22.891 1 98.06 696 THR B O 1
ATOM 12897 N N . GLU B 1 697 ? 10.109 -7.309 -23.984 1 97.62 697 GLU B N 1
ATOM 12898 C CA . GLU B 1 697 ? 10.953 -7.445 -22.797 1 97.62 697 GLU B CA 1
ATOM 12899 C C . GLU B 1 697 ? 12.203 -6.578 -22.922 1 97.62 697 GLU B C 1
ATOM 12901 O O . GLU B 1 697 ? 12.789 -6.461 -24 1 97.62 697 GLU B O 1
ATOM 12906 N N . ILE B 1 698 ? 12.578 -5.949 -21.812 1 97.62 698 ILE B N 1
ATOM 12907 C CA . ILE B 1 698 ? 13.789 -5.137 -21.75 1 97.62 698 ILE B CA 1
ATOM 12908 C C . ILE B 1 698 ? 14.578 -5.477 -20.484 1 97.62 698 ILE B C 1
ATOM 12910 O O . ILE B 1 698 ? 14 -5.652 -19.422 1 97.62 698 ILE B O 1
ATOM 12914 N N . GLY B 1 699 ? 15.82 -5.688 -20.594 1 96.75 699 GLY B N 1
ATOM 12915 C CA . GLY B 1 699 ? 16.75 -5.812 -19.484 1 96.75 699 GLY B CA 1
ATOM 12916 C C . GLY B 1 699 ? 18.047 -5.039 -19.703 1 96.75 699 GLY B C 1
ATOM 12917 O O . GLY B 1 699 ? 18.781 -5.324 -20.656 1 96.75 699 GLY B O 1
ATOM 12918 N N . LEU B 1 700 ? 18.297 -3.971 -18.844 1 96.44 700 LEU B N 1
ATOM 12919 C CA . LEU B 1 700 ? 19.469 -3.125 -18.953 1 96.44 700 LEU B CA 1
ATOM 12920 C C . LEU B 1 700 ? 20.219 -3.039 -17.625 1 96.44 700 LEU B C 1
ATOM 12922 O O . LEU B 1 700 ? 19.594 -2.979 -16.562 1 96.44 700 LEU B O 1
ATOM 12926 N N . GLU B 1 701 ? 21.453 -3.068 -17.703 1 93.56 701 GLU B N 1
ATOM 12927 C CA . GLU B 1 701 ? 22.344 -2.869 -16.562 1 93.56 701 GLU B CA 1
ATOM 12928 C C . GLU B 1 701 ? 23.406 -1.806 -16.859 1 93.56 701 GLU B C 1
ATOM 12930 O O . GLU B 1 701 ? 24.062 -1.854 -17.891 1 93.56 701 GLU B O 1
ATOM 12935 N N . TYR B 1 702 ? 23.516 -0.817 -15.977 1 93.06 702 TYR B N 1
ATOM 12936 C CA . TYR B 1 702 ? 24.438 0.293 -16.156 1 93.06 702 TYR B CA 1
ATOM 12937 C C . TYR B 1 702 ? 25.391 0.412 -14.961 1 93.06 702 TYR B C 1
ATOM 12939 O O . TYR B 1 702 ? 24.938 0.566 -13.82 1 93.06 702 TYR B O 1
ATOM 12947 N N . GLN B 1 703 ? 26.641 0.469 -15.266 1 88.25 703 GLN B N 1
ATOM 12948 C CA . GLN B 1 703 ? 27.641 0.656 -14.227 1 88.25 703 GLN B CA 1
ATOM 12949 C C . GLN B 1 703 ? 27.922 2.137 -13.977 1 88.25 703 GLN B C 1
ATOM 12951 O O . GLN B 1 703 ? 28.812 2.719 -14.578 1 88.25 703 GLN B O 1
ATOM 12956 N N . LEU B 1 704 ? 27.234 2.613 -12.977 1 84.56 704 LEU B N 1
ATOM 12957 C CA . LEU B 1 704 ? 27.344 4.035 -12.664 1 84.56 704 LEU B CA 1
ATOM 12958 C C . LEU B 1 704 ? 28.734 4.375 -12.141 1 84.56 704 LEU B C 1
ATOM 12960 O O . LEU B 1 704 ? 29.281 5.426 -12.469 1 84.56 704 LEU B O 1
ATOM 12964 N N . SER B 1 705 ? 29.25 3.545 -11.211 1 81.62 705 SER B N 1
ATOM 12965 C CA . SER B 1 705 ? 30.594 3.613 -10.656 1 81.62 705 SER B CA 1
ATOM 12966 C C . SER B 1 705 ? 31.141 2.221 -10.359 1 81.62 705 SER B C 1
ATOM 12968 O O . SER B 1 705 ? 30.469 1.218 -10.617 1 81.62 705 SER B O 1
ATOM 12970 N N . SER B 1 706 ? 32.344 2.283 -9.852 1 76.25 706 SER B N 1
ATOM 12971 C CA . SER B 1 706 ? 32.938 0.985 -9.523 1 76.25 706 SER B CA 1
ATOM 12972 C C . SER B 1 706 ? 32.188 0.323 -8.375 1 76.25 706 SER B C 1
ATOM 12974 O O . SER B 1 706 ? 32.25 -0.896 -8.203 1 76.25 706 SER B O 1
ATOM 12976 N N . ALA B 1 707 ? 31.406 1.125 -7.641 1 78.88 707 ALA B N 1
ATOM 12977 C CA . ALA B 1 707 ? 30.75 0.584 -6.449 1 78.88 707 ALA B CA 1
ATOM 12978 C C . ALA B 1 707 ? 29.25 0.448 -6.66 1 78.88 707 ALA B C 1
ATOM 12980 O O . ALA B 1 707 ? 28.594 -0.328 -5.969 1 78.88 707 ALA B O 1
ATOM 12981 N N . VAL B 1 708 ? 28.703 1.192 -7.621 1 86.88 708 VAL B N 1
ATOM 12982 C CA . VAL B 1 708 ? 27.25 1.25 -7.723 1 86.88 708 VAL B CA 1
ATOM 12983 C C . VAL B 1 708 ? 26.812 0.801 -9.117 1 86.88 708 VAL B C 1
ATOM 12985 O O . VAL B 1 708 ? 27.344 1.282 -10.125 1 86.88 708 VAL B O 1
ATOM 12988 N N . LYS B 1 709 ? 25.922 -0.078 -9.148 1 89.38 709 LYS B N 1
ATOM 12989 C CA . LYS B 1 709 ? 25.328 -0.588 -10.375 1 89.38 709 LYS B CA 1
ATOM 12990 C C . LYS B 1 709 ? 23.812 -0.351 -10.398 1 89.38 709 LYS B C 1
ATOM 12992 O O . LYS B 1 709 ? 23.141 -0.522 -9.383 1 89.38 709 LYS B O 1
ATOM 12997 N N . LEU B 1 710 ? 23.312 0.056 -11.602 1 92.75 710 LEU B N 1
ATOM 12998 C CA . LEU B 1 710 ? 21.891 0.272 -11.789 1 92.75 710 LEU B CA 1
ATOM 12999 C C . LEU B 1 710 ? 21.312 -0.73 -12.789 1 92.75 710 LEU B C 1
ATOM 13001 O O . LEU B 1 710 ? 22 -1.146 -13.719 1 92.75 710 LEU B O 1
ATOM 13005 N N . SER B 1 711 ? 20.156 -1.132 -12.555 1 94.56 711 SER B N 1
ATOM 13006 C CA . SER B 1 711 ? 19.484 -2.037 -13.492 1 94.56 711 SER B CA 1
ATOM 13007 C C . SER B 1 711 ? 18.062 -1.587 -13.773 1 94.56 711 SER B C 1
ATOM 13009 O O . SER B 1 711 ? 17.391 -1.039 -12.898 1 94.56 711 SER B O 1
ATOM 13011 N N . LEU B 1 712 ? 17.609 -1.754 -15.008 1 96.31 712 LEU B N 1
ATOM 13012 C CA . LEU B 1 712 ? 16.266 -1.459 -15.469 1 96.31 712 LEU B CA 1
ATOM 13013 C C . LEU B 1 712 ? 15.672 -2.65 -16.219 1 96.31 712 LEU B C 1
ATOM 13015 O O . LEU B 1 712 ? 16.266 -3.135 -17.188 1 96.31 712 LEU B O 1
ATOM 13019 N N . VAL B 1 713 ? 14.594 -3.117 -15.766 1 96.81 713 VAL B N 1
ATOM 13020 C CA . VAL B 1 713 ? 13.922 -4.262 -16.375 1 96.81 713 VAL B CA 1
ATOM 13021 C C . VAL B 1 713 ? 12.453 -3.932 -16.625 1 96.81 713 VAL B C 1
ATOM 13023 O O . VAL B 1 713 ? 11.805 -3.307 -15.789 1 96.81 713 VAL B O 1
ATOM 13026 N N . ALA B 1 714 ? 11.945 -4.301 -17.797 1 97.5 714 ALA B N 1
ATOM 13027 C CA . ALA B 1 714 ? 10.547 -4.059 -18.141 1 97.5 714 ALA B CA 1
ATOM 13028 C C . ALA B 1 714 ? 9.977 -5.199 -18.984 1 97.5 714 ALA B C 1
ATOM 13030 O O . ALA B 1 714 ? 10.688 -5.77 -19.812 1 97.5 714 ALA B O 1
ATOM 13031 N N . ALA B 1 715 ? 8.797 -5.574 -18.719 1 97.62 715 ALA B N 1
ATOM 13032 C CA . ALA B 1 715 ? 8.047 -6.551 -19.5 1 97.62 715 ALA B CA 1
ATOM 13033 C C . ALA B 1 715 ? 6.617 -6.07 -19.75 1 97.62 715 ALA B C 1
ATOM 13035 O O . ALA B 1 715 ? 5.883 -5.773 -18.812 1 97.62 715 ALA B O 1
ATOM 13036 N N . LEU B 1 716 ? 6.242 -5.949 -21 1 97.81 716 LEU B N 1
ATOM 13037 C CA . LEU B 1 716 ? 4.887 -5.613 -21.406 1 97.81 716 LEU B CA 1
ATOM 13038 C C . LEU B 1 716 ? 4.289 -6.723 -22.266 1 97.81 716 LEU B C 1
ATOM 13040 O O . LEU B 1 716 ? 4.82 -7.051 -23.328 1 97.81 716 LEU B O 1
ATOM 13044 N N . GLY B 1 717 ? 3.23 -7.328 -21.766 1 97.5 717 GLY B N 1
ATOM 13045 C CA . GLY B 1 717 ? 2.605 -8.43 -22.484 1 97.5 717 GLY B CA 1
ATOM 13046 C C . GLY B 1 717 ? 1.113 -8.242 -22.672 1 97.5 717 GLY B C 1
ATOM 13047 O O . GLY B 1 717 ? 0.47 -7.504 -21.922 1 97.5 717 GLY B O 1
ATOM 13048 N N . LYS B 1 718 ? 0.634 -8.781 -23.688 1 97.69 718 LYS B N 1
ATOM 13049 C CA . LYS B 1 718 ? -0.788 -8.93 -23.984 1 97.69 718 LYS B CA 1
ATOM 13050 C C . LYS B 1 718 ? -1.151 -10.398 -24.203 1 97.69 718 LYS B C 1
ATOM 13052 O O . LYS B 1 718 ? -0.867 -10.961 -25.266 1 97.69 718 LYS B O 1
ATOM 13057 N N . PHE B 1 719 ? -1.769 -10.938 -23.234 1 98.19 719 PHE B N 1
ATOM 13058 C CA . PHE B 1 719 ? -2.174 -12.336 -23.281 1 98.19 719 PHE B CA 1
ATOM 13059 C C . PHE B 1 719 ? -3.691 -12.461 -23.344 1 98.19 719 PHE B C 1
ATOM 13061 O O . PHE B 1 719 ? -4.395 -12.008 -22.438 1 98.19 719 PHE B O 1
ATOM 13068 N N . LEU B 1 720 ? -4.219 -13.195 -24.344 1 97.75 720 LEU B N 1
ATOM 13069 C CA . LEU B 1 720 ? -5.66 -13.234 -24.562 1 97.75 720 LEU B CA 1
ATOM 13070 C C . LEU B 1 720 ? -6.113 -14.633 -24.969 1 97.75 720 LEU B C 1
ATOM 13072 O O . LEU B 1 720 ? -5.32 -15.414 -25.5 1 97.75 720 LEU B O 1
ATOM 13076 N N . TYR B 1 721 ? -7.418 -14.82 -24.594 1 98.19 721 TYR B N 1
ATOM 13077 C CA . TYR B 1 721 ? -8.086 -15.898 -25.312 1 98.19 721 TYR B CA 1
ATOM 13078 C C . TYR B 1 721 ? -8.25 -15.531 -26.781 1 98.19 721 TYR B C 1
ATOM 13080 O O . TYR B 1 721 ? -8.703 -14.438 -27.109 1 98.19 721 TYR B O 1
ATOM 13088 N N . ALA B 1 722 ? -7.941 -16.453 -27.688 1 98.19 722 ALA B N 1
ATOM 13089 C CA . ALA B 1 722 ? -7.895 -16.078 -29.109 1 98.19 722 ALA B CA 1
ATOM 13090 C C . ALA B 1 722 ? -9.008 -16.781 -29.891 1 98.19 722 ALA B C 1
ATOM 13092 O O . ALA B 1 722 ? -9.023 -16.734 -31.125 1 98.19 722 ALA B O 1
ATOM 13093 N N . SER B 1 723 ? -9.859 -17.5 -29.203 1 97.81 723 SER B N 1
ATOM 13094 C CA . SER B 1 723 ? -11.008 -18.141 -29.844 1 97.81 723 SER B CA 1
ATOM 13095 C C . SER B 1 723 ? -12.164 -18.297 -28.859 1 97.81 723 SER B C 1
ATOM 13097 O O . SER B 1 723 ? -12.016 -18.047 -27.672 1 97.81 723 SER B O 1
ATOM 13099 N N . ASP B 1 724 ? -13.328 -18.516 -29.422 1 98.06 724 ASP B N 1
ATOM 13100 C CA . ASP B 1 724 ? -14.484 -18.969 -28.656 1 98.06 724 ASP B CA 1
ATOM 13101 C C . ASP B 1 724 ? -14.594 -20.5 -28.688 1 98.06 724 ASP B C 1
ATOM 13103 O O . ASP B 1 724 ? -15.141 -21.062 -29.641 1 98.06 724 ASP B O 1
ATOM 13107 N N . PRO B 1 725 ? -14.172 -21.141 -27.688 1 97.62 725 PRO B N 1
ATOM 13108 C CA . PRO B 1 725 ? -14.141 -22.609 -27.703 1 97.62 725 PRO B CA 1
ATOM 13109 C C . PRO B 1 725 ? -15.531 -23.234 -27.609 1 97.62 725 PRO B C 1
ATOM 13111 O O . PRO B 1 725 ? -16.484 -22.547 -27.25 1 97.62 725 PRO B O 1
ATOM 13114 N N . PHE B 1 726 ? -15.555 -24.516 -27.922 1 96.56 726 PHE B N 1
ATOM 13115 C CA . PHE B 1 726 ? -16.766 -25.297 -27.703 1 96.56 726 PHE B CA 1
ATOM 13116 C C . PHE B 1 726 ? -16.797 -25.844 -26.281 1 96.56 726 PHE B C 1
ATOM 13118 O O . PHE B 1 726 ? -15.766 -26.25 -25.734 1 96.56 726 PHE B O 1
ATOM 13125 N N . VAL B 1 727 ? -18.016 -25.828 -25.719 1 96.19 727 VAL B N 1
ATOM 13126 C CA . VAL B 1 727 ? -18.172 -26.281 -24.344 1 96.19 727 VAL B CA 1
ATOM 13127 C C . VAL B 1 727 ? -19.156 -27.469 -24.297 1 96.19 727 VAL B C 1
ATOM 13129 O O . VAL B 1 727 ? -20.266 -27.375 -24.828 1 96.19 727 VAL B O 1
ATOM 13132 N N . THR B 1 728 ? -18.719 -28.531 -23.734 1 94.62 728 THR B N 1
ATOM 13133 C CA . THR B 1 728 ? -19.562 -29.688 -23.438 1 94.62 728 THR B CA 1
ATOM 13134 C C . THR B 1 728 ? -19.5 -30.031 -21.953 1 94.62 728 THR B C 1
ATOM 13136 O O . THR B 1 728 ? -18.438 -30.031 -21.359 1 94.62 728 THR B O 1
ATOM 13139 N N . ILE B 1 729 ? -20.641 -30.219 -21.375 1 92.69 729 ILE B N 1
ATOM 13140 C CA . ILE B 1 729 ? -20.672 -30.641 -19.984 1 92.69 729 ILE B CA 1
ATOM 13141 C C . ILE B 1 729 ? -21.094 -32.094 -19.891 1 92.69 729 ILE B C 1
ATOM 13143 O O . ILE B 1 729 ? -21.938 -32.562 -20.656 1 92.69 729 ILE B O 1
ATOM 13147 N N . ASN B 1 730 ? -20.406 -32.812 -19.031 1 89.5 730 ASN B N 1
ATOM 13148 C CA . ASN B 1 730 ? -20.703 -34.219 -18.75 1 89.5 730 ASN B CA 1
ATOM 13149 C C . ASN B 1 730 ? -21.125 -34.406 -17.297 1 89.5 730 ASN B C 1
ATOM 13151 O O . ASN B 1 730 ? -20.609 -33.75 -16.406 1 89.5 730 ASN B O 1
ATOM 13155 N N . PHE B 1 731 ? -22.078 -35.219 -17.047 1 84.88 731 PHE B N 1
ATOM 13156 C CA . PHE B 1 731 ? -22.594 -35.469 -15.711 1 84.88 731 PHE B CA 1
ATOM 13157 C C . PHE B 1 731 ? -23.109 -36.906 -15.594 1 84.88 731 PHE B C 1
ATOM 13159 O O . PHE B 1 731 ? -23.266 -37.594 -16.594 1 84.88 731 PHE B O 1
ATOM 13166 N N . ASP B 1 732 ? -23.281 -37.344 -14.367 1 77.12 732 ASP B N 1
ATOM 13167 C CA . ASP B 1 732 ? -23.781 -38.688 -14.102 1 77.12 732 ASP B CA 1
ATOM 13168 C C . ASP B 1 732 ? -25.297 -38.75 -14.234 1 77.12 732 ASP B C 1
ATOM 13170 O O . ASP B 1 732 ? -26 -37.812 -13.867 1 77.12 732 ASP B O 1
ATOM 13174 N N . THR B 1 733 ? -25.812 -39.844 -14.891 1 65.88 733 THR B N 1
ATOM 13175 C CA . THR B 1 733 ? -27.25 -39.969 -15.141 1 65.88 733 THR B CA 1
ATOM 13176 C C . THR B 1 733 ? -27.906 -40.906 -14.125 1 65.88 733 THR B C 1
ATOM 13178 O O . THR B 1 733 ? -29.125 -41.094 -14.133 1 65.88 733 THR B O 1
ATOM 13181 N N . ALA B 1 734 ? -27.281 -41.656 -13.227 1 63.28 734 ALA B N 1
ATOM 13182 C CA . ALA B 1 734 ? -27.859 -42.688 -12.391 1 63.28 734 ALA B CA 1
ATOM 13183 C C . ALA B 1 734 ? -28.578 -42.094 -11.18 1 63.28 734 ALA B C 1
ATOM 13185 O O . ALA B 1 734 ? -29.391 -42.781 -10.531 1 63.28 734 ALA B O 1
ATOM 13186 N N . GLY B 1 735 ? -28.688 -40.875 -10.797 1 55.03 735 GLY B N 1
ATOM 13187 C CA . GLY B 1 735 ? -29.094 -40.375 -9.492 1 55.03 735 GLY B CA 1
ATOM 13188 C C . GLY B 1 735 ? -30.609 -40.281 -9.336 1 55.03 735 GLY B C 1
ATOM 13189 O O . GLY B 1 735 ? -31.344 -40.406 -10.312 1 55.03 735 GLY B O 1
ATOM 13190 N N . ALA B 1 736 ? -31.094 -40.406 -7.945 1 49.66 736 ALA B N 1
ATOM 13191 C CA . ALA B 1 736 ? -32.469 -40.312 -7.477 1 49.66 736 ALA B CA 1
ATOM 13192 C C . ALA B 1 736 ? -33.125 -39 -7.953 1 49.66 736 ALA B C 1
ATOM 13194 O O . ALA B 1 736 ? -34.312 -38.781 -7.727 1 49.66 736 ALA B O 1
ATOM 13195 N N . GLU B 1 737 ? -32.312 -38.125 -8.273 1 50.5 737 GLU B N 1
ATOM 13196 C CA . GLU B 1 737 ? -33.031 -36.844 -8.406 1 50.5 737 GLU B CA 1
ATOM 13197 C C . GLU B 1 737 ? -33.781 -36.781 -9.734 1 50.5 737 GLU B C 1
ATOM 13199 O O . GLU B 1 737 ? -33.281 -37.281 -10.75 1 50.5 737 GLU B O 1
ATOM 13204 N N . GLU B 1 738 ? -35 -36.562 -9.633 1 49.16 738 GLU B N 1
ATOM 13205 C CA . GLU B 1 738 ? -36.094 -36.5 -10.586 1 49.16 738 GLU B CA 1
ATOM 13206 C C . GLU B 1 738 ? -35.656 -35.781 -11.867 1 49.16 738 GLU B C 1
ATOM 13208 O O . GLU B 1 738 ? -36.094 -36.125 -12.961 1 49.16 738 GLU B O 1
ATOM 13213 N N . ASP B 1 739 ? -34.906 -34.625 -11.859 1 54.47 739 ASP B N 1
ATOM 13214 C CA . ASP B 1 739 ? -34.812 -33.844 -13.094 1 54.47 739 ASP B CA 1
ATOM 13215 C C . ASP B 1 739 ? -33.5 -34.062 -13.797 1 54.47 739 ASP B C 1
ATOM 13217 O O . ASP B 1 739 ? -32.5 -33.406 -13.461 1 54.47 739 ASP B O 1
ATOM 13221 N N . ILE B 1 740 ? -33.344 -35.219 -14.422 1 59.78 740 ILE B N 1
ATOM 13222 C CA . ILE B 1 740 ? -32.188 -35.562 -15.242 1 59.78 740 ILE B CA 1
ATOM 13223 C C . ILE B 1 740 ? -32 -34.5 -16.344 1 59.78 740 ILE B C 1
ATOM 13225 O O . ILE B 1 740 ? -32.938 -34.219 -17.094 1 59.78 740 ILE B O 1
ATOM 13229 N N . LEU B 1 741 ? -30.766 -33.875 -16.359 1 66.44 741 LEU B N 1
ATOM 13230 C CA . LEU B 1 741 ? -30.469 -32.844 -17.359 1 66.44 741 LEU B CA 1
ATOM 13231 C C . LEU B 1 741 ? -30.625 -33.406 -18.766 1 66.44 741 LEU B C 1
ATOM 13233 O O . LEU B 1 741 ? -31.297 -32.812 -19.609 1 66.44 741 LEU B O 1
ATOM 13237 N N . SER B 1 742 ? -29.875 -34.625 -19.047 1 73 742 SER B N 1
ATOM 13238 C CA . SER B 1 742 ? -29.938 -35.344 -20.312 1 73 742 SER B CA 1
ATOM 13239 C C . SER B 1 742 ? -29.672 -36.844 -20.125 1 73 742 SER B C 1
ATOM 13241 O O . SER B 1 742 ? -28.781 -37.219 -19.375 1 73 742 SER B O 1
ATOM 13243 N N . PRO B 1 743 ? -30.406 -37.594 -20.734 1 70.38 743 PRO B N 1
ATOM 13244 C CA . PRO B 1 743 ? -30.219 -39.062 -20.625 1 70.38 743 PRO B CA 1
ATOM 13245 C C . PRO B 1 743 ? -28.875 -39.5 -21.156 1 70.38 743 PRO B C 1
ATOM 13247 O O . PRO B 1 743 ? -28.375 -40.562 -20.766 1 70.38 743 PRO B O 1
ATOM 13250 N N . GLU B 1 744 ? -28.219 -38.812 -22.094 1 73.31 744 GLU B N 1
ATOM 13251 C CA . GLU B 1 744 ? -26.953 -39.188 -22.703 1 73.31 744 GLU B CA 1
ATOM 13252 C C . GLU B 1 744 ? -25.781 -38.938 -21.766 1 73.31 744 GLU B C 1
ATOM 13254 O O . GLU B 1 744 ? -24.688 -39.438 -21.953 1 73.31 744 GLU B O 1
ATOM 13259 N N . GLY B 1 745 ? -25.984 -38.219 -20.766 1 80.94 745 GLY B N 1
ATOM 13260 C CA . GLY B 1 745 ? -24.953 -37.938 -19.781 1 80.94 745 GLY B CA 1
ATOM 13261 C C . GLY B 1 745 ? -24.062 -36.781 -20.188 1 80.94 745 GLY B C 1
ATOM 13262 O O . GLY B 1 745 ? -23.031 -36.531 -19.547 1 80.94 745 GLY B O 1
ATOM 13263 N N . ASN B 1 746 ? -24.328 -36.188 -21.328 1 89.06 746 ASN B N 1
ATOM 13264 C CA . ASN B 1 746 ? -23.578 -35.031 -21.766 1 89.06 746 ASN B CA 1
ATOM 13265 C C . ASN B 1 746 ? -24.484 -34.031 -22.484 1 89.06 746 ASN B C 1
ATOM 13267 O O . ASN B 1 746 ? -25.531 -34.406 -23.031 1 89.06 746 ASN B O 1
ATOM 13271 N N . ILE B 1 747 ? -24.219 -32.781 -22.359 1 91.12 747 ILE B N 1
ATOM 13272 C CA . ILE B 1 747 ? -24.938 -31.703 -23.047 1 91.12 747 ILE B CA 1
ATOM 13273 C C . ILE B 1 747 ? -23.938 -30.781 -23.75 1 91.12 747 ILE B C 1
ATOM 13275 O O . ILE B 1 747 ? -22.969 -30.328 -23.125 1 91.12 747 ILE B O 1
ATOM 13279 N N . ASP B 1 748 ? -24.125 -30.656 -25 1 93.25 748 ASP B N 1
ATOM 13280 C CA . ASP B 1 748 ? -23.344 -29.672 -25.75 1 93.25 748 ASP B CA 1
ATOM 13281 C C . ASP B 1 748 ? -23.922 -28.266 -25.578 1 93.25 748 ASP B C 1
ATOM 13283 O O . ASP B 1 748 ? -25.031 -27.984 -26.016 1 93.25 748 ASP B O 1
ATOM 13287 N N . LEU B 1 749 ? -23.188 -27.359 -25 1 94.62 749 LEU B N 1
ATOM 13288 C CA . LEU B 1 749 ? -23.672 -26.031 -24.703 1 94.62 749 LEU B CA 1
ATOM 13289 C C . LEU B 1 749 ? -23.281 -25.047 -25.812 1 94.62 749 LEU B C 1
ATOM 13291 O O . LEU B 1 749 ? -23.625 -23.859 -25.75 1 94.62 749 LEU B O 1
ATOM 13295 N N . GLY B 1 750 ? -22.516 -25.594 -26.781 1 95.12 750 GLY B N 1
ATOM 13296 C CA . GLY B 1 750 ? -22.109 -24.734 -27.875 1 95.12 750 GLY B CA 1
ATOM 13297 C C . GLY B 1 750 ? -20.859 -23.938 -27.578 1 95.12 750 GLY B C 1
ATOM 13298 O O . GLY B 1 750 ? -19.922 -24.453 -26.953 1 95.12 750 GLY B O 1
ATOM 13299 N N . ILE B 1 751 ? -20.828 -22.703 -28.094 1 96.44 751 ILE B N 1
ATOM 13300 C CA . ILE B 1 751 ? -19.625 -21.906 -27.984 1 96.44 751 ILE B CA 1
ATOM 13301 C C . ILE B 1 751 ? -19.672 -21.062 -26.703 1 96.44 751 ILE B C 1
ATOM 13303 O O . ILE B 1 751 ? -20.75 -20.641 -26.281 1 96.44 751 ILE B O 1
ATOM 13307 N N . ALA B 1 752 ? -18.609 -20.859 -26.125 1 97.31 752 ALA B N 1
ATOM 13308 C CA . ALA B 1 752 ? -18.438 -19.875 -25.047 1 97.31 752 ALA B CA 1
ATOM 13309 C C . ALA B 1 752 ? -17.766 -18.609 -25.562 1 97.31 752 ALA B C 1
ATOM 13311 O O . ALA B 1 752 ? -16.641 -18.672 -26.078 1 97.31 752 ALA B O 1
ATOM 13312 N N . LYS B 1 753 ? -18.375 -17.484 -25.375 1 96.31 753 LYS B N 1
ATOM 13313 C CA . LYS B 1 753 ? -17.859 -16.219 -25.891 1 96.31 753 LYS B CA 1
ATOM 13314 C C . LYS B 1 753 ? -16.781 -15.648 -24.969 1 96.31 753 LYS B C 1
ATOM 13316 O O . LYS B 1 753 ? -17.016 -14.695 -24.234 1 96.31 753 LYS B O 1
ATOM 13321 N N . VAL B 1 754 ? -15.562 -16.156 -25.125 1 97.31 754 VAL B N 1
ATOM 13322 C CA . VAL B 1 754 ? -14.484 -15.734 -24.234 1 97.31 754 VAL B CA 1
ATOM 13323 C C . VAL B 1 754 ? -13.367 -15.07 -25.047 1 97.31 754 VAL B C 1
ATOM 13325 O O . VAL B 1 754 ? -12.391 -14.578 -24.469 1 97.31 754 VAL B O 1
ATOM 13328 N N . LYS B 1 755 ? -13.484 -14.984 -26.328 1 97 755 LYS B N 1
ATOM 13329 C CA . LYS B 1 755 ? -12.453 -14.375 -27.172 1 97 755 LYS B CA 1
ATOM 13330 C C . LYS B 1 755 ? -12.156 -12.945 -26.719 1 97 755 LYS B C 1
ATOM 13332 O O . LYS B 1 755 ? -13.07 -12.18 -26.422 1 97 755 LYS B O 1
ATOM 13337 N N . ASP B 1 756 ? -10.883 -12.602 -26.594 1 95.88 756 ASP B N 1
ATOM 13338 C CA . ASP B 1 756 ? -10.359 -11.273 -26.281 1 95.88 756 ASP B CA 1
ATOM 13339 C C . ASP B 1 756 ? -10.344 -11.023 -24.781 1 95.88 756 ASP B C 1
ATOM 13341 O O . ASP B 1 756 ? -9.914 -9.953 -24.328 1 95.88 756 ASP B O 1
ATOM 13345 N N . TYR B 1 757 ? -10.93 -11.961 -24.016 1 97.25 757 TYR B N 1
ATOM 13346 C CA . TYR B 1 757 ? -10.68 -11.891 -22.578 1 97.25 757 TYR B CA 1
ATOM 13347 C C . TYR B 1 757 ? -9.203 -12.07 -22.281 1 97.25 757 TYR B C 1
ATOM 13349 O O . TYR B 1 757 ? -8.469 -12.68 -23.062 1 97.25 757 TYR B O 1
ATOM 13357 N N . LYS B 1 758 ? -8.758 -11.5 -21.219 1 97.62 758 LYS B N 1
ATOM 13358 C CA . LYS B 1 758 ? -7.359 -11.625 -20.812 1 97.62 758 LYS B CA 1
ATOM 13359 C C . LYS B 1 758 ? -7.117 -12.945 -20.078 1 97.62 758 LYS B C 1
ATOM 13361 O O . LYS B 1 758 ? -7.984 -13.422 -19.344 1 97.62 758 LYS B O 1
ATOM 13366 N N . LEU B 1 759 ? -5.949 -13.5 -20.219 1 97.19 759 LEU B N 1
ATOM 13367 C CA . LEU B 1 759 ? -5.586 -14.773 -19.594 1 97.19 759 LEU B CA 1
ATOM 13368 C C . LEU B 1 759 ? -5.105 -14.562 -18.172 1 97.19 759 LEU B C 1
ATOM 13370 O O . LEU B 1 759 ? -4.465 -13.547 -17.859 1 97.19 759 LEU B O 1
ATOM 13374 N N . PRO B 1 760 ? -5.449 -15.492 -17.281 1 94.75 760 PRO B N 1
ATOM 13375 C CA . PRO B 1 760 ? -4.949 -15.438 -15.906 1 94.75 760 PRO B CA 1
ATOM 13376 C C . PRO B 1 760 ? -3.537 -16 -15.766 1 94.75 760 PRO B C 1
ATOM 13378 O O . PRO B 1 760 ? -3.338 -17.016 -15.102 1 94.75 760 PRO B O 1
ATOM 13381 N N . GLN B 1 761 ? -2.557 -15.375 -16.328 1 92.69 761 GLN B N 1
ATOM 13382 C CA . GLN B 1 761 ? -1.184 -15.875 -16.375 1 92.69 761 GLN B CA 1
ATOM 13383 C C . GLN B 1 761 ? -0.244 -14.953 -15.594 1 92.69 761 GLN B C 1
ATOM 13385 O O . GLN B 1 761 ? 0.887 -14.711 -16.016 1 92.69 761 GLN B O 1
ATOM 13390 N N . GLY B 1 762 ? -0.716 -14.414 -14.539 1 92.75 762 GLY B N 1
ATOM 13391 C CA . GLY B 1 762 ? 0.103 -13.484 -13.781 1 92.75 762 GLY B CA 1
ATOM 13392 C C . GLY B 1 762 ? 0.087 -12.078 -14.352 1 92.75 762 GLY B C 1
ATOM 13393 O O . GLY B 1 762 ? -0.615 -11.805 -15.328 1 92.75 762 GLY B O 1
ATOM 13394 N N . PRO B 1 763 ? 0.886 -11.219 -13.828 1 95.81 763 PRO B N 1
ATOM 13395 C CA . PRO B 1 763 ? 0.921 -9.836 -14.297 1 95.81 763 PRO B CA 1
ATOM 13396 C C . PRO B 1 763 ? 1.404 -9.719 -15.742 1 95.81 763 PRO B C 1
ATOM 13398 O O . PRO B 1 763 ? 2.369 -10.383 -16.125 1 95.81 763 PRO B O 1
ATOM 13401 N N . GLN B 1 764 ? 0.73 -8.898 -16.469 1 97.56 764 GLN B N 1
ATOM 13402 C CA . GLN B 1 764 ? 1.099 -8.703 -17.875 1 97.56 764 GLN B CA 1
ATOM 13403 C C . GLN B 1 764 ? 1.978 -7.465 -18.047 1 97.56 764 GLN B C 1
ATOM 13405 O O . GLN B 1 764 ? 2.521 -7.23 -19.125 1 97.56 764 GLN B O 1
ATOM 13410 N N . LYS B 1 765 ? 2.121 -6.73 -16.984 1 97.25 765 LYS B N 1
ATOM 13411 C CA . LYS B 1 765 ? 3.066 -5.617 -16.906 1 97.25 765 LYS B CA 1
ATOM 13412 C C . LYS B 1 765 ? 3.992 -5.77 -15.703 1 97.25 765 LYS B C 1
ATOM 13414 O O . LYS B 1 765 ? 3.537 -6.062 -14.602 1 97.25 765 LYS B O 1
ATOM 13419 N N . ALA B 1 766 ? 5.227 -5.602 -15.898 1 97.31 766 ALA B N 1
ATOM 13420 C CA . ALA B 1 766 ? 6.211 -5.672 -14.82 1 97.31 766 ALA B CA 1
ATOM 13421 C C . ALA B 1 766 ? 7.379 -4.727 -15.078 1 97.31 766 ALA B C 1
ATOM 13423 O O . ALA B 1 766 ? 7.941 -4.715 -16.172 1 97.31 766 ALA B O 1
ATOM 13424 N N . PHE B 1 767 ? 7.68 -3.871 -14.141 1 96.94 767 PHE B N 1
ATOM 13425 C CA . PHE B 1 767 ? 8.797 -2.932 -14.195 1 96.94 767 PHE B CA 1
ATOM 13426 C C . PHE B 1 767 ? 9.648 -3.031 -12.938 1 96.94 767 PHE B C 1
ATOM 13428 O O . PHE B 1 767 ? 9.125 -3.195 -11.836 1 96.94 767 PHE B O 1
ATOM 13435 N N . ALA B 1 768 ? 10.922 -2.975 -13.094 1 96.56 768 ALA B N 1
ATOM 13436 C CA . ALA B 1 768 ? 11.82 -3.012 -11.945 1 96.56 768 ALA B CA 1
ATOM 13437 C C . ALA B 1 768 ? 12.984 -2.047 -12.125 1 96.56 768 ALA B C 1
ATOM 13439 O O . ALA B 1 768 ? 13.539 -1.936 -13.219 1 96.56 768 ALA B O 1
ATOM 13440 N N . LEU B 1 769 ? 13.266 -1.311 -11.117 1 95.56 769 LEU B N 1
ATOM 13441 C CA . LEU B 1 769 ? 14.461 -0.49 -11.008 1 95.56 769 LEU B CA 1
ATOM 13442 C C . LEU B 1 769 ? 15.32 -0.938 -9.828 1 95.56 769 LEU B C 1
ATOM 13444 O O . LEU B 1 769 ? 14.828 -1.043 -8.703 1 95.56 769 LEU B O 1
ATOM 13448 N N . GLY B 1 770 ? 16.578 -1.235 -10.109 1 94.44 770 GLY B N 1
ATOM 13449 C CA . GLY B 1 770 ? 17.438 -1.747 -9.055 1 94.44 770 GLY B CA 1
ATOM 13450 C C . GLY B 1 770 ? 18.734 -0.959 -8.898 1 94.44 770 GLY B C 1
ATOM 13451 O O . GLY B 1 770 ? 19.25 -0.409 -9.867 1 94.44 770 GLY B O 1
ATOM 13452 N N . VAL B 1 771 ? 19.172 -0.919 -7.641 1 92.31 771 VAL B N 1
ATOM 13453 C CA . VAL B 1 771 ? 20.469 -0.351 -7.305 1 92.31 771 VAL B CA 1
ATOM 13454 C C . VAL B 1 771 ? 21.266 -1.337 -6.449 1 92.31 771 VAL B C 1
ATOM 13456 O O . VAL B 1 771 ? 20.703 -1.979 -5.555 1 92.31 771 VAL B O 1
ATOM 13459 N N . GLU B 1 772 ? 22.5 -1.479 -6.762 1 90.56 772 GLU B N 1
ATOM 13460 C CA . GLU B 1 772 ? 23.375 -2.352 -5.996 1 90.56 772 GLU B CA 1
ATOM 13461 C C . GLU B 1 772 ? 24.672 -1.638 -5.621 1 90.56 772 GLU B C 1
ATOM 13463 O O . GLU B 1 772 ? 25.281 -0.972 -6.461 1 90.56 772 GLU B O 1
ATOM 13468 N N . TYR B 1 773 ? 25.031 -1.778 -4.363 1 88.81 773 TYR B N 1
ATOM 13469 C CA . TYR B 1 773 ? 26.297 -1.239 -3.857 1 88.81 773 TYR B CA 1
ATOM 13470 C C . TYR B 1 773 ? 27.219 -2.359 -3.402 1 88.81 773 TYR B C 1
ATOM 13472 O O . TYR B 1 773 ? 26.812 -3.252 -2.658 1 88.81 773 TYR B O 1
ATOM 13480 N N . ARG B 1 774 ? 28.375 -2.238 -3.799 1 85.5 774 ARG B N 1
ATOM 13481 C CA . ARG B 1 774 ? 29.406 -3.186 -3.395 1 85.5 774 ARG B CA 1
ATOM 13482 C C . ARG B 1 774 ? 30.594 -2.467 -2.742 1 85.5 774 ARG B C 1
ATOM 13484 O O . ARG B 1 774 ? 31.188 -1.581 -3.35 1 85.5 774 ARG B O 1
ATOM 13491 N N . ASP B 1 775 ? 30.891 -3.008 -1.638 1 83.81 775 ASP B N 1
ATOM 13492 C CA . ASP B 1 775 ? 31.984 -2.406 -0.886 1 83.81 775 ASP B CA 1
ATOM 13493 C C . ASP B 1 775 ? 33.281 -3.188 -1.09 1 83.81 775 ASP B C 1
ATOM 13495 O O . ASP B 1 775 ? 33.25 -4.406 -1.269 1 83.81 775 ASP B O 1
ATOM 13499 N N . PRO B 1 776 ? 34.438 -2.521 -1.006 1 77.12 776 PRO B N 1
ATOM 13500 C CA . PRO B 1 776 ? 35.719 -3.201 -1.13 1 77.12 776 PRO B CA 1
ATOM 13501 C C . PRO B 1 776 ? 36 -4.164 0.022 1 77.12 776 PRO B C 1
ATOM 13503 O O . PRO B 1 776 ? 36.844 -5.047 -0.095 1 77.12 776 PRO B O 1
ATOM 13506 N N . LYS B 1 777 ? 35.281 -3.918 1.114 1 79.62 777 LYS B N 1
ATOM 13507 C CA . LYS B 1 777 ? 35.438 -4.82 2.252 1 79.62 777 LYS B CA 1
ATOM 13508 C C . LYS B 1 777 ? 34.562 -6.051 2.113 1 79.62 777 LYS B C 1
ATOM 13510 O O . LYS B 1 777 ? 34.188 -6.676 3.113 1 79.62 777 LYS B O 1
ATOM 13515 N N . TYR B 1 778 ? 34.094 -6.371 1.025 1 79.25 778 TYR B N 1
ATOM 13516 C CA . TYR B 1 778 ? 33.438 -7.605 0.595 1 79.25 778 TYR B CA 1
ATOM 13517 C C . TYR B 1 778 ? 32.031 -7.723 1.183 1 79.25 778 TYR B C 1
ATOM 13519 O O . TYR B 1 778 ? 31.641 -8.797 1.624 1 79.25 778 TYR B O 1
ATOM 13527 N N . TRP B 1 779 ? 31.375 -6.715 1.369 1 85.81 779 TRP B N 1
ATOM 13528 C CA . TRP B 1 779 ? 29.938 -6.75 1.641 1 85.81 779 TRP B CA 1
ATOM 13529 C C . TRP B 1 779 ? 29.172 -5.953 0.593 1 85.81 779 TRP B C 1
ATOM 13531 O O . TRP B 1 779 ? 29.734 -5.121 -0.113 1 85.81 779 TRP B O 1
ATOM 13541 N N . TRP B 1 780 ? 28 -6.242 0.358 1 86.62 780 TRP B N 1
ATOM 13542 C CA . TRP B 1 780 ? 27.203 -5.602 -0.675 1 86.62 780 TRP B CA 1
ATOM 13543 C C . TRP B 1 780 ? 25.734 -5.52 -0.248 1 86.62 780 TRP B C 1
ATOM 13545 O O . TRP B 1 780 ? 25.281 -6.301 0.594 1 86.62 780 TRP B O 1
ATOM 13555 N N . ILE B 1 781 ? 25.078 -4.512 -0.73 1 89.81 781 ILE B N 1
ATOM 13556 C CA . ILE B 1 781 ? 23.656 -4.312 -0.474 1 89.81 781 ILE B CA 1
ATOM 13557 C C . ILE B 1 781 ? 22.953 -3.902 -1.765 1 89.81 781 ILE B C 1
ATOM 13559 O O . ILE B 1 781 ? 23.547 -3.258 -2.629 1 89.81 781 ILE B O 1
ATOM 13563 N N . GLY B 1 782 ? 21.797 -4.406 -1.981 1 90.88 782 GLY B N 1
ATOM 13564 C CA . GLY B 1 782 ? 21 -4.059 -3.145 1 90.88 782 GLY B CA 1
ATOM 13565 C C . GLY B 1 782 ? 19.531 -3.816 -2.812 1 90.88 782 GLY B C 1
ATOM 13566 O O . GLY B 1 782 ? 19 -4.422 -1.887 1 90.88 782 GLY B O 1
ATOM 13567 N N . ALA B 1 783 ? 18.938 -2.914 -3.543 1 92.69 783 ALA B N 1
ATOM 13568 C CA . ALA B 1 783 ? 17.516 -2.613 -3.428 1 92.69 783 ALA B CA 1
ATOM 13569 C C . ALA B 1 783 ? 16.844 -2.602 -4.801 1 92.69 783 ALA B C 1
ATOM 13571 O O . ALA B 1 783 ? 17.438 -2.146 -5.781 1 92.69 783 ALA B O 1
ATOM 13572 N N . THR B 1 784 ? 15.656 -3.109 -4.887 1 94.31 784 THR B N 1
ATOM 13573 C CA . THR B 1 784 ? 14.914 -3.113 -6.145 1 94.31 784 THR B CA 1
ATOM 13574 C C . THR B 1 784 ? 13.461 -2.689 -5.918 1 94.31 784 THR B C 1
ATOM 13576 O O . THR B 1 784 ? 12.773 -3.256 -5.07 1 94.31 784 THR B O 1
ATOM 13579 N N . ALA B 1 785 ? 13.023 -1.732 -6.648 1 95 785 ALA B N 1
ATOM 13580 C CA . ALA B 1 785 ? 11.625 -1.324 -6.672 1 95 785 ALA B CA 1
ATOM 13581 C C . ALA B 1 785 ? 10.891 -1.962 -7.844 1 95 785 ALA B C 1
ATOM 13583 O O . ALA B 1 785 ? 11.312 -1.835 -9 1 95 785 ALA B O 1
ATOM 13584 N N . ASN B 1 786 ? 9.805 -2.572 -7.555 1 96.5 786 ASN B N 1
ATOM 13585 C CA . ASN B 1 786 ? 9.078 -3.324 -8.57 1 96.5 786 ASN B CA 1
ATOM 13586 C C . ASN B 1 786 ? 7.637 -2.846 -8.703 1 96.5 786 ASN B C 1
ATOM 13588 O O . ASN B 1 786 ? 6.996 -2.52 -7.699 1 96.5 786 ASN B O 1
ATOM 13592 N N . TYR B 1 787 ? 7.199 -2.717 -9.914 1 96.56 787 TYR B N 1
ATOM 13593 C CA . TYR B 1 787 ? 5.801 -2.441 -10.219 1 96.56 787 TYR B CA 1
ATOM 13594 C C . TYR B 1 787 ? 5.195 -3.562 -11.055 1 96.56 787 TYR B C 1
ATOM 13596 O O . TYR B 1 787 ? 5.746 -3.936 -12.094 1 96.56 787 TYR B O 1
ATOM 13604 N N . LEU B 1 788 ? 4.129 -4.137 -10.625 1 97.44 788 LEU B N 1
ATOM 13605 C CA . LEU B 1 788 ? 3.428 -5.188 -11.352 1 97.44 788 LEU B CA 1
ATOM 13606 C C . LEU B 1 788 ? 1.943 -4.859 -11.484 1 97.44 788 LEU B C 1
ATOM 13608 O O . LEU B 1 788 ? 1.333 -4.336 -10.555 1 97.44 788 LEU B O 1
ATOM 13612 N N . GLY B 1 789 ? 1.445 -5.105 -12.68 1 96.25 789 GLY B N 1
ATOM 13613 C CA . GLY B 1 789 ? 0.041 -4.797 -12.898 1 96.25 789 GLY B CA 1
ATOM 13614 C C . GLY B 1 789 ? -0.562 -5.547 -14.07 1 96.25 789 GLY B C 1
ATOM 13615 O O . GLY B 1 789 ? 0.101 -6.387 -14.68 1 96.25 789 GLY B O 1
ATOM 13616 N N . ASN B 1 790 ? -1.9 -5.328 -14.273 1 96.69 790 ASN B N 1
ATOM 13617 C CA . ASN B 1 790 ? -2.688 -5.945 -15.336 1 96.69 790 ASN B CA 1
ATOM 13618 C C . ASN B 1 790 ? -2.766 -7.461 -15.172 1 96.69 790 ASN B C 1
ATOM 13620 O O . ASN B 1 790 ? -2.467 -8.211 -16.094 1 96.69 790 ASN B O 1
ATOM 13624 N N . ASN B 1 791 ? -3.033 -7.84 -14.008 1 96.12 791 ASN B N 1
ATOM 13625 C CA . ASN B 1 791 ? -3.307 -9.234 -13.664 1 96.12 791 ASN B CA 1
ATOM 13626 C C . ASN B 1 791 ? -4.805 -9.531 -13.672 1 96.12 791 ASN B C 1
ATOM 13628 O O . ASN B 1 791 ? -5.617 -8.641 -13.398 1 96.12 791 ASN B O 1
ATOM 13632 N N . TYR B 1 792 ? -5.18 -10.711 -14.031 1 96.5 792 TYR B N 1
ATOM 13633 C CA . TYR B 1 792 ? -6.59 -11.047 -14.172 1 96.5 792 TYR B CA 1
ATOM 13634 C C . TYR B 1 792 ? -6.887 -12.406 -13.547 1 96.5 792 TYR B C 1
ATOM 13636 O O . TYR B 1 792 ? -6.039 -13.305 -13.555 1 96.5 792 TYR B O 1
ATOM 13644 N N . ALA B 1 793 ? -8.039 -12.516 -12.969 1 95.25 793 ALA B N 1
ATOM 13645 C CA . ALA B 1 793 ? -8.516 -13.797 -12.461 1 95.25 793 ALA B CA 1
ATOM 13646 C C . ALA B 1 793 ? -9.055 -14.672 -13.594 1 95.25 793 ALA B C 1
ATOM 13648 O O . ALA B 1 793 ? -9.438 -14.156 -14.648 1 95.25 793 ALA B O 1
ATOM 13649 N N . SER B 1 794 ? -9.031 -15.969 -13.289 1 95.19 794 SER B N 1
ATOM 13650 C CA . SER B 1 794 ? -9.617 -16.891 -14.258 1 95.19 794 SER B CA 1
ATOM 13651 C C . SER B 1 794 ? -11.125 -16.703 -14.359 1 95.19 794 SER B C 1
ATOM 13653 O O . SER B 1 794 ? -11.789 -16.422 -13.359 1 95.19 794 SER B O 1
ATOM 13655 N N . ILE B 1 795 ? -11.68 -16.922 -15.555 1 96.31 795 ILE B N 1
ATOM 13656 C CA . ILE B 1 795 ? -13.094 -16.672 -15.781 1 96.31 795 ILE B CA 1
ATOM 13657 C C . ILE B 1 795 ? -13.859 -18 -15.781 1 96.31 795 ILE B C 1
ATOM 13659 O O . ILE B 1 795 ? -13.266 -19.062 -15.969 1 96.31 795 ILE B O 1
ATOM 13663 N N . SER B 1 796 ? -15.133 -17.906 -15.469 1 95.81 796 SER B N 1
ATOM 13664 C CA . SER B 1 796 ? -16.047 -19.031 -15.656 1 95.81 796 SER B CA 1
ATOM 13665 C C . SER B 1 796 ? -16.547 -19.109 -17.094 1 95.81 796 SER B C 1
ATOM 13667 O O . SER B 1 796 ? -17.312 -18.266 -17.531 1 95.81 796 SER B O 1
ATOM 13669 N N . THR B 1 797 ? -16.219 -20.141 -17.766 1 95.62 797 THR B N 1
ATOM 13670 C CA . THR B 1 797 ? -16.547 -20.266 -19.188 1 95.62 797 THR B CA 1
ATOM 13671 C C . THR B 1 797 ? -18.031 -20.562 -19.375 1 95.62 797 THR B C 1
ATOM 13673 O O . THR B 1 797 ? -18.641 -20.094 -20.328 1 95.62 797 THR B O 1
ATOM 13676 N N . ILE B 1 798 ? -18.547 -21.281 -18.516 1 95.12 798 ILE B N 1
ATOM 13677 C CA . ILE B 1 798 ? -19.938 -21.719 -18.656 1 95.12 798 ILE B CA 1
ATOM 13678 C C . ILE B 1 798 ? -20.859 -20.516 -18.609 1 95.12 798 ILE B C 1
ATOM 13680 O O . ILE B 1 798 ? -21.922 -20.516 -19.25 1 95.12 798 ILE B O 1
ATOM 13684 N N . THR B 1 799 ? -20.562 -19.484 -17.828 1 96.12 799 THR B N 1
ATOM 13685 C CA . THR B 1 799 ? -21.391 -18.281 -17.719 1 96.12 799 THR B CA 1
ATOM 13686 C C . THR B 1 799 ? -21.344 -17.469 -19.016 1 96.12 799 THR B C 1
ATOM 13688 O O . THR B 1 799 ? -22.109 -16.531 -19.188 1 96.12 799 THR B O 1
ATOM 13691 N N . ARG B 1 800 ? -20.562 -17.875 -19.953 1 97.19 800 ARG B N 1
ATOM 13692 C CA . ARG B 1 800 ? -20.422 -17.141 -21.203 1 97.19 800 ARG B CA 1
ATOM 13693 C C . ARG B 1 800 ? -20.953 -17.969 -22.375 1 97.19 800 ARG B C 1
ATOM 13695 O O . ARG B 1 800 ? -20.594 -17.719 -23.531 1 97.19 800 ARG B O 1
ATOM 13702 N N . THR B 1 801 ? -21.734 -18.984 -22.094 1 96.62 801 THR B N 1
ATOM 13703 C CA . THR B 1 801 ? -22.453 -19.766 -23.094 1 96.62 801 THR B CA 1
ATOM 13704 C C . THR B 1 801 ? -23.906 -19.297 -23.203 1 96.62 801 THR B C 1
ATOM 13706 O O . THR B 1 801 ? -24.359 -18.484 -22.391 1 96.62 801 THR B O 1
ATOM 13709 N N . GLN B 1 802 ? -24.609 -19.859 -24.156 1 94.19 802 GLN B N 1
ATOM 13710 C CA . GLN B 1 802 ? -26.016 -19.516 -24.359 1 94.19 802 GLN B CA 1
ATOM 13711 C C . GLN B 1 802 ? -26.875 -19.984 -23.188 1 94.19 802 GLN B C 1
ATOM 13713 O O . GLN B 1 802 ? -27.906 -19.375 -22.891 1 94.19 802 GLN B O 1
ATOM 13718 N N . SER B 1 803 ? -26.406 -20.984 -22.516 1 94.38 803 SER B N 1
ATOM 13719 C CA . SER B 1 803 ? -27.125 -21.516 -21.375 1 94.38 803 SER B CA 1
ATOM 13720 C C . SER B 1 803 ? -27.297 -20.469 -20.281 1 94.38 803 SER B C 1
ATOM 13722 O O . SER B 1 803 ? -28.234 -20.547 -19.484 1 94.38 803 SER B O 1
ATOM 13724 N N . PHE B 1 804 ? -26.484 -19.516 -20.203 1 96.44 804 PHE B N 1
ATOM 13725 C CA . PHE B 1 804 ? -26.484 -18.5 -19.156 1 96.44 804 PHE B CA 1
ATOM 13726 C C . PHE B 1 804 ? -27.719 -17.609 -19.25 1 96.44 804 PHE B C 1
ATOM 13728 O O . PHE B 1 804 ? -28.203 -17.094 -18.234 1 96.44 804 PHE B O 1
ATOM 13735 N N . TYR B 1 805 ? -28.297 -17.516 -20.391 1 95.94 805 TYR B N 1
ATOM 13736 C CA . TYR B 1 805 ? -29.422 -16.625 -20.641 1 95.94 805 TYR B CA 1
ATOM 13737 C C . TYR B 1 805 ? -30.734 -17.297 -20.25 1 95.94 805 TYR B C 1
ATOM 13739 O O . TYR B 1 805 ? -31.766 -16.625 -20.125 1 95.94 805 TYR B O 1
ATOM 13747 N N . LEU B 1 806 ? -30.703 -18.562 -20.062 1 94.19 806 LEU B N 1
ATOM 13748 C CA . LEU B 1 806 ? -31.938 -19.328 -19.922 1 94.19 806 LEU B CA 1
ATOM 13749 C C . LEU B 1 806 ? -32.312 -19.5 -18.453 1 94.19 806 LEU B C 1
ATOM 13751 O O . LEU B 1 806 ? -31.438 -19.688 -17.594 1 94.19 806 LEU B O 1
ATOM 13755 N N . ASP B 1 807 ? -33.531 -19.359 -18.156 1 93.06 807 ASP B N 1
ATOM 13756 C CA . ASP B 1 807 ? -34.094 -19.703 -16.859 1 93.06 807 ASP B CA 1
ATOM 13757 C C . ASP B 1 807 ? -34.375 -21.203 -16.766 1 93.06 807 ASP B C 1
ATOM 13759 O O . ASP B 1 807 ? -35.156 -21.75 -17.516 1 93.06 807 ASP B O 1
ATOM 13763 N N . PRO B 1 808 ? -33.75 -21.844 -15.875 1 90.12 808 PRO B N 1
ATOM 13764 C CA . PRO B 1 808 ? -33.906 -23.297 -15.789 1 90.12 808 PRO B CA 1
ATOM 13765 C C . PRO B 1 808 ? -35.312 -23.734 -15.453 1 90.12 808 PRO B C 1
ATOM 13767 O O . PRO B 1 808 ? -35.719 -24.844 -15.781 1 90.12 808 PRO B O 1
ATOM 13770 N N . ASP B 1 809 ? -36.156 -22.891 -14.828 1 86.69 809 ASP B N 1
ATOM 13771 C CA . ASP B 1 809 ? -37.5 -23.234 -14.43 1 86.69 809 ASP B CA 1
ATOM 13772 C C . ASP B 1 809 ? -38.469 -23.141 -15.609 1 86.69 809 ASP B C 1
ATOM 13774 O O . ASP B 1 809 ? -39.375 -23.953 -15.75 1 86.69 809 ASP B O 1
ATOM 13778 N N . THR B 1 810 ? -38.219 -22.141 -16.453 1 89.38 810 THR B N 1
ATOM 13779 C CA . THR B 1 810 ? -39.156 -21.891 -17.531 1 89.38 810 THR B CA 1
ATOM 13780 C C . THR B 1 810 ? -38.594 -22.344 -18.875 1 89.38 810 THR B C 1
ATOM 13782 O O . THR B 1 810 ? -39.344 -22.578 -19.828 1 89.38 810 THR B O 1
ATOM 13785 N N . GLY B 1 811 ? -37.25 -22.453 -18.922 1 87.69 811 GLY B N 1
ATOM 13786 C CA . GLY B 1 811 ? -36.594 -22.812 -20.188 1 87.69 811 GLY B CA 1
ATOM 13787 C C . GLY B 1 811 ? -36.438 -21.625 -21.125 1 87.69 811 GLY B C 1
ATOM 13788 O O . GLY B 1 811 ? -35.812 -21.75 -22.172 1 87.69 811 GLY B O 1
ATOM 13789 N N . SER B 1 812 ? -37.062 -20.469 -20.703 1 92.12 812 SER B N 1
ATOM 13790 C CA . SER B 1 812 ? -36.969 -19.266 -21.531 1 92.12 812 SER B CA 1
ATOM 13791 C C . SER B 1 812 ? -35.906 -18.312 -21 1 92.12 812 SER B C 1
ATOM 13793 O O . SER B 1 812 ? -35.469 -18.453 -19.859 1 92.12 812 SER B O 1
ATOM 13795 N N . ALA B 1 813 ? -35.531 -17.422 -21.859 1 93.56 813 ALA B N 1
ATOM 13796 C CA . ALA B 1 813 ? -34.5 -16.453 -21.484 1 93.56 813 ALA B CA 1
ATOM 13797 C C . ALA B 1 813 ? -35.031 -15.5 -20.406 1 93.56 813 ALA B C 1
ATOM 13799 O O . ALA B 1 813 ? -36.188 -15.094 -20.453 1 93.56 813 ALA B O 1
ATOM 13800 N N . PHE B 1 814 ? -34.25 -15.148 -19.453 1 95.25 814 PHE B N 1
ATOM 13801 C CA . PHE B 1 814 ? -34.594 -14.125 -18.469 1 95.25 814 PHE B CA 1
ATOM 13802 C C . PHE B 1 814 ? -34.906 -12.805 -19.172 1 95.25 814 PHE B C 1
ATOM 13804 O O . PHE B 1 814 ? -34.156 -12.375 -20.062 1 95.25 814 PHE B O 1
ATOM 13811 N N . PRO B 1 815 ? -35.938 -12.102 -18.797 1 92.88 815 PRO B N 1
ATOM 13812 C CA . PRO B 1 815 ? -36.281 -10.82 -19.422 1 92.88 815 PRO B CA 1
ATOM 13813 C C . PRO B 1 815 ? -35.156 -9.781 -19.281 1 92.88 815 PRO B C 1
ATOM 13815 O O . PRO B 1 815 ? -34.938 -8.977 -20.188 1 92.88 815 PRO B O 1
ATOM 13818 N N . GLU B 1 816 ? -34.438 -9.734 -18.234 1 92.31 816 GLU B N 1
ATOM 13819 C CA . GLU B 1 816 ? -33.406 -8.742 -17.969 1 92.31 816 GLU B CA 1
ATOM 13820 C C . GLU B 1 816 ? -32.062 -9.172 -18.531 1 92.31 816 GLU B C 1
ATOM 13822 O O . GLU B 1 816 ? -31.078 -8.414 -18.484 1 92.31 816 GLU B O 1
ATOM 13827 N N . ALA B 1 817 ? -31.953 -10.375 -19.141 1 95.44 817 ALA B N 1
ATOM 13828 C CA . ALA B 1 817 ? -30.703 -10.883 -19.672 1 95.44 817 ALA B CA 1
ATOM 13829 C C . ALA B 1 817 ? -30.406 -10.297 -21.062 1 95.44 817 ALA B C 1
ATOM 13831 O O . ALA B 1 817 ? -30.219 -11.039 -22.016 1 95.44 817 ALA B O 1
ATOM 13832 N N . THR B 1 818 ? -30.344 -8.93 -21.109 1 93.62 818 THR B N 1
ATOM 13833 C CA . THR B 1 818 ? -29.938 -8.242 -22.312 1 93.62 818 THR B CA 1
ATOM 13834 C C . THR B 1 818 ? -28.422 -8.305 -22.484 1 93.62 818 THR B C 1
ATOM 13836 O O . THR B 1 818 ? -27.688 -8.531 -21.516 1 93.62 818 THR B O 1
ATOM 13839 N N . ASP B 1 819 ? -27.953 -8.125 -23.688 1 91.44 819 ASP B N 1
ATOM 13840 C CA . ASP B 1 819 ? -26.531 -8.188 -23.953 1 91.44 819 ASP B CA 1
ATOM 13841 C C . ASP B 1 819 ? -25.766 -7.168 -23.109 1 91.44 819 ASP B C 1
ATOM 13843 O O . ASP B 1 819 ? -24.672 -7.441 -22.625 1 91.44 819 ASP B O 1
ATOM 13847 N N . GLU B 1 820 ? -26.297 -6.055 -22.906 1 91.94 820 GLU B N 1
ATOM 13848 C CA . GLU B 1 820 ? -25.656 -4.992 -22.141 1 91.94 820 GLU B CA 1
ATOM 13849 C C . GLU B 1 820 ? -25.547 -5.379 -20.656 1 91.94 820 GLU B C 1
ATOM 13851 O O . GLU B 1 820 ? -24.5 -5.191 -20.047 1 91.94 820 GLU B O 1
ATOM 13856 N N . ASN B 1 821 ? -26.656 -5.941 -20.109 1 93.06 821 ASN B N 1
ATOM 13857 C CA . ASN B 1 821 ? -26.656 -6.344 -18.703 1 93.06 821 ASN B CA 1
ATOM 13858 C C . ASN B 1 821 ? -25.703 -7.512 -18.469 1 93.06 821 ASN B C 1
ATOM 13860 O O . ASN B 1 821 ? -25.031 -7.57 -17.438 1 93.06 821 ASN B O 1
ATOM 13864 N N . VAL B 1 822 ? -25.719 -8.406 -19.406 1 94.62 822 VAL B N 1
ATOM 13865 C CA . VAL B 1 822 ? -24.859 -9.578 -19.281 1 94.62 822 VAL B CA 1
ATOM 13866 C C . VAL B 1 822 ? -23.391 -9.148 -19.359 1 94.62 822 VAL B C 1
ATOM 13868 O O . VAL B 1 822 ? -22.562 -9.625 -18.578 1 94.62 822 VAL B O 1
ATOM 13871 N N . GLU B 1 823 ? -23.125 -8.289 -20.266 1 92.06 823 GLU B N 1
ATOM 13872 C CA . GLU B 1 823 ? -21.75 -7.793 -20.391 1 92.06 823 GLU B CA 1
ATOM 13873 C C . GLU B 1 823 ? -21.312 -7.074 -19.109 1 92.06 823 GLU B C 1
ATOM 13875 O O . GLU B 1 823 ? -20.172 -7.203 -18.688 1 92.06 823 GLU B O 1
ATOM 13880 N N . GLY B 1 824 ? -22.141 -6.297 -18.578 1 89.88 824 GLY B N 1
ATOM 13881 C CA . GLY B 1 824 ? -21.844 -5.605 -17.328 1 89.88 824 GLY B CA 1
ATOM 13882 C C . GLY B 1 824 ? -21.594 -6.551 -16.172 1 89.88 824 GLY B C 1
ATOM 13883 O O . GLY B 1 824 ? -20.672 -6.324 -15.367 1 89.88 824 GLY B O 1
ATOM 13884 N N . LEU B 1 825 ? -22.359 -7.535 -16.125 1 91.75 825 LEU B N 1
ATOM 13885 C CA . LEU B 1 825 ? -22.266 -8.5 -15.031 1 91.75 825 LEU B CA 1
ATOM 13886 C C . LEU B 1 825 ? -21.031 -9.367 -15.172 1 91.75 825 LEU B C 1
ATOM 13888 O O . LEU B 1 825 ? -20.438 -9.797 -14.172 1 91.75 825 LEU B O 1
ATOM 13892 N N . LEU B 1 826 ? -20.609 -9.672 -16.438 1 94.81 826 LEU B N 1
ATOM 13893 C CA . LEU B 1 826 ? -19.531 -10.633 -16.672 1 94.81 826 LEU B CA 1
ATOM 13894 C C . LEU B 1 826 ? -18.25 -9.922 -17.062 1 94.81 826 LEU B C 1
ATOM 13896 O O . LEU B 1 826 ? -17.281 -10.562 -17.5 1 94.81 826 LEU B O 1
ATOM 13900 N N . THR B 1 827 ? -18.234 -8.633 -16.891 1 91.69 827 THR B N 1
ATOM 13901 C CA . THR B 1 827 ? -17.047 -7.863 -17.234 1 91.69 827 THR B CA 1
ATOM 13902 C C . THR B 1 827 ? -15.844 -8.352 -16.438 1 91.69 827 THR B C 1
ATOM 13904 O O . THR B 1 827 ? -15.938 -8.617 -15.242 1 91.69 827 THR B O 1
ATOM 13907 N N . GLN B 1 828 ? -14.719 -8.578 -17.172 1 92.81 828 GLN B N 1
ATOM 13908 C CA . GLN B 1 828 ? -13.484 -9 -16.516 1 92.81 828 GLN B CA 1
ATOM 13909 C C . GLN B 1 828 ? -12.789 -7.812 -15.844 1 92.81 828 GLN B C 1
ATOM 13911 O O . GLN B 1 828 ? -12.445 -6.832 -16.516 1 92.81 828 GLN B O 1
ATOM 13916 N N . ASN B 1 829 ? -12.625 -7.863 -14.617 1 89.12 829 ASN B N 1
ATOM 13917 C CA . ASN B 1 829 ? -11.969 -6.77 -13.906 1 89.12 829 ASN B CA 1
ATOM 13918 C C . ASN B 1 829 ? -10.508 -7.094 -13.609 1 89.12 829 ASN B C 1
ATOM 13920 O O . ASN B 1 829 ? -10.172 -8.242 -13.312 1 89.12 829 ASN B O 1
ATOM 13924 N N . LYS B 1 830 ? -9.656 -6.113 -13.719 1 93.5 830 LYS B N 1
ATOM 13925 C CA . LYS B 1 830 ? -8.25 -6.25 -13.375 1 93.5 830 LYS B CA 1
ATOM 13926 C C . LYS B 1 830 ? -8.062 -6.359 -11.859 1 93.5 830 LYS B C 1
ATOM 13928 O O . LYS B 1 830 ? -8.828 -5.777 -11.094 1 93.5 830 LYS B O 1
ATOM 13933 N N . LEU B 1 831 ? -7.09 -7.117 -11.5 1 95.19 831 LEU B N 1
ATOM 13934 C CA . LEU B 1 831 ? -6.691 -7.164 -10.102 1 95.19 831 LEU B CA 1
ATOM 13935 C C . LEU B 1 831 ? -5.855 -5.941 -9.734 1 95.19 831 LEU B C 1
ATOM 13937 O O . LEU B 1 831 ? -5.734 -5.008 -10.531 1 95.19 831 LEU B O 1
ATOM 13941 N N . ASP B 1 832 ? -5.273 -5.91 -8.586 1 91.44 832 ASP B N 1
ATOM 13942 C CA . ASP B 1 832 ? -4.543 -4.766 -8.055 1 91.44 832 ASP B CA 1
ATOM 13943 C C . ASP B 1 832 ? -3.234 -4.543 -8.805 1 91.44 832 ASP B C 1
ATOM 13945 O O . ASP B 1 832 ? -2.559 -5.504 -9.18 1 91.44 832 ASP B O 1
ATOM 13949 N N . ASN B 1 833 ? -2.979 -3.283 -9.172 1 94.44 833 ASN B N 1
ATOM 13950 C CA . ASN B 1 833 ? -1.599 -2.904 -9.453 1 94.44 833 ASN B CA 1
ATOM 13951 C C . ASN B 1 833 ? -0.831 -2.588 -8.172 1 94.44 833 ASN B C 1
ATOM 13953 O O . ASN B 1 833 ? -1.383 -1.997 -7.242 1 94.44 833 ASN B O 1
ATOM 13957 N N . PHE B 1 834 ? 0.353 -2.994 -8.023 1 93.5 834 PHE B N 1
ATOM 13958 C CA . PHE B 1 834 ? 1.018 -2.785 -6.742 1 93.5 834 PHE B CA 1
ATOM 13959 C C . PHE B 1 834 ? 2.512 -2.559 -6.941 1 93.5 834 PHE B C 1
ATOM 13961 O O . PHE B 1 834 ? 3.053 -2.84 -8.016 1 93.5 834 PHE B O 1
ATOM 13968 N N . TYR B 1 835 ? 3.105 -2.025 -5.938 1 95 835 TYR B N 1
ATOM 13969 C CA . TYR B 1 835 ? 4.535 -1.747 -5.867 1 95 835 TYR B CA 1
ATOM 13970 C C . TYR B 1 835 ? 5.195 -2.568 -4.766 1 95 835 TYR B C 1
ATOM 13972 O O . TYR B 1 835 ? 4.617 -2.756 -3.691 1 95 835 TYR B O 1
ATOM 13980 N N . LEU B 1 836 ? 6.363 -3.109 -5.016 1 94.88 836 LEU B N 1
ATOM 13981 C CA . LEU B 1 836 ? 7.141 -3.867 -4.043 1 94.88 836 LEU B CA 1
ATOM 13982 C C . LEU B 1 836 ? 8.57 -3.344 -3.961 1 94.88 836 LEU B C 1
ATOM 13984 O O . LEU B 1 836 ? 9.164 -2.992 -4.984 1 94.88 836 LEU B O 1
ATOM 13988 N N . LEU B 1 837 ? 8.992 -3.232 -2.775 1 95.19 837 LEU B N 1
ATOM 13989 C CA . LEU B 1 837 ? 10.398 -2.926 -2.535 1 95.19 837 LEU B CA 1
ATOM 13990 C C . LEU B 1 837 ? 11.117 -4.117 -1.914 1 95.19 837 LEU B C 1
ATOM 13992 O O . LEU B 1 837 ? 10.688 -4.641 -0.884 1 95.19 837 LEU B O 1
ATOM 13996 N N . ASN B 1 838 ? 12.18 -4.512 -2.512 1 94.44 838 ASN B N 1
ATOM 13997 C CA . ASN B 1 838 ? 13 -5.613 -2.01 1 94.44 838 ASN B CA 1
ATOM 13998 C C . ASN B 1 838 ? 14.406 -5.145 -1.646 1 94.44 838 ASN B C 1
ATOM 14000 O O . ASN B 1 838 ? 14.969 -4.27 -2.311 1 94.44 838 ASN B O 1
ATOM 14004 N N . LEU B 1 839 ? 14.93 -5.754 -0.588 1 93.94 839 LEU B N 1
ATOM 14005 C CA . LEU B 1 839 ? 16.297 -5.5 -0.151 1 93.94 839 LEU B CA 1
ATOM 14006 C C . LEU B 1 839 ? 17.094 -6.801 -0.045 1 93.94 839 LEU B C 1
ATOM 14008 O O . LEU B 1 839 ? 16.562 -7.812 0.421 1 93.94 839 LEU B O 1
ATOM 14012 N N . VAL B 1 840 ? 18.266 -6.754 -0.52 1 91.94 840 VAL B N 1
ATOM 14013 C CA . VAL B 1 840 ? 19.156 -7.898 -0.405 1 91.94 840 VAL B CA 1
ATOM 14014 C C . VAL B 1 840 ? 20.547 -7.43 0.024 1 91.94 840 VAL B C 1
ATOM 14016 O O . VAL B 1 840 ? 20.922 -6.273 -0.197 1 91.94 840 VAL B O 1
ATOM 14019 N N . GLY B 1 841 ? 21.25 -8.328 0.692 1 89.94 841 GLY B N 1
ATOM 14020 C CA . GLY B 1 841 ? 22.609 -8.016 1.104 1 89.94 841 GLY B CA 1
ATOM 14021 C C . GLY B 1 841 ? 23.391 -9.234 1.573 1 89.94 841 GLY B C 1
ATOM 14022 O O . GLY B 1 841 ? 22.797 -10.273 1.889 1 89.94 841 GLY B O 1
ATOM 14023 N N . GLY B 1 842 ? 24.688 -9.125 1.518 1 89 842 GLY B N 1
ATOM 14024 C CA . GLY B 1 842 ? 25.547 -10.203 1.985 1 89 842 GLY B CA 1
ATOM 14025 C C . GLY B 1 842 ? 26.969 -9.758 2.258 1 89 842 GLY B C 1
ATOM 14026 O O . GLY B 1 842 ? 27.344 -8.641 1.908 1 89 842 GLY B O 1
ATOM 14027 N N . LYS B 1 843 ? 27.594 -10.586 3.016 1 88.81 843 LYS B N 1
ATOM 14028 C CA . LYS B 1 843 ? 29 -10.383 3.324 1 88.81 843 LYS B CA 1
ATOM 14029 C C . LYS B 1 843 ? 29.75 -11.711 3.344 1 88.81 843 LYS B C 1
ATOM 14031 O O . LYS B 1 843 ? 29.188 -12.75 3.703 1 88.81 843 LYS B O 1
ATOM 14036 N N . SER B 1 844 ? 30.969 -11.711 2.891 1 84.62 844 SER B N 1
ATOM 14037 C CA . SER B 1 844 ? 31.812 -12.906 2.891 1 84.62 844 SER B CA 1
ATOM 14038 C C . SER B 1 844 ? 33.125 -12.633 3.59 1 84.62 844 SER B C 1
ATOM 14040 O O . SER B 1 844 ? 33.625 -11.508 3.596 1 84.62 844 SER B O 1
ATOM 14042 N N . TRP B 1 845 ? 33.594 -13.719 4.242 1 85 845 TRP B N 1
ATOM 14043 C CA . TRP B 1 845 ? 34.906 -13.688 4.914 1 85 845 TRP B CA 1
ATOM 14044 C C . TRP B 1 845 ? 35.75 -14.891 4.508 1 85 845 TRP B C 1
ATOM 14046 O O . TRP B 1 845 ? 35.219 -15.969 4.238 1 85 845 TRP B O 1
ATOM 14056 N N . LEU B 1 846 ? 37 -14.586 4.297 1 79.19 846 LEU B N 1
ATOM 14057 C CA . LEU B 1 846 ? 37.969 -15.656 4.164 1 79.19 846 LEU B CA 1
ATOM 14058 C C . LEU B 1 846 ? 38.938 -15.648 5.34 1 79.19 846 LEU B C 1
ATOM 14060 O O . LEU B 1 846 ? 39.719 -14.688 5.523 1 79.19 846 LEU B O 1
ATOM 14064 N N . LYS B 1 847 ? 38.844 -16.609 6.094 1 82.94 847 LYS B N 1
ATOM 14065 C CA . LYS B 1 847 ? 39.719 -16.688 7.254 1 82.94 847 LYS B CA 1
ATOM 14066 C C . LYS B 1 847 ? 40.406 -18.047 7.324 1 82.94 847 LYS B C 1
ATOM 14068 O O . LYS B 1 847 ? 39.75 -19.078 7.473 1 82.94 847 LYS B O 1
ATOM 14073 N N . LYS B 1 848 ? 41.688 -18.109 7.285 1 83.81 848 LYS B N 1
ATOM 14074 C CA . LYS B 1 848 ? 42.5 -19.312 7.434 1 83.81 848 LYS B CA 1
ATOM 14075 C C . LYS B 1 848 ? 42.031 -20.406 6.465 1 83.81 848 LYS B C 1
ATOM 14077 O O . LYS B 1 848 ? 41.812 -21.547 6.863 1 83.81 848 LYS B O 1
ATOM 14082 N N . GLY B 1 849 ? 41.656 -20.094 5.289 1 73.5 849 GLY B N 1
ATOM 14083 C CA . GLY B 1 849 ? 41.281 -21.047 4.25 1 73.5 849 GLY B CA 1
ATOM 14084 C C . GLY B 1 849 ? 39.812 -21.422 4.285 1 73.5 849 GLY B C 1
ATOM 14085 O O . GLY B 1 849 ? 39.344 -22.188 3.447 1 73.5 849 GLY B O 1
ATOM 14086 N N . LYS B 1 850 ? 39.125 -20.953 5.273 1 83.88 850 LYS B N 1
ATOM 14087 C CA . LYS B 1 850 ? 37.688 -21.219 5.387 1 83.88 850 LYS B CA 1
ATOM 14088 C C . LYS B 1 850 ? 36.875 -20.047 4.844 1 83.88 850 LYS B C 1
ATOM 14090 O O . LYS B 1 850 ? 37.125 -18.891 5.195 1 83.88 850 LYS B O 1
ATOM 14095 N N . TYR B 1 851 ? 36.031 -20.469 3.957 1 82.75 851 TYR B N 1
ATOM 14096 C CA . TYR B 1 851 ? 35.188 -19.438 3.369 1 82.75 851 TYR B CA 1
ATOM 14097 C C . TYR B 1 851 ? 33.844 -19.375 4.082 1 82.75 851 TYR B C 1
ATOM 14099 O O . TYR B 1 851 ? 33.125 -20.391 4.168 1 82.75 851 TYR B O 1
ATOM 14107 N N . MET B 1 852 ? 33.531 -18.219 4.629 1 88.19 852 MET B N 1
ATOM 14108 C CA . MET B 1 852 ? 32.219 -18.016 5.293 1 88.19 852 MET B CA 1
ATOM 14109 C C . MET B 1 852 ? 31.422 -16.922 4.582 1 88.19 852 MET B C 1
ATOM 14111 O O . MET B 1 852 ? 31.984 -15.938 4.109 1 88.19 852 MET B O 1
ATOM 14115 N N . SER B 1 853 ? 30.172 -17.156 4.473 1 87.12 853 SER B N 1
ATOM 14116 C CA . SER B 1 853 ? 29.344 -16.156 3.82 1 87.12 853 SER B CA 1
ATOM 14117 C C . SER B 1 853 ? 27.984 -16.031 4.508 1 87.12 853 SER B C 1
ATOM 14119 O O . SER B 1 853 ? 27.453 -17.016 5.016 1 87.12 853 SER B O 1
ATOM 14121 N N . VAL B 1 854 ? 27.484 -14.836 4.566 1 91.25 854 VAL B N 1
ATOM 14122 C CA . VAL B 1 854 ? 26.156 -14.539 5.082 1 91.25 854 VAL B CA 1
ATOM 14123 C C . VAL B 1 854 ? 25.344 -13.797 4.02 1 91.25 854 VAL B C 1
ATOM 14125 O O . VAL B 1 854 ? 25.875 -12.93 3.324 1 91.25 854 VAL B O 1
ATOM 14128 N N . PHE B 1 855 ? 24.125 -14.219 3.814 1 90.25 855 PHE B N 1
ATOM 14129 C CA . PHE B 1 855 ? 23.219 -13.602 2.861 1 90.25 855 PHE B CA 1
ATOM 14130 C C . PHE B 1 855 ? 21.859 -13.336 3.508 1 90.25 855 PHE B C 1
ATOM 14132 O O . PHE B 1 855 ? 21.344 -14.18 4.242 1 90.25 855 PHE B O 1
ATOM 14139 N N . ALA B 1 856 ? 21.328 -12.141 3.262 1 91.88 856 ALA B N 1
ATOM 14140 C CA . ALA B 1 856 ? 20.016 -11.797 3.795 1 91.88 856 ALA B CA 1
ATOM 14141 C C . ALA B 1 856 ? 19.156 -11.117 2.734 1 91.88 856 ALA B C 1
ATOM 14143 O O . ALA B 1 856 ? 19.672 -10.367 1.896 1 91.88 856 ALA B O 1
ATOM 14144 N N . SER B 1 857 ? 17.938 -11.398 2.719 1 91.94 857 SER B N 1
ATOM 14145 C CA . SER B 1 857 ? 17 -10.766 1.804 1 91.94 857 SER B CA 1
ATOM 14146 C C . SER B 1 857 ? 15.688 -10.438 2.504 1 91.94 857 SER B C 1
ATOM 14148 O O . SER B 1 857 ? 15.219 -11.211 3.344 1 91.94 857 SER B O 1
ATOM 14150 N N . ILE B 1 858 ? 15.117 -9.305 2.213 1 93.81 858 ILE B N 1
ATOM 14151 C CA . ILE B 1 858 ? 13.797 -8.875 2.652 1 93.81 858 ILE B CA 1
ATOM 14152 C C . ILE B 1 858 ? 12.938 -8.531 1.438 1 93.81 858 ILE B C 1
ATOM 14154 O O . ILE B 1 858 ? 13.258 -7.621 0.675 1 93.81 858 ILE B O 1
ATOM 14158 N N . ASN B 1 859 ? 11.922 -9.273 1.242 1 92.5 859 ASN B N 1
ATOM 14159 C CA . ASN B 1 859 ? 10.992 -9.008 0.148 1 92.5 859 ASN B CA 1
ATOM 14160 C C . ASN B 1 859 ? 9.742 -8.281 0.638 1 92.5 859 ASN B C 1
ATOM 14162 O O . ASN B 1 859 ? 9.266 -8.531 1.749 1 92.5 859 ASN B O 1
ATOM 14166 N N . ASN B 1 860 ? 9.211 -7.344 -0.226 1 94.75 860 ASN B N 1
ATOM 14167 C CA . ASN B 1 860 ? 8.023 -6.574 0.136 1 94.75 860 ASN B CA 1
ATOM 14168 C C . ASN B 1 860 ? 8.211 -5.84 1.46 1 94.75 860 ASN B C 1
ATOM 14170 O O . ASN B 1 860 ? 7.418 -6.004 2.387 1 94.75 860 ASN B O 1
ATOM 14174 N N . VAL B 1 861 ? 9.203 -5.023 1.485 1 95.31 861 VAL B N 1
ATOM 14175 C CA . VAL B 1 861 ? 9.656 -4.328 2.688 1 95.31 861 VAL B CA 1
ATOM 14176 C C . VAL B 1 861 ? 8.484 -3.58 3.32 1 95.31 861 VAL B C 1
ATOM 14178 O O . VAL B 1 861 ? 8.352 -3.537 4.547 1 95.31 861 VAL B O 1
ATOM 14181 N N . PHE B 1 862 ? 7.617 -3.078 2.506 1 93.31 862 PHE B N 1
ATOM 14182 C CA . PHE B 1 862 ? 6.547 -2.225 3.01 1 93.31 862 PHE B CA 1
ATOM 14183 C C . PHE B 1 862 ? 5.305 -3.045 3.334 1 93.31 862 PHE B C 1
ATOM 14185 O O . PHE B 1 862 ? 4.254 -2.488 3.662 1 93.31 862 PHE B O 1
ATOM 14192 N N . ASP B 1 863 ? 5.391 -4.383 3.178 1 92.88 863 ASP B N 1
ATOM 14193 C CA . ASP B 1 863 ? 4.324 -5.305 3.561 1 92.88 863 ASP B CA 1
ATOM 14194 C C . ASP B 1 863 ? 3.037 -5.004 2.797 1 92.88 863 ASP B C 1
ATOM 14196 O O . ASP B 1 863 ? 1.958 -4.934 3.391 1 92.88 863 ASP B O 1
ATOM 14200 N N . ALA B 1 864 ? 3.217 -4.762 1.548 1 92.31 864 ALA B N 1
ATOM 14201 C CA . ALA B 1 864 ? 2.072 -4.512 0.675 1 92.31 864 ALA B CA 1
ATOM 14202 C C . ALA B 1 864 ? 1.19 -5.75 0.556 1 92.31 864 ALA B C 1
ATOM 14204 O O . ALA B 1 864 ? 1.694 -6.875 0.509 1 92.31 864 ALA B O 1
ATOM 14205 N N . VAL B 1 865 ? -0.121 -5.559 0.581 1 93 865 VAL B N 1
ATOM 14206 C CA . VAL B 1 865 ? -1.087 -6.629 0.369 1 93 865 VAL B CA 1
ATOM 14207 C C . VAL B 1 865 ? -1.618 -6.57 -1.062 1 93 865 VAL B C 1
ATOM 14209 O O . VAL B 1 865 ? -2.047 -5.516 -1.529 1 93 865 VAL B O 1
ATOM 14212 N N . PHE B 1 866 ? -1.517 -7.543 -1.813 1 93.81 866 PHE B N 1
ATOM 14213 C CA . PHE B 1 866 ? -1.969 -7.578 -3.199 1 93.81 866 PHE B CA 1
ATOM 14214 C C . PHE B 1 866 ? -2.475 -8.969 -3.566 1 93.81 866 PHE B C 1
ATOM 14216 O O . PHE B 1 866 ? -2.051 -9.969 -2.979 1 93.81 866 PHE B O 1
ATOM 14223 N N . ARG B 1 867 ? -3.354 -9.008 -4.504 1 95.75 867 ARG B N 1
ATOM 14224 C CA . ARG B 1 867 ? -3.871 -10.273 -5.02 1 95.75 867 ARG B CA 1
ATOM 14225 C C . ARG B 1 867 ? -2.992 -10.805 -6.145 1 95.75 867 ARG B C 1
ATOM 14227 O O . ARG B 1 867 ? -2.656 -10.07 -7.078 1 95.75 867 ARG B O 1
ATOM 14234 N N . THR B 1 868 ? -2.615 -12.172 -6.148 1 91.12 868 THR B N 1
ATOM 14235 C CA . THR B 1 868 ? -1.719 -12.75 -7.141 1 91.12 868 THR B CA 1
ATOM 14236 C C . THR B 1 868 ? -2.51 -13.492 -8.219 1 91.12 868 THR B C 1
ATOM 14238 O O . THR B 1 868 ? -1.992 -13.758 -9.305 1 91.12 868 THR B O 1
ATOM 14241 N N . GLY B 1 869 ? -3.664 -13.961 -7.953 1 92.62 869 GLY B N 1
ATOM 14242 C CA . GLY B 1 869 ? -4.555 -14.672 -8.852 1 92.62 869 GLY B CA 1
ATOM 14243 C C . GLY B 1 869 ? -5.902 -14.984 -8.234 1 92.62 869 GLY B C 1
ATOM 14244 O O . GLY B 1 869 ? -6.141 -14.68 -7.062 1 92.62 869 GLY B O 1
ATOM 14245 N N . GLY B 1 870 ? -6.691 -15.547 -9.008 1 94.19 870 GLY B N 1
ATOM 14246 C CA . GLY B 1 870 ? -8.023 -15.914 -8.555 1 94.19 870 GLY B CA 1
ATOM 14247 C C . GLY B 1 870 ? -8.875 -16.531 -9.648 1 94.19 870 GLY B C 1
ATOM 14248 O O . GLY B 1 870 ? -8.406 -16.719 -10.773 1 94.19 870 GLY B O 1
ATOM 14249 N N . TYR B 1 871 ? -10.117 -16.906 -9.227 1 94.62 871 TYR B N 1
ATOM 14250 C CA . TYR B 1 871 ? -11.031 -17.484 -10.195 1 94.62 871 TYR B CA 1
ATOM 14251 C C . TYR B 1 871 ? -12.484 -17.188 -9.836 1 94.62 871 TYR B C 1
ATOM 14253 O O . TYR B 1 871 ? -12.828 -17.094 -8.656 1 94.62 871 TYR B O 1
ATOM 14261 N N . GLU B 1 872 ? -13.234 -17.094 -10.852 1 95.62 872 GLU B N 1
ATOM 14262 C CA . GLU B 1 872 ? -14.68 -16.969 -10.688 1 95.62 872 GLU B CA 1
ATOM 14263 C C . GLU B 1 872 ? -15.305 -18.328 -10.328 1 95.62 872 GLU B C 1
ATOM 14265 O O . GLU B 1 872 ? -14.906 -19.359 -10.867 1 95.62 872 GLU B O 1
ATOM 14270 N N . GLN B 1 873 ? -16.172 -18.297 -9.352 1 94.12 873 GLN B N 1
ATOM 14271 C CA . GLN B 1 873 ? -16.922 -19.516 -9.055 1 94.12 873 GLN B CA 1
ATOM 14272 C C . GLN B 1 873 ? -18.031 -19.734 -10.07 1 94.12 873 GLN B C 1
ATOM 14274 O O . GLN B 1 873 ? -18.719 -18.797 -10.477 1 94.12 873 GLN B O 1
ATOM 14279 N N . SER B 1 874 ? -18.266 -20.922 -10.516 1 94.31 874 SER B N 1
ATOM 14280 C CA . SER B 1 874 ? -19.219 -21.219 -11.586 1 94.31 874 SER B CA 1
ATOM 14281 C C . SER B 1 874 ? -20.562 -21.641 -11.016 1 94.31 874 SER B C 1
ATOM 14283 O O . SER B 1 874 ? -21.469 -22.031 -11.766 1 94.31 874 SER B O 1
ATOM 14285 N N . ARG B 1 875 ? -20.719 -21.516 -9.75 1 93.75 875 ARG B N 1
ATOM 14286 C CA . ARG B 1 875 ? -21.938 -21.969 -9.102 1 93.75 875 ARG B CA 1
ATOM 14287 C C . ARG B 1 875 ? -23.172 -21.297 -9.719 1 93.75 875 ARG B C 1
ATOM 14289 O O . ARG B 1 875 ? -24.141 -21.969 -10.086 1 93.75 875 ARG B O 1
ATOM 14296 N N . ASN B 1 876 ? -23.156 -19.922 -9.719 1 93.69 876 ASN B N 1
ATOM 14297 C CA . ASN B 1 876 ? -24.234 -19.172 -10.344 1 93.69 876 ASN B CA 1
ATOM 14298 C C . ASN B 1 876 ? -24.094 -19.156 -11.867 1 93.69 876 ASN B C 1
ATOM 14300 O O . ASN B 1 876 ? -23.656 -18.156 -12.438 1 93.69 876 ASN B O 1
ATOM 14304 N N . GLY B 1 877 ? -24.625 -20.219 -12.469 1 94.81 877 GLY B N 1
ATOM 14305 C CA . GLY B 1 877 ? -24.391 -20.406 -13.891 1 94.81 877 GLY B CA 1
ATOM 14306 C C . GLY B 1 877 ? -25.516 -19.859 -14.758 1 94.81 877 GLY B C 1
ATOM 14307 O O . GLY B 1 877 ? -25.531 -20.094 -15.969 1 94.81 877 GLY B O 1
ATOM 14308 N N . ASN B 1 878 ? -26.5 -19.156 -14.211 1 95 878 ASN B N 1
ATOM 14309 C CA . ASN B 1 878 ? -27.547 -18.484 -14.984 1 95 878 ASN B CA 1
ATOM 14310 C C . ASN B 1 878 ? -27.672 -17.016 -14.578 1 95 878 ASN B C 1
ATOM 14312 O O . ASN B 1 878 ? -27.281 -16.641 -13.469 1 95 878 ASN B O 1
ATOM 14316 N N . PHE B 1 879 ? -28.234 -16.25 -15.453 1 96.19 879 PHE B N 1
ATOM 14317 C CA . PHE B 1 879 ? -28.25 -14.789 -15.32 1 96.19 879 PHE B CA 1
ATOM 14318 C C . PHE B 1 879 ? -29.016 -14.375 -14.078 1 96.19 879 PHE B C 1
ATOM 14320 O O . PHE B 1 879 ? -28.547 -13.531 -13.305 1 96.19 879 PHE B O 1
ATOM 14327 N N . GLY B 1 880 ? -30.156 -14.859 -13.844 1 93.06 880 GLY B N 1
ATOM 14328 C CA . GLY B 1 880 ? -31.016 -14.469 -12.734 1 93.06 880 GLY B CA 1
ATOM 14329 C C . GLY B 1 880 ? -30.344 -14.641 -11.375 1 93.06 880 GLY B C 1
ATOM 14330 O O . GLY B 1 880 ? -30.375 -13.727 -10.547 1 93.06 880 GLY B O 1
ATOM 14331 N N . GLN B 1 881 ? -29.766 -15.758 -11.188 1 91.94 881 GLN B N 1
ATOM 14332 C CA . GLN B 1 881 ? -29.109 -16.062 -9.914 1 91.94 881 GLN B CA 1
ATOM 14333 C C . GLN B 1 881 ? -27.875 -15.195 -9.703 1 91.94 881 GLN B C 1
ATOM 14335 O O . GLN B 1 881 ? -27.625 -14.727 -8.594 1 91.94 881 GLN B O 1
ATOM 14340 N N . LEU B 1 882 ? -27.125 -15.062 -10.758 1 94.31 882 LEU B N 1
ATOM 14341 C CA . LEU B 1 882 ? -25.906 -14.266 -10.641 1 94.31 882 LEU B CA 1
ATOM 14342 C C . LEU B 1 882 ? -26.234 -12.797 -10.367 1 94.31 882 LEU B C 1
ATOM 14344 O O . LEU B 1 882 ? -25.562 -12.141 -9.57 1 94.31 882 LEU B O 1
ATOM 14348 N N . GLN B 1 883 ? -27.219 -12.234 -11.031 1 91.88 883 GLN B N 1
ATOM 14349 C CA . GLN B 1 883 ? -27.641 -10.852 -10.836 1 91.88 883 GLN B CA 1
ATOM 14350 C C . GLN B 1 883 ? -28.109 -10.609 -9.406 1 91.88 883 GLN B C 1
ATOM 14352 O O . GLN B 1 883 ? -27.719 -9.625 -8.773 1 91.88 883 GLN B O 1
ATOM 14357 N N . GLN B 1 884 ? -28.906 -11.445 -8.898 1 88.06 884 GLN B N 1
ATOM 14358 C CA . GLN B 1 884 ? -29.422 -11.32 -7.543 1 88.06 884 GLN B CA 1
ATOM 14359 C C . GLN B 1 884 ? -28.297 -11.367 -6.512 1 88.06 884 GLN B C 1
ATOM 14361 O O . GLN B 1 884 ? -28.312 -10.602 -5.547 1 88.06 884 GLN B O 1
ATOM 14366 N N . ASP B 1 885 ? -27.391 -12.258 -6.73 1 91.81 885 ASP B N 1
ATOM 14367 C CA . ASP B 1 885 ? -26.266 -12.438 -5.809 1 91.81 885 ASP B CA 1
ATOM 14368 C C . ASP B 1 885 ? -25.375 -11.203 -5.789 1 91.81 885 ASP B C 1
ATOM 14370 O O . ASP B 1 885 ? -24.688 -10.945 -4.805 1 91.81 885 ASP B O 1
ATOM 14374 N N . ASN B 1 886 ? -25.406 -10.414 -6.836 1 90.94 886 ASN B N 1
ATOM 14375 C CA . ASN B 1 886 ? -24.469 -9.289 -6.969 1 90.94 886 ASN B CA 1
ATOM 14376 C C . ASN B 1 886 ? -25.141 -7.965 -6.609 1 90.94 886 ASN B C 1
ATOM 14378 O O . ASN B 1 886 ? -24.484 -6.926 -6.578 1 90.94 886 ASN B O 1
ATOM 14382 N N . LEU B 1 887 ? -26.359 -7.918 -6.277 1 85.88 887 LEU B N 1
ATOM 14383 C CA . LEU B 1 887 ? -27.125 -6.691 -6.066 1 85.88 887 LEU B CA 1
ATOM 14384 C C . LEU B 1 887 ? -26.578 -5.914 -4.875 1 85.88 887 LEU B C 1
ATOM 14386 O O . LEU B 1 887 ? -26.547 -4.68 -4.895 1 85.88 887 LEU B O 1
ATOM 14390 N N . SER B 1 888 ? -26.141 -6.602 -3.801 1 85.31 888 SER B N 1
ATOM 14391 C CA . SER B 1 888 ? -25.672 -5.957 -2.578 1 85.31 888 SER B CA 1
ATOM 14392 C C . SER B 1 888 ? -24.25 -5.438 -2.734 1 85.31 888 SER B C 1
ATOM 14394 O O . SER B 1 888 ? -23.797 -4.621 -1.935 1 85.31 888 SER B O 1
ATOM 14396 N N . GLY B 1 889 ? -23.531 -5.945 -3.738 1 85.88 889 GLY B N 1
ATOM 14397 C CA . GLY B 1 889 ? -22.125 -5.598 -3.881 1 85.88 889 GLY B CA 1
ATOM 14398 C C . GLY B 1 889 ? -21.188 -6.559 -3.164 1 85.88 889 GLY B C 1
ATOM 14399 O O . GLY B 1 889 ? -19.969 -6.484 -3.32 1 85.88 889 GLY B O 1
ATOM 14400 N N . ASN B 1 890 ? -21.766 -7.402 -2.395 1 89.19 890 ASN B N 1
ATOM 14401 C CA . ASN B 1 890 ? -21.031 -8.461 -1.72 1 89.19 890 ASN B CA 1
ATOM 14402 C C . ASN B 1 890 ? -21.625 -9.836 -2.016 1 89.19 890 ASN B C 1
ATOM 14404 O O . ASN B 1 890 ? -22.266 -10.445 -1.154 1 89.19 890 ASN B O 1
ATOM 14408 N N . PRO B 1 891 ? -21.266 -10.383 -3.133 1 94.06 891 PRO B N 1
ATOM 14409 C CA . PRO B 1 891 ? -21.875 -11.648 -3.547 1 94.06 891 PRO B CA 1
ATOM 14410 C C . PRO B 1 891 ? -21.453 -12.82 -2.67 1 94.06 891 PRO B C 1
ATOM 14412 O O . PRO B 1 891 ? -20.297 -12.891 -2.234 1 94.06 891 PRO B O 1
ATOM 14415 N N . SER B 1 892 ? -22.359 -13.781 -2.459 1 94.31 892 SER B N 1
ATOM 14416 C CA . SER B 1 892 ? -22.078 -15 -1.702 1 94.31 892 SER B CA 1
ATOM 14417 C C . SER B 1 892 ? -21.094 -15.898 -2.443 1 94.31 892 SER B C 1
ATOM 14419 O O . SER B 1 892 ? -20.281 -16.578 -1.821 1 94.31 892 SER B O 1
ATOM 14421 N N . PHE B 1 893 ? -21.219 -15.945 -3.766 1 95.94 893 PHE B N 1
ATOM 14422 C CA . PHE B 1 893 ? -20.297 -16.719 -4.59 1 95.94 893 PHE B CA 1
ATOM 14423 C C . PHE B 1 893 ? -19.359 -15.805 -5.375 1 95.94 893 PHE B C 1
ATOM 14425 O O . PHE B 1 893 ? -19.219 -15.953 -6.59 1 95.94 893 PHE B O 1
ATOM 14432 N N . ALA B 1 894 ? -18.781 -14.891 -4.625 1 95.94 894 ALA B N 1
ATOM 14433 C CA . ALA B 1 894 ? -17.797 -13.977 -5.191 1 95.94 894 ALA B CA 1
ATOM 14434 C C . ALA B 1 894 ? -16.562 -14.742 -5.672 1 95.94 894 ALA B C 1
ATOM 14436 O O . ALA B 1 894 ? -16.312 -15.867 -5.23 1 95.94 894 ALA B O 1
ATOM 14437 N N . PRO B 1 895 ? -15.836 -14.188 -6.625 1 95.56 895 PRO B N 1
ATOM 14438 C CA . PRO B 1 895 ? -14.57 -14.812 -7.008 1 95.56 895 PRO B CA 1
ATOM 14439 C C . PRO B 1 895 ? -13.633 -15.023 -5.816 1 95.56 895 PRO B C 1
ATOM 14441 O O . PRO B 1 895 ? -13.641 -14.234 -4.871 1 95.56 895 PRO B O 1
ATOM 14444 N N . LYS B 1 896 ? -12.875 -16.062 -5.848 1 96.19 896 LYS B N 1
ATOM 14445 C CA . LYS B 1 896 ? -11.867 -16.344 -4.836 1 96.19 896 LYS B CA 1
ATOM 14446 C C . LYS B 1 896 ? -10.477 -15.922 -5.312 1 96.19 896 LYS B C 1
ATOM 14448 O O . LYS B 1 896 ? -10.148 -16.078 -6.492 1 96.19 896 LYS B O 1
ATOM 14453 N N . TYR B 1 897 ? -9.719 -15.367 -4.426 1 95.75 897 TYR B N 1
ATOM 14454 C CA . TYR B 1 897 ? -8.406 -14.828 -4.781 1 95.75 897 TYR B CA 1
ATOM 14455 C C . TYR B 1 897 ? -7.316 -15.422 -3.898 1 95.75 897 TYR B C 1
ATOM 14457 O O . TYR B 1 897 ? -7.574 -15.812 -2.756 1 95.75 897 TYR B O 1
ATOM 14465 N N . TRP B 1 898 ? -6.148 -15.555 -4.449 1 93.56 898 TRP B N 1
ATOM 14466 C CA . TRP B 1 898 ? -4.934 -15.781 -3.678 1 93.56 898 TRP B CA 1
ATOM 14467 C C . TRP B 1 898 ? -4.23 -14.461 -3.373 1 93.56 898 TRP B C 1
ATOM 14469 O O . TRP B 1 898 ? -4.219 -13.555 -4.207 1 93.56 898 TRP B O 1
ATOM 14479 N N . TYR B 1 899 ? -3.691 -14.367 -2.203 1 93.88 899 TYR B N 1
ATOM 14480 C CA . TYR B 1 899 ? -2.98 -13.156 -1.8 1 93.88 899 TYR B CA 1
ATOM 14481 C C . TYR B 1 899 ? -1.486 -13.422 -1.661 1 93.88 899 TYR B C 1
ATOM 14483 O O . TYR B 1 899 ? -1.081 -14.492 -1.189 1 93.88 899 TYR B O 1
ATOM 14491 N N . GLY B 1 900 ? -0.729 -12.5 -2.121 1 90.56 900 GLY B N 1
ATOM 14492 C CA . GLY B 1 900 ? 0.716 -12.625 -2.018 1 90.56 900 GLY B CA 1
ATOM 14493 C C . GLY B 1 900 ? 1.225 -12.508 -0.593 1 90.56 900 GLY B C 1
ATOM 14494 O O . GLY B 1 900 ? 0.497 -12.055 0.295 1 90.56 900 GLY B O 1
ATOM 14495 N N . TYR B 1 901 ? 2.482 -12.914 -0.476 1 91.62 901 TYR B N 1
ATOM 14496 C CA . TYR B 1 901 ? 3.111 -12.789 0.834 1 91.62 901 TYR B CA 1
ATOM 14497 C C . TYR B 1 901 ? 3.389 -11.328 1.173 1 91.62 901 TYR B C 1
ATOM 14499 O O . TYR B 1 901 ? 3.738 -10.539 0.295 1 91.62 901 TYR B O 1
ATOM 14507 N N . GLY B 1 902 ? 3.158 -10.984 2.379 1 93.38 902 GLY B N 1
ATOM 14508 C CA . GLY B 1 902 ? 3.611 -9.688 2.854 1 93.38 902 GLY B CA 1
ATOM 14509 C C . GLY B 1 902 ? 5.121 -9.586 2.957 1 93.38 902 GLY B C 1
ATOM 14510 O O . GLY B 1 902 ? 5.844 -10.039 2.068 1 93.38 902 GLY B O 1
ATOM 14511 N N . ARG B 1 903 ? 5.578 -8.969 3.947 1 94.5 903 ARG B N 1
ATOM 14512 C CA . ARG B 1 903 ? 7.016 -8.852 4.164 1 94.5 903 ARG B CA 1
ATOM 14513 C C . ARG B 1 903 ? 7.629 -10.203 4.531 1 94.5 903 ARG B C 1
ATOM 14515 O O . ARG B 1 903 ? 7.195 -10.844 5.492 1 94.5 903 ARG B O 1
ATOM 14522 N N . THR B 1 904 ? 8.562 -10.656 3.818 1 92.69 904 THR B N 1
ATOM 14523 C CA . THR B 1 904 ? 9.25 -11.914 4.09 1 92.69 904 THR B CA 1
ATOM 14524 C C . THR B 1 904 ? 10.75 -11.695 4.246 1 92.69 904 THR B C 1
ATOM 14526 O O . THR B 1 904 ? 11.305 -10.75 3.68 1 92.69 904 THR B O 1
ATOM 14529 N N . TYR B 1 905 ? 11.367 -12.586 5.012 1 93.19 905 TYR B N 1
ATOM 14530 C CA . TYR B 1 905 ? 12.797 -12.516 5.258 1 93.19 905 TYR B CA 1
ATOM 14531 C C . TYR B 1 905 ? 13.469 -13.852 4.98 1 93.19 905 TYR B C 1
ATOM 14533 O O . TYR B 1 905 ? 12.828 -14.906 5.078 1 93.19 905 TYR B O 1
ATOM 14541 N N . PHE B 1 906 ? 14.664 -13.82 4.578 1 91.81 906 PHE B N 1
ATOM 14542 C CA . PHE B 1 906 ? 15.508 -14.984 4.363 1 91.81 906 PHE B CA 1
ATOM 14543 C C . PHE B 1 906 ? 16.953 -14.68 4.742 1 91.81 906 PHE B C 1
ATOM 14545 O O . PHE B 1 906 ? 17.516 -13.68 4.297 1 91.81 906 PHE B O 1
ATOM 14552 N N . ILE B 1 907 ? 17.516 -15.469 5.609 1 93.44 907 ILE B N 1
ATOM 14553 C CA . ILE B 1 907 ? 18.906 -15.336 6 1 93.44 907 ILE B CA 1
ATOM 14554 C C . ILE B 1 907 ? 19.625 -16.672 5.824 1 93.44 907 ILE B C 1
ATOM 14556 O O . ILE B 1 907 ? 19.094 -17.719 6.172 1 93.44 907 ILE B O 1
ATOM 14560 N N . ASN B 1 908 ? 20.781 -16.656 5.238 1 92.06 908 ASN B N 1
ATOM 14561 C CA . ASN B 1 908 ? 21.562 -17.859 4.973 1 92.06 908 ASN B CA 1
ATOM 14562 C C . ASN B 1 908 ? 23.016 -17.688 5.434 1 92.06 908 ASN B C 1
ATOM 14564 O O . ASN B 1 908 ? 23.625 -16.641 5.211 1 92.06 908 ASN B O 1
ATOM 14568 N N . PHE B 1 909 ? 23.484 -18.656 6.176 1 93.19 909 PHE B N 1
ATOM 14569 C CA . PHE B 1 909 ? 24.891 -18.75 6.582 1 93.19 909 PHE B CA 1
ATOM 14570 C C . PHE B 1 909 ? 25.531 -20 6.008 1 93.19 909 PHE B C 1
ATOM 14572 O O . PHE B 1 909 ? 24.984 -21.094 6.117 1 93.19 909 PHE B O 1
ATOM 14579 N N . ALA B 1 910 ? 26.641 -19.828 5.355 1 91.25 910 ALA B N 1
ATOM 14580 C CA . ALA B 1 910 ? 27.344 -20.953 4.762 1 91.25 910 ALA B CA 1
ATOM 14581 C C . ALA B 1 910 ? 28.828 -20.938 5.105 1 91.25 910 ALA B C 1
ATOM 14583 O O . ALA B 1 910 ? 29.422 -19.859 5.207 1 91.25 910 ALA B O 1
ATOM 14584 N N . ILE B 1 911 ? 29.375 -22.094 5.293 1 91.81 911 ILE B N 1
ATOM 14585 C CA . ILE B 1 911 ? 30.812 -22.266 5.527 1 91.81 911 ILE B CA 1
ATOM 14586 C C . ILE B 1 911 ? 31.344 -23.375 4.637 1 91.81 911 ILE B C 1
ATOM 14588 O O . ILE B 1 911 ? 30.719 -24.438 4.492 1 91.81 911 ILE B O 1
ATOM 14592 N N . SER B 1 912 ? 32.406 -23.125 3.988 1 88.25 912 SER B N 1
ATOM 14593 C CA . SER B 1 912 ? 33.031 -24.109 3.121 1 88.25 912 SER B CA 1
ATOM 14594 C C . SER B 1 912 ? 34.531 -24.25 3.467 1 88.25 912 SER B C 1
ATOM 14596 O O . SER B 1 912 ? 35.188 -23.266 3.766 1 88.25 912 SER B O 1
ATOM 14598 N N . PHE B 1 913 ? 35.062 -25.516 3.416 1 89.38 913 PHE B N 1
ATOM 14599 C CA . PHE B 1 913 ? 36.469 -25.766 3.705 1 89.38 913 PHE B CA 1
ATOM 14600 C C . PHE B 1 913 ? 36.906 -27.109 3.135 1 89.38 913 PHE B C 1
ATOM 14602 O O . PHE B 1 913 ? 36.062 -28 2.934 1 89.38 913 PHE B O 1
#

Sequence (1826 aa):
MKNGLAISFLLLQGIWGYAQEIYYVKGFVRDMVTQETIEYAKIEISGSAPVKPDPVDGKFVLSLKQPGDYILSITAQDYLIKRMPISIGPEDLDMGIIFLDRDIVQEKTDNLITLTDSDLLEDESISMTSGMLQATKDIFLNRAAFDFGQAFFRVRGYGSENGVILLNGIPMNKLMDGRPQWNNWGGLNDVTRNQEFTHGLQASDYSFGGILGTTNISTRPSTFRKGVRLSSSASNRTYAGRFMATYSSGVPQKGINYSVSASRRWAKEGYIDGTLYDAYSFFGAFEYKLNDKNSINLTGIWASNRRGRSSAITEEVFQLAGNRYNPYWGTQNDKIRNSRERKIVEPIFMLNHFYTTKRFTLNTGLSYQFGTNSKGRLGYYNAPNPDKTYYRYLPSYYINSPIGANFIGANMAKDGFLNNPQLNWNDLYQANSSLSVQGKAAYIYYEDTNEDQQFNVSTIGNYALNDHLKIDFGGHYTNLDSDNYAEVSDLLGAEYHEDIDPFSNTKNDLDGSLNKTTSNLFNYHYHIKAEVYDVFAQFAIRYPKWDGFFGANYTSTNYQRDGQFRNERFLNTSFGKGEKVEFSNFGAKGGLTYKFNGRHWVALNGAYLTKPPVYQNVFINPRENNQVVNDIQSETITTTDLNYYIRLPNLTGRVSGYYTRFQNITDINFFFVDAGVGSDFVQEVLTDLDKLHLGTEIGLEYQLSSAVKLSLVAALGKFLYASDPFVTINFDTAGAEEDILSPEGNIDLGIAKVKDYKLPQGPQKAFALGVEYRDPKYWWIGATANYLGNNYASISTITRTQSFYLDPDTGSAFPEATDENVEGLLTQNKLDNFYLLNLVGGKSWLKKGKYMSVFASINNVFDAVFRTGGYEQSRNGNFGQLQQDNLSGNPSFAPKYWYGYGRTYFINFAISFMKNGLAISFLLLQGIWGYAQEIYYVKGFVRDMVTQETIEYAKIEISGSAPVKPDPVDGKFVLSLKQPGDYILSITAQDYLIKRMPISIGPEDLDMGIIFLDRDIVQEKTDNLITLTDSDLLEDESISMTSGMLQATKDIFLNRAAFDFGQAFFRVRGYGSENGVILLNGIPMNKLMDGRPQWNNWGGLNDVTRNQEFTHGLQASDYSFGGILGTTNISTRPSTFRKGVRLSSSASNRTYAGRFMATYSSGVPQKGINYSVSASRRWAKEGYIDGTLYDAYSFFGAFEYKLNDKNSINLTGIWASNRRGRSSAITEEVFQLAGNRYNPYWGTQNDKIRNSRERKIVEPIFMLNHFYTTKRFTLNTGLSYQFGTNSKGRLGYYNAPNPDKTYYRYLPSYYINSPIGANFIGANMAKDGFLNNPQLNWNDLYQANSSLSVQGKAAYIYYEDTNEDQQFNVSTIGNYALNDHLKIDFGGHYTNLDSDNYAEVSDLLGAEYHEDIDPFSNTKNDLDGSLNKTTSNLFNYHYHIKAEVYDVFAQFAIRYPKWDGFFGANYTSTNYQRDGQFRNERFLNTSFGKGEKVEFSNFGAKGGLTYKFNGRHWVALNGAYLTKPPVYQNVFINPRENNQVVNDIQSETITTTDLNYYIRLPNLTGRVSGYYTRFQNITDINFFFVDAGVGSDFVQEVLTDLDKLHLGTEIGLEYQLSSAVKLSLVAALGKFLYASDPFVTINFDTAGAEEDILSPEGNIDLGIAKVKDYKLPQGPQKAFALGVEYRDPKYWWIGATANYLGNNYASISTITRTQSFYLDPDTGSAFPEATDENVEGLLTQNKLDNFYLLNLVGGKSWLKKGKYMSVFASINNVFDAVFRTGGYEQSRNGNFGQLQQDNLSGNPSFAPKYWYGYGRTYFINFAISF

InterPro domains:
  IPR008969 Carboxypeptidase-like, regulatory domain superfamily [SSF49464] (25-91)
  IPR036942 TonB-dependent receptor-like, beta-barrel domain superfamily [G3DSA:2.40.170.20] (397-913)

pLDDT: mean 87.66, std 14.32, range [24.86, 98.62]

Secondary structure (DSSP, 8-state):
-GGGSGGGGGGGGG--------EEEEEEEEETTT--B-TT-EEEETTS--BPPPTTT-EEEEEESS-EEEEEEEE-TTB--EEEEEEE-SS-EEEEEEEEPBPTHHHHHHH-----GGGT-SSS----THHHHTT---HHHHHHHHTGGGGT--GGG--GGGEEEEETTEE-B-TTTS-B-GGGGTT-TTTS--EEEEETTS--SS-S--SSEEEEE---GGGSPSEEEEEEEEESSS-SEEEEEEEE--S-STTEEEEEEEEEEEESS-SSTT--EEEEEEEEEEEEE-SSSEEEEEEEEEEEEEEE----EEHHHHHHH-TT--TTEEEETTEEEESSEEEEE--EEEEEEEEE-SSEEEEEEEEEEEEEEEEEEEEESSS----TT-GGGSHHHHHT-TT---HHHHHHHHHHHHH--S--HHHHHHHHH-GGGTTB-SEEEEEEEEEEEEEEEEEEEEEESSSSEEEEEEEEEEEEEEEEEEEEEE-TT-SBEE-EETTTTEES-TTS-SEE-TT-EEEEEEEEEEEEEEEEEEEEEE-SSEEEEEEEEEEEEEEEEEE-S--GGGTTTSSEEEEEEEEEEEEEEEEEEEESSSSEEEEEEEEEEEEPPPGGGTBS-TTT---B-TT---EEEEEEEEEEEEE-SSEEEEEEEEEEEEEEEEEEEEEEEEETTEEEEEEEEEEEEEEEEEEEEEEEEE--SSSEEEEEEEEEEEEEE-S--EEEEE-----S-S--S-TTSEEEEEE---TTPBP-SS-SEEEEEEEEEE-TTSEEEEEEEEEEE--BPBPPSGGGSGGGGB-TTTSSBPTT--HHHHHHHSPPPB---EEEEEEEEEEEEEETTEEEEEEEEEESTT----EEEEE---S--SHHHHHHHHTTSS-TTPPEEEE---SEEEEEEEEE-/-GGGSGGGGGGGGG--------EEEEEEEEETTT--B-TT-EEEETTS--BPPPTTT-EEEEEESS-EEEEEEEE-TTB--EEEEEEE-SS-EEEEEEEEPBPTHHHHHHH-----GGGT-SSS----THHHHTT---HHHHHHHHTGGGGT--GGG--GGGEEEEETTEE-B-TTTS-B-GGGGTT-TTTS--EEEEETTS--SS-S--SSEEEEE---GGGSPSEEEEEEEEESSS-SEEEEEEEE--S-STTEEEEEEEEEEEESS-SSTT--EEEEEEEEEEEEE-SSSEEEEEEEEEEEEEEE----EEHHHHHHH-TT--TTEEEETTEEEESSEEEEE--EEEEEEEEE-SSEEEEEEEEEEEEEEEEEEEEESSS----TT-GGGSHHHHHT-TT---HHHHHHHHHHHHH--S--HHHHHHHHH-GGGTTB-SEEEEEEEEEEEEEEEEEEEEEESSSSEEEEEEEEEEEEEEEEEEEEEE-TT-SBEE-EETTTTEES-TTS-SEE-TT-EEEEEEEEEEEEEEEEEEEEEE-SSEEEEEEEEEEEEEEEEEE-S--GGGTTTSSEEEEEEEEEEEEEEEEEEEESSSSEEEEEEEEEEEEPPPGGGTBS-TTT---B-TT---EEEEEEEEEEEEE-SSEEEEEEEEEEEEEEEEEEEEEEEEETTEEEEEEEEEEEEEEEEEEEEEEEEEE-SSSEEEEEEEEEEEEEE-S--EEEEE-----S-S--S-TTSEEEEEE---TTPBP-SS-SEEEEEEEEEE-TTSEEEEEEEEEEE--BPBPPSGGGSGGGGB-TTTSSBPTT--HHHHHHHTPPPB---EEEEEEEEEEEEEETTEEEEEEEEEESTT----EEEEE---S--SHHHHHHHHTTSS-TTPPEEEE---SEEEEEEEEE-

Solvent-accessible surface area (backbone atoms only — not comparable to full-atom values): 88785 Å² total; per-residue (Å²): 132,79,82,71,68,69,71,69,65,67,73,69,66,71,74,68,75,70,78,71,63,68,38,40,40,33,35,29,41,24,32,59,84,79,63,40,64,45,46,74,28,39,38,30,39,63,70,45,78,68,41,64,25,39,69,82,78,8,42,36,76,46,72,36,77,68,68,44,78,44,47,38,33,38,39,32,86,62,30,38,70,45,74,42,82,39,76,42,61,99,52,66,43,74,68,45,75,42,62,35,49,70,30,70,55,61,57,52,55,67,62,53,64,64,60,52,32,47,59,56,34,84,86,49,73,48,45,47,48,32,64,71,28,66,64,47,86,46,62,37,48,34,41,42,28,70,62,38,33,70,46,52,37,28,76,85,50,51,57,33,50,35,34,38,45,22,54,67,64,36,76,53,49,36,68,57,72,34,31,63,57,62,62,47,58,42,74,41,59,81,63,51,56,51,52,51,64,30,65,27,74,48,86,48,83,68,45,84,60,29,68,62,11,29,35,39,25,45,62,58,30,77,77,44,70,58,34,39,39,41,37,40,35,41,33,49,44,66,36,34,36,36,41,36,43,36,41,28,66,24,87,47,80,91,43,48,24,36,29,43,34,40,24,41,36,32,18,85,46,23,58,42,49,47,15,30,25,45,32,44,24,41,39,38,26,44,30,42,48,78,50,96,37,36,34,39,37,39,40,39,35,39,11,37,38,36,35,31,44,52,62,62,40,31,68,70,52,36,75,73,61,39,78,41,54,31,52,48,15,26,56,52,97,88,35,84,44,47,46,33,33,38,38,40,38,40,35,38,40,37,44,33,41,39,38,48,56,98,47,39,37,38,41,36,32,40,37,44,35,39,38,40,42,33,38,34,38,70,47,65,51,98,51,79,79,69,54,53,80,38,46,84,51,38,33,36,41,31,46,58,31,92,91,45,55,32,48,68,57,15,52,49,26,43,52,51,36,72,74,51,55,49,27,59,53,63,60,49,31,50,64,11,57,35,79,88,48,74,36,38,37,34,41,36,36,30,30,45,34,40,38,39,41,37,42,39,40,25,38,34,32,40,37,44,81,47,98,39,36,37,39,31,37,38,40,38,39,41,40,36,45,33,41,36,37,29,32,32,69,38,42,50,67,24,68,31,34,69,47,48,41,83,75,46,72,36,39,31,35,66,86,55,76,52,70,36,43,72,73,32,74,42,72,32,36,31,33,38,40,38,40,38,43,36,40,33,42,33,42,36,39,55,50,70,48,40,34,37,37,44,35,40,38,43,38,41,41,37,41,32,42,32,25,70,31,35,16,58,84,31,66,83,45,10,44,42,74,40,69,75,49,75,45,79,33,44,33,39,38,36,37,41,32,42,38,83,48,75,38,37,36,39,37,41,35,40,37,44,37,40,41,69,66,36,57,66,54,40,35,71,48,65,68,53,30,54,52,57,50,79,86,72,60,57,25,36,38,43,38,38,38,40,37,40,42,42,52,49,97,48,39,38,36,39,41,36,40,41,41,36,39,39,36,38,34,60,46,67,45,77,50,52,28,40,29,14,73,38,72,47,64,32,38,38,37,34,38,52,34,23,35,34,33,34,38,40,39,34,15,39,38,36,53,79,47,99,40,36,37,38,35,43,32,38,37,44,48,50,45,26,27,63,32,54,22,39,36,33,39,32,41,84,66,70,40,76,62,84,81,70,78,41,91,82,26,50,48,77,55,44,50,23,73,44,51,69,39,65,46,53,41,20,37,29,31,39,37,36,44,33,42,36,39,48,47,94,82,44,33,36,43,32,42,35,44,33,38,39,24,66,20,30,42,36,77,45,58,64,56,38,22,65,43,10,39,21,31,54,89,77,66,43,63,45,88,75,57,40,73,67,53,46,48,65,73,65,56,84,63,67,50,58,66,51,61,38,37,33,40,37,36,37,39,54,48,78,53,96,80,30,40,36,38,39,34,38,37,33,39,25,68,75,44,49,83,46,58,46,39,36,35,44,54,48,43,58,15,15,48,70,58,40,52,58,38,44,56,80,73,51,36,53,70,44,46,29,34,35,57,40,71,44,58,36,46,38,38,38,41,35,41,34,79,132,79,82,70,68,68,71,70,65,68,74,68,66,71,74,69,75,71,76,72,64,68,38,41,39,33,34,28,39,23,32,57,83,79,62,39,62,46,46,71,27,40,38,30,40,62,69,46,77,68,39,63,27,39,69,83,77,8,42,36,75,46,74,37,78,68,70,44,77,42,48,38,36,38,39,32,85,59,29,39,71,46,74,42,82,37,74,43,62,100,52,66,42,74,69,45,76,41,64,35,49,72,29,71,57,60,58,52,56,68,60,53,62,62,60,52,33,44,61,55,36,84,87,49,73,47,44,46,50,33,65,71,28,67,66,47,85,47,63,38,48,35,41,41,28,70,60,38,32,71,47,52,38,28,76,85,50,52,57,35,47,35,33,39,44,21,54,66,63,36,76,53,46,37,66,57,71,35,32,64,59,62,63,48,56,43,72,42,59,83,61,51,57,52,52,50,63,30,64,26,74,49,87,48,83,69,44,83,60,27,66,59,10,30,35,39,26,43,64,57,31,78,78,45,71,58,34,39,40,40,37,40,37,41,33,50,41,66,35,33,36,36,41,35,42,37,41,28,66,27,87,48,80,92,42,46,22,38,29,41,36,39,22,40,38,33,18,82,47,22,56,42,50,48,15,28,24,46,32,42,24,41,39,41,24,43,30,42,48,78,48,97,39,35,35,38,38,41,39,39,36,40,12,38,40,36,36,31,42,52,60,62,40,31,68,70,54,35,75,72,61,37,77,42,54,31,50,47,16,26,57,53,98,88,34,82,44,47,45,32,32,38,39,39,38,41,34,38,40,36,42,35,41,39,38,48,56,97,47,38,36,39,43,37,32,40,36,44,34,40,36,39,42,32,38,35,37,70,48,67,51,98,51,78,78,71,53,55,80,40,49,85,50,36,32,35,40,30,46,58,31,91,90,45,53,31,49,67,56,16,52,50,26,44,51,51,36,72,76,51,54,49,26,57,50,63,59,50,31,50,63,9,56,33,77,89,48,75,37,39,36,34,40,35,36,30,30,46,31,40,37,39,41,36,42,39,40,26,38,34,33,39,36,45,82,49,95,37,37,37,39,32,38,38,38,38,40,40,41,37,42,32,41,37,36,28,32,32,68,39,43,50,68,23,66,32,34,69,47,49,41,85,75,44,71,38,40,29,36,66,87,55,76,52,70,34,44,73,74,31,73,41,71,32,36,30,33,40,40,38,39,37,42,39,39,34,42,33,42,35,41,54,50,70,47,40,34,36,37,42,35,40,36,44,38,40,40,39,39,33,44,32,24,71,30,35,15,58,83,30,68,84,46,9,45,42,72,41,70,75,49,74,43,79,32,45,34,38,37,34,35,43,33,43,39,83,49,75,39,37,35,37,36,41,35,41,39,44,36,39,41,69,68,35,57,66,52,40,35,71,48,65,68,53,29,52,54,58,49,80,85,71,60,56,26,38,39,42,38,38,38,42,37,40,41,41,53,50,98,48,38,38,35,38,40,34,40,41,43,35,39,40,36,36,35,58,47,68,47,78,51,54,27,40,30,14,73,41,73,47,64,31,36,38,37,36,38,52,34,23,35,33,32,35,38,41,40,33,17,40,38,36,53,78,45,98,40,35,38,36,35,43,34,39,36,44,47,51,45,26,28,63,31,55,21,39,38,32,38,32,41,85,66,70,40,76,62,83,80,69,77,42,90,82,25,52,46,78,56,43,51,22,72,44,50,72,39,64,47,55,39,20,36,30,32,39,39,37,44,34,42,34,41,49,46,94,81,44,32,35,42,33,41,35,44,35,39,40,24,65,20,29,44,37,76,43,58,64,56,37,22,65,44,12,40,22,30,53,89,77,66,42,63,46,90,74,59,39,72,68,52,48,47,66,73,65,55,84,63,68,49,56,66,50,62,38,39,32,40,38,36,37,38,54,49,79,55,95,79,30,40,35,37,40,32,39,36,32,39,27,68,73,44,48,81,48,58,47,40,34,35,45,55,48,42,58,15,16,48,70,58,40,53,58,38,45,59,80,74,50,37,52,71,44,45,28,33,35,55,40,72,44,59,35,46,38,38,37,42,37,41,35,80

Foldseek 3Di:
DPPPPPPPPPVPPPPPPPPQQKAKEKEAEAAPVVRHGAQAKWKDKALFDTDTADNPRRMDIGIDRDFAWIWIWIDGPQWDIDIDIDGGDSHHHYPYYDHTHGDPLLVVVVVLQLPQCCFAADPDRQGAPLNQLSLDPAQQSPCCNRPVVLLLFDDLLDGQLQWFEAELLFTQQDLQASHHDCLQAPQVCQQFVAKDKDAACDDDQRDNTGRGIYMYTYRDLQNHDAFKKWKKKAWQAQFGIKIKIKHWHYDDDVFKTKIKMKMWTWHLAHLAGLKTKTKIKIKIKIKGDPDPFKIKMKIKIWMKIKIAYFHFAFPQVCVQPNQSYGQQWDDDPNGIDGQKMKIDIKMKIKMWMWGDDPFKIKIKMKMKIWDKIKIKHKDFFPDDDQGCRALCLALLCQCLDPVHHDNVVNVVSSVVCNVPVYGDLVVLLCVQQDVVCVLEFRMFMKMWMKIKIKIKIKMKMKGHPDPFKIKIKMKMKMKMKIKIFMFTAGSSNGNWYFQADNFARWHQAPVDDRTHDHGDTGLFIKMKIKIKIKIKMKMWGDGSFKIKMKMKMKMKMKMKMAGPGQTPLRNPFRHGIADIDIDIWMKMKMKMKGDPTSFKIKMKIWMKIWAAGRVVQQAQDNRRGRHGDPPQGIKIKTKIKMKMWGHDPFKTKMKMWMKMKIWFDKDWDWAWAQWLLGTATKIKIWTGWMKIKTWMWMWMKGDPDPFKIKIKIKIAMFIWTADFTWIKIFAGQNHPDDDRSDPVRMDTLGTFPGGGPGDQSWFRIKIKMKMKGADPQAKIKMKMKMKTWQHWAAEDRLLRTPRQQHHNVVRHGDPVPDPVLSCVLRPTDIWDIDMKMKMKMKGWDDDPNKIKMKIKIKIRVVFDKTWSYWYQHNHHNYDVVSCSQPVVVHGSRHITTNIRRGIMMMMMMMMID/DPPPPPPVPPVPPPPPPPPQQKAKEKEAEAAPVVRHAAQAKWKDKALFDTDTADNPGRMDIGIDRDFAWIWIWIDGPQWDIDIDIDGGDSHHHYPYYDHTHGHPLLVVVVVLQLPLVCQAADPDRQGAPLNQLSLDPAQQSNCCNRPVVLLLFDDLLDGQLQWFEAELLATQQDLQASHHDCLQAPQVCQQFVAKDKDAACDDDQRDNTGRGIYMYTYRDLQNHDAFKKWKKKAWQAQFGIKTKIKHWHYDDDQFKTKIKMKMWTWHLAHLAGLKTKTKIKIKIKIKGDPDPFKIKMKIKIWMKIKIAYFHFAFPQVCVQPNQSYGQQWDDDPNGIDGQKMKMDIKMKIKMWMWGDDPFKIKIKMKMKIWDKIKIKHKDFFPDDDQGCRALCLALLCQCLDPVHHDNVVNVVSSVVCNVPVYGDLVVLLCVQQDVVCVLEFRMFMKMWMKIKIKIKIKMKMKGHPDPFKIKIKMKMKMKMKIKIFMFTAGSSNGAWYFQADNFARWHQAPVDDRTHDHGDTGLFIKMKIKIKIKIKMKMWGDGSFKIKMKMKMKMKMKMKMAGPGQTPLRNPFRHGIADIDIDIWMKMKMKMKGDPTSFKIKMKIWMKIWAAGRVVQQAQDNRRGGHGDPPQGIKIKTKIKMKMWGHDPFKTKMKMWMKMKIWFDKDWDWDWAQWLLGTDTKIKIWTGWMKIKTWMWMWMKGDPDPFKIKIKIKIAMFIWTADFTWIKIFAGQSHPPDDRSDPVRMDTLGTFPRGGPGDQSWFRIKIKMKMKGADPQAKIKMKMKMKTWQHWAAEDRLLRTPRQQHHNVVRHGDPPPDPVLSCVLRPTDIWDIDMKMKMKMKGWDDDPNKIKMKIKIKIRVVQDKTWSYWYQHNHHNYDVSSCSQPVVVHGSRHITTNIRRGIMMMMMMMMTD

Organism: NCBI:txid616991

Radius of gyration: 41.4 Å; Cα contacts (8 Å, |Δi|>4): 5024; chains: 2; bounding box: 96×112×153 Å

Nearest PDB structures (foldseek):
  9c4o-assembly1_A  TM=7.403E-01  e=4.884E-29  Escherichia coli BW25113
  6v81-assembly1_A  TM=7.749E-01  e=1.887E-26  Escherichia coli BW25113
  6fok-assembly1_A  TM=7.645E-01  e=1.724E-22  Pseudomonas aeruginosa PAO1
  5nec-assembly2_B  TM=6.787E-01  e=4.607E-20  Pseudomonas aeruginosa 39016
  3v8x-assembly1_A  TM=5.424E-01  e=1.718E-16  Neisseria meningitidis serogroup B